Protein 3QYH (pdb70)

Foldseek 3Di:
DADDFQQPHDDDPCVVVVVVVVVVVCVVVVNDDVVVVVVVVCCLVPPWAQLLVLLLLLCVVVPVVLVVVCQVFVQVSSCVVPFHDDLAPGEHEAEDDLAEQEAEAALVAARCRNHGGDDRNRVTNVCSVPCVPPVQVQLVVVVDHDPPRHHYDYHHCHDSYGYWYNADQAPPCPPPHSVRSSQQCDSCCGRRSDHGHHD/DQAPVLCPPDDDPDDDDDDPPDDPDPDPVLVVLVVVVVQCVLVVLDHVLLLVQQLRPDDRVCNVVDDDSVSSVSCVLPVSCVSVNAPNVCSVVVNHPDPDPDDTSDDPVCVVVCVVPDDFQADDDADDAPDDFQFKKAFDADDDPGDAQDRPLRHRFIWTFHAWPHKGFGSRQRNPVNDRRIFIKTWTKHAQCRRPNDPVHDRPDIDIGIHGRVSIDGD/DADDFQQPHDDDPCVVVVVVVVVVVCVVVVNDDVVVVVVVVCCLVPPWAQLLVLLLLLCVVVPVVLVVVCQVFVQVSSVVVPFHDDLAPGEHEAEDDLAEQEAEAALVAARCRNHGGDDRNRVTNVCSVPCVPPVQVQLVVVVDHDDPRHHYHYHHCHDSYGYWYNADQAPPCPVPDSVRSSQQCDSCCGRRSDHGHHD/DQAPVLCPPDDDPDDDDDDPPDDPDPDPVLVVLVVVVVQCVLVPLDHVLLQVQQLRPDDRVCNVVDDDSVSSVSCVLPVSCVSVVQPPVCSVVVHDPPPPPDDTSDDPVCVVVCVVPPDFQADDDADDAPDDFFFKKAFDQDDDPGDAQDRPLRHRFIWTFHAWPHKGFHSRCRNPVNDRRIAIKTWTKHAQCRRPNDPVHDRPDIDIGIHGRVSIDGD/DDDFQQPDDDDPCVVVVVVVVVVVCVVVVNDDVVVVVVVVCCLVPPWAQLLVLLLLLCVVVPVVLVVVCQVFVQVSSCVVPFHDDLAPGEHEAEDDLAEQEAEAALVAARCRNHGGDDRNRVTNVCSVPCVPPVQVQLVVVVDHDPPRHHYDYHHCHDSYGYWYNADQAPPCPVPDSVRSSQQCDSCRGRRSDHGHHD/DQAPVLCPPDDDPDDDDDDPPDDPDPDPVLVVLVVVPVQCVLVVLDHPLLLVQQLRPDDRVCNVPDDDSVSSVSCVQPVSCVSVVQPNVCSVVVHHPPPDDDDTSDDPVCVVVCVVPDDFQFDDDADDAPDDFQFKKAFDQDDDPGDAFDRPLRHRFIWTFHAWPHKGFGSRCRNPVNDRRIFIKTWTKHAQCRRPNDPVHDRPDIDIGIGGRVSIDGD/DDDFQLPDDDDPCVVVVVVVVVVVCVVVVNDDVVVVVVVVCCQVPPWAQLLVLLLLLCVVVPVVLVVVCQVFVQVSSVVVPFHDDLAPGEHEAEDDLQEQEAEAALVAARCRNHGGDDRNRVTNVCSVPCVPPVQVQLVVVVDHDPPRHYYDYYHCHDSYGYWYNADQAPPCPPPDSVRSSVQCDSCRGNRSDHGNHD/DQAPVLCPPDDDPDDDDDDPPDDPDPDPVLVVLVVVPVQCVLVVLDHVLLQVQQLRPDDRVCNVVDDDSVSSVSCVQPVSCVSVVDPNVCSVVVHDPPPDDDDTSDDPVCVVVCVVPPDFQADDDADDAPDDFFFKKAFDQDDDPGDAQDRPLRHRFIWTFHAWPHWGFGSRCRNPVNDRRIFIKTWTKHAQCRRPNDPVHDRPDIDIGIGTRVSIDGD

Nearest PDB structures (foldseek):
  3qyh-assembly2_D  TM=1.005E+00  e=1.202E-44  Pseudomonas putida
  3qyg-assembly4_H  TM=1.001E+00  e=1.207E-43  Pseudomonas putida
  3qxe-assembly3_F  TM=1.001E+00  e=3.388E-43  Pseudomonas putida
  3qz9-assembly4_H  TM=1.001E+00  e=8.949E-43  Pseudomonas putida
  7w8l-assembly1_B-2  TM=8.621E-01  e=9.208E-22  Pseudonocardia thermophila DSM 43832

Radius of gyration: 38.02 Å; Cα contacts (8 Å, |Δi|>4): 3421; chains: 8; bounding box: 86×95×102 Å

Solvent-accessible surface area: 65941 Å² total

B-factor: mean 21.3, std 9.29, range [7.27, 83.77]

Structure (mmCIF, N/CA/C/O backbone):
data_3QYH
#
_entry.id   3QYH
#
_cell.length_a   81.978
_cell.length_b   137.657
_cell.length_c   85.453
_cell.angle_alpha   90.00
_cell.angle_beta   92.45
_cell.angle_gamma   90.00
#
_symmetry.space_group_name_H-M   'P 1 21 1'
#
loop_
_entity.id
_entity.type
_entity.pdbx_description
1 polymer 'Co-type Nitrile Hydratase alpha subunit'
2 polymer 'Co-type Nitrile Hydratase beta subunit'
3 non-polymer 'COBALT (III) ION'
4 water water
#
loop_
_atom_site.group_PDB
_atom_site.id
_atom_site.type_symbol
_atom_site.label_atom_id
_atom_site.label_alt_id
_atom_site.label_comp_id
_atom_site.label_asym_id
_atom_site.label_entity_id
_atom_site.label_seq_id
_atom_site.pdbx_PDB_ins_code
_atom_site.Cartn_x
_atom_site.Cartn_y
_atom_site.Cartn_z
_atom_site.occupancy
_atom_site.B_iso_or_equiv
_atom_site.auth_seq_id
_atom_site.auth_comp_id
_atom_site.auth_asym_id
_atom_site.auth_atom_id
_atom_site.pdbx_PDB_model_num
ATOM 1 N N . HIS A 1 22 ? 5.733 -49.549 -9.996 1.00 42.15 7 HIS A N 1
ATOM 2 C CA . HIS A 1 22 ? 7.150 -49.249 -9.764 1.00 42.62 7 HIS A CA 1
ATOM 3 C C . HIS A 1 22 ? 7.636 -47.996 -10.490 1.00 39.53 7 HIS A C 1
ATOM 4 O O . HIS A 1 22 ? 8.827 -47.793 -10.687 1.00 38.03 7 HIS A O 1
ATOM 11 N N . ASP A 1 23 ? 6.706 -47.148 -10.888 1.00 41.83 8 ASP A N 1
ATOM 12 C CA . ASP A 1 23 ? 7.076 -45.829 -11.357 1.00 40.47 8 ASP A CA 1
ATOM 13 C C . ASP A 1 23 ? 7.515 -45.018 -10.147 1.00 31.39 8 ASP A C 1
ATOM 14 O O . ASP A 1 23 ? 7.206 -45.379 -9.006 1.00 31.93 8 ASP A O 1
ATOM 19 N N . HIS A 1 24 ? 8.215 -43.917 -10.382 1.00 27.43 9 HIS A N 1
ATOM 20 C CA . HIS A 1 24 ? 8.430 -42.950 -9.317 1.00 23.47 9 HIS A CA 1
ATOM 21 C C . HIS A 1 24 ? 7.072 -42.299 -9.006 1.00 26.43 9 HIS A C 1
ATOM 22 O O . HIS A 1 24 ? 6.349 -41.874 -9.916 1.00 21.46 9 HIS A O 1
ATOM 29 N N . HIS A 1 25 ? 6.713 -42.241 -7.731 1.00 17.32 10 HIS A N 1
ATOM 30 C CA . HIS A 1 25 ? 5.477 -41.567 -7.345 1.00 24.70 10 HIS A CA 1
ATOM 31 C C . HIS A 1 25 ? 5.656 -40.398 -6.368 1.00 22.46 10 HIS A C 1
ATOM 32 O O . HIS A 1 25 ? 4.980 -39.354 -6.492 1.00 19.34 10 HIS A O 1
ATOM 39 N N . HIS A 1 26 ? 6.512 -40.585 -5.372 1.00 13.69 11 HIS A N 1
ATOM 40 C CA . HIS A 1 26 ? 6.651 -39.575 -4.327 1.00 17.58 11 HIS A CA 1
ATOM 41 C C . HIS A 1 26 ? 8.094 -39.461 -3.868 1.00 18.11 11 HIS A C 1
ATOM 42 O O . HIS A 1 26 ? 8.347 -39.028 -2.751 1.00 19.49 11 HIS A O 1
ATOM 49 N N . ASP A 1 27 ? 9.042 -39.841 -4.722 1.00 15.72 12 ASP A N 1
ATOM 50 C CA . ASP A 1 27 ? 10.450 -39.781 -4.332 1.00 12.66 12 ASP A CA 1
ATOM 51 C C . ASP A 1 27 ? 11.147 -38.526 -4.859 1.00 12.24 12 ASP A C 1
ATOM 52 O O . ASP A 1 27 ? 12.360 -38.358 -4.689 1.00 14.40 12 ASP A O 1
ATOM 57 N N . GLY A 1 28 ? 10.374 -37.643 -5.483 1.00 12.09 13 GLY A N 1
ATOM 58 C CA . GLY A 1 28 ? 10.909 -36.404 -6.013 1.00 13.23 13 GLY A CA 1
ATOM 59 C C . GLY A 1 28 ? 11.146 -36.431 -7.510 1.00 16.22 13 GLY A C 1
ATOM 60 O O . GLY A 1 28 ? 11.286 -35.388 -8.114 1.00 14.88 13 GLY A O 1
ATOM 61 N N . TYR A 1 29 ? 11.179 -37.622 -8.106 1.00 14.84 14 TYR A N 1
ATOM 62 C CA . TYR A 1 29 ? 11.514 -37.773 -9.520 1.00 15.48 14 TYR A CA 1
ATOM 63 C C . TYR A 1 29 ? 10.305 -38.221 -10.353 1.00 19.48 14 TYR A C 1
ATOM 64 O O . TYR A 1 29 ? 10.435 -38.559 -11.512 1.00 16.77 14 TYR A O 1
ATOM 73 N N . GLN A 1 30 ? 9.120 -38.217 -9.757 1.00 13.99 15 GLN A N 1
ATOM 74 C CA . GLN A 1 30 ? 7.908 -38.540 -10.515 1.00 20.13 15 GLN A CA 1
ATOM 75 C C . GLN A 1 30 ? 7.694 -37.531 -11.644 1.00 25.12 15 GLN A C 1
ATOM 76 O O . GLN A 1 30 ? 8.238 -36.426 -11.617 1.00 19.37 15 GLN A O 1
ATOM 82 N N . ALA A 1 31 ? 6.905 -37.896 -12.644 1.00 22.00 16 ALA A N 1
ATOM 83 C CA . ALA A 1 31 ? 6.700 -36.990 -13.774 1.00 25.51 16 ALA A CA 1
ATOM 84 C C . ALA A 1 31 ? 5.738 -35.877 -13.384 1.00 23.04 16 ALA A C 1
ATOM 85 O O . ALA A 1 31 ? 4.744 -36.112 -12.712 1.00 20.21 16 ALA A O 1
ATOM 87 N N . PRO A 1 32 ? 6.042 -34.652 -13.807 1.00 21.91 17 PRO A N 1
ATOM 88 C CA . PRO A 1 32 ? 5.139 -33.529 -13.573 1.00 19.01 17 PRO A CA 1
ATOM 89 C C . PRO A 1 32 ? 3.927 -33.647 -14.504 1.00 23.72 17 PRO A C 1
ATOM 90 O O . PRO A 1 32 ? 3.992 -34.378 -15.478 1.00 19.81 17 PRO A O 1
ATOM 94 N N . PRO A 1 33 ? 2.838 -32.918 -14.215 1.00 20.58 18 PRO A N 1
ATOM 95 C CA . PRO A 1 33 ? 1.673 -32.853 -15.113 1.00 24.09 18 PRO A CA 1
ATOM 96 C C . PRO A 1 33 ? 2.069 -32.445 -16.529 1.00 28.51 18 PRO A C 1
ATOM 97 O O . PRO A 1 33 ? 3.016 -31.687 -16.693 1.00 21.78 18 PRO A O 1
ATOM 101 N N . GLU A 1 34 ? 1.349 -32.944 -17.532 1.00 23.85 19 GLU A N 1
ATOM 102 C CA . GLU A 1 34 ? 1.702 -32.701 -18.933 1.00 31.16 19 GLU A CA 1
ATOM 103 C C . GLU A 1 34 ? 1.563 -31.228 -19.312 1.00 25.89 19 GLU A C 1
ATOM 104 O O . GLU A 1 34 ? 2.245 -30.736 -20.204 1.00 31.05 19 GLU A O 1
ATOM 106 N N . ASP A 1 35 ? 0.674 -30.521 -18.639 1.00 21.84 20 ASP A N 1
ATOM 107 C CA . ASP A 1 35 ? 0.451 -29.123 -18.995 1.00 31.64 20 ASP A CA 1
ATOM 108 C C . ASP A 1 35 ? 1.229 -28.135 -18.107 1.00 25.69 20 ASP A C 1
ATOM 109 O O . ASP A 1 35 ? 0.952 -26.947 -18.128 1.00 24.78 20 ASP A O 1
ATOM 114 N N . ILE A 1 36 ? 2.195 -28.617 -17.326 1.00 23.71 21 ILE A N 1
ATOM 115 C CA . ILE A 1 36 ? 2.813 -27.759 -16.307 1.00 20.70 21 ILE A CA 1
ATOM 116 C C . ILE A 1 36 ? 3.526 -26.532 -16.905 1.00 16.77 21 ILE A C 1
ATOM 117 O O . ILE A 1 36 ? 3.419 -25.426 -16.369 1.00 18.54 21 ILE A O 1
ATOM 122 N N . ALA A 1 37 ? 4.242 -26.721 -18.007 1.00 18.33 22 ALA A N 1
ATOM 123 C CA . ALA A 1 37 ? 4.978 -25.614 -18.622 1.00 21.32 22 ALA A CA 1
ATOM 124 C C . ALA A 1 37 ? 4.045 -24.483 -19.052 1.00 21.28 22 ALA A C 1
ATOM 125 O O . ALA A 1 37 ? 4.409 -23.320 -18.967 1.00 19.76 22 ALA A O 1
ATOM 127 N N . LEU A 1 38 ? 2.841 -24.836 -19.503 1.00 24.66 23 LEU A N 1
ATOM 128 C CA . LEU A 1 38 ? 1.859 -23.843 -19.917 1.00 24.90 23 LEU A CA 1
ATOM 129 C C . LEU A 1 38 ? 1.324 -23.086 -18.718 1.00 20.23 23 LEU A C 1
ATOM 130 O O . LEU A 1 38 ? 1.168 -21.873 -18.774 1.00 20.51 23 LEU A O 1
ATOM 135 N N . ARG A 1 39 ? 1.031 -23.806 -17.639 1.00 19.41 24 ARG A N 1
ATOM 136 C CA . ARG A 1 39 ? 0.569 -23.169 -16.415 1.00 22.96 24 ARG A CA 1
ATOM 137 C C . ARG A 1 39 ? 1.610 -22.169 -15.947 1.00 18.64 24 ARG A C 1
ATOM 138 O O . ARG A 1 39 ? 1.285 -21.048 -15.554 1.00 20.46 24 ARG A O 1
ATOM 146 N N . VAL A 1 40 ? 2.865 -22.589 -15.965 1.00 15.70 25 VAL A N 1
ATOM 147 C CA . VAL A 1 40 ? 3.947 -21.731 -15.481 1.00 17.92 25 VAL A CA 1
ATOM 148 C C . VAL A 1 40 ? 4.076 -20.484 -16.347 1.00 17.07 25 VAL A C 1
ATOM 149 O O . VAL A 1 40 ? 4.192 -19.375 -15.837 1.00 15.00 25 VAL A O 1
ATOM 153 N N . LYS A 1 41 ? 4.048 -20.672 -17.659 1.00 18.96 26 LYS A N 1
ATOM 154 C CA . LYS A 1 41 ? 4.093 -19.542 -18.590 1.00 20.77 26 LYS A CA 1
ATOM 155 C C . LYS A 1 41 ? 2.935 -18.562 -18.368 1.00 21.03 26 LYS A C 1
ATOM 156 O O . LYS A 1 41 ? 3.132 -17.347 -18.433 1.00 20.93 26 LYS A O 1
ATOM 162 N N . ALA A 1 42 ? 1.737 -19.088 -18.116 1.00 16.39 27 ALA A N 1
ATOM 163 C CA . ALA A 1 42 ? 0.579 -18.227 -17.859 1.00 21.79 27 ALA A CA 1
ATOM 164 C C . ALA A 1 42 ? 0.780 -17.366 -16.607 1.00 22.42 27 ALA A C 1
ATOM 165 O O . ALA A 1 42 ? 0.521 -16.163 -16.626 1.00 18.07 27 ALA A O 1
ATOM 167 N N . LEU A 1 43 ? 1.240 -17.978 -15.513 1.00 21.09 28 LEU A N 1
ATOM 168 C CA . LEU A 1 43 ? 1.462 -17.224 -14.286 1.00 20.22 28 LEU A CA 1
ATOM 169 C C . LEU A 1 43 ? 2.551 -16.184 -14.516 1.00 14.30 28 LEU A C 1
ATOM 170 O O . LEU A 1 43 ? 2.427 -15.031 -14.134 1.00 14.75 28 LEU A O 1
ATOM 175 N N . GLU A 1 44 ? 3.629 -16.598 -15.152 1.00 17.49 29 GLU A N 1
ATOM 176 C CA . GLU A 1 44 ? 4.722 -15.666 -15.418 1.00 19.77 29 GLU A CA 1
ATOM 177 C C . GLU A 1 44 ? 4.268 -14.436 -16.219 1.00 21.13 29 GLU A C 1
ATOM 178 O O . GLU A 1 44 ? 4.597 -13.303 -15.863 1.00 18.54 29 GLU A O 1
ATOM 184 N N . SER A 1 45 ? 3.537 -14.662 -17.311 1.00 20.44 30 SER A N 1
ATOM 185 C CA . SER A 1 45 ? 2.991 -13.557 -18.108 1.00 19.55 30 SER A CA 1
ATOM 186 C C . SER A 1 45 ? 2.116 -12.641 -17.284 1.00 17.82 30 SER A C 1
ATOM 187 O O . SER A 1 45 ? 2.226 -11.420 -17.406 1.00 17.67 30 SER A O 1
ATOM 190 N N . LEU A 1 46 ? 1.233 -13.227 -16.475 1.00 16.38 31 LEU A N 1
ATOM 191 C CA . LEU A 1 46 ? 0.408 -12.446 -15.560 1.00 13.52 31 LEU A CA 1
ATOM 192 C C . LEU A 1 46 ? 1.255 -11.558 -14.648 1.00 19.23 31 LEU A C 1
ATOM 193 O O . LEU A 1 46 ? 1.003 -10.358 -14.513 1.00 15.87 31 LEU A O 1
ATOM 198 N N . LEU A 1 47 ? 2.273 -12.135 -14.009 1.00 15.67 32 LEU A N 1
ATOM 199 C CA . LEU A 1 47 ? 3.011 -11.365 -13.005 1.00 14.56 32 LEU A CA 1
ATOM 200 C C . LEU A 1 47 ? 3.822 -10.260 -13.680 1.00 15.59 32 LEU A C 1
ATOM 201 O O . LEU A 1 47 ? 4.008 -9.186 -13.132 1.00 16.99 32 LEU A O 1
ATOM 206 N N . ILE A 1 48 ? 4.321 -10.541 -14.875 1.00 17.73 33 ILE A N 1
ATOM 207 C CA . ILE A 1 48 ? 5.048 -9.535 -15.645 1.00 16.04 33 ILE A CA 1
ATOM 208 C C . ILE A 1 48 ? 4.096 -8.401 -16.093 1.00 18.46 33 ILE A C 1
ATOM 209 O O . ILE A 1 48 ? 4.416 -7.237 -15.972 1.00 21.26 33 ILE A O 1
ATOM 214 N N . GLU A 1 49 ? 2.924 -8.761 -16.590 1.00 18.64 34 GLU A N 1
ATOM 215 C CA . GLU A 1 49 ? 1.932 -7.767 -17.029 1.00 19.27 34 GLU A CA 1
ATOM 216 C C . GLU A 1 49 ? 1.516 -6.829 -15.900 1.00 22.54 34 GLU A C 1
ATOM 217 O O . GLU A 1 49 ? 1.346 -5.626 -16.122 1.00 23.43 34 GLU A O 1
ATOM 223 N N . LYS A 1 50 ? 1.359 -7.369 -14.694 1.00 19.65 35 LYS A N 1
ATOM 224 C CA . LYS A 1 50 ? 0.942 -6.566 -13.544 1.00 23.12 35 LYS A CA 1
ATOM 225 C C . LYS A 1 50 ? 2.084 -5.697 -13.015 1.00 21.53 35 LYS A C 1
ATOM 226 O O . LYS A 1 50 ? 1.855 -4.801 -12.209 1.00 21.45 35 LYS A O 1
ATOM 232 N N . GLY A 1 51 ? 3.311 -5.977 -13.466 1.00 19.29 36 GLY A N 1
ATOM 233 C CA . GLY A 1 51 ? 4.497 -5.273 -12.984 1.00 20.74 36 GLY A CA 1
ATOM 234 C C . GLY A 1 51 ? 5.063 -5.802 -11.668 1.00 22.00 36 GLY A C 1
ATOM 235 O O . GLY A 1 51 ? 5.745 -5.082 -10.965 1.00 18.67 36 GLY A O 1
ATOM 236 N N . LEU A 1 52 ? 4.750 -7.050 -11.320 1.00 17.54 37 LEU A N 1
ATOM 237 C CA . LEU A 1 52 ? 5.195 -7.627 -10.050 1.00 16.82 37 LEU A CA 1
ATOM 238 C C . LEU A 1 52 ? 6.623 -8.201 -10.162 1.00 16.22 37 LEU A C 1
ATOM 239 O O . LEU A 1 52 ? 7.383 -8.193 -9.189 1.00 17.28 37 LEU A O 1
ATOM 244 N N . VAL A 1 53 ? 6.989 -8.678 -11.348 1.00 15.39 38 VAL A N 1
ATOM 245 C CA . VAL A 1 53 ? 8.318 -9.266 -11.547 1.00 16.38 38 VAL A CA 1
ATOM 246 C C . VAL A 1 53 ? 8.985 -8.767 -12.819 1.00 18.67 38 VAL A C 1
ATOM 247 O O . VAL A 1 53 ? 8.315 -8.430 -13.805 1.00 17.30 38 VAL A O 1
ATOM 251 N N . ASP A 1 54 ? 10.314 -8.746 -12.788 1.00 14.22 39 ASP A N 1
ATOM 252 C CA . ASP A 1 54 ? 11.143 -8.306 -13.900 1.00 16.94 39 ASP A CA 1
ATOM 253 C C . ASP A 1 54 ? 11.872 -9.518 -14.474 1.00 19.65 39 ASP A C 1
ATOM 254 O O . ASP A 1 54 ? 12.724 -10.111 -13.810 1.00 16.16 39 ASP A O 1
ATOM 259 N N . PRO A 1 55 ? 11.534 -9.906 -15.713 1.00 20.78 40 PRO A N 1
ATOM 260 C CA . PRO A 1 55 ? 12.099 -11.121 -16.317 1.00 18.65 40 PRO A CA 1
ATOM 261 C C . PRO A 1 55 ? 13.626 -11.060 -16.419 1.00 20.04 40 PRO A C 1
ATOM 262 O O . PRO A 1 55 ? 14.284 -12.105 -16.313 1.00 16.94 40 PRO A O 1
ATOM 266 N N . ALA A 1 56 ? 14.185 -9.872 -16.642 1.00 16.89 41 ALA A N 1
ATOM 267 C CA . ALA A 1 56 ? 15.639 -9.752 -16.736 1.00 16.08 41 ALA A CA 1
ATOM 268 C C . ALA A 1 56 ? 16.292 -10.075 -15.385 1.00 18.25 41 ALA A C 1
ATOM 269 O O . ALA A 1 56 ? 17.331 -10.726 -15.335 1.00 16.51 41 ALA A O 1
ATOM 271 N N . ALA A 1 57 ? 15.685 -9.622 -14.289 1.00 15.40 42 ALA A N 1
ATOM 272 C CA . ALA A 1 57 ? 16.218 -9.950 -12.964 1.00 15.00 42 ALA A CA 1
ATOM 273 C C . ALA A 1 57 ? 16.072 -11.443 -12.693 1.00 12.56 42 ALA A C 1
ATOM 274 O O . ALA A 1 57 ? 16.976 -12.069 -12.168 1.00 12.74 42 ALA A O 1
ATOM 276 N N . MET A 1 58 ? 14.929 -12.002 -13.062 1.00 12.58 43 MET A N 1
ATOM 277 C CA . MET A 1 58 ? 14.712 -13.439 -12.924 1.00 14.29 43 MET A CA 1
ATOM 278 C C . MET A 1 58 ? 15.772 -14.255 -13.672 1.00 17.49 43 MET A C 1
ATOM 279 O O . MET A 1 58 ? 16.253 -15.260 -13.154 1.00 15.01 43 MET A O 1
ATOM 284 N N . ASP A 1 59 ? 16.145 -13.832 -14.881 1.00 15.37 44 ASP A N 1
ATOM 285 C CA . ASP A 1 59 ? 17.210 -14.544 -15.619 1.00 15.92 44 ASP A CA 1
ATOM 286 C C . ASP A 1 59 ? 18.518 -14.545 -14.817 1.00 15.89 44 ASP A C 1
ATOM 287 O O . ASP A 1 59 ? 19.269 -15.506 -14.855 1.00 15.14 44 ASP A O 1
ATOM 292 N N . LEU A 1 60 ? 18.806 -13.445 -14.132 1.00 15.38 45 LEU A N 1
ATOM 293 C CA . LEU A 1 60 ? 20.035 -13.363 -13.340 1.00 14.94 45 LEU A CA 1
ATOM 294 C C . LEU A 1 60 ? 19.980 -14.289 -12.127 1.00 13.29 45 LEU A C 1
ATOM 295 O O . LEU A 1 60 ? 21.006 -14.855 -11.713 1.00 13.41 45 LEU A O 1
ATOM 300 N N . VAL A 1 61 ? 18.792 -14.450 -11.555 1.00 11.79 46 VAL A N 1
ATOM 301 C CA . VAL A 1 61 ? 18.642 -15.393 -10.452 1.00 13.40 46 VAL A CA 1
ATOM 302 C C . VAL A 1 61 ? 18.927 -16.815 -10.934 1.00 13.32 46 VAL A C 1
ATOM 303 O O . VAL A 1 61 ? 19.711 -17.534 -10.328 1.00 13.36 46 VAL A O 1
ATOM 307 N N . VAL A 1 62 ? 18.316 -17.200 -12.049 1.00 10.73 47 VAL A N 1
ATOM 308 C CA . VAL A 1 62 ? 18.548 -18.522 -12.627 1.00 14.34 47 VAL A CA 1
ATOM 309 C C . VAL A 1 62 ? 20.044 -18.766 -12.944 1.00 19.31 47 VAL A C 1
ATOM 310 O O . VAL A 1 62 ? 20.588 -19.817 -12.609 1.00 13.13 47 VAL A O 1
ATOM 314 N N . GLN A 1 63 ? 20.707 -17.801 -13.586 1.00 10.86 48 GLN A N 1
ATOM 315 C CA . GLN A 1 63 ? 22.146 -17.930 -13.889 1.00 15.01 48 GLN A CA 1
ATOM 316 C C . GLN A 1 63 ? 22.972 -18.121 -12.616 1.00 10.93 48 GLN A C 1
ATOM 317 O O . GLN A 1 63 ? 23.984 -18.851 -12.604 1.00 14.49 48 GLN A O 1
ATOM 323 N N . THR A 1 64 ? 22.567 -17.431 -11.557 1.00 11.15 49 THR A N 1
ATOM 324 C CA . THR A 1 64 ? 23.274 -17.501 -10.302 1.00 11.48 49 THR A CA 1
ATOM 325 C C . THR A 1 64 ? 23.294 -18.929 -9.771 1.00 15.85 49 THR A C 1
ATOM 326 O O . THR A 1 64 ? 24.360 -19.447 -9.427 1.00 12.88 49 THR A O 1
ATOM 330 N N . TYR A 1 65 ? 22.119 -19.565 -9.718 1.00 13.89 50 TYR A N 1
ATOM 331 C CA . TYR A 1 65 ? 22.019 -20.922 -9.181 1.00 13.46 50 TYR A CA 1
ATOM 332 C C . TYR A 1 65 ? 22.368 -22.021 -10.184 1.00 14.37 50 TYR A C 1
ATOM 333 O O . TYR A 1 65 ? 22.730 -23.123 -9.791 1.00 16.25 50 TYR A O 1
ATOM 342 N N . GLU A 1 66 ? 22.278 -21.720 -11.477 1.00 15.03 51 GLU A N 1
ATOM 343 C CA . GLU A 1 66 ? 22.715 -22.689 -12.486 1.00 19.93 51 GLU A CA 1
ATOM 344 C C . GLU A 1 66 ? 24.240 -22.741 -12.637 1.00 25.74 51 GLU A C 1
ATOM 345 O O . GLU A 1 66 ? 24.815 -23.814 -12.805 1.00 28.62 51 GLU A O 1
ATOM 351 N N . HIS A 1 67 ? 24.900 -21.586 -12.587 1.00 21.68 52 HIS A N 1
ATOM 352 C CA . HIS A 1 67 ? 26.309 -21.519 -12.987 1.00 23.30 52 HIS A CA 1
ATOM 353 C C . HIS A 1 67 ? 27.272 -20.999 -11.925 1.00 23.73 52 HIS A C 1
ATOM 354 O O . HIS A 1 67 ? 28.468 -21.241 -12.008 1.00 34.16 52 HIS A O 1
ATOM 361 N N . LYS A 1 68 ? 26.772 -20.259 -10.946 1.00 19.63 53 LYS A N 1
ATOM 362 C CA . LYS A 1 68 ? 27.671 -19.572 -10.034 1.00 19.96 53 LYS A CA 1
ATOM 363 C C . LYS A 1 68 ? 27.734 -20.150 -8.633 1.00 25.92 53 LYS A C 1
ATOM 364 O O . LYS A 1 68 ? 28.782 -20.132 -8.004 1.00 27.76 53 LYS A O 1
ATOM 370 N N . VAL A 1 69 ? 26.614 -20.654 -8.133 1.00 17.60 54 VAL A N 1
ATOM 371 C CA . VAL A 1 69 ? 26.556 -21.123 -6.758 1.00 13.43 54 VAL A CA 1
ATOM 372 C C . VAL A 1 69 ? 26.309 -22.619 -6.758 1.00 18.45 54 VAL A C 1
ATOM 373 O O . VAL A 1 69 ? 25.392 -23.102 -7.415 1.00 16.99 54 VAL A O 1
ATOM 377 N N . GLY A 1 70 ? 27.167 -23.360 -6.064 1.00 17.04 55 GLY A N 1
ATOM 378 C CA . GLY A 1 70 ? 27.043 -24.812 -5.995 1.00 17.73 55 GLY A CA 1
ATOM 379 C C . GLY A 1 70 ? 28.105 -25.396 -5.064 1.00 16.81 55 GLY A C 1
ATOM 380 O O . GLY A 1 70 ? 28.885 -24.640 -4.466 1.00 15.56 55 GLY A O 1
ATOM 381 N N . PRO A 1 71 ? 28.137 -26.730 -4.935 1.00 11.74 56 PRO A N 1
ATOM 382 C CA . PRO A 1 71 ? 28.983 -27.437 -3.951 1.00 11.52 56 PRO A CA 1
ATOM 383 C C . PRO A 1 71 ? 30.494 -27.165 -4.089 1.00 17.35 56 PRO A C 1
ATOM 384 O O . PRO A 1 71 ? 31.231 -27.412 -3.121 1.00 13.87 56 PRO A O 1
ATOM 388 N N . ARG A 1 72 ? 30.952 -26.663 -5.238 1.00 14.27 57 ARG A N 1
ATOM 389 C CA . ARG A 1 72 ? 32.372 -26.306 -5.347 1.00 18.46 57 ARG A CA 1
ATOM 390 C C . ARG A 1 72 ? 32.703 -25.231 -4.332 1.00 13.79 57 ARG A C 1
ATOM 391 O O . ARG A 1 72 ? 33.849 -25.134 -3.890 1.00 13.54 57 ARG A O 1
ATOM 399 N N . ASN A 1 73 ? 31.711 -24.420 -3.955 1.00 11.01 58 ASN A N 1
ATOM 400 C CA . ASN A 1 73 ? 31.929 -23.392 -2.910 1.00 11.61 58 ASN A CA 1
ATOM 401 C C . ASN A 1 73 ? 32.255 -24.038 -1.563 1.00 17.12 58 ASN A C 1
ATOM 402 O O . ASN A 1 73 ? 33.311 -23.777 -0.935 1.00 12.54 58 ASN A O 1
ATOM 407 N N . GLY A 1 74 ? 31.333 -24.872 -1.096 1.00 14.88 59 GLY A N 1
ATOM 408 C CA . GLY A 1 74 ? 31.560 -25.614 0.132 1.00 13.88 59 GLY A CA 1
ATOM 409 C C . GLY A 1 74 ? 32.883 -26.378 0.104 1.00 13.79 59 GLY A C 1
ATOM 410 O O . GLY A 1 74 ? 33.594 -26.414 1.108 1.00 14.89 59 GLY A O 1
ATOM 411 N N . ALA A 1 75 ? 33.220 -26.974 -1.036 1.00 13.20 60 ALA A N 1
ATOM 412 C CA . ALA A 1 75 ? 34.451 -27.768 -1.132 1.00 16.62 60 ALA A CA 1
ATOM 413 C C . ALA A 1 75 ? 35.694 -26.905 -0.848 1.00 17.34 60 ALA A C 1
ATOM 414 O O . ALA A 1 75 ? 36.662 -27.367 -0.226 1.00 16.63 60 ALA A O 1
ATOM 416 N N . LYS A 1 76 ? 35.667 -25.651 -1.283 1.00 12.09 61 LYS A N 1
ATOM 417 C CA . LYS A 1 76 ? 36.774 -24.733 -1.017 1.00 15.21 61 LYS A CA 1
ATOM 418 C C . LYS A 1 76 ? 36.868 -24.430 0.453 1.00 18.40 61 LYS A C 1
ATOM 419 O O . LYS A 1 76 ? 37.965 -24.365 1.012 1.00 13.47 61 LYS A O 1
ATOM 425 N N . VAL A 1 77 ? 35.710 -24.237 1.083 1.00 14.58 62 VAL A N 1
ATOM 426 C CA . VAL A 1 77 ? 35.663 -24.002 2.517 1.00 13.65 62 VAL A CA 1
ATOM 427 C C . VAL A 1 77 ? 36.302 -25.175 3.270 1.00 16.22 62 VAL A C 1
ATOM 428 O O . VAL A 1 77 ? 37.141 -24.970 4.159 1.00 16.19 62 VAL A O 1
ATOM 432 N N . VAL A 1 78 ? 35.889 -26.390 2.922 1.00 12.43 63 VAL A N 1
ATOM 433 C CA . VAL A 1 78 ? 36.396 -27.599 3.573 1.00 12.74 63 VAL A CA 1
ATOM 434 C C . VAL A 1 78 ? 37.923 -27.730 3.360 1.00 18.79 63 VAL A C 1
ATOM 435 O O . VAL A 1 78 ? 38.672 -27.983 4.296 1.00 16.77 63 VAL A O 1
ATOM 439 N N . ALA A 1 79 ? 38.367 -27.570 2.119 1.00 15.97 64 ALA A N 1
ATOM 440 C CA . ALA A 1 79 ? 39.791 -27.717 1.800 1.00 17.27 64 ALA A CA 1
ATOM 441 C C . ALA A 1 79 ? 40.647 -26.724 2.601 1.00 16.79 64 ALA A C 1
ATOM 442 O O . ALA A 1 79 ? 41.699 -27.080 3.139 1.00 19.87 64 ALA A O 1
ATOM 444 N N . LYS A 1 80 ? 40.179 -25.484 2.695 1.00 17.09 65 LYS A N 1
ATOM 445 C CA . LYS A 1 80 ? 40.876 -24.485 3.492 1.00 17.33 65 LYS A CA 1
ATOM 446 C C . LYS A 1 80 ? 40.907 -24.859 4.976 1.00 21.93 65 LYS A C 1
ATOM 447 O O . LYS A 1 80 ? 41.936 -24.705 5.641 1.00 18.55 65 LYS A O 1
ATOM 453 N N . ALA A 1 81 ? 39.792 -25.363 5.506 1.00 16.98 66 ALA A N 1
ATOM 454 C CA . ALA A 1 81 ? 39.775 -25.743 6.925 1.00 14.72 66 ALA A CA 1
ATOM 455 C C . ALA A 1 81 ? 40.757 -26.898 7.155 1.00 17.73 66 ALA A C 1
ATOM 456 O O . ALA A 1 81 ? 41.383 -26.981 8.200 1.00 19.26 66 ALA A O 1
ATOM 458 N N . TRP A 1 82 ? 40.868 -27.797 6.183 1.00 15.33 67 TRP A N 1
ATOM 459 C CA . TRP A 1 82 ? 41.793 -28.930 6.301 1.00 16.98 67 TRP A CA 1
ATOM 460 C C . TRP A 1 82 ? 43.262 -28.485 6.367 1.00 26.16 67 TRP A C 1
ATOM 461 O O . TRP A 1 82 ? 44.063 -29.084 7.089 1.00 22.90 67 TRP A O 1
ATOM 472 N N . VAL A 1 83 ? 43.626 -27.457 5.605 1.00 23.78 68 VAL A N 1
ATOM 473 C CA . VAL A 1 83 ? 45.038 -27.056 5.542 1.00 23.56 68 VAL A CA 1
ATOM 474 C C . VAL A 1 83 ? 45.400 -25.957 6.534 1.00 27.30 68 VAL A C 1
ATOM 475 O O . VAL A 1 83 ? 46.575 -25.750 6.825 1.00 26.52 68 VAL A O 1
ATOM 479 N N . ASP A 1 84 ? 44.399 -25.252 7.057 1.00 22.44 69 ASP A N 1
ATOM 480 C CA . ASP A 1 84 ? 44.653 -24.056 7.862 1.00 22.15 69 ASP A CA 1
ATOM 481 C C . ASP A 1 84 ? 43.879 -24.093 9.189 1.00 25.90 69 ASP A C 1
ATOM 482 O O . ASP A 1 84 ? 42.727 -23.682 9.257 1.00 26.86 69 ASP A O 1
ATOM 487 N N . PRO A 1 85 ? 44.521 -24.593 10.257 1.00 29.99 70 PRO A N 1
ATOM 488 C CA . PRO A 1 85 ? 43.860 -24.772 11.564 1.00 22.51 70 PRO A CA 1
ATOM 489 C C . PRO A 1 85 ? 43.296 -23.476 12.143 1.00 24.98 70 PRO A C 1
ATOM 490 O O . PRO A 1 85 ? 42.301 -23.524 12.853 1.00 21.66 70 PRO A O 1
ATOM 494 N N . ALA A 1 86 ? 43.908 -22.334 11.850 1.00 19.91 71 ALA A N 1
ATOM 495 C CA . ALA A 1 86 ? 43.355 -21.073 12.323 1.00 21.59 71 ALA A CA 1
ATOM 496 C C . ALA A 1 86 ? 42.045 -20.774 11.607 1.00 18.52 71 ALA A C 1
ATOM 497 O O . ALA A 1 86 ? 41.119 -20.282 12.231 1.00 19.71 71 ALA A O 1
ATOM 499 N N . TYR A 1 87 ? 41.979 -21.068 10.308 1.00 18.50 72 TYR A N 1
ATOM 500 C CA . TYR A 1 87 ? 40.741 -20.834 9.566 1.00 20.31 72 TYR A CA 1
ATOM 501 C C . TYR A 1 87 ? 39.645 -21.788 10.070 1.00 16.69 72 TYR A C 1
ATOM 502 O O . TYR A 1 87 ? 38.528 -21.365 10.332 1.00 21.68 72 TYR A O 1
ATOM 511 N N . LYS A 1 88 ? 39.986 -23.066 10.204 1.00 17.74 73 LYS A N 1
ATOM 512 C CA . LYS A 1 88 ? 39.077 -24.058 10.783 1.00 19.78 73 LYS A CA 1
ATOM 513 C C . LYS A 1 88 ? 38.477 -23.571 12.095 1.00 25.97 73 LYS A C 1
ATOM 514 O O . LYS A 1 88 ? 37.258 -23.650 12.306 1.00 21.67 73 LYS A O 1
ATOM 520 N N . ALA A 1 89 ? 39.322 -23.042 12.975 1.00 21.41 74 ALA A N 1
ATOM 521 C CA . ALA A 1 89 ? 38.824 -22.538 14.252 1.00 19.28 74 ALA A CA 1
ATOM 522 C C . ALA A 1 89 ? 37.851 -21.361 14.088 1.00 24.83 74 ALA A C 1
ATOM 523 O O . ALA A 1 89 ? 36.811 -21.300 14.758 1.00 21.05 74 ALA A O 1
ATOM 525 N N . ARG A 1 90 ? 38.181 -20.410 13.219 1.00 15.79 75 ARG A N 1
ATOM 526 C CA . ARG A 1 90 ? 37.257 -19.316 12.965 1.00 17.98 75 ARG A CA 1
ATOM 527 C C . ARG A 1 90 ? 35.928 -19.833 12.393 1.00 20.23 75 ARG A C 1
ATOM 528 O O . ARG A 1 90 ? 34.858 -19.331 12.731 1.00 19.98 75 ARG A O 1
ATOM 536 N N . LEU A 1 91 ? 36.024 -20.819 11.515 1.00 20.06 76 LEU A N 1
ATOM 537 C CA . LEU A 1 91 ? 34.861 -21.345 10.803 1.00 18.65 76 LEU A CA 1
ATOM 538 C C . LEU A 1 91 ? 33.925 -22.047 11.790 1.00 21.47 76 LEU A C 1
ATOM 539 O O . LEU A 1 91 ? 32.712 -21.873 11.746 1.00 19.74 76 LEU A O 1
ATOM 544 N N . LEU A 1 92 ? 34.494 -22.813 12.712 1.00 18.76 77 LEU A N 1
ATOM 545 C CA . LEU A 1 92 ? 33.660 -23.505 13.686 1.00 19.89 77 LEU A CA 1
ATOM 546 C C . LEU A 1 92 ? 33.090 -22.548 14.725 1.00 26.96 77 LEU A C 1
ATOM 547 O O . LEU A 1 92 ? 32.024 -22.812 15.284 1.00 20.75 77 LEU A O 1
ATOM 552 N N . ALA A 1 93 ? 33.770 -21.421 14.961 1.00 21.90 78 ALA A N 1
ATOM 553 C CA . ALA A 1 93 ? 33.269 -20.427 15.909 1.00 20.05 78 ALA A CA 1
ATOM 554 C C . ALA A 1 93 ? 32.161 -19.560 15.319 1.00 25.78 78 ALA A C 1
ATOM 555 O O . ALA A 1 93 ? 31.254 -19.143 16.031 1.00 22.63 78 ALA A O 1
ATOM 557 N N . ASP A 1 94 ? 32.249 -19.257 14.024 1.00 19.33 79 ASP A N 1
ATOM 558 C CA . ASP A 1 94 ? 31.255 -18.401 13.379 1.00 20.68 79 ASP A CA 1
ATOM 559 C C . ASP A 1 94 ? 31.178 -18.812 11.916 1.00 21.17 79 ASP A C 1
ATOM 560 O O . ASP A 1 94 ? 31.986 -18.390 11.102 1.00 16.27 79 ASP A O 1
ATOM 565 N N . GLY A 1 95 ? 30.195 -19.653 11.598 1.00 16.46 80 GLY A N 1
ATOM 566 C CA . GLY A 1 95 ? 30.135 -20.261 10.294 1.00 16.79 80 GLY A CA 1
ATOM 567 C C . GLY A 1 95 ? 29.945 -19.212 9.216 1.00 16.86 80 GLY A C 1
ATOM 568 O O . GLY A 1 95 ? 30.534 -19.290 8.136 1.00 17.85 80 GLY A O 1
ATOM 569 N N . THR A 1 96 ? 29.085 -18.250 9.493 1.00 14.01 81 THR A N 1
ATOM 570 C CA . THR A 1 96 ? 28.725 -17.261 8.491 1.00 15.13 81 THR A CA 1
ATOM 571 C C . THR A 1 96 ? 29.961 -16.428 8.137 1.00 21.33 81 THR A C 1
ATOM 572 O O . THR A 1 96 ? 30.257 -16.210 6.953 1.00 14.70 81 THR A O 1
ATOM 576 N N . ALA A 1 97 ? 30.683 -15.978 9.167 1.00 16.86 82 ALA A N 1
ATOM 577 C CA . ALA A 1 97 ? 31.892 -15.189 8.951 1.00 20.49 82 ALA A CA 1
ATOM 578 C C . ALA A 1 97 ? 32.945 -16.047 8.264 1.00 19.00 82 ALA A C 1
ATOM 579 O O . ALA A 1 97 ? 33.604 -15.599 7.331 1.00 22.83 82 ALA A O 1
ATOM 581 N N . GLY A 1 98 ? 33.088 -17.288 8.720 1.00 13.28 83 GLY A N 1
ATOM 582 C CA . GLY A 1 98 ? 34.011 -18.211 8.106 1.00 15.91 83 GLY A CA 1
ATOM 583 C C . GLY A 1 98 ? 33.789 -18.384 6.613 1.00 19.32 83 GLY A C 1
ATOM 584 O O . GLY A 1 98 ? 34.722 -18.243 5.838 1.00 16.01 83 GLY A O 1
ATOM 585 N N . ILE A 1 99 ? 32.570 -18.709 6.185 1.00 13.99 84 ILE A N 1
ATOM 586 C CA . ILE A 1 99 ? 32.366 -18.923 4.761 1.00 12.22 84 ILE A CA 1
ATOM 587 C C . ILE A 1 99 ? 32.489 -17.605 3.989 1.00 15.25 84 ILE A C 1
ATOM 588 O O . ILE A 1 99 ? 32.889 -17.597 2.825 1.00 15.22 84 ILE A O 1
ATOM 593 N N . ALA A 1 100 ? 32.166 -16.490 4.641 1.00 15.21 85 ALA A N 1
ATOM 594 C CA . ALA A 1 100 ? 32.327 -15.179 3.998 1.00 18.05 85 ALA A CA 1
ATOM 595 C C . ALA A 1 100 ? 33.791 -14.837 3.648 1.00 20.14 85 ALA A C 1
ATOM 596 O O . ALA A 1 100 ? 34.043 -14.028 2.763 1.00 18.48 85 ALA A O 1
ATOM 598 N N . GLU A 1 101 ? 34.748 -15.449 4.341 1.00 17.61 86 GLU A N 1
ATOM 599 C CA . GLU A 1 101 ? 36.167 -15.251 4.028 1.00 19.73 86 GLU A CA 1
ATOM 600 C C . GLU A 1 101 ? 36.514 -15.709 2.621 1.00 20.80 86 GLU A C 1
ATOM 601 O O . GLU A 1 101 ? 37.478 -15.236 2.029 1.00 21.82 86 GLU A O 1
ATOM 607 N N . LEU A 1 102 ? 35.744 -16.647 2.088 1.00 17.00 87 LEU A N 1
ATOM 608 C CA . LEU A 1 102 ? 35.975 -17.113 0.716 1.00 12.09 87 LEU A CA 1
ATOM 609 C C . LEU A 1 102 ? 34.944 -16.512 -0.247 1.00 15.50 87 LEU A C 1
ATOM 610 O O . LEU A 1 102 ? 34.793 -16.978 -1.374 1.00 20.07 87 LEU A O 1
ATOM 615 N N . GLY A 1 103 ? 34.231 -15.487 0.212 1.00 14.58 88 GLY A N 1
ATOM 616 C CA . GLY A 1 103 ? 33.286 -14.768 -0.630 1.00 17.71 88 GLY A CA 1
ATOM 617 C C . GLY A 1 103 ? 31.897 -15.395 -0.732 1.00 19.97 88 GLY A C 1
ATOM 618 O O . GLY A 1 103 ? 31.100 -14.998 -1.567 1.00 20.14 88 GLY A O 1
ATOM 619 N N . PHE A 1 104 ? 31.595 -16.369 0.117 1.00 17.23 89 PHE A N 1
ATOM 620 C CA . PHE A 1 104 ? 30.282 -17.026 0.062 1.00 13.72 89 PHE A CA 1
ATOM 621 C C . PHE A 1 104 ? 29.374 -16.461 1.142 1.00 16.53 89 PHE A C 1
ATOM 622 O O . PHE A 1 104 ? 29.775 -16.315 2.305 1.00 15.25 89 PHE A O 1
ATOM 630 N N . SER A 1 105 ? 28.147 -16.126 0.754 1.00 13.43 90 SER A N 1
ATOM 631 C CA . SER A 1 105 ? 27.200 -15.541 1.680 1.00 11.15 90 SER A CA 1
ATOM 632 C C . SER A 1 105 ? 25.816 -15.390 1.064 1.00 13.73 90 SER A C 1
ATOM 633 O O . SER A 1 105 ? 25.645 -15.491 -0.140 1.00 12.75 90 SER A O 1
ATOM 636 N N . GLY A 1 106 ? 24.839 -15.141 1.922 1.00 14.15 91 GLY A N 1
ATOM 637 C CA . GLY A 1 106 ? 23.532 -14.686 1.490 1.00 17.05 91 GLY A CA 1
ATOM 638 C C . GLY A 1 106 ? 22.366 -15.623 1.682 1.00 13.99 91 GLY A C 1
ATOM 639 O O . GLY A 1 106 ? 22.281 -16.370 2.680 1.00 13.05 91 GLY A O 1
ATOM 640 N N . VAL A 1 107 ? 21.463 -15.568 0.709 1.00 11.38 92 VAL A N 1
ATOM 641 C CA . VAL A 1 107 ? 20.160 -16.231 0.813 1.00 13.66 92 VAL A CA 1
ATOM 642 C C . VAL A 1 107 ? 20.291 -17.697 1.204 1.00 10.91 92 VAL A C 1
ATOM 643 O O . VAL A 1 107 ? 20.981 -18.459 0.534 1.00 11.09 92 VAL A O 1
ATOM 647 N N . GLN A 1 108 ? 19.631 -18.067 2.298 1.00 13.37 93 GLN A N 1
ATOM 648 C CA . GLN A 1 108 ? 19.599 -19.438 2.818 1.00 13.29 93 GLN A CA 1
ATOM 649 C C . GLN A 1 108 ? 20.955 -19.889 3.350 1.00 15.50 93 GLN A C 1
ATOM 650 O O . GLN A 1 108 ? 21.236 -21.084 3.474 1.00 15.72 93 GLN A O 1
ATOM 656 N N . GLY A 1 109 ? 21.787 -18.909 3.685 1.00 14.16 94 GLY A N 1
ATOM 657 C CA . GLY A 1 109 ? 22.995 -19.177 4.441 1.00 15.77 94 GLY A CA 1
ATOM 658 C C . GLY A 1 109 ? 23.353 -18.039 5.383 1.00 13.90 94 GLY A C 1
ATOM 659 O O . GLY A 1 109 ? 24.517 -17.859 5.730 1.00 17.86 94 GLY A O 1
ATOM 660 N N . GLU A 1 110 ? 22.348 -17.287 5.814 1.00 13.37 95 GLU A N 1
ATOM 661 C CA . GLU A 1 110 ? 22.576 -16.121 6.660 1.00 16.63 95 GLU A CA 1
ATOM 662 C C . GLU A 1 110 ? 23.180 -16.494 8.013 1.00 18.61 95 GLU A C 1
ATOM 663 O O . GLU A 1 110 ? 23.999 -15.766 8.563 1.00 19.07 95 GLU A O 1
ATOM 669 N N . ASP A 1 111 ? 22.775 -17.636 8.547 1.00 13.30 96 ASP A N 1
ATOM 670 C CA . ASP A 1 111 ? 23.229 -18.048 9.862 1.00 15.91 96 ASP A CA 1
ATOM 671 C C . ASP A 1 111 ? 23.716 -19.491 9.836 1.00 19.88 96 ASP A C 1
ATOM 672 O O . ASP A 1 111 ? 22.975 -20.414 10.180 1.00 14.81 96 ASP A O 1
ATOM 677 N N . MET A 1 112 ? 24.968 -19.667 9.424 1.00 13.40 97 MET A N 1
ATOM 678 C CA . MET A 1 112 ? 25.535 -20.983 9.155 1.00 13.13 97 MET A CA 1
ATOM 679 C C . MET A 1 112 ? 26.165 -21.602 10.384 1.00 19.50 97 MET A C 1
ATOM 680 O O . MET A 1 112 ? 26.806 -20.916 11.175 1.00 17.43 97 MET A O 1
ATOM 685 N N . VAL A 1 113 ? 26.005 -22.912 10.523 1.00 13.29 98 VAL A N 1
ATOM 686 C CA . VAL A 1 113 ? 26.686 -23.649 11.574 1.00 16.45 98 VAL A CA 1
ATOM 687 C C . VAL A 1 113 ? 27.402 -24.823 10.931 1.00 16.92 98 VAL A C 1
ATOM 688 O O . VAL A 1 113 ? 26.796 -25.604 10.212 1.00 16.47 98 VAL A O 1
ATOM 692 N N . ILE A 1 114 ? 28.701 -24.923 11.164 1.00 16.14 99 ILE A N 1
ATOM 693 C CA . ILE A 1 114 ? 29.508 -25.974 10.552 1.00 10.27 99 ILE A CA 1
ATOM 694 C C . ILE A 1 114 ? 29.696 -27.140 11.521 1.00 14.04 99 ILE A C 1
ATOM 695 O O . ILE A 1 114 ? 30.033 -26.936 12.678 1.00 17.08 99 ILE A O 1
ATOM 700 N N . LEU A 1 115 ? 29.488 -28.354 11.026 1.00 10.72 100 LEU A N 1
ATOM 701 C CA . LEU A 1 115 ? 29.431 -29.565 11.845 1.00 16.47 100 LEU A CA 1
ATOM 702 C C . LEU A 1 115 ? 30.668 -30.387 11.564 1.00 13.35 100 LEU A C 1
ATOM 703 O O . LEU A 1 115 ? 30.808 -30.978 10.494 1.00 15.71 100 LEU A O 1
ATOM 708 N N . GLU A 1 116 ? 31.576 -30.426 12.526 1.00 15.32 101 GLU A N 1
ATOM 709 C CA . GLU A 1 116 ? 32.826 -31.168 12.365 1.00 16.46 101 GLU A CA 1
ATOM 710 C C . GLU A 1 116 ? 32.713 -32.678 12.605 1.00 16.34 101 GLU A C 1
ATOM 711 O O . GLU A 1 116 ? 32.488 -33.120 13.731 1.00 17.18 101 GLU A O 1
ATOM 717 N N . ASN A 1 117 ? 32.905 -33.472 11.560 1.00 11.38 102 ASN A N 1
ATOM 718 C CA . ASN A 1 117 ? 33.019 -34.899 11.733 1.00 14.84 102 ASN A CA 1
ATOM 719 C C . ASN A 1 117 ? 34.366 -35.229 12.380 1.00 25.22 102 ASN A C 1
ATOM 720 O O . ASN A 1 117 ? 35.371 -34.540 12.169 1.00 16.43 102 ASN A O 1
ATOM 725 N N . THR A 1 118 ? 34.366 -36.283 13.179 1.00 19.41 103 THR A N 1
ATOM 726 C CA . THR A 1 118 ? 35.544 -36.695 13.926 1.00 21.08 103 THR A CA 1
ATOM 727 C C . THR A 1 118 ? 35.499 -38.206 13.963 1.00 26.74 103 THR A C 1
ATOM 728 O O . THR A 1 118 ? 34.512 -38.808 13.527 1.00 21.71 103 THR A O 1
ATOM 732 N N . PRO A 1 119 ? 36.578 -38.847 14.452 1.00 22.95 104 PRO A N 1
ATOM 733 C CA . PRO A 1 119 ? 36.520 -40.305 14.572 1.00 19.37 104 PRO A CA 1
ATOM 734 C C . PRO A 1 119 ? 35.380 -40.779 15.482 1.00 17.21 104 PRO A C 1
ATOM 735 O O . PRO A 1 119 ? 34.964 -41.926 15.356 1.00 22.71 104 PRO A O 1
ATOM 739 N N . ALA A 1 120 ? 34.885 -39.918 16.366 1.00 23.77 105 ALA A N 1
ATOM 740 C CA . ALA A 1 120 ? 33.826 -40.322 17.297 1.00 26.77 105 ALA A CA 1
ATOM 741 C C . ALA A 1 120 ? 32.408 -39.952 16.831 1.00 31.08 105 ALA A C 1
ATOM 742 O O . ALA A 1 120 ? 31.440 -40.539 17.313 1.00 25.11 105 ALA A O 1
ATOM 744 N N . VAL A 1 121 ? 32.282 -38.983 15.921 1.00 22.97 106 VAL A N 1
ATOM 745 C CA . VAL A 1 121 ? 30.965 -38.451 15.544 1.00 17.94 106 VAL A CA 1
ATOM 746 C C . VAL A 1 121 ? 30.825 -38.289 14.029 1.00 27.52 106 VAL A C 1
ATOM 747 O O . VAL A 1 121 ? 31.683 -37.664 13.379 1.00 22.69 106 VAL A O 1
ATOM 751 N N . HIS A 1 122 ? 29.758 -38.857 13.461 1.00 15.53 107 HIS A N 1
ATOM 752 C CA . HIS A 1 122 ? 29.398 -38.576 12.073 1.00 17.39 107 HIS A CA 1
ATOM 753 C C . HIS A 1 122 ? 28.123 -37.707 12.032 1.00 18.61 107 HIS A C 1
ATOM 754 O O . HIS A 1 122 ? 27.075 -38.119 12.521 1.00 15.97 107 HIS A O 1
ATOM 761 N N . ASN A 1 123 ? 28.233 -36.506 11.476 1.00 15.52 108 ASN A N 1
ATOM 762 C CA . ASN A 1 123 ? 27.096 -35.584 11.334 1.00 11.49 108 ASN A CA 1
ATOM 763 C C . ASN A 1 123 ? 26.433 -35.705 9.968 1.00 12.97 108 ASN A C 1
ATOM 764 O O . ASN A 1 123 ? 27.078 -35.999 8.981 1.00 12.50 108 ASN A O 1
ATOM 769 N N . VAL A 1 124 ? 25.131 -35.470 9.926 1.00 13.78 109 VAL A N 1
ATOM 770 C CA . VAL A 1 124 ? 24.375 -35.475 8.677 1.00 10.27 109 VAL A CA 1
ATOM 771 C C . VAL A 1 124 ? 23.137 -34.614 8.950 1.00 13.94 109 VAL A C 1
ATOM 772 O O . VAL A 1 124 ? 22.675 -34.551 10.083 1.00 12.37 109 VAL A O 1
ATOM 776 N N . PHE A 1 125 ? 22.650 -33.891 7.945 1.00 10.70 110 PHE A N 1
ATOM 777 C CA . PHE A 1 125 ? 21.521 -33.024 8.178 1.00 11.31 110 PHE A CA 1
ATOM 778 C C . PHE A 1 125 ? 20.395 -33.314 7.200 1.00 11.59 110 PHE A C 1
ATOM 779 O O . PHE A 1 125 ? 20.592 -33.980 6.161 1.00 10.61 110 PHE A O 1
ATOM 787 N N . VAL A 1 126 ? 19.217 -32.809 7.561 1.00 11.50 111 VAL A N 1
ATOM 788 C CA . VAL A 1 126 ? 17.999 -33.052 6.822 1.00 9.92 111 VAL A CA 1
ATOM 789 C C . VAL A 1 126 ? 17.050 -31.901 7.159 1.00 9.15 111 VAL A C 1
ATOM 790 O O . VAL A 1 126 ? 17.297 -31.176 8.106 1.00 11.72 111 VAL A O 1
ATOM 794 N N . CYS A 1 127 ? 15.979 -31.721 6.376 1.00 9.81 112 CYS A N 1
ATOM 795 C CA . CYS A 1 127 ? 14.885 -30.843 6.776 1.00 7.27 112 CYS A CA 1
ATOM 796 C C . CYS A 1 127 ? 13.595 -31.663 6.703 1.00 11.39 112 CYS A C 1
ATOM 797 O O . CYS A 1 127 ? 12.994 -31.832 5.634 1.00 9.65 112 CYS A O 1
ATOM 800 N N . THR A 1 128 ? 13.164 -32.198 7.837 1.00 9.83 113 THR A N 1
ATOM 801 C CA . THR A 1 128 ? 12.004 -33.100 7.787 1.00 9.11 113 THR A CA 1
ATOM 802 C C . THR A 1 128 ? 10.747 -32.337 7.385 1.00 9.91 113 THR A C 1
ATOM 803 O O . THR A 1 128 ? 9.835 -32.895 6.769 1.00 11.59 113 THR A O 1
ATOM 807 N N . LEU A 1 129 ? 10.692 -31.058 7.735 1.00 9.91 114 LEU A N 1
ATOM 808 C CA . LEU A 1 129 ? 9.483 -30.274 7.487 1.00 8.83 114 LEU A CA 1
ATOM 809 C C . LEU A 1 129 ? 9.400 -29.703 6.084 1.00 10.37 114 LEU A C 1
ATOM 810 O O . LEU A 1 129 ? 8.313 -29.304 5.646 1.00 11.89 114 LEU A O 1
ATOM 823 N N . SER A 1 131 ? 12.720 -28.424 3.168 1.00 10.64 116 SER A N 1
ATOM 824 C CA . SER A 1 131 ? 13.820 -28.552 2.198 1.00 11.65 116 SER A CA 1
ATOM 825 C C . SER A 1 131 ? 15.056 -27.715 2.543 1.00 9.68 116 SER A C 1
ATOM 826 O O . SER A 1 131 ? 15.981 -27.583 1.735 1.00 10.11 116 SER A O 1
ATOM 837 N N . TYR A 1 133 ? 18.342 -25.908 3.484 1.00 10.42 118 TYR A N 1
ATOM 838 C CA . TYR A 1 133 ? 19.600 -26.410 2.935 1.00 11.02 118 TYR A CA 1
ATOM 839 C C . TYR A 1 133 ? 20.467 -25.181 2.715 1.00 13.20 118 TYR A C 1
ATOM 840 O O . TYR A 1 133 ? 19.944 -24.132 2.382 1.00 11.58 118 TYR A O 1
ATOM 849 N N . PRO A 1 134 ? 21.790 -25.302 2.917 1.00 10.90 119 PRO A N 1
ATOM 850 C CA . PRO A 1 134 ? 22.689 -24.137 2.811 1.00 11.30 119 PRO A CA 1
ATOM 851 C C . PRO A 1 134 ? 23.030 -23.721 1.366 1.00 12.38 119 PRO A C 1
ATOM 852 O O . PRO A 1 134 ? 24.072 -24.131 0.850 1.00 14.48 119 PRO A O 1
ATOM 856 N N . TRP A 1 135 ? 22.180 -22.907 0.734 1.00 10.52 120 TRP A N 1
ATOM 857 C CA . TRP A 1 135 ? 22.408 -22.525 -0.660 1.00 11.81 120 TRP A CA 1
ATOM 858 C C . TRP A 1 135 ? 23.783 -21.889 -0.970 1.00 10.78 120 TRP A C 1
ATOM 859 O O . TRP A 1 135 ? 24.369 -22.193 -1.986 1.00 11.48 120 TRP A O 1
ATOM 870 N N . PRO A 1 136 ? 24.263 -20.976 -0.122 1.00 10.74 121 PRO A N 1
ATOM 871 C CA . PRO A 1 136 ? 25.493 -20.279 -0.536 1.00 12.53 121 PRO A CA 1
ATOM 872 C C . PRO A 1 136 ? 26.696 -21.209 -0.679 1.00 15.46 121 PRO A C 1
ATOM 873 O O . PRO A 1 136 ? 27.591 -20.911 -1.474 1.00 16.11 121 PRO A O 1
ATOM 877 N N . THR A 1 137 ? 26.734 -22.319 0.050 1.00 11.40 122 THR A N 1
ATOM 878 C CA . THR A 1 137 ? 27.874 -23.223 -0.090 1.00 10.69 122 THR A CA 1
ATOM 879 C C . THR A 1 137 ? 27.584 -24.497 -0.860 1.00 15.33 122 THR A C 1
ATOM 880 O O . THR A 1 137 ? 28.516 -25.135 -1.368 1.00 11.23 122 THR A O 1
ATOM 884 N N . LEU A 1 138 ? 26.309 -24.904 -0.943 1.00 10.40 123 LEU A N 1
ATOM 885 C CA . LEU A 1 138 ? 25.984 -26.141 -1.665 1.00 10.97 123 LEU A CA 1
ATOM 886 C C . LEU A 1 138 ? 25.082 -25.955 -2.901 1.00 12.62 123 LEU A C 1
ATOM 887 O O . LEU A 1 138 ? 24.837 -26.903 -3.644 1.00 14.91 123 LEU A O 1
ATOM 892 N N . GLY A 1 139 ? 24.576 -24.743 -3.108 1.00 13.08 124 GLY A N 1
ATOM 893 C CA . GLY A 1 139 ? 23.659 -24.495 -4.199 1.00 13.28 124 GLY A CA 1
ATOM 894 C C . GLY A 1 139 ? 22.275 -25.009 -3.837 1.00 12.95 124 GLY A C 1
ATOM 895 O O . GLY A 1 139 ? 22.008 -25.315 -2.683 1.00 10.87 124 GLY A O 1
ATOM 896 N N . LEU A 1 140 ? 21.395 -25.121 -4.821 1.00 10.33 125 LEU A N 1
ATOM 897 C CA . LEU A 1 140 ? 20.056 -25.631 -4.551 1.00 13.11 125 LEU A CA 1
ATOM 898 C C . LEU A 1 140 ? 20.125 -27.154 -4.283 1.00 11.05 125 LEU A C 1
ATOM 899 O O . LEU A 1 140 ? 20.905 -27.863 -4.907 1.00 10.89 125 LEU A O 1
ATOM 904 N N . PRO A 1 141 ? 19.313 -27.657 -3.336 1.00 10.78 126 PRO A N 1
ATOM 905 C CA . PRO A 1 141 ? 19.385 -29.100 -3.036 1.00 10.77 126 PRO A CA 1
ATOM 906 C C . PRO A 1 141 ? 18.902 -29.991 -4.191 1.00 11.57 126 PRO A C 1
ATOM 907 O O . PRO A 1 141 ? 18.066 -29.592 -4.993 1.00 13.09 126 PRO A O 1
ATOM 911 N N . PRO A 1 142 ? 19.407 -31.222 -4.260 1.00 12.46 127 PRO A N 1
ATOM 912 C CA . PRO A 1 142 ? 18.895 -32.176 -5.255 1.00 13.93 127 PRO A CA 1
ATOM 913 C C . PRO A 1 142 ? 17.489 -32.658 -4.870 1.00 13.71 127 PRO A C 1
ATOM 914 O O . PRO A 1 142 ? 17.094 -32.535 -3.705 1.00 9.87 127 PRO A O 1
ATOM 918 N N . ALA A 1 143 ? 16.745 -33.222 -5.828 1.00 10.71 128 ALA A N 1
ATOM 919 C CA . ALA A 1 143 ? 15.337 -33.594 -5.575 1.00 9.94 128 ALA A CA 1
ATOM 920 C C . ALA A 1 143 ? 15.169 -34.606 -4.414 1.00 13.08 128 ALA A C 1
ATOM 921 O O . ALA A 1 143 ? 14.215 -34.506 -3.616 1.00 10.50 128 ALA A O 1
ATOM 923 N N . TRP A 1 144 ? 16.088 -35.569 -4.303 1.00 9.33 129 TRP A N 1
ATOM 924 C CA . TRP A 1 144 ? 15.997 -36.549 -3.209 1.00 10.47 129 TRP A CA 1
ATOM 925 C C . TRP A 1 144 ? 16.042 -35.928 -1.812 1.00 12.52 129 TRP A C 1
ATOM 926 O O . TRP A 1 144 ? 15.434 -36.450 -0.887 1.00 10.04 129 TRP A O 1
ATOM 937 N N . TYR A 1 145 ? 16.769 -34.830 -1.647 1.00 10.69 130 TYR A N 1
ATOM 938 C CA . TYR A 1 145 ? 16.922 -34.225 -0.327 1.00 10.46 130 TYR A CA 1
ATOM 939 C C . TYR A 1 145 ? 15.593 -33.638 0.157 1.00 13.40 130 TYR A C 1
ATOM 940 O O . TYR A 1 145 ? 15.297 -33.647 1.352 1.00 9.35 130 TYR A O 1
ATOM 949 N N . LYS A 1 146 ? 14.784 -33.184 -0.791 1.00 8.41 131 LYS A N 1
ATOM 950 C CA . LYS A 1 146 ? 13.553 -32.480 -0.493 1.00 10.22 131 LYS A CA 1
ATOM 951 C C . LYS A 1 146 ? 12.359 -33.428 -0.504 1.00 12.07 131 LYS A C 1
ATOM 952 O O . LYS A 1 146 ? 11.234 -33.000 -0.309 1.00 12.15 131 LYS A O 1
ATOM 958 N N . ALA A 1 147 ? 12.592 -34.708 -0.762 1.00 13.28 132 ALA A N 1
ATOM 959 C CA . ALA A 1 147 ? 11.479 -35.641 -0.914 1.00 12.41 132 ALA A CA 1
ATOM 960 C C . ALA A 1 147 ? 11.255 -36.483 0.344 1.00 18.03 132 ALA A C 1
ATOM 961 O O . ALA A 1 147 ? 12.168 -36.643 1.174 1.00 10.53 132 ALA A O 1
ATOM 963 N N . ALA A 1 148 ? 10.046 -37.040 0.461 1.00 9.86 133 ALA A N 1
ATOM 964 C CA . ALA A 1 148 ? 9.648 -37.798 1.646 1.00 12.84 133 ALA A CA 1
ATOM 965 C C . ALA A 1 148 ? 10.500 -39.023 2.071 1.00 9.45 133 ALA A C 1
ATOM 966 O O . ALA A 1 148 ? 10.633 -39.270 3.257 1.00 13.44 133 ALA A O 1
ATOM 968 N N . PRO A 1 149 ? 11.039 -39.802 1.120 1.00 9.29 134 PRO A N 1
ATOM 969 C CA . PRO A 1 149 ? 11.841 -40.951 1.565 1.00 8.82 134 PRO A CA 1
ATOM 970 C C . PRO A 1 149 ? 13.012 -40.542 2.463 1.00 15.21 134 PRO A C 1
ATOM 971 O O . PRO A 1 149 ? 13.134 -41.060 3.564 1.00 12.80 134 PRO A O 1
ATOM 975 N N . TYR A 1 150 ? 13.841 -39.605 2.010 1.00 9.97 135 TYR A N 1
ATOM 976 C CA . TYR A 1 150 ? 14.982 -39.148 2.789 1.00 9.62 135 TYR A CA 1
ATOM 977 C C . TYR A 1 150 ? 14.527 -38.420 4.062 1.00 13.11 135 TYR A C 1
ATOM 978 O O . TYR A 1 150 ? 15.046 -38.665 5.139 1.00 11.50 135 TYR A O 1
ATOM 987 N N . ARG A 1 151 ? 13.552 -37.527 3.924 1.00 11.20 136 ARG A N 1
ATOM 988 C CA . ARG A 1 151 ? 13.113 -36.693 5.039 1.00 12.29 136 ARG A CA 1
ATOM 989 C C . ARG A 1 151 ? 12.475 -37.521 6.155 1.00 12.80 136 ARG A C 1
ATOM 990 O O . ARG A 1 151 ? 12.747 -37.290 7.326 1.00 14.09 136 ARG A O 1
ATOM 998 N N . SER A 1 152 ? 11.662 -38.507 5.797 1.00 10.44 137 SER A N 1
ATOM 999 C CA . SER A 1 152 ? 10.948 -39.276 6.809 1.00 8.78 137 SER A CA 1
ATOM 1000 C C . SER A 1 152 ? 11.913 -40.184 7.591 1.00 15.13 137 SER A C 1
ATOM 1001 O O . SER A 1 152 ? 11.796 -40.311 8.812 1.00 11.69 137 SER A O 1
ATOM 1004 N N . ARG A 1 153 ? 12.859 -40.799 6.882 1.00 11.77 138 ARG A N 1
ATOM 1005 C CA . ARG A 1 153 ? 13.633 -41.924 7.424 1.00 13.34 138 ARG A CA 1
ATOM 1006 C C . ARG A 1 153 ? 14.960 -41.502 8.046 1.00 15.03 138 ARG A C 1
ATOM 1007 O O . ARG A 1 153 ? 15.494 -42.194 8.887 1.00 14.28 138 ARG A O 1
ATOM 1015 N N . MET A 1 154 ? 15.504 -40.375 7.624 1.00 12.97 139 MET A N 1
ATOM 1016 C CA . MET A 1 154 ? 16.796 -39.958 8.154 1.00 12.87 139 MET A CA 1
ATOM 1017 C C . MET A 1 154 ? 16.794 -39.760 9.679 1.00 17.13 139 MET A C 1
ATOM 1018 O O . MET A 1 154 ? 17.791 -40.063 10.324 1.00 14.89 139 MET A O 1
ATOM 1023 N N . VAL A 1 155 ? 15.700 -39.246 10.261 1.00 12.63 140 VAL A N 1
ATOM 1024 C CA . VAL A 1 155 ? 15.675 -39.033 11.719 1.00 15.65 140 VAL A CA 1
ATOM 1025 C C . VAL A 1 155 ? 15.397 -40.318 12.525 1.00 17.68 140 VAL A C 1
ATOM 1026 O O . VAL A 1 155 ? 15.591 -40.358 13.739 1.00 16.59 140 VAL A O 1
ATOM 1030 N N . SER A 1 156 ? 14.950 -41.373 11.861 1.00 13.05 141 SER A N 1
ATOM 1031 C CA . SER A 1 156 ? 14.590 -42.584 12.592 1.00 15.29 141 SER A CA 1
ATOM 1032 C C . SER A 1 156 ? 15.537 -43.737 12.315 1.00 18.48 141 SER A C 1
ATOM 1033 O O . SER A 1 156 ? 15.835 -44.507 13.202 1.00 19.08 141 SER A O 1
ATOM 1036 N N . ASP A 1 157 ? 15.990 -43.868 11.077 1.00 12.37 142 ASP A N 1
ATOM 1037 C CA . ASP A 1 157 ? 16.899 -44.959 10.734 1.00 18.59 142 ASP A CA 1
ATOM 1038 C C . ASP A 1 157 ? 18.019 -44.472 9.813 1.00 15.14 142 ASP A C 1
ATOM 1039 O O . ASP A 1 157 ? 18.113 -44.879 8.662 1.00 16.45 142 ASP A O 1
ATOM 1044 N N . PRO A 1 158 ? 18.881 -43.594 10.337 1.00 17.71 143 PRO A N 1
ATOM 1045 C CA . PRO A 1 158 ? 19.963 -43.009 9.538 1.00 17.13 143 PRO A CA 1
ATOM 1046 C C . PRO A 1 158 ? 20.891 -44.074 8.953 1.00 19.97 143 PRO A C 1
ATOM 1047 O O . PRO A 1 158 ? 21.358 -43.928 7.814 1.00 17.28 143 PRO A O 1
ATOM 1051 N N . ARG A 1 159 ? 21.152 -45.136 9.711 1.00 15.42 144 ARG A N 1
ATOM 1052 C CA . ARG A 1 159 ? 22.075 -46.164 9.233 1.00 21.12 144 ARG A CA 1
ATOM 1053 C C . ARG A 1 159 ? 21.497 -46.872 8.024 1.00 19.40 144 ARG A C 1
ATOM 1054 O O . ARG A 1 159 ? 22.209 -47.156 7.068 1.00 22.82 144 ARG A O 1
ATOM 1062 N N . GLY A 1 160 ? 20.194 -47.128 8.050 1.00 19.03 145 GLY A N 1
ATOM 1063 C CA . GLY A 1 160 ? 19.536 -47.759 6.924 1.00 17.15 145 GLY A CA 1
ATOM 1064 C C . GLY A 1 160 ? 19.542 -46.868 5.700 1.00 20.40 145 GLY A C 1
ATOM 1065 O O . GLY A 1 160 ? 19.749 -47.336 4.574 1.00 19.09 145 GLY A O 1
ATOM 1066 N N . VAL A 1 161 ? 19.319 -45.574 5.903 1.00 14.63 146 VAL A N 1
ATOM 1067 C CA . VAL A 1 161 ? 19.378 -44.647 4.780 1.00 15.80 146 VAL A CA 1
ATOM 1068 C C . VAL A 1 161 ? 20.797 -44.548 4.216 1.00 16.12 146 VAL A C 1
ATOM 1069 O O . VAL A 1 161 ? 21.000 -44.680 3.004 1.00 19.35 146 VAL A O 1
ATOM 1073 N N . LEU A 1 162 ? 21.781 -44.346 5.088 1.00 14.04 147 LEU A N 1
ATOM 1074 C CA . LEU A 1 162 ? 23.169 -44.195 4.621 1.00 18.00 147 LEU A CA 1
ATOM 1075 C C . LEU A 1 162 ? 23.649 -45.424 3.855 1.00 19.55 147 LEU A C 1
ATOM 1076 O O . LEU A 1 162 ? 24.384 -45.314 2.872 1.00 20.05 147 LEU A O 1
ATOM 1081 N N . ALA A 1 163 ? 23.208 -46.595 4.296 1.00 18.81 148 ALA A N 1
ATOM 1082 C CA . ALA A 1 163 ? 23.543 -47.835 3.608 1.00 19.34 148 ALA A CA 1
ATOM 1083 C C . ALA A 1 163 ? 23.081 -47.820 2.165 1.00 23.68 148 ALA A C 1
ATOM 1084 O O . ALA A 1 163 ? 23.745 -48.404 1.295 1.00 19.06 148 ALA A O 1
ATOM 1086 N N . GLU A 1 164 ? 21.955 -47.155 1.897 1.00 21.55 149 GLU A N 1
ATOM 1087 C CA . GLU A 1 164 ? 21.449 -47.086 0.530 1.00 20.80 149 GLU A CA 1
ATOM 1088 C C . GLU A 1 164 ? 22.378 -46.247 -0.342 1.00 23.83 149 GLU A C 1
ATOM 1089 O O . GLU A 1 164 ? 22.372 -46.376 -1.569 1.00 21.81 149 GLU A O 1
ATOM 1095 N N . PHE A 1 165 ? 23.176 -45.399 0.296 1.00 20.27 150 PHE A N 1
ATOM 1096 C CA . PHE A 1 165 ? 24.144 -44.570 -0.431 1.00 24.73 150 PHE A CA 1
ATOM 1097 C C . PHE A 1 165 ? 25.515 -45.206 -0.485 1.00 28.17 150 PHE A C 1
ATOM 1098 O O . PHE A 1 165 ? 26.469 -44.589 -0.961 1.00 21.54 150 PHE A O 1
ATOM 1106 N N . GLY A 1 166 ? 25.614 -46.428 0.019 1.00 24.50 151 GLY A N 1
ATOM 1107 C CA . GLY A 1 166 ? 26.890 -47.124 0.035 1.00 20.51 151 GLY A CA 1
ATOM 1108 C C . GLY A 1 166 ? 27.758 -46.754 1.217 1.00 26.63 151 GLY A C 1
ATOM 1109 O O . GLY A 1 166 ? 28.940 -47.057 1.239 1.00 28.62 151 GLY A O 1
ATOM 1110 N N . LEU A 1 167 ? 27.180 -46.104 2.212 1.00 21.79 152 LEU A N 1
ATOM 1111 C CA . LEU A 1 167 ? 27.953 -45.662 3.358 1.00 18.95 152 LEU A CA 1
ATOM 1112 C C . LEU A 1 167 ? 27.565 -46.430 4.628 1.00 25.50 152 LEU A C 1
ATOM 1113 O O . LEU A 1 167 ? 26.438 -46.323 5.112 1.00 24.99 152 LEU A O 1
ATOM 1118 N N . VAL A 1 168 ? 28.498 -47.208 5.163 1.00 21.49 153 VAL A N 1
ATOM 1119 C CA . VAL A 1 168 ? 28.253 -47.960 6.386 1.00 22.44 153 VAL A CA 1
ATOM 1120 C C . VAL A 1 168 ? 29.087 -47.372 7.503 1.00 29.20 153 VAL A C 1
ATOM 1121 O O . VAL A 1 168 ? 30.309 -47.415 7.461 1.00 26.46 153 VAL A O 1
ATOM 1125 N N . ILE A 1 169 ? 28.421 -46.794 8.491 1.00 24.43 154 ILE A N 1
ATOM 1126 C CA . ILE A 1 169 ? 29.110 -46.194 9.618 1.00 29.42 154 ILE A CA 1
ATOM 1127 C C . ILE A 1 169 ? 29.416 -47.289 10.633 1.00 28.89 154 ILE A C 1
ATOM 1128 O O . ILE A 1 169 ? 28.547 -48.102 10.934 1.00 31.35 154 ILE A O 1
ATOM 1133 N N . PRO A 1 170 ? 30.634 -47.298 11.182 1.00 29.20 155 PRO A N 1
ATOM 1134 C CA . PRO A 1 170 ? 30.945 -48.272 12.238 1.00 36.33 155 PRO A CA 1
ATOM 1135 C C . PRO A 1 170 ? 29.887 -48.244 13.342 1.00 34.58 155 PRO A C 1
ATOM 1136 O O . PRO A 1 170 ? 29.373 -47.174 13.707 1.00 28.65 155 PRO A O 1
ATOM 1140 N N . ALA A 1 171 ? 29.575 -49.412 13.885 1.00 29.19 156 ALA A N 1
ATOM 1141 C CA . ALA A 1 171 ? 28.568 -49.518 14.933 1.00 26.55 156 ALA A CA 1
ATOM 1142 C C . ALA A 1 171 ? 28.893 -48.678 16.165 1.00 26.27 156 ALA A C 1
ATOM 1143 O O . ALA A 1 171 ? 27.999 -48.149 16.828 1.00 25.14 156 ALA A O 1
ATOM 1145 N N . ASN A 1 172 ? 30.175 -48.536 16.469 1.00 22.72 157 ASN A N 1
ATOM 1146 C CA . ASN A 1 172 ? 30.579 -47.746 17.641 1.00 24.75 157 ASN A CA 1
ATOM 1147 C C . ASN A 1 172 ? 30.710 -46.241 17.389 1.00 26.01 157 ASN A C 1
ATOM 1148 O O . ASN A 1 172 ? 30.924 -45.453 18.313 1.00 24.58 157 ASN A O 1
ATOM 1153 N N . LYS A 1 173 ? 30.554 -45.827 16.146 1.00 23.89 158 LYS A N 1
ATOM 1154 C CA . LYS A 1 173 ? 30.615 -44.398 15.860 1.00 28.53 158 LYS A CA 1
ATOM 1155 C C . LYS A 1 173 ? 29.236 -43.751 16.011 1.00 22.69 158 LYS A C 1
ATOM 1156 O O . LYS A 1 173 ? 28.269 -44.259 15.481 1.00 24.52 158 LYS A O 1
ATOM 1162 N N . GLU A 1 174 ? 29.149 -42.648 16.747 1.00 23.77 159 GLU A N 1
ATOM 1163 C CA . GLU A 1 174 ? 27.877 -41.962 16.914 1.00 24.69 159 GLU A CA 1
ATOM 1164 C C . GLU A 1 174 ? 27.452 -41.261 15.622 1.00 26.36 159 GLU A C 1
ATOM 1165 O O . GLU A 1 174 ? 28.247 -40.554 14.999 1.00 21.38 159 GLU A O 1
ATOM 1171 N N . ILE A 1 175 ? 26.197 -41.454 15.218 1.00 20.59 160 ILE A N 1
ATOM 1172 C CA . ILE A 1 175 ? 25.629 -40.615 14.165 1.00 20.90 160 ILE A CA 1
ATOM 1173 C C . ILE A 1 175 ? 24.783 -39.516 14.787 1.00 19.93 160 ILE A C 1
ATOM 1174 O O . ILE A 1 175 ? 23.903 -39.812 15.594 1.00 20.26 160 ILE A O 1
ATOM 1179 N N . ARG A 1 176 ? 25.064 -38.255 14.442 1.00 17.69 161 ARG A N 1
ATOM 1180 C CA . ARG A 1 176 ? 24.215 -37.147 14.856 1.00 14.13 161 ARG A CA 1
ATOM 1181 C C . ARG A 1 176 ? 23.432 -36.625 13.669 1.00 16.51 161 ARG A C 1
ATOM 1182 O O . ARG A 1 176 ? 24.025 -36.082 12.732 1.00 13.41 161 ARG A O 1
ATOM 1190 N N . VAL A 1 177 ? 22.109 -36.778 13.712 1.00 16.44 162 VAL A N 1
ATOM 1191 C CA . VAL A 1 177 ? 21.256 -36.255 12.641 1.00 12.01 162 VAL A CA 1
ATOM 1192 C C . VAL A 1 177 ? 20.705 -34.901 13.069 1.00 12.90 162 VAL A C 1
ATOM 1193 O O . VAL A 1 177 ? 20.103 -34.780 14.136 1.00 14.03 162 VAL A O 1
ATOM 1197 N N . TRP A 1 178 ? 20.945 -33.874 12.266 1.00 12.40 163 TRP A N 1
ATOM 1198 C CA . TRP A 1 178 ? 20.468 -32.534 12.579 1.00 10.47 163 TRP A CA 1
ATOM 1199 C C . TRP A 1 178 ? 19.264 -32.206 11.692 1.00 15.55 163 TRP A C 1
ATOM 1200 O O . TRP A 1 178 ? 19.369 -32.194 10.458 1.00 12.30 163 TRP A O 1
ATOM 1211 N N . ASP A 1 179 ? 18.122 -31.980 12.330 1.00 14.00 164 ASP A N 1
ATOM 1212 C CA . ASP A 1 179 ? 16.905 -31.569 11.634 1.00 12.05 164 ASP A CA 1
ATOM 1213 C C . ASP A 1 179 ? 16.873 -30.035 11.557 1.00 11.52 164 ASP A C 1
ATOM 1214 O O . ASP A 1 179 ? 16.896 -29.346 12.581 1.00 13.48 164 ASP A O 1
ATOM 1219 N N . THR A 1 180 ? 16.856 -29.509 10.338 1.00 12.20 165 THR A N 1
ATOM 1220 C CA . THR A 1 180 ? 16.962 -28.063 10.096 1.00 10.49 165 THR A CA 1
ATOM 1221 C C . THR A 1 180 ? 15.599 -27.402 10.227 1.00 13.29 165 THR A C 1
ATOM 1222 O O . THR A 1 180 ? 15.003 -26.992 9.235 1.00 13.62 165 THR A O 1
ATOM 1226 N N . THR A 1 181 ? 15.105 -27.294 11.462 1.00 13.74 166 THR A N 1
ATOM 1227 C CA . THR A 1 181 ? 13.734 -26.859 11.724 1.00 11.81 166 THR A CA 1
ATOM 1228 C C . THR A 1 181 ? 13.612 -25.356 11.917 1.00 13.68 166 THR A C 1
ATOM 1229 O O . THR A 1 181 ? 12.496 -24.817 11.946 1.00 13.15 166 THR A O 1
ATOM 1233 N N . ALA A 1 182 ? 14.752 -24.675 12.022 1.00 11.56 167 ALA A N 1
ATOM 1234 C CA . ALA A 1 182 ? 14.754 -23.238 12.258 1.00 12.11 167 ALA A CA 1
ATOM 1235 C C . ALA A 1 182 ? 15.526 -22.501 11.167 1.00 16.25 167 ALA A C 1
ATOM 1236 O O . ALA A 1 182 ? 15.706 -23.021 10.074 1.00 17.12 167 ALA A O 1
ATOM 1238 N N . GLU A 1 183 ? 15.996 -21.294 11.446 1.00 17.51 168 GLU A N 1
ATOM 1239 C CA . GLU A 1 183 ? 16.688 -20.559 10.396 1.00 15.86 168 GLU A CA 1
ATOM 1240 C C . GLU A 1 183 ? 18.227 -20.639 10.507 1.00 18.35 168 GLU A C 1
ATOM 1241 O O . GLU A 1 183 ? 18.940 -19.876 9.868 1.00 22.06 168 GLU A O 1
ATOM 1247 N N . LEU A 1 184 ? 18.738 -21.582 11.295 1.00 12.86 169 LEU A N 1
ATOM 1248 C CA . LEU A 1 184 ? 20.139 -21.959 11.193 1.00 14.93 169 LEU A CA 1
ATOM 1249 C C . LEU A 1 184 ? 20.282 -22.890 9.991 1.00 21.88 169 LEU A C 1
ATOM 1250 O O . LEU A 1 184 ? 19.372 -23.695 9.708 1.00 13.22 169 LEU A O 1
ATOM 1255 N N . ARG A 1 185 ? 21.410 -22.801 9.284 1.00 11.81 170 ARG A N 1
ATOM 1256 C CA . ARG A 1 185 ? 21.656 -23.738 8.189 1.00 9.38 170 ARG A CA 1
ATOM 1257 C C . ARG A 1 185 ? 22.960 -24.472 8.442 1.00 18.04 170 ARG A C 1
ATOM 1258 O O . ARG A 1 185 ? 23.948 -23.874 8.878 1.00 15.53 170 ARG A O 1
ATOM 1266 N N . TYR A 1 186 ? 22.959 -25.769 8.175 1.00 12.23 171 TYR A N 1
ATOM 1267 C CA . TYR A 1 186 ? 24.081 -26.624 8.524 1.00 14.35 171 TYR A CA 1
ATOM 1268 C C . TYR A 1 186 ? 24.874 -27.051 7.310 1.00 14.22 171 TYR A C 1
ATOM 1269 O O . TYR A 1 186 ? 24.324 -27.237 6.224 1.00 14.42 171 TYR A O 1
ATOM 1278 N N . MET A 1 187 ? 26.182 -27.188 7.493 1.00 14.07 172 MET A N 1
ATOM 1279 C CA . MET A 1 187 ? 27.000 -27.887 6.511 1.00 12.07 172 MET A CA 1
ATOM 1280 C C . MET A 1 187 ? 28.029 -28.756 7.247 1.00 12.36 172 MET A C 1
ATOM 1281 O O . MET A 1 187 ? 28.560 -28.362 8.285 1.00 14.58 172 MET A O 1
ATOM 1286 N N . VAL A 1 188 ? 28.296 -29.939 6.715 1.00 11.01 173 VAL A N 1
ATOM 1287 C CA . VAL A 1 188 ? 29.185 -30.871 7.385 1.00 14.21 173 VAL A CA 1
ATOM 1288 C C . VAL A 1 188 ? 30.605 -30.616 6.893 1.00 16.51 173 VAL A C 1
ATOM 1289 O O . VAL A 1 188 ? 30.816 -30.460 5.698 1.00 11.55 173 VAL A O 1
ATOM 1293 N N . LEU A 1 189 ? 31.551 -30.551 7.831 1.00 13.43 174 LEU A N 1
ATOM 1294 C CA . LEU A 1 189 ? 32.976 -30.512 7.523 1.00 13.37 174 LEU A CA 1
ATOM 1295 C C . LEU A 1 189 ? 33.469 -31.942 7.650 1.00 13.85 174 LEU A C 1
ATOM 1296 O O . LEU A 1 189 ? 33.710 -32.431 8.753 1.00 16.82 174 LEU A O 1
ATOM 1301 N N . PRO A 1 190 ? 33.596 -32.637 6.517 1.00 12.83 175 PRO A N 1
ATOM 1302 C CA . PRO A 1 190 ? 33.948 -34.052 6.546 1.00 12.93 175 PRO A CA 1
ATOM 1303 C C . PRO A 1 190 ? 35.397 -34.236 6.968 1.00 21.42 175 PRO A C 1
ATOM 1304 O O . PRO A 1 190 ? 36.172 -33.278 6.971 1.00 13.33 175 PRO A O 1
ATOM 1308 N N . GLU A 1 191 ? 35.751 -35.457 7.337 1.00 19.50 176 GLU A N 1
ATOM 1309 C CA . GLU A 1 191 ? 37.126 -35.748 7.743 1.00 22.82 176 GLU A CA 1
ATOM 1310 C C . GLU A 1 191 ? 38.014 -35.903 6.514 1.00 18.30 176 GLU A C 1
ATOM 1311 O O . GLU A 1 191 ? 37.595 -36.476 5.508 1.00 15.46 176 GLU A O 1
ATOM 1317 N N . ARG A 1 192 ? 39.230 -35.376 6.610 1.00 22.54 177 ARG A N 1
ATOM 1318 C CA . ARG A 1 192 ? 40.221 -35.453 5.538 1.00 20.95 177 ARG A CA 1
ATOM 1319 C C . ARG A 1 192 ? 40.643 -36.898 5.315 1.00 23.33 177 ARG A C 1
ATOM 1320 O O . ARG A 1 192 ? 40.981 -37.594 6.260 1.00 20.11 177 ARG A O 1
ATOM 1328 N N . PRO A 1 193 ? 40.590 -37.366 4.064 1.00 18.68 178 PRO A N 1
ATOM 1329 C CA . PRO A 1 193 ? 40.974 -38.749 3.765 1.00 23.91 178 PRO A CA 1
ATOM 1330 C C . PRO A 1 193 ? 42.454 -39.022 4.085 1.00 28.55 178 PRO A C 1
ATOM 1331 O O . PRO A 1 193 ? 43.281 -38.111 3.971 1.00 24.25 178 PRO A O 1
ATOM 1335 N N . ALA A 1 194 ? 42.770 -40.255 4.473 1.00 27.11 179 ALA A N 1
ATOM 1336 C CA . ALA A 1 194 ? 44.151 -40.641 4.752 1.00 25.77 179 ALA A CA 1
ATOM 1337 C C . ALA A 1 194 ? 44.873 -40.669 3.431 1.00 32.49 179 ALA A C 1
ATOM 1338 O O . ALA A 1 194 ? 44.256 -40.866 2.383 1.00 33.02 179 ALA A O 1
ATOM 1340 N N . GLY A 1 195 ? 46.177 -40.436 3.466 1.00 33.46 180 GLY A N 1
ATOM 1341 C CA . GLY A 1 195 ? 46.977 -40.505 2.269 1.00 29.08 180 GLY A CA 1
ATOM 1342 C C . GLY A 1 195 ? 46.897 -39.271 1.386 1.00 32.35 180 GLY A C 1
ATOM 1343 O O . GLY A 1 195 ? 47.023 -39.360 0.173 1.00 25.81 180 GLY A O 1
ATOM 1344 N N . THR A 1 196 ? 46.681 -38.107 1.985 1.00 28.04 181 THR A N 1
ATOM 1345 C CA . THR A 1 196 ? 46.600 -36.875 1.210 1.00 29.13 181 THR A CA 1
ATOM 1346 C C . THR A 1 196 ? 47.614 -35.859 1.720 1.00 27.81 181 THR A C 1
ATOM 1347 O O . THR A 1 196 ? 47.423 -34.637 1.604 1.00 20.70 181 THR A O 1
ATOM 1351 N N . GLU A 1 197 ? 48.711 -36.383 2.262 1.00 22.90 182 GLU A N 1
ATOM 1352 C CA . GLU A 1 197 ? 49.818 -35.553 2.731 1.00 23.63 182 GLU A CA 1
ATOM 1353 C C . GLU A 1 197 ? 50.242 -34.584 1.652 1.00 18.12 182 GLU A C 1
ATOM 1354 O O . GLU A 1 197 ? 50.352 -34.955 0.474 1.00 20.03 182 GLU A O 1
ATOM 1360 N N . ALA A 1 198 ? 50.427 -33.336 2.081 1.00 28.38 183 ALA A N 1
ATOM 1361 C CA . ALA A 1 198 ? 50.946 -32.248 1.274 1.00 23.64 183 ALA A CA 1
ATOM 1362 C C . ALA A 1 198 ? 50.090 -31.871 0.081 1.00 25.77 183 ALA A C 1
ATOM 1363 O O . ALA A 1 198 ? 50.541 -31.110 -0.761 1.00 24.10 183 ALA A O 1
ATOM 1365 N N . TYR A 1 199 ? 48.859 -32.377 -0.005 1.00 22.61 184 TYR A N 1
ATOM 1366 C CA . TYR A 1 199 ? 47.982 -31.957 -1.097 1.00 15.29 184 TYR A CA 1
ATOM 1367 C C . TYR A 1 199 ? 47.750 -30.459 -0.988 1.00 18.73 184 TYR A C 1
ATOM 1368 O O . TYR A 1 199 ? 47.664 -29.935 0.122 1.00 21.74 184 TYR A O 1
ATOM 1377 N N . SER A 1 200 ? 47.666 -29.765 -2.122 1.00 15.58 185 SER A N 1
ATOM 1378 C CA . SER A 1 200 ? 47.285 -28.349 -2.113 1.00 18.74 185 SER A CA 1
ATOM 1379 C C . SER A 1 200 ? 45.785 -28.245 -1.812 1.00 21.62 185 SER A C 1
ATOM 1380 O O . SER A 1 200 ? 45.067 -29.229 -1.966 1.00 14.69 185 SER A O 1
ATOM 1383 N N . GLU A 1 201 ? 45.317 -27.057 -1.417 1.00 18.08 186 GLU A N 1
ATOM 1384 C CA . GLU A 1 201 ? 43.882 -26.829 -1.220 1.00 23.46 186 GLU A CA 1
ATOM 1385 C C . GLU A 1 201 ? 43.042 -27.264 -2.418 1.00 24.00 186 GLU A C 1
ATOM 1386 O O . GLU A 1 201 ? 41.923 -27.765 -2.264 1.00 24.06 186 GLU A O 1
ATOM 1392 N N . GLU A 1 202 ? 43.575 -27.057 -3.616 1.00 21.12 187 GLU A N 1
ATOM 1393 C CA . GLU A 1 202 ? 42.833 -27.376 -4.832 1.00 21.04 187 GLU A CA 1
ATOM 1394 C C . GLU A 1 202 ? 42.673 -28.879 -5.002 1.00 25.01 187 GLU A C 1
ATOM 1395 O O . GLU A 1 202 ? 41.581 -29.353 -5.329 1.00 16.36 187 GLU A O 1
ATOM 1401 N N . GLN A 1 203 ? 43.741 -29.636 -4.751 1.00 19.26 188 GLN A N 1
ATOM 1402 C CA . GLN A 1 203 ? 43.667 -31.084 -4.899 1.00 25.30 188 GLN A CA 1
ATOM 1403 C C . GLN A 1 203 ? 42.748 -31.670 -3.829 1.00 17.80 188 GLN A C 1
ATOM 1404 O O . GLN A 1 203 ? 42.017 -32.626 -4.088 1.00 21.90 188 GLN A O 1
ATOM 1410 N N . LEU A 1 204 ? 42.773 -31.074 -2.641 1.00 16.36 189 LEU A N 1
ATOM 1411 C CA . LEU A 1 204 ? 41.933 -31.546 -1.549 1.00 19.50 189 LEU A CA 1
ATOM 1412 C C . LEU A 1 204 ? 40.460 -31.264 -1.881 1.00 22.65 189 LEU A C 1
ATOM 1413 O O . LEU A 1 204 ? 39.585 -32.106 -1.696 1.00 20.90 189 LEU A O 1
ATOM 1418 N N . ALA A 1 205 ? 40.196 -30.062 -2.376 1.00 17.77 190 ALA A N 1
ATOM 1419 C CA . ALA A 1 205 ? 38.834 -29.670 -2.753 1.00 18.50 190 ALA A CA 1
ATOM 1420 C C . ALA A 1 205 ? 38.198 -30.622 -3.746 1.00 23.42 190 ALA A C 1
ATOM 1421 O O . ALA A 1 205 ? 36.999 -30.859 -3.684 1.00 18.62 190 ALA A O 1
ATOM 1423 N N . GLU A 1 206 ? 38.996 -31.189 -4.648 1.00 21.57 191 GLU A N 1
ATOM 1424 C CA . GLU A 1 206 ? 38.471 -32.125 -5.635 1.00 19.04 191 GLU A CA 1
ATOM 1425 C C . GLU A 1 206 ? 37.926 -33.390 -4.993 1.00 21.61 191 GLU A C 1
ATOM 1426 O O . GLU A 1 206 ? 37.118 -34.088 -5.594 1.00 22.08 191 GLU A O 1
ATOM 1432 N N . LEU A 1 207 ? 38.369 -33.695 -3.779 1.00 17.66 192 LEU A N 1
ATOM 1433 C CA . LEU A 1 207 ? 37.923 -34.902 -3.102 1.00 17.56 192 LEU A CA 1
ATOM 1434 C C . LEU A 1 207 ? 36.585 -34.682 -2.393 1.00 16.68 192 LEU A C 1
ATOM 1435 O O . LEU A 1 207 ? 35.872 -35.635 -2.090 1.00 18.90 192 LEU A O 1
ATOM 1440 N N . VAL A 1 208 ? 36.252 -33.428 -2.134 1.00 18.72 193 VAL A N 1
ATOM 1441 C CA . VAL A 1 208 ? 35.102 -33.102 -1.302 1.00 19.41 193 VAL A CA 1
ATOM 1442 C C . VAL A 1 208 ? 33.819 -33.122 -2.135 1.00 21.61 193 VAL A C 1
ATOM 1443 O O . VAL A 1 208 ? 33.582 -32.234 -2.938 1.00 19.47 193 VAL A O 1
ATOM 1447 N N . THR A 1 209 ? 33.008 -34.152 -1.952 1.00 18.15 194 THR A N 1
ATOM 1448 C CA . THR A 1 209 ? 31.769 -34.276 -2.706 1.00 18.06 194 THR A CA 1
ATOM 1449 C C . THR A 1 209 ? 30.603 -33.543 -2.022 1.00 17.13 194 THR A C 1
ATOM 1450 O O . THR A 1 209 ? 30.642 -33.230 -0.829 1.00 13.63 194 THR A O 1
ATOM 1454 N N . ARG A 1 210 ? 29.563 -33.261 -2.786 1.00 13.93 195 ARG A N 1
ATOM 1455 C CA . ARG A 1 210 ? 28.353 -32.739 -2.179 1.00 14.65 195 ARG A CA 1
ATOM 1456 C C . ARG A 1 210 ? 27.862 -33.646 -1.043 1.00 12.41 195 ARG A C 1
ATOM 1457 O O . ARG A 1 210 ? 27.591 -33.184 0.056 1.00 14.22 195 ARG A O 1
ATOM 1465 N N . ASP A 1 211 ? 27.774 -34.939 -1.294 1.00 16.05 196 ASP A N 1
ATOM 1466 C CA . ASP A 1 211 ? 27.327 -35.866 -0.252 1.00 13.86 196 ASP A CA 1
ATOM 1467 C C . ASP A 1 211 ? 28.168 -35.795 1.001 1.00 15.99 196 ASP A C 1
ATOM 1468 O O . ASP A 1 211 ? 27.643 -35.949 2.106 1.00 14.17 196 ASP A O 1
ATOM 1473 N N . SER A 1 212 ? 29.475 -35.583 0.843 1.00 12.95 197 SER A N 1
ATOM 1474 C CA . SER A 1 212 ? 30.335 -35.500 2.019 1.00 13.05 197 SER A CA 1
ATOM 1475 C C . SER A 1 212 ? 30.026 -34.284 2.882 1.00 14.76 197 SER A C 1
ATOM 1476 O O . SER A 1 212 ? 30.266 -34.315 4.079 1.00 13.51 197 SER A O 1
ATOM 1479 N N . MET A 1 213 ? 29.467 -33.229 2.281 1.00 14.94 198 MET A N 1
ATOM 1480 C CA . MET A 1 213 ? 29.099 -32.018 3.025 1.00 10.91 198 MET A CA 1
ATOM 1481 C C . MET A 1 213 ? 27.648 -32.022 3.551 1.00 12.88 198 MET A C 1
ATOM 1482 O O . MET A 1 213 ? 27.279 -31.187 4.361 1.00 14.67 198 MET A O 1
ATOM 1487 N N . ILE A 1 214 ? 26.835 -32.938 3.062 1.00 13.37 199 ILE A N 1
ATOM 1488 C CA . ILE A 1 214 ? 25.512 -33.167 3.639 1.00 12.63 199 ILE A CA 1
ATOM 1489 C C . ILE A 1 214 ? 25.627 -34.195 4.768 1.00 15.42 199 ILE A C 1
ATOM 1490 O O . ILE A 1 214 ? 24.884 -34.135 5.770 1.00 12.56 199 ILE A O 1
ATOM 1495 N N . GLY A 1 215 ? 26.594 -35.103 4.630 1.00 12.49 200 GLY A N 1
ATOM 1496 C CA . GLY A 1 215 ? 26.766 -36.201 5.572 1.00 12.75 200 GLY A CA 1
ATOM 1497 C C . GLY A 1 215 ? 26.285 -37.531 5.036 1.00 15.44 200 GLY A C 1
ATOM 1498 O O . GLY A 1 215 ? 26.260 -38.540 5.770 1.00 13.79 200 GLY A O 1
ATOM 1499 N N . THR A 1 216 ? 25.889 -37.555 3.764 1.00 13.47 201 THR A N 1
ATOM 1500 C CA . THR A 1 216 ? 25.349 -38.783 3.171 1.00 13.34 201 THR A CA 1
ATOM 1501 C C . THR A 1 216 ? 26.425 -39.563 2.396 1.00 17.37 201 THR A C 1
ATOM 1502 O O . THR A 1 216 ? 26.138 -40.560 1.749 1.00 14.62 201 THR A O 1
ATOM 1506 N N . GLY A 1 217 ? 27.658 -39.079 2.456 1.00 17.43 202 GLY A N 1
ATOM 1507 C CA . GLY A 1 217 ? 28.790 -39.749 1.836 1.00 14.84 202 GLY A CA 1
ATOM 1508 C C . GLY A 1 217 ? 30.079 -39.306 2.515 1.00 18.44 202 GLY A C 1
ATOM 1509 O O . GLY A 1 217 ? 30.075 -38.469 3.419 1.00 17.39 202 GLY A O 1
ATOM 1510 N N . LEU A 1 218 ? 31.189 -39.870 2.064 1.00 16.01 203 LEU A N 1
ATOM 1511 C CA . LEU A 1 218 ? 32.502 -39.479 2.534 1.00 19.72 203 LEU A CA 1
ATOM 1512 C C . LEU A 1 218 ? 33.284 -38.884 1.364 1.00 14.16 203 LEU A C 1
ATOM 1513 O O . LEU A 1 218 ? 33.018 -39.206 0.208 1.00 18.05 203 LEU A O 1
ATOM 1518 N N . PRO A 1 219 ? 34.276 -38.042 1.655 1.00 15.89 204 PRO A N 1
ATOM 1519 C CA . PRO A 1 219 ? 35.114 -37.544 0.564 1.00 19.37 204 PRO A CA 1
ATOM 1520 C C . PRO A 1 219 ? 35.759 -38.698 -0.196 1.00 21.43 204 PRO A C 1
ATOM 1521 O O . PRO A 1 219 ? 35.993 -39.769 0.364 1.00 19.53 204 PRO A O 1
ATOM 1525 N N . THR A 1 220 ? 36.044 -38.470 -1.468 1.00 20.33 205 THR A N 1
ATOM 1526 C CA . THR A 1 220 ? 36.726 -39.447 -2.298 1.00 21.83 205 THR A CA 1
ATOM 1527 C C . THR A 1 220 ? 38.073 -39.813 -1.690 1.00 24.74 205 THR A C 1
ATOM 1528 O O . THR A 1 220 ? 38.792 -38.960 -1.186 1.00 23.18 205 THR A O 1
ATOM 1532 N N . GLN A 1 221 ? 38.415 -41.089 -1.742 1.00 25.99 206 GLN A N 1
ATOM 1533 C CA . GLN A 1 221 ? 39.672 -41.549 -1.182 1.00 29.76 206 GLN A CA 1
ATOM 1534 C C . GLN A 1 221 ? 40.635 -41.734 -2.355 1.00 31.08 206 GLN A C 1
ATOM 1535 O O . GLN A 1 221 ? 40.314 -42.430 -3.308 1.00 41.33 206 GLN A O 1
ATOM 1541 N N . PRO A 1 222 ? 41.802 -41.072 -2.308 1.00 35.18 207 PRO A N 1
ATOM 1542 C CA . PRO A 1 222 ? 42.767 -41.025 -3.425 1.00 39.44 207 PRO A CA 1
ATOM 1543 C C . PRO A 1 222 ? 43.161 -42.400 -3.985 1.00 40.30 207 PRO A C 1
ATOM 1544 O O . PRO A 1 222 ? 43.410 -43.332 -3.213 1.00 45.99 207 PRO A O 1
ATOM 1548 N N . MET B 2 1 ? 0.759 -27.318 12.421 1.00 18.60 1 MET B N 1
ATOM 1549 C CA . MET B 2 1 ? -0.233 -28.060 11.638 1.00 16.15 1 MET B CA 1
ATOM 1550 C C . MET B 2 1 ? 0.200 -29.502 11.476 1.00 17.49 1 MET B C 1
ATOM 1551 O O . MET B 2 1 ? 1.289 -29.767 10.956 1.00 15.51 1 MET B O 1
ATOM 1556 N N . ASN B 2 2 ? -0.629 -30.442 11.926 1.00 16.70 2 ASN B N 1
ATOM 1557 C CA . ASN B 2 2 ? -0.254 -31.860 11.850 1.00 18.08 2 ASN B CA 1
ATOM 1558 C C . ASN B 2 2 ? -0.517 -32.429 10.472 1.00 15.79 2 ASN B C 1
ATOM 1559 O O . ASN B 2 2 ? -1.372 -33.301 10.302 1.00 14.38 2 ASN B O 1
ATOM 1564 N N . GLY B 2 3 ? 0.211 -31.920 9.486 1.00 14.62 3 GLY B N 1
ATOM 1565 C CA . GLY B 2 3 ? -0.074 -32.237 8.100 1.00 13.19 3 GLY B CA 1
ATOM 1566 C C . GLY B 2 3 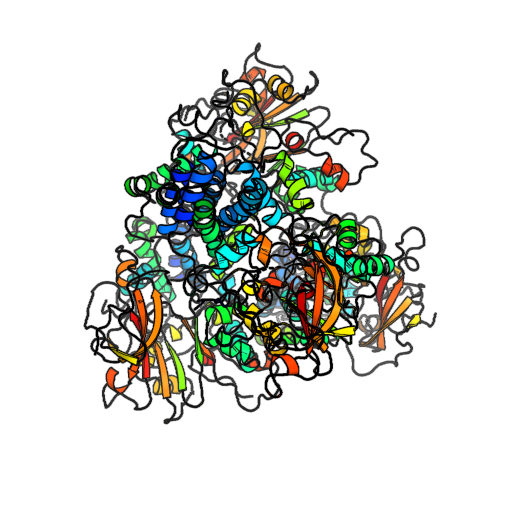? 0.921 -33.220 7.540 1.00 14.19 3 GLY B C 1
ATOM 1567 O O . GLY B 2 3 ? 1.853 -33.623 8.223 1.00 13.05 3 GLY B O 1
ATOM 1568 N N . ILE B 2 4 ? 0.717 -33.593 6.282 1.00 10.70 4 ILE B N 1
ATOM 1569 C CA . ILE B 2 4 ? 1.533 -34.583 5.601 1.00 12.25 4 ILE B CA 1
ATOM 1570 C C . ILE B 2 4 ? 3.010 -34.128 5.413 1.00 12.99 4 ILE B C 1
ATOM 1571 O O . ILE B 2 4 ? 3.878 -34.966 5.224 1.00 13.57 4 ILE B O 1
ATOM 1576 N N . HIS B 2 5 ? 3.270 -32.821 5.474 1.00 9.81 5 HIS B N 1
ATOM 1577 C CA . HIS B 2 5 ? 4.638 -32.266 5.367 1.00 13.15 5 HIS B CA 1
ATOM 1578 C C . HIS B 2 5 ? 5.500 -32.638 6.570 1.00 15.47 5 HIS B C 1
ATOM 1579 O O . HIS B 2 5 ? 6.726 -32.589 6.499 1.00 11.52 5 HIS B O 1
ATOM 1586 N N . ASP B 2 6 ? 4.868 -32.943 7.697 1.00 8.71 6 ASP B N 1
ATOM 1587 C CA . ASP B 2 6 ? 5.615 -33.274 8.911 1.00 12.14 6 ASP B CA 1
ATOM 1588 C C . ASP B 2 6 ? 6.001 -34.763 8.836 1.00 15.97 6 ASP B C 1
ATOM 1589 O O . ASP B 2 6 ? 5.330 -35.621 9.413 1.00 14.82 6 ASP B O 1
ATOM 1594 N N . THR B 2 7 ? 7.083 -35.058 8.106 1.00 13.04 7 THR B N 1
ATOM 1595 C CA . THR B 2 7 ? 7.381 -36.420 7.685 1.00 12.78 7 THR B CA 1
ATOM 1596 C C . THR B 2 7 ? 8.154 -37.267 8.695 1.00 13.22 7 THR B C 1
ATOM 1597 O O . THR B 2 7 ? 8.181 -38.492 8.579 1.00 11.86 7 THR B O 1
ATOM 1601 N N . GLY B 2 8 ? 8.826 -36.627 9.648 1.00 12.37 8 GLY B N 1
ATOM 1602 C CA . GLY B 2 8 ? 9.804 -37.333 10.465 1.00 10.14 8 GLY B CA 1
ATOM 1603 C C . GLY B 2 8 ? 9.206 -38.537 11.177 1.00 16.98 8 GLY B C 1
ATOM 1604 O O . GLY B 2 8 ? 8.198 -38.407 11.892 1.00 16.08 8 GLY B O 1
ATOM 1605 N N . GLY B 2 9 ? 9.798 -39.705 10.959 1.00 13.30 9 GLY B N 1
ATOM 1606 C CA . GLY B 2 9 ? 9.342 -40.924 11.601 1.00 13.37 9 GLY B CA 1
ATOM 1607 C C . GLY B 2 9 ? 8.293 -41.726 10.830 1.00 22.05 9 GLY B C 1
ATOM 1608 O O . GLY B 2 9 ? 7.927 -42.843 11.238 1.00 14.47 9 GLY B O 1
ATOM 1609 N N . ALA B 2 10 ? 7.793 -41.175 9.725 1.00 13.64 10 ALA B N 1
ATOM 1610 C CA . ALA B 2 10 ? 6.804 -41.893 8.906 1.00 15.16 10 ALA B CA 1
ATOM 1611 C C . ALA B 2 10 ? 7.427 -43.108 8.197 1.00 16.58 10 ALA B C 1
ATOM 1612 O O . ALA B 2 10 ? 8.614 -43.107 7.889 1.00 15.51 10 ALA B O 1
ATOM 1614 N N . HIS B 2 11 ? 6.616 -44.140 7.967 1.00 14.16 11 HIS B N 1
ATOM 1615 C CA . HIS B 2 11 ? 7.026 -45.329 7.217 1.00 14.89 11 HIS B CA 1
ATOM 1616 C C . HIS B 2 11 ? 6.319 -45.364 5.887 1.00 15.14 11 HIS B C 1
ATOM 1617 O O . HIS B 2 11 ? 5.295 -44.711 5.702 1.00 14.88 11 HIS B O 1
ATOM 1624 N N . GLY B 2 12 ? 6.842 -46.146 4.956 1.00 16.27 12 GLY B N 1
ATOM 1625 C CA . GLY B 2 12 ? 6.095 -46.385 3.736 1.00 18.26 12 GLY B CA 1
ATOM 1626 C C . GLY B 2 12 ? 6.487 -45.523 2.550 1.00 18.50 12 GLY B C 1
ATOM 1627 O O . GLY B 2 12 ? 5.944 -45.686 1.464 1.00 14.89 12 GLY B O 1
ATOM 1628 N N . TYR B 2 13 ? 7.442 -44.616 2.742 1.00 13.94 13 TYR B N 1
ATOM 1629 C CA . TYR B 2 13 ? 7.888 -43.790 1.631 1.00 15.50 13 TYR B CA 1
ATOM 1630 C C . TYR B 2 13 ? 8.953 -44.450 0.749 1.00 16.28 13 TYR B C 1
ATOM 1631 O O . TYR B 2 13 ? 9.237 -43.984 -0.362 1.00 14.30 13 TYR B O 1
ATOM 1640 N N . GLY B 2 14 ? 9.563 -45.510 1.257 1.00 15.00 14 GLY B N 1
ATOM 1641 C CA . GLY B 2 14 ? 10.420 -46.349 0.428 1.00 18.82 14 GLY B CA 1
ATOM 1642 C C . GLY B 2 14 ? 11.883 -45.920 0.318 1.00 16.44 14 GLY B C 1
ATOM 1643 O O . GLY B 2 14 ? 12.382 -45.108 1.099 1.00 16.85 14 GLY B O 1
ATOM 1644 N N . PRO B 2 15 ? 12.589 -46.496 -0.648 1.00 18.36 15 PRO B N 1
ATOM 1645 C CA . PRO B 2 15 ? 14.022 -46.242 -0.838 1.00 16.22 15 PRO B CA 1
ATOM 1646 C C . PRO B 2 15 ? 14.300 -44.798 -1.205 1.00 14.65 15 PRO B C 1
ATOM 1647 O O . PRO B 2 15 ? 13.435 -44.137 -1.796 1.00 15.84 15 PRO B O 1
ATOM 1651 N N . VAL B 2 16 ? 15.473 -44.302 -0.832 1.00 13.48 16 VAL B N 1
ATOM 1652 C CA . VAL B 2 16 ? 15.890 -42.984 -1.280 1.00 14.67 16 VAL B CA 1
ATOM 1653 C C . VAL B 2 16 ? 16.517 -43.087 -2.682 1.00 18.61 16 VAL B C 1
ATOM 1654 O O . VAL B 2 16 ? 17.718 -43.250 -2.823 1.00 15.34 16 VAL B O 1
ATOM 1658 N N . TYR B 2 17 ? 15.686 -43.019 -3.714 1.00 14.67 17 TYR B N 1
ATOM 1659 C CA . TYR B 2 17 ? 16.185 -42.999 -5.078 1.00 15.72 17 TYR B CA 1
ATOM 1660 C C . TYR B 2 17 ? 16.855 -41.651 -5.379 1.00 18.59 17 TYR B C 1
ATOM 1661 O O . TYR B 2 17 ? 16.362 -40.613 -4.957 1.00 14.06 17 TYR B O 1
ATOM 1670 N N . ARG B 2 18 ? 17.988 -41.687 -6.082 1.00 13.70 18 ARG B N 1
ATOM 1671 C CA . ARG B 2 18 ? 18.732 -40.481 -6.437 1.00 15.10 18 ARG B CA 1
ATOM 1672 C C . ARG B 2 18 ? 19.152 -40.535 -7.904 1.00 17.68 18 ARG B C 1
ATOM 1673 O O . ARG B 2 18 ? 19.673 -41.532 -8.367 1.00 18.74 18 ARG B O 1
ATOM 1681 N N . GLU B 2 19 ? 18.888 -39.470 -8.643 1.00 18.24 19 GLU B N 1
ATOM 1682 C CA . GLU B 2 19 ? 19.237 -39.427 -10.055 1.00 15.76 19 GLU B CA 1
ATOM 1683 C C . GLU B 2 19 ? 20.745 -39.170 -10.211 1.00 20.57 19 GLU B C 1
ATOM 1684 O O . GLU B 2 19 ? 21.293 -38.231 -9.631 1.00 19.01 19 GLU B O 1
ATOM 1690 N N . PRO B 2 20 ? 21.432 -40.030 -10.963 1.00 22.17 20 PRO B N 1
ATOM 1691 C CA . PRO B 2 20 ? 22.860 -39.808 -11.230 1.00 23.09 20 PRO B CA 1
ATOM 1692 C C . PRO B 2 20 ? 23.087 -38.527 -12.052 1.00 13.27 20 PRO B C 1
ATOM 1693 O O . PRO B 2 20 ? 22.342 -38.276 -13.012 1.00 19.69 20 PRO B O 1
ATOM 1697 N N . ASN B 2 21 ? 24.075 -37.723 -11.689 1.00 21.80 21 ASN B N 1
ATOM 1698 C CA . ASN B 2 21 ? 24.383 -36.532 -12.478 1.00 26.65 21 ASN B CA 1
ATOM 1699 C C . ASN B 2 21 ? 23.188 -35.579 -12.617 1.00 26.20 21 ASN B C 1
ATOM 1700 O O . ASN B 2 21 ? 22.947 -35.017 -13.690 1.00 21.65 21 ASN B O 1
ATOM 1705 N N . GLU B 2 22 ? 22.439 -35.407 -11.538 1.00 23.00 22 GLU B N 1
ATOM 1706 C CA . GLU B 2 22 ? 21.236 -34.579 -11.551 1.00 18.05 22 GLU B CA 1
ATOM 1707 C C . GLU B 2 22 ? 21.587 -33.107 -11.829 1.00 14.47 22 GLU B C 1
ATOM 1708 O O . GLU B 2 22 ? 22.466 -32.539 -11.164 1.00 16.61 22 GLU B O 1
ATOM 1714 N N . PRO B 2 23 ? 20.924 -32.488 -12.817 1.00 13.16 23 PRO B N 1
ATOM 1715 C CA . PRO B 2 23 ? 21.156 -31.050 -13.047 1.00 19.47 23 PRO B CA 1
ATOM 1716 C C . PRO B 2 23 ? 20.452 -30.201 -11.986 1.00 22.44 23 PRO B C 1
ATOM 1717 O O . PRO B 2 23 ? 19.560 -30.705 -11.306 1.00 17.81 23 PRO B O 1
ATOM 1721 N N . VAL B 2 24 ? 20.843 -28.938 -11.852 1.00 18.79 24 VAL B N 1
ATOM 1722 C CA . VAL B 2 24 ? 20.201 -28.029 -10.892 1.00 18.04 24 VAL B CA 1
ATOM 1723 C C . VAL B 2 24 ? 18.735 -27.919 -11.222 1.00 16.71 24 VAL B C 1
ATOM 1724 O O . VAL B 2 24 ? 17.879 -28.061 -10.345 1.00 19.02 24 VAL B O 1
ATOM 1728 N N . PHE B 2 25 ? 18.450 -27.681 -12.496 1.00 12.21 25 PHE B N 1
ATOM 1729 C CA . PHE B 2 25 ? 17.061 -27.635 -12.969 1.00 16.64 25 PHE B CA 1
ATOM 1730 C C . PHE B 2 25 ? 16.796 -28.747 -13.978 1.00 24.11 25 PHE B C 1
ATOM 1731 O O . PHE B 2 25 ? 17.439 -28.812 -15.022 1.00 21.14 25 PHE B O 1
ATOM 1739 N N . ARG B 2 26 ? 15.837 -29.615 -13.672 1.00 20.72 26 ARG B N 1
ATOM 1740 C CA . ARG B 2 26 ? 15.559 -30.743 -14.538 1.00 20.97 26 ARG B CA 1
ATOM 1741 C C . ARG B 2 26 ? 14.581 -30.417 -15.661 1.00 24.92 26 ARG B C 1
ATOM 1742 O O . ARG B 2 26 ? 14.523 -31.146 -16.638 1.00 25.25 26 ARG B O 1
ATOM 1750 N N . TYR B 2 27 ? 13.824 -29.328 -15.525 1.00 16.91 27 TYR B N 1
ATOM 1751 C CA . TYR B 2 27 ? 12.952 -28.861 -16.600 1.00 19.68 27 TYR B CA 1
ATOM 1752 C C . TYR B 2 27 ? 13.070 -27.343 -16.701 1.00 24.03 27 TYR B C 1
ATOM 1753 O O . TYR B 2 27 ? 13.365 -26.674 -15.693 1.00 16.26 27 TYR B O 1
ATOM 1762 N N . ASP B 2 28 ? 12.843 -26.800 -17.897 1.00 21.01 28 ASP B N 1
ATOM 1763 C CA . ASP B 2 28 ? 12.870 -25.338 -18.092 1.00 18.14 28 ASP B CA 1
ATOM 1764 C C . ASP B 2 28 ? 11.863 -24.590 -17.224 1.00 20.37 28 ASP B C 1
ATOM 1765 O O . ASP B 2 28 ? 12.192 -23.533 -16.688 1.00 16.06 28 ASP B O 1
ATOM 1770 N N . TRP B 2 29 ? 10.647 -25.129 -17.073 1.00 15.70 29 TRP B N 1
ATOM 1771 C CA . TRP B 2 29 ? 9.633 -24.443 -16.268 1.00 13.92 29 TRP B CA 1
ATOM 1772 C C . TRP B 2 29 ? 10.077 -24.258 -14.804 1.00 12.85 29 TRP B C 1
ATOM 1773 O O . TRP B 2 29 ? 9.688 -23.304 -14.132 1.00 12.55 29 TRP B O 1
ATOM 1784 N N . GLU B 2 30 ? 10.908 -25.164 -14.308 1.00 11.71 30 GLU B N 1
ATOM 1785 C CA . GLU B 2 30 ? 11.432 -25.038 -12.945 1.00 13.65 30 GLU B CA 1
ATOM 1786 C C . GLU B 2 30 ? 12.270 -23.775 -12.737 1.00 14.59 30 GLU B C 1
ATOM 1787 O O . GLU B 2 30 ? 12.296 -23.210 -11.644 1.00 10.16 30 GLU B O 1
ATOM 1793 N N . LYS B 2 31 ? 12.976 -23.347 -13.779 1.00 11.67 31 LYS B N 1
ATOM 1794 C CA . LYS B 2 31 ? 13.791 -22.138 -13.673 1.00 15.01 31 LYS B CA 1
ATOM 1795 C C . LYS B 2 31 ? 12.914 -20.926 -13.399 1.00 12.01 31 LYS B C 1
ATOM 1796 O O . LYS B 2 31 ? 13.240 -20.081 -12.566 1.00 13.85 31 LYS B O 1
ATOM 1802 N N . THR B 2 32 ? 11.819 -20.835 -14.134 1.00 13.69 32 THR B N 1
ATOM 1803 C CA . THR B 2 32 ? 10.842 -19.765 -13.938 1.00 14.29 32 THR B CA 1
ATOM 1804 C C . THR B 2 32 ? 10.270 -19.787 -12.525 1.00 15.23 32 THR B C 1
ATOM 1805 O O . THR B 2 32 ? 10.231 -18.749 -11.830 1.00 14.91 32 THR B O 1
ATOM 1809 N N . VAL B 2 33 ? 9.802 -20.955 -12.088 1.00 12.30 33 VAL B N 1
ATOM 1810 C CA . VAL B 2 33 ? 9.193 -21.049 -10.760 1.00 11.72 33 VAL B CA 1
ATOM 1811 C C . VAL B 2 33 ? 10.208 -20.699 -9.661 1.00 10.77 33 VAL B C 1
ATOM 1812 O O . VAL B 2 33 ? 9.936 -19.925 -8.737 1.00 10.22 33 VAL B O 1
ATOM 1816 N N . MET B 2 34 ? 11.401 -21.263 -9.750 1.00 10.14 34 MET B N 1
ATOM 1817 C CA . MET B 2 34 ? 12.403 -20.990 -8.726 1.00 8.46 34 MET B CA 1
ATOM 1818 C C . MET B 2 34 ? 12.708 -19.488 -8.645 1.00 10.18 34 MET B C 1
ATOM 1819 O O . MET B 2 34 ? 12.755 -18.919 -7.559 1.00 10.70 34 MET B O 1
ATOM 1824 N N . SER B 2 35 ? 12.868 -18.833 -9.794 1.00 9.88 35 SER B N 1
ATOM 1825 C CA . SER B 2 35 ? 13.296 -17.431 -9.790 1.00 12.46 35 SER B CA 1
ATOM 1826 C C . SER B 2 35 ? 12.181 -16.473 -9.346 1.00 15.26 35 SER B C 1
ATOM 1827 O O . SER B 2 35 ? 12.447 -15.344 -8.939 1.00 13.49 35 SER B O 1
ATOM 1830 N N . LEU B 2 36 ? 10.939 -16.932 -9.398 1.00 16.35 36 LEU B N 1
ATOM 1831 C CA . LEU B 2 36 ? 9.817 -16.124 -8.928 1.00 12.86 36 LEU B CA 1
ATOM 1832 C C . LEU B 2 36 ? 9.860 -15.892 -7.424 1.00 17.90 36 LEU B C 1
ATOM 1833 O O . LEU B 2 36 ? 9.395 -14.837 -6.946 1.00 14.22 36 LEU B O 1
ATOM 1838 N N . LEU B 2 37 ? 10.413 -16.842 -6.662 1.00 10.94 37 LEU B N 1
ATOM 1839 C CA . LEU B 2 37 ? 10.372 -16.708 -5.208 1.00 12.69 37 LEU B CA 1
ATOM 1840 C C . LEU B 2 37 ? 11.106 -15.473 -4.684 1.00 14.42 37 LEU B C 1
ATOM 1841 O O . LEU B 2 37 ? 10.535 -14.689 -3.933 1.00 14.64 37 LEU B O 1
ATOM 1846 N N . PRO B 2 38 ? 12.380 -15.299 -5.062 1.00 16.39 38 PRO B N 1
ATOM 1847 C CA . PRO B 2 38 ? 13.088 -14.097 -4.587 1.00 17.58 38 PRO B CA 1
ATOM 1848 C C . PRO B 2 38 ? 12.425 -12.829 -5.112 1.00 18.93 38 PRO B C 1
ATOM 1849 O O . PRO B 2 38 ? 12.416 -11.789 -4.430 1.00 18.06 38 PRO B O 1
ATOM 1853 N N . ALA B 2 39 ? 11.879 -12.889 -6.321 1.00 14.31 39 ALA B N 1
ATOM 1854 C CA . ALA B 2 39 ? 11.234 -11.693 -6.873 1.00 14.90 39 ALA B CA 1
ATOM 1855 C C . ALA B 2 39 ? 10.014 -11.287 -6.023 1.00 18.00 39 ALA B C 1
ATOM 1856 O O . ALA B 2 39 ? 9.824 -10.115 -5.696 1.00 17.81 39 ALA B O 1
ATOM 1858 N N . LEU B 2 40 ? 9.208 -12.262 -5.629 1.00 12.64 40 LEU B N 1
ATOM 1859 C CA . LEU B 2 40 ? 7.995 -11.970 -4.890 1.00 15.52 40 LEU B CA 1
ATOM 1860 C C . LEU B 2 40 ? 8.292 -11.643 -3.433 1.00 14.23 40 LEU B C 1
ATOM 1861 O O . LEU B 2 40 ? 7.627 -10.800 -2.846 1.00 16.09 40 LEU B O 1
ATOM 1866 N N . LEU B 2 41 ? 9.272 -12.316 -2.841 1.00 14.67 41 LEU B N 1
ATOM 1867 C CA . LEU B 2 41 ? 9.700 -11.961 -1.492 1.00 15.57 41 LEU B CA 1
ATOM 1868 C C . LEU B 2 41 ? 10.243 -10.520 -1.484 1.00 14.91 41 LEU B C 1
ATOM 1869 O O . LEU B 2 41 ? 9.983 -9.778 -0.550 1.00 18.59 41 LEU B O 1
ATOM 1874 N N . ALA B 2 42 ? 11.001 -10.144 -2.510 1.00 17.51 42 ALA B N 1
ATOM 1875 C CA . ALA B 2 42 ? 11.593 -8.799 -2.564 1.00 17.03 42 ALA B CA 1
ATOM 1876 C C . ALA B 2 42 ? 10.480 -7.741 -2.570 1.00 18.01 42 ALA B C 1
ATOM 1877 O O . ALA B 2 42 ? 10.611 -6.692 -1.951 1.00 20.85 42 ALA B O 1
ATOM 1879 N N . ASN B 2 43 ? 9.387 -8.020 -3.275 1.00 11.68 43 ASN B N 1
ATOM 1880 C CA . ASN B 2 43 ? 8.231 -7.129 -3.275 1.00 18.92 43 ASN B CA 1
ATOM 1881 C C . ASN B 2 43 ? 7.605 -6.980 -1.890 1.00 19.68 43 ASN B C 1
ATOM 1882 O O . ASN B 2 43 ? 6.877 -6.037 -1.634 1.00 15.76 43 ASN B O 1
ATOM 1887 N N . GLY B 2 44 ? 7.866 -7.933 -1.003 1.00 15.87 44 GLY B N 1
ATOM 1888 C CA . GLY B 2 44 ? 7.126 -7.988 0.250 1.00 18.22 44 GLY B CA 1
ATOM 1889 C C . GLY B 2 44 ? 5.699 -8.511 0.060 1.00 20.50 44 GLY B C 1
ATOM 1890 O O . GLY B 2 44 ? 4.797 -8.208 0.839 1.00 19.46 44 GLY B O 1
ATOM 1891 N N . ASN B 2 45 ? 5.462 -9.297 -0.982 1.00 16.93 45 ASN B N 1
ATOM 1892 C CA . ASN B 2 45 ? 4.115 -9.819 -1.195 1.00 17.15 45 ASN B CA 1
ATOM 1893 C C . ASN B 2 45 ? 3.683 -10.827 -0.118 1.00 24.43 45 ASN B C 1
ATOM 1894 O O . ASN B 2 45 ? 2.490 -11.005 0.131 1.00 18.82 45 ASN B O 1
ATOM 1899 N N . PHE B 2 46 ? 4.650 -11.516 0.482 1.00 17.93 46 PHE B N 1
ATOM 1900 C CA . PHE B 2 46 ? 4.398 -12.414 1.601 1.00 15.65 46 PHE B CA 1
ATOM 1901 C C . PHE B 2 46 ? 5.751 -12.647 2.237 1.00 20.89 46 PHE B C 1
ATOM 1902 O O . PHE B 2 46 ? 6.765 -12.285 1.646 1.00 18.40 46 PHE B O 1
ATOM 1910 N N . ASN B 2 47 ? 5.778 -13.189 3.453 1.00 17.85 47 ASN B N 1
ATOM 1911 C CA . ASN B 2 47 ? 7.054 -13.551 4.068 1.00 15.95 47 ASN B CA 1
ATOM 1912 C C . ASN B 2 47 ? 7.288 -15.054 3.964 1.00 16.35 47 ASN B C 1
ATOM 1913 O O . ASN B 2 47 ? 6.417 -15.784 3.505 1.00 12.72 47 ASN B O 1
ATOM 1918 N N . LEU B 2 48 ? 8.461 -15.518 4.374 1.00 14.23 48 LEU B N 1
ATOM 1919 C CA . LEU B 2 48 ? 8.845 -16.892 4.138 1.00 15.82 48 LEU B CA 1
ATOM 1920 C C . LEU B 2 48 ? 8.029 -17.843 5.020 1.00 16.18 48 LEU B C 1
ATOM 1921 O O . LEU B 2 48 ? 7.759 -18.969 4.634 1.00 12.85 48 LEU B O 1
ATOM 1926 N N . ASP B 2 49 ? 7.644 -17.387 6.204 1.00 12.75 49 ASP B N 1
ATOM 1927 C CA . ASP B 2 49 ? 6.837 -18.226 7.088 1.00 13.59 49 ASP B CA 1
ATOM 1928 C C . ASP B 2 49 ? 5.462 -18.468 6.475 1.00 12.53 49 ASP B C 1
ATOM 1929 O O . ASP B 2 49 ? 4.941 -19.588 6.524 1.00 10.83 49 ASP B O 1
ATOM 1934 N N . GLU B 2 50 ? 4.877 -17.424 5.890 1.00 13.74 50 GLU B N 1
ATOM 1935 C CA . GLU B 2 50 ? 3.602 -17.575 5.214 1.00 13.64 50 GLU B CA 1
ATOM 1936 C C . GLU B 2 50 ? 3.770 -18.529 4.036 1.00 13.09 50 GLU B C 1
ATOM 1937 O O . GLU B 2 50 ? 2.874 -19.318 3.722 1.00 13.33 50 GLU B O 1
ATOM 1943 N N . PHE B 2 51 ? 4.906 -18.410 3.364 1.00 11.15 51 PHE B N 1
ATOM 1944 C CA . PHE B 2 51 ? 5.191 -19.238 2.188 1.00 13.34 51 PHE B CA 1
ATOM 1945 C C . PHE B 2 51 ? 5.201 -20.697 2.615 1.00 11.30 51 PHE B C 1
ATOM 1946 O O . PHE B 2 51 ? 4.508 -21.541 2.017 1.00 11.14 51 PHE B O 1
ATOM 1954 N N . ARG B 2 52 ? 5.951 -21.007 3.668 1.00 13.40 52 ARG B N 1
ATOM 1955 C CA . ARG B 2 52 ? 6.000 -22.400 4.144 1.00 11.73 52 ARG B CA 1
ATOM 1956 C C . ARG B 2 52 ? 4.616 -22.915 4.506 1.00 14.10 52 ARG B C 1
ATOM 1957 O O . ARG B 2 52 ? 4.262 -24.043 4.172 1.00 13.07 52 ARG B O 1
ATOM 1965 N N . HIS B 2 53 ? 3.828 -22.097 5.206 1.00 14.28 53 HIS B N 1
ATOM 1966 C CA . HIS B 2 53 ? 2.539 -22.573 5.691 1.00 13.32 53 HIS B CA 1
ATOM 1967 C C . HIS B 2 53 ? 1.519 -22.734 4.561 1.00 13.75 53 HIS B C 1
ATOM 1968 O O . HIS B 2 53 ? 0.575 -23.512 4.669 1.00 13.99 53 HIS B O 1
ATOM 1975 N N . SER B 2 54 ? 1.699 -21.975 3.490 1.00 12.12 54 SER B N 1
ATOM 1976 C CA . SER B 2 54 ? 0.880 -22.135 2.301 1.00 11.79 54 SER B CA 1
ATOM 1977 C C . SER B 2 54 ? 1.075 -23.519 1.697 1.00 13.40 54 SER B C 1
ATOM 1978 O O . SER B 2 54 ? 0.112 -24.173 1.315 1.00 14.87 54 SER B O 1
ATOM 1981 N N . ILE B 2 55 ? 2.325 -23.974 1.636 1.00 12.37 55 ILE B N 1
ATOM 1982 C CA . ILE B 2 55 ? 2.629 -25.324 1.150 1.00 13.38 55 ILE B CA 1
ATOM 1983 C C . ILE B 2 55 ? 2.014 -26.362 2.084 1.00 16.11 55 ILE B C 1
ATOM 1984 O O . ILE B 2 55 ? 1.424 -27.349 1.623 1.00 11.43 55 ILE B O 1
ATOM 1989 N N . GLU B 2 56 ? 2.131 -26.121 3.393 1.00 10.46 56 GLU B N 1
ATOM 1990 C CA . GLU B 2 56 ? 1.586 -27.030 4.413 1.00 12.92 56 GLU B CA 1
ATOM 1991 C C . GLU B 2 56 ? 0.072 -27.241 4.250 1.00 16.77 56 GLU B C 1
ATOM 1992 O O . GLU B 2 56 ? -0.475 -28.301 4.600 1.00 12.69 56 GLU B O 1
ATOM 1998 N N . ARG B 2 57 ? -0.593 -26.229 3.708 1.00 12.07 57 ARG B N 1
ATOM 1999 C CA . ARG B 2 57 ? -2.044 -26.231 3.587 1.00 15.95 57 ARG B CA 1
ATOM 2000 C C . ARG B 2 57 ? -2.563 -26.793 2.269 1.00 19.64 57 ARG B C 1
ATOM 2001 O O . ARG B 2 57 ? -3.768 -26.805 2.034 1.00 20.40 57 ARG B O 1
ATOM 2009 N N . MET B 2 58 ? -1.680 -27.246 1.391 1.00 15.24 58 MET B N 1
ATOM 2010 C CA . MET B 2 58 ? -2.178 -27.809 0.147 1.00 22.04 58 MET B CA 1
ATOM 2011 C C . MET B 2 58 ? -2.755 -29.214 0.384 1.00 20.72 58 MET B C 1
ATOM 2012 O O . MET B 2 58 ? -2.512 -29.823 1.420 1.00 19.63 58 MET B O 1
ATOM 2017 N N . GLY B 2 59 ? -3.585 -29.703 -0.525 1.00 24.33 59 GLY B N 1
ATOM 2018 C CA . GLY B 2 59 ? -4.173 -31.021 -0.321 1.00 19.83 59 GLY B CA 1
ATOM 2019 C C . GLY B 2 59 ? -3.069 -32.054 -0.154 1.00 16.29 59 GLY B C 1
ATOM 2020 O O . GLY B 2 59 ? -2.071 -31.985 -0.862 1.00 16.62 59 GLY B O 1
ATOM 2021 N N . PRO B 2 60 ? -3.240 -33.010 0.781 1.00 16.25 60 PRO B N 1
ATOM 2022 C CA . PRO B 2 60 ? -2.183 -33.997 1.064 1.00 15.36 60 PRO B CA 1
ATOM 2023 C C . PRO B 2 60 ? -1.783 -34.803 -0.170 1.00 17.08 60 PRO B C 1
ATOM 2024 O O . PRO B 2 60 ? -0.589 -35.027 -0.365 1.00 14.17 60 PRO B O 1
ATOM 2028 N N . ALA B 2 61 ? -2.742 -35.261 -0.976 1.00 12.21 61 ALA B N 1
ATOM 2029 C CA . ALA B 2 61 ? -2.363 -36.013 -2.165 1.00 18.79 61 ALA B CA 1
ATOM 2030 C C . ALA B 2 61 ? -1.593 -35.109 -3.141 1.00 18.22 61 ALA B C 1
ATOM 2031 O O . ALA B 2 61 ? -0.641 -35.536 -3.784 1.00 17.37 61 ALA B O 1
ATOM 2033 N N A HIS B 2 62 ? -2.031 -33.859 -3.251 0.50 16.61 62 HIS B N 1
ATOM 2034 N N B HIS B 2 62 ? -2.010 -33.851 -3.246 0.50 16.61 62 HIS B N 1
ATOM 2035 C CA A HIS B 2 62 ? -1.359 -32.900 -4.123 0.50 18.93 62 HIS B CA 1
ATOM 2036 C CA B HIS B 2 62 ? -1.339 -32.909 -4.145 0.50 18.93 62 HIS B CA 1
ATOM 2037 C C A HIS B 2 62 ? 0.107 -32.732 -3.693 0.50 16.77 62 HIS B C 1
ATOM 2038 C C B HIS B 2 62 ? 0.114 -32.677 -3.700 0.50 16.75 62 HIS B C 1
ATOM 2039 O O A HIS B 2 62 ? 1.018 -32.752 -4.520 0.50 15.26 62 HIS B O 1
ATOM 2040 O O B HIS B 2 62 ? 1.026 -32.611 -4.523 0.50 15.19 62 HIS B O 1
ATOM 2053 N N . TYR B 2 63 ? 0.312 -32.553 -2.391 1.00 12.19 63 TYR B N 1
ATOM 2054 C CA . TYR B 2 63 ? 1.649 -32.416 -1.814 1.00 14.17 63 TYR B CA 1
ATOM 2055 C C . TYR B 2 63 ? 2.513 -33.619 -2.151 1.00 14.36 63 TYR B C 1
ATOM 2056 O O . TYR B 2 63 ? 3.676 -33.467 -2.549 1.00 16.19 63 TYR B O 1
ATOM 2065 N N . LEU B 2 64 ? 1.954 -34.817 -2.018 1.00 15.23 64 LEU B N 1
ATOM 2066 C CA . LEU B 2 64 ? 2.719 -36.031 -2.303 1.00 16.95 64 LEU B CA 1
ATOM 2067 C C . LEU B 2 64 ? 3.042 -36.170 -3.788 1.00 15.81 64 LEU B C 1
ATOM 2068 O O . LEU B 2 64 ? 4.171 -36.462 -4.144 1.00 18.13 64 LEU B O 1
ATOM 2073 N N . GLU B 2 65 ? 2.047 -35.976 -4.650 1.00 15.11 65 GLU B N 1
ATOM 2074 C CA . GLU B 2 65 ? 2.223 -36.234 -6.078 1.00 16.31 65 GLU B CA 1
ATOM 2075 C C . GLU B 2 65 ? 3.043 -35.129 -6.735 1.00 15.69 65 GLU B C 1
ATOM 2076 O O . GLU B 2 65 ? 3.715 -35.369 -7.708 1.00 13.17 65 GLU B O 1
ATOM 2082 N N . GLY B 2 66 ? 2.949 -33.910 -6.227 1.00 13.70 66 GLY B N 1
ATOM 2083 C CA . GLY B 2 66 ? 3.616 -32.787 -6.876 1.00 16.34 66 GLY B CA 1
ATOM 2084 C C . GLY B 2 66 ? 5.142 -32.883 -6.786 1.00 19.09 66 GLY B C 1
ATOM 2085 O O . GLY B 2 66 ? 5.682 -33.200 -5.729 1.00 16.43 66 GLY B O 1
ATOM 2086 N N . THR B 2 67 ? 5.847 -32.609 -7.882 1.00 15.58 67 THR B N 1
ATOM 2087 C CA . THR B 2 67 ? 7.291 -32.440 -7.787 1.00 14.69 67 THR B CA 1
ATOM 2088 C C . THR B 2 67 ? 7.573 -31.152 -7.006 1.00 16.78 67 THR B C 1
ATOM 2089 O O . THR B 2 67 ? 6.675 -30.339 -6.790 1.00 12.33 67 THR B O 1
ATOM 2093 N N . TYR B 2 68 ? 8.812 -30.961 -6.570 1.00 13.02 68 TYR B N 1
ATOM 2094 C CA . TYR B 2 68 ? 9.107 -29.862 -5.652 1.00 13.27 68 TYR B CA 1
ATOM 2095 C C . TYR B 2 68 ? 8.603 -28.485 -6.112 1.00 12.98 68 TYR B C 1
ATOM 2096 O O . TYR B 2 68 ? 7.920 -27.789 -5.360 1.00 12.25 68 TYR B O 1
ATOM 2105 N N . TYR B 2 69 ? 8.951 -28.079 -7.329 1.00 9.89 69 TYR B N 1
ATOM 2106 C CA . TYR B 2 69 ? 8.584 -26.751 -7.778 1.00 9.88 69 TYR B CA 1
ATOM 2107 C C . TYR B 2 69 ? 7.082 -26.610 -8.091 1.00 14.02 69 TYR B C 1
ATOM 2108 O O . TYR B 2 69 ? 6.575 -25.498 -8.217 1.00 11.79 69 TYR B O 1
ATOM 2117 N N . GLU B 2 70 ? 6.360 -27.727 -8.165 1.00 11.28 70 GLU B N 1
ATOM 2118 C CA . GLU B 2 70 ? 4.906 -27.642 -8.205 1.00 14.64 70 GLU B CA 1
ATOM 2119 C C . GLU B 2 70 ? 4.363 -27.118 -6.886 1.00 15.26 70 GLU B C 1
ATOM 2120 O O . GLU B 2 70 ? 3.340 -26.437 -6.867 1.00 18.07 70 GLU B O 1
ATOM 2126 N N . LEU B 2 71 ? 5.033 -27.437 -5.777 1.00 13.87 71 LEU B N 1
ATOM 2127 C CA . LEU B 2 71 ? 4.608 -26.899 -4.480 1.00 16.70 71 LEU B CA 1
ATOM 2128 C C . LEU B 2 71 ? 4.749 -25.370 -4.468 1.00 17.53 71 LEU B C 1
ATOM 2129 O O . LEU B 2 71 ? 3.874 -24.656 -3.984 1.00 18.82 71 LEU B O 1
ATOM 2134 N N . TRP B 2 72 ? 5.851 -24.868 -5.002 1.00 15.59 72 TRP B N 1
ATOM 2135 C CA . TRP B 2 72 ? 6.051 -23.426 -5.064 1.00 12.00 72 TRP B CA 1
ATOM 2136 C C . TRP B 2 72 ? 5.014 -22.775 -5.973 1.00 12.11 72 TRP B C 1
ATOM 2137 O O . TRP B 2 72 ? 4.460 -21.718 -5.640 1.00 14.36 72 TRP B O 1
ATOM 2148 N N . LEU B 2 73 ? 4.776 -23.386 -7.127 1.00 11.69 73 LEU B N 1
ATOM 2149 C CA . LEU B 2 73 ? 3.790 -22.864 -8.075 1.00 14.86 73 LEU B CA 1
ATOM 2150 C C . LEU B 2 73 ? 2.430 -22.729 -7.387 1.00 17.56 73 LEU B C 1
ATOM 2151 O O . LEU B 2 73 ? 1.718 -21.741 -7.577 1.00 17.14 73 LEU B O 1
ATOM 2156 N N . HIS B 2 74 ? 2.088 -23.723 -6.572 1.00 17.47 74 HIS B N 1
ATOM 2157 C CA . HIS B 2 74 ? 0.834 -23.699 -5.812 1.00 16.67 74 HIS B CA 1
ATOM 2158 C C . HIS B 2 74 ? 0.781 -22.488 -4.908 1.00 16.56 74 HIS B C 1
ATOM 2159 O O . HIS B 2 74 ? -0.247 -21.803 -4.855 1.00 20.37 74 HIS B O 1
ATOM 2166 N N . VAL B 2 75 ? 1.878 -22.207 -4.206 1.00 12.74 75 VAL B N 1
ATOM 2167 C CA . VAL B 2 75 ? 1.899 -21.060 -3.306 1.00 12.73 75 VAL B CA 1
ATOM 2168 C C . VAL B 2 75 ? 1.649 -19.777 -4.092 1.00 16.63 75 VAL B C 1
ATOM 2169 O O . VAL B 2 75 ? 0.845 -18.942 -3.683 1.00 16.33 75 VAL B O 1
ATOM 2173 N N . PHE B 2 76 ? 2.334 -19.613 -5.222 1.00 13.54 76 PHE B N 1
ATOM 2174 C CA . PHE B 2 76 ? 2.197 -18.373 -5.980 1.00 13.94 76 PHE B CA 1
ATOM 2175 C C . PHE B 2 76 ? 0.739 -18.185 -6.443 1.00 15.50 76 PHE B C 1
ATOM 2176 O O . PHE B 2 76 ? 0.202 -17.083 -6.399 1.00 19.25 76 PHE B O 1
ATOM 2184 N N . GLU B 2 77 ? 0.103 -19.274 -6.858 1.00 16.44 77 GLU B N 1
ATOM 2185 C CA . GLU B 2 77 ? -1.264 -19.206 -7.380 1.00 18.04 77 GLU B CA 1
ATOM 2186 C C . GLU B 2 77 ? -2.323 -18.976 -6.309 1.00 21.24 77 GLU B C 1
ATOM 2187 O O . GLU B 2 77 ? -3.420 -18.527 -6.617 1.00 24.40 77 GLU B O 1
ATOM 2193 N N . ASN B 2 78 ? -1.994 -19.290 -5.063 1.00 15.84 78 ASN B N 1
ATOM 2194 C CA . ASN B 2 78 ? -2.974 -19.274 -3.994 1.00 15.60 78 ASN B CA 1
ATOM 2195 C C . ASN B 2 78 ? -2.691 -18.238 -2.926 1.00 18.48 78 ASN B C 1
ATOM 2196 O O . ASN B 2 78 ? -3.576 -17.450 -2.585 1.00 18.44 78 ASN B O 1
ATOM 2201 N N . LEU B 2 79 ? -1.465 -18.211 -2.412 1.00 12.60 79 LEU B N 1
ATOM 2202 C CA . LEU B 2 79 ? -1.109 -17.233 -1.382 1.00 13.46 79 LEU B CA 1
ATOM 2203 C C . LEU B 2 79 ? -1.218 -15.789 -1.935 1.00 20.67 79 LEU B C 1
ATOM 2204 O O . LEU B 2 79 ? -1.611 -14.855 -1.218 1.00 16.56 79 LEU B O 1
ATOM 2209 N N . LEU B 2 80 ? -0.908 -15.603 -3.212 1.00 14.45 80 LEU B N 1
ATOM 2210 C CA . LEU B 2 80 ? -1.000 -14.250 -3.766 1.00 19.59 80 LEU B CA 1
ATOM 2211 C C . LEU B 2 80 ? -2.460 -13.804 -3.815 1.00 19.86 80 LEU B C 1
ATOM 2212 O O . LEU B 2 80 ? -2.762 -12.617 -3.755 1.00 17.86 80 LEU B O 1
ATOM 2217 N N . VAL B 2 81 ? -3.367 -14.762 -3.956 1.00 19.81 81 VAL B N 1
ATOM 2218 C CA . VAL B 2 81 ? -4.777 -14.429 -3.938 1.00 18.52 81 VAL B CA 1
ATOM 2219 C C . VAL B 2 81 ? -5.219 -14.136 -2.509 1.00 22.48 81 VAL B C 1
ATOM 2220 O O . VAL B 2 81 ? -5.903 -13.142 -2.261 1.00 18.45 81 VAL B O 1
ATOM 2224 N N . GLU B 2 82 ? -4.785 -14.962 -1.565 1.00 22.13 82 GLU B N 1
ATOM 2225 C CA . GLU B 2 82 ? -5.113 -14.744 -0.154 1.00 21.73 82 GLU B CA 1
ATOM 2226 C C . GLU B 2 82 ? -4.608 -13.397 0.345 1.00 23.34 82 GLU B C 1
ATOM 2227 O O . GLU B 2 82 ? -5.249 -12.762 1.192 1.00 22.21 82 GLU B O 1
ATOM 2233 N N . LYS B 2 83 ? -3.466 -12.960 -0.169 1.00 20.75 83 LYS B N 1
ATOM 2234 C CA . LYS B 2 83 ? -2.860 -11.711 0.299 1.00 21.24 83 LYS B CA 1
ATOM 2235 C C . LYS B 2 83 ? -3.467 -10.509 -0.432 1.00 22.64 83 LYS B C 1
ATOM 2236 O O . LYS B 2 83 ? -3.137 -9.380 -0.141 1.00 25.58 83 LYS B O 1
ATOM 2242 N N . GLY B 2 84 ? -4.326 -10.757 -1.407 1.00 19.77 84 GLY B N 1
ATOM 2243 C CA . GLY B 2 84 ? -4.952 -9.668 -2.135 1.00 23.74 84 GLY B CA 1
ATOM 2244 C C . GLY B 2 84 ? -4.087 -9.064 -3.228 1.00 27.65 84 GLY B C 1
ATOM 2245 O O . GLY B 2 84 ? -4.410 -8.018 -3.780 1.00 25.34 84 GLY B O 1
ATOM 2246 N N . VAL B 2 85 ? -2.987 -9.727 -3.556 1.00 21.55 85 VAL B N 1
ATOM 2247 C CA . VAL B 2 85 ? -2.091 -9.233 -4.594 1.00 24.72 85 VAL B CA 1
ATOM 2248 C C . VAL B 2 85 ? -2.636 -9.544 -5.992 1.00 23.01 85 VAL B C 1
ATOM 2249 O O . VAL B 2 85 ? -2.500 -8.748 -6.911 1.00 24.48 85 VAL B O 1
ATOM 2253 N N . LEU B 2 86 ? -3.251 -10.709 -6.159 1.00 18.37 86 LEU B N 1
ATOM 2254 C CA . LEU B 2 86 ? -3.887 -11.092 -7.419 1.00 23.02 86 LEU B CA 1
ATOM 2255 C C . LEU B 2 86 ? -5.324 -11.504 -7.100 1.00 22.78 86 LEU B C 1
ATOM 2256 O O . LEU B 2 86 ? -5.615 -11.824 -5.963 1.00 21.30 86 LEU B O 1
ATOM 2261 N N . THR B 2 87 ? -6.208 -11.527 -8.098 1.00 25.93 87 THR B N 1
ATOM 2262 C CA . THR B 2 87 ? -7.559 -12.058 -7.883 1.00 25.75 87 THR B CA 1
ATOM 2263 C C . THR B 2 87 ? -7.621 -13.456 -8.429 1.00 23.51 87 THR B C 1
ATOM 2264 O O . THR B 2 87 ? -6.791 -13.839 -9.245 1.00 18.53 87 THR B O 1
ATOM 2268 N N . ALA B 2 88 ? -8.635 -14.206 -8.009 1.00 23.44 88 ALA B N 1
ATOM 2269 C CA . ALA B 2 88 ? -8.831 -15.575 -8.479 1.00 23.32 88 ALA B CA 1
ATOM 2270 C C . ALA B 2 88 ? -8.963 -15.640 -9.998 1.00 25.45 88 ALA B C 1
ATOM 2271 O O . ALA B 2 88 ? -8.413 -16.543 -10.647 1.00 25.45 88 ALA B O 1
ATOM 2273 N N . THR B 2 89 ? -9.686 -14.676 -10.559 1.00 20.83 89 THR B N 1
ATOM 2274 C CA . THR B 2 89 ? -9.886 -14.618 -12.000 1.00 26.38 89 THR B CA 1
ATOM 2275 C C . THR B 2 89 ? -8.570 -14.390 -12.759 1.00 19.72 89 THR B C 1
ATOM 2276 O O . THR B 2 89 ? -8.267 -15.107 -13.723 1.00 26.14 89 THR B O 1
ATOM 2280 N N . GLU B 2 90 ? -7.789 -13.413 -12.316 1.00 17.28 90 GLU B N 1
ATOM 2281 C CA . GLU B 2 90 ? -6.470 -13.182 -12.928 1.00 22.74 90 GLU B CA 1
ATOM 2282 C C . GLU B 2 90 ? -5.672 -14.468 -12.993 1.00 23.17 90 GLU B C 1
ATOM 2283 O O . GLU B 2 90 ? -5.142 -14.825 -14.057 1.00 19.98 90 GLU B O 1
ATOM 2289 N N . VAL B 2 91 ? -5.610 -15.169 -11.854 1.00 20.04 91 VAL B N 1
ATOM 2290 C CA . VAL B 2 91 ? -4.883 -16.436 -11.767 1.00 20.51 91 VAL B CA 1
ATOM 2291 C C . VAL B 2 91 ? -5.465 -17.497 -12.708 1.00 29.02 91 VAL B C 1
ATOM 2292 O O . VAL B 2 91 ? -4.727 -18.181 -13.413 1.00 21.17 91 VAL B O 1
ATOM 2296 N N . ALA B 2 92 ? -6.788 -17.630 -12.729 1.00 21.16 92 ALA B N 1
ATOM 2297 C CA . ALA B 2 92 ? -7.413 -18.577 -13.649 1.00 27.77 92 ALA B CA 1
ATOM 2298 C C . ALA B 2 92 ? -7.152 -18.244 -15.136 1.00 21.43 92 ALA B C 1
ATOM 2299 O O . ALA B 2 92 ? -6.818 -19.126 -15.929 1.00 28.94 92 ALA B O 1
ATOM 2301 N N . THR B 2 93 ? -7.292 -16.974 -15.510 1.00 26.93 93 THR B N 1
ATOM 2302 C CA . THR B 2 93 ? -7.148 -16.580 -16.918 1.00 29.54 93 THR B CA 1
ATOM 2303 C C . THR B 2 93 ? -5.713 -16.328 -17.357 1.00 31.18 93 THR B C 1
ATOM 2304 O O . THR B 2 93 ? -5.380 -16.485 -18.533 1.00 26.35 93 THR B O 1
ATOM 2308 N N . GLY B 2 94 ? -4.875 -15.905 -16.416 1.00 23.85 94 GLY B N 1
ATOM 2309 C CA . GLY B 2 94 ? -3.502 -15.558 -16.723 1.00 24.30 94 GLY B CA 1
ATOM 2310 C C . GLY B 2 94 ? -3.481 -14.179 -17.354 1.00 28.01 94 GLY B C 1
ATOM 2311 O O . GLY B 2 94 ? -2.521 -13.782 -18.006 1.00 26.22 94 GLY B O 1
ATOM 2312 N N . LYS B 2 95 ? -4.564 -13.439 -17.164 1.00 28.71 95 LYS B N 1
ATOM 2313 C CA . LYS B 2 95 ? -4.693 -12.137 -17.798 1.00 26.17 95 LYS B CA 1
ATOM 2314 C C . LYS B 2 95 ? -4.898 -11.068 -16.727 1.00 26.54 95 LYS B C 1
ATOM 2315 O O . LYS B 2 95 ? -5.808 -11.157 -15.916 1.00 22.92 95 LYS B O 1
ATOM 2321 N N . ALA B 2 96 ? -4.036 -10.063 -16.700 1.00 24.33 96 ALA B N 1
ATOM 2322 C CA . ALA B 2 96 ? -4.168 -9.035 -15.682 1.00 25.94 96 ALA B CA 1
ATOM 2323 C C . ALA B 2 96 ? -5.515 -8.336 -15.838 1.00 39.92 96 ALA B C 1
ATOM 2324 O O . ALA B 2 96 ? -6.070 -8.264 -16.939 1.00 33.02 96 ALA B O 1
ATOM 2326 N N . ALA B 2 97 ? -6.049 -7.828 -14.737 1.00 32.64 97 ALA B N 1
ATOM 2327 C CA . ALA B 2 97 ? -7.328 -7.137 -14.799 1.00 37.38 97 ALA B CA 1
ATOM 2328 C C . ALA B 2 97 ? -7.180 -5.693 -15.283 1.00 42.19 97 ALA B C 1
ATOM 2329 O O . ALA B 2 97 ? -8.149 -5.096 -15.741 1.00 47.49 97 ALA B O 1
ATOM 2331 N N . SER B 2 98 ? -5.976 -5.134 -15.216 1.00 37.75 98 SER B N 1
ATOM 2332 C CA . SER B 2 98 ? -5.852 -3.706 -15.470 1.00 41.86 98 SER B CA 1
ATOM 2333 C C . SER B 2 98 ? -4.445 -3.129 -15.649 1.00 36.29 98 SER B C 1
ATOM 2334 O O . SER B 2 98 ? -4.149 -2.055 -15.115 1.00 45.16 98 SER B O 1
ATOM 2337 N N . GLY B 2 99 ? -3.586 -3.804 -16.405 1.00 35.63 99 GLY B N 1
ATOM 2338 C CA . GLY B 2 99 ? -2.284 -3.235 -16.755 1.00 34.60 99 GLY B CA 1
ATOM 2339 C C . GLY B 2 99 ? -1.199 -3.216 -15.680 1.00 34.85 99 GLY B C 1
ATOM 2340 O O . GLY B 2 99 ? -1.380 -3.756 -14.583 1.00 32.51 99 GLY B O 1
ATOM 2341 N N . LYS B 2 100 ? -0.065 -2.588 -15.999 1.00 23.63 100 LYS B N 1
ATOM 2342 C CA . LYS B 2 100 ? 1.082 -2.565 -15.095 1.00 24.11 100 LYS B CA 1
ATOM 2343 C C . LYS B 2 100 ? 0.938 -1.595 -13.915 1.00 35.97 100 LYS B C 1
ATOM 2344 O O . LYS B 2 100 ? 1.465 -0.472 -13.937 1.00 29.81 100 LYS B O 1
ATOM 2350 N N . THR B 2 101 ? 0.252 -2.052 -12.873 1.00 26.60 101 THR B N 1
ATOM 2351 C CA . THR B 2 101 ? 0.020 -1.240 -11.688 1.00 26.09 101 THR B CA 1
ATOM 2352 C C . THR B 2 101 ? 1.144 -1.295 -10.656 1.00 36.62 101 THR B C 1
ATOM 2353 O O . THR B 2 101 ? 1.211 -0.455 -9.760 1.00 39.14 101 THR B O 1
ATOM 2357 N N . ALA B 2 102 ? 2.041 -2.264 -10.782 1.00 28.35 102 ALA B N 1
ATOM 2358 C CA . ALA B 2 102 ? 3.129 -2.362 -9.824 1.00 21.57 102 ALA B CA 1
ATOM 2359 C C . ALA B 2 102 ? 4.454 -2.147 -10.506 1.00 22.84 102 ALA B C 1
ATOM 2360 O O . ALA B 2 102 ? 4.544 -2.117 -11.735 1.00 19.59 102 ALA B O 1
ATOM 2362 N N . THR B 2 103 ? 5.481 -2.024 -9.683 1.00 21.63 103 THR B N 1
ATOM 2363 C CA . THR B 2 103 ? 6.838 -1.961 -10.169 1.00 25.89 103 THR B CA 1
ATOM 2364 C C . THR B 2 103 ? 7.647 -3.048 -9.464 1.00 19.42 103 THR B C 1
ATOM 2365 O O . THR B 2 103 ? 7.602 -3.147 -8.239 1.00 21.63 103 THR B O 1
ATOM 2369 N N . PRO B 2 104 ? 8.413 -3.846 -10.227 1.00 19.69 104 PRO B N 1
ATOM 2370 C CA . PRO B 2 104 ? 9.149 -4.942 -9.577 1.00 18.27 104 PRO B CA 1
ATOM 2371 C C . PRO B 2 104 ? 10.211 -4.401 -8.656 1.00 22.95 104 PRO B C 1
ATOM 2372 O O . PRO B 2 104 ? 10.953 -3.496 -9.031 1.00 17.79 104 PRO B O 1
ATOM 2376 N N . VAL B 2 105 ? 10.292 -4.948 -7.453 1.00 19.92 105 VAL B N 1
ATOM 2377 C CA . VAL B 2 105 ? 11.346 -4.530 -6.546 1.00 17.08 105 VAL B CA 1
ATOM 2378 C C . VAL B 2 105 ? 12.661 -5.202 -6.909 1.00 17.60 105 VAL B C 1
ATOM 2379 O O . VAL B 2 105 ? 13.715 -4.593 -6.813 1.00 16.24 105 VAL B O 1
ATOM 2383 N N . LEU B 2 106 ? 12.605 -6.463 -7.334 1.00 15.86 106 LEU B N 1
ATOM 2384 C CA . LEU B 2 106 ? 13.842 -7.147 -7.715 1.00 17.00 106 LEU B CA 1
ATOM 2385 C C . LEU B 2 106 ? 14.225 -6.772 -9.145 1.00 16.76 106 LEU B C 1
ATOM 2386 O O . LEU B 2 106 ? 13.660 -7.299 -10.097 1.00 16.81 106 LEU B O 1
ATOM 2391 N N . THR B 2 107 ? 15.187 -5.860 -9.283 1.00 16.95 107 THR B N 1
ATOM 2392 C CA . THR B 2 107 ? 15.643 -5.415 -10.594 1.00 16.84 107 THR B CA 1
ATOM 2393 C C . THR B 2 107 ? 17.049 -5.941 -10.871 1.00 14.60 107 THR B C 1
ATOM 2394 O O . THR B 2 107 ? 17.779 -6.291 -9.936 1.00 20.18 107 THR B O 1
ATOM 2398 N N . PRO B 2 108 ? 17.455 -5.964 -12.146 1.00 16.22 108 PRO B N 1
ATOM 2399 C CA . PRO B 2 108 ? 18.768 -6.522 -12.486 1.00 16.62 108 PRO B CA 1
ATOM 2400 C C . PRO B 2 108 ? 19.933 -5.908 -11.691 1.00 20.82 108 PRO B C 1
ATOM 2401 O O . PRO B 2 108 ? 20.824 -6.643 -11.295 1.00 22.20 108 PRO B O 1
ATOM 2405 N N . ALA B 2 109 ? 19.903 -4.600 -11.449 1.00 15.63 109 ALA B N 1
ATOM 2406 C CA . ALA B 2 109 ? 20.955 -3.922 -10.706 1.00 21.23 109 ALA B CA 1
ATOM 2407 C C . ALA B 2 109 ? 21.173 -4.426 -9.278 1.00 25.34 109 ALA B C 1
ATOM 2408 O O . ALA B 2 109 ? 22.292 -4.361 -8.767 1.00 23.52 109 ALA B O 1
ATOM 2410 N N . ILE B 2 110 ? 20.125 -4.907 -8.622 1.00 18.56 110 ILE B N 1
ATOM 2411 C CA . ILE B 2 110 ? 20.279 -5.337 -7.239 1.00 19.44 110 ILE B CA 1
ATOM 2412 C C . ILE B 2 110 ? 20.304 -6.860 -6.999 1.00 18.08 110 ILE B C 1
ATOM 2413 O O . ILE B 2 110 ? 20.478 -7.296 -5.855 1.00 20.26 110 ILE B O 1
ATOM 2418 N N . VAL B 2 111 ? 20.119 -7.657 -8.048 1.00 16.05 111 VAL B N 1
ATOM 2419 C CA . VAL B 2 111 ? 20.054 -9.117 -7.879 1.00 15.44 111 VAL B CA 1
ATOM 2420 C C . VAL B 2 111 ? 21.280 -9.642 -7.101 1.00 19.36 111 VAL B C 1
ATOM 2421 O O . VAL B 2 111 ? 21.147 -10.291 -6.070 1.00 13.63 111 VAL B O 1
ATOM 2425 N N . ASP B 2 112 ? 22.473 -9.346 -7.584 1.00 18.13 112 ASP B N 1
ATOM 2426 C CA . ASP B 2 112 ? 23.662 -9.890 -6.937 1.00 17.28 112 ASP B CA 1
ATOM 2427 C C . ASP B 2 112 ? 23.785 -9.501 -5.468 1.00 17.25 112 ASP B C 1
ATOM 2428 O O . ASP B 2 112 ? 24.054 -10.354 -4.624 1.00 17.24 112 ASP B O 1
ATOM 2433 N N . GLY B 2 113 ? 23.598 -8.221 -5.169 1.00 17.88 113 GLY B N 1
ATOM 2434 C CA . GLY B 2 113 ? 23.730 -7.728 -3.804 1.00 16.38 113 GLY B CA 1
ATOM 2435 C C . GLY B 2 113 ? 22.659 -8.304 -2.881 1.00 22.02 113 GLY B C 1
ATOM 2436 O O . GLY B 2 113 ? 22.930 -8.599 -1.709 1.00 15.61 113 GLY B O 1
ATOM 2437 N N . LEU B 2 114 ? 21.450 -8.471 -3.412 1.00 17.07 114 LEU B N 1
ATOM 2438 C CA . LEU B 2 114 ? 20.341 -9.036 -2.644 1.00 17.84 114 LEU B CA 1
ATOM 2439 C C . LEU B 2 114 ? 20.561 -10.519 -2.351 1.00 18.30 114 LEU B C 1
ATOM 2440 O O . LEU B 2 114 ? 20.351 -10.968 -1.202 1.00 16.82 114 LEU B O 1
ATOM 2445 N N . LEU B 2 115 ? 20.982 -11.282 -3.366 1.00 11.21 115 LEU B N 1
ATOM 2446 C CA . LEU B 2 115 ? 21.233 -12.711 -3.154 1.00 11.23 115 LEU B CA 1
ATOM 2447 C C . LEU B 2 115 ? 22.436 -12.947 -2.232 1.00 18.30 115 LEU B C 1
ATOM 2448 O O . LEU B 2 115 ? 22.436 -13.904 -1.445 1.00 14.79 115 LEU B O 1
ATOM 2453 N N . SER B 2 116 ? 23.455 -12.080 -2.325 1.00 14.33 116 SER B N 1
ATOM 2454 C CA . SER B 2 116 ? 24.641 -12.195 -1.480 1.00 12.11 116 SER B CA 1
ATOM 2455 C C . SER B 2 116 ? 24.369 -11.752 -0.058 1.00 16.10 116 SER B C 1
ATOM 2456 O O . SER B 2 116 ? 25.144 -12.038 0.856 1.00 13.74 116 SER B O 1
ATOM 2459 N N . THR B 2 117 ? 23.290 -11.016 0.145 1.00 15.72 117 THR B N 1
ATOM 2460 C CA . THR B 2 117 ? 23.012 -10.507 1.483 1.00 17.27 117 THR B CA 1
ATOM 2461 C C . THR B 2 117 ? 21.945 -11.325 2.234 1.00 17.89 117 THR B C 1
ATOM 2462 O O . THR B 2 117 ? 22.106 -11.643 3.412 1.00 16.76 117 THR B O 1
ATOM 2466 N N . GLY B 2 118 ? 20.871 -11.674 1.543 1.00 14.67 118 GLY B N 1
ATOM 2467 C CA . GLY B 2 118 ? 19.772 -12.399 2.157 1.00 16.31 118 GLY B CA 1
ATOM 2468 C C . GLY B 2 118 ? 19.086 -11.585 3.240 1.00 22.27 118 GLY B C 1
ATOM 2469 O O . GLY B 2 118 ? 19.154 -10.356 3.255 1.00 18.88 118 GLY B O 1
ATOM 2470 N N . ALA B 2 119 ? 18.426 -12.275 4.156 1.00 18.03 119 ALA B N 1
ATOM 2471 C CA . ALA B 2 119 ? 17.671 -11.604 5.214 1.00 21.25 119 ALA B CA 1
ATOM 2472 C C . ALA B 2 119 ? 17.652 -12.513 6.433 1.00 19.41 119 ALA B C 1
ATOM 2473 O O . ALA B 2 119 ? 16.864 -13.454 6.503 1.00 20.55 119 ALA B O 1
ATOM 2475 N N . SER B 2 120 ? 18.541 -12.249 7.375 1.00 14.69 120 SER B N 1
ATOM 2476 C CA . SER B 2 120 ? 18.653 -13.075 8.560 1.00 21.84 120 SER B CA 1
ATOM 2477 C C . SER B 2 120 ? 17.403 -12.942 9.415 1.00 20.80 120 SER B C 1
ATOM 2478 O O . SER B 2 120 ? 16.844 -11.854 9.527 1.00 16.62 120 SER B O 1
ATOM 2481 N N . ALA B 2 121 ? 16.979 -14.049 10.024 1.00 19.43 121 ALA B N 1
ATOM 2482 C CA . ALA B 2 121 ? 15.856 -14.030 10.969 1.00 17.50 121 ALA B CA 1
ATOM 2483 C C . ALA B 2 121 ? 16.340 -13.685 12.387 1.00 17.42 121 ALA B C 1
ATOM 2484 O O . ALA B 2 121 ? 15.538 -13.587 13.312 1.00 17.07 121 ALA B O 1
ATOM 2486 N N . ALA B 2 122 ? 17.653 -13.543 12.565 1.00 14.03 122 ALA B N 1
ATOM 2487 C CA . ALA B 2 122 ? 18.189 -13.156 13.879 1.00 17.48 122 ALA B CA 1
ATOM 2488 C C . ALA B 2 122 ? 17.722 -11.749 14.250 1.00 19.80 122 ALA B C 1
ATOM 2489 O O . ALA B 2 122 ? 17.607 -10.882 13.380 1.00 21.81 122 ALA B O 1
ATOM 2491 N N . ARG B 2 123 ? 17.411 -11.534 15.525 1.00 15.36 123 ARG B N 1
ATOM 2492 C CA . ARG B 2 123 ? 17.004 -10.221 16.000 1.00 20.52 123 ARG B CA 1
ATOM 2493 C C . ARG B 2 123 ? 17.788 -9.816 17.241 1.00 28.74 123 ARG B C 1
ATOM 2494 O O . ARG B 2 123 ? 18.214 -10.663 18.033 1.00 22.94 123 ARG B O 1
ATOM 2502 N N . GLU B 2 124 ? 17.961 -8.514 17.411 1.00 28.54 124 GLU B N 1
ATOM 2503 C CA . GLU B 2 124 ? 18.786 -7.974 18.480 1.00 39.43 124 GLU B CA 1
ATOM 2504 C C . GLU B 2 124 ? 18.206 -8.257 19.863 1.00 36.79 124 GLU B C 1
ATOM 2505 O O . GLU B 2 124 ? 18.918 -8.692 20.771 1.00 39.70 124 GLU B O 1
ATOM 2511 N N . GLU B 2 125 ? 16.915 -8.004 20.029 1.00 32.48 125 GLU B N 1
ATOM 2512 C CA . GLU B 2 125 ? 16.296 -8.205 21.331 1.00 36.49 125 GLU B CA 1
ATOM 2513 C C . GLU B 2 125 ? 15.033 -9.042 21.253 1.00 28.75 125 GLU B C 1
ATOM 2514 O O . GLU B 2 125 ? 14.311 -9.006 20.258 1.00 27.89 125 GLU B O 1
ATOM 2520 N N . GLY B 2 126 ? 14.791 -9.817 22.302 1.00 26.00 126 GLY B N 1
ATOM 2521 C CA . GLY B 2 126 ? 13.609 -10.661 22.380 1.00 26.81 126 GLY B CA 1
ATOM 2522 C C . GLY B 2 126 ? 13.511 -11.232 23.779 1.00 31.43 126 GLY B C 1
ATOM 2523 O O . GLY B 2 126 ? 14.276 -10.828 24.652 1.00 28.40 126 GLY B O 1
ATOM 2524 N N . ALA B 2 127 ? 12.587 -12.171 23.989 1.00 24.23 127 ALA B N 1
ATOM 2525 C CA . ALA B 2 127 ? 12.416 -12.795 25.294 1.00 24.54 127 ALA B CA 1
ATOM 2526 C C . ALA B 2 127 ? 13.743 -13.343 25.817 1.00 28.36 127 ALA B C 1
ATOM 2527 O O . ALA B 2 127 ? 14.580 -13.824 25.052 1.00 23.88 127 ALA B O 1
ATOM 2529 N N . ARG B 2 128 ? 13.940 -13.255 27.124 1.00 25.31 128 ARG B N 1
ATOM 2530 C CA . ARG B 2 128 ? 15.150 -13.772 27.752 1.00 26.05 128 ARG B CA 1
ATOM 2531 C C . ARG B 2 128 ? 15.220 -15.295 27.627 1.00 21.74 128 ARG B C 1
ATOM 2532 O O . ARG B 2 128 ? 14.203 -15.979 27.614 1.00 23.90 128 ARG B O 1
ATOM 2540 N N . ALA B 2 129 ? 16.430 -15.830 27.552 1.00 17.46 129 ALA B N 1
ATOM 2541 C CA . ALA B 2 129 ? 16.613 -17.269 27.486 1.00 22.06 129 ALA B CA 1
ATOM 2542 C C . ALA B 2 129 ? 16.284 -17.885 28.844 1.00 32.13 129 ALA B C 1
ATOM 2543 O O . ALA B 2 129 ? 16.813 -17.449 29.865 1.00 27.56 129 ALA B O 1
ATOM 2545 N N . ARG B 2 130 ? 15.398 -18.881 28.858 1.00 28.49 130 ARG B N 1
ATOM 2546 C CA . ARG B 2 130 ? 15.091 -19.606 30.090 1.00 24.22 130 ARG B CA 1
ATOM 2547 C C . ARG B 2 130 ? 16.030 -20.781 30.296 1.00 20.35 130 ARG B C 1
ATOM 2548 O O . ARG B 2 130 ? 16.120 -21.307 31.395 1.00 25.58 130 ARG B O 1
ATOM 2556 N N . PHE B 2 131 ? 16.717 -21.214 29.241 1.00 19.06 131 PHE B N 1
ATOM 2557 C CA . PHE B 2 131 ? 17.533 -22.416 29.327 1.00 19.81 131 PHE B CA 1
ATOM 2558 C C . PHE B 2 131 ? 19.021 -22.183 29.012 1.00 24.85 131 PHE B C 1
ATOM 2559 O O . PHE B 2 131 ? 19.390 -21.287 28.260 1.00 18.81 131 PHE B O 1
ATOM 2567 N N . ALA B 2 132 ? 19.867 -23.024 29.581 1.00 26.50 132 ALA B N 1
ATOM 2568 C CA . ALA B 2 132 ? 21.293 -22.944 29.341 1.00 25.63 132 ALA B CA 1
ATOM 2569 C C . ALA B 2 132 ? 21.717 -24.258 28.733 1.00 24.36 132 ALA B C 1
ATOM 2570 O O . ALA B 2 132 ? 21.043 -25.274 28.929 1.00 21.37 132 ALA B O 1
ATOM 2572 N N . VAL B 2 133 ? 22.835 -24.278 28.008 1.00 18.27 133 VAL B N 1
ATOM 2573 C CA . VAL B 2 133 ? 23.256 -25.565 27.491 1.00 22.33 133 VAL B CA 1
ATOM 2574 C C . VAL B 2 133 ? 23.533 -26.522 28.649 1.00 26.53 133 VAL B C 1
ATOM 2575 O O . VAL B 2 133 ? 24.019 -26.106 29.701 1.00 22.53 133 VAL B O 1
ATOM 2579 N N . GLY B 2 134 ? 23.181 -27.792 28.459 1.00 22.32 134 GLY B N 1
ATOM 2580 C CA . GLY B 2 134 ? 23.206 -28.772 29.533 1.00 22.70 134 GLY B CA 1
ATOM 2581 C C . GLY B 2 134 ? 21.844 -28.999 30.195 1.00 22.43 134 GLY B C 1
ATOM 2582 O O . GLY B 2 134 ? 21.608 -30.047 30.804 1.00 22.89 134 GLY B O 1
ATOM 2583 N N . ASP B 2 135 ? 20.938 -28.037 30.089 1.00 17.25 135 ASP B N 1
ATOM 2584 C CA . ASP B 2 135 ? 19.617 -28.199 30.703 1.00 20.95 135 ASP B CA 1
ATOM 2585 C C . ASP B 2 135 ? 18.833 -29.333 30.035 1.00 22.46 135 ASP B C 1
ATOM 2586 O O . ASP B 2 135 ? 18.886 -29.500 28.811 1.00 24.42 135 ASP B O 1
ATOM 2591 N N . LYS B 2 136 ? 18.119 -30.118 30.830 1.00 23.28 136 LYS B N 1
ATOM 2592 C CA . LYS B 2 136 ? 17.202 -31.114 30.277 1.00 20.78 136 LYS B CA 1
ATOM 2593 C C . LYS B 2 136 ? 15.880 -30.411 30.063 1.00 19.79 136 LYS B C 1
ATOM 2594 O O . LYS B 2 136 ? 15.398 -29.715 30.944 1.00 19.19 136 LYS B O 1
ATOM 2600 N N . VAL B 2 137 ? 15.305 -30.572 28.878 1.00 20.01 137 VAL B N 1
ATOM 2601 C CA . VAL B 2 137 ? 14.040 -29.930 28.567 1.00 16.42 137 VAL B CA 1
ATOM 2602 C C . VAL B 2 137 ? 13.066 -30.932 27.965 1.00 17.90 137 VAL B C 1
ATOM 2603 O O . VAL B 2 137 ? 13.474 -31.935 27.392 1.00 18.05 137 VAL B O 1
ATOM 2607 N N A ARG B 2 138 ? 11.772 -30.665 28.120 0.50 20.01 138 ARG B N 1
ATOM 2608 N N B ARG B 2 138 ? 11.774 -30.634 28.109 0.50 20.01 138 ARG B N 1
ATOM 2609 C CA A ARG B 2 138 ? 10.759 -31.460 27.443 0.50 18.25 138 ARG B CA 1
ATOM 2610 C CA B ARG B 2 138 ? 10.706 -31.413 27.494 0.50 18.27 138 ARG B CA 1
ATOM 2611 C C A ARG B 2 138 ? 10.012 -30.576 26.453 0.50 15.29 138 ARG B C 1
ATOM 2612 C C B ARG B 2 138 ? 9.998 -30.554 26.450 0.50 15.30 138 ARG B C 1
ATOM 2613 O O A ARG B 2 138 ? 9.683 -29.431 26.751 0.50 17.64 138 ARG B O 1
ATOM 2614 O O B ARG B 2 138 ? 9.677 -29.397 26.710 0.50 18.31 138 ARG B O 1
ATOM 2629 N N . VAL B 2 139 ? 9.760 -31.108 25.267 1.00 14.35 139 VAL B N 1
ATOM 2630 C CA . VAL B 2 139 ? 9.012 -30.383 24.248 1.00 12.72 139 VAL B CA 1
ATOM 2631 C C . VAL B 2 139 ? 7.536 -30.432 24.609 1.00 17.02 139 VAL B C 1
ATOM 2632 O O . VAL B 2 139 ? 6.995 -31.510 24.872 1.00 19.86 139 VAL B O 1
ATOM 2636 N N . LEU B 2 140 ? 6.889 -29.277 24.633 1.00 16.19 140 LEU B N 1
ATOM 2637 C CA . LEU B 2 140 ? 5.483 -29.209 24.995 1.00 16.80 140 LEU B CA 1
ATOM 2638 C C . LEU B 2 140 ? 4.614 -29.957 23.985 1.00 19.06 140 LEU B C 1
ATOM 2639 O O . LEU B 2 140 ? 4.870 -29.942 22.781 1.00 15.03 140 LEU B O 1
ATOM 2644 N N . ASN B 2 141 ? 3.584 -30.628 24.486 1.00 20.59 141 ASN B N 1
ATOM 2645 C CA . ASN B 2 141 ? 2.624 -31.252 23.599 1.00 17.39 141 ASN B CA 1
ATOM 2646 C C . ASN B 2 141 ? 1.638 -30.204 23.127 1.00 18.72 141 ASN B C 1
ATOM 2647 O O . ASN B 2 141 ? 0.684 -29.876 23.832 1.00 23.08 141 ASN B O 1
ATOM 2652 N N . LYS B 2 142 ? 1.879 -29.656 21.939 1.00 16.85 142 LYS B N 1
ATOM 2653 C CA . LYS B 2 142 ? 0.954 -28.681 21.376 1.00 17.61 142 LYS B CA 1
ATOM 2654 C C . LYS B 2 142 ? 0.537 -29.154 20.010 1.00 17.34 142 LYS B C 1
ATOM 2655 O O . LYS B 2 142 ? 1.269 -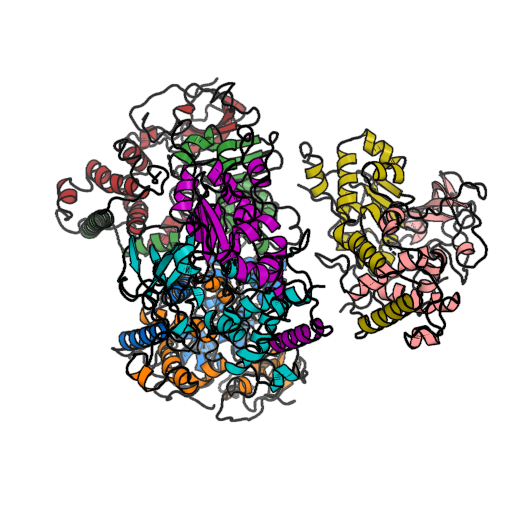29.870 19.341 1.00 20.34 142 LYS B O 1
ATOM 2661 N N . ASN B 2 143 ? -0.661 -28.786 19.594 1.00 13.88 143 ASN B N 1
ATOM 2662 C CA . ASN B 2 143 ? -1.133 -29.281 18.320 1.00 15.64 143 ASN B CA 1
ATOM 2663 C C . ASN B 2 143 ? -1.874 -28.201 17.571 1.00 17.48 143 ASN B C 1
ATOM 2664 O O . ASN B 2 143 ? -3.042 -28.361 17.249 1.00 16.53 143 ASN B O 1
ATOM 2669 N N . PRO B 2 144 ? -1.174 -27.094 17.270 1.00 16.34 144 PRO B N 1
ATOM 2670 C CA . PRO B 2 144 ? -1.808 -25.952 16.617 1.00 15.44 144 PRO B CA 1
ATOM 2671 C C . PRO B 2 144 ? -2.259 -26.329 15.223 1.00 18.61 144 PRO B C 1
ATOM 2672 O O . PRO B 2 144 ? -1.590 -27.144 14.591 1.00 13.66 144 PRO B O 1
ATOM 2676 N N . VAL B 2 145 ? -3.353 -25.736 14.742 1.00 15.40 145 VAL B N 1
ATOM 2677 C CA . VAL B 2 145 ? -3.762 -25.943 13.364 1.00 21.29 145 VAL B CA 1
ATOM 2678 C C . VAL B 2 145 ? -2.952 -25.038 12.444 1.00 17.68 145 VAL B C 1
ATOM 2679 O O . VAL B 2 145 ? -2.830 -25.314 11.254 1.00 17.69 145 VAL B O 1
ATOM 2683 N N . GLY B 2 146 ? -2.395 -23.972 13.005 1.00 15.92 146 GLY B N 1
ATOM 2684 C CA . GLY B 2 146 ? -1.570 -23.050 12.244 1.00 16.68 146 GLY B CA 1
ATOM 2685 C C . GLY B 2 146 ? -0.113 -23.483 12.162 1.00 16.27 146 GLY B C 1
ATOM 2686 O O . GLY B 2 146 ? 0.249 -24.611 12.504 1.00 13.76 146 GLY B O 1
ATOM 2687 N N . HIS B 2 147 ? 0.734 -22.567 11.706 1.00 14.37 147 HIS B N 1
ATOM 2688 C CA . HIS B 2 147 ? 2.123 -22.893 11.380 1.00 12.42 147 HIS B CA 1
ATOM 2689 C C . HIS B 2 147 ? 2.949 -23.079 12.660 1.00 13.26 147 HIS B C 1
ATOM 2690 O O . HIS B 2 147 ? 2.849 -22.264 13.575 1.00 13.92 147 HIS B O 1
ATOM 2697 N N . THR B 2 148 ? 3.769 -24.130 12.716 1.00 8.89 148 THR B N 1
ATOM 2698 C CA . THR B 2 148 ? 4.694 -24.316 13.824 1.00 10.23 148 THR B CA 1
ATOM 2699 C C . THR B 2 148 ? 5.911 -25.102 13.363 1.00 13.48 148 THR B C 1
ATOM 2700 O O . THR B 2 148 ? 5.857 -25.787 12.335 1.00 12.98 148 THR B O 1
ATOM 2704 N N . ARG B 2 149 ? 7.013 -25.013 14.115 1.00 13.36 149 ARG B N 1
ATOM 2705 C CA . ARG B 2 149 ? 8.241 -25.704 13.703 1.00 13.83 149 ARG B CA 1
ATOM 2706 C C . ARG B 2 149 ? 8.687 -26.794 14.673 1.00 16.98 149 ARG B C 1
ATOM 2707 O O . ARG B 2 149 ? 9.834 -27.243 14.595 1.00 15.76 149 ARG B O 1
ATOM 2715 N N . MET B 2 150 ? 7.801 -27.218 15.575 1.00 11.81 150 MET B N 1
ATOM 2716 C CA . MET B 2 150 ? 8.085 -28.363 16.432 1.00 16.73 150 MET B CA 1
ATOM 2717 C C . MET B 2 150 ? 7.534 -29.609 15.791 1.00 14.01 150 MET B C 1
ATOM 2718 O O . MET B 2 150 ? 6.309 -29.798 15.754 1.00 15.45 150 MET B O 1
ATOM 2723 N N . PRO B 2 151 ? 8.420 -30.458 15.253 1.00 13.40 151 PRO B N 1
ATOM 2724 C CA . PRO B 2 151 ? 7.891 -31.629 14.547 1.00 13.49 151 PRO B CA 1
ATOM 2725 C C . PRO B 2 151 ? 7.099 -32.521 15.496 1.00 16.02 151 PRO B C 1
ATOM 2726 O O . PRO B 2 151 ? 7.402 -32.586 16.694 1.00 11.56 151 PRO B O 1
ATOM 2730 N N . ARG B 2 152 ? 6.095 -33.203 14.957 1.00 12.13 152 ARG B N 1
ATOM 2731 C CA . ARG B 2 152 ? 5.272 -34.091 15.763 1.00 13.88 152 ARG B CA 1
ATOM 2732 C C . ARG B 2 152 ? 6.132 -35.103 16.506 1.00 12.61 152 ARG B C 1
ATOM 2733 O O . ARG B 2 152 ? 5.862 -35.403 17.666 1.00 12.27 152 ARG B O 1
ATOM 2741 N N . TYR B 2 153 ? 7.178 -35.615 15.850 1.00 11.61 153 TYR B N 1
ATOM 2742 C CA . TYR B 2 153 ? 7.997 -36.670 16.457 1.00 10.52 153 TYR B CA 1
ATOM 2743 C C . TYR B 2 153 ? 8.757 -36.240 17.724 1.00 14.07 153 TYR B C 1
ATOM 2744 O O . TYR B 2 153 ? 9.267 -37.089 18.455 1.00 15.83 153 TYR B O 1
ATOM 2753 N N . THR B 2 154 ? 8.833 -34.934 17.979 1.00 15.51 154 THR B N 1
ATOM 2754 C CA . THR B 2 154 ? 9.535 -34.431 19.162 1.00 12.50 154 THR B CA 1
ATOM 2755 C C . THR B 2 154 ? 8.605 -34.136 20.349 1.00 17.12 154 THR B C 1
ATOM 2756 O O . THR B 2 154 ? 9.069 -33.963 21.479 1.00 16.05 154 THR B O 1
ATOM 2760 N N . ARG B 2 155 ? 7.302 -34.068 20.097 1.00 11.97 155 ARG B N 1
ATOM 2761 C CA . ARG B 2 155 ? 6.391 -33.554 21.117 1.00 14.89 155 ARG B CA 1
ATOM 2762 C C . ARG B 2 155 ? 6.273 -34.482 22.344 1.00 14.83 155 ARG B C 1
ATOM 2763 O O . ARG B 2 155 ? 6.112 -35.686 22.214 1.00 13.26 155 ARG B O 1
ATOM 2771 N N . GLY B 2 156 ? 6.388 -33.902 23.527 1.00 18.48 156 GLY B N 1
ATOM 2772 C CA . GLY B 2 156 ? 6.384 -34.686 24.747 1.00 15.84 156 GLY B CA 1
ATOM 2773 C C . GLY B 2 156 ? 7.707 -35.354 25.067 1.00 20.03 156 GLY B C 1
ATOM 2774 O O . GLY B 2 156 ? 7.828 -36.022 26.100 1.00 19.97 156 GLY B O 1
ATOM 2775 N N . LYS B 2 157 ? 8.706 -35.198 24.201 1.00 13.13 157 LYS B N 1
ATOM 2776 C CA . LYS B 2 157 ? 9.962 -35.919 24.409 1.00 15.07 157 LYS B CA 1
ATOM 2777 C C . LYS B 2 157 ? 10.976 -35.060 25.178 1.00 18.29 157 LYS B C 1
ATOM 2778 O O . LYS B 2 157 ? 10.894 -33.829 25.173 1.00 18.22 157 LYS B O 1
ATOM 2784 N N . VAL B 2 158 ? 11.931 -35.721 25.823 1.00 17.20 158 VAL B N 1
ATOM 2785 C CA . VAL B 2 158 ? 12.906 -35.030 26.673 1.00 18.17 158 VAL B CA 1
ATOM 2786 C C . VAL B 2 158 ? 14.261 -35.027 25.994 1.00 11.58 158 VAL B C 1
ATOM 2787 O O . VAL B 2 158 ? 14.751 -36.067 25.552 1.00 17.65 158 VAL B O 1
ATOM 2791 N N . GLY B 2 159 ? 14.880 -33.855 25.924 1.00 15.96 159 GLY B N 1
ATOM 2792 C CA . GLY B 2 159 ? 16.207 -33.767 25.331 1.00 13.35 159 GLY B CA 1
ATOM 2793 C C . GLY B 2 159 ? 17.116 -32.823 26.105 1.00 19.42 159 GLY B C 1
ATOM 2794 O O . GLY B 2 159 ? 16.713 -32.239 27.115 1.00 18.93 159 GLY B O 1
ATOM 2795 N N . THR B 2 160 ? 18.341 -32.656 25.610 1.00 16.85 160 THR B N 1
ATOM 2796 C CA . THR B 2 160 ? 19.340 -31.807 26.268 1.00 18.24 160 THR B CA 1
ATOM 2797 C C . THR B 2 160 ? 19.674 -30.590 25.391 1.00 16.23 160 THR B C 1
ATOM 2798 O O . THR B 2 160 ? 20.016 -30.740 24.217 1.00 18.42 160 THR B O 1
ATOM 2802 N N . VAL B 2 161 ? 19.547 -29.392 25.946 1.00 16.42 161 VAL B N 1
ATOM 2803 C CA . VAL B 2 161 ? 19.966 -28.191 25.230 1.00 18.59 161 VAL B CA 1
ATOM 2804 C C . VAL B 2 161 ? 21.472 -28.294 24.984 1.00 20.61 161 VAL B C 1
ATOM 2805 O O . VAL B 2 161 ? 22.250 -28.469 25.921 1.00 23.88 161 VAL B O 1
ATOM 2809 N N . VAL B 2 162 ? 21.889 -28.231 23.724 1.00 15.99 162 VAL B N 1
ATOM 2810 C CA . VAL B 2 162 ? 23.320 -28.320 23.413 1.00 16.90 162 VAL B CA 1
ATOM 2811 C C . VAL B 2 162 ? 23.881 -27.031 22.779 1.00 25.30 162 VAL B C 1
ATOM 2812 O O . VAL B 2 162 ? 25.094 -26.810 22.799 1.00 19.41 162 VAL B O 1
ATOM 2816 N N . ILE B 2 163 ? 23.007 -26.190 22.232 1.00 17.33 163 ILE B N 1
ATOM 2817 C CA . ILE B 2 163 ? 23.417 -24.880 21.722 1.00 18.58 163 ILE B CA 1
ATOM 2818 C C . ILE B 2 163 ? 22.321 -23.861 21.953 1.00 21.16 163 ILE B C 1
ATOM 2819 O O . ILE B 2 163 ? 21.145 -24.137 21.687 1.00 16.30 163 ILE B O 1
ATOM 2824 N N . ASP B 2 164 ? 22.695 -22.673 22.416 1.00 15.53 164 ASP B N 1
ATOM 2825 C CA . ASP B 2 164 ? 21.768 -21.544 22.402 1.00 15.53 164 ASP B CA 1
ATOM 2826 C C . ASP B 2 164 ? 22.205 -20.649 21.241 1.00 23.04 164 ASP B C 1
ATOM 2827 O O . ASP B 2 164 ? 23.285 -20.077 21.282 1.00 20.88 164 ASP B O 1
ATOM 2832 N N . HIS B 2 165 ? 21.380 -20.533 20.205 1.00 18.57 165 HIS B N 1
ATOM 2833 C CA . HIS B 2 165 ? 21.758 -19.765 19.012 1.00 18.00 165 HIS B CA 1
ATOM 2834 C C . HIS B 2 165 ? 21.491 -18.273 19.118 1.00 19.27 165 HIS B C 1
ATOM 2835 O O . HIS B 2 165 ? 21.843 -17.510 18.213 1.00 20.77 165 HIS B O 1
ATOM 2842 N N . GLY B 2 166 ? 20.859 -17.839 20.204 1.00 17.94 166 GLY B N 1
ATOM 2843 C CA . GLY B 2 166 ? 20.465 -16.447 20.329 1.00 13.12 166 GLY B CA 1
ATOM 2844 C C . GLY B 2 166 ? 19.040 -16.223 19.866 1.00 19.86 166 GLY B C 1
ATOM 2845 O O . GLY B 2 166 ? 18.262 -17.173 19.730 1.00 19.15 166 GLY B O 1
ATOM 2846 N N . VAL B 2 167 ? 18.704 -14.975 19.595 1.00 14.76 167 VAL B N 1
ATOM 2847 C CA . VAL B 2 167 ? 17.332 -14.559 19.391 1.00 16.38 167 VAL B CA 1
ATOM 2848 C C . VAL B 2 167 ? 16.911 -14.554 17.923 1.00 19.24 167 VAL B C 1
ATOM 2849 O O . VAL B 2 167 ? 17.621 -14.025 17.075 1.00 16.87 167 VAL B O 1
ATOM 2853 N N . PHE B 2 168 ? 15.731 -15.110 17.641 1.00 17.47 168 PHE B N 1
ATOM 2854 C CA . PHE B 2 168 ? 15.198 -15.187 16.277 1.00 13.90 168 PHE B CA 1
ATOM 2855 C C . PHE B 2 168 ? 13.711 -14.886 16.241 1.00 17.76 168 PHE B C 1
ATOM 2856 O O . PHE B 2 168 ? 13.005 -15.039 17.246 1.00 16.47 168 PHE B O 1
ATOM 2864 N N . VAL B 2 169 ? 13.233 -14.469 15.076 1.00 13.55 169 VAL B N 1
ATOM 2865 C CA . VAL B 2 169 ? 11.810 -14.338 14.828 1.00 12.58 169 VAL B CA 1
ATOM 2866 C C . VAL B 2 169 ? 11.104 -15.662 15.169 1.00 13.56 169 VAL B C 1
ATOM 2867 O O . VAL B 2 169 ? 11.682 -16.735 15.000 1.00 14.92 169 VAL B O 1
ATOM 2871 N N . THR B 2 170 ? 9.870 -15.581 15.653 1.00 15.90 170 THR B N 1
ATOM 2872 C CA . THR B 2 170 ? 9.038 -16.761 15.880 1.00 15.83 170 THR B CA 1
ATOM 2873 C C . THR B 2 170 ? 8.095 -16.999 14.696 1.00 13.78 170 THR B C 1
ATOM 2874 O O . THR B 2 170 ? 7.212 -16.171 14.412 1.00 15.25 170 THR B O 1
ATOM 2878 N N . PRO B 2 171 ? 8.250 -18.145 14.014 1.00 14.85 171 PRO B N 1
ATOM 2879 C CA . PRO B 2 171 ? 7.447 -18.437 12.821 1.00 12.96 171 PRO B CA 1
ATOM 2880 C C . PRO B 2 171 ? 5.974 -18.615 13.157 1.00 17.03 171 PRO B C 1
ATOM 2881 O O . PRO B 2 171 ? 5.144 -18.212 12.349 1.00 14.97 171 PRO B O 1
ATOM 2885 N N . ASP B 2 172 ? 5.650 -19.166 14.329 1.00 16.04 172 ASP B N 1
ATOM 2886 C CA . ASP B 2 172 ? 4.248 -19.397 14.688 1.00 15.53 172 ASP B CA 1
ATOM 2887 C C . ASP B 2 172 ? 3.423 -18.115 14.645 1.00 22.58 172 ASP B C 1
ATOM 2888 O O . ASP B 2 172 ? 2.246 -18.137 14.296 1.00 15.90 172 ASP B O 1
ATOM 2893 N N . THR B 2 173 ? 4.030 -16.998 15.023 1.00 17.21 173 THR B N 1
ATOM 2894 C CA . THR B 2 173 ? 3.317 -15.731 14.986 1.00 15.88 173 THR B CA 1
ATOM 2895 C C . THR B 2 173 ? 3.526 -14.996 13.655 1.00 16.96 173 THR B C 1
ATOM 2896 O O . THR B 2 173 ? 2.605 -14.365 13.127 1.00 16.96 173 THR B O 1
ATOM 2900 N N . ALA B 2 174 ? 4.733 -15.083 13.107 1.00 15.89 174 ALA B N 1
ATOM 2901 C CA . ALA B 2 174 ? 5.043 -14.344 11.886 1.00 15.60 174 ALA B CA 1
ATOM 2902 C C . ALA B 2 174 ? 4.266 -14.867 10.688 1.00 15.86 174 ALA B C 1
ATOM 2903 O O . ALA B 2 174 ? 4.030 -14.136 9.747 1.00 17.96 174 ALA B O 1
ATOM 2905 N N . ALA B 2 175 ? 3.897 -16.142 10.702 1.00 14.05 175 ALA B N 1
ATOM 2906 C CA . ALA B 2 175 ? 3.128 -16.691 9.594 1.00 13.97 175 ALA B CA 1
ATOM 2907 C C . ALA B 2 175 ? 1.663 -16.249 9.622 1.00 17.42 175 ALA B C 1
ATOM 2908 O O . ALA B 2 175 ? 0.932 -16.471 8.663 1.00 17.29 175 ALA B O 1
ATOM 2910 N N . HIS B 2 176 ? 1.228 -15.662 10.729 1.00 15.55 176 HIS B N 1
ATOM 2911 C CA . HIS B 2 176 ? -0.211 -15.402 10.933 1.00 18.19 176 HIS B CA 1
ATOM 2912 C C . HIS B 2 176 ? -0.521 -13.945 11.309 1.00 26.24 176 HIS B C 1
ATOM 2913 O O . HIS B 2 176 ? -1.490 -13.671 12.018 1.00 22.86 176 HIS B O 1
ATOM 2920 N N . GLY B 2 177 ? 0.327 -13.022 10.860 1.00 19.71 177 GLY B N 1
ATOM 2921 C CA . GLY B 2 177 ? 0.130 -11.607 11.117 1.00 21.03 177 GLY B CA 1
ATOM 2922 C C . GLY B 2 177 ? 0.110 -11.188 12.579 1.00 25.66 177 GLY B C 1
ATOM 2923 O O . GLY B 2 177 ? -0.499 -10.179 12.917 1.00 28.29 177 GLY B O 1
ATOM 2924 N N . LYS B 2 178 ? 0.788 -11.935 13.444 1.00 20.95 178 LYS B N 1
ATOM 2925 C CA . LYS B 2 178 ? 0.795 -11.642 14.878 1.00 21.81 178 LYS B CA 1
ATOM 2926 C C . LYS B 2 178 ? 2.134 -11.099 15.346 1.00 27.41 178 LYS B C 1
ATOM 2927 O O . LYS B 2 178 ? 2.405 -11.053 16.539 1.00 28.75 178 LYS B O 1
ATOM 2933 N N . GLY B 2 179 ? 2.987 -10.712 14.410 1.00 23.30 179 GLY B N 1
ATOM 2934 C CA . GLY B 2 179 ? 4.256 -10.130 14.783 1.00 25.74 179 GLY B CA 1
ATOM 2935 C C . GLY B 2 179 ? 5.373 -11.148 14.890 1.00 23.56 179 GLY B C 1
ATOM 2936 O O . GLY B 2 179 ? 5.155 -12.359 14.750 1.00 21.61 179 GLY B O 1
ATOM 2937 N N . GLU B 2 180 ? 6.575 -10.652 15.161 1.00 16.15 180 GLU B N 1
ATOM 2938 C CA . GLU B 2 180 ? 7.760 -11.500 15.207 1.00 18.74 180 GLU B CA 1
ATOM 2939 C C . GLU B 2 180 ? 8.015 -12.186 16.544 1.00 20.07 180 GLU B C 1
ATOM 2940 O O . GLU B 2 180 ? 8.637 -13.245 16.567 1.00 17.67 180 GLU B O 1
ATOM 2946 N N . HIS B 2 181 ? 7.565 -11.583 17.647 1.00 18.44 181 HIS B N 1
ATOM 2947 C CA . HIS B 2 181 ? 7.780 -12.155 18.990 1.00 19.58 181 HIS B CA 1
ATOM 2948 C C . HIS B 2 181 ? 9.101 -12.873 19.155 1.00 18.19 181 HIS B C 1
ATOM 2949 O O . HIS B 2 181 ? 9.140 -14.061 19.441 1.00 18.06 181 HIS B O 1
ATOM 2956 N N . PRO B 2 182 ? 10.207 -12.152 18.976 1.00 16.11 182 PRO B N 1
ATOM 2957 C CA . PRO B 2 182 ? 11.512 -12.815 18.940 1.00 18.00 182 PRO B CA 1
ATOM 2958 C C . PRO B 2 182 ? 11.881 -13.468 20.277 1.00 17.48 182 PRO B C 1
ATOM 2959 O O . PRO B 2 182 ? 11.558 -12.949 21.345 1.00 20.38 182 PRO B O 1
ATOM 2963 N N . GLN B 2 183 ? 12.535 -14.617 20.202 1.00 14.80 183 GLN B N 1
ATOM 2964 C CA . GLN B 2 183 ? 12.906 -15.363 21.395 1.00 15.68 183 GLN B CA 1
ATOM 2965 C C . GLN B 2 183 ? 14.067 -16.261 21.015 1.00 17.49 183 GLN B C 1
ATOM 2966 O O . GLN B 2 183 ? 14.429 -16.361 19.834 1.00 15.55 183 GLN B O 1
ATOM 2972 N N . HIS B 2 184 ? 14.668 -16.902 22.011 1.00 15.33 184 HIS B N 1
ATOM 2973 C CA . HIS B 2 184 ? 15.789 -17.778 21.767 1.00 12.76 184 HIS B CA 1
ATOM 2974 C C . HIS B 2 184 ? 15.420 -19.062 21.028 1.00 19.24 184 HIS B C 1
ATOM 2975 O O . HIS B 2 184 ? 14.311 -19.610 21.188 1.00 16.04 184 HIS B O 1
ATOM 2982 N N . VAL B 2 185 ? 16.369 -19.529 20.223 1.00 14.05 185 VAL B N 1
ATOM 2983 C CA . VAL B 2 185 ? 16.274 -20.819 19.550 1.00 14.64 185 VAL B CA 1
ATOM 2984 C C . VAL B 2 185 ? 17.436 -21.665 20.032 1.00 15.66 185 VAL B C 1
ATOM 2985 O O . VAL B 2 185 ? 18.581 -21.186 20.100 1.00 19.33 185 VAL B O 1
ATOM 2989 N N . TYR B 2 186 ? 17.159 -22.910 20.393 1.00 14.26 186 TYR B N 1
ATOM 2990 C CA . TYR B 2 186 ? 18.197 -23.802 20.895 1.00 13.43 186 TYR B CA 1
ATOM 2991 C C . TYR B 2 186 ? 18.272 -25.018 19.992 1.00 18.26 186 TYR B C 1
ATOM 2992 O O . TYR B 2 186 ? 17.248 -25.469 19.471 1.00 16.91 186 TYR B O 1
ATOM 3001 N N . THR B 2 187 ? 19.462 -25.574 19.812 1.00 12.54 187 THR B N 1
ATOM 3002 C CA . THR B 2 187 ? 19.534 -26.961 19.349 1.00 14.95 187 THR B CA 1
ATOM 3003 C C . THR B 2 187 ? 19.367 -27.898 20.543 1.00 19.33 187 THR B C 1
ATOM 3004 O O . THR B 2 187 ? 20.070 -27.763 21.555 1.00 15.73 187 THR B O 1
ATOM 3008 N N . VAL B 2 188 ? 18.428 -28.834 20.427 1.00 16.69 188 VAL B N 1
ATOM 3009 C CA . VAL B 2 188 ? 18.153 -29.772 21.503 1.00 14.15 188 VAL B CA 1
ATOM 3010 C C . VAL B 2 188 ? 18.480 -31.168 21.024 1.00 14.15 188 VAL B C 1
ATOM 3011 O O . VAL B 2 188 ? 18.071 -31.545 19.933 1.00 15.16 188 VAL B O 1
ATOM 3015 N N . SER B 2 189 ? 19.211 -31.938 21.835 1.00 13.06 189 SER B N 1
ATOM 3016 C CA . SER B 2 189 ? 19.651 -33.272 21.436 1.00 11.63 189 SER B CA 1
ATOM 3017 C C . SER B 2 189 ? 18.770 -34.348 22.104 1.00 17.16 189 SER B C 1
ATOM 3018 O O . SER B 2 189 ? 18.551 -34.325 23.309 1.00 19.03 189 SER B O 1
ATOM 3021 N N . PHE B 2 190 ? 18.275 -35.281 21.298 1.00 16.31 190 PHE B N 1
ATOM 3022 C CA . PHE B 2 190 ? 17.415 -36.370 21.765 1.00 17.12 190 PHE B CA 1
ATOM 3023 C C . PHE B 2 190 ? 18.105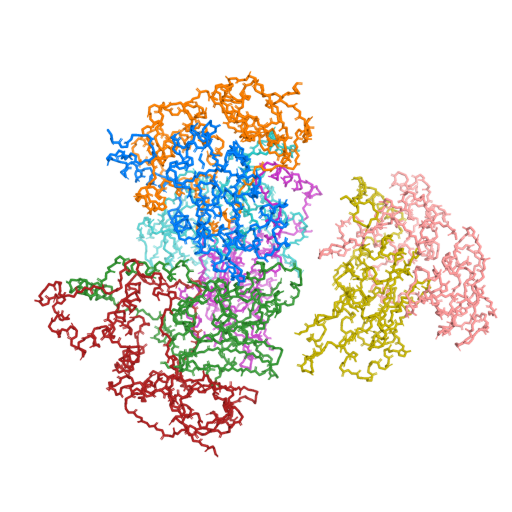 -37.677 21.450 1.00 15.57 190 PHE B C 1
ATOM 3024 O O . PHE B 2 190 ? 18.664 -37.830 20.376 1.00 16.72 190 PHE B O 1
ATOM 3032 N N . THR B 2 191 ? 18.047 -38.644 22.358 1.00 15.52 191 THR B N 1
ATOM 3033 C CA . THR B 2 191 ? 18.588 -39.958 22.043 1.00 14.22 191 THR B CA 1
ATOM 3034 C C . THR B 2 191 ? 17.627 -40.694 21.138 1.00 14.83 191 THR B C 1
ATOM 3035 O O . THR B 2 191 ? 16.423 -40.460 21.168 1.00 16.12 191 THR B O 1
ATOM 3039 N N . SER B 2 192 ? 18.167 -41.611 20.354 1.00 16.18 192 SER B N 1
ATOM 3040 C CA . SER B 2 192 ? 17.354 -42.449 19.486 1.00 19.49 192 SER B CA 1
ATOM 3041 C C . SER B 2 192 ? 16.275 -43.204 20.290 1.00 22.87 192 SER B C 1
ATOM 3042 O O . SER B 2 192 ? 15.132 -43.351 19.846 1.00 18.47 192 SER B O 1
ATOM 3045 N N . VAL B 2 193 ? 16.634 -43.683 21.477 1.00 18.67 193 VAL B N 1
ATOM 3046 C CA . VAL B 2 193 ? 15.683 -44.440 22.291 1.00 19.32 193 VAL B CA 1
ATOM 3047 C C . VAL B 2 193 ? 14.551 -43.558 22.774 1.00 19.31 193 VAL B C 1
ATOM 3048 O O . VAL B 2 193 ? 13.397 -43.964 22.782 1.00 19.87 193 VAL B O 1
ATOM 3052 N N . GLU B 2 194 ? 14.866 -42.341 23.177 1.00 16.59 194 GLU B N 1
ATOM 3053 C CA . GLU B 2 194 ? 13.821 -41.421 23.613 1.00 16.83 194 GLU B CA 1
ATOM 3054 C C . GLU B 2 194 ? 12.813 -41.159 22.493 1.00 21.12 194 GLU B C 1
ATOM 3055 O O . GLU B 2 194 ? 11.601 -41.128 22.726 1.00 16.99 194 GLU B O 1
ATOM 3061 N N . LEU B 2 195 ? 13.294 -40.946 21.273 1.00 16.72 195 LEU B N 1
ATOM 3062 C CA . LEU B 2 195 ? 12.356 -40.645 20.184 1.00 15.89 195 LEU B CA 1
ATOM 3063 C C . LEU B 2 195 ? 11.554 -41.860 19.708 1.00 16.49 195 LEU B C 1
ATOM 3064 O O . LEU B 2 195 ? 10.372 -41.753 19.484 1.00 13.75 195 LEU B O 1
ATOM 3069 N N . TRP B 2 196 ? 12.204 -43.007 19.562 1.00 13.63 196 TRP B N 1
ATOM 3070 C CA . TRP B 2 196 ? 11.637 -44.126 18.824 1.00 14.13 196 TRP B CA 1
ATOM 3071 C C . TRP B 2 196 ? 11.405 -45.395 19.637 1.00 20.07 196 TRP B C 1
ATOM 3072 O O . TRP B 2 196 ? 10.835 -46.344 19.124 1.00 15.64 196 TRP B O 1
ATOM 3083 N N . GLY B 2 197 ? 11.838 -45.404 20.894 1.00 18.30 197 GLY B N 1
ATOM 3084 C CA . GLY B 2 197 ? 11.648 -46.555 21.764 1.00 19.93 197 GLY B CA 1
ATOM 3085 C C . GLY B 2 197 ? 12.783 -47.570 21.705 1.00 24.08 197 GLY B C 1
ATOM 3086 O O . GLY B 2 197 ? 13.671 -47.483 20.862 1.00 22.53 197 GLY B O 1
ATOM 3087 N N . GLN B 2 198 ? 12.736 -48.556 22.592 1.00 31.48 198 GLN B N 1
ATOM 3088 C CA . GLN B 2 198 ? 13.819 -49.532 22.736 1.00 40.68 198 GLN B CA 1
ATOM 3089 C C . GLN B 2 198 ? 14.118 -50.310 21.457 1.00 39.78 198 GLN B C 1
ATOM 3090 O O . GLN B 2 198 ? 15.279 -50.501 21.081 1.00 45.68 198 GLN B O 1
ATOM 3092 N N . ASP B 2 199 ? 13.069 -50.754 20.783 1.00 33.48 199 ASP B N 1
ATOM 3093 C CA . ASP B 2 199 ? 13.243 -51.631 19.635 1.00 39.28 199 ASP B CA 1
ATOM 3094 C C . ASP B 2 199 ? 13.750 -50.893 18.400 1.00 47.99 199 ASP B C 1
ATOM 3095 O O . ASP B 2 199 ? 14.713 -51.323 17.757 1.00 54.12 199 ASP B O 1
ATOM 3097 N N . ALA B 2 200 ? 13.098 -49.779 18.072 1.00 44.83 200 ALA B N 1
ATOM 3098 C CA . ALA B 2 200 ? 13.355 -49.095 16.807 1.00 49.67 200 ALA B CA 1
ATOM 3099 C C . ALA B 2 200 ? 14.600 -48.214 16.830 1.00 44.69 200 ALA B C 1
ATOM 3100 O O . ALA B 2 200 ? 14.803 -47.401 15.929 1.00 54.85 200 ALA B O 1
ATOM 3102 N N . SER B 2 201 ? 15.441 -48.387 17.842 1.00 43.47 201 SER B N 1
ATOM 3103 C CA . SER B 2 201 ? 16.558 -47.474 18.035 1.00 46.93 201 SER B CA 1
ATOM 3104 C C . SER B 2 201 ? 17.942 -48.143 18.008 1.00 61.90 201 SER B C 1
ATOM 3105 O O . SER B 2 201 ? 18.060 -49.373 18.054 1.00 56.67 201 SER B O 1
ATOM 3108 N N . SER B 2 202 ? 18.976 -47.305 17.911 1.00 60.91 202 SER B N 1
ATOM 3109 C CA . SER B 2 202 ? 20.371 -47.713 18.051 1.00 52.46 202 SER B CA 1
ATOM 3110 C C . SER B 2 202 ? 21.013 -46.904 19.178 1.00 49.32 202 SER B C 1
ATOM 3111 O O . SER B 2 202 ? 20.826 -45.694 19.261 1.00 46.77 202 SER B O 1
ATOM 3114 N N . PRO B 2 203 ? 21.788 -47.572 20.042 1.00 61.17 203 PRO B N 1
ATOM 3115 C CA . PRO B 2 203 ? 22.282 -46.984 21.297 1.00 58.19 203 PRO B CA 1
ATOM 3116 C C . PRO B 2 203 ? 23.114 -45.720 21.098 1.00 56.49 203 PRO B C 1
ATOM 3117 O O . PRO B 2 203 ? 23.120 -44.849 21.970 1.00 55.28 203 PRO B O 1
ATOM 3121 N N . LYS B 2 204 ? 23.818 -45.627 19.972 1.00 46.30 204 LYS B N 1
ATOM 3122 C CA . LYS B 2 204 ? 24.764 -44.534 19.766 1.00 49.75 204 LYS B CA 1
ATOM 3123 C C . LYS B 2 204 ? 24.118 -43.261 19.213 1.00 47.20 204 LYS B C 1
ATOM 3124 O O . LYS B 2 204 ? 24.545 -42.149 19.540 1.00 46.84 204 LYS B O 1
ATOM 3130 N N . ASP B 2 205 ? 23.075 -43.431 18.402 1.00 26.98 205 ASP B N 1
ATOM 3131 C CA . ASP B 2 205 ? 22.539 -42.334 17.585 1.00 23.40 205 ASP B CA 1
ATOM 3132 C C . ASP B 2 205 ? 21.711 -41.257 18.285 1.00 23.25 205 ASP B C 1
ATOM 3133 O O . ASP B 2 205 ? 20.928 -41.536 19.199 1.00 19.77 205 ASP B O 1
ATOM 3138 N N . THR B 2 206 ? 21.925 -40.008 17.871 1.00 19.23 206 THR B N 1
ATOM 3139 C CA . THR B 2 206 ? 21.201 -38.884 18.437 1.00 15.31 206 THR B CA 1
ATOM 3140 C C . THR B 2 206 ? 20.616 -38.009 17.326 1.00 15.44 206 THR B C 1
ATOM 3141 O O . THR B 2 206 ? 21.122 -37.985 16.193 1.00 12.92 206 THR B O 1
ATOM 3145 N N . ILE B 2 207 ? 19.539 -37.311 17.668 1.00 15.32 207 ILE B N 1
ATOM 3146 C CA . ILE B 2 207 ? 18.826 -36.456 16.731 1.00 11.96 207 ILE B CA 1
ATOM 3147 C C . ILE B 2 207 ? 18.790 -35.085 17.343 1.00 15.65 207 ILE B C 1
ATOM 3148 O O . ILE B 2 207 ? 18.349 -34.924 18.486 1.00 17.09 207 ILE B O 1
ATOM 3153 N N . ARG B 2 208 ? 19.298 -34.102 16.612 1.00 12.12 208 ARG B N 1
ATOM 3154 C CA . ARG B 2 208 ? 19.291 -32.736 17.080 1.00 12.77 208 ARG B CA 1
ATOM 3155 C C . ARG B 2 208 ? 18.204 -31.979 16.330 1.00 13.53 208 ARG B C 1
ATOM 3156 O O . ARG B 2 208 ? 18.031 -32.156 15.124 1.00 13.77 208 ARG B O 1
ATOM 3164 N N . VAL B 2 209 ? 17.465 -31.154 17.061 1.00 12.96 209 VAL B N 1
ATOM 3165 C CA . VAL B 2 209 ? 16.368 -30.383 16.481 1.00 10.81 209 VAL B CA 1
ATOM 3166 C C . VAL B 2 209 ? 16.427 -28.950 16.991 1.00 15.16 209 VAL B C 1
ATOM 3167 O O . VAL B 2 209 ? 16.689 -28.720 18.175 1.00 14.51 209 VAL B O 1
ATOM 3171 N N . ASP B 2 210 ? 16.146 -27.977 16.125 1.00 11.92 210 ASP B N 1
ATOM 3172 C CA . ASP B 2 210 ? 16.158 -26.593 16.569 1.00 13.36 210 ASP B CA 1
ATOM 3173 C C . ASP B 2 210 ? 14.779 -26.101 17.000 1.00 15.19 210 ASP B C 1
ATOM 3174 O O . ASP B 2 210 ? 13.823 -26.110 16.217 1.00 14.00 210 ASP B O 1
ATOM 3179 N N . LEU B 2 211 ? 14.687 -25.660 18.249 1.00 13.35 211 LEU B N 1
ATOM 3180 C CA . LEU B 2 211 ? 13.391 -25.435 18.867 1.00 13.91 211 LEU B CA 1
ATOM 3181 C C . LEU B 2 211 ? 13.372 -24.093 19.579 1.00 16.18 211 LEU B C 1
ATOM 3182 O O . LEU B 2 211 ? 14.369 -23.696 20.187 1.00 16.28 211 LEU B O 1
ATOM 3187 N N . TRP B 2 212 ? 12.243 -23.398 19.490 1.00 10.22 212 TRP B N 1
ATOM 3188 C CA . TRP B 2 212 ? 12.096 -22.093 20.101 1.00 12.46 212 TRP B CA 1
ATOM 3189 C C . TRP B 2 212 ? 11.839 -22.214 21.601 1.00 17.49 212 TRP B C 1
ATOM 3190 O O . TRP B 2 212 ? 11.289 -23.209 22.069 1.00 18.27 212 TRP B O 1
ATOM 3201 N N . ASP B 2 213 ? 12.252 -21.198 22.347 1.00 17.83 213 ASP B N 1
ATOM 3202 C CA . ASP B 2 213 ? 12.211 -21.210 23.811 1.00 17.13 213 ASP B CA 1
ATOM 3203 C C . ASP B 2 213 ? 10.838 -21.620 24.348 1.00 17.48 213 ASP B C 1
ATOM 3204 O O . ASP B 2 213 ? 10.742 -22.525 25.181 1.00 16.53 213 ASP B O 1
ATOM 3209 N N . ASP B 2 214 ? 9.773 -20.977 23.877 1.00 15.79 214 ASP B N 1
ATOM 3210 C CA . ASP B 2 214 ? 8.459 -21.323 24.414 1.00 18.79 214 ASP B CA 1
ATOM 3211 C C . ASP B 2 214 ? 7.846 -22.612 23.851 1.00 20.67 214 ASP B C 1
ATOM 3212 O O . ASP B 2 214 ? 6.689 -22.898 24.119 1.00 18.70 214 ASP B O 1
ATOM 3217 N N . TYR B 2 215 ? 8.624 -23.384 23.088 1.00 15.58 215 TYR B N 1
ATOM 3218 C CA . TYR B 2 215 ? 8.221 -24.738 22.697 1.00 19.64 215 TYR B CA 1
ATOM 3219 C C . TYR B 2 215 ? 8.563 -25.691 23.837 1.00 17.79 215 TYR B C 1
ATOM 3220 O O . TYR B 2 215 ? 8.182 -26.865 23.814 1.00 19.40 215 TYR B O 1
ATOM 3229 N N . LEU B 2 216 ? 9.303 -25.194 24.825 1.00 16.21 216 LEU B N 1
ATOM 3230 C CA . LEU B 2 216 ? 9.938 -26.067 25.818 1.00 15.62 216 LEU B CA 1
ATOM 3231 C C . LEU B 2 216 ? 9.503 -25.787 27.253 1.00 17.75 216 LEU B C 1
ATOM 3232 O O . LEU B 2 216 ? 8.987 -24.708 27.554 1.00 20.46 216 LEU B O 1
ATOM 3237 N N . GLU B 2 217 ? 9.733 -26.770 28.130 1.00 18.69 217 GLU B N 1
ATOM 3238 C CA . GLU B 2 217 ? 9.612 -26.585 29.578 1.00 19.73 217 GLU B CA 1
ATOM 3239 C C . GLU B 2 217 ? 10.735 -27.382 30.210 1.00 18.83 217 GLU B C 1
ATOM 3240 O O . GLU B 2 217 ? 11.247 -28.305 29.584 1.00 19.24 217 GLU B O 1
ATOM 3246 N N . PRO B 2 218 ? 11.118 -27.030 31.458 1.00 19.56 218 PRO B N 1
ATOM 3247 C CA . PRO B 2 218 ? 12.141 -27.791 32.183 1.00 20.77 218 PRO B CA 1
ATOM 3248 C C . PRO B 2 218 ? 11.707 -29.235 32.301 1.00 22.66 218 PRO B C 1
ATOM 3249 O O . PRO B 2 218 ? 10.518 -29.492 32.520 1.00 28.13 218 PRO B O 1
ATOM 3253 N N . ALA B 2 219 ? 12.628 -30.173 32.125 1.00 25.20 219 ALA B N 1
ATOM 3254 C CA . ALA B 2 219 ? 12.254 -31.577 32.176 1.00 25.61 219 ALA B CA 1
ATOM 3255 C C . ALA B 2 219 ? 11.908 -31.998 33.609 1.00 46.44 219 ALA B C 1
ATOM 3256 O O . ALA B 2 219 ? 12.445 -31.444 34.573 1.00 43.45 219 ALA B O 1
ATOM 3259 N N . HIS C 1 22 ? 32.404 10.459 -37.672 1.00 45.66 7 HIS C N 1
ATOM 3260 C CA . HIS C 1 22 ? 32.645 10.148 -36.261 1.00 42.64 7 HIS C CA 1
ATOM 3261 C C . HIS C 1 22 ? 32.065 8.799 -35.804 1.00 44.22 7 HIS C C 1
ATOM 3262 O O . HIS C 1 22 ? 32.042 8.510 -34.602 1.00 46.29 7 HIS C O 1
ATOM 3269 N N . ASP C 1 23 ? 31.584 7.983 -36.741 1.00 43.63 8 ASP C N 1
ATOM 3270 C CA . ASP C 1 23 ? 31.135 6.637 -36.390 1.00 41.12 8 ASP C CA 1
ATOM 3271 C C . ASP C 1 23 ? 32.347 5.850 -35.901 1.00 35.03 8 ASP C C 1
ATOM 3272 O O . ASP C 1 23 ? 33.484 6.228 -36.180 1.00 33.42 8 ASP C O 1
ATOM 3277 N N . HIS C 1 24 ? 32.115 4.760 -35.178 1.00 30.80 9 HIS C N 1
ATOM 3278 C CA . HIS C 1 24 ? 33.193 3.811 -34.932 1.00 26.35 9 HIS C CA 1
ATOM 3279 C C . HIS C 1 24 ? 33.509 3.121 -36.247 1.00 25.13 9 HIS C C 1
ATOM 3280 O O . HIS C 1 24 ? 32.595 2.637 -36.921 1.00 23.82 9 HIS C O 1
ATOM 3287 N N . HIS C 1 25 ? 34.785 3.085 -36.627 1.00 19.86 10 HIS C N 1
ATOM 3288 C CA . HIS C 1 25 ? 35.184 2.369 -37.847 1.00 26.12 10 HIS C CA 1
ATOM 3289 C C . HIS C 1 25 ? 36.163 1.214 -37.630 1.00 25.22 10 HIS C C 1
ATOM 3290 O O . HIS C 1 25 ? 36.030 0.148 -38.259 1.00 20.07 10 HIS C O 1
ATOM 3297 N N . HIS C 1 26 ? 37.147 1.433 -36.762 1.00 16.65 11 HIS C N 1
ATOM 3298 C CA . HIS C 1 26 ? 38.208 0.444 -36.590 1.00 17.81 11 HIS C CA 1
ATOM 3299 C C . HIS C 1 26 ? 38.657 0.387 -35.138 1.00 17.97 11 HIS C C 1
ATOM 3300 O O . HIS C 1 26 ? 39.777 0.002 -34.832 1.00 23.14 11 HIS C O 1
ATOM 3307 N N . ASP C 1 27 ? 37.783 0.779 -34.221 1.00 17.89 12 ASP C N 1
ATOM 3308 C CA . ASP C 1 27 ? 38.179 0.767 -32.818 1.00 14.73 12 ASP C CA 1
ATOM 3309 C C . ASP C 1 27 ? 37.679 -0.460 -32.067 1.00 11.95 12 ASP C C 1
ATOM 3310 O O . ASP C 1 27 ? 37.805 -0.518 -30.846 1.00 14.56 12 ASP C O 1
ATOM 3315 N N . GLY C 1 28 ? 37.129 -1.431 -32.799 1.00 14.65 13 GLY C N 1
ATOM 3316 C CA . GLY C 1 28 ? 36.549 -2.623 -32.197 1.00 13.48 13 GLY C CA 1
ATOM 3317 C C . GLY C 1 28 ? 35.035 -2.601 -32.018 1.00 19.36 13 GLY C C 1
ATOM 3318 O O . GLY C 1 28 ? 34.408 -3.645 -31.806 1.00 16.40 13 GLY C O 1
ATOM 3319 N N . TYR C 1 29 ? 34.437 -1.416 -32.086 1.00 17.91 14 TYR C N 1
ATOM 3320 C CA . TYR C 1 29 ? 33.025 -1.265 -31.731 1.00 17.77 14 TYR C CA 1
ATOM 3321 C C . TYR C 1 29 ? 32.163 -0.870 -32.938 1.00 20.09 14 TYR C C 1
ATOM 3322 O O . TYR C 1 29 ? 30.985 -0.574 -32.799 1.00 18.19 14 TYR C O 1
ATOM 3331 N N . GLN C 1 30 ? 32.758 -0.873 -34.123 1.00 18.18 15 GLN C N 1
ATOM 3332 C CA . GLN C 1 30 ? 32.014 -0.600 -35.344 1.00 20.71 15 GLN C CA 1
ATOM 3333 C C . GLN C 1 30 ? 30.907 -1.646 -35.518 1.00 25.66 15 GLN C C 1
ATOM 3334 O O . GLN C 1 30 ? 30.968 -2.737 -34.939 1.00 20.85 15 GLN C O 1
ATOM 3340 N N . ALA C 1 31 ? 29.890 -1.317 -36.307 1.00 20.85 16 ALA C N 1
ATOM 3341 C CA . ALA C 1 31 ? 28.774 -2.244 -36.505 1.00 25.85 16 ALA C CA 1
ATOM 3342 C C . ALA C 1 31 ? 29.177 -3.382 -37.440 1.00 20.16 16 ALA C C 1
ATOM 3343 O O . ALA C 1 31 ? 29.853 -3.157 -38.424 1.00 20.96 16 ALA C O 1
ATOM 3345 N N . PRO C 1 32 ? 28.769 -4.612 -37.109 1.00 21.79 17 PRO C N 1
ATOM 3346 C CA . PRO C 1 32 ? 29.021 -5.780 -37.959 1.00 23.31 17 PRO C CA 1
ATOM 3347 C C . PRO C 1 32 ? 28.099 -5.721 -39.172 1.00 22.68 17 PRO C C 1
ATOM 3348 O O . PRO C 1 32 ? 27.114 -4.989 -39.136 1.00 23.07 17 PRO C O 1
ATOM 3352 N N . PRO C 1 33 ? 28.404 -6.485 -40.231 1.00 22.83 18 PRO C N 1
ATOM 3353 C CA . PRO C 1 33 ? 27.536 -6.551 -41.409 1.00 25.44 18 PRO C CA 1
ATOM 3354 C C . PRO C 1 33 ? 26.125 -6.969 -41.007 1.00 28.59 18 PRO C C 1
ATOM 3355 O O . PRO C 1 33 ? 25.960 -7.708 -40.032 1.00 22.69 18 PRO C O 1
ATOM 3359 N N . GLU C 1 34 ? 25.126 -6.502 -41.751 1.00 27.48 19 GLU C N 1
ATOM 3360 C CA . GLU C 1 34 ? 23.726 -6.755 -41.421 1.00 29.96 19 GLU C CA 1
ATOM 3361 C C . GLU C 1 34 ? 23.369 -8.242 -41.490 1.00 29.52 19 GLU C C 1
ATOM 3362 O O . GLU C 1 34 ? 22.513 -8.720 -40.749 1.00 30.68 19 GLU C O 1
ATOM 3364 N N . ASP C 1 35 ? 24.014 -8.973 -42.387 1.00 21.36 20 ASP C N 1
ATOM 3365 C CA . ASP C 1 35 ? 23.693 -10.380 -42.555 1.00 33.00 20 ASP C CA 1
ATOM 3366 C C . ASP C 1 35 ? 24.570 -11.338 -41.721 1.00 28.25 20 ASP C C 1
ATOM 3367 O O . ASP C 1 35 ? 24.555 -12.542 -41.966 1.00 27.06 20 ASP C O 1
ATOM 3372 N N . ILE C 1 36 ? 25.313 -10.828 -40.739 1.00 24.88 21 ILE C N 1
ATOM 3373 C CA . ILE C 1 36 ? 26.374 -11.650 -40.118 1.00 21.09 21 ILE C CA 1
ATOM 3374 C C . ILE C 1 36 ? 25.794 -12.864 -39.377 1.00 16.54 21 ILE C C 1
ATOM 3375 O O . ILE C 1 36 ? 26.317 -13.970 -39.494 1.00 19.79 21 ILE C O 1
ATOM 3380 N N . ALA C 1 37 ? 24.701 -12.662 -38.645 1.00 20.18 22 ALA C N 1
ATOM 3381 C CA . ALA C 1 37 ? 24.074 -13.758 -37.901 1.00 23.06 22 ALA C CA 1
ATOM 3382 C C . ALA C 1 37 ? 23.661 -14.920 -38.807 1.00 24.38 22 ALA C C 1
ATOM 3383 O O . ALA C 1 37 ? 23.733 -16.093 -38.398 1.00 21.70 22 ALA C O 1
ATOM 3385 N N . LEU C 1 38 ? 23.234 -14.604 -40.030 1.00 22.85 23 LEU C N 1
ATOM 3386 C CA . LEU C 1 38 ? 22.842 -15.641 -40.991 1.00 26.41 23 LEU C CA 1
ATOM 3387 C C . LEU C 1 38 ? 24.051 -16.401 -41.511 1.00 21.70 23 LEU C C 1
ATOM 3388 O O . LEU C 1 38 ? 23.996 -17.621 -41.666 1.00 19.70 23 LEU C O 1
ATOM 3393 N N . ARG C 1 39 ? 25.125 -15.675 -41.793 1.00 17.61 24 ARG C N 1
ATOM 3394 C CA . ARG C 1 39 ? 26.362 -16.306 -42.228 1.00 25.03 24 ARG C CA 1
ATOM 3395 C C . ARG C 1 39 ? 26.855 -17.263 -41.152 1.00 20.09 24 ARG C C 1
ATOM 3396 O O . ARG C 1 39 ? 27.284 -18.379 -41.449 1.00 20.59 24 ARG C O 1
ATOM 3404 N N . VAL C 1 40 ? 26.818 -16.804 -39.903 1.00 15.62 25 VAL C N 1
ATOM 3405 C CA . VAL C 1 40 ? 27.302 -17.616 -38.796 1.00 16.70 25 VAL C CA 1
ATOM 3406 C C . VAL C 1 40 ? 26.443 -18.872 -38.654 1.00 20.59 25 VAL C C 1
ATOM 3407 O O . VAL C 1 40 ? 26.977 -19.974 -38.495 1.00 19.59 25 VAL C O 1
ATOM 3411 N N . LYS C 1 41 ? 25.120 -18.712 -38.740 1.00 15.97 26 LYS C N 1
ATOM 3412 C CA . LYS C 1 41 ? 24.222 -19.860 -38.616 1.00 20.85 26 LYS C CA 1
ATOM 3413 C C . LYS C 1 41 ? 24.474 -20.882 -39.744 1.00 21.87 26 LYS C C 1
ATOM 3414 O O . LYS C 1 41 ? 24.408 -22.101 -39.533 1.00 21.35 26 LYS C O 1
ATOM 3416 N N . ALA C 1 42 ? 24.753 -20.382 -40.946 1.00 16.18 27 ALA C N 1
ATOM 3417 C CA . ALA C 1 42 ? 24.988 -21.260 -42.082 1.00 22.42 27 ALA C CA 1
ATOM 3418 C C . ALA C 1 42 ? 26.248 -22.114 -41.870 1.00 19.65 27 ALA C C 1
ATOM 3419 O O . ALA C 1 42 ? 26.239 -23.321 -42.105 1.00 18.26 27 ALA C O 1
ATOM 3421 N N . LEU C 1 43 ? 27.330 -21.478 -41.440 1.00 19.11 28 LEU C N 1
ATOM 3422 C CA . LEU C 1 43 ? 28.568 -22.201 -41.161 1.00 18.76 28 LEU C CA 1
ATOM 3423 C C . LEU C 1 43 ? 28.348 -23.203 -40.035 1.00 16.23 28 LEU C C 1
ATOM 3424 O O . LEU C 1 43 ? 28.687 -24.373 -40.166 1.00 18.93 28 LEU C O 1
ATOM 3429 N N . GLU C 1 44 ? 27.746 -22.750 -38.942 1.00 16.67 29 GLU C N 1
ATOM 3430 C CA . GLU C 1 44 ? 27.437 -23.640 -37.832 1.00 20.04 29 GLU C CA 1
ATOM 3431 C C . GLU C 1 44 ? 26.662 -24.887 -38.258 1.00 20.92 29 GLU C C 1
ATOM 3432 O O . GLU C 1 44 ? 27.020 -25.982 -37.856 1.00 17.62 29 GLU C O 1
ATOM 3438 N N . SER C 1 45 ? 25.606 -24.713 -39.056 1.00 18.65 30 SER C N 1
ATOM 3439 C CA . SER C 1 45 ? 24.802 -25.841 -39.525 1.00 16.97 30 SER C CA 1
ATOM 3440 C C . SER C 1 45 ? 25.618 -26.802 -40.363 1.00 15.65 30 SER C C 1
ATOM 3441 O O . SER C 1 45 ? 25.502 -28.020 -40.223 1.00 16.46 30 SER C O 1
ATOM 3444 N N . LEU C 1 46 ? 26.435 -26.249 -41.244 1.00 16.90 31 LEU C N 1
ATOM 3445 C CA . LEU C 1 46 ? 27.356 -27.061 -42.040 1.00 13.20 31 LEU C CA 1
ATOM 3446 C C . LEU C 1 46 ? 28.305 -27.892 -41.150 1.00 19.86 31 LEU C C 1
ATOM 3447 O O . LEU C 1 46 ? 28.449 -29.106 -41.343 1.00 18.24 31 LEU C O 1
ATOM 3452 N N . LEU C 1 47 ? 28.957 -27.255 -40.178 1.00 14.92 32 LEU C N 1
ATOM 3453 C CA . LEU C 1 47 ? 29.941 -27.975 -39.357 1.00 13.68 32 LEU C CA 1
ATOM 3454 C C . LEU C 1 47 ? 29.283 -29.052 -38.508 1.00 16.46 32 LEU C C 1
ATOM 3455 O O . LEU C 1 47 ? 29.868 -30.107 -38.276 1.00 16.43 32 LEU C O 1
ATOM 3460 N N . ILE C 1 48 ? 28.070 -28.776 -38.046 1.00 16.96 33 ILE C N 1
ATOM 3461 C CA . ILE C 1 48 ? 27.280 -29.759 -37.311 1.00 16.20 33 ILE C CA 1
ATOM 3462 C C . ILE C 1 48 ? 26.866 -30.929 -38.203 1.00 17.09 33 ILE C C 1
ATOM 3463 O O . ILE C 1 48 ? 27.044 -32.082 -37.809 1.00 21.69 33 ILE C O 1
ATOM 3468 N N . GLU C 1 49 ? 26.337 -30.634 -39.391 1.00 15.85 34 GLU C N 1
ATOM 3469 C CA . GLU C 1 49 ? 25.914 -31.673 -40.343 1.00 21.00 34 GLU C CA 1
ATOM 3470 C C . GLU C 1 49 ? 27.071 -32.615 -40.693 1.00 22.36 34 GLU C C 1
ATOM 3471 O O . GLU C 1 49 ? 26.875 -33.825 -40.810 1.00 17.67 34 GLU C O 1
ATOM 3477 N N . LYS C 1 50 ? 28.261 -32.051 -40.871 1.00 16.90 35 LYS C N 1
ATOM 3478 C CA . LYS C 1 50 ? 29.447 -32.830 -41.247 1.00 20.23 35 LYS C CA 1
ATOM 3479 C C . LYS C 1 50 ? 30.016 -33.635 -40.077 1.00 17.41 35 LYS C C 1
ATOM 3480 O O . LYS C 1 50 ? 30.855 -34.515 -40.258 1.00 19.42 35 LYS C O 1
ATOM 3486 N N . GLY C 1 51 ? 29.557 -33.330 -38.872 1.00 17.23 36 GLY C N 1
ATOM 3487 C CA . GLY C 1 51 ? 30.027 -34.024 -37.685 1.00 17.89 36 GLY C CA 1
ATOM 3488 C C . GLY C 1 51 ? 31.341 -33.464 -37.138 1.00 22.59 36 GLY C C 1
ATOM 3489 O O . GLY C 1 51 ? 32.058 -34.126 -36.373 1.00 19.23 36 GLY C O 1
ATOM 3490 N N . LEU C 1 52 ? 31.677 -32.244 -37.538 1.00 16.29 37 LEU C N 1
ATOM 3491 C CA . LEU C 1 52 ? 32.904 -31.604 -37.075 1.00 17.62 37 LEU C CA 1
ATOM 3492 C C . LEU C 1 52 ? 32.771 -30.983 -35.676 1.00 16.42 37 LEU C C 1
ATOM 3493 O O . LEU C 1 52 ? 33.755 -30.939 -34.932 1.00 17.86 37 LEU C O 1
ATOM 3498 N N . VAL C 1 53 ? 31.579 -30.490 -35.332 1.00 15.39 38 VAL C N 1
ATOM 3499 C CA . VAL C 1 53 ? 31.356 -29.896 -34.011 1.00 16.08 38 VAL C CA 1
ATOM 3500 C C . VAL C 1 53 ? 30.090 -30.400 -33.329 1.00 17.68 38 VAL C C 1
ATOM 3501 O O . VAL C 1 53 ? 29.104 -30.757 -33.980 1.00 18.70 38 VAL C O 1
ATOM 3505 N N . ASP C 1 54 ? 30.127 -30.399 -32.002 1.00 15.94 39 ASP C N 1
ATOM 3506 C CA . ASP C 1 54 ? 28.988 -30.812 -31.180 1.00 18.09 39 ASP C CA 1
ATOM 3507 C C . ASP C 1 54 ? 28.388 -29.572 -30.503 1.00 18.38 39 ASP C C 1
ATOM 3508 O O . ASP C 1 54 ? 29.040 -28.949 -29.681 1.00 16.92 39 ASP C O 1
ATOM 3513 N N . PRO C 1 55 ? 27.144 -29.217 -30.848 1.00 18.53 40 PRO C N 1
ATOM 3514 C CA . PRO C 1 55 ? 26.528 -27.998 -30.303 1.00 17.99 40 PRO C CA 1
ATOM 3515 C C . PRO C 1 55 ? 26.436 -28.021 -28.784 1.00 18.43 40 PRO C C 1
ATOM 3516 O O . PRO C 1 55 ? 26.564 -26.969 -28.173 1.00 18.03 40 PRO C O 1
ATOM 3520 N N . ALA C 1 56 ? 26.204 -29.187 -28.182 1.00 17.80 41 ALA C N 1
ATOM 3521 C CA . ALA C 1 56 ? 26.113 -29.259 -26.725 1.00 18.40 41 ALA C CA 1
ATOM 3522 C C . ALA C 1 56 ? 27.450 -28.880 -26.085 1.00 18.86 41 ALA C C 1
ATOM 3523 O O . ALA C 1 56 ? 27.485 -28.188 -25.071 1.00 20.80 41 ALA C O 1
ATOM 3525 N N . ALA C 1 57 ? 28.555 -29.343 -26.672 1.00 19.03 42 ALA C N 1
ATOM 3526 C CA . ALA C 1 57 ? 29.866 -28.969 -26.162 1.00 14.84 42 ALA C CA 1
ATOM 3527 C C . ALA C 1 57 ? 30.108 -27.478 -26.379 1.00 15.54 42 ALA C C 1
ATOM 3528 O O . ALA C 1 57 ? 30.637 -26.791 -25.499 1.00 15.12 42 ALA C O 1
ATOM 3530 N N . MET C 1 58 ? 29.729 -26.970 -27.545 1.00 12.84 43 MET C N 1
ATOM 3531 C CA . MET C 1 58 ? 29.888 -25.540 -27.785 1.00 15.78 43 MET C CA 1
ATOM 3532 C C . MET C 1 58 ? 29.124 -24.706 -26.739 1.00 16.92 43 MET C C 1
ATOM 3533 O O . MET C 1 58 ? 29.631 -23.681 -26.292 1.00 14.74 43 MET C O 1
ATOM 3538 N N . ASP C 1 59 ? 27.916 -25.129 -26.357 1.00 17.98 44 ASP C N 1
ATOM 3539 C CA . ASP C 1 59 ? 27.152 -24.399 -25.314 1.00 15.33 44 ASP C CA 1
ATOM 3540 C C . ASP C 1 59 ? 27.957 -24.344 -24.006 1.00 17.09 44 ASP C C 1
ATOM 3541 O O . ASP C 1 59 ? 27.934 -23.352 -23.278 1.00 12.83 44 ASP C O 1
ATOM 3546 N N . LEU C 1 60 ? 28.663 -25.429 -23.695 1.00 16.04 45 LEU C N 1
ATOM 3547 C CA . LEU C 1 60 ? 29.440 -25.454 -22.455 1.00 17.34 45 LEU C CA 1
ATOM 3548 C C . LEU C 1 60 ? 30.627 -24.497 -22.540 1.00 13.66 45 LEU C C 1
ATOM 3549 O O . LEU C 1 60 ? 31.010 -23.861 -21.547 1.00 14.69 45 LEU C O 1
ATOM 3554 N N . VAL C 1 61 ? 31.215 -24.389 -23.718 1.00 12.99 46 VAL C N 1
ATOM 3555 C CA . VAL C 1 61 ? 32.302 -23.437 -23.884 1.00 12.91 46 VAL C CA 1
ATOM 3556 C C . VAL C 1 61 ? 31.791 -22.014 -23.638 1.00 14.11 46 VAL C C 1
ATOM 3557 O O . VAL C 1 61 ? 32.431 -21.236 -22.913 1.00 14.40 46 VAL C O 1
ATOM 3561 N N . VAL C 1 62 ? 30.653 -21.671 -24.242 1.00 12.44 47 VAL C N 1
ATOM 3562 C CA . VAL C 1 62 ? 30.079 -20.337 -24.092 1.00 14.95 47 VAL C CA 1
ATOM 3563 C C . VAL C 1 62 ? 29.767 -20.056 -22.617 1.00 17.03 47 VAL C C 1
ATOM 3564 O O . VAL C 1 62 ? 30.079 -18.980 -22.101 1.00 13.70 47 VAL C O 1
ATOM 3568 N N . GLN C 1 63 ? 29.150 -21.032 -21.936 1.00 15.61 48 GLN C N 1
ATOM 3569 C CA . GLN C 1 63 ? 28.801 -20.871 -20.523 1.00 15.69 48 GLN C CA 1
ATOM 3570 C C . GLN C 1 63 ? 30.058 -20.634 -19.675 1.00 17.29 48 GLN C C 1
ATOM 3571 O O . GLN C 1 63 ? 30.039 -19.887 -18.684 1.00 17.08 48 GLN C O 1
ATOM 3577 N N . THR C 1 64 ? 31.148 -21.288 -20.057 1.00 11.53 49 THR C N 1
ATOM 3578 C CA . THR C 1 64 ? 32.385 -21.163 -19.314 1.00 14.46 49 THR C CA 1
ATOM 3579 C C . THR C 1 64 ? 32.902 -19.717 -19.361 1.00 18.43 49 THR C C 1
ATOM 3580 O O . THR C 1 64 ? 33.227 -19.131 -18.323 1.00 15.14 49 THR C O 1
ATOM 3584 N N . TYR C 1 65 ? 32.956 -19.137 -20.559 1.00 15.00 50 TYR C N 1
ATOM 3585 C CA . TYR C 1 65 ? 33.490 -17.769 -20.706 1.00 14.83 50 TYR C CA 1
ATOM 3586 C C . TYR C 1 65 ? 32.481 -16.657 -20.379 1.00 16.41 50 TYR C C 1
ATOM 3587 O O . TYR C 1 65 ? 32.869 -15.545 -20.041 1.00 17.45 50 TYR C O 1
ATOM 3596 N N . GLU C 1 66 ? 31.192 -16.968 -20.467 1.00 16.51 51 GLU C N 1
ATOM 3597 C CA . GLU C 1 66 ? 30.155 -16.018 -20.069 1.00 19.37 51 GLU C CA 1
ATOM 3598 C C . GLU C 1 66 ? 29.971 -15.932 -18.550 1.00 23.69 51 GLU C C 1
ATOM 3599 O O . GLU C 1 66 ? 29.755 -14.844 -18.007 1.00 24.85 51 GLU C O 1
ATOM 3605 N N . HIS C 1 67 ? 30.057 -17.064 -17.856 1.00 18.95 52 HIS C N 1
ATOM 3606 C CA . HIS C 1 67 ? 29.645 -17.094 -16.448 1.00 20.91 52 HIS C CA 1
ATOM 3607 C C . HIS C 1 67 ? 30.708 -17.553 -15.461 1.00 25.09 52 HIS C C 1
ATOM 3608 O O . HIS C 1 67 ? 30.611 -17.266 -14.274 1.00 37.35 52 HIS C O 1
ATOM 3615 N N . LYS C 1 68 ? 31.712 -18.277 -15.924 1.00 19.67 53 LYS C N 1
ATOM 3616 C CA . LYS C 1 68 ? 32.595 -18.933 -14.978 1.00 18.71 53 LYS C CA 1
ATOM 3617 C C . LYS C 1 68 ? 34.004 -18.359 -14.923 1.00 27.65 53 LYS C C 1
ATOM 3618 O O . LYS C 1 68 ? 34.626 -18.353 -13.870 1.00 30.84 53 LYS C O 1
ATOM 3624 N N . VAL C 1 69 ? 34.515 -17.896 -16.058 1.00 18.88 54 VAL C N 1
ATOM 3625 C CA . VAL C 1 69 ? 35.882 -17.412 -16.133 1.00 16.50 54 VAL C CA 1
ATOM 3626 C C . VAL C 1 69 ? 35.848 -15.908 -16.431 1.00 20.90 54 VAL C C 1
ATOM 3627 O O . VAL C 1 69 ? 35.207 -15.479 -17.389 1.00 18.41 54 VAL C O 1
ATOM 3631 N N . GLY C 1 70 ? 36.508 -15.121 -15.585 1.00 19.48 55 GLY C N 1
ATOM 3632 C CA . GLY C 1 70 ? 36.577 -13.677 -15.754 1.00 16.61 55 GLY C CA 1
ATOM 3633 C C . GLY C 1 70 ? 37.485 -13.047 -14.698 1.00 19.32 55 GLY C C 1
ATOM 3634 O O . GLY C 1 70 ? 38.048 -13.758 -13.860 1.00 21.98 55 GLY C O 1
ATOM 3635 N N . PRO C 1 71 ? 37.624 -11.710 -14.719 1.00 14.40 56 PRO C N 1
ATOM 3636 C CA . PRO C 1 71 ? 38.589 -10.980 -13.885 1.00 14.81 56 PRO C CA 1
ATOM 3637 C C . PRO C 1 71 ? 38.421 -11.183 -12.372 1.00 18.54 56 PRO C C 1
ATOM 3638 O O . PRO C 1 71 ? 39.374 -10.908 -11.642 1.00 15.51 56 PRO C O 1
ATOM 3642 N N . ARG C 1 72 ? 37.267 -11.666 -11.904 1.00 14.27 57 ARG C N 1
ATOM 3643 C CA . ARG C 1 72 ? 37.160 -12.006 -10.478 1.00 16.97 57 ARG C CA 1
ATOM 3644 C C . ARG C 1 72 ? 38.182 -13.075 -10.098 1.00 16.55 57 ARG C C 1
ATOM 3645 O O . ARG C 1 72 ? 38.580 -13.159 -8.939 1.00 16.64 57 ARG C O 1
ATOM 3653 N N . ASN C 1 73 ? 38.599 -13.904 -11.066 1.00 14.12 58 ASN C N 1
ATOM 3654 C CA . ASN C 1 73 ? 39.633 -14.901 -10.812 1.00 13.19 58 ASN C CA 1
ATOM 3655 C C . ASN C 1 73 ? 40.956 -14.224 -10.492 1.00 16.84 58 ASN C C 1
ATOM 3656 O O . ASN C 1 73 ? 41.558 -14.450 -9.431 1.00 16.58 58 ASN C O 1
ATOM 3661 N N . GLY C 1 74 ? 41.419 -13.403 -11.430 1.00 16.82 59 GLY C N 1
ATOM 3662 C CA . GLY C 1 74 ? 42.646 -12.644 -11.236 1.00 12.37 59 GLY C CA 1
ATOM 3663 C C . GLY C 1 74 ? 42.604 -11.846 -9.946 1.00 14.09 59 GLY C C 1
ATOM 3664 O O . GLY C 1 74 ? 43.612 -11.751 -9.235 1.00 16.20 59 GLY C O 1
ATOM 3665 N N . ALA C 1 75 ? 41.441 -11.277 -9.631 1.00 14.24 60 ALA C N 1
ATOM 3666 C CA . ALA C 1 75 ? 41.316 -10.439 -8.426 1.00 17.86 60 ALA C CA 1
ATOM 3667 C C . ALA C 1 75 ? 41.588 -11.247 -7.159 1.00 18.25 60 ALA C C 1
ATOM 3668 O O . ALA C 1 75 ? 42.169 -10.727 -6.202 1.00 15.55 60 ALA C O 1
ATOM 3670 N N . LYS C 1 76 ? 41.178 -12.521 -7.159 1.00 15.15 61 LYS C N 1
ATOM 3671 C CA . LYS C 1 76 ? 41.454 -13.404 -6.018 1.00 18.99 61 LYS C CA 1
ATOM 3672 C C . LYS C 1 76 ? 42.943 -13.708 -5.898 1.00 16.24 61 LYS C C 1
ATOM 3673 O O . LYS C 1 76 ? 43.477 -13.825 -4.795 1.00 14.42 61 LYS C O 1
ATOM 3679 N N . VAL C 1 77 ? 43.602 -13.856 -7.043 1.00 16.37 62 VAL C N 1
ATOM 3680 C CA . VAL C 1 77 ? 45.042 -14.085 -7.072 1.00 13.42 62 VAL C CA 1
ATOM 3681 C C . VAL C 1 77 ? 45.775 -12.877 -6.466 1.00 15.11 62 VAL C C 1
ATOM 3682 O O . VAL C 1 77 ? 46.641 -13.021 -5.602 1.00 19.28 62 VAL C O 1
ATOM 3686 N N . VAL C 1 78 ? 45.398 -11.683 -6.904 1.00 14.71 63 VAL C N 1
ATOM 3687 C CA . VAL C 1 78 ? 46.032 -10.442 -6.454 1.00 13.03 63 VAL C CA 1
ATOM 3688 C C . VAL C 1 78 ? 45.825 -10.269 -4.944 1.00 19.35 63 VAL C C 1
ATOM 3689 O O . VAL C 1 78 ? 46.773 -10.003 -4.206 1.00 18.38 63 VAL C O 1
ATOM 3693 N N . ALA C 1 79 ? 44.588 -10.454 -4.484 1.00 16.39 64 ALA C N 1
ATOM 3694 C CA . ALA C 1 79 ? 44.268 -10.253 -3.073 1.00 17.98 64 ALA C CA 1
ATOM 3695 C C . ALA C 1 79 ? 45.043 -11.207 -2.176 1.00 18.26 64 ALA C C 1
ATOM 3696 O O . ALA C 1 79 ? 45.560 -10.804 -1.138 1.00 20.63 64 ALA C O 1
ATOM 3698 N N . LYS C 1 80 ? 45.141 -12.466 -2.593 1.00 17.49 65 LYS C N 1
ATOM 3699 C CA . LYS C 1 80 ? 45.936 -13.439 -1.855 1.00 19.09 65 LYS C CA 1
ATOM 3700 C C . LYS C 1 80 ? 47.424 -13.041 -1.824 1.00 20.70 65 LYS C C 1
ATOM 3701 O O . LYS C 1 80 ? 48.087 -13.151 -0.789 1.00 19.86 65 LYS C O 1
ATOM 3707 N N . ALA C 1 81 ? 47.954 -12.575 -2.950 1.00 16.16 66 ALA C N 1
ATOM 3708 C CA . ALA C 1 81 ? 49.366 -12.164 -2.981 1.00 17.30 66 ALA C CA 1
ATOM 3709 C C . ALA C 1 81 ? 49.581 -10.991 -2.021 1.00 19.64 66 ALA C C 1
ATOM 3710 O O . ALA C 1 81 ? 50.610 -10.894 -1.367 1.00 19.97 66 ALA C O 1
ATOM 3712 N N . TRP C 1 82 ? 48.594 -10.101 -1.946 1.00 16.28 67 TRP C N 1
ATOM 3713 C CA . TRP C 1 82 ? 48.698 -8.940 -1.067 1.00 22.71 67 TRP C CA 1
ATOM 3714 C C . TRP C 1 82 ? 48.771 -9.336 0.412 1.00 28.95 67 TRP C C 1
ATOM 3715 O O . TRP C 1 82 ? 49.510 -8.721 1.185 1.00 26.85 67 TRP C O 1
ATOM 3726 N N . VAL C 1 83 ? 47.991 -10.339 0.811 1.00 22.18 68 VAL C N 1
ATOM 3727 C CA . VAL C 1 83 ? 47.948 -10.727 2.228 1.00 30.16 68 VAL C CA 1
ATOM 3728 C C . VAL C 1 83 ? 48.953 -11.817 2.618 1.00 25.13 68 VAL C C 1
ATOM 3729 O O . VAL C 1 83 ? 49.237 -12.016 3.794 1.00 30.16 68 VAL C O 1
ATOM 3733 N N . ASP C 1 84 ? 49.493 -12.519 1.639 1.00 22.24 69 ASP C N 1
ATOM 3734 C CA . ASP C 1 84 ? 50.294 -13.696 1.945 1.00 23.57 69 ASP C CA 1
ATOM 3735 C C . ASP C 1 84 ? 51.622 -13.678 1.178 1.00 27.22 69 ASP C C 1
ATOM 3736 O O . ASP C 1 84 ? 51.692 -14.115 0.022 1.00 26.44 69 ASP C O 1
ATOM 3741 N N . PRO C 1 85 ? 52.687 -13.162 1.824 1.00 30.46 70 PRO C N 1
ATOM 3742 C CA . PRO C 1 85 ? 53.993 -13.006 1.176 1.00 23.18 70 PRO C CA 1
ATOM 3743 C C . PRO C 1 85 ? 54.561 -14.301 0.639 1.00 24.08 70 PRO C C 1
ATOM 3744 O O . PRO C 1 85 ? 55.254 -14.269 -0.362 1.00 21.48 70 PRO C O 1
ATOM 3748 N N . ALA C 1 86 ? 54.307 -15.424 1.299 1.00 20.46 71 ALA C N 1
ATOM 3749 C CA . ALA C 1 86 ? 54.803 -16.680 0.773 1.00 22.00 71 ALA C CA 1
ATOM 3750 C C . ALA C 1 86 ? 54.092 -17.021 -0.550 1.00 19.16 71 ALA C C 1
ATOM 3751 O O . ALA C 1 86 ? 54.709 -17.521 -1.489 1.00 23.08 71 ALA C O 1
ATOM 3753 N N . TYR C 1 87 ? 52.790 -16.768 -0.616 1.00 21.06 72 TYR C N 1
ATOM 3754 C CA . TYR C 1 87 ? 52.065 -17.055 -1.843 1.00 21.04 72 TYR C CA 1
ATOM 3755 C C . TYR C 1 87 ? 52.558 -16.121 -2.949 1.00 18.97 72 TYR C C 1
ATOM 3756 O O . TYR C 1 87 ? 52.847 -16.561 -4.058 1.00 21.48 72 TYR C O 1
ATOM 3765 N N . LYS C 1 88 ? 52.705 -14.839 -2.626 1.00 18.94 73 LYS C N 1
ATOM 3766 C CA . LYS C 1 88 ? 53.269 -13.868 -3.577 1.00 17.85 73 LYS C CA 1
ATOM 3767 C C . LYS C 1 88 ? 54.586 -14.350 -4.172 1.00 23.81 73 LYS C C 1
ATOM 3768 O O . LYS C 1 88 ? 54.770 -14.327 -5.388 1.00 20.39 73 LYS C O 1
ATOM 3774 N N . ALA C 1 89 ? 55.490 -14.816 -3.315 1.00 24.26 74 ALA C N 1
ATOM 3775 C CA . ALA C 1 89 ? 56.778 -15.334 -3.769 1.00 19.96 74 ALA C CA 1
ATOM 3776 C C . ALA C 1 89 ? 56.629 -16.534 -4.713 1.00 22.72 74 ALA C C 1
ATOM 3777 O O . ALA C 1 89 ? 57.290 -16.598 -5.747 1.00 18.75 74 ALA C O 1
ATOM 3779 N N . ARG C 1 90 ? 55.759 -17.481 -4.365 1.00 19.17 75 ARG C N 1
ATOM 3780 C CA . ARG C 1 90 ? 55.528 -18.620 -5.250 1.00 19.08 75 ARG C CA 1
ATOM 3781 C C . ARG C 1 90 ? 54.958 -18.159 -6.599 1.00 20.43 75 ARG C C 1
ATOM 3782 O O . ARG C 1 90 ? 55.340 -18.656 -7.657 1.00 20.49 75 ARG C O 1
ATOM 3790 N N . LEU C 1 91 ? 54.029 -17.222 -6.539 1.00 17.56 76 LEU C N 1
ATOM 3791 C CA . LEU C 1 91 ? 53.329 -16.735 -7.720 1.00 17.63 76 LEU C CA 1
ATOM 3792 C C . LEU C 1 91 ? 54.305 -16.035 -8.686 1.00 21.88 76 LEU C C 1
ATOM 3793 O O . LEU C 1 91 ? 54.273 -16.254 -9.901 1.00 18.89 76 LEU C O 1
ATOM 3798 N N . LEU C 1 92 ? 55.191 -15.214 -8.139 1.00 20.95 77 LEU C N 1
ATOM 3799 C CA . LEU C 1 92 ? 56.189 -14.534 -8.967 1.00 20.40 77 LEU C CA 1
ATOM 3800 C C . LEU C 1 92 ? 57.257 -15.492 -9.505 1.00 24.03 77 LEU C C 1
ATOM 3801 O O . LEU C 1 92 ? 57.826 -15.240 -10.567 1.00 21.42 77 LEU C O 1
ATOM 3806 N N . ALA C 1 93 ? 57.505 -16.595 -8.792 1.00 23.89 78 ALA C N 1
ATOM 3807 C CA . ALA C 1 93 ? 58.479 -17.586 -9.238 1.00 20.79 78 ALA C CA 1
ATOM 3808 C C . ALA C 1 93 ? 57.916 -18.483 -10.331 1.00 24.28 78 ALA C C 1
ATOM 3809 O O . ALA C 1 93 ? 58.644 -18.902 -11.222 1.00 24.23 78 ALA C O 1
ATOM 3811 N N . ASP C 1 94 ? 56.636 -18.821 -10.233 1.00 18.40 79 ASP C N 1
ATOM 3812 C CA . ASP C 1 94 ? 56.005 -19.731 -11.197 1.00 18.74 79 ASP C CA 1
ATOM 3813 C C . ASP C 1 94 ? 54.537 -19.356 -11.318 1.00 19.49 79 ASP C C 1
ATOM 3814 O O . ASP C 1 94 ? 53.706 -19.787 -10.510 1.00 21.23 79 ASP C O 1
ATOM 3819 N N . GLY C 1 95 ? 54.231 -18.530 -12.314 1.00 16.59 80 GLY C N 1
ATOM 3820 C CA . GLY C 1 95 ? 52.910 -17.935 -12.451 1.00 17.80 80 GLY C CA 1
ATOM 3821 C C . GLY C 1 95 ? 51.825 -18.974 -12.646 1.00 15.65 80 GLY C C 1
ATOM 3822 O O . GLY C 1 95 ? 50.743 -18.884 -12.056 1.00 19.92 80 GLY C O 1
ATOM 3823 N N . THR C 1 96 ? 52.122 -19.967 -13.467 1.00 13.67 81 THR C N 1
ATOM 3824 C CA . THR C 1 96 ? 51.155 -21.034 -13.757 1.00 19.10 81 THR C CA 1
ATOM 3825 C C . THR C 1 96 ? 50.787 -21.825 -12.503 1.00 20.27 81 THR C C 1
ATOM 3826 O O . THR C 1 96 ? 49.602 -22.067 -12.232 1.00 14.75 81 THR C O 1
ATOM 3830 N N . ALA C 1 97 ? 51.809 -22.252 -11.762 1.00 18.83 82 ALA C N 1
ATOM 3831 C CA . ALA C 1 97 ? 51.593 -22.992 -10.519 1.00 19.04 82 ALA C CA 1
ATOM 3832 C C . ALA C 1 97 ? 50.887 -22.105 -9.511 1.00 18.32 82 ALA C C 1
ATOM 3833 O O . ALA C 1 97 ? 49.956 -22.543 -8.840 1.00 20.35 82 ALA C O 1
ATOM 3835 N N . GLY C 1 98 ? 51.309 -20.847 -9.420 1.00 16.23 83 GLY C N 1
ATOM 3836 C CA . GLY C 1 98 ? 50.683 -19.925 -8.490 1.00 16.67 83 GLY C CA 1
ATOM 3837 C C . GLY C 1 98 ? 49.196 -19.731 -8.725 1.00 18.05 83 GLY C C 1
ATOM 3838 O O . GLY C 1 98 ? 48.413 -19.795 -7.788 1.00 17.07 83 GLY C O 1
ATOM 3839 N N . ILE C 1 99 ? 48.780 -19.470 -9.961 1.00 15.74 84 ILE C N 1
ATOM 3840 C CA . ILE C 1 99 ? 47.343 -19.271 -10.195 1.00 15.89 84 ILE C CA 1
ATOM 3841 C C . ILE C 1 99 ? 46.572 -20.578 -10.045 1.00 16.01 84 ILE C C 1
ATOM 3842 O O . ILE C 1 99 ? 45.390 -20.570 -9.686 1.00 17.28 84 ILE C O 1
ATOM 3847 N N . ALA C 1 100 ? 47.243 -21.698 -10.303 1.00 13.77 85 ALA C N 1
ATOM 3848 C CA . ALA C 1 100 ? 46.639 -23.019 -10.106 1.00 18.98 85 ALA C CA 1
ATOM 3849 C C . ALA C 1 100 ? 46.247 -23.289 -8.639 1.00 20.19 85 ALA C C 1
ATOM 3850 O O . ALA C 1 100 ? 45.326 -24.050 -8.376 1.00 20.78 85 ALA C O 1
ATOM 3852 N N . GLU C 1 101 ? 46.932 -22.655 -7.695 1.00 18.79 86 GLU C N 1
ATOM 3853 C CA . GLU C 1 101 ? 46.621 -22.825 -6.275 1.00 20.41 86 GLU C CA 1
ATOM 3854 C C . GLU C 1 101 ? 45.215 -22.373 -5.981 1.00 19.12 86 GLU C C 1
ATOM 3855 O O . GLU C 1 101 ? 44.602 -22.823 -5.027 1.00 21.55 86 GLU C O 1
ATOM 3861 N N . LEU C 1 102 ? 44.689 -21.469 -6.797 1.00 17.90 87 LEU C N 1
ATOM 3862 C CA . LEU C 1 102 ? 43.326 -21.000 -6.583 1.00 12.04 87 LEU C CA 1
ATOM 3863 C C . LEU C 1 102 ? 42.358 -21.620 -7.578 1.00 16.58 87 LEU C C 1
ATOM 3864 O O . LEU C 1 102 ? 41.241 -21.132 -7.744 1.00 20.77 87 LEU C O 1
ATOM 3869 N N . GLY C 1 103 ? 42.798 -22.675 -8.248 1.00 16.51 88 GLY C N 1
ATOM 3870 C CA . GLY C 1 103 ? 41.952 -23.416 -9.170 1.00 17.31 88 GLY C CA 1
ATOM 3871 C C . GLY C 1 103 ? 41.877 -22.845 -10.580 1.00 19.91 88 GLY C C 1
ATOM 3872 O O . GLY C 1 103 ? 41.056 -23.276 -11.386 1.00 20.41 88 GLY C O 1
ATOM 3873 N N . PHE C 1 104 ? 42.727 -21.872 -10.898 1.00 18.42 89 PHE C N 1
ATOM 3874 C CA . PHE C 1 104 ? 42.699 -21.283 -12.238 1.00 13.04 89 PHE C CA 1
ATOM 3875 C C . PHE C 1 104 ? 43.785 -21.854 -13.139 1.00 18.03 89 PHE C C 1
ATOM 3876 O O . PHE C 1 104 ? 44.964 -21.939 -12.747 1.00 16.26 89 PHE C O 1
ATOM 3884 N N . SER C 1 105 ? 43.397 -22.244 -14.353 1.00 14.00 90 SER C N 1
ATOM 3885 C CA . SER C 1 105 ? 44.357 -22.845 -15.273 1.00 14.22 90 SER C CA 1
ATOM 3886 C C . SER C 1 105 ? 43.772 -23.047 -16.664 1.00 15.84 90 SER C C 1
ATOM 3887 O O . SER C 1 105 ? 42.555 -22.973 -16.866 1.00 16.97 90 SER C O 1
ATOM 3890 N N . GLY C 1 106 ? 44.654 -23.325 -17.615 1.00 16.03 91 GLY C N 1
ATOM 3891 C CA . GLY C 1 106 ? 44.251 -23.851 -18.906 1.00 18.35 91 GLY C CA 1
ATOM 3892 C C . GLY C 1 106 ? 44.421 -22.939 -20.115 1.00 14.18 91 GLY C C 1
ATOM 3893 O O . GLY C 1 106 ? 45.399 -22.193 -20.224 1.00 13.89 91 GLY C O 1
ATOM 3894 N N . VAL C 1 107 ? 43.442 -23.005 -21.010 1.00 10.96 92 VAL C N 1
ATOM 3895 C CA . VAL C 1 107 ? 43.537 -22.410 -22.337 1.00 11.62 92 VAL C CA 1
ATOM 3896 C C . VAL C 1 107 ? 43.894 -20.935 -22.274 1.00 11.98 92 VAL C C 1
ATOM 3897 O O . VAL C 1 107 ? 43.209 -20.157 -21.617 1.00 15.08 92 VAL C O 1
ATOM 3901 N N . GLN C 1 108 ? 44.986 -20.573 -22.946 1.00 13.29 93 GLN C N 1
ATOM 3902 C CA . GLN C 1 108 ? 45.499 -19.194 -22.987 1.00 12.84 93 GLN C CA 1
ATOM 3903 C C . GLN C 1 108 ? 46.030 -18.698 -21.653 1.00 14.27 93 GLN C C 1
ATOM 3904 O O . GLN C 1 108 ? 46.127 -17.482 -21.403 1.00 18.14 93 GLN C O 1
ATOM 3910 N N . GLY C 1 109 ? 46.374 -19.649 -20.794 1.00 14.25 94 GLY C N 1
ATOM 3911 C CA . GLY C 1 109 ? 47.117 -19.343 -19.583 1.00 14.87 94 GLY C CA 1
ATOM 3912 C C . GLY C 1 109 ? 48.061 -20.459 -19.182 1.00 15.51 94 GLY C C 1
ATOM 3913 O O . GLY C 1 109 ? 48.373 -20.602 -18.004 1.00 18.61 94 GLY C O 1
ATOM 3914 N N . GLU C 1 110 ? 48.515 -21.247 -20.155 1.00 12.43 95 GLU C N 1
ATOM 3915 C CA . GLU C 1 110 ? 49.343 -22.409 -19.872 1.00 16.02 95 GLU C CA 1
ATOM 3916 C C . GLU C 1 110 ? 50.686 -22.012 -19.287 1.00 23.17 95 GLU C C 1
ATOM 3917 O O . GLU C 1 110 ? 51.226 -22.722 -18.441 1.00 17.91 95 GLU C O 1
ATOM 3923 N N . ASP C 1 111 ? 51.225 -20.881 -19.743 1.00 15.75 96 ASP C N 1
ATOM 3924 C CA . ASP C 1 111 ? 52.527 -20.418 -19.284 1.00 14.68 96 ASP C CA 1
ATOM 3925 C C . ASP C 1 111 ? 52.473 -18.953 -18.856 1.00 19.62 96 ASP C C 1
ATOM 3926 O O . ASP C 1 111 ? 52.803 -18.062 -19.642 1.00 14.74 96 ASP C O 1
ATOM 3931 N N . MET C 1 112 ? 52.028 -18.732 -17.617 1.00 14.54 97 MET C N 1
ATOM 3932 C CA . MET C 1 112 ? 51.766 -17.407 -17.067 1.00 14.14 97 MET C CA 1
ATOM 3933 C C . MET C 1 112 ? 53.013 -16.791 -16.469 1.00 19.56 97 MET C C 1
ATOM 3934 O O . MET C 1 112 ? 53.822 -17.491 -15.858 1.00 18.82 97 MET C O 1
ATOM 3939 N N . VAL C 1 113 ? 53.136 -15.477 -16.619 1.00 14.08 98 VAL C N 1
ATOM 3940 C CA . VAL C 1 113 ? 54.173 -14.703 -15.947 1.00 15.25 98 VAL C CA 1
ATOM 3941 C C . VAL C 1 113 ? 53.505 -13.518 -15.297 1.00 16.10 98 VAL C C 1
ATOM 3942 O O . VAL C 1 113 ? 52.769 -12.783 -15.961 1.00 16.03 98 VAL C O 1
ATOM 3946 N N . ILE C 1 114 ? 53.735 -13.351 -13.997 1.00 16.49 99 ILE C N 1
ATOM 3947 C CA . ILE C 1 114 ? 53.078 -12.292 -13.228 1.00 13.38 99 ILE C CA 1
ATOM 3948 C C . ILE C 1 114 ? 54.020 -11.110 -13.093 1.00 17.21 99 ILE C C 1
ATOM 3949 O O . ILE C 1 114 ? 55.183 -11.281 -12.741 1.00 16.75 99 ILE C O 1
ATOM 3954 N N . LEU C 1 115 ? 53.512 -9.917 -13.391 1.00 14.66 100 LEU C N 1
ATOM 3955 C CA . LEU C 1 115 ? 54.335 -8.712 -13.428 1.00 14.74 100 LEU C CA 1
ATOM 3956 C C . LEU C 1 115 ? 54.060 -7.847 -12.198 1.00 17.36 100 LEU C C 1
ATOM 3957 O O . LEU C 1 115 ? 52.990 -7.255 -12.068 1.00 19.49 100 LEU C O 1
ATOM 3962 N N . GLU C 1 116 ? 55.027 -7.759 -11.299 1.00 18.11 101 GLU C N 1
ATOM 3963 C CA . GLU C 1 116 ? 54.842 -6.992 -10.076 1.00 20.43 101 GLU C CA 1
ATOM 3964 C C . GLU C 1 116 ? 55.052 -5.482 -10.278 1.00 17.62 101 GLU C C 1
ATOM 3965 O O . GLU C 1 116 ? 56.157 -5.042 -10.586 1.00 18.79 101 GLU C O 1
ATOM 3971 N N . ASN C 1 117 ? 53.995 -4.698 -10.114 1.00 17.32 102 ASN C N 1
ATOM 3972 C CA . ASN C 1 117 ? 54.155 -3.254 -10.004 1.00 19.37 102 ASN C CA 1
ATOM 3973 C C . ASN C 1 117 ? 54.805 -2.856 -8.676 1.00 22.74 102 ASN C C 1
ATOM 3974 O O . ASN C 1 117 ? 54.584 -3.482 -7.643 1.00 19.63 102 ASN C O 1
ATOM 3979 N N . THR C 1 118 ? 55.612 -1.806 -8.725 1.00 20.69 103 THR C N 1
ATOM 3980 C CA . THR C 1 118 ? 56.336 -1.336 -7.556 1.00 22.73 103 THR C CA 1
ATOM 3981 C C . THR C 1 118 ? 56.381 0.178 -7.642 1.00 25.03 103 THR C C 1
ATOM 3982 O O . THR C 1 118 ? 55.996 0.750 -8.656 1.00 23.30 103 THR C O 1
ATOM 3986 N N . PRO C 1 119 ? 56.862 0.840 -6.581 1.00 29.36 104 PRO C N 1
ATOM 3987 C CA . PRO C 1 119 ? 56.994 2.297 -6.683 1.00 26.50 104 PRO C CA 1
ATOM 3988 C C . PRO C 1 119 ? 57.907 2.710 -7.836 1.00 22.53 104 PRO C C 1
ATOM 3989 O O . PRO C 1 119 ? 57.802 3.822 -8.353 1.00 26.68 104 PRO C O 1
ATOM 3993 N N . ALA C 1 120 ? 58.783 1.812 -8.268 1.00 23.03 105 ALA C N 1
ATOM 3994 C CA . ALA C 1 120 ? 59.699 2.159 -9.352 1.00 24.92 105 ALA C CA 1
ATOM 3995 C C . ALA C 1 120 ? 59.242 1.754 -10.756 1.00 27.87 105 ALA C C 1
ATOM 3996 O O . ALA C 1 120 ? 59.748 2.271 -11.749 1.00 21.82 105 ALA C O 1
ATOM 3998 N N . VAL C 1 121 ? 58.303 0.820 -10.851 1.00 23.17 106 VAL C N 1
ATOM 3999 C CA . VAL C 1 121 ? 57.954 0.254 -12.145 1.00 15.17 106 VAL C CA 1
ATOM 4000 C C . VAL C 1 121 ? 56.451 0.061 -12.295 1.00 20.46 106 VAL C C 1
ATOM 4001 O O . VAL C 1 121 ? 55.835 -0.565 -11.446 1.00 19.22 106 VAL C O 1
ATOM 4005 N N . HIS C 1 122 ? 55.870 0.607 -13.364 1.00 16.04 107 HIS C N 1
ATOM 4006 C CA . HIS C 1 122 ? 54.490 0.305 -13.736 1.00 17.53 107 HIS C CA 1
ATOM 4007 C C . HIS C 1 122 ? 54.476 -0.600 -14.977 1.00 20.16 107 HIS C C 1
ATOM 4008 O O . HIS C 1 122 ? 54.986 -0.218 -16.036 1.00 19.52 107 HIS C O 1
ATOM 4015 N N . ASN C 1 123 ? 53.923 -1.805 -14.840 1.00 15.83 108 ASN C N 1
ATOM 4016 C CA . ASN C 1 123 ? 53.831 -2.752 -15.954 1.00 13.02 108 ASN C CA 1
ATOM 4017 C C . ASN C 1 123 ? 52.472 -2.662 -16.634 1.00 15.46 108 ASN C C 1
ATOM 4018 O O . ASN C 1 123 ? 51.473 -2.378 -15.990 1.00 14.75 108 ASN C O 1
ATOM 4023 N N . VAL C 1 124 ? 52.437 -2.923 -17.933 1.00 14.65 109 VAL C N 1
ATOM 4024 C CA . VAL C 1 124 ? 51.161 -2.982 -18.650 1.00 12.41 109 VAL C CA 1
ATOM 4025 C C . VAL C 1 124 ? 51.426 -3.871 -19.864 1.00 14.51 109 VAL C C 1
ATOM 4026 O O . VAL C 1 124 ? 52.552 -3.901 -20.353 1.00 15.50 109 VAL C O 1
ATOM 4030 N N . PHE C 1 125 ? 50.430 -4.633 -20.325 1.00 12.05 110 PHE C N 1
ATOM 4031 C CA . PHE C 1 125 ? 50.685 -5.531 -21.451 1.00 11.66 110 PHE C CA 1
ATOM 4032 C C . PHE C 1 125 ? 49.706 -5.307 -22.586 1.00 11.70 110 PHE C C 1
ATOM 4033 O O . PHE C 1 125 ? 48.677 -4.653 -22.408 1.00 12.68 110 PHE C O 1
ATOM 4041 N N . VAL C 1 126 ? 50.062 -5.841 -23.748 1.00 13.34 111 VAL C N 1
ATOM 4042 C CA . VAL C 1 126 ? 49.337 -5.613 -24.993 1.00 11.32 111 VAL C CA 1
ATOM 4043 C C . VAL C 1 126 ? 49.715 -6.765 -25.919 1.00 12.86 111 VAL C C 1
ATOM 4044 O O . VAL C 1 126 ? 50.703 -7.455 -25.666 1.00 12.21 111 VAL C O 1
ATOM 4048 N N . CYS C 1 127 ? 48.920 -7.013 -26.965 1.00 8.25 112 CYS C N 1
ATOM 4049 C CA . CYS C 1 127 ? 49.344 -7.924 -28.033 1.00 11.96 112 CYS C CA 1
ATOM 4050 C C . CYS C 1 127 ? 49.296 -7.159 -29.352 1.00 11.71 112 CYS C C 1
ATOM 4051 O O . CYS C 1 127 ? 48.219 -7.030 -29.964 1.00 11.88 112 CYS C O 1
ATOM 4054 N N . THR C 1 128 ? 50.435 -6.614 -29.792 1.00 10.27 113 THR C N 1
ATOM 4055 C CA . THR C 1 128 ? 50.374 -5.720 -30.949 1.00 10.41 113 THR C CA 1
ATOM 4056 C C . THR C 1 128 ? 49.971 -6.506 -32.195 1.00 13.42 113 THR C C 1
ATOM 4057 O O . THR C 1 128 ? 49.388 -5.945 -33.131 1.00 12.48 113 THR C O 1
ATOM 4061 N N . LEU C 1 129 ? 50.280 -7.793 -32.202 1.00 9.89 114 LEU C N 1
ATOM 4062 C CA . LEU C 1 129 ? 50.087 -8.613 -33.392 1.00 8.28 114 LEU C CA 1
ATOM 4063 C C . LEU C 1 129 ? 48.695 -9.214 -33.473 1.00 11.23 114 LEU C C 1
ATOM 4064 O O . LEU C 1 129 ? 48.250 -9.591 -34.561 1.00 11.73 114 LEU C O 1
ATOM 4077 N N . SER C 1 131 ? 45.763 -10.411 -30.130 1.00 12.75 116 SER C N 1
ATOM 4078 C CA . SER C 1 131 ? 44.786 -10.276 -29.045 1.00 14.93 116 SER C CA 1
ATOM 4079 C C . SER C 1 131 ? 45.112 -11.114 -27.812 1.00 18.82 116 SER C C 1
ATOM 4080 O O . SER C 1 131 ? 44.329 -11.146 -26.845 1.00 15.18 116 SER C O 1
ATOM 4091 N N . TYR C 1 133 ? 46.067 -12.765 -24.446 1.00 8.68 118 TYR C N 1
ATOM 4092 C CA . TYR C 1 133 ? 45.536 -12.233 -23.201 1.00 12.85 118 TYR C CA 1
ATOM 4093 C C . TYR C 1 133 ? 45.339 -13.444 -22.306 1.00 11.41 118 TYR C C 1
ATOM 4094 O O . TYR C 1 133 ? 45.036 -14.527 -22.815 1.00 13.30 118 TYR C O 1
ATOM 4103 N N . PRO C 1 134 ? 45.493 -13.273 -20.982 1.00 14.64 119 PRO C N 1
ATOM 4104 C CA . PRO C 1 134 ? 45.435 -14.419 -20.059 1.00 15.01 119 PRO C CA 1
ATOM 4105 C C . PRO C 1 134 ? 44.002 -14.852 -19.683 1.00 12.59 119 PRO C C 1
ATOM 4106 O O . PRO C 1 134 ? 43.484 -14.455 -18.639 1.00 15.46 119 PRO C O 1
ATOM 4110 N N . TRP C 1 135 ? 43.380 -15.688 -20.508 1.00 13.55 120 TRP C N 1
ATOM 4111 C CA . TRP C 1 135 ? 41.975 -16.071 -20.291 1.00 12.95 120 TRP C CA 1
ATOM 4112 C C . TRP C 1 135 ? 41.652 -16.664 -18.904 1.00 11.46 120 TRP C C 1
ATOM 4113 O O . TRP C 1 135 ? 40.628 -16.323 -18.326 1.00 15.00 120 TRP C O 1
ATOM 4124 N N . PRO C 1 136 ? 42.496 -17.557 -18.378 1.00 11.23 121 PRO C N 1
ATOM 4125 C CA . PRO C 1 136 ? 42.073 -18.223 -17.134 1.00 11.31 121 PRO C CA 1
ATOM 4126 C C . PRO C 1 136 ? 41.921 -17.269 -15.961 1.00 15.63 121 PRO C C 1
ATOM 4127 O O . PRO C 1 136 ? 41.116 -17.528 -15.076 1.00 16.08 121 PRO C O 1
ATOM 4131 N N . THR C 1 137 ? 42.642 -16.158 -15.961 1.00 13.01 122 THR C N 1
ATOM 4132 C CA . THR C 1 137 ? 42.490 -15.223 -14.855 1.00 11.57 122 THR C CA 1
ATOM 4133 C C . THR C 1 137 ? 41.705 -13.965 -15.184 1.00 15.21 122 THR C C 1
ATOM 4134 O O . THR C 1 137 ? 41.186 -13.326 -14.278 1.00 14.60 122 THR C O 1
ATOM 4138 N N . LEU C 1 138 ? 41.614 -13.592 -16.459 1.00 12.32 123 LEU C N 1
ATOM 4139 C CA . LEU C 1 138 ? 40.887 -12.366 -16.809 1.00 12.79 123 LEU C CA 1
ATOM 4140 C C . LEU C 1 138 ? 39.670 -12.599 -17.709 1.00 13.76 123 LEU C C 1
ATOM 4141 O O . LEU C 1 138 ? 38.929 -11.680 -17.981 1.00 13.81 123 LEU C O 1
ATOM 4146 N N . GLY C 1 139 ? 39.485 -13.823 -18.197 1.00 14.74 124 GLY C N 1
ATOM 4147 C CA . GLY C 1 139 ? 38.420 -14.085 -19.137 1.00 14.10 124 GLY C CA 1
ATOM 4148 C C . GLY C 1 139 ? 38.775 -13.606 -20.533 1.00 12.05 124 GLY C C 1
ATOM 4149 O O . GLY C 1 139 ? 39.915 -13.275 -20.815 1.00 11.35 124 GLY C O 1
ATOM 4150 N N . LEU C 1 140 ? 37.791 -13.550 -21.415 1.00 10.61 125 LEU C N 1
ATOM 4151 C CA . LEU C 1 140 ? 38.042 -13.087 -22.768 1.00 13.38 125 LEU C CA 1
ATOM 4152 C C . LEU C 1 140 ? 38.297 -11.571 -22.742 1.00 13.14 125 LEU C C 1
ATOM 4153 O O . LEU C 1 140 ? 37.689 -10.858 -21.951 1.00 14.35 125 LEU C O 1
ATOM 4158 N N . PRO C 1 141 ? 39.237 -11.079 -23.573 1.00 13.66 126 PRO C N 1
ATOM 4159 C CA . PRO C 1 141 ? 39.533 -9.638 -23.536 1.00 11.18 126 PRO C CA 1
ATOM 4160 C C . PRO C 1 141 ? 38.376 -8.776 -24.063 1.00 13.34 126 PRO C C 1
ATOM 4161 O O . PRO C 1 141 ? 37.589 -9.198 -24.910 1.00 12.34 126 PRO C O 1
ATOM 4165 N N . PRO C 1 142 ? 38.290 -7.537 -23.577 1.00 14.44 127 PRO C N 1
ATOM 4166 C CA . PRO C 1 142 ? 37.301 -6.593 -24.121 1.00 14.63 127 PRO C CA 1
ATOM 4167 C C . PRO C 1 142 ? 37.691 -6.149 -25.541 1.00 15.18 127 PRO C C 1
ATOM 4168 O O . PRO C 1 142 ? 38.853 -6.271 -25.934 1.00 12.25 127 PRO C O 1
ATOM 4172 N N . ALA C 1 143 ? 36.732 -5.650 -26.314 1.00 14.68 128 ALA C N 1
ATOM 4173 C CA . ALA C 1 143 ? 37.000 -5.304 -27.711 1.00 13.84 128 ALA C CA 1
ATOM 4174 C C . ALA C 1 143 ? 38.133 -4.284 -27.909 1.00 15.87 128 ALA C C 1
ATOM 4175 O O . ALA C 1 143 ? 38.893 -4.385 -28.885 1.00 14.46 128 ALA C O 1
ATOM 4177 N N . TRP C 1 144 ? 38.248 -3.301 -27.015 1.00 12.15 129 TRP C N 1
ATOM 4178 C CA . TRP C 1 144 ? 39.300 -2.289 -27.167 1.00 11.31 129 TRP C CA 1
ATOM 4179 C C . TRP C 1 144 ? 40.706 -2.890 -27.117 1.00 13.09 129 TRP C C 1
ATOM 4180 O O . TRP C 1 144 ? 41.623 -2.381 -27.771 1.00 13.27 129 TRP C O 1
ATOM 4191 N N . TYR C 1 145 ? 40.890 -3.955 -26.344 1.00 11.89 130 TYR C N 1
ATOM 4192 C CA . TYR C 1 145 ? 42.239 -4.542 -26.162 1.00 11.75 130 TYR C CA 1
ATOM 4193 C C . TYR C 1 145 ? 42.737 -5.165 -27.463 1.00 12.31 130 TYR C C 1
ATOM 4194 O O . TYR C 1 145 ? 43.942 -5.194 -27.768 1.00 12.52 130 TYR C O 1
ATOM 4203 N N . LYS C 1 146 ? 41.793 -5.681 -28.233 1.00 12.82 131 LYS C N 1
ATOM 4204 C CA . LYS C 1 146 ? 42.088 -6.396 -29.468 1.00 12.20 131 LYS C CA 1
ATOM 4205 C C . LYS C 1 146 ? 42.065 -5.473 -30.695 1.00 14.16 131 LYS C C 1
ATOM 4206 O O . LYS C 1 146 ? 42.274 -5.925 -31.816 1.00 12.22 131 LYS C O 1
ATOM 4212 N N . ALA C 1 147 ? 41.772 -4.188 -30.500 1.00 14.22 132 ALA C N 1
ATOM 4213 C CA . ALA C 1 147 ? 41.601 -3.284 -31.645 1.00 12.32 132 ALA C CA 1
ATOM 4214 C C . ALA C 1 147 ? 42.858 -2.437 -31.884 1.00 18.63 132 ALA C C 1
ATOM 4215 O O . ALA C 1 147 ? 43.667 -2.266 -30.982 1.00 11.15 132 ALA C O 1
ATOM 4217 N N . ALA C 1 148 ? 42.992 -1.898 -33.098 1.00 13.54 133 ALA C N 1
ATOM 4218 C CA . ALA C 1 148 ? 44.190 -1.163 -33.511 1.00 14.22 133 ALA C CA 1
ATOM 4219 C C . ALA C 1 148 ? 44.588 0.061 -32.665 1.00 11.90 133 ALA C C 1
ATOM 4220 O O . ALA C 1 148 ? 45.786 0.323 -32.466 1.00 15.22 133 ALA C O 1
ATOM 4222 N N . PRO C 1 149 ? 43.607 0.841 -32.177 1.00 13.06 134 PRO C N 1
ATOM 4223 C CA . PRO C 1 149 ? 44.041 2.031 -31.416 1.00 10.00 134 PRO C CA 1
ATOM 4224 C C . PRO C 1 149 ? 44.931 1.678 -30.224 1.00 14.73 134 PRO C C 1
ATOM 4225 O O . PRO C 1 149 ? 46.005 2.243 -30.084 1.00 13.53 134 PRO C O 1
ATOM 4229 N N . TYR C 1 150 ? 44.493 0.750 -29.380 1.00 10.66 135 TYR C N 1
ATOM 4230 C CA . TYR C 1 150 ? 45.275 0.338 -28.221 1.00 12.42 135 TYR C CA 1
ATOM 4231 C C . TYR C 1 150 ? 46.556 -0.373 -28.630 1.00 12.66 135 TYR C C 1
ATOM 4232 O O . TYR C 1 150 ? 47.633 -0.105 -28.075 1.00 13.28 135 TYR C O 1
ATOM 4241 N N . ARG C 1 151 ? 46.436 -1.303 -29.572 1.00 13.42 136 ARG C N 1
ATOM 4242 C CA . ARG C 1 151 ? 47.576 -2.144 -29.963 1.00 12.59 136 ARG C CA 1
ATOM 4243 C C . ARG C 1 151 ? 48.676 -1.326 -30.619 1.00 15.16 136 ARG C C 1
ATOM 4244 O O . ARG C 1 151 ? 49.851 -1.550 -30.361 1.00 15.49 136 ARG C O 1
ATOM 4252 N N . SER C 1 152 ? 48.301 -0.358 -31.452 1.00 11.37 137 SER C N 1
ATOM 4253 C CA . SER C 1 152 ? 49.313 0.411 -32.188 1.00 11.46 137 SER C CA 1
ATOM 4254 C C . SER C 1 152 ? 50.059 1.364 -31.278 1.00 14.70 137 SER C C 1
ATOM 4255 O O . SER C 1 152 ? 51.266 1.528 -31.397 1.00 15.47 137 SER C O 1
ATOM 4258 N N . ARG C 1 153 ? 49.333 1.985 -30.352 1.00 13.98 138 ARG C N 1
ATOM 4259 C CA . ARG C 1 153 ? 49.863 3.126 -29.605 1.00 14.31 138 ARG C CA 1
ATOM 4260 C C . ARG C 1 153 ? 50.510 2.745 -28.273 1.00 16.32 138 ARG C C 1
ATOM 4261 O O . ARG C 1 153 ? 51.347 3.475 -27.754 1.00 13.38 138 ARG C O 1
ATOM 4269 N N . MET C 1 154 ? 50.129 1.602 -27.717 1.00 12.44 139 MET C N 1
ATOM 4270 C CA . MET C 1 154 ? 50.632 1.241 -26.396 1.00 13.82 139 MET C CA 1
ATOM 4271 C C . MET C 1 154 ? 52.158 1.069 -26.353 1.00 18.78 139 MET C C 1
ATOM 4272 O O . MET C 1 154 ? 52.782 1.430 -25.355 1.00 16.55 139 MET C O 1
ATOM 4277 N N . VAL C 1 155 ? 52.766 0.559 -27.427 1.00 11.38 140 VAL C N 1
ATOM 4278 C CA . VAL C 1 155 ? 54.211 0.359 -27.431 1.00 17.85 140 VAL C CA 1
ATOM 4279 C C . VAL C 1 155 ? 54.997 1.644 -27.745 1.00 20.39 140 VAL C C 1
ATOM 4280 O O . VAL C 1 155 ? 56.208 1.699 -27.527 1.00 18.97 140 VAL C O 1
ATOM 4284 N N . SER C 1 156 ? 54.321 2.676 -28.243 1.00 15.47 141 SER C N 1
ATOM 4285 C CA . SER C 1 156 ? 55.044 3.876 -28.664 1.00 16.20 141 SER C CA 1
ATOM 4286 C C . SER C 1 156 ? 54.755 5.056 -27.767 1.00 21.65 141 SER C C 1
ATOM 4287 O O . SER C 1 156 ? 55.655 5.853 -27.489 1.00 22.35 141 SER C O 1
ATOM 4290 N N . ASP C 1 157 ? 53.507 5.187 -27.321 1.00 15.31 142 ASP C N 1
ATOM 4291 C CA . ASP C 1 157 ? 53.160 6.300 -26.428 1.00 18.30 142 ASP C CA 1
ATOM 4292 C C . ASP C 1 157 ? 52.242 5.828 -25.295 1.00 17.73 142 ASP C C 1
ATOM 4293 O O . ASP C 1 157 ? 51.064 6.193 -25.234 1.00 17.07 142 ASP C O 1
ATOM 4298 N N . PRO C 1 158 ? 52.776 4.983 -24.402 1.00 18.28 143 PRO C N 1
ATOM 4299 C CA . PRO C 1 158 ? 51.962 4.433 -23.311 1.00 17.33 143 PRO C CA 1
ATOM 4300 C C . PRO C 1 158 ? 51.374 5.543 -22.440 1.00 19.87 143 PRO C C 1
ATOM 4301 O O . PRO C 1 158 ? 50.231 5.434 -21.969 1.00 20.87 143 PRO C O 1
ATOM 4305 N N . ARG C 1 159 ? 52.133 6.614 -22.225 1.00 19.44 144 ARG C N 1
ATOM 4306 C CA . ARG C 1 159 ? 51.644 7.672 -21.339 1.00 20.14 144 ARG C CA 1
ATOM 4307 C C . ARG C 1 159 ? 50.424 8.346 -21.939 1.00 16.75 144 ARG C C 1
ATOM 4308 O O . ARG C 1 159 ? 49.466 8.650 -21.233 1.00 25.16 144 ARG C O 1
ATOM 4316 N N . GLY C 1 160 ? 50.456 8.557 -23.248 1.00 21.33 145 GLY C N 1
ATOM 4317 C CA . GLY C 1 160 ? 49.328 9.140 -23.954 1.00 19.55 145 GLY C CA 1
ATOM 4318 C C . GLY C 1 160 ? 48.104 8.244 -23.881 1.00 21.35 145 GLY C C 1
ATOM 4319 O O . GLY C 1 160 ? 46.986 8.719 -23.687 1.00 19.37 145 GLY C O 1
ATOM 4320 N N . VAL C 1 161 ? 48.313 6.943 -24.041 1.00 15.14 146 VAL C N 1
ATOM 4321 C CA . VAL C 1 161 ? 47.216 5.997 -23.993 1.00 16.06 146 VAL C CA 1
ATOM 4322 C C . VAL C 1 161 ? 46.662 5.915 -22.579 1.00 17.06 146 VAL C C 1
ATOM 4323 O O . VAL C 1 161 ? 45.455 5.983 -22.383 1.00 17.34 146 VAL C O 1
ATOM 4327 N N . LEU C 1 162 ? 47.544 5.793 -21.587 1.00 14.95 147 LEU C N 1
ATOM 4328 C CA . LEU C 1 162 ? 47.062 5.676 -20.208 1.00 18.50 147 LEU C CA 1
ATOM 4329 C C . LEU C 1 162 ? 46.265 6.898 -19.752 1.00 23.00 147 LEU C C 1
ATOM 4330 O O . LEU C 1 162 ? 45.305 6.774 -18.999 1.00 19.82 147 LEU C O 1
ATOM 4335 N N . ALA C 1 163 ? 46.682 8.074 -20.214 1.00 21.67 148 ALA C N 1
ATOM 4336 C CA . ALA C 1 163 ? 45.965 9.301 -19.915 1.00 22.30 148 ALA C CA 1
ATOM 4337 C C . ALA C 1 163 ? 44.524 9.247 -20.404 1.00 23.93 148 ALA C C 1
ATOM 4338 O O . ALA C 1 163 ? 43.636 9.823 -19.772 1.00 24.74 148 ALA C O 1
ATOM 4340 N N . GLU C 1 164 ? 44.278 8.557 -21.513 1.00 22.98 149 GLU C N 1
ATOM 4341 C CA . GLU C 1 164 ? 42.908 8.423 -22.006 1.00 23.62 149 GLU C CA 1
ATOM 4342 C C . GLU C 1 164 ? 42.060 7.592 -21.034 1.00 28.10 149 GLU C C 1
ATOM 4343 O O . GLU C 1 164 ? 40.824 7.642 -21.064 1.00 24.41 149 GLU C O 1
ATOM 4349 N N . PHE C 1 165 ? 42.720 6.833 -20.162 1.00 23.17 150 PHE C N 1
ATOM 4350 C CA . PHE C 1 165 ? 41.985 5.998 -19.212 1.00 26.54 150 PHE C CA 1
ATOM 4351 C C . PHE C 1 165 ? 41.937 6.672 -17.870 1.00 21.93 150 PHE C C 1
ATOM 4352 O O . PHE C 1 165 ? 41.503 6.079 -16.883 1.00 28.87 150 PHE C O 1
ATOM 4360 N N . GLY C 1 166 ? 42.411 7.908 -17.833 1.00 25.60 151 GLY C N 1
ATOM 4361 C CA . GLY C 1 166 ? 42.408 8.665 -16.602 1.00 21.51 151 GLY C CA 1
ATOM 4362 C C . GLY C 1 166 ? 43.592 8.333 -15.715 1.00 29.34 151 GLY C C 1
ATOM 4363 O O . GLY C 1 166 ? 43.603 8.645 -14.532 1.00 33.21 151 GLY C O 1
ATOM 4364 N N . LEU C 1 167 ? 44.604 7.695 -16.282 1.00 23.36 152 LEU C N 1
ATOM 4365 C CA . LEU C 1 167 ? 45.759 7.289 -15.493 1.00 23.90 152 LEU C CA 1
ATOM 4366 C C . LEU C 1 167 ? 47.013 8.065 -15.886 1.00 28.47 152 LEU C C 1
ATOM 4367 O O . LEU C 1 167 ? 47.525 7.938 -17.002 1.00 24.88 152 LEU C O 1
ATOM 4372 N N . VAL C 1 168 ? 47.505 8.872 -14.959 1.00 21.81 153 VAL C N 1
ATOM 4373 C CA . VAL C 1 168 ? 48.725 9.623 -15.192 1.00 26.28 153 VAL C CA 1
ATOM 4374 C C . VAL C 1 168 ? 49.841 9.065 -14.334 1.00 25.82 153 VAL C C 1
ATOM 4375 O O . VAL C 1 168 ? 49.795 9.126 -13.111 1.00 27.71 153 VAL C O 1
ATOM 4379 N N . ILE C 1 169 ? 50.830 8.477 -14.984 1.00 23.82 154 ILE C N 1
ATOM 4380 C CA . ILE C 1 169 ? 51.967 7.903 -14.270 1.00 28.97 154 ILE C CA 1
ATOM 4381 C C . ILE C 1 169 ? 52.970 9.012 -14.005 1.00 31.62 154 ILE C C 1
ATOM 4382 O O . ILE C 1 169 ? 53.257 9.796 -14.905 1.00 29.50 154 ILE C O 1
ATOM 4387 N N . PRO C 1 170 ? 53.517 9.080 -12.780 1.00 30.83 155 PRO C N 1
ATOM 4388 C CA . PRO C 1 170 ? 54.577 10.055 -12.493 1.00 33.95 155 PRO C CA 1
ATOM 4389 C C . PRO C 1 170 ? 55.674 10.012 -13.545 1.00 33.82 155 PRO C C 1
ATOM 4390 O O . PRO C 1 170 ? 56.027 8.944 -14.031 1.00 32.26 155 PRO C O 1
ATOM 4394 N N . ALA C 1 171 ? 56.211 11.172 -13.900 1.00 31.02 156 ALA C N 1
ATOM 4395 C CA . ALA C 1 171 ? 57.254 11.265 -14.910 1.00 27.01 156 ALA C CA 1
ATOM 4396 C C . ALA C 1 171 ? 58.523 10.478 -14.571 1.00 28.38 156 ALA C C 1
ATOM 4397 O O . ALA C 1 171 ? 59.206 9.975 -15.468 1.00 30.26 156 ALA C O 1
ATOM 4399 N N . ASN C 1 172 ? 58.863 10.368 -13.290 1.00 31.89 157 ASN C N 1
ATOM 4400 C CA . ASN C 1 172 ? 60.052 9.592 -12.917 1.00 33.28 157 ASN C CA 1
ATOM 4401 C C . ASN C 1 172 ? 59.768 8.115 -12.576 1.00 33.44 157 ASN C C 1
ATOM 4402 O O . ASN C 1 172 ? 60.631 7.412 -12.061 1.00 30.88 157 ASN C O 1
ATOM 4407 N N . LYS C 1 173 ? 58.555 7.648 -12.854 1.00 30.89 158 LYS C N 1
ATOM 4408 C CA . LYS C 1 173 ? 58.263 6.220 -12.717 1.00 30.06 158 LYS C CA 1
ATOM 4409 C C . LYS C 1 173 ? 58.431 5.519 -14.076 1.00 24.95 158 LYS C C 1
ATOM 4410 O O . LYS C 1 173 ? 57.914 5.971 -15.090 1.00 25.38 158 LYS C O 1
ATOM 4416 N N . GLU C 1 174 ? 59.186 4.433 -14.109 1.00 23.17 159 GLU C N 1
ATOM 4417 C CA . GLU C 1 174 ? 59.350 3.689 -15.354 1.00 26.75 159 GLU C CA 1
ATOM 4418 C C . GLU C 1 174 ? 58.069 2.947 -15.767 1.00 23.54 159 GLU C C 1
ATOM 4419 O O . GLU C 1 174 ? 57.445 2.271 -14.945 1.00 23.73 159 GLU C O 1
ATOM 4425 N N . ILE C 1 175 ? 57.672 3.079 -17.028 1.00 20.61 160 ILE C N 1
ATOM 4426 C CA . ILE C 1 175 ? 56.589 2.252 -17.554 1.00 20.64 160 ILE C CA 1
ATOM 4427 C C . ILE C 1 175 ? 57.213 1.136 -18.381 1.00 21.85 160 ILE C C 1
ATOM 4428 O O . ILE C 1 175 ? 58.024 1.399 -19.285 1.00 19.77 160 ILE C O 1
ATOM 4433 N N . ARG C 1 176 ? 56.871 -0.108 -18.060 1.00 18.93 161 ARG C N 1
ATOM 4434 C CA . ARG C 1 176 ? 57.330 -1.235 -18.869 1.00 14.20 161 ARG C CA 1
ATOM 4435 C C . ARG C 1 176 ? 56.159 -1.825 -19.631 1.00 15.91 161 ARG C C 1
ATOM 4436 O O . ARG C 1 176 ? 55.247 -2.355 -19.016 1.00 14.35 161 ARG C O 1
ATOM 4444 N N . VAL C 1 177 ? 56.185 -1.725 -20.955 1.00 14.18 162 VAL C N 1
ATOM 4445 C CA . VAL C 1 177 ? 55.121 -2.277 -21.786 1.00 12.15 162 VAL C CA 1
ATOM 4446 C C . VAL C 1 177 ? 55.570 -3.625 -22.310 1.00 14.66 162 VAL C C 1
ATOM 4447 O O . VAL C 1 177 ? 56.633 -3.738 -22.904 1.00 14.39 162 VAL C O 1
ATOM 4451 N N . TRP C 1 178 ? 54.781 -4.658 -22.048 1.00 14.36 163 TRP C N 1
ATOM 4452 C CA . TRP C 1 178 ? 55.137 -6.014 -22.472 1.00 12.66 163 TRP C CA 1
ATOM 4453 C C . TRP C 1 178 ? 54.282 -6.389 -23.658 1.00 14.27 163 TRP C C 1
ATOM 4454 O O . TRP C 1 178 ? 53.071 -6.424 -23.536 1.00 14.09 163 TRP C O 1
ATOM 4465 N N . ASP C 1 179 ? 54.917 -6.667 -24.800 1.00 13.12 164 ASP C N 1
ATOM 4466 C CA . ASP C 1 179 ? 54.203 -7.089 -26.005 1.00 10.94 164 ASP C CA 1
ATOM 4467 C C . ASP C 1 179 ? 54.121 -8.615 -25.981 1.00 14.03 164 ASP C C 1
ATOM 4468 O O . ASP C 1 179 ? 55.151 -9.312 -25.889 1.00 13.10 164 ASP C O 1
ATOM 4473 N N . THR C 1 180 ? 52.897 -9.135 -26.028 1.00 12.22 165 THR C N 1
ATOM 4474 C CA . THR C 1 180 ? 52.671 -10.579 -25.868 1.00 13.50 165 THR C CA 1
ATOM 4475 C C . THR C 1 180 ? 52.832 -11.313 -27.196 1.00 13.73 165 THR C C 1
ATOM 4476 O O . THR C 1 180 ? 51.864 -11.798 -27.761 1.00 16.19 165 THR C O 1
ATOM 4480 N N . THR C 1 181 ? 54.060 -11.401 -27.689 1.00 10.62 166 THR C N 1
ATOM 4481 C CA . THR C 1 181 ? 54.324 -11.894 -29.039 1.00 9.24 166 THR C CA 1
ATOM 4482 C C . THR C 1 181 ? 54.536 -13.389 -29.128 1.00 10.79 166 THR C C 1
ATOM 4483 O O . THR C 1 181 ? 54.591 -13.959 -30.234 1.00 11.98 166 THR C O 1
ATOM 4487 N N . ALA C 1 182 ? 54.667 -14.035 -27.977 1.00 9.72 167 ALA C N 1
ATOM 4488 C CA . ALA C 1 182 ? 54.942 -15.460 -27.947 1.00 12.74 167 ALA C CA 1
ATOM 4489 C C . ALA C 1 182 ? 53.871 -16.173 -27.136 1.00 18.05 167 ALA C C 1
ATOM 4490 O O . ALA C 1 182 ? 52.779 -15.643 -26.966 1.00 16.80 167 ALA C O 1
ATOM 4492 N N . GLU C 1 183 ? 54.161 -17.364 -26.618 1.00 17.36 168 GLU C N 1
ATOM 4493 C CA . GLU C 1 183 ? 53.110 -18.088 -25.914 1.00 18.03 168 GLU C CA 1
ATOM 4494 C C . GLU C 1 183 ? 53.190 -17.954 -24.390 1.00 17.55 168 GLU C C 1
ATOM 4495 O O . GLU C 1 183 ? 52.560 -18.722 -23.676 1.00 20.48 168 GLU C O 1
ATOM 4501 N N . LEU C 1 184 ? 53.953 -16.974 -23.902 1.00 11.88 169 LEU C N 1
ATOM 4502 C CA . LEU C 1 184 ? 53.833 -16.580 -22.511 1.00 13.19 169 LEU C CA 1
ATOM 4503 C C . LEU C 1 184 ? 52.616 -15.647 -22.398 1.00 19.43 169 LEU C C 1
ATOM 4504 O O . LEU C 1 184 ? 52.340 -14.861 -23.317 1.00 12.38 169 LEU C O 1
ATOM 4509 N N . ARG C 1 185 ? 51.895 -15.713 -21.284 1.00 15.05 170 ARG C N 1
ATOM 4510 C CA . ARG C 1 185 ? 50.793 -14.786 -21.056 1.00 11.72 170 ARG C CA 1
ATOM 4511 C C . ARG C 1 185 ? 51.048 -14.036 -19.753 1.00 18.74 170 ARG C C 1
ATOM 4512 O O . ARG C 1 185 ? 51.452 -14.636 -18.754 1.00 16.06 170 ARG C O 1
ATOM 4520 N N . TYR C 1 186 ? 50.774 -12.739 -19.770 1.00 13.90 171 TYR C N 1
ATOM 4521 C CA . TYR C 1 186 ? 51.114 -11.849 -18.673 1.00 14.09 171 TYR C CA 1
ATOM 4522 C C . TYR C 1 186 ? 49.878 -11.413 -17.926 1.00 13.19 171 TYR C C 1
ATOM 4523 O O . TYR C 1 186 ? 48.804 -11.289 -18.516 1.00 15.71 171 TYR C O 1
ATOM 4532 N N . MET C 1 187 ? 50.028 -11.217 -16.620 1.00 10.75 172 MET C N 1
ATOM 4533 C CA . MET C 1 187 ? 49.038 -10.487 -15.839 1.00 12.88 172 MET C CA 1
ATOM 4534 C C . MET C 1 187 ? 49.765 -9.590 -14.849 1.00 13.80 172 MET C C 1
ATOM 4535 O O . MET C 1 187 ? 50.789 -9.984 -14.299 1.00 16.46 172 MET C O 1
ATOM 4540 N N . VAL C 1 188 ? 49.224 -8.401 -14.616 1.00 13.23 173 VAL C N 1
ATOM 4541 C CA . VAL C 1 188 ? 49.867 -7.435 -13.735 1.00 14.26 173 VAL C CA 1
ATOM 4542 C C . VAL C 1 188 ? 49.355 -7.663 -12.314 1.00 16.06 173 VAL C C 1
ATOM 4543 O O . VAL C 1 188 ? 48.151 -7.838 -12.112 1.00 15.23 173 VAL C O 1
ATOM 4547 N N . LEU C 1 189 ? 50.284 -7.709 -11.362 1.00 12.73 174 LEU C N 1
ATOM 4548 C CA . LEU C 1 189 ? 49.982 -7.690 -9.940 1.00 13.54 174 LEU C CA 1
ATOM 4549 C C . LEU C 1 189 ? 50.095 -6.228 -9.511 1.00 15.79 174 LEU C C 1
ATOM 4550 O O . LEU C 1 189 ? 51.197 -5.700 -9.328 1.00 18.68 174 LEU C O 1
ATOM 4555 N N . PRO C 1 190 ? 48.953 -5.547 -9.393 1.00 15.23 175 PRO C N 1
ATOM 4556 C CA . PRO C 1 190 ? 48.979 -4.104 -9.098 1.00 17.07 175 PRO C CA 1
ATOM 4557 C C . PRO C 1 190 ? 49.388 -3.854 -7.653 1.00 20.25 175 PRO C C 1
ATOM 4558 O O . PRO C 1 190 ? 49.414 -4.784 -6.850 1.00 17.86 175 PRO C O 1
ATOM 4562 N N . GLU C 1 191 ? 49.712 -2.610 -7.326 1.00 23.25 176 GLU C N 1
ATOM 4563 C CA . GLU C 1 191 ? 50.117 -2.276 -5.962 1.00 22.81 176 GLU C CA 1
ATOM 4564 C C . GLU C 1 191 ? 48.884 -2.125 -5.090 1.00 18.30 176 GLU C C 1
ATOM 4565 O O . GLU C 1 191 ? 47.860 -1.592 -5.537 1.00 22.05 176 GLU C O 1
ATOM 4571 N N . ARG C 1 192 ? 48.986 -2.595 -3.852 1.00 21.85 177 ARG C N 1
ATOM 4572 C CA . ARG C 1 192 ? 47.913 -2.489 -2.863 1.00 20.23 177 ARG C CA 1
ATOM 4573 C C . ARG C 1 192 ? 47.667 -1.033 -2.494 1.00 22.95 177 ARG C C 1
ATOM 4574 O O . ARG C 1 192 ? 48.590 -0.316 -2.175 1.00 24.32 177 ARG C O 1
ATOM 4582 N N . PRO C 1 193 ? 46.412 -0.577 -2.569 1.00 21.76 178 PRO C N 1
ATOM 4583 C CA . PRO C 1 193 ? 46.111 0.817 -2.226 1.00 26.51 178 PRO C CA 1
ATOM 4584 C C . PRO C 1 193 ? 46.434 1.144 -0.767 1.00 32.26 178 PRO C C 1
ATOM 4585 O O . PRO C 1 193 ? 46.340 0.282 0.106 1.00 26.85 178 PRO C O 1
ATOM 4589 N N . ALA C 1 194 ? 46.830 2.389 -0.511 1.00 35.76 179 ALA C N 1
ATOM 4590 C CA . ALA C 1 194 ? 47.079 2.835 0.855 1.00 31.12 179 ALA C CA 1
ATOM 4591 C C . ALA C 1 194 ? 45.766 2.895 1.617 1.00 28.01 179 ALA C C 1
ATOM 4592 O O . ALA C 1 194 ? 44.704 3.129 1.026 1.00 35.23 179 ALA C O 1
ATOM 4594 N N . GLY C 1 195 ? 45.842 2.676 2.925 1.00 35.68 180 GLY C N 1
ATOM 4595 C CA . GLY C 1 195 ? 44.678 2.759 3.788 1.00 38.89 180 GLY C CA 1
ATOM 4596 C C . GLY C 1 195 ? 43.772 1.545 3.737 1.00 33.61 180 GLY C C 1
ATOM 4597 O O . GLY C 1 195 ? 42.564 1.682 3.900 1.00 36.16 180 GLY C O 1
ATOM 4598 N N . THR C 1 196 ? 44.359 0.370 3.510 1.00 32.50 181 THR C N 1
ATOM 4599 C CA . THR C 1 196 ? 43.602 -0.888 3.443 1.00 34.96 181 THR C CA 1
ATOM 4600 C C . THR C 1 196 ? 44.205 -1.898 4.403 1.00 34.63 181 THR C C 1
ATOM 4601 O O . THR C 1 196 ? 43.928 -3.103 4.323 1.00 33.26 181 THR C O 1
ATOM 4605 N N . GLU C 1 197 ? 45.086 -1.407 5.269 1.00 34.12 182 GLU C N 1
ATOM 4606 C CA . GLU C 1 197 ? 45.755 -2.259 6.243 1.00 40.57 182 GLU C CA 1
ATOM 4607 C C . GLU C 1 197 ? 44.764 -3.144 7.014 1.00 37.48 182 GLU C C 1
ATOM 4608 O O . GLU C 1 197 ? 45.111 -4.245 7.441 1.00 42.80 182 GLU C O 1
ATOM 4610 N N . ALA C 1 198 ? 43.532 -2.662 7.179 1.00 32.96 183 ALA C N 1
ATOM 4611 C CA . ALA C 1 198 ? 42.517 -3.380 7.952 1.00 45.64 183 ALA C CA 1
ATOM 4612 C C . ALA C 1 198 ? 41.574 -4.234 7.094 1.00 43.98 183 ALA C C 1
ATOM 4613 O O . ALA C 1 198 ? 40.686 -4.903 7.625 1.00 40.35 183 ALA C O 1
ATOM 4615 N N . TYR C 1 199 ? 41.750 -4.183 5.773 1.00 42.56 184 TYR C N 1
ATOM 4616 C CA . TYR C 1 199 ? 40.882 -4.904 4.837 1.00 27.03 184 TYR C CA 1
ATOM 4617 C C . TYR C 1 199 ? 41.122 -6.407 4.875 1.00 29.00 184 TYR C C 1
ATOM 4618 O O . TYR C 1 199 ? 42.268 -6.871 4.969 1.00 29.28 184 TYR C O 1
ATOM 4627 N N . SER C 1 200 ? 40.040 -7.176 4.802 1.00 25.65 185 SER C N 1
ATOM 4628 C CA . SER C 1 200 ? 40.185 -8.616 4.644 1.00 28.69 185 SER C CA 1
ATOM 4629 C C . SER C 1 200 ? 40.576 -8.893 3.192 1.00 22.28 185 SER C C 1
ATOM 4630 O O . SER C 1 200 ? 40.427 -8.033 2.322 1.00 27.20 185 SER C O 1
ATOM 4633 N N . GLU C 1 201 ? 41.052 -10.101 2.943 1.00 26.97 186 GLU C N 1
ATOM 4634 C CA . GLU C 1 201 ? 41.365 -10.561 1.595 1.00 32.43 186 GLU C CA 1
ATOM 4635 C C . GLU C 1 201 ? 40.205 -10.339 0.633 1.00 28.86 186 GLU C C 1
ATOM 4636 O O . GLU C 1 201 ? 40.397 -9.875 -0.496 1.00 28.30 186 GLU C O 1
ATOM 4642 N N . GLU C 1 202 ? 38.996 -10.645 1.089 1.00 24.75 187 GLU C N 1
ATOM 4643 C CA . GLU C 1 202 ? 37.830 -10.568 0.235 1.00 25.47 187 GLU C CA 1
ATOM 4644 C C . GLU C 1 202 ? 37.556 -9.115 -0.108 1.00 25.74 187 GLU C C 1
ATOM 4645 O O . GLU C 1 202 ? 37.209 -8.770 -1.242 1.00 27.54 187 GLU C O 1
ATOM 4651 N N . GLN C 1 203 ? 37.702 -8.253 0.887 1.00 26.78 188 GLN C N 1
ATOM 4652 C CA . GLN C 1 203 ? 37.493 -6.830 0.669 1.00 27.14 188 GLN C CA 1
ATOM 4653 C C . GLN C 1 203 ? 38.548 -6.257 -0.262 1.00 21.72 188 GLN C C 1
ATOM 4654 O O . GLN C 1 203 ? 38.258 -5.342 -1.029 1.00 25.48 188 GLN C O 1
ATOM 4660 N N . LEU C 1 204 ? 39.772 -6.775 -0.176 1.00 24.56 189 LEU C N 1
ATOM 4661 C CA . LEU C 1 204 ? 40.857 -6.326 -1.045 1.00 23.37 189 LEU C CA 1
ATOM 4662 C C . LEU C 1 204 ? 40.548 -6.697 -2.491 1.00 23.12 189 LEU C C 1
ATOM 4663 O O . LEU C 1 204 ? 40.741 -5.888 -3.393 1.00 24.07 189 LEU C O 1
ATOM 4668 N N . ALA C 1 205 ? 40.044 -7.909 -2.704 1.00 19.25 190 ALA C N 1
ATOM 4669 C CA . ALA C 1 205 ? 39.738 -8.377 -4.051 1.00 19.99 190 ALA C CA 1
ATOM 4670 C C . ALA C 1 205 ? 38.741 -7.455 -4.742 1.00 23.41 190 ALA C C 1
ATOM 4671 O O . ALA C 1 205 ? 38.816 -7.263 -5.959 1.00 19.41 190 ALA C O 1
ATOM 4673 N N . GLU C 1 206 ? 37.813 -6.877 -3.969 1.00 20.24 191 GLU C N 1
ATOM 4674 C CA . GLU C 1 206 ? 36.803 -5.995 -4.543 1.00 20.52 191 GLU C CA 1
ATOM 4675 C C . GLU C 1 206 ? 37.425 -4.739 -5.135 1.00 21.30 191 GLU C C 1
ATOM 4676 O O . GLU C 1 206 ? 36.816 -4.069 -5.969 1.00 27.57 191 GLU C O 1
ATOM 4682 N N . LEU C 1 207 ? 38.640 -4.416 -4.709 1.00 20.58 192 LEU C N 1
ATOM 4683 C CA . LEU C 1 207 ? 39.302 -3.208 -5.193 1.00 21.64 192 LEU C CA 1
ATOM 4684 C C . LEU C 1 207 ? 40.012 -3.468 -6.521 1.00 22.07 192 LEU C C 1
ATOM 4685 O O . LEU C 1 207 ? 40.331 -2.537 -7.266 1.00 18.21 192 LEU C O 1
ATOM 4690 N N . VAL C 1 208 ? 40.265 -4.738 -6.814 1.00 20.69 193 VAL C N 1
ATOM 4691 C CA . VAL C 1 208 ? 41.128 -5.094 -7.943 1.00 20.08 193 VAL C CA 1
ATOM 4692 C C . VAL C 1 208 ? 40.308 -5.117 -9.235 1.00 24.36 193 VAL C C 1
ATOM 4693 O O . VAL C 1 208 ? 39.490 -6.014 -9.445 1.00 22.52 193 VAL C O 1
ATOM 4697 N N . THR C 1 209 ? 40.496 -4.112 -10.083 1.00 17.20 194 THR C N 1
ATOM 4698 C CA . THR C 1 209 ? 39.731 -4.031 -11.316 1.00 17.61 194 THR C CA 1
ATOM 4699 C C . THR C 1 209 ? 40.433 -4.771 -12.441 1.00 18.13 194 THR C C 1
ATOM 4700 O O . THR C 1 209 ? 41.625 -5.055 -12.367 1.00 14.06 194 THR C O 1
ATOM 4704 N N . ARG C 1 210 ? 39.689 -5.090 -13.490 1.00 18.56 195 ARG C N 1
ATOM 4705 C CA . ARG C 1 210 ? 40.306 -5.693 -14.652 1.00 16.37 195 ARG C CA 1
ATOM 4706 C C . ARG C 1 210 ? 41.441 -4.811 -15.183 1.00 19.32 195 ARG C C 1
ATOM 4707 O O . ARG C 1 210 ? 42.539 -5.305 -15.453 1.00 17.15 195 ARG C O 1
ATOM 4715 N N . ASP C 1 211 ? 41.182 -3.516 -15.339 1.00 16.88 196 ASP C N 1
ATOM 4716 C CA . ASP C 1 211 ? 42.218 -2.599 -15.827 1.00 17.99 196 ASP C CA 1
ATOM 4717 C C . ASP C 1 211 ? 43.456 -2.632 -14.961 1.00 16.62 196 ASP C C 1
ATOM 4718 O O . ASP C 1 211 ? 44.564 -2.480 -15.475 1.00 17.00 196 ASP C O 1
ATOM 4723 N N . SER C 1 212 ? 43.287 -2.807 -13.651 1.00 16.06 197 SER C N 1
ATOM 4724 C CA . SER C 1 212 ? 44.462 -2.827 -12.770 1.00 15.52 197 SER C CA 1
ATOM 4725 C C . SER C 1 212 ? 45.339 -4.038 -13.023 1.00 17.48 197 SER C C 1
ATOM 4726 O O . SER C 1 212 ? 46.557 -4.006 -12.760 1.00 17.14 197 SER C O 1
ATOM 4729 N N . MET C 1 213 ? 44.743 -5.093 -13.575 1.00 13.51 198 MET C N 1
ATOM 4730 C CA . MET C 1 213 ? 45.490 -6.312 -13.864 1.00 13.34 198 MET C CA 1
ATOM 4731 C C . MET C 1 213 ? 46.015 -6.374 -15.309 1.00 14.36 198 MET C C 1
ATOM 4732 O O . MET C 1 213 ? 46.842 -7.232 -15.632 1.00 14.39 198 MET C O 1
ATOM 4737 N N . ILE C 1 214 ? 45.534 -5.473 -16.165 1.00 14.83 199 ILE C N 1
ATOM 4738 C CA . ILE C 1 214 ? 46.125 -5.277 -17.490 1.00 12.11 199 ILE C CA 1
ATOM 4739 C C . ILE C 1 214 ? 47.252 -4.230 -17.394 1.00 15.49 199 ILE C C 1
ATOM 4740 O O . ILE C 1 214 ? 48.234 -4.275 -18.137 1.00 15.18 199 ILE C O 1
ATOM 4745 N N . GLY C 1 215 ? 47.109 -3.312 -16.447 1.00 14.39 200 GLY C N 1
ATOM 4746 C CA . GLY C 1 215 ? 48.027 -2.185 -16.295 1.00 15.88 200 GLY C CA 1
ATOM 4747 C C . GLY C 1 215 ? 47.481 -0.880 -16.858 1.00 15.46 200 GLY C C 1
ATOM 4748 O O . GLY C 1 215 ? 48.175 0.131 -16.892 1.00 14.69 200 GLY C O 1
ATOM 4749 N N . THR C 1 216 ? 46.235 -0.892 -17.313 1.00 14.46 201 THR C N 1
ATOM 4750 C CA . THR C 1 216 ? 45.627 0.321 -17.872 1.00 12.95 201 THR C CA 1
ATOM 4751 C C . THR C 1 216 ? 44.848 1.107 -16.818 1.00 18.28 201 THR C C 1
ATOM 4752 O O . THR C 1 216 ? 44.232 2.125 -17.135 1.00 21.54 201 THR C O 1
ATOM 4756 N N . GLY C 1 217 ? 44.896 0.646 -15.570 1.00 14.95 202 GLY C N 1
ATOM 4757 C CA . GLY C 1 217 ? 44.275 1.367 -14.461 1.00 18.16 202 GLY C CA 1
ATOM 4758 C C . GLY C 1 217 ? 44.954 0.993 -13.151 1.00 19.41 202 GLY C C 1
ATOM 4759 O O . GLY C 1 217 ? 45.882 0.188 -13.122 1.00 19.60 202 GLY C O 1
ATOM 4760 N N . LEU C 1 218 ? 44.481 1.575 -12.060 1.00 21.07 203 LEU C N 1
ATOM 4761 C CA . LEU C 1 218 ? 44.941 1.224 -10.730 1.00 21.04 203 LEU C CA 1
ATOM 4762 C C . LEU C 1 218 ? 43.755 0.661 -9.940 1.00 17.69 203 LEU C C 1
ATOM 4763 O O . LEU C 1 218 ? 42.594 0.944 -10.258 1.00 20.21 203 LEU C O 1
ATOM 4768 N N . PRO C 1 219 ? 44.039 -0.130 -8.898 1.00 19.56 204 PRO C N 1
ATOM 4769 C CA . PRO C 1 219 ? 42.952 -0.629 -8.049 1.00 17.50 204 PRO C CA 1
ATOM 4770 C C . PRO C 1 219 ? 42.158 0.542 -7.481 1.00 25.88 204 PRO C C 1
ATOM 4771 O O . PRO C 1 219 ? 42.681 1.649 -7.317 1.00 20.44 204 PRO C O 1
ATOM 4775 N N . THR C 1 220 ? 40.883 0.299 -7.206 1.00 23.48 205 THR C N 1
ATOM 4776 C CA . THR C 1 220 ? 40.052 1.288 -6.557 1.00 25.77 205 THR C CA 1
ATOM 4777 C C . THR C 1 220 ? 40.710 1.744 -5.265 1.00 29.69 205 THR C C 1
ATOM 4778 O O . THR C 1 220 ? 41.175 0.919 -4.484 1.00 26.46 205 THR C O 1
ATOM 4782 N N . GLN C 1 221 ? 40.787 3.061 -5.071 1.00 31.87 206 GLN C N 1
ATOM 4783 C CA . GLN C 1 221 ? 41.359 3.604 -3.847 1.00 38.91 206 GLN C CA 1
ATOM 4784 C C . GLN C 1 221 ? 40.246 3.802 -2.826 1.00 43.06 206 GLN C C 1
ATOM 4785 O O . GLN C 1 221 ? 39.184 4.337 -3.148 1.00 48.63 206 GLN C O 1
ATOM 4791 N N . PRO C 1 222 ? 40.480 3.343 -1.593 1.00 46.50 207 PRO C N 1
ATOM 4792 C CA . PRO C 1 222 ? 39.534 3.517 -0.486 1.00 47.74 207 PRO C CA 1
ATOM 4793 C C . PRO C 1 222 ? 38.997 4.949 -0.429 1.00 57.53 207 PRO C C 1
ATOM 4794 O O . PRO C 1 222 ? 37.952 5.187 0.182 1.00 66.15 207 PRO C O 1
ATOM 4798 N N . MET D 2 1 ? 55.041 -11.690 -42.030 1.00 18.72 1 MET D N 1
ATOM 4799 C CA . MET D 2 1 ? 54.291 -10.987 -43.066 1.00 14.79 1 MET D CA 1
ATOM 4800 C C . MET D 2 1 ? 54.104 -9.534 -42.676 1.00 17.37 1 MET D C 1
ATOM 4801 O O . MET D 2 1 ? 53.598 -9.233 -41.602 1.00 16.61 1 MET D O 1
ATOM 4806 N N . ASN D 2 2 ? 54.512 -8.616 -43.545 1.00 16.91 2 ASN D N 1
ATOM 4807 C CA . ASN D 2 2 ? 54.448 -7.199 -43.195 1.00 17.45 2 ASN D CA 1
ATOM 4808 C C . ASN D 2 2 ? 53.065 -6.652 -43.482 1.00 19.63 2 ASN D C 1
ATOM 4809 O O . ASN D 2 2 ? 52.884 -5.780 -44.357 1.00 16.44 2 ASN D O 1
ATOM 4814 N N . GLY D 2 3 ? 52.086 -7.170 -42.758 1.00 16.15 3 GLY D N 1
ATOM 4815 C CA . GLY D 2 3 ? 50.703 -6.830 -43.039 1.00 15.89 3 GLY D CA 1
ATOM 4816 C C . GLY D 2 3 ? 50.153 -5.810 -42.063 1.00 14.84 3 GLY D C 1
ATOM 4817 O O . GLY D 2 3 ? 50.836 -5.379 -41.131 1.00 14.46 3 GLY D O 1
ATOM 4818 N N . ILE D 2 4 ? 48.895 -5.451 -42.276 1.00 13.22 4 ILE D N 1
ATOM 4819 C CA . ILE D 2 4 ? 48.177 -4.502 -41.453 1.00 12.66 4 ILE D CA 1
ATOM 4820 C C . ILE D 2 4 ? 48.014 -4.935 -39.983 1.00 15.25 4 ILE D C 1
ATOM 4821 O O . ILE D 2 4 ? 47.865 -4.080 -39.099 1.00 13.57 4 ILE D O 1
ATOM 4826 N N . HIS D 2 5 ? 48.071 -6.245 -39.717 1.00 14.27 5 HIS D N 1
ATOM 4827 C CA . HIS D 2 5 ? 47.942 -6.765 -38.348 1.00 13.15 5 HIS D CA 1
ATOM 4828 C C . HIS D 2 5 ? 49.119 -6.351 -37.467 1.00 14.79 5 HIS D C 1
ATOM 4829 O O . HIS D 2 5 ? 49.010 -6.367 -36.238 1.00 13.20 5 HIS D O 1
ATOM 4836 N N . ASP D 2 6 ? 50.251 -6.036 -38.087 1.00 10.37 6 ASP D N 1
ATOM 4837 C CA . ASP D 2 6 ? 51.467 -5.694 -37.335 1.00 9.99 6 ASP D CA 1
ATOM 4838 C C . ASP D 2 6 ? 51.389 -4.203 -37.005 1.00 18.73 6 ASP D C 1
ATOM 4839 O O . ASP D 2 6 ? 51.942 -3.363 -37.721 1.00 16.51 6 ASP D O 1
ATOM 4844 N N . THR D 2 7 ? 50.685 -3.883 -35.922 1.00 14.67 7 THR D N 1
ATOM 4845 C CA . THR D 2 7 ? 50.234 -2.524 -35.657 1.00 14.36 7 THR D CA 1
ATOM 4846 C C . THR D 2 7 ? 51.213 -1.636 -34.895 1.00 14.69 7 THR D C 1
ATOM 4847 O O . THR D 2 7 ? 51.083 -0.421 -34.925 1.00 13.62 7 THR D O 1
ATOM 4851 N N . GLY D 2 8 ? 52.164 -2.242 -34.191 1.00 11.91 8 GLY D N 1
ATOM 4852 C CA . GLY D 2 8 ? 52.996 -1.513 -33.261 1.00 12.20 8 GLY D CA 1
ATOM 4853 C C . GLY D 2 8 ? 53.684 -0.288 -33.874 1.00 17.01 8 GLY D C 1
ATOM 4854 O O . GLY D 2 8 ? 54.420 -0.397 -34.843 1.00 17.22 8 GLY D O 1
ATOM 4855 N N . GLY D 2 9 ? 53.426 0.884 -33.306 1.00 12.40 9 GLY D N 1
ATOM 4856 C CA . GLY D 2 9 ? 54.052 2.103 -33.780 1.00 13.53 9 GLY D CA 1
ATOM 4857 C C . GLY D 2 9 ? 53.291 2.852 -34.858 1.00 20.87 9 GLY D C 1
ATOM 4858 O O . GLY D 2 9 ? 53.694 3.955 -35.251 1.00 15.19 9 GLY D O 1
ATOM 4859 N N . ALA D 2 10 ? 52.193 2.272 -35.342 1.00 13.10 10 ALA D N 1
ATOM 4860 C CA . ALA D 2 10 ? 51.369 2.953 -36.341 1.00 16.52 10 ALA D CA 1
ATOM 4861 C C . ALA D 2 10 ? 50.671 4.203 -35.779 1.00 17.76 10 ALA D C 1
ATOM 4862 O O . ALA D 2 10 ? 50.385 4.287 -34.582 1.00 13.90 10 ALA D O 1
ATOM 4864 N N . HIS D 2 11 ? 50.435 5.199 -36.642 1.00 13.27 11 HIS D N 1
ATOM 4865 C CA . HIS D 2 11 ? 49.653 6.364 -36.256 1.00 15.26 11 HIS D CA 1
ATOM 4866 C C . HIS D 2 11 ? 48.316 6.355 -36.979 1.00 15.52 11 HIS D C 1
ATOM 4867 O O . HIS D 2 11 ? 48.171 5.720 -37.999 1.00 15.39 11 HIS D O 1
ATOM 4874 N N . GLY D 2 12 ? 47.345 7.097 -36.469 1.00 19.21 12 GLY D N 1
ATOM 4875 C CA . GLY D 2 12 ? 46.148 7.345 -37.246 1.00 15.68 12 GLY D CA 1
ATOM 4876 C C . GLY D 2 12 ? 44.964 6.501 -36.821 1.00 21.15 12 GLY D C 1
ATOM 4877 O O . GLY D 2 12 ? 43.894 6.631 -37.376 1.00 17.96 12 GLY D O 1
ATOM 4878 N N . TYR D 2 13 ? 45.157 5.633 -35.835 1.00 17.64 13 TYR D N 1
ATOM 4879 C CA . TYR D 2 13 ? 44.066 4.794 -35.377 1.00 13.37 13 TYR D CA 1
ATOM 4880 C C . TYR D 2 13 ? 43.185 5.471 -34.334 1.00 15.76 13 TYR D C 1
ATOM 4881 O O . TYR D 2 13 ? 42.079 5.008 -34.059 1.00 17.03 13 TYR D O 1
ATOM 4890 N N . GLY D 2 14 ? 43.675 6.559 -33.755 1.00 15.11 14 GLY D N 1
ATOM 4891 C CA . GLY D 2 14 ? 42.841 7.399 -32.901 1.00 21.63 14 GLY D CA 1
ATOM 4892 C C . GLY D 2 14 ? 42.751 7.011 -31.435 1.00 18.31 14 GLY D C 1
ATOM 4893 O O . GLY D 2 14 ? 43.526 6.184 -30.936 1.00 18.66 14 GLY D O 1
ATOM 4894 N N . PRO D 2 15 ? 41.788 7.605 -30.722 1.00 18.69 15 PRO D N 1
ATOM 4895 C CA . PRO D 2 15 ? 41.582 7.366 -29.292 1.00 18.08 15 PRO D CA 1
ATOM 4896 C C . PRO D 2 15 ? 41.206 5.924 -28.976 1.00 15.56 15 PRO D C 1
ATOM 4897 O O . PRO D 2 15 ? 40.574 5.265 -29.795 1.00 19.14 15 PRO D O 1
ATOM 4901 N N . VAL D 2 16 ? 41.597 5.451 -27.802 1.00 13.88 16 VAL D N 1
ATOM 4902 C CA . VAL D 2 16 ? 41.149 4.141 -27.340 1.00 14.73 16 VAL D CA 1
ATOM 4903 C C . VAL D 2 16 ? 39.753 4.269 -26.719 1.00 16.58 16 VAL D C 1
ATOM 4904 O O . VAL D 2 16 ? 39.607 4.477 -25.513 1.00 17.91 16 VAL D O 1
ATOM 4908 N N . TYR D 2 17 ? 38.728 4.167 -27.553 1.00 14.49 17 TYR D N 1
ATOM 4909 C CA . TYR D 2 17 ? 37.363 4.133 -27.064 1.00 17.36 17 TYR D CA 1
ATOM 4910 C C . TYR D 2 17 ? 37.081 2.807 -26.353 1.00 18.97 17 TYR D C 1
ATOM 4911 O O . TYR D 2 17 ? 37.525 1.751 -26.797 1.00 16.05 17 TYR D O 1
ATOM 4920 N N . ARG D 2 18 ? 36.330 2.870 -25.258 1.00 18.50 18 ARG D N 1
ATOM 4921 C CA . ARG D 2 18 ? 35.997 1.675 -24.487 1.00 18.88 18 ARG D CA 1
ATOM 4922 C C . ARG D 2 18 ? 34.548 1.716 -24.051 1.00 22.40 18 ARG D C 1
ATOM 4923 O O . ARG D 2 18 ? 34.070 2.722 -23.557 1.00 18.88 18 ARG D O 1
ATOM 4931 N N . GLU D 2 19 ? 33.835 0.620 -24.259 1.00 20.61 19 GLU D N 1
ATOM 4932 C CA . GLU D 2 19 ? 32.443 0.563 -23.872 1.00 25.29 19 GLU D CA 1
ATOM 4933 C C . GLU D 2 19 ? 32.333 0.339 -22.360 1.00 23.17 19 GLU D C 1
ATOM 4934 O O . GLU D 2 19 ? 32.939 -0.586 -21.812 1.00 24.92 19 GLU D O 1
ATOM 4940 N N . PRO D 2 20 ? 31.561 1.199 -21.674 1.00 28.94 20 PRO D N 1
ATOM 4941 C CA . PRO D 2 20 ? 31.202 0.991 -20.262 1.00 30.20 20 PRO D CA 1
ATOM 4942 C C . PRO D 2 20 ? 30.405 -0.314 -20.088 1.00 18.87 20 PRO D C 1
ATOM 4943 O O . PRO D 2 20 ? 29.532 -0.609 -20.904 1.00 22.32 20 PRO D O 1
ATOM 4947 N N . ASN D 2 21 ? 30.696 -1.082 -19.043 1.00 22.43 21 ASN D N 1
ATOM 4948 C CA . ASN D 2 21 ? 29.887 -2.264 -18.742 1.00 18.94 21 ASN D CA 1
ATOM 4949 C C . ASN D 2 21 ? 29.813 -3.224 -19.923 1.00 22.87 21 ASN D C 1
ATOM 4950 O O . ASN D 2 21 ? 28.747 -3.765 -20.223 1.00 26.90 21 ASN D O 1
ATOM 4955 N N . GLU D 2 22 ? 30.933 -3.411 -20.612 1.00 20.96 22 GLU D N 1
ATOM 4956 C CA . GLU D 2 22 ? 30.967 -4.244 -21.800 1.00 18.65 22 GLU D CA 1
ATOM 4957 C C . GLU D 2 22 ? 30.735 -5.705 -21.434 1.00 15.12 22 GLU D C 1
ATOM 4958 O O . GLU D 2 22 ? 31.408 -6.229 -20.553 1.00 17.22 22 GLU D O 1
ATOM 4964 N N . PRO D 2 23 ? 29.776 -6.367 -22.098 1.00 18.61 23 PRO D N 1
ATOM 4965 C CA . PRO D 2 23 ? 29.543 -7.789 -21.818 1.00 18.94 23 PRO D CA 1
ATOM 4966 C C . PRO D 2 23 ? 30.605 -8.640 -22.497 1.00 19.16 23 PRO D C 1
ATOM 4967 O O . PRO D 2 23 ? 31.257 -8.148 -23.419 1.00 18.07 23 PRO D O 1
ATOM 4971 N N . VAL D 2 24 ? 30.771 -9.886 -22.058 1.00 19.21 24 VAL D N 1
ATOM 4972 C CA . VAL D 2 24 ? 31.713 -10.810 -22.686 1.00 15.86 24 VAL D CA 1
ATOM 4973 C C . VAL D 2 24 ? 31.383 -10.940 -24.162 1.00 19.52 24 VAL D C 1
ATOM 4974 O O . VAL D 2 24 ? 32.263 -10.834 -25.008 1.00 20.27 24 VAL D O 1
ATOM 4978 N N . PHE D 2 25 ? 30.105 -11.166 -24.465 1.00 13.44 25 PHE D N 1
ATOM 4979 C CA . PHE D 2 25 ? 29.651 -11.304 -25.840 1.00 17.71 25 PHE D CA 1
ATOM 4980 C C . PHE D 2 25 ? 28.637 -10.218 -26.118 1.00 25.43 25 PHE D C 1
ATOM 4981 O O . PHE D 2 25 ? 27.607 -10.142 -25.452 1.00 22.63 25 PHE D O 1
ATOM 4989 N N . ARG D 2 26 ? 28.940 -9.369 -27.098 1.00 21.16 26 ARG D N 1
ATOM 4990 C CA . ARG D 2 26 ? 28.060 -8.247 -27.403 1.00 24.69 26 ARG D CA 1
ATOM 4991 C C . ARG D 2 26 ? 26.943 -8.606 -28.386 1.00 25.44 26 ARG D C 1
ATOM 4992 O O . ARG D 2 26 ? 25.954 -7.906 -28.450 1.00 27.66 26 ARG D O 1
ATOM 5000 N N . TYR D 2 27 ? 27.095 -9.703 -29.129 1.00 20.34 27 TYR D N 1
ATOM 5001 C CA . TYR D 2 27 ? 26.014 -10.229 -29.982 1.00 22.81 27 TYR D CA 1
ATOM 5002 C C . TYR D 2 27 ? 25.927 -11.755 -29.839 1.00 23.67 27 TYR D C 1
ATOM 5003 O O . TYR D 2 27 ? 26.944 -12.409 -29.585 1.00 20.68 27 TYR D O 1
ATOM 5012 N N . ASP D 2 28 ? 24.740 -12.324 -30.040 1.00 19.29 28 ASP D N 1
ATOM 5013 C CA . ASP D 2 28 ? 24.585 -13.768 -29.963 1.00 18.60 28 ASP D CA 1
ATOM 5014 C C . ASP D 2 28 ? 25.467 -14.533 -30.961 1.00 23.16 28 ASP D C 1
ATOM 5015 O O . ASP D 2 28 ? 26.024 -15.571 -30.612 1.00 15.07 28 ASP D O 1
ATOM 5020 N N . TRP D 2 29 ? 25.602 -14.033 -32.188 1.00 14.09 29 TRP D N 1
ATOM 5021 C CA . TRP D 2 29 ? 26.418 -14.741 -33.188 1.00 18.26 29 TRP D CA 1
ATOM 5022 C C . TRP D 2 29 ? 27.886 -14.906 -32.739 1.00 12.95 29 TRP D C 1
ATOM 5023 O O . TRP D 2 29 ? 28.563 -15.865 -33.135 1.00 13.89 29 TRP D O 1
ATOM 5034 N N . GLU D 2 30 ? 28.364 -13.985 -31.900 1.00 14.18 30 GLU D N 1
ATOM 5035 C CA . GLU D 2 30 ? 29.741 -14.068 -31.382 1.00 11.64 30 GLU D CA 1
ATOM 5036 C C . GLU D 2 30 ? 29.961 -15.286 -30.507 1.00 15.86 30 GLU D C 1
ATOM 5037 O O . GLU D 2 30 ? 31.069 -15.814 -30.464 1.00 13.48 30 GLU D O 1
ATOM 5043 N N . LYS D 2 31 ? 28.913 -15.736 -29.812 1.00 14.50 31 LYS D N 1
ATOM 5044 C CA . LYS D 2 31 ? 29.035 -16.905 -28.953 1.00 12.86 31 LYS D CA 1
ATOM 5045 C C . LYS D 2 31 ? 29.320 -18.118 -29.810 1.00 14.08 31 LYS D C 1
ATOM 5046 O O . LYS D 2 31 ? 30.187 -18.924 -29.493 1.00 15.84 31 LYS D O 1
ATOM 5052 N N . THR D 2 32 ? 28.590 -18.240 -30.911 1.00 17.75 32 THR D N 1
ATOM 5053 C CA . THR D 2 32 ? 28.802 -19.345 -31.843 1.00 13.86 32 THR D CA 1
ATOM 5054 C C . THR D 2 32 ? 30.217 -19.332 -32.418 1.00 14.06 32 THR D C 1
ATOM 5055 O O . THR D 2 32 ? 30.938 -20.345 -32.378 1.00 14.93 32 THR D O 1
ATOM 5059 N N . VAL D 2 33 ? 30.639 -18.181 -32.934 1.00 14.36 33 VAL D N 1
ATOM 5060 C CA . VAL D 2 33 ? 31.971 -18.078 -33.532 1.00 13.60 33 VAL D CA 1
ATOM 5061 C C . VAL D 2 33 ? 33.068 -18.390 -32.509 1.00 11.46 33 VAL D C 1
ATOM 5062 O O . VAL D 2 33 ? 33.989 -19.166 -32.784 1.00 12.48 33 VAL D O 1
ATOM 5066 N N . MET D 2 34 ? 32.970 -17.801 -31.329 1.00 8.54 34 MET D N 1
ATOM 5067 C CA . MET D 2 34 ? 33.987 -18.018 -30.299 1.00 10.06 34 MET D CA 1
ATOM 5068 C C . MET D 2 34 ? 34.110 -19.512 -29.946 1.00 11.48 34 MET D C 1
ATOM 5069 O O . MET D 2 34 ? 35.218 -20.050 -29.841 1.00 12.44 34 MET D O 1
ATOM 5074 N N . SER D 2 35 ? 32.975 -20.191 -29.807 1.00 10.59 35 SER D N 1
ATOM 5075 C CA . SER D 2 35 ? 33.002 -21.574 -29.330 1.00 12.43 35 SER D CA 1
ATOM 5076 C C . SER D 2 35 ? 33.489 -22.539 -30.417 1.00 15.47 35 SER D C 1
ATOM 5077 O O . SER D 2 35 ? 33.946 -23.654 -30.121 1.00 15.37 35 SER D O 1
ATOM 5080 N N . LEU D 2 36 ? 33.432 -22.111 -31.673 1.00 13.47 36 LEU D N 1
ATOM 5081 C CA . LEU D 2 36 ? 33.900 -22.960 -32.757 1.00 15.94 36 LEU D CA 1
ATOM 5082 C C . LEU D 2 36 ? 35.411 -23.160 -32.668 1.00 17.53 36 LEU D C 1
ATOM 5083 O O . LEU D 2 36 ? 35.927 -24.179 -33.074 1.00 14.56 36 LEU D O 1
ATOM 5088 N N . LEU D 2 37 ? 36.136 -22.191 -32.127 1.00 14.58 37 LEU D N 1
ATOM 5089 C CA . LEU D 2 37 ? 37.589 -22.286 -32.180 1.00 13.27 37 LEU D CA 1
ATOM 5090 C C . LEU D 2 37 ? 38.158 -23.473 -31.387 1.00 13.35 37 LEU D C 1
ATOM 5091 O O . LEU D 2 37 ? 38.947 -24.253 -31.921 1.00 15.29 37 LEU D O 1
ATOM 5096 N N . PRO D 2 38 ? 37.767 -23.615 -30.116 1.00 15.43 38 PRO D N 1
ATOM 5097 C CA . PRO D 2 38 ? 38.232 -24.798 -29.368 1.00 18.37 38 PRO D CA 1
ATOM 5098 C C . PRO D 2 38 ? 37.739 -26.094 -29.988 1.00 18.41 38 PRO D C 1
ATOM 5099 O O . PRO D 2 38 ? 38.482 -27.083 -29.966 1.00 17.53 38 PRO D O 1
ATOM 5103 N N . ALA D 2 39 ? 36.522 -26.105 -30.528 1.00 16.18 39 ALA D N 1
ATOM 5104 C CA . ALA D 2 39 ? 36.027 -27.315 -31.177 1.00 12.83 39 ALA D CA 1
ATOM 5105 C C . ALA D 2 39 ? 36.903 -27.727 -32.373 1.00 15.56 39 ALA D C 1
ATOM 5106 O O . ALA D 2 39 ? 37.275 -28.901 -32.519 1.00 16.96 39 ALA D O 1
ATOM 5108 N N . LEU D 2 40 ? 37.253 -26.772 -33.228 1.00 13.14 40 LEU D N 1
ATOM 5109 C CA . LEU D 2 40 ? 38.004 -27.093 -34.435 1.00 13.15 40 LEU D CA 1
ATOM 5110 C C . LEU D 2 40 ? 39.471 -27.389 -34.115 1.00 15.48 40 LEU D C 1
ATOM 5111 O O . LEU D 2 40 ? 40.101 -28.255 -34.728 1.00 15.65 40 LEU D O 1
ATOM 5116 N N . LEU D 2 41 ? 40.024 -26.685 -33.133 1.00 11.28 41 LEU D N 1
ATOM 5117 C CA . LEU D 2 41 ? 41.361 -27.011 -32.675 1.00 14.44 41 LEU D CA 1
ATOM 5118 C C . LEU D 2 41 ? 41.413 -28.424 -32.086 1.00 17.62 41 LEU D C 1
ATOM 5119 O O . LEU D 2 41 ? 42.380 -29.158 -32.320 1.00 17.62 41 LEU D O 1
ATOM 5124 N N . ALA D 2 42 ? 40.390 -28.796 -31.325 1.00 17.45 42 ALA D N 1
ATOM 5125 C CA . ALA D 2 42 ? 40.360 -30.114 -30.713 1.00 17.13 42 ALA D CA 1
ATOM 5126 C C . ALA D 2 42 ? 40.381 -31.212 -31.784 1.00 17.28 42 ALA D C 1
ATOM 5127 O O . ALA D 2 42 ? 41.031 -32.235 -31.579 1.00 17.13 42 ALA D O 1
ATOM 5129 N N . ASN D 2 43 ? 39.707 -30.989 -32.919 1.00 14.16 43 ASN D N 1
ATOM 5130 C CA . ASN D 2 43 ? 39.694 -31.947 -34.040 1.00 15.49 43 ASN D CA 1
ATOM 5131 C C . ASN D 2 43 ? 41.088 -32.093 -34.665 1.00 20.82 43 ASN D C 1
ATOM 5132 O O . ASN D 2 43 ? 41.369 -33.043 -35.377 1.00 17.20 43 ASN D O 1
ATOM 5137 N N . GLY D 2 44 ? 41.952 -31.111 -34.426 1.00 16.10 44 GLY D N 1
ATOM 5138 C CA . GLY D 2 44 ? 43.202 -31.009 -35.152 1.00 19.73 44 GLY D CA 1
ATOM 5139 C C . GLY D 2 44 ? 42.999 -30.537 -36.587 1.00 20.20 44 GLY D C 1
ATOM 5140 O O . GLY D 2 44 ? 43.777 -30.902 -37.463 1.00 17.89 44 GLY D O 1
ATOM 5141 N N . ASN D 2 45 ? 41.966 -29.731 -36.849 1.00 13.42 45 ASN D N 1
ATOM 5142 C CA . ASN D 2 45 ? 41.709 -29.304 -38.221 1.00 15.30 45 ASN D CA 1
ATOM 5143 C C . ASN D 2 45 ? 42.765 -28.320 -38.685 1.00 22.20 45 ASN D C 1
ATOM 5144 O O . ASN D 2 45 ? 43.045 -28.223 -39.875 1.00 17.47 45 ASN D O 1
ATOM 5149 N N . PHE D 2 46 ? 43.322 -27.573 -37.733 1.00 17.29 46 PHE D N 1
ATOM 5150 C CA . PHE D 2 46 ? 44.456 -26.684 -37.979 1.00 16.58 46 PHE D CA 1
ATOM 5151 C C . PHE D 2 46 ? 45.095 -26.400 -36.629 1.00 19.46 46 PHE D C 1
ATOM 5152 O O . PHE D 2 46 ? 44.519 -26.704 -35.578 1.00 16.75 46 PHE D O 1
ATOM 5160 N N . ASN D 2 47 ? 46.291 -25.840 -36.640 1.00 16.52 47 ASN D N 1
ATOM 5161 C CA . ASN D 2 47 ? 46.903 -25.421 -35.390 1.00 18.65 47 ASN D CA 1
ATOM 5162 C C . ASN D 2 47 ? 46.803 -23.900 -35.216 1.00 15.97 47 ASN D C 1
ATOM 5163 O O . ASN D 2 47 ? 46.392 -23.169 -36.128 1.00 15.59 47 ASN D O 1
ATOM 5168 N N . LEU D 2 48 ? 47.167 -23.417 -34.037 1.00 16.06 48 LEU D N 1
ATOM 5169 C CA . LEU D 2 48 ? 46.946 -22.015 -33.699 1.00 14.12 48 LEU D CA 1
ATOM 5170 C C . LEU D 2 48 ? 47.815 -21.076 -34.548 1.00 17.74 48 LEU D C 1
ATOM 5171 O O . LEU D 2 48 ? 47.417 -19.959 -34.883 1.00 15.29 48 LEU D O 1
ATOM 5176 N N . ASP D 2 49 ? 49.021 -21.506 -34.880 1.00 12.37 49 ASP D N 1
ATOM 5177 C CA . ASP D 2 49 ? 49.874 -20.686 -35.733 1.00 13.90 49 ASP D CA 1
ATOM 5178 C C . ASP D 2 49 ? 49.246 -20.494 -37.122 1.00 14.94 49 ASP D C 1
ATOM 5179 O O . ASP D 2 49 ? 49.264 -19.380 -37.672 1.00 10.77 49 ASP D O 1
ATOM 5184 N N . GLU D 2 50 ? 48.703 -21.569 -37.688 1.00 12.87 50 GLU D N 1
ATOM 5185 C CA . GLU D 2 50 ? 47.992 -21.475 -38.963 1.00 13.97 50 GLU D CA 1
ATOM 5186 C C . GLU D 2 50 ? 46.802 -20.543 -38.826 1.00 14.72 50 GLU D C 1
ATOM 5187 O O . GLU D 2 50 ? 46.450 -19.781 -39.756 1.00 12.09 50 GLU D O 1
ATOM 5193 N N . PHE D 2 51 ? 46.152 -20.636 -37.677 1.00 12.23 51 PHE D N 1
ATOM 5194 C CA . PHE D 2 51 ? 44.971 -19.836 -37.416 1.00 12.59 51 PHE D CA 1
ATOM 5195 C C . PHE D 2 51 ? 45.375 -18.359 -37.461 1.00 13.65 51 PHE D C 1
ATOM 5196 O O . PHE D 2 51 ? 44.747 -17.554 -38.148 1.00 13.00 51 PHE D O 1
ATOM 5204 N N . ARG D 2 52 ? 46.440 -18.006 -36.750 1.00 10.60 52 ARG D N 1
ATOM 5205 C CA . ARG D 2 52 ? 46.873 -16.606 -36.721 1.00 12.19 52 ARG D CA 1
ATOM 5206 C C . ARG D 2 52 ? 47.229 -16.100 -38.115 1.00 14.59 52 ARG D C 1
ATOM 5207 O O . ARG D 2 52 ? 46.858 -14.995 -38.513 1.00 11.83 52 ARG D O 1
ATOM 5215 N N . HIS D 2 53 ? 47.941 -16.920 -38.874 1.00 14.86 53 HIS D N 1
ATOM 5216 C CA . HIS D 2 53 ? 48.415 -16.493 -40.170 1.00 11.41 53 HIS D CA 1
ATOM 5217 C C . HIS D 2 53 ? 47.269 -16.364 -41.186 1.00 16.79 53 HIS D C 1
ATOM 5218 O O . HIS D 2 53 ? 47.362 -15.606 -42.142 1.00 15.33 53 HIS D O 1
ATOM 5225 N N . SER D 2 54 ? 46.208 -17.134 -40.989 1.00 12.07 54 SER D N 1
ATOM 5226 C CA . SER D 2 54 ? 45.021 -17.020 -41.820 1.00 13.95 54 SER D CA 1
ATOM 5227 C C . SER D 2 54 ? 44.387 -15.641 -41.655 1.00 16.25 54 SER D C 1
ATOM 5228 O O . SER D 2 54 ? 43.988 -14.996 -42.637 1.00 14.90 54 SER D O 1
ATOM 5231 N N . ILE D 2 55 ? 44.311 -15.176 -40.412 1.00 12.85 55 ILE D N 1
ATOM 5232 C CA . ILE D 2 55 ? 43.832 -13.822 -40.136 1.00 13.27 55 ILE D CA 1
ATOM 5233 C C . ILE D 2 55 ? 44.747 -12.783 -40.788 1.00 18.96 55 ILE D C 1
ATOM 5234 O O . ILE D 2 55 ? 44.260 -11.819 -41.417 1.00 10.86 55 ILE D O 1
ATOM 5239 N N . GLU D 2 56 ? 46.064 -13.004 -40.667 1.00 13.88 56 GLU D N 1
ATOM 5240 C CA . GLU D 2 56 ? 47.065 -12.093 -41.247 1.00 15.92 56 GLU D CA 1
ATOM 5241 C C . GLU D 2 56 ? 46.917 -11.940 -42.760 1.00 16.11 56 GLU D C 1
ATOM 5242 O O . GLU D 2 56 ? 47.217 -10.885 -43.335 1.00 13.09 56 GLU D O 1
ATOM 5248 N N . ARG D 2 57 ? 46.411 -12.984 -43.393 1.00 17.06 57 ARG D N 1
ATOM 5249 C CA . ARG D 2 57 ? 46.272 -13.013 -44.839 1.00 14.90 57 ARG D CA 1
ATOM 5250 C C . ARG D 2 57 ? 44.942 -12.469 -45.363 1.00 20.86 57 ARG D C 1
ATOM 5251 O O . ARG D 2 57 ? 44.687 -12.506 -46.562 1.00 20.22 57 ARG D O 1
ATOM 5259 N N . MET D 2 58 ? 44.085 -11.960 -44.491 1.00 18.45 58 MET D N 1
ATOM 5260 C CA . MET D 2 58 ? 42.831 -11.437 -45.015 1.00 21.73 58 MET D CA 1
ATOM 5261 C C . MET D 2 58 ? 43.067 -10.045 -45.636 1.00 24.74 58 MET D C 1
ATOM 5262 O O . MET D 2 58 ? 44.112 -9.420 -45.415 1.00 21.19 58 MET D O 1
ATOM 5267 N N . GLY D 2 59 ? 42.145 -9.581 -46.465 1.00 24.57 59 GLY D N 1
ATOM 5268 C CA . GLY D 2 59 ? 42.329 -8.279 -47.084 1.00 18.88 59 GLY D CA 1
ATOM 5269 C C . GLY D 2 59 ? 42.468 -7.200 -46.024 1.00 17.10 59 GLY D C 1
ATOM 5270 O O . GLY D 2 59 ? 41.777 -7.217 -45.011 1.00 17.99 59 GLY D O 1
ATOM 5271 N N . PRO D 2 60 ? 43.379 -6.233 -46.246 1.00 19.80 60 PRO D N 1
ATOM 5272 C CA . PRO D 2 60 ? 43.664 -5.229 -45.208 1.00 15.94 60 PRO D CA 1
ATOM 5273 C C . PRO D 2 60 ? 42.427 -4.430 -44.811 1.00 16.88 60 PRO D C 1
ATOM 5274 O O . PRO D 2 60 ? 42.225 -4.163 -43.626 1.00 15.60 60 PRO D O 1
ATOM 5278 N N . ALA D 2 61 ? 41.626 -4.012 -45.788 1.00 15.58 61 ALA D N 1
ATOM 5279 C CA . ALA D 2 61 ? 40.413 -3.278 -45.456 1.00 20.97 61 ALA D CA 1
ATOM 5280 C C . ALA D 2 61 ? 39.448 -4.165 -44.657 1.00 15.50 61 ALA D C 1
ATOM 5281 O O . ALA D 2 61 ? 38.802 -3.695 -43.711 1.00 20.38 61 ALA D O 1
ATOM 5283 N N A HIS D 2 62 ? 39.356 -5.432 -45.047 0.50 16.90 62 HIS D N 1
ATOM 5284 N N B HIS D 2 62 ? 39.358 -5.440 -45.025 0.50 16.95 62 HIS D N 1
ATOM 5285 C CA A HIS D 2 62 ? 38.503 -6.388 -44.347 0.50 19.55 62 HIS D CA 1
ATOM 5286 C CA B HIS D 2 62 ? 38.477 -6.385 -44.326 0.50 19.55 62 HIS D CA 1
ATOM 5287 C C A HIS D 2 62 ? 38.944 -6.497 -42.889 0.50 17.90 62 HIS D C 1
ATOM 5288 C C B HIS D 2 62 ? 38.936 -6.561 -42.880 0.50 17.92 62 HIS D C 1
ATOM 5289 O O A HIS D 2 62 ? 38.125 -6.446 -41.973 0.50 18.12 62 HIS D O 1
ATOM 5290 O O B HIS D 2 62 ? 38.121 -6.611 -41.959 0.50 18.11 62 HIS D O 1
ATOM 5303 N N . TYR D 2 63 ? 40.252 -6.658 -42.688 1.00 14.86 63 TYR D N 1
ATOM 5304 C CA . TYR D 2 63 ? 40.820 -6.760 -41.344 1.00 16.35 63 TYR D CA 1
ATOM 5305 C C . TYR D 2 63 ? 40.478 -5.533 -40.501 1.00 16.51 63 TYR D C 1
ATOM 5306 O O . TYR D 2 63 ? 40.075 -5.650 -39.341 1.00 13.01 63 TYR D O 1
ATOM 5315 N N . LEU D 2 64 ? 40.627 -4.350 -41.088 1.00 15.44 64 LEU D N 1
ATOM 5316 C CA . LEU D 2 64 ? 40.278 -3.120 -40.374 1.00 15.22 64 LEU D CA 1
ATOM 5317 C C . LEU D 2 64 ? 38.785 -2.981 -40.061 1.00 15.36 64 LEU D C 1
ATOM 5318 O O . LEU D 2 64 ? 38.413 -2.641 -38.929 1.00 20.48 64 LEU D O 1
ATOM 5323 N N . GLU D 2 65 ? 37.933 -3.225 -41.053 1.00 16.71 65 GLU D N 1
ATOM 5324 C CA . GLU D 2 65 ? 36.492 -2.990 -40.876 1.00 19.25 65 GLU D CA 1
ATOM 5325 C C . GLU D 2 65 ? 35.842 -4.089 -40.031 1.00 19.12 65 GLU D C 1
ATOM 5326 O O . GLU D 2 65 ? 34.862 -3.840 -39.345 1.00 15.78 65 GLU D O 1
ATOM 5332 N N . GLY D 2 66 ? 36.363 -5.310 -40.104 1.00 15.73 66 GLY D N 1
ATOM 5333 C CA . GLY D 2 66 ? 35.709 -6.412 -39.390 1.00 18.26 66 GLY D CA 1
ATOM 5334 C C . GLY D 2 66 ? 35.794 -6.267 -37.883 1.00 17.51 66 GLY D C 1
ATOM 5335 O O . GLY D 2 66 ? 36.856 -5.932 -37.369 1.00 16.12 66 GLY D O 1
ATOM 5336 N N . THR D 2 67 ? 34.698 -6.519 -37.163 1.00 15.60 67 THR D N 1
ATOM 5337 C CA . THR D 2 67 ? 34.806 -6.664 -35.709 1.00 15.34 67 THR D CA 1
ATOM 5338 C C . THR D 2 67 ? 35.605 -7.951 -35.407 1.00 17.98 67 THR D C 1
ATOM 5339 O O . THR D 2 67 ? 35.804 -8.791 -36.300 1.00 12.93 67 THR D O 1
ATOM 5343 N N . TYR D 2 68 ? 36.077 -8.095 -34.175 1.00 14.36 68 TYR D N 1
ATOM 5344 C CA . TYR D 2 68 ? 36.996 -9.188 -33.837 1.00 15.64 68 TYR D CA 1
ATOM 5345 C C . TYR D 2 68 ? 36.531 -10.577 -34.314 1.00 15.46 68 TYR D C 1
ATOM 5346 O O . TYR D 2 68 ? 37.276 -11.298 -34.992 1.00 15.77 68 TYR D O 1
ATOM 5355 N N . TYR D 2 69 ? 35.312 -10.972 -33.969 1.00 12.43 69 TYR D N 1
ATOM 5356 C CA . TYR D 2 69 ? 34.895 -12.339 -34.276 1.00 11.98 69 TYR D CA 1
ATOM 5357 C C . TYR D 2 69 ? 34.574 -12.517 -35.763 1.00 14.91 69 TYR D C 1
ATOM 5358 O O . TYR D 2 69 ? 34.471 -13.637 -36.253 1.00 12.92 69 TYR D O 1
ATOM 5367 N N . GLU D 2 70 ? 34.459 -11.423 -36.506 1.00 13.96 70 GLU D N 1
ATOM 5368 C CA . GLU D 2 70 ? 34.419 -11.568 -37.974 1.00 15.13 70 GLU D CA 1
ATOM 5369 C C . GLU D 2 70 ? 35.743 -12.077 -38.512 1.00 16.49 70 GLU D C 1
ATOM 5370 O O . GLU D 2 70 ? 35.774 -12.776 -39.523 1.00 18.56 70 GLU D O 1
ATOM 5376 N N . LEU D 2 71 ? 36.840 -11.723 -37.853 1.00 16.46 71 LEU D N 1
ATOM 5377 C CA . LEU D 2 71 ? 38.146 -12.250 -38.246 1.00 17.41 71 LEU D CA 1
ATOM 5378 C C . LEU D 2 71 ? 38.174 -13.771 -38.074 1.00 18.90 71 LEU D C 1
ATOM 5379 O O . LEU D 2 71 ? 38.693 -14.493 -38.922 1.00 18.32 71 LEU D O 1
ATOM 5384 N N . TRP D 2 72 ? 37.649 -14.247 -36.953 1.00 15.76 72 TRP D N 1
ATOM 5385 C CA . TRP D 2 72 ? 37.597 -15.688 -36.703 1.00 12.51 72 TRP D CA 1
ATOM 5386 C C . TRP D 2 72 ? 36.702 -16.371 -37.739 1.00 14.47 72 TRP D C 1
ATOM 5387 O O . TRP D 2 72 ? 37.053 -17.397 -38.307 1.00 14.55 72 TRP D O 1
ATOM 5398 N N . LEU D 2 73 ? 35.543 -15.784 -37.997 1.00 14.01 73 LEU D N 1
ATOM 5399 C CA . LEU D 2 73 ? 34.616 -16.368 -38.963 1.00 14.20 73 LEU D CA 1
ATOM 5400 C C . LEU D 2 73 ? 35.303 -16.533 -40.323 1.00 19.55 73 LEU D C 1
ATOM 5401 O O . LEU D 2 73 ? 35.159 -17.565 -41.009 1.00 17.07 73 LEU D O 1
ATOM 5406 N N . HIS D 2 74 ? 36.088 -15.531 -40.694 1.00 18.45 74 HIS D N 1
ATOM 5407 C CA . HIS D 2 74 ? 36.879 -15.592 -41.927 1.00 18.49 74 HIS D CA 1
ATOM 5408 C C . HIS D 2 74 ? 37.793 -16.788 -41.947 1.00 16.64 74 HIS D C 1
ATOM 5409 O O . HIS D 2 74 ? 37.808 -17.516 -42.939 1.00 19.40 74 HIS D O 1
ATOM 5416 N N . VAL D 2 75 ? 38.552 -16.994 -40.869 1.00 12.65 75 VAL D N 1
ATOM 5417 C CA . VAL D 2 75 ? 39.430 -18.158 -40.786 1.00 15.88 75 VAL D CA 1
ATOM 5418 C C . VAL D 2 75 ? 38.666 -19.461 -40.989 1.00 19.07 75 VAL D C 1
ATOM 5419 O O . VAL D 2 75 ? 39.109 -20.342 -41.746 1.00 16.45 75 VAL D O 1
ATOM 5423 N N . PHE D 2 76 ? 37.527 -19.607 -40.314 1.00 13.55 76 PHE D N 1
ATOM 5424 C CA . PHE D 2 76 ? 36.795 -20.866 -40.415 1.00 15.50 76 PHE D CA 1
ATOM 5425 C C . PHE D 2 76 ? 36.334 -21.124 -41.855 1.00 20.19 76 PHE D C 1
ATOM 5426 O O . PHE D 2 76 ? 36.389 -22.258 -42.342 1.00 19.63 76 PHE D O 1
ATOM 5434 N N . GLU D 2 77 ? 35.929 -20.066 -42.547 1.00 15.19 77 GLU D N 1
ATOM 5435 C CA . GLU D 2 77 ? 35.380 -20.217 -43.882 1.00 20.96 77 GLU D CA 1
ATOM 5436 C C . GLU D 2 77 ? 36.468 -20.477 -44.919 1.00 22.62 77 GLU D C 1
ATOM 5437 O O . GLU D 2 77 ? 36.176 -20.999 -45.986 1.00 24.86 77 GLU D O 1
ATOM 5443 N N . ASN D 2 78 ? 37.706 -20.094 -44.607 1.00 15.60 78 ASN D N 1
ATOM 5444 C CA . ASN D 2 78 ? 38.787 -20.119 -45.591 1.00 15.37 78 ASN D CA 1
ATOM 5445 C C . ASN D 2 78 ? 39.853 -21.144 -45.267 1.00 17.85 78 ASN D C 1
ATOM 5446 O O . ASN D 2 78 ? 40.235 -21.957 -46.119 1.00 18.08 78 ASN D O 1
ATOM 5451 N N . LEU D 2 79 ? 40.340 -21.118 -44.037 1.00 15.53 79 LEU D N 1
ATOM 5452 C CA . LEU D 2 79 ? 41.398 -22.059 -43.644 1.00 15.15 79 LEU D CA 1
ATOM 5453 C C . LEU D 2 79 ? 40.890 -23.513 -43.725 1.00 17.42 79 LEU D C 1
ATOM 5454 O O . LEU D 2 79 ? 41.624 -24.421 -44.104 1.00 14.79 79 LEU D O 1
ATOM 5459 N N . LEU D 2 80 ? 39.630 -23.733 -43.389 1.00 15.83 80 LEU D N 1
ATOM 5460 C CA . LEU D 2 80 ? 39.074 -25.082 -43.462 1.00 17.98 80 LEU D CA 1
ATOM 5461 C C . LEU D 2 80 ? 39.039 -25.585 -44.899 1.00 16.85 80 LEU D C 1
ATOM 5462 O O . LEU D 2 80 ? 39.184 -26.784 -45.137 1.00 19.34 80 LEU D O 1
ATOM 5467 N N . VAL D 2 81 ? 38.846 -24.678 -45.850 1.00 19.24 81 VAL D N 1
ATOM 5468 C CA . VAL D 2 81 ? 38.912 -25.052 -47.255 1.00 19.50 81 VAL D CA 1
ATOM 5469 C C . VAL D 2 81 ? 40.375 -25.321 -47.657 1.00 25.41 81 VAL D C 1
ATOM 5470 O O . VAL D 2 81 ? 40.678 -26.339 -48.284 1.00 19.91 81 VAL D O 1
ATOM 5474 N N . GLU D 2 82 ? 41.285 -24.436 -47.266 1.00 21.52 82 GLU D N 1
ATOM 5475 C CA . GLU D 2 82 ? 42.709 -24.626 -47.576 1.00 21.03 82 GLU D CA 1
ATOM 5476 C C . GLU D 2 82 ? 43.250 -25.952 -47.047 1.00 23.88 82 GLU D C 1
ATOM 5477 O O . GLU D 2 82 ? 44.082 -26.595 -47.696 1.00 23.06 82 GLU D O 1
ATOM 5483 N N . LYS D 2 83 ? 42.784 -26.358 -45.871 1.00 18.55 83 LYS D N 1
ATOM 5484 C CA . LYS D 2 83 ? 43.220 -27.596 -45.247 1.00 22.16 83 LYS D CA 1
ATOM 5485 C C . LYS D 2 83 ? 42.501 -28.821 -45.800 1.00 22.19 83 LYS D C 1
ATOM 5486 O O . LYS D 2 83 ? 42.807 -29.927 -45.392 1.00 19.29 83 LYS D O 1
ATOM 5492 N N . GLY D 2 84 ? 41.537 -28.634 -46.696 1.00 23.10 84 GLY D N 1
ATOM 5493 C CA . GLY D 2 84 ? 40.823 -29.769 -47.260 1.00 20.99 84 GLY D CA 1
ATOM 5494 C C . GLY D 2 84 ? 39.783 -30.395 -46.348 1.00 26.49 84 GLY D C 1
ATOM 5495 O O . GLY D 2 84 ? 39.270 -31.472 -46.629 1.00 23.99 84 GLY D O 1
ATOM 5496 N N . VAL D 2 85 ? 39.473 -29.732 -45.244 1.00 20.11 85 VAL D N 1
ATOM 5497 C CA . VAL D 2 85 ? 38.413 -30.190 -44.349 1.00 24.42 85 VAL D CA 1
ATOM 5498 C C . VAL D 2 85 ? 37.004 -29.916 -44.890 1.00 20.55 85 VAL D C 1
ATOM 5499 O O . VAL D 2 85 ? 36.094 -30.717 -44.742 1.00 21.55 85 VAL D O 1
ATOM 5503 N N . LEU D 2 86 ? 36.821 -28.759 -45.467 1.00 18.87 86 LEU D N 1
ATOM 5504 C CA . LEU D 2 86 ? 35.607 -28.537 -46.213 1.00 17.44 86 LEU D CA 1
ATOM 5505 C C . LEU D 2 86 ? 36.042 -28.375 -47.659 1.00 24.83 86 LEU D C 1
ATOM 5506 O O . LEU D 2 86 ? 37.169 -27.960 -47.935 1.00 22.02 86 LEU D O 1
ATOM 5511 N N . THR D 2 87 ? 35.161 -28.707 -48.587 1.00 26.84 87 THR D N 1
ATOM 5512 C CA . THR D 2 87 ? 35.424 -28.382 -49.976 1.00 25.74 87 THR D CA 1
ATOM 5513 C C . THR D 2 87 ? 34.833 -26.997 -50.201 1.00 25.62 87 THR D C 1
ATOM 5514 O O . THR D 2 87 ? 34.007 -26.531 -49.394 1.00 17.21 87 THR D O 1
ATOM 5518 N N . ALA D 2 88 ? 35.252 -26.326 -51.271 1.00 19.13 88 ALA D N 1
ATOM 5519 C CA . ALA D 2 88 ? 34.678 -25.021 -51.595 1.00 19.75 88 ALA D CA 1
ATOM 5520 C C . ALA D 2 88 ? 33.188 -25.156 -51.863 1.00 20.90 88 ALA D C 1
ATOM 5521 O O . ALA D 2 88 ? 32.404 -24.261 -51.562 1.00 21.96 88 ALA D O 1
ATOM 5523 N N . THR D 2 89 ? 32.806 -26.296 -52.423 1.00 19.13 89 THR D N 1
ATOM 5524 C CA . THR D 2 89 ? 31.410 -26.578 -52.720 1.00 23.93 89 THR D CA 1
ATOM 5525 C C . THR D 2 89 ? 30.586 -26.669 -51.436 1.00 22.87 89 THR D C 1
ATOM 5526 O O . THR D 2 89 ? 29.479 -26.147 -51.376 1.00 20.40 89 THR D O 1
ATOM 5530 N N . GLU D 2 90 ? 31.121 -27.341 -50.416 1.00 17.76 90 GLU D N 1
ATOM 5531 C CA . GLU D 2 90 ? 30.407 -27.473 -49.145 1.00 20.05 90 GLU D CA 1
ATOM 5532 C C . GLU D 2 90 ? 30.178 -26.102 -48.534 1.00 16.12 90 GLU D C 1
ATOM 5533 O O . GLU D 2 90 ? 29.112 -25.810 -48.013 1.00 18.42 90 GLU D O 1
ATOM 5539 N N . VAL D 2 91 ? 31.189 -25.250 -48.590 1.00 20.11 91 VAL D N 1
ATOM 5540 C CA . VAL D 2 91 ? 31.042 -23.919 -48.023 1.00 19.47 91 VAL D CA 1
ATOM 5541 C C . VAL D 2 91 ? 30.017 -23.094 -48.822 1.00 22.05 91 VAL D C 1
ATOM 5542 O O . VAL D 2 91 ? 29.194 -22.376 -48.248 1.00 25.89 91 VAL D O 1
ATOM 5546 N N . ALA D 2 92 ? 30.047 -23.230 -50.143 1.00 19.18 92 ALA D N 1
ATOM 5547 C CA . ALA D 2 92 ? 29.106 -22.515 -51.011 1.00 30.82 92 ALA D CA 1
ATOM 5548 C C . ALA D 2 92 ? 27.659 -22.988 -50.831 1.00 24.59 92 ALA D C 1
ATOM 5549 O O . ALA D 2 92 ? 26.742 -22.175 -50.720 1.00 30.79 92 ALA D O 1
ATOM 5551 N N . THR D 2 93 ? 27.441 -24.297 -50.796 1.00 22.78 93 THR D N 1
ATOM 5552 C CA . THR D 2 93 ? 26.081 -24.802 -50.588 1.00 24.66 93 THR D CA 1
ATOM 5553 C C . THR D 2 93 ? 25.637 -24.717 -49.123 1.00 22.14 93 THR D C 1
ATOM 5554 O O . THR D 2 93 ? 24.459 -24.646 -48.844 1.00 23.67 93 THR D O 1
ATOM 5558 N N . GLY D 2 94 ? 26.570 -24.765 -48.184 1.00 21.80 94 GLY D N 1
ATOM 5559 C CA . GLY D 2 94 ? 26.193 -24.854 -46.783 1.00 17.60 94 GLY D CA 1
ATOM 5560 C C . GLY D 2 94 ? 25.800 -26.280 -46.404 1.00 21.72 94 GLY D C 1
ATOM 5561 O O . GLY D 2 94 ? 25.346 -26.529 -45.296 1.00 20.29 94 GLY D O 1
ATOM 5562 N N . LYS D 2 95 ? 26.002 -27.235 -47.311 1.00 15.40 95 LYS D N 1
ATOM 5563 C CA . LYS D 2 95 ? 25.562 -28.609 -47.039 1.00 18.95 95 LYS D CA 1
ATOM 5564 C C . LYS D 2 95 ? 26.726 -29.570 -47.065 1.00 18.90 95 LYS D C 1
ATOM 5565 O O . LYS D 2 95 ? 27.610 -29.462 -47.914 1.00 14.58 95 LYS D O 1
ATOM 5571 N N . ALA D 2 96 ? 26.727 -30.520 -46.145 1.00 16.74 96 ALA D N 1
ATOM 5572 C CA . ALA D 2 96 ? 27.761 -31.558 -46.139 1.00 22.49 96 ALA D CA 1
ATOM 5573 C C . ALA D 2 96 ? 27.747 -32.392 -47.438 1.00 26.56 96 ALA D C 1
ATOM 5574 O O . ALA D 2 96 ? 26.682 -32.736 -47.948 1.00 23.51 96 ALA D O 1
ATOM 5576 N N . ALA D 2 97 ? 28.920 -32.726 -47.968 1.00 24.76 97 ALA D N 1
ATOM 5577 C CA . ALA D 2 97 ? 28.995 -33.506 -49.201 1.00 21.31 97 ALA D CA 1
ATOM 5578 C C . ALA D 2 97 ? 28.335 -34.868 -49.031 1.00 31.41 97 ALA D C 1
ATOM 5579 O O . ALA D 2 97 ? 27.652 -35.360 -49.933 1.00 25.86 97 ALA D O 1
ATOM 5581 N N . SER D 2 98 ? 28.538 -35.473 -47.867 1.00 22.08 98 SER D N 1
ATOM 5582 C CA . SER D 2 98 ? 28.100 -36.844 -47.651 1.00 24.23 98 SER D CA 1
ATOM 5583 C C . SER D 2 98 ? 27.634 -37.092 -46.220 1.00 28.65 98 SER D C 1
ATOM 5584 O O . SER D 2 98 ? 27.987 -38.104 -45.624 1.00 26.16 98 SER D O 1
ATOM 5587 N N . GLY D 2 99 ? 26.840 -36.177 -45.669 1.00 25.30 99 GLY D N 1
ATOM 5588 C CA . GLY D 2 99 ? 26.301 -36.348 -44.328 1.00 24.72 99 GLY D CA 1
ATOM 5589 C C . GLY D 2 99 ? 27.398 -36.302 -43.272 1.00 23.54 99 GLY D C 1
ATOM 5590 O O . GLY D 2 99 ? 28.461 -35.711 -43.492 1.00 19.33 99 GLY D O 1
ATOM 5591 N N . LYS D 2 100 ? 27.143 -36.941 -42.136 1.00 21.06 100 LYS D N 1
ATOM 5592 C CA . LYS D 2 100 ? 28.040 -36.865 -40.985 1.00 15.67 100 LYS D CA 1
ATOM 5593 C C . LYS D 2 100 ? 29.152 -37.910 -41.089 1.00 20.21 100 LYS D C 1
ATOM 5594 O O . LYS D 2 100 ? 28.974 -39.065 -40.706 1.00 23.15 100 LYS D O 1
ATOM 5600 N N . THR D 2 101 ? 30.297 -37.492 -41.620 1.00 17.32 101 THR D N 1
ATOM 5601 C CA . THR D 2 101 ? 31.407 -38.387 -41.875 1.00 20.44 101 THR D CA 1
ATOM 5602 C C . THR D 2 101 ? 32.471 -38.213 -40.808 1.00 21.43 101 THR D C 1
ATOM 5603 O O . THR D 2 101 ? 33.369 -39.041 -40.663 1.00 20.86 101 THR D O 1
ATOM 5607 N N . ALA D 2 102 ? 32.371 -37.131 -40.056 1.00 18.40 102 ALA D N 1
ATOM 5608 C CA . ALA D 2 102 ? 33.324 -36.886 -38.994 1.00 22.04 102 ALA D CA 1
ATOM 5609 C C . ALA D 2 102 ? 32.634 -37.054 -37.664 1.00 20.39 102 ALA D C 1
ATOM 5610 O O . ALA D 2 102 ? 31.410 -37.087 -37.550 1.00 18.05 102 ALA D O 1
ATOM 5612 N N . THR D 2 103 ? 33.435 -37.146 -36.633 1.00 20.61 103 THR D N 1
ATOM 5613 C CA . THR D 2 103 ? 32.884 -37.204 -35.296 1.00 26.19 103 THR D CA 1
ATOM 5614 C C . THR D 2 103 ? 33.544 -36.079 -34.494 1.00 20.60 103 THR D C 1
ATOM 5615 O O . THR D 2 103 ? 34.758 -35.929 -34.531 1.00 21.22 103 THR D O 1
ATOM 5619 N N . PRO D 2 104 ? 32.750 -35.280 -33.773 1.00 19.87 104 PRO D N 1
ATOM 5620 C CA . PRO D 2 104 ? 33.372 -34.157 -33.065 1.00 20.31 104 PRO D CA 1
ATOM 5621 C C . PRO D 2 104 ? 34.302 -34.640 -31.973 1.00 21.82 104 PRO D C 1
ATOM 5622 O O . PRO D 2 104 ? 33.957 -35.509 -31.182 1.00 17.80 104 PRO D O 1
ATOM 5626 N N . VAL D 2 105 ? 35.498 -34.077 -31.923 1.00 18.33 105 VAL D N 1
ATOM 5627 C CA . VAL D 2 105 ? 36.435 -34.446 -30.867 1.00 16.16 105 VAL D CA 1
ATOM 5628 C C . VAL D 2 105 ? 36.082 -33.752 -29.565 1.00 17.83 105 VAL D C 1
ATOM 5629 O O . VAL D 2 105 ? 36.170 -34.349 -28.501 1.00 17.16 105 VAL D O 1
ATOM 5633 N N . LEU D 2 106 ? 35.653 -32.498 -29.639 1.00 17.40 106 LEU D N 1
ATOM 5634 C CA . LEU D 2 106 ? 35.227 -31.784 -28.435 1.00 16.74 106 LEU D CA 1
ATOM 5635 C C . LEU D 2 106 ? 33.797 -32.141 -28.028 1.00 16.20 106 LEU D C 1
ATOM 5636 O O . LEU D 2 106 ? 32.839 -31.635 -28.606 1.00 17.70 106 LEU D O 1
ATOM 5641 N N . THR D 2 107 ? 33.662 -33.032 -27.044 1.00 18.94 107 THR D N 1
ATOM 5642 C CA . THR D 2 107 ? 32.352 -33.518 -26.604 1.00 15.89 107 THR D CA 1
ATOM 5643 C C . THR D 2 107 ? 32.052 -32.993 -25.215 1.00 14.90 107 THR D C 1
ATOM 5644 O O . THR D 2 107 ? 32.981 -32.625 -24.495 1.00 18.85 107 THR D O 1
ATOM 5648 N N . PRO D 2 108 ? 30.760 -32.948 -24.826 1.00 17.18 108 PRO D N 1
ATOM 5649 C CA . PRO D 2 108 ? 30.408 -32.382 -23.521 1.00 16.69 108 PRO D CA 1
ATOM 5650 C C . PRO D 2 108 ? 31.211 -32.953 -22.362 1.00 21.82 108 PRO D C 1
ATOM 5651 O O . PRO D 2 108 ? 31.590 -32.193 -21.466 1.00 24.77 108 PRO D O 1
ATOM 5655 N N . ALA D 2 109 ? 31.473 -34.259 -22.377 1.00 16.52 109 ALA D N 1
ATOM 5656 C CA . ALA D 2 109 ? 32.199 -34.898 -21.280 1.00 24.03 109 ALA D CA 1
ATOM 5657 C C . ALA D 2 109 ? 33.616 -34.369 -21.078 1.00 22.79 109 ALA D C 1
ATOM 5658 O O . ALA D 2 109 ? 34.145 -34.435 -19.973 1.00 23.57 109 ALA D O 1
ATOM 5660 N N . ILE D 2 110 ? 34.252 -33.878 -22.133 1.00 20.21 110 ILE D N 1
ATOM 5661 C CA . ILE D 2 110 ? 35.648 -33.440 -21.992 1.00 21.09 110 ILE D CA 1
ATOM 5662 C C . ILE D 2 110 ? 35.876 -31.920 -21.999 1.00 19.48 110 ILE D C 1
ATOM 5663 O O . ILE D 2 110 ? 37.021 -31.455 -21.837 1.00 19.97 110 ILE D O 1
ATOM 5668 N N . VAL D 2 111 ? 34.811 -31.149 -22.192 1.00 15.82 111 VAL D N 1
ATOM 5669 C CA . VAL D 2 111 ? 34.970 -29.694 -22.298 1.00 18.58 111 VAL D CA 1
ATOM 5670 C C . VAL D 2 111 ? 35.746 -29.132 -21.104 1.00 18.09 111 VAL D C 1
ATOM 5671 O O . VAL D 2 111 ? 36.767 -28.475 -21.259 1.00 14.74 111 VAL D O 1
ATOM 5675 N N . ASP D 2 112 ? 35.281 -29.409 -19.897 1.00 17.36 112 ASP D N 1
ATOM 5676 C CA . ASP D 2 112 ? 35.916 -28.802 -18.733 1.00 19.77 112 ASP D CA 1
ATOM 5677 C C . ASP D 2 112 ? 37.393 -29.177 -18.579 1.00 18.82 112 ASP D C 1
ATOM 5678 O O . ASP D 2 112 ? 38.246 -28.319 -18.321 1.00 19.02 112 ASP D O 1
ATOM 5683 N N . GLY D 2 113 ? 37.686 -30.458 -18.724 1.00 15.67 113 GLY D N 1
ATOM 5684 C CA . GLY D 2 113 ? 39.054 -30.942 -18.630 1.00 17.96 113 GLY D CA 1
ATOM 5685 C C . GLY D 2 113 ? 39.967 -30.356 -19.700 1.00 22.34 113 GLY D C 1
ATOM 5686 O O . GLY D 2 113 ? 41.105 -29.963 -19.405 1.00 17.75 113 GLY D O 1
ATOM 5687 N N . LEU D 2 114 ? 39.481 -30.312 -20.940 1.00 19.71 114 LEU D N 1
ATOM 5688 C CA . LEU D 2 114 ? 40.252 -29.732 -22.039 1.00 18.04 114 LEU D CA 1
ATOM 5689 C C . LEU D 2 114 ? 40.505 -28.227 -21.824 1.00 18.33 114 LEU D C 1
ATOM 5690 O O . LEU D 2 114 ? 41.641 -27.756 -21.968 1.00 17.67 114 LEU D O 1
ATOM 5695 N N . LEU D 2 115 ? 39.465 -27.472 -21.481 1.00 13.10 115 LEU D N 1
ATOM 5696 C CA . LEU D 2 115 ? 39.651 -26.025 -21.229 1.00 14.64 115 LEU D CA 1
ATOM 5697 C C . LEU D 2 115 ? 40.561 -25.737 -20.019 1.00 21.15 115 LEU D C 1
ATOM 5698 O O . LEU D 2 115 ? 41.338 -24.768 -20.034 1.00 16.54 115 LEU D O 1
ATOM 5703 N N . SER D 2 116 ? 40.461 -26.572 -18.977 1.00 13.26 116 SER D N 1
ATOM 5704 C CA . SER D 2 116 ? 41.299 -26.409 -17.784 1.00 12.52 116 SER D CA 1
ATOM 5705 C C . SER D 2 116 ? 42.733 -26.844 -18.026 1.00 16.34 116 SER D C 1
ATOM 5706 O O . SER D 2 116 ? 43.624 -26.523 -17.224 1.00 15.69 116 SER D O 1
ATOM 5709 N N . THR D 2 117 ? 42.961 -27.609 -19.092 1.00 15.59 117 THR D N 1
ATOM 5710 C CA . THR D 2 117 ? 44.306 -28.101 -19.369 1.00 18.65 117 THR D CA 1
ATOM 5711 C C . THR D 2 117 ? 45.033 -27.323 -20.471 1.00 16.94 117 THR D C 1
ATOM 5712 O O . THR D 2 117 ? 46.221 -27.001 -20.325 1.00 14.15 117 THR D O 1
ATOM 5716 N N . GLY D 2 118 ? 44.331 -27.024 -21.562 1.00 14.46 118 GLY D N 1
ATOM 5717 C CA . GLY D 2 118 ? 44.934 -26.313 -22.678 1.00 16.22 118 GLY D CA 1
ATOM 5718 C C . GLY D 2 118 ? 46.050 -27.122 -23.313 1.00 23.22 118 GLY D C 1
ATOM 5719 O O . GLY D 2 118 ? 46.102 -28.336 -23.164 1.00 17.66 118 GLY D O 1
ATOM 5720 N N . ALA D 2 119 ? 46.951 -26.444 -24.007 1.00 19.12 119 ALA D N 1
ATOM 5721 C CA . ALA D 2 119 ? 48.026 -27.111 -24.727 1.00 21.43 119 ALA D CA 1
ATOM 5722 C C . ALA D 2 119 ? 49.226 -26.175 -24.768 1.00 18.43 119 ALA D C 1
ATOM 5723 O O . ALA D 2 119 ? 49.279 -25.253 -25.591 1.00 21.29 119 ALA D O 1
ATOM 5725 N N . SER D 2 120 ? 50.165 -26.386 -23.859 1.00 15.16 120 SER D N 1
ATOM 5726 C CA . SER D 2 120 ? 51.356 -25.549 -23.800 1.00 22.14 120 SER D CA 1
ATOM 5727 C C . SER D 2 120 ? 52.186 -25.701 -25.069 1.00 20.56 120 SER D C 1
ATOM 5728 O O . SER D 2 120 ? 52.285 -26.795 -25.622 1.00 16.36 120 SER D O 1
ATOM 5731 N N . ALA D 2 121 ? 52.788 -24.604 -25.516 1.00 16.69 121 ALA D N 1
ATOM 5732 C CA . ALA D 2 121 ? 53.746 -24.643 -26.623 1.00 18.40 121 ALA D CA 1
ATOM 5733 C C . ALA D 2 121 ? 55.168 -24.959 -26.142 1.00 16.89 121 ALA D C 1
ATOM 5734 O O . ALA D 2 121 ? 56.104 -25.031 -26.954 1.00 15.67 121 ALA D O 1
ATOM 5736 N N . ALA D 2 122 ? 55.341 -25.109 -24.830 1.00 15.37 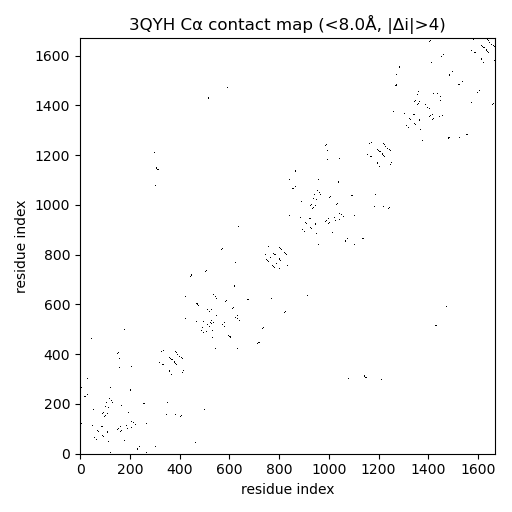122 ALA D N 1
ATOM 5737 C CA . ALA D 2 122 ? 56.665 -25.430 -24.279 1.00 17.86 122 ALA D CA 1
ATOM 5738 C C . ALA D 2 122 ? 57.037 -26.845 -24.698 1.00 21.37 122 ALA D C 1
ATOM 5739 O O . ALA D 2 122 ? 56.159 -27.706 -24.806 1.00 17.81 122 ALA D O 1
ATOM 5741 N N . ARG D 2 123 ? 58.326 -27.076 -24.939 1.00 15.53 123 ARG D N 1
ATOM 5742 C CA . ARG D 2 123 ? 58.800 -28.384 -25.362 1.00 20.93 123 ARG D CA 1
ATOM 5743 C C . ARG D 2 123 ? 60.067 -28.760 -24.588 1.00 28.22 123 ARG D C 1
ATOM 5744 O O . ARG D 2 123 ? 60.866 -27.900 -24.217 1.00 23.31 123 ARG D O 1
ATOM 5752 N N . GLU D 2 124 ? 60.238 -30.055 -24.356 1.00 28.90 124 GLU D N 1
ATOM 5753 C CA . GLU D 2 124 ? 61.328 -30.554 -23.522 1.00 36.56 124 GLU D CA 1
ATOM 5754 C C . GLU D 2 124 ? 62.698 -30.251 -24.107 1.00 32.87 124 GLU D C 1
ATOM 5755 O O . GLU D 2 124 ? 63.588 -29.776 -23.407 1.00 39.75 124 GLU D O 1
ATOM 5761 N N . GLU D 2 125 ? 62.876 -30.536 -25.390 1.00 31.10 125 GLU D N 1
ATOM 5762 C CA . GLU D 2 125 ? 64.175 -30.335 -26.008 1.00 35.86 125 GLU D CA 1
ATOM 5763 C C . GLU D 2 125 ? 64.088 -29.531 -27.294 1.00 29.46 125 GLU D C 1
ATOM 5764 O O . GLU D 2 125 ? 63.091 -29.584 -28.006 1.00 29.82 125 GLU D O 1
ATOM 5770 N N . GLY D 2 126 ? 65.136 -28.767 -27.566 1.00 23.36 126 GLY D N 1
ATOM 5771 C CA . GLY D 2 126 ? 65.212 -27.952 -28.765 1.00 25.38 126 GLY D CA 1
ATOM 5772 C C . GLY D 2 126 ? 66.603 -27.378 -28.889 1.00 28.53 126 GLY D C 1
ATOM 5773 O O . GLY D 2 126 ? 67.507 -27.787 -28.156 1.00 27.07 126 GLY D O 1
ATOM 5774 N N . ALA D 2 127 ? 66.777 -26.435 -29.808 1.00 18.37 127 ALA D N 1
ATOM 5775 C CA . ALA D 2 127 ? 68.082 -25.819 -30.013 1.00 24.94 127 ALA D CA 1
ATOM 5776 C C . ALA D 2 127 ? 68.612 -25.227 -28.707 1.00 26.94 127 ALA D C 1
ATOM 5777 O O . ALA D 2 127 ? 67.844 -24.735 -27.875 1.00 21.97 127 ALA D O 1
ATOM 5779 N N . ARG D 2 128 ? 69.928 -25.276 -28.522 1.00 23.43 128 ARG D N 1
ATOM 5780 C CA . ARG D 2 128 ? 70.521 -24.726 -27.311 1.00 23.87 128 ARG D CA 1
ATOM 5781 C C . ARG D 2 128 ? 70.405 -23.198 -27.287 1.00 18.30 128 ARG D C 1
ATOM 5782 O O . ARG D 2 128 ? 70.403 -22.544 -28.335 1.00 18.58 128 ARG D O 1
ATOM 5790 N N . ALA D 2 129 ? 70.293 -22.635 -26.092 1.00 17.43 129 ALA D N 1
ATOM 5791 C CA . ALA D 2 129 ? 70.228 -21.187 -25.937 1.00 19.33 129 ALA D CA 1
ATOM 5792 C C . ALA D 2 129 ? 71.576 -20.566 -26.303 1.00 29.15 129 ALA D C 1
ATOM 5793 O O . ALA D 2 129 ? 72.614 -20.963 -25.774 1.00 26.67 129 ALA D O 1
ATOM 5795 N N . ARG D 2 130 ? 71.572 -19.598 -27.215 1.00 21.79 130 ARG D N 1
ATOM 5796 C CA . ARG D 2 130 ? 72.802 -18.875 -27.513 1.00 23.36 130 ARG D CA 1
ATOM 5797 C C . ARG D 2 130 ? 73.006 -17.689 -26.586 1.00 20.77 130 ARG D C 1
ATOM 5798 O O . ARG D 2 130 ? 74.109 -17.176 -26.481 1.00 23.95 130 ARG D O 1
ATOM 5806 N N . PHE D 2 131 ? 71.947 -17.245 -25.915 1.00 18.01 131 PHE D N 1
ATOM 5807 C CA . PHE D 2 131 ? 72.031 -15.999 -25.152 1.00 20.48 131 PHE D CA 1
ATOM 5808 C C . PHE D 2 131 ? 71.671 -16.199 -23.691 1.00 21.11 131 PHE D C 1
ATOM 5809 O O . PHE D 2 131 ? 70.937 -17.114 -23.356 1.00 19.18 131 PHE D O 1
ATOM 5817 N N . ALA D 2 132 ? 72.214 -15.337 -22.843 1.00 26.51 132 ALA D N 1
ATOM 5818 C CA . ALA D 2 132 ? 71.971 -15.383 -21.413 1.00 25.89 132 ALA D CA 1
ATOM 5819 C C . ALA D 2 132 ? 71.360 -14.052 -21.042 1.00 20.21 132 ALA D C 1
ATOM 5820 O O . ALA D 2 132 ? 71.558 -13.065 -21.740 1.00 21.10 132 ALA D O 1
ATOM 5822 N N . VAL D 2 133 ? 70.600 -14.023 -19.959 1.00 15.22 133 VAL D N 1
ATOM 5823 C CA . VAL D 2 133 ? 70.089 -12.770 -19.438 1.00 19.72 133 VAL D CA 1
ATOM 5824 C C . VAL D 2 133 ? 71.251 -11.804 -19.214 1.00 22.24 133 VAL D C 1
ATOM 5825 O O . VAL D 2 133 ? 72.285 -12.215 -18.675 1.00 22.91 133 VAL D O 1
ATOM 5829 N N . GLY D 2 134 ? 71.074 -10.545 -19.627 1.00 18.39 134 GLY D N 1
ATOM 5830 C CA . GLY D 2 134 ? 72.127 -9.550 -19.604 1.00 24.30 134 GLY D CA 1
ATOM 5831 C C . GLY D 2 134 ? 72.795 -9.331 -20.951 1.00 19.65 134 GLY D C 1
ATOM 5832 O O . GLY D 2 134 ? 73.391 -8.282 -21.171 1.00 19.24 134 GLY D O 1
ATOM 5833 N N . ASP D 2 135 ? 72.713 -10.310 -21.847 1.00 16.30 135 ASP D N 1
ATOM 5834 C CA . ASP D 2 135 ? 73.330 -10.149 -23.174 1.00 21.28 135 ASP D CA 1
ATOM 5835 C C . ASP D 2 135 ? 72.621 -9.085 -23.988 1.00 22.82 135 ASP D C 1
ATOM 5836 O O . ASP D 2 135 ? 71.381 -9.003 -23.950 1.00 22.61 135 ASP D O 1
ATOM 5841 N N . LYS D 2 136 ? 73.396 -8.279 -24.719 1.00 19.54 136 LYS D N 1
ATOM 5842 C CA . LYS D 2 136 ? 72.844 -7.318 -25.668 1.00 18.86 136 LYS D CA 1
ATOM 5843 C C . LYS D 2 136 ? 72.670 -8.048 -26.987 1.00 21.38 136 LYS D C 1
ATOM 5844 O O . LYS D 2 136 ? 73.611 -8.695 -27.488 1.00 19.23 136 LYS D O 1
ATOM 5850 N N . VAL D 2 137 ? 71.465 -7.963 -27.542 1.00 16.08 137 VAL D N 1
ATOM 5851 C CA . VAL D 2 137 ? 71.159 -8.610 -28.807 1.00 17.33 137 VAL D CA 1
ATOM 5852 C C . VAL D 2 137 ? 70.548 -7.617 -29.811 1.00 18.48 137 VAL D C 1
ATOM 5853 O O . VAL D 2 137 ? 69.969 -6.596 -29.432 1.00 18.56 137 VAL D O 1
ATOM 5857 N N A ARG D 2 138 ? 70.710 -7.911 -31.093 0.50 17.64 138 ARG D N 1
ATOM 5858 N N B ARG D 2 138 ? 70.697 -7.942 -31.090 0.50 17.64 138 ARG D N 1
ATOM 5859 C CA A ARG D 2 138 ? 70.034 -7.150 -32.126 0.50 18.09 138 ARG D CA 1
ATOM 5860 C CA B ARG D 2 138 ? 70.085 -7.195 -32.178 0.50 18.11 138 ARG D CA 1
ATOM 5861 C C A ARG D 2 138 ? 69.058 -8.072 -32.855 0.50 15.75 138 ARG D C 1
ATOM 5862 C C B ARG D 2 138 ? 69.056 -8.093 -32.868 0.50 15.78 138 ARG D C 1
ATOM 5863 O O A ARG D 2 138 ? 69.384 -9.218 -33.174 0.50 17.76 138 ARG D O 1
ATOM 5864 O O B ARG D 2 138 ? 69.346 -9.251 -33.180 0.50 17.80 138 ARG D O 1
ATOM 5879 N N . VAL D 2 139 ? 67.858 -7.571 -33.102 1.00 13.30 139 VAL D N 1
ATOM 5880 C CA . VAL D 2 139 ? 66.845 -8.336 -33.837 1.00 12.58 139 VAL D CA 1
ATOM 5881 C C . VAL D 2 139 ? 67.196 -8.326 -35.315 1.00 14.91 139 VAL D C 1
ATOM 5882 O O . VAL D 2 139 ? 67.432 -7.263 -35.880 1.00 18.83 139 VAL D O 1
ATOM 5886 N N . LEU D 2 140 ? 67.214 -9.492 -35.951 1.00 14.91 140 LEU D N 1
ATOM 5887 C CA . LEU D 2 140 ? 67.611 -9.563 -37.348 1.00 13.74 140 LEU D CA 1
ATOM 5888 C C . LEU D 2 140 ? 66.616 -8.834 -38.249 1.00 21.24 140 LEU D C 1
ATOM 5889 O O . LEU D 2 140 ? 65.415 -8.855 -38.012 1.00 17.43 140 LEU D O 1
ATOM 5894 N N . ASN D 2 141 ? 67.116 -8.189 -39.294 1.00 16.67 141 ASN D N 1
ATOM 5895 C CA . ASN D 2 141 ? 66.224 -7.591 -40.267 1.00 17.66 141 ASN D CA 1
ATOM 5896 C C . ASN D 2 141 ? 65.760 -8.661 -41.249 1.00 19.99 141 ASN D C 1
ATOM 5897 O O . ASN D 2 141 ? 66.457 -8.984 -42.209 1.00 23.10 141 ASN D O 1
ATOM 5902 N N . LYS D 2 142 ? 64.596 -9.237 -40.973 1.00 16.98 142 LYS D N 1
ATOM 5903 C CA . LYS D 2 142 ? 64.044 -10.274 -41.821 1.00 19.56 142 LYS D CA 1
ATOM 5904 C C . LYS D 2 142 ? 62.696 -9.758 -42.291 1.00 19.33 142 LYS D C 1
ATOM 5905 O O . LYS D 2 142 ? 62.016 -9.047 -41.566 1.00 17.66 142 LYS D O 1
ATOM 5911 N N . ASN D 2 143 ? 62.290 -10.131 -43.494 1.00 15.50 143 ASN D N 1
ATOM 5912 C CA . ASN D 2 143 ? 60.986 -9.697 -43.966 1.00 16.59 143 ASN D CA 1
ATOM 5913 C C . ASN D 2 143 ? 60.226 -10.799 -44.670 1.00 15.19 143 ASN D C 1
ATOM 5914 O O . ASN D 2 143 ? 59.894 -10.657 -45.830 1.00 17.61 143 ASN D O 1
ATOM 5919 N N . PRO D 2 144 ? 59.950 -11.901 -43.956 1.00 18.20 144 PRO D N 1
ATOM 5920 C CA . PRO D 2 144 ? 59.310 -13.068 -44.580 1.00 16.73 144 PRO D CA 1
ATOM 5921 C C . PRO D 2 144 ? 57.912 -12.718 -45.069 1.00 19.30 144 PRO D C 1
ATOM 5922 O O . PRO D 2 144 ? 57.255 -11.905 -44.424 1.00 14.58 144 PRO D O 1
ATOM 5926 N N . VAL D 2 145 ? 57.448 -13.339 -46.150 1.00 17.31 145 VAL D N 1
ATOM 5927 C CA . VAL D 2 145 ? 56.047 -13.184 -46.550 1.00 21.04 145 VAL D CA 1
ATOM 5928 C C . VAL D 2 145 ? 55.130 -14.075 -45.710 1.00 20.26 145 VAL D C 1
ATOM 5929 O O . VAL D 2 145 ? 53.933 -13.806 -45.582 1.00 17.49 145 VAL D O 1
ATOM 5933 N N . GLY D 2 146 ? 55.700 -15.130 -45.130 1.00 15.84 146 GLY D N 1
ATOM 5934 C CA . GLY D 2 146 ? 54.948 -16.028 -44.272 1.00 18.44 146 GLY D CA 1
ATOM 5935 C C . GLY D 2 146 ? 54.843 -15.562 -42.829 1.00 18.36 146 GLY D C 1
ATOM 5936 O O . GLY D 2 146 ? 55.197 -14.427 -42.501 1.00 16.56 146 GLY D O 1
ATOM 5937 N N . HIS D 2 147 ? 54.372 -16.459 -41.961 1.00 13.87 147 HIS D N 1
ATOM 5938 C CA . HIS D 2 147 ? 54.073 -16.119 -40.573 1.00 13.65 147 HIS D CA 1
ATOM 5939 C C . HIS D 2 147 ? 55.350 -15.886 -39.765 1.00 13.14 147 HIS D C 1
ATOM 5940 O O . HIS D 2 147 ? 56.264 -16.685 -39.842 1.00 14.58 147 HIS D O 1
ATOM 5947 N N . THR D 2 148 ? 55.393 -14.810 -38.983 1.00 12.02 148 THR D N 1
ATOM 5948 C CA . THR D 2 148 ? 56.502 -14.594 -38.059 1.00 11.57 148 THR D CA 1
ATOM 5949 C C . THR D 2 148 ? 56.015 -13.793 -36.866 1.00 13.89 148 THR D C 1
ATOM 5950 O O . THR D 2 148 ? 54.964 -13.134 -36.953 1.00 14.81 148 THR D O 1
ATOM 5954 N N . ARG D 2 149 ? 56.760 -13.841 -35.757 1.00 14.36 149 ARG D N 1
ATOM 5955 C CA . ARG D 2 149 ? 56.373 -13.132 -34.532 1.00 12.83 149 ARG D CA 1
ATOM 5956 C C . ARG D 2 149 ? 57.334 -12.005 -34.121 1.00 14.84 149 ARG D C 1
ATOM 5957 O O . ARG D 2 149 ? 57.261 -11.504 -33.001 1.00 15.13 149 ARG D O 1
ATOM 5965 N N . MET D 2 150 ? 58.244 -11.617 -35.001 1.00 13.47 150 MET D N 1
ATOM 5966 C CA . MET D 2 150 ? 59.077 -10.448 -34.739 1.00 15.13 150 MET D CA 1
ATOM 5967 C C . MET D 2 150 ? 58.395 -9.218 -35.330 1.00 14.16 150 MET D C 1
ATOM 5968 O O . MET D 2 150 ? 58.332 -9.067 -36.544 1.00 13.36 150 MET D O 1
ATOM 5973 N N . PRO D 2 151 ? 57.861 -8.343 -34.468 1.00 11.31 151 PRO D N 1
ATOM 5974 C CA . PRO D 2 151 ? 57.131 -7.192 -35.000 1.00 12.82 151 PRO D CA 1
ATOM 5975 C C . PRO D 2 151 ? 58.064 -6.289 -35.794 1.00 16.73 151 PRO D C 1
ATOM 5976 O O . PRO D 2 151 ? 59.247 -6.196 -35.484 1.00 13.15 151 PRO D O 1
ATOM 5980 N N . ARG D 2 152 ? 57.528 -5.643 -36.815 1.00 13.55 152 ARG D N 1
ATOM 5981 C CA . ARG D 2 152 ? 58.333 -4.788 -37.673 1.00 15.60 152 ARG D CA 1
ATOM 5982 C C . ARG D 2 152 ? 59.059 -3.755 -36.844 1.00 14.37 152 ARG D C 1
ATOM 5983 O O . ARG D 2 152 ? 60.213 -3.431 -37.112 1.00 17.61 152 ARG D O 1
ATOM 5991 N N . TYR D 2 153 ? 58.402 -3.247 -35.807 1.00 13.49 153 TYR D N 1
ATOM 5992 C CA . TYR D 2 153 ? 58.990 -2.151 -35.035 1.00 11.66 153 TYR D CA 1
ATOM 5993 C C . TYR D 2 153 ? 60.260 -2.545 -34.280 1.00 17.26 153 TYR D C 1
ATOM 5994 O O . TYR D 2 153 ? 60.995 -1.659 -33.824 1.00 15.42 153 TYR D O 1
ATOM 6003 N N . THR D 2 154 ? 60.532 -3.849 -34.166 1.00 13.22 154 THR D N 1
ATOM 6004 C CA . THR D 2 154 ? 61.728 -4.312 -33.454 1.00 11.46 154 THR D CA 1
ATOM 6005 C C . THR D 2 154 ? 62.922 -4.619 -34.371 1.00 15.61 154 THR D C 1
ATOM 6006 O O . THR D 2 154 ? 64.056 -4.772 -33.905 1.00 15.29 154 THR D O 1
ATOM 6010 N N . ARG D 2 155 ? 62.674 -4.737 -35.668 1.00 12.99 155 ARG D N 1
ATOM 6011 C CA . ARG D 2 155 ? 63.709 -5.251 -36.572 1.00 13.54 155 ARG D CA 1
ATOM 6012 C C . ARG D 2 155 ? 64.915 -4.307 -36.685 1.00 16.22 155 ARG D C 1
ATOM 6013 O O . ARG D 2 155 ? 64.776 -3.097 -36.853 1.00 14.02 155 ARG D O 1
ATOM 6021 N N . GLY D 2 156 ? 66.094 -4.871 -36.496 1.00 17.18 156 GLY D N 1
ATOM 6022 C CA . GLY D 2 156 ? 67.318 -4.103 -36.566 1.00 17.38 156 GLY D CA 1
ATOM 6023 C C . GLY D 2 156 ? 67.622 -3.380 -35.272 1.00 19.34 156 GLY D C 1
ATOM 6024 O O . GLY D 2 156 ? 68.622 -2.682 -35.188 1.00 19.60 156 GLY D O 1
ATOM 6025 N N . LYS D 2 157 ? 66.759 -3.522 -34.270 1.00 13.40 157 LYS D N 1
ATOM 6026 C CA . LYS D 2 157 ? 66.937 -2.763 -33.030 1.00 15.35 157 LYS D CA 1
ATOM 6027 C C . LYS D 2 157 ? 67.718 -3.594 -31.999 1.00 18.12 157 LYS D C 1
ATOM 6028 O O . LYS D 2 157 ? 67.696 -4.826 -32.034 1.00 15.22 157 LYS D O 1
ATOM 6034 N N . VAL D 2 158 ? 68.399 -2.904 -31.095 1.00 14.33 158 VAL D N 1
ATOM 6035 C CA . VAL D 2 158 ? 69.215 -3.539 -30.071 1.00 17.35 158 VAL D CA 1
ATOM 6036 C C . VAL D 2 158 ? 68.502 -3.509 -28.726 1.00 14.50 158 VAL D C 1
ATOM 6037 O O . VAL D 2 158 ? 67.996 -2.467 -28.303 1.00 17.24 158 VAL D O 1
ATOM 6041 N N . GLY D 2 159 ? 68.458 -4.651 -28.055 1.00 14.99 159 GLY D N 1
ATOM 6042 C CA . GLY D 2 159 ? 67.865 -4.722 -26.730 1.00 13.50 159 GLY D CA 1
ATOM 6043 C C . GLY D 2 159 ? 68.670 -5.618 -25.788 1.00 20.07 159 GLY D C 1
ATOM 6044 O O . GLY D 2 159 ? 69.720 -6.145 -26.163 1.00 19.80 159 GLY D O 1
ATOM 6045 N N . THR D 2 160 ? 68.167 -5.796 -24.566 1.00 14.52 160 THR D N 1
ATOM 6046 C CA . THR D 2 160 ? 68.836 -6.616 -23.566 1.00 17.34 160 THR D CA 1
ATOM 6047 C C . THR D 2 160 ? 67.967 -7.834 -23.201 1.00 19.34 160 THR D C 1
ATOM 6048 O O . THR D 2 160 ? 66.764 -7.696 -22.881 1.00 17.03 160 THR D O 1
ATOM 6052 N N . VAL D 2 161 ? 68.553 -9.024 -23.269 1.00 17.97 161 VAL D N 1
ATOM 6053 C CA . VAL D 2 161 ? 67.842 -10.220 -22.830 1.00 16.83 161 VAL D CA 1
ATOM 6054 C C . VAL D 2 161 ? 67.586 -10.117 -21.327 1.00 19.58 161 VAL D C 1
ATOM 6055 O O . VAL D 2 161 ? 68.528 -9.940 -20.530 1.00 21.75 161 VAL D O 1
ATOM 6059 N N . VAL D 2 162 ? 66.324 -10.215 -20.923 1.00 11.27 162 VAL D N 1
ATOM 6060 C CA . VAL D 2 162 ? 65.998 -10.068 -19.512 1.00 14.07 162 VAL D CA 1
ATOM 6061 C C . VAL D 2 162 ? 65.383 -11.334 -18.936 1.00 20.41 162 VAL D C 1
ATOM 6062 O O . VAL D 2 162 ? 65.390 -11.529 -17.736 1.00 19.29 162 VAL D O 1
ATOM 6066 N N . ILE D 2 163 ? 64.836 -12.188 -19.790 1.00 14.88 163 ILE D N 1
ATOM 6067 C CA . ILE D 2 163 ? 64.358 -13.491 -19.331 1.00 15.96 163 ILE D CA 1
ATOM 6068 C C . ILE D 2 163 ? 64.610 -14.535 -20.409 1.00 21.99 163 ILE D C 1
ATOM 6069 O O . ILE D 2 163 ? 64.389 -14.273 -21.587 1.00 16.01 163 ILE D O 1
ATOM 6074 N N . ASP D 2 164 ? 65.067 -15.720 -20.008 1.00 19.19 164 ASP D N 1
ATOM 6075 C CA . ASP D 2 164 ? 65.073 -16.882 -20.897 1.00 16.11 164 ASP D CA 1
ATOM 6076 C C . ASP D 2 164 ? 63.935 -17.786 -20.438 1.00 23.63 164 ASP D C 1
ATOM 6077 O O . ASP D 2 164 ? 64.004 -18.362 -19.356 1.00 18.48 164 ASP D O 1
ATOM 6082 N N . HIS D 2 165 ? 62.890 -17.910 -21.257 1.00 18.03 165 HIS D N 1
ATOM 6083 C CA . HIS D 2 165 ? 61.699 -18.671 -20.867 1.00 18.74 165 HIS D CA 1
ATOM 6084 C C . HIS D 2 165 ? 61.826 -20.173 -21.095 1.00 17.20 165 HIS D C 1
ATOM 6085 O O . HIS D 2 165 ? 60.972 -20.941 -20.673 1.00 18.20 165 HIS D O 1
ATOM 6092 N N . GLY D 2 166 ? 62.877 -20.604 -21.770 1.00 18.41 166 GLY D N 1
ATOM 6093 C CA . GLY D 2 166 ? 63.016 -22.014 -22.072 1.00 14.59 166 GLY D CA 1
ATOM 6094 C C . GLY D 2 166 ? 62.589 -22.291 -23.502 1.00 19.81 166 GLY D C 1
ATOM 6095 O O . GLY D 2 166 ? 62.468 -21.383 -24.325 1.00 18.75 166 GLY D O 1
ATOM 6096 N N . VAL D 2 167 ? 62.330 -23.559 -23.791 1.00 17.19 167 VAL D N 1
ATOM 6097 C CA . VAL D 2 167 ? 62.161 -24.002 -25.166 1.00 17.97 167 VAL D CA 1
ATOM 6098 C C . VAL D 2 167 ? 60.688 -24.031 -25.573 1.00 19.68 167 VAL D C 1
ATOM 6099 O O . VAL D 2 167 ? 59.840 -24.503 -24.818 1.00 13.22 167 VAL D O 1
ATOM 6103 N N . PHE D 2 168 ? 60.400 -23.520 -26.767 1.00 14.41 168 PHE D N 1
ATOM 6104 C CA . PHE D 2 168 ? 59.036 -23.483 -27.287 1.00 16.04 168 PHE D CA 1
ATOM 6105 C C . PHE D 2 168 ? 59.007 -23.802 -28.782 1.00 17.48 168 PHE D C 1
ATOM 6106 O O . PHE D 2 168 ? 60.011 -23.651 -29.499 1.00 16.62 168 PHE D O 1
ATOM 6114 N N . VAL D 2 169 ? 57.837 -24.224 -29.244 1.00 13.06 169 VAL D N 1
ATOM 6115 C CA . VAL D 2 169 ? 57.577 -24.385 -30.671 1.00 13.84 169 VAL D CA 1
ATOM 6116 C C . VAL D 2 169 ? 57.877 -23.083 -31.429 1.00 13.95 169 VAL D C 1
ATOM 6117 O O . VAL D 2 169 ? 57.663 -21.994 -30.889 1.00 12.25 169 VAL D O 1
ATOM 6121 N N . THR D 2 170 ? 58.396 -23.199 -32.654 1.00 15.93 170 THR D N 1
ATOM 6122 C CA . THR D 2 170 ? 58.641 -22.046 -33.525 1.00 15.81 170 THR D CA 1
ATOM 6123 C C . THR D 2 170 ? 57.448 -21.803 -34.476 1.00 12.83 170 THR D C 1
ATOM 6124 O O . THR D 2 170 ? 57.132 -22.625 -35.340 1.00 14.03 170 THR D O 1
ATOM 6128 N N . PRO D 2 171 ? 56.776 -20.661 -34.321 1.00 14.04 171 PRO D N 1
ATOM 6129 C CA . PRO D 2 171 ? 55.584 -20.387 -35.131 1.00 11.81 171 PRO D CA 1
ATOM 6130 C C . PRO D 2 171 ? 55.895 -20.262 -36.613 1.00 14.88 171 PRO D C 1
ATOM 6131 O O . PRO D 2 171 ? 55.078 -20.700 -37.419 1.00 14.09 171 PRO D O 1
ATOM 6135 N N . ASP D 2 172 ? 57.060 -19.717 -36.963 1.00 15.08 172 ASP D N 1
ATOM 6136 C CA . ASP D 2 172 ? 57.424 -19.520 -38.366 1.00 14.47 172 ASP D CA 1
ATOM 6137 C C . ASP D 2 172 ? 57.403 -20.831 -39.146 1.00 18.88 172 ASP D C 1
ATOM 6138 O O . ASP D 2 172 ? 57.070 -20.842 -40.318 1.00 18.67 172 ASP D O 1
ATOM 6143 N N . THR D 2 173 ? 57.776 -21.929 -38.503 1.00 15.53 173 THR D N 1
ATOM 6144 C CA . THR D 2 173 ? 57.782 -23.222 -39.184 1.00 16.90 173 THR D CA 1
ATOM 6145 C C . THR D 2 173 ? 56.452 -23.945 -38.957 1.00 15.52 173 THR D C 1
ATOM 6146 O O . THR D 2 173 ? 55.918 -24.584 -39.860 1.00 19.42 173 THR D O 1
ATOM 6150 N N . ALA D 2 174 ? 55.906 -23.829 -37.755 1.00 16.94 174 ALA D N 1
ATOM 6151 C CA . ALA D 2 174 ? 54.696 -24.582 -37.427 1.00 16.31 174 ALA D CA 1
ATOM 6152 C C . ALA D 2 174 ? 53.498 -24.094 -38.238 1.00 17.40 174 ALA D C 1
ATOM 6153 O O . ALA D 2 174 ? 52.557 -24.845 -38.476 1.00 14.99 174 ALA D O 1
ATOM 6155 N N . ALA D 2 175 ? 53.517 -22.831 -38.656 1.00 15.06 175 ALA D N 1
ATOM 6156 C CA . ALA D 2 175 ? 52.398 -22.304 -39.434 1.00 15.04 175 ALA D CA 1
ATOM 6157 C C . ALA D 2 175 ? 52.431 -22.753 -40.890 1.00 17.70 175 ALA D C 1
ATOM 6158 O O . ALA D 2 175 ? 51.466 -22.553 -41.626 1.00 17.73 175 ALA D O 1
ATOM 6160 N N . HIS D 2 176 ? 53.544 -23.339 -41.317 1.00 17.92 176 HIS D N 1
ATOM 6161 C CA . HIS D 2 176 ? 53.730 -23.658 -42.739 1.00 18.94 176 HIS D CA 1
ATOM 6162 C C . HIS D 2 176 ? 54.114 -25.114 -42.996 1.00 23.32 176 HIS D C 1
ATOM 6163 O O . HIS D 2 176 ? 54.827 -25.413 -43.965 1.00 24.58 176 HIS D O 1
ATOM 6170 N N . GLY D 2 177 ? 53.675 -26.004 -42.114 1.00 20.39 177 GLY D N 1
ATOM 6171 C CA . GLY D 2 177 ? 53.944 -27.429 -42.256 1.00 23.65 177 GLY D CA 1
ATOM 6172 C C . GLY D 2 177 ? 55.411 -27.846 -42.285 1.00 25.68 177 GLY D C 1
ATOM 6173 O O . GLY D 2 177 ? 55.736 -28.883 -42.851 1.00 22.90 177 GLY D O 1
ATOM 6174 N N . LYS D 2 178 ? 56.281 -27.056 -41.668 1.00 20.00 178 LYS D N 1
ATOM 6175 C CA . LYS D 2 178 ? 57.709 -27.360 -41.627 1.00 21.30 178 LYS D CA 1
ATOM 6176 C C . LYS D 2 178 ? 58.176 -27.900 -40.276 1.00 23.66 178 LYS D C 1
ATOM 6177 O O . LYS D 2 178 ? 59.364 -27.967 -40.015 1.00 27.96 178 LYS D O 1
ATOM 6183 N N . GLY D 2 179 ? 57.240 -28.262 -39.409 1.00 21.91 179 GLY D N 1
ATOM 6184 C CA . GLY D 2 179 ? 57.606 -28.792 -38.110 1.00 27.10 179 GLY D CA 1
ATOM 6185 C C . GLY D 2 179 ? 57.710 -27.740 -37.017 1.00 23.63 179 GLY D C 1
ATOM 6186 O O . GLY D 2 179 ? 57.601 -26.541 -37.270 1.00 22.75 179 GLY D O 1
ATOM 6187 N N . GLU D 2 180 ? 57.946 -28.201 -35.799 1.00 17.43 180 GLU D N 1
ATOM 6188 C CA . GLU D 2 180 ? 58.016 -27.331 -34.636 1.00 20.87 180 GLU D CA 1
ATOM 6189 C C . GLU D 2 180 ? 59.351 -26.612 -34.412 1.00 20.59 180 GLU D C 1
ATOM 6190 O O . GLU D 2 180 ? 59.356 -25.521 -33.830 1.00 17.39 180 GLU D O 1
ATOM 6196 N N . HIS D 2 181 ? 60.459 -27.224 -34.842 1.00 17.89 181 HIS D N 1
ATOM 6197 C CA . HIS D 2 181 ? 61.800 -26.645 -34.646 1.00 22.98 181 HIS D CA 1
ATOM 6198 C C . HIS D 2 181 ? 61.935 -25.880 -33.344 1.00 16.89 181 HIS D C 1
ATOM 6199 O O . HIS D 2 181 ? 62.188 -24.688 -33.355 1.00 18.69 181 HIS D O 1
ATOM 6206 N N . PRO D 2 182 ? 61.760 -26.565 -32.221 1.00 16.79 182 PRO D N 1
ATOM 6207 C CA . PRO D 2 182 ? 61.711 -25.881 -30.920 1.00 17.15 182 PRO D CA 1
ATOM 6208 C C . PRO D 2 182 ? 63.029 -25.191 -30.592 1.00 17.48 182 PRO D C 1
ATOM 6209 O O . PRO D 2 182 ? 64.102 -25.690 -30.924 1.00 18.61 182 PRO D O 1
ATOM 6213 N N . GLN D 2 183 ? 62.944 -24.029 -29.960 1.00 13.25 183 GLN D N 1
ATOM 6214 C CA . GLN D 2 183 ? 64.143 -23.282 -29.604 1.00 14.78 183 GLN D CA 1
ATOM 6215 C C . GLN D 2 183 ? 63.760 -22.354 -28.464 1.00 15.24 183 GLN D C 1
ATOM 6216 O O . GLN D 2 183 ? 62.580 -22.270 -28.095 1.00 15.51 183 GLN D O 1
ATOM 6222 N N . HIS D 2 184 ? 64.743 -21.667 -27.900 1.00 16.37 184 HIS D N 1
ATOM 6223 C CA . HIS D 2 184 ? 64.487 -20.768 -26.782 1.00 13.90 184 HIS D CA 1
ATOM 6224 C C . HIS D 2 184 ? 63.734 -19.511 -27.187 1.00 17.02 184 HIS D C 1
ATOM 6225 O O . HIS D 2 184 ? 63.896 -18.985 -28.299 1.00 15.26 184 HIS D O 1
ATOM 6232 N N . VAL D 2 185 ? 62.904 -19.042 -26.268 1.00 16.27 185 VAL D N 1
ATOM 6233 C CA . VAL D 2 185 ? 62.247 -17.755 -26.400 1.00 13.33 185 VAL D CA 1
ATOM 6234 C C . VAL D 2 185 ? 62.702 -16.876 -25.245 1.00 16.21 185 VAL D C 1
ATOM 6235 O O . VAL D 2 185 ? 62.711 -17.307 -24.098 1.00 16.97 185 VAL D O 1
ATOM 6239 N N . TYR D 2 186 ? 63.082 -15.643 -25.548 1.00 14.43 186 TYR D N 1
ATOM 6240 C CA . TYR D 2 186 ? 63.533 -14.719 -24.520 1.00 12.64 186 TYR D CA 1
ATOM 6241 C C . TYR D 2 186 ? 62.632 -13.499 -24.486 1.00 16.62 186 TYR D C 1
ATOM 6242 O O . TYR D 2 186 ? 62.129 -13.079 -25.523 1.00 18.02 186 TYR D O 1
ATOM 6251 N N . THR D 2 187 ? 62.459 -12.896 -23.314 1.00 15.35 187 THR D N 1
ATOM 6252 C CA . THR D 2 187 ? 61.963 -11.517 -23.269 1.00 16.97 187 THR D CA 1
ATOM 6253 C C . THR D 2 187 ? 63.163 -10.599 -23.446 1.00 18.12 187 THR D C 1
ATOM 6254 O O . THR D 2 187 ? 64.181 -10.734 -22.740 1.00 14.96 187 THR D O 1
ATOM 6258 N N . VAL D 2 188 ? 63.050 -9.688 -24.405 1.00 15.30 188 VAL D N 1
ATOM 6259 C CA . VAL D 2 188 ? 64.115 -8.739 -24.697 1.00 15.21 188 VAL D CA 1
ATOM 6260 C C . VAL D 2 188 ? 63.593 -7.347 -24.392 1.00 14.48 188 VAL D C 1
ATOM 6261 O O . VAL D 2 188 ? 62.477 -6.989 -24.797 1.00 14.30 188 VAL D O 1
ATOM 6265 N N . SER D 2 189 ? 64.390 -6.557 -23.689 1.00 12.88 189 SER D N 1
ATOM 6266 C CA . SER D 2 189 ? 63.971 -5.224 -23.286 1.00 14.78 189 SER D CA 1
ATOM 6267 C C . SER D 2 189 ? 64.631 -4.164 -24.189 1.00 18.91 189 SER D C 1
ATOM 6268 O O . SER D 2 189 ? 65.853 -4.179 -24.393 1.00 18.71 189 SER D O 1
ATOM 6271 N N . PHE D 2 190 ? 63.810 -3.262 -24.728 1.00 16.00 190 PHE D N 1
ATOM 6272 C CA . PHE D 2 190 ? 64.279 -2.179 -25.589 1.00 16.78 190 PHE D CA 1
ATOM 6273 C C . PHE D 2 190 ? 63.957 -0.853 -24.919 1.00 17.29 190 PHE D C 1
ATOM 6274 O O . PHE D 2 190 ? 62.872 -0.706 -24.366 1.00 15.66 190 PHE D O 1
ATOM 6282 N N . THR D 2 191 ? 64.867 0.122 -24.980 1.00 16.04 191 THR D N 1
ATOM 6283 C CA . THR D 2 191 ? 64.524 1.459 -24.488 1.00 15.01 191 THR D CA 1
ATOM 6284 C C . THR D 2 191 ? 63.578 2.142 -25.466 1.00 12.02 191 THR D C 1
ATOM 6285 O O . THR D 2 191 ? 63.591 1.865 -26.651 1.00 14.10 191 THR D O 1
ATOM 6289 N N . SER D 2 192 ? 62.759 3.049 -24.959 1.00 16.37 192 SER D N 1
ATOM 6290 C CA . SER D 2 192 ? 61.888 3.860 -25.800 1.00 19.15 192 SER D CA 1
ATOM 6291 C C . SER D 2 192 ? 62.694 4.604 -26.879 1.00 20.33 192 SER D C 1
ATOM 6292 O O . SER D 2 192 ? 62.283 4.700 -28.039 1.00 18.87 192 SER D O 1
ATOM 6295 N N A VAL D 2 193 ? 63.844 5.136 -26.484 0.50 18.50 193 VAL D N 1
ATOM 6296 N N B VAL D 2 193 ? 63.849 5.127 -26.491 0.50 18.44 193 VAL D N 1
ATOM 6297 C CA A VAL D 2 193 ? 64.707 5.860 -27.416 0.50 16.97 193 VAL D CA 1
ATOM 6298 C CA B VAL D 2 193 ? 64.680 5.871 -27.432 0.50 16.97 193 VAL D CA 1
ATOM 6299 C C A VAL D 2 193 ? 65.189 4.963 -28.556 0.50 15.01 193 VAL D C 1
ATOM 6300 C C B VAL D 2 193 ? 65.217 4.974 -28.557 0.50 15.01 193 VAL D C 1
ATOM 6301 O O A VAL D 2 193 ? 65.164 5.360 -29.717 0.50 15.35 193 VAL D O 1
ATOM 6302 O O B VAL D 2 193 ? 65.246 5.380 -29.713 0.50 15.36 193 VAL D O 1
ATOM 6309 N N . GLU D 2 194 ? 65.618 3.748 -28.234 1.00 15.57 194 GLU D N 1
ATOM 6310 C CA . GLU D 2 194 ? 66.070 2.821 -29.266 1.00 14.87 194 GLU D CA 1
ATOM 6311 C C . GLU D 2 194 ? 64.965 2.519 -30.277 1.00 17.48 194 GLU D C 1
ATOM 6312 O O . GLU D 2 194 ? 65.209 2.459 -31.463 1.00 15.29 194 GLU D O 1
ATOM 6318 N N . LEU D 2 195 ? 63.745 2.304 -29.799 1.00 15.63 195 LEU D N 1
ATOM 6319 C CA . LEU D 2 195 ? 62.660 1.968 -30.721 1.00 16.66 195 LEU D CA 1
ATOM 6320 C C . LEU D 2 195 ? 62.164 3.150 -31.552 1.00 15.88 195 LEU D C 1
ATOM 6321 O O . LEU D 2 195 ? 61.966 3.011 -32.755 1.00 17.37 195 LEU D O 1
ATOM 6326 N N . TRP D 2 196 ? 61.994 4.306 -30.915 1.00 13.98 196 TRP D N 1
ATOM 6327 C CA . TRP D 2 196 ? 61.243 5.405 -31.539 1.00 14.99 196 TRP D CA 1
ATOM 6328 C C . TRP D 2 196 ? 62.034 6.688 -31.792 1.00 21.08 196 TRP D C 1
ATOM 6329 O O . TRP D 2 196 ? 61.490 7.635 -32.368 1.00 20.13 196 TRP D O 1
ATOM 6340 N N . GLY D 2 197 ? 63.296 6.725 -31.363 1.00 15.01 197 GLY D N 1
ATOM 6341 C CA . GLY D 2 197 ? 64.154 7.882 -31.602 1.00 20.95 197 GLY D CA 1
ATOM 6342 C C . GLY D 2 197 ? 64.094 8.926 -30.490 1.00 25.59 197 GLY D C 1
ATOM 6343 O O . GLY D 2 197 ? 63.268 8.841 -29.577 1.00 22.56 197 GLY D O 1
ATOM 6344 N N . GLN D 2 198 ? 64.976 9.916 -30.561 1.00 33.92 198 GLN D N 1
ATOM 6345 C CA . GLN D 2 198 ? 65.104 10.924 -29.505 1.00 39.54 198 GLN D CA 1
ATOM 6346 C C . GLN D 2 198 ? 63.815 11.684 -29.231 1.00 42.00 198 GLN D C 1
ATOM 6347 O O . GLN D 2 198 ? 63.436 11.883 -28.077 1.00 46.53 198 GLN D O 1
ATOM 6353 N N . ASP D 2 199 ? 63.143 12.112 -30.291 1.00 38.74 199 ASP D N 1
ATOM 6354 C CA . ASP D 2 199 ? 61.975 12.974 -30.142 1.00 40.32 199 ASP D CA 1
ATOM 6355 C C . ASP D 2 199 ? 60.754 12.224 -29.617 1.00 48.83 199 ASP D C 1
ATOM 6356 O O . ASP D 2 199 ? 60.104 12.673 -28.667 1.00 50.05 199 ASP D O 1
ATOM 6361 N N . ALA D 2 200 ? 60.446 11.088 -30.240 1.00 43.12 200 ALA D N 1
ATOM 6362 C CA . ALA D 2 200 ? 59.188 10.393 -29.987 1.00 49.28 200 ALA D CA 1
ATOM 6363 C C . ALA D 2 200 ? 59.225 9.544 -28.718 1.00 46.66 200 ALA D C 1
ATOM 6364 O O . ALA D 2 200 ? 58.333 8.724 -28.484 1.00 53.43 200 ALA D O 1
ATOM 6366 N N . SER D 2 201 ? 60.244 9.751 -27.891 1.00 42.55 201 SER D N 1
ATOM 6367 C CA . SER D 2 201 ? 60.438 8.878 -26.744 1.00 46.87 201 SER D CA 1
ATOM 6368 C C . SER D 2 201 ? 60.400 9.589 -25.386 1.00 61.45 201 SER D C 1
ATOM 6369 O O . SER D 2 201 ? 60.446 10.820 -25.304 1.00 56.33 201 SER D O 1
ATOM 6372 N N . SER D 2 202 ? 60.306 8.776 -24.333 1.00 62.35 202 SER D N 1
ATOM 6373 C CA . SER D 2 202 ? 60.433 9.215 -22.949 1.00 50.46 202 SER D CA 1
ATOM 6374 C C . SER D 2 202 ? 61.573 8.437 -22.291 1.00 46.55 202 SER D C 1
ATOM 6375 O O . SER D 2 202 ? 61.684 7.231 -22.462 1.00 47.25 202 SER D O 1
ATOM 6378 N N . PRO D 2 203 ? 62.418 9.129 -21.519 1.00 59.93 203 PRO D N 1
ATOM 6379 C CA . PRO D 2 203 ? 63.678 8.568 -21.010 1.00 58.23 203 PRO D CA 1
ATOM 6380 C C . PRO D 2 203 ? 63.497 7.318 -20.147 1.00 55.24 203 PRO D C 1
ATOM 6381 O O . PRO D 2 203 ? 64.376 6.454 -20.103 1.00 51.72 203 PRO D O 1
ATOM 6385 N N . LYS D 2 204 ? 62.373 7.233 -19.451 1.00 42.17 204 LYS D N 1
ATOM 6386 C CA . LYS D 2 204 ? 62.178 6.168 -18.473 1.00 49.07 204 LYS D CA 1
ATOM 6387 C C . LYS D 2 204 ? 61.657 4.860 -19.086 1.00 45.14 204 LYS D C 1
ATOM 6388 O O . LYS D 2 204 ? 61.998 3.767 -18.628 1.00 43.68 204 LYS D O 1
ATOM 6394 N N . ASP D 2 205 ? 60.863 4.976 -20.141 1.00 30.18 205 ASP D N 1
ATOM 6395 C CA . ASP D 2 205 ? 60.038 3.866 -20.600 1.00 22.99 205 ASP D CA 1
ATOM 6396 C C . ASP D 2 205 ? 60.759 2.781 -21.402 1.00 23.98 205 ASP D C 1
ATOM 6397 O O . ASP D 2 205 ? 61.670 3.051 -22.195 1.00 18.90 205 ASP D O 1
ATOM 6402 N N . THR D 2 206 ? 60.360 1.538 -21.162 1.00 18.18 206 THR D N 1
ATOM 6403 C CA . THR D 2 206 ? 60.939 0.408 -21.885 1.00 15.96 206 THR D CA 1
ATOM 6404 C C . THR D 2 206 ? 59.838 -0.480 -22.449 1.00 13.24 206 THR D C 1
ATOM 6405 O O . THR D 2 206 ? 58.710 -0.494 -21.941 1.00 15.22 206 THR D O 1
ATOM 6409 N N . ILE D 2 207 ? 60.180 -1.217 -23.500 1.00 14.09 207 ILE D N 1
ATOM 6410 C CA . ILE D 2 207 ? 59.242 -2.093 -24.182 1.00 11.17 207 ILE D CA 1
ATOM 6411 C C . ILE D 2 207 ? 59.858 -3.481 -24.190 1.00 18.53 207 ILE D C 1
ATOM 6412 O O . ILE D 2 207 ? 60.990 -3.662 -24.648 1.00 13.89 207 ILE D O 1
ATOM 6417 N N . ARG D 2 208 ? 59.128 -4.450 -23.648 1.00 12.36 208 ARG D N 1
ATOM 6418 C CA . ARG D 2 208 ? 59.612 -5.809 -23.614 1.00 14.56 208 ARG D CA 1
ATOM 6419 C C . ARG D 2 208 ? 58.879 -6.616 -24.675 1.00 14.76 208 ARG D C 1
ATOM 6420 O O . ARG D 2 208 ? 57.671 -6.433 -24.874 1.00 17.99 208 ARG D O 1
ATOM 6428 N N . VAL D 2 209 ? 59.627 -7.435 -25.404 1.00 9.40 209 VAL D N 1
ATOM 6429 C CA . VAL D 2 209 ? 59.070 -8.218 -26.505 1.00 10.41 209 VAL D CA 1
ATOM 6430 C C . VAL D 2 209 ? 59.567 -9.656 -26.413 1.00 16.30 209 VAL D C 1
ATOM 6431 O O . VAL D 2 209 ? 60.731 -9.890 -26.111 1.00 12.77 209 VAL D O 1
ATOM 6435 N N . ASP D 2 210 ? 58.707 -10.633 -26.688 1.00 12.43 210 ASP D N 1
ATOM 6436 C CA . ASP D 2 210 ? 59.188 -12.024 -26.632 1.00 14.13 210 ASP D CA 1
ATOM 6437 C C . ASP D 2 210 ? 59.636 -12.537 -27.990 1.00 15.42 210 ASP D C 1
ATOM 6438 O O . ASP D 2 210 ? 58.872 -12.525 -28.959 1.00 15.77 210 ASP D O 1
ATOM 6443 N N . LEU D 2 211 ? 60.896 -12.951 -28.072 1.00 13.38 211 LEU D N 1
ATOM 6444 C CA . LEU D 2 211 ? 61.506 -13.215 -29.363 1.00 11.84 211 LEU D CA 1
ATOM 6445 C C . LEU D 2 211 ? 62.220 -14.565 -29.342 1.00 14.84 211 LEU D C 1
ATOM 6446 O O . LEU D 2 211 ? 62.821 -14.955 -28.336 1.00 15.97 211 LEU D O 1
ATOM 6451 N N . TRP D 2 212 ? 62.135 -15.283 -30.458 1.00 16.02 212 TRP D N 1
ATOM 6452 C CA . TRP D 2 212 ? 62.768 -16.600 -30.562 1.00 15.05 212 TRP D CA 1
ATOM 6453 C C . TRP D 2 212 ? 64.277 -16.446 -30.798 1.00 15.30 212 TRP D C 1
ATOM 6454 O O . TRP D 2 212 ? 64.723 -15.465 -31.402 1.00 15.23 212 TRP D O 1
ATOM 6465 N N . ASP D 2 213 ? 65.046 -17.411 -30.313 1.00 16.73 213 ASP D N 1
ATOM 6466 C CA . ASP D 2 213 ? 66.503 -17.393 -30.417 1.00 15.90 213 ASP D CA 1
ATOM 6467 C C . ASP D 2 213 ? 67.024 -17.002 -31.812 1.00 15.61 213 ASP D C 1
ATOM 6468 O O . ASP D 2 213 ? 67.847 -16.088 -31.930 1.00 15.29 213 ASP D O 1
ATOM 6473 N N . ASP D 2 214 ? 66.576 -17.685 -32.862 1.00 13.38 214 ASP D N 1
ATOM 6474 C CA . ASP D 2 214 ? 67.110 -17.375 -34.198 1.00 16.22 214 ASP D CA 1
ATOM 6475 C C . ASP D 2 214 ? 66.521 -16.109 -34.862 1.00 18.66 214 ASP D C 1
ATOM 6476 O O . ASP D 2 214 ? 66.806 -15.825 -36.017 1.00 17.35 214 ASP D O 1
ATOM 6481 N N . TYR D 2 215 ? 65.736 -15.336 -34.107 1.00 13.45 215 TYR D N 1
ATOM 6482 C CA . TYR D 2 215 ? 65.361 -13.988 -34.515 1.00 16.88 215 TYR D CA 1
ATOM 6483 C C . TYR D 2 215 ? 66.495 -13.008 -34.191 1.00 19.70 215 TYR D C 1
ATOM 6484 O O . TYR D 2 215 ? 66.460 -11.836 -34.602 1.00 17.46 215 TYR D O 1
ATOM 6493 N N . LEU D 2 216 ? 67.480 -13.475 -33.430 1.00 14.94 216 LEU D N 1
ATOM 6494 C CA . LEU D 2 216 ? 68.468 -12.573 -32.830 1.00 16.56 216 LEU D CA 1
ATOM 6495 C C . LEU D 2 216 ? 69.898 -12.876 -33.249 1.00 15.99 216 LEU D C 1
ATOM 6496 O O . LEU D 2 216 ? 70.196 -13.986 -33.712 1.00 17.01 216 LEU D O 1
ATOM 6501 N N . GLU D 2 217 ? 70.772 -11.879 -33.062 1.00 17.78 217 GLU D N 1
ATOM 6502 C CA . GLU D 2 217 ? 72.231 -12.049 -33.154 1.00 18.81 217 GLU D CA 1
ATOM 6503 C C . GLU D 2 217 ? 72.852 -11.217 -32.045 1.00 17.91 217 GLU D C 1
ATOM 6504 O O . GLU D 2 217 ? 72.230 -10.281 -31.568 1.00 17.82 217 GLU D O 1
ATOM 6510 N N . PRO D 2 218 ? 74.082 -11.558 -31.631 1.00 19.36 218 PRO D N 1
ATOM 6511 C CA . PRO D 2 218 ? 74.807 -10.746 -30.645 1.00 19.55 218 PRO D CA 1
ATOM 6512 C C . PRO D 2 218 ? 74.908 -9.301 -31.128 1.00 19.10 218 PRO D C 1
ATOM 6513 O O . PRO D 2 218 ? 75.143 -9.081 -32.313 1.00 21.18 218 PRO D O 1
ATOM 6517 N N . ALA D 2 219 ? 74.718 -8.335 -30.236 1.00 21.51 219 ALA D N 1
ATOM 6518 C CA . ALA D 2 219 ? 74.749 -6.938 -30.648 1.00 26.49 219 ALA D CA 1
ATOM 6519 C C . ALA D 2 219 ? 76.180 -6.509 -30.981 1.00 44.31 219 ALA D C 1
ATOM 6520 O O . ALA D 2 219 ? 77.137 -7.069 -30.430 1.00 41.13 219 ALA D O 1
ATOM 6523 N N . ASP E 1 23 ? 13.858 39.478 5.426 1.00 59.60 8 ASP E N 1
ATOM 6524 C CA . ASP E 1 23 ? 14.561 38.195 5.480 1.00 52.66 8 ASP E CA 1
ATOM 6525 C C . ASP E 1 23 ? 14.191 37.273 4.311 1.00 48.63 8 ASP E C 1
ATOM 6526 O O . ASP E 1 23 ? 13.871 37.729 3.211 1.00 42.75 8 ASP E O 1
ATOM 6528 N N . HIS E 1 24 ? 14.238 35.969 4.559 1.00 33.25 9 HIS E N 1
ATOM 6529 C CA . HIS E 1 24 ? 13.911 34.981 3.544 1.00 28.61 9 HIS E CA 1
ATOM 6530 C C . HIS E 1 24 ? 12.599 34.316 3.912 1.00 23.79 9 HIS E C 1
ATOM 6531 O O . HIS E 1 24 ? 12.442 33.864 5.048 1.00 24.61 9 HIS E O 1
ATOM 6538 N N . HIS E 1 25 ? 11.665 34.231 2.962 1.00 22.18 10 HIS E N 1
ATOM 6539 C CA . HIS E 1 25 ? 10.392 33.550 3.239 1.00 24.63 10 HIS E CA 1
ATOM 6540 C C . HIS E 1 25 ? 10.103 32.387 2.312 1.00 21.53 10 HIS E C 1
ATOM 6541 O O . HIS E 1 25 ? 9.637 31.334 2.754 1.00 21.15 10 HIS E O 1
ATOM 6548 N N . HIS E 1 26 ? 10.349 32.578 1.021 1.00 16.87 11 HIS E N 1
ATOM 6549 C CA . HIS E 1 26 ? 10.007 31.530 0.062 1.00 20.50 11 HIS E CA 1
ATOM 6550 C C . HIS E 1 26 ? 11.064 31.377 -1.020 1.00 19.66 11 HIS E C 1
ATOM 6551 O O . HIS E 1 26 ? 10.755 30.929 -2.126 1.00 22.56 11 HIS E O 1
ATOM 6558 N N . ASP E 1 27 ? 12.310 31.745 -0.719 1.00 18.55 12 ASP E N 1
ATOM 6559 C CA . ASP E 1 27 ? 13.358 31.676 -1.716 1.00 13.84 12 ASP E CA 1
ATOM 6560 C C . ASP E 1 27 ? 14.241 30.435 -1.549 1.00 13.85 12 ASP E C 1
ATOM 6561 O O . ASP E 1 27 ? 15.258 30.280 -2.241 1.00 15.96 12 ASP E O 1
ATOM 6566 N N . GLY E 1 28 ? 13.855 29.555 -0.635 1.00 14.46 13 GLY E N 1
ATOM 6567 C CA . GLY E 1 28 ? 14.587 28.318 -0.420 1.00 12.98 13 GLY E CA 1
ATOM 6568 C C . GLY E 1 28 ? 15.525 28.385 0.780 1.00 18.80 13 GLY E C 1
ATOM 6569 O O . GLY E 1 28 ? 15.976 27.362 1.265 1.00 14.97 13 GLY E O 1
ATOM 6570 N N . TYR E 1 29 ? 15.802 29.589 1.276 1.00 15.68 14 TYR E N 1
ATOM 6571 C CA . TYR E 1 29 ? 16.760 29.757 2.358 1.00 17.72 14 TYR E CA 1
ATOM 6572 C C . TYR E 1 29 ? 16.115 30.242 3.655 1.00 22.20 14 TYR E C 1
ATOM 6573 O O . TYR E 1 29 ? 16.831 30.619 4.579 1.00 18.39 14 TYR E O 1
ATOM 6582 N N . GLN E 1 30 ? 14.782 30.253 3.711 1.00 16.61 15 GLN E N 1
ATOM 6583 C CA . GLN E 1 30 ? 14.058 30.602 4.936 1.00 19.22 15 GLN E CA 1
ATOM 6584 C C . GLN E 1 30 ? 14.409 29.597 6.029 1.00 22.25 15 GLN E C 1
ATOM 6585 O O . GLN E 1 30 ? 14.897 28.494 5.743 1.00 19.77 15 GLN E O 1
ATOM 6591 N N . ALA E 1 31 ? 14.165 29.960 7.283 1.00 18.60 16 ALA E N 1
ATOM 6592 C CA . ALA E 1 31 ? 14.524 29.066 8.387 1.00 26.21 16 ALA E CA 1
ATOM 6593 C C . ALA E 1 31 ? 13.499 27.946 8.532 1.00 22.71 16 ALA E C 1
ATOM 6594 O O . ALA E 1 31 ? 12.303 28.169 8.398 1.00 27.32 16 ALA E O 1
ATOM 6596 N N . PRO E 1 32 ? 13.971 26.731 8.790 1.00 22.16 17 PRO E N 1
ATOM 6597 C CA . PRO E 1 32 ? 13.081 25.595 9.027 1.00 23.01 17 PRO E CA 1
ATOM 6598 C C . PRO E 1 32 ? 12.472 25.714 10.419 1.00 23.03 17 PRO E C 1
ATOM 6599 O O . PRO E 1 32 ? 13.007 26.461 11.236 1.00 23.42 17 PRO E O 1
ATOM 6603 N N . PRO E 1 33 ? 11.377 24.998 10.683 1.00 23.27 18 PRO E N 1
ATOM 6604 C CA . PRO E 1 33 ? 10.748 24.987 12.009 1.00 26.25 18 PRO E CA 1
ATOM 6605 C C . PRO E 1 33 ? 11.762 24.594 13.079 1.00 33.12 18 PRO E C 1
ATOM 6606 O O . PRO E 1 33 ? 12.685 23.818 12.791 1.00 21.22 18 PRO E O 1
ATOM 6610 N N . GLU E 1 34 ? 11.592 25.121 14.293 1.00 27.04 19 GLU E N 1
ATOM 6611 C CA . GLU E 1 34 ? 12.547 24.883 15.383 1.00 33.19 19 GLU E CA 1
ATOM 6612 C C . GLU E 1 34 ? 12.621 23.404 15.797 1.00 30.53 19 GLU E C 1
ATOM 6613 O O . GLU E 1 34 ? 13.657 22.915 16.249 1.00 29.97 19 GLU E O 1
ATOM 6615 N N . ASP E 1 35 ? 11.517 22.688 15.648 1.00 25.87 20 ASP E N 1
ATOM 6616 C CA . ASP E 1 35 ? 11.493 21.298 16.091 1.00 36.16 20 ASP E CA 1
ATOM 6617 C C . ASP E 1 35 ? 11.785 20.287 14.966 1.00 32.34 20 ASP E C 1
ATOM 6618 O O . ASP E 1 35 ? 11.563 19.091 15.146 1.00 25.09 20 ASP E O 1
ATOM 6623 N N . ILE E 1 36 ? 12.278 20.753 13.819 1.00 24.54 21 ILE E N 1
ATOM 6624 C CA . ILE E 1 36 ? 12.326 19.889 12.638 1.00 21.88 21 ILE E CA 1
ATOM 6625 C C . ILE E 1 36 ? 13.222 18.665 12.850 1.00 19.75 21 ILE E C 1
ATOM 6626 O O . ILE E 1 36 ? 12.851 17.562 12.487 1.00 22.36 21 ILE E O 1
ATOM 6631 N N . ALA E 1 37 ? 14.382 18.861 13.460 1.00 21.06 22 ALA E N 1
ATOM 6632 C CA . ALA E 1 37 ? 15.331 17.771 13.662 1.00 23.43 22 ALA E CA 1
ATOM 6633 C C . ALA E 1 37 ? 14.699 16.644 14.482 1.00 25.59 22 ALA E C 1
ATOM 6634 O O . ALA E 1 37 ? 14.943 15.467 14.227 1.00 23.27 22 ALA E O 1
ATOM 6636 N N . LEU E 1 38 ? 13.865 17.013 15.451 1.00 26.31 23 LEU E N 1
ATOM 6637 C CA . LEU E 1 38 ? 13.185 16.041 16.302 1.00 26.49 23 LEU E CA 1
ATOM 6638 C C . LEU E 1 38 ? 12.127 15.259 15.521 1.00 26.25 23 LEU E C 1
ATOM 6639 O O . LEU E 1 38 ? 11.998 14.037 15.679 1.00 24.25 23 LEU E O 1
ATOM 6644 N N . ARG E 1 39 ? 11.350 15.969 14.704 1.00 22.66 24 ARG E N 1
ATOM 6645 C CA . ARG E 1 39 ? 10.376 15.322 13.836 1.00 23.15 24 ARG E CA 1
ATOM 6646 C C . ARG E 1 39 ? 11.076 14.297 12.959 1.00 21.54 24 ARG E C 1
ATOM 6647 O O . ARG E 1 39 ? 10.597 13.174 12.813 1.00 21.37 24 ARG E O 1
ATOM 6655 N N . VAL E 1 40 ? 12.209 14.701 12.380 1.00 15.75 25 VAL E N 1
ATOM 6656 C CA . VAL E 1 40 ? 12.942 13.838 11.455 1.00 20.76 25 VAL E CA 1
ATOM 6657 C C . VAL E 1 40 ? 13.479 12.589 12.168 1.00 18.79 25 VAL E C 1
ATOM 6658 O O . VAL E 1 40 ? 13.330 11.464 11.686 1.00 18.19 25 VAL E O 1
ATOM 6662 N N . LYS E 1 41 ? 14.075 12.799 13.330 1.00 17.90 26 LYS E N 1
ATOM 6663 C CA . LYS E 1 41 ? 14.568 11.697 14.148 1.00 21.63 26 LYS E CA 1
ATOM 6664 C C . LYS E 1 41 ? 13.458 10.711 14.518 1.00 21.78 26 LYS E C 1
ATOM 6665 O O . LYS E 1 41 ? 13.683 9.495 14.534 1.00 21.39 26 LYS E O 1
ATOM 6671 N N . ALA E 1 42 ? 12.265 11.232 14.802 1.00 19.81 27 ALA E N 1
ATOM 6672 C CA . ALA E 1 42 ? 11.136 10.389 15.177 1.00 22.25 27 ALA E CA 1
ATOM 6673 C C . ALA E 1 42 ? 10.695 9.516 14.020 1.00 21.23 27 ALA E C 1
ATOM 6674 O O . ALA E 1 42 ? 10.473 8.312 14.198 1.00 20.77 27 ALA E O 1
ATOM 6676 N N . LEU E 1 43 ? 10.540 10.113 12.842 1.00 19.64 28 LEU E N 1
ATOM 6677 C CA . LEU E 1 43 ? 10.203 9.337 11.647 1.00 18.41 28 LEU E CA 1
ATOM 6678 C C . LEU E 1 43 ? 11.268 8.274 11.362 1.00 16.45 28 LEU E C 1
ATOM 6679 O O . LEU E 1 43 ? 10.955 7.101 11.130 1.00 16.27 28 LEU E O 1
ATOM 6684 N N . GLU E 1 44 ? 12.523 8.688 11.377 1.00 17.07 29 GLU E N 1
ATOM 6685 C CA . GLU E 1 44 ? 13.618 7.766 11.125 1.00 19.35 29 GLU E CA 1
ATOM 6686 C C . GLU E 1 44 ? 13.563 6.555 12.064 1.00 23.11 29 GLU E C 1
ATOM 6687 O O . GLU E 1 44 ? 13.675 5.413 11.623 1.00 18.91 29 GLU E O 1
ATOM 6693 N N . SER E 1 45 ? 13.388 6.802 13.359 1.00 19.63 30 SER E N 1
ATOM 6694 C CA . SER E 1 45 ? 13.338 5.705 14.327 1.00 20.73 30 SER E CA 1
ATOM 6695 C C . SER E 1 45 ? 12.179 4.777 14.042 1.00 19.94 30 SER E C 1
ATOM 6696 O O . SER E 1 45 ? 12.319 3.564 14.120 1.00 18.57 30 SER E O 1
ATOM 6699 N N . LEU E 1 46 ? 11.032 5.360 13.711 1.00 17.25 31 LEU E N 1
ATOM 6700 C CA . LEU E 1 46 ? 9.859 4.577 13.338 1.00 15.18 31 LEU E CA 1
ATOM 6701 C C . LEU E 1 46 ? 10.158 3.677 12.150 1.00 19.15 31 LEU E C 1
ATOM 6702 O O . LEU E 1 46 ? 9.841 2.494 12.182 1.00 18.65 31 LEU E O 1
ATOM 6707 N N . LEU E 1 47 ? 10.760 4.234 11.101 1.00 16.78 32 LEU E N 1
ATOM 6708 C CA . LEU E 1 47 ? 10.979 3.465 9.879 1.00 17.28 32 LEU E CA 1
ATOM 6709 C C . LEU E 1 47 ? 11.983 2.359 10.119 1.00 17.04 32 LEU E C 1
ATOM 6710 O O . LEU E 1 47 ? 11.875 1.283 9.543 1.00 19.98 32 LEU E O 1
ATOM 6715 N N . ILE E 1 48 ? 12.964 2.639 10.969 1.00 18.33 33 ILE E N 1
ATOM 6716 C CA . ILE E 1 48 ? 13.990 1.657 11.306 1.00 15.41 33 ILE E CA 1
ATOM 6717 C C . ILE E 1 48 ? 13.356 0.523 12.117 1.00 21.96 33 ILE E C 1
ATOM 6718 O O . ILE E 1 48 ? 13.550 -0.650 11.827 1.00 21.59 33 ILE E O 1
ATOM 6723 N N . GLU E 1 49 ? 12.550 0.888 13.106 1.00 18.53 34 GLU E N 1
ATOM 6724 C CA . GLU E 1 49 ? 11.897 -0.092 13.965 1.00 21.52 34 GLU E CA 1
ATOM 6725 C C . GLU E 1 49 ? 10.987 -1.017 13.170 1.00 25.10 34 GLU E C 1
ATOM 6726 O O . GLU E 1 49 ? 10.896 -2.218 13.444 1.00 22.04 34 GLU E O 1
ATOM 6732 N N . LYS E 1 50 ? 10.299 -0.461 12.182 1.00 19.91 35 LYS E N 1
ATOM 6733 C CA . LYS E 1 50 ? 9.419 -1.267 11.352 1.00 19.85 35 LYS E CA 1
ATOM 6734 C C . LYS E 1 50 ? 10.149 -2.150 10.355 1.00 20.62 35 LYS E C 1
ATOM 6735 O O . LYS E 1 50 ? 9.535 -3.028 9.752 1.00 23.65 35 LYS E O 1
ATOM 6741 N N . GLY E 1 51 ? 11.446 -1.921 10.183 1.00 20.37 36 GLY E N 1
ATOM 6742 C CA . GLY E 1 51 ? 12.234 -2.665 9.217 1.00 20.19 36 GLY E CA 1
ATOM 6743 C C . GLY E 1 51 ? 12.137 -2.171 7.788 1.00 22.58 36 GLY E C 1
ATOM 6744 O O . GLY E 1 51 ? 12.416 -2.929 6.867 1.00 21.64 36 GLY E O 1
ATOM 6745 N N . LEU E 1 52 ? 11.726 -0.913 7.606 1.00 20.53 37 LEU E N 1
ATOM 6746 C CA . LEU E 1 52 ? 11.557 -0.327 6.279 1.00 16.95 37 LEU E CA 1
ATOM 6747 C C . LEU E 1 52 ? 12.872 0.256 5.738 1.00 14.62 37 LEU E C 1
ATOM 6748 O O . LEU E 1 52 ? 13.109 0.244 4.547 1.00 19.92 37 LEU E O 1
ATOM 6753 N N . VAL E 1 53 ? 13.732 0.743 6.618 1.00 14.57 38 VAL E N 1
ATOM 6754 C CA . VAL E 1 53 ? 14.995 1.305 6.155 1.00 16.10 38 VAL E CA 1
ATOM 6755 C C . VAL E 1 53 ? 16.204 0.808 6.943 1.00 19.64 38 VAL E C 1
ATOM 6756 O O . VAL E 1 53 ? 16.098 0.453 8.109 1.00 15.20 38 VAL E O 1
ATOM 6760 N N . ASP E 1 54 ? 17.359 0.808 6.286 1.00 18.36 39 ASP E N 1
ATOM 6761 C CA . ASP E 1 54 ? 18.618 0.375 6.878 1.00 16.52 39 ASP E CA 1
ATOM 6762 C C . ASP E 1 54 ? 19.542 1.591 7.013 1.00 20.38 39 ASP E C 1
ATOM 6763 O O . ASP E 1 54 ? 20.009 2.144 6.016 1.00 17.59 39 ASP E O 1
ATOM 6768 N N . PRO E 1 55 ? 19.810 2.014 8.253 1.00 19.83 40 PRO E N 1
ATOM 6769 C CA . PRO E 1 55 ? 20.611 3.216 8.506 1.00 21.24 40 PRO E CA 1
ATOM 6770 C C . PRO E 1 55 ? 22.010 3.146 7.889 1.00 19.80 40 PRO E C 1
ATOM 6771 O O . PRO E 1 55 ? 22.528 4.179 7.474 1.00 18.86 40 PRO E O 1
ATOM 6775 N N . ALA E 1 56 ? 22.616 1.957 7.827 1.00 18.27 41 ALA E N 1
ATOM 6776 C CA . ALA E 1 56 ? 23.937 1.837 7.223 1.00 18.29 41 ALA E CA 1
ATOM 6777 C C . ALA E 1 56 ? 23.879 2.163 5.738 1.00 18.72 41 ALA E C 1
ATOM 6778 O O . ALA E 1 56 ? 24.789 2.806 5.209 1.00 20.60 41 ALA E O 1
ATOM 6780 N N . ALA E 1 57 ? 22.824 1.714 5.069 1.00 17.47 42 ALA E N 1
ATOM 6781 C CA . ALA E 1 57 ? 22.656 1.998 3.645 1.00 15.92 42 ALA E CA 1
ATOM 6782 C C . ALA E 1 57 ? 22.393 3.493 3.474 1.00 15.23 42 ALA E C 1
ATOM 6783 O O . ALA E 1 57 ? 22.931 4.125 2.572 1.00 15.53 42 ALA E O 1
ATOM 6785 N N . MET E 1 58 ? 21.551 4.058 4.338 1.00 13.68 43 MET E N 1
ATOM 6786 C CA . MET E 1 58 ? 21.288 5.489 4.255 1.00 15.98 43 MET E CA 1
ATOM 6787 C C . MET E 1 58 ? 22.567 6.307 4.382 1.00 17.76 43 MET E C 1
ATOM 6788 O O . MET E 1 58 ? 22.744 7.295 3.653 1.00 16.42 43 MET E O 1
ATOM 6793 N N . ASP E 1 59 ? 23.463 5.917 5.291 1.00 14.72 44 ASP E N 1
ATOM 6794 C CA . ASP E 1 59 ? 24.757 6.627 5.414 1.00 15.89 44 ASP E CA 1
ATOM 6795 C C . ASP E 1 59 ? 25.526 6.624 4.098 1.00 16.37 44 ASP E C 1
ATOM 6796 O O . ASP E 1 59 ? 26.187 7.603 3.751 1.00 15.78 44 ASP E O 1
ATOM 6801 N N . LEU E 1 60 ? 25.475 5.507 3.379 1.00 15.10 45 LEU E N 1
ATOM 6802 C CA . LEU E 1 60 ? 26.185 5.413 2.110 1.00 15.67 45 LEU E CA 1
ATOM 6803 C C . LEU E 1 60 ? 25.542 6.321 1.058 1.00 14.77 45 LEU E C 1
ATOM 6804 O O . LEU E 1 60 ? 26.240 6.913 0.225 1.00 15.50 45 LEU E O 1
ATOM 6809 N N . VAL E 1 61 ? 24.214 6.437 1.094 1.00 12.49 46 VAL E N 1
ATOM 6810 C CA . VAL E 1 61 ? 23.556 7.377 0.187 1.00 13.17 46 VAL E CA 1
ATOM 6811 C C . VAL E 1 61 ? 24.037 8.809 0.469 1.00 13.88 46 VAL E C 1
ATOM 6812 O O . VAL E 1 61 ? 24.436 9.556 -0.455 1.00 14.30 46 VAL E O 1
ATOM 6816 N N . VAL E 1 62 ? 24.012 9.195 1.740 1.00 11.84 47 VAL E N 1
ATOM 6817 C CA . VAL E 1 62 ? 24.450 10.534 2.115 1.00 14.26 47 VAL E CA 1
ATOM 6818 C C . VAL E 1 62 ? 25.890 10.774 1.658 1.00 17.38 47 VAL E C 1
ATOM 6819 O O . VAL E 1 62 ? 26.215 11.822 1.078 1.00 15.38 47 VAL E O 1
ATOM 6823 N N . GLN E 1 63 ? 26.754 9.796 1.917 1.00 11.26 48 GLN E N 1
ATOM 6824 C CA . GLN E 1 63 ? 28.166 9.932 1.543 1.00 16.60 48 GLN E CA 1
ATOM 6825 C C . GLN E 1 63 ? 28.350 10.116 0.027 1.00 18.45 48 GLN E C 1
ATOM 6826 O O . GLN E 1 63 ? 29.227 10.854 -0.431 1.00 16.55 48 GLN E O 1
ATOM 6832 N N . THR E 1 64 ? 27.508 9.437 -0.742 1.00 14.99 49 THR E N 1
ATOM 6833 C CA . THR E 1 64 ? 27.551 9.497 -2.194 1.00 14.06 49 THR E CA 1
ATOM 6834 C C . THR E 1 64 ? 27.299 10.907 -2.708 1.00 18.96 49 THR E C 1
ATOM 6835 O O . THR E 1 64 ? 28.049 11.409 -3.549 1.00 14.76 49 THR E O 1
ATOM 6839 N N . TYR E 1 65 ? 26.251 11.554 -2.193 1.00 14.89 50 TYR E N 1
ATOM 6840 C CA . TYR E 1 65 ? 25.902 12.910 -2.636 1.00 12.72 50 TYR E CA 1
ATOM 6841 C C . TYR E 1 65 ? 26.663 14.022 -1.922 1.00 16.65 50 TYR E C 1
ATOM 6842 O O . TYR E 1 65 ? 26.806 15.116 -2.459 1.00 15.37 50 TYR E O 1
ATOM 6851 N N . GLU E 1 66 ? 27.161 13.749 -0.723 1.00 18.24 51 GLU E N 1
ATOM 6852 C CA . GLU E 1 66 ? 28.035 14.722 -0.052 1.00 22.14 51 GLU E CA 1
ATOM 6853 C C . GLU E 1 66 ? 29.448 14.786 -0.629 1.00 25.64 51 GLU E C 1
ATOM 6854 O O . GLU E 1 66 ? 30.008 15.881 -0.744 1.00 30.23 51 GLU E O 1
ATOM 6860 N N . HIS E 1 67 ? 30.029 13.635 -0.976 1.00 20.20 52 HIS E N 1
ATOM 6861 C CA . HIS E 1 67 ? 31.459 13.566 -1.292 1.00 23.41 52 HIS E CA 1
ATOM 6862 C C . HIS E 1 67 ? 31.800 13.000 -2.658 1.00 26.15 52 HIS E C 1
ATOM 6863 O O . HIS E 1 67 ? 32.882 13.255 -3.176 1.00 34.91 52 HIS E O 1
ATOM 6870 N N . LYS E 1 68 ? 30.917 12.204 -3.236 1.00 19.57 53 LYS E N 1
ATOM 6871 C CA . LYS E 1 68 ? 31.298 11.510 -4.459 1.00 19.76 53 LYS E CA 1
ATOM 6872 C C . LYS E 1 68 ? 30.707 12.091 -5.738 1.00 25.62 53 LYS E C 1
ATOM 6873 O O . LYS E 1 68 ? 31.328 12.025 -6.790 1.00 27.04 53 LYS E O 1
ATOM 6875 N N . VAL E 1 69 ? 29.502 12.643 -5.651 1.00 18.44 54 VAL E N 1
ATOM 6876 C CA . VAL E 1 69 ? 28.792 13.057 -6.847 1.00 16.71 54 VAL E CA 1
ATOM 6877 C C . VAL E 1 69 ? 28.551 14.559 -6.791 1.00 21.56 54 VAL E C 1
ATOM 6878 O O . VAL E 1 69 ? 27.970 15.056 -5.831 1.00 19.57 54 VAL E O 1
ATOM 6882 N N . GLY E 1 70 ? 29.016 15.281 -7.808 1.00 17.02 55 GLY E N 1
ATOM 6883 C CA . GLY E 1 70 ? 28.907 16.736 -7.832 1.00 17.33 55 GLY E CA 1
ATOM 6884 C C . GLY E 1 70 ? 29.348 17.285 -9.177 1.00 15.55 55 GLY E C 1
ATOM 6885 O O . GLY E 1 70 ? 29.731 16.517 -10.050 1.00 17.24 55 GLY E O 1
ATOM 6886 N N . PRO E 1 71 ? 29.279 18.612 -9.354 1.00 13.87 56 PRO E N 1
ATOM 6887 C CA . PRO E 1 71 ? 29.564 19.299 -10.626 1.00 14.60 56 PRO E CA 1
ATOM 6888 C C . PRO E 1 71 ? 30.973 19.044 -11.202 1.00 16.14 56 PRO E C 1
ATOM 6889 O O . PRO E 1 71 ? 31.170 19.277 -12.392 1.00 16.53 56 PRO E O 1
ATOM 6893 N N . ARG E 1 72 ? 31.921 18.551 -10.406 1.00 19.19 57 ARG E N 1
ATOM 6894 C CA . ARG E 1 72 ? 33.210 18.150 -10.982 1.00 18.98 57 ARG E CA 1
ATOM 6895 C C . ARG E 1 72 ? 33.022 17.063 -12.029 1.00 18.58 57 ARG E C 1
ATOM 6896 O O . ARG E 1 72 ? 33.810 16.956 -12.961 1.00 15.85 57 ARG E O 1
ATOM 6904 N N . ASN E 1 73 ? 31.980 16.247 -11.880 1.00 13.45 58 ASN E N 1
ATOM 6905 C CA . ASN E 1 73 ? 31.698 15.225 -12.878 1.00 14.73 58 ASN E CA 1
ATOM 6906 C C . ASN E 1 73 ? 31.351 15.867 -14.222 1.00 19.89 58 ASN E C 1
ATOM 6907 O O . ASN E 1 73 ? 31.965 15.573 -15.253 1.00 14.72 58 ASN E O 1
ATOM 6912 N N . GLY E 1 74 ? 30.334 16.726 -14.214 1.00 17.68 59 GLY E N 1
ATOM 6913 C CA . GLY E 1 74 ? 29.939 17.428 -15.425 1.00 13.29 59 GLY E CA 1
ATOM 6914 C C . GLY E 1 74 ? 31.108 18.190 -16.028 1.00 13.83 59 GLY E C 1
ATOM 6915 O O . GLY E 1 74 ? 31.266 18.232 -17.243 1.00 13.72 59 GLY E O 1
ATOM 6916 N N . ALA E 1 75 ? 31.925 18.801 -15.181 1.00 14.22 60 ALA E N 1
ATOM 6917 C CA . ALA E 1 75 ? 33.049 19.598 -15.675 1.00 19.76 60 ALA E CA 1
ATOM 6918 C C . ALA E 1 75 ? 34.031 18.725 -16.477 1.00 19.88 60 ALA E C 1
ATOM 6919 O O . ALA E 1 75 ? 34.593 19.172 -17.470 1.00 16.30 60 ALA E O 1
ATOM 6921 N N . LYS E 1 76 ? 34.221 17.479 -16.059 1.00 18.10 61 LYS E N 1
ATOM 6922 C CA . LYS E 1 76 ? 35.101 16.577 -16.807 1.00 19.75 61 LYS E CA 1
ATOM 6923 C C . LYS E 1 76 ? 34.477 16.244 -18.157 1.00 26.56 61 LYS E C 1
ATOM 6924 O O . LYS E 1 76 ? 35.178 16.092 -19.162 1.00 18.91 61 LYS E O 1
ATOM 6930 N N . VAL E 1 77 ? 33.158 16.065 -18.166 1.00 15.44 62 VAL E N 1
ATOM 6931 C CA . VAL E 1 77 ? 32.444 15.774 -19.399 1.00 12.35 62 VAL E CA 1
ATOM 6932 C C . VAL E 1 77 ? 32.653 16.925 -20.390 1.00 16.00 62 VAL E C 1
ATOM 6933 O O . VAL E 1 77 ? 32.977 16.703 -21.563 1.00 15.74 62 VAL E O 1
ATOM 6937 N N . VAL E 1 78 ? 32.483 18.151 -19.904 1.00 13.07 63 VAL E N 1
ATOM 6938 C CA . VAL E 1 78 ? 32.588 19.353 -20.734 1.00 13.06 63 VAL E CA 1
ATOM 6939 C C . VAL E 1 78 ? 34.031 19.509 -21.275 1.00 18.74 63 VAL E C 1
ATOM 6940 O O . VAL E 1 78 ? 34.251 19.743 -22.456 1.00 17.59 63 VAL E O 1
ATOM 6944 N N . ALA E 1 79 ? 35.008 19.376 -20.391 1.00 18.92 64 ALA E N 1
ATOM 6945 C CA . ALA E 1 79 ? 36.423 19.478 -20.788 1.00 17.81 64 ALA E CA 1
ATOM 6946 C C . ALA E 1 79 ? 36.788 18.476 -21.865 1.00 18.81 64 ALA E C 1
ATOM 6947 O O . ALA E 1 79 ? 37.451 18.831 -22.838 1.00 20.01 64 ALA E O 1
ATOM 6949 N N . LYS E 1 80 ? 36.325 17.240 -21.722 1.00 18.55 65 LYS E N 1
ATOM 6950 C CA . LYS E 1 80 ? 36.586 16.222 -22.729 1.00 20.78 65 LYS E CA 1
ATOM 6951 C C . LYS E 1 80 ? 35.906 16.553 -24.062 1.00 25.40 65 LYS E C 1
ATOM 6952 O O . LYS E 1 80 ? 36.493 16.363 -25.142 1.00 19.22 65 LYS E O 1
ATOM 6958 N N . ALA E 1 81 ? 34.675 17.052 -24.006 1.00 17.01 66 ALA E N 1
ATOM 6959 C CA . ALA E 1 81 ? 33.988 17.419 -25.239 1.00 14.87 66 ALA E CA 1
ATOM 6960 C C . ALA E 1 81 ? 34.748 18.555 -25.943 1.00 18.47 66 ALA E C 1
ATOM 6961 O O . ALA E 1 81 ? 34.827 18.606 -27.172 1.00 18.38 66 ALA E O 1
ATOM 6963 N N . TRP E 1 82 ? 35.292 19.472 -25.154 1.00 16.30 67 TRP E N 1
ATOM 6964 C CA . TRP E 1 82 ? 36.044 20.592 -25.705 1.00 19.49 67 TRP E CA 1
ATOM 6965 C C . TRP E 1 82 ? 37.306 20.130 -26.463 1.00 28.15 67 TRP E C 1
ATOM 6966 O O . TRP E 1 82 ? 37.637 20.698 -27.498 1.00 21.76 67 TRP E O 1
ATOM 6977 N N . VAL E 1 83 ? 38.008 19.118 -25.946 1.00 24.81 68 VAL E N 1
ATOM 6978 C CA . VAL E 1 83 ? 39.279 18.701 -26.548 1.00 25.46 68 VAL E CA 1
ATOM 6979 C C . VAL E 1 83 ? 39.130 17.575 -27.566 1.00 26.32 68 VAL E C 1
ATOM 6980 O O . VAL E 1 83 ? 40.017 17.367 -28.385 1.00 25.41 68 VAL E O 1
ATOM 6984 N N . ASP E 1 84 ? 38.008 16.863 -27.539 1.00 18.81 69 ASP E N 1
ATOM 6985 C CA . ASP E 1 84 ? 37.853 15.673 -28.362 1.00 22.68 69 ASP E CA 1
ATOM 6986 C C . ASP E 1 84 ? 36.543 15.700 -29.168 1.00 28.66 69 ASP E C 1
ATOM 6987 O O . ASP E 1 84 ? 35.484 15.307 -28.666 1.00 27.08 69 ASP E O 1
ATOM 6992 N N . PRO E 1 85 ? 36.615 16.156 -30.431 1.00 27.13 70 PRO E N 1
ATOM 6993 C CA . PRO E 1 85 ? 35.421 16.304 -31.273 1.00 25.09 70 PRO E CA 1
ATOM 6994 C C . PRO E 1 85 ? 34.641 15.006 -31.477 1.00 26.62 70 PRO E C 1
ATOM 6995 O O . PRO E 1 85 ? 33.423 15.047 -31.665 1.00 19.55 70 PRO E O 1
ATOM 6999 N N . ALA E 1 86 ? 35.322 13.865 -31.478 1.00 20.81 71 ALA E N 1
ATOM 7000 C CA . ALA E 1 86 ? 34.606 12.607 -31.615 1.00 23.03 71 ALA E CA 1
ATOM 7001 C C . ALA E 1 86 ? 33.777 12.339 -30.348 1.00 16.73 71 ALA E C 1
ATOM 7002 O O . ALA E 1 86 ? 32.640 11.907 -30.432 1.00 19.58 71 ALA E O 1
ATOM 7004 N N . TYR E 1 87 ? 34.344 12.617 -29.183 1.00 19.70 72 TYR E N 1
ATOM 7005 C CA . TYR E 1 87 ? 33.607 12.429 -27.950 1.00 19.32 72 TYR E CA 1
ATOM 7006 C C . TYR E 1 87 ? 32.401 13.396 -27.905 1.00 18.72 72 TYR E C 1
ATOM 7007 O O . TYR E 1 87 ? 31.296 12.993 -27.586 1.00 18.37 72 TYR E O 1
ATOM 7016 N N . LYS E 1 88 ? 32.627 14.659 -28.255 1.00 18.52 73 LYS E N 1
ATOM 7017 C CA . LYS E 1 88 ? 31.550 15.647 -28.319 1.00 19.62 73 LYS E CA 1
ATOM 7018 C C . LYS E 1 88 ? 30.397 15.142 -29.182 1.00 25.68 73 LYS E C 1
ATOM 7019 O O . LYS E 1 88 ? 29.228 15.217 -28.793 1.00 20.03 73 LYS E O 1
ATOM 7025 N N . ALA E 1 89 ? 30.728 14.595 -30.346 1.00 19.01 74 ALA E N 1
ATOM 7026 C CA . ALA E 1 89 ? 29.705 14.080 -31.237 1.00 19.14 74 ALA E CA 1
ATOM 7027 C C . ALA E 1 89 ? 28.900 12.935 -30.598 1.00 25.41 74 ALA E C 1
ATOM 7028 O O . ALA E 1 89 ? 27.668 12.925 -30.648 1.00 20.54 74 ALA E O 1
ATOM 7030 N N . ARG E 1 90 ? 29.588 11.969 -29.999 1.00 16.76 75 ARG E N 1
ATOM 7031 C CA . ARG E 1 90 ? 28.899 10.890 -29.309 1.00 15.87 75 ARG E CA 1
ATOM 7032 C C . ARG E 1 90 ? 28.026 11.430 -28.181 1.00 18.34 75 ARG E C 1
ATOM 7033 O O . ARG E 1 90 ? 26.900 10.976 -27.982 1.00 18.44 75 ARG E O 1
ATOM 7041 N N . LEU E 1 91 ? 28.568 12.378 -27.426 1.00 17.74 76 LEU E N 1
ATOM 7042 C CA . LEU E 1 91 ? 27.855 12.954 -26.285 1.00 17.18 76 LEU E CA 1
ATOM 7043 C C . LEU E 1 91 ? 26.551 13.616 -26.725 1.00 22.27 76 LEU E C 1
ATOM 7044 O O . LEU E 1 91 ? 25.519 13.456 -26.081 1.00 20.20 76 LEU E O 1
ATOM 7049 N N . LEU E 1 92 ? 26.595 14.362 -27.821 1.00 17.75 77 LEU E N 1
ATOM 7050 C CA . LEU E 1 92 ? 25.401 15.053 -28.286 1.00 15.21 77 LEU E CA 1
ATOM 7051 C C . LEU E 1 92 ? 24.418 14.085 -28.923 1.00 20.97 77 LEU E C 1
ATOM 7052 O O . LEU E 1 92 ? 23.215 14.348 -28.939 1.00 20.47 77 LEU E O 1
ATOM 7057 N N . ALA E 1 93 ? 24.912 12.962 -29.453 1.00 22.22 78 ALA E N 1
ATOM 7058 C CA . ALA E 1 93 ? 24.024 11.955 -30.051 1.00 20.40 78 ALA E CA 1
ATOM 7059 C C . ALA E 1 93 ? 23.309 11.111 -29.001 1.00 22.87 78 ALA E C 1
ATOM 7060 O O . ALA E 1 93 ? 22.184 10.689 -29.219 1.00 22.31 78 ALA E O 1
ATOM 7062 N N . ASP E 1 94 ? 23.983 10.823 -27.890 1.00 16.52 79 ASP E N 1
ATOM 7063 C CA . ASP E 1 94 ? 23.419 9.976 -26.832 1.00 17.59 79 ASP E CA 1
ATOM 7064 C C . ASP E 1 94 ? 24.057 10.394 -25.514 1.00 18.86 79 ASP E C 1
ATOM 7065 O O . ASP E 1 94 ? 25.159 9.947 -25.167 1.00 20.38 79 ASP E O 1
ATOM 7070 N N . GLY E 1 95 ? 23.366 11.268 -24.790 1.00 14.30 80 GLY E N 1
ATOM 7071 C CA . GLY E 1 95 ? 23.926 11.895 -23.610 1.00 14.24 80 GLY E CA 1
ATOM 7072 C C . GLY E 1 95 ? 24.242 10.893 -22.527 1.00 15.07 80 GLY E C 1
ATOM 7073 O O . GLY E 1 95 ? 25.273 10.992 -21.859 1.00 19.22 80 GLY E O 1
ATOM 7074 N N . THR E 1 96 ? 23.350 9.930 -22.339 1.00 11.11 81 THR E N 1
ATOM 7075 C CA . THR E 1 96 ? 23.523 8.935 -21.288 1.00 17.19 81 THR E CA 1
ATOM 7076 C C . THR E 1 96 ? 24.770 8.079 -21.544 1.00 17.78 81 THR E C 1
ATOM 7077 O O . THR E 1 96 ? 25.576 7.846 -20.632 1.00 12.76 81 THR E O 1
ATOM 7081 N N . ALA E 1 97 ? 24.920 7.617 -22.783 1.00 18.24 82 ALA E N 1
ATOM 7082 C CA . ALA E 1 97 ? 26.096 6.817 -23.159 1.00 21.61 82 ALA E CA 1
ATOM 7083 C C . ALA E 1 97 ? 27.332 7.687 -23.065 1.00 17.83 82 ALA E C 1
ATOM 7084 O O . ALA E 1 97 ? 28.360 7.260 -22.567 1.00 20.43 82 ALA E O 1
ATOM 7086 N N . GLY E 1 98 ? 27.225 8.932 -23.524 1.00 17.38 83 GLY E N 1
ATOM 7087 C CA . GLY E 1 98 ? 28.353 9.841 -23.461 1.00 16.81 83 GLY E CA 1
ATOM 7088 C C . GLY E 1 98 ? 28.887 10.044 -22.059 1.00 18.77 83 GLY E C 1
ATOM 7089 O O . GLY E 1 98 ? 30.086 9.909 -21.833 1.00 15.96 83 GLY E O 1
ATOM 7090 N N . ILE E 1 99 ? 28.019 10.371 -21.102 1.00 16.43 84 ILE E N 1
ATOM 7091 C CA . ILE E 1 99 ? 28.524 10.631 -19.756 1.00 15.52 84 ILE E CA 1
ATOM 7092 C C . ILE E 1 99 ? 28.982 9.324 -19.102 1.00 14.61 84 ILE E C 1
ATOM 7093 O O . ILE E 1 99 ? 29.861 9.329 -18.225 1.00 17.19 84 ILE E O 1
ATOM 7098 N N . ALA E 1 100 ? 28.392 8.210 -19.530 1.00 16.47 85 ALA E N 1
ATOM 7099 C CA . ALA E 1 100 ? 28.816 6.894 -19.039 1.00 18.46 85 ALA E CA 1
ATOM 7100 C C . ALA E 1 100 ? 30.296 6.571 -19.397 1.00 19.96 85 ALA E C 1
ATOM 7101 O O . ALA E 1 100 ? 30.977 5.855 -18.662 1.00 18.95 85 ALA E O 1
ATOM 7103 N N . GLU E 1 101 ? 30.800 7.131 -20.493 1.00 16.47 86 GLU E N 1
ATOM 7104 C CA . GLU E 1 101 ? 32.212 6.931 -20.857 1.00 18.09 86 GLU E CA 1
ATOM 7105 C C . GLU E 1 101 ? 33.165 7.420 -19.783 1.00 22.05 86 GLU E C 1
ATOM 7106 O O . GLU E 1 101 ? 34.312 6.975 -19.722 1.00 21.71 86 GLU E O 1
ATOM 7112 N N . LEU E 1 102 ? 32.718 8.362 -18.959 1.00 16.82 87 LEU E N 1
ATOM 7113 C CA . LEU E 1 102 ? 33.571 8.868 -17.879 1.00 14.90 87 LEU E CA 1
ATOM 7114 C C . LEU E 1 102 ? 33.156 8.282 -16.542 1.00 15.01 87 LEU E C 1
ATOM 7115 O O . LEU E 1 102 ? 33.578 8.759 -15.491 1.00 17.75 87 LEU E O 1
ATOM 7120 N N . GLY E 1 103 ? 32.331 7.237 -16.597 1.00 17.43 88 GLY E N 1
ATOM 7121 C CA . GLY E 1 103 ? 31.881 6.557 -15.388 1.00 18.35 88 GLY E CA 1
ATOM 7122 C C . GLY E 1 103 ? 30.726 7.215 -14.633 1.00 18.95 88 GLY E C 1
ATOM 7123 O O . GLY E 1 103 ? 30.452 6.843 -13.498 1.00 19.52 88 GLY E O 1
ATOM 7124 N N . PHE E 1 104 ? 30.050 8.177 -15.251 1.00 15.65 89 PHE E N 1
ATOM 7125 C CA . PHE E 1 104 ? 28.891 8.823 -14.605 1.00 15.58 89 PHE E CA 1
ATOM 7126 C C . PHE E 1 104 ? 27.567 8.255 -15.108 1.00 17.58 89 PHE E C 1
ATOM 7127 O O . PHE E 1 104 ? 27.378 8.068 -16.307 1.00 17.15 89 PHE E O 1
ATOM 7135 N N . SER E 1 105 ? 26.653 7.970 -14.181 1.00 15.77 90 SER E N 1
ATOM 7136 C CA . SER E 1 105 ? 25.391 7.348 -14.546 1.00 12.81 90 SER E CA 1
ATOM 7137 C C . SER E 1 105 ? 24.464 7.207 -13.350 1.00 15.18 90 SER E C 1
ATOM 7138 O O . SER E 1 105 ? 24.898 7.284 -12.182 1.00 13.80 90 SER E O 1
ATOM 7141 N N . GLY E 1 106 ? 23.189 6.984 -13.654 1.00 13.42 91 GLY E N 1
ATOM 7142 C CA . GLY E 1 106 ? 22.248 6.500 -12.663 1.00 16.90 91 GLY E CA 1
ATOM 7143 C C . GLY E 1 106 ? 21.136 7.469 -12.287 1.00 14.41 91 GLY E C 1
ATOM 7144 O O . GLY E 1 106 ? 20.584 8.200 -13.132 1.00 16.65 91 GLY E O 1
ATOM 7145 N N . VAL E 1 107 ? 20.787 7.437 -11.013 1.00 15.66 92 VAL E N 1
ATOM 7146 C CA . VAL E 1 107 ? 19.560 8.060 -10.507 1.00 12.53 92 VAL E CA 1
ATOM 7147 C C . VAL E 1 107 ? 19.487 9.529 -10.923 1.00 13.50 92 VAL E C 1
ATOM 7148 O O . VAL E 1 107 ? 20.425 10.300 -10.694 1.00 13.66 92 VAL E O 1
ATOM 7152 N N . GLN E 1 108 ? 18.379 9.886 -11.565 1.00 13.40 93 GLN E N 1
ATOM 7153 C CA . GLN E 1 108 ? 18.136 11.243 -12.043 1.00 15.83 93 GLN E CA 1
ATOM 7154 C C . GLN E 1 108 ? 19.071 11.673 -13.172 1.00 17.66 93 GLN E C 1
ATOM 7155 O O . GLN E 1 108 ? 19.243 12.871 -13.435 1.00 17.58 93 GLN E O 1
ATOM 7161 N N . GLY E 1 109 ? 19.660 10.681 -13.844 1.00 16.41 94 GLY E N 1
ATOM 7162 C CA . GLY E 1 109 ? 20.382 10.911 -15.079 1.00 14.86 94 GLY E CA 1
ATOM 7163 C C . GLY E 1 109 ? 20.220 9.769 -16.066 1.00 15.18 94 GLY E C 1
ATOM 7164 O O . GLY E 1 109 ? 21.063 9.592 -16.932 1.00 16.22 94 GLY E O 1
ATOM 7165 N N . GLU E 1 110 ? 19.132 9.007 -15.952 1.00 13.67 95 GLU E N 1
ATOM 7166 C CA . GLU E 1 110 ? 18.968 7.804 -16.777 1.00 16.82 95 GLU E CA 1
ATOM 7167 C C . GLU E 1 110 ? 18.832 8.151 -18.260 1.00 20.28 95 GLU E C 1
ATOM 7168 O O . GLU E 1 110 ? 19.263 7.395 -19.126 1.00 19.59 95 GLU E O 1
ATOM 7174 N N . ASP E 1 111 ? 18.227 9.298 -18.551 1.00 11.66 96 ASP E N 1
ATOM 7175 C CA . ASP E 1 111 ? 18.006 9.710 -19.934 1.00 15.11 96 ASP E CA 1
ATOM 7176 C C . ASP E 1 111 ? 18.462 11.159 -20.176 1.00 20.41 96 ASP E C 1
ATOM 7177 O O . ASP E 1 111 ? 17.652 12.102 -20.180 1.00 16.85 96 ASP E O 1
ATOM 7182 N N . MET E 1 112 ? 19.768 11.318 -20.370 1.00 14.21 97 MET E N 1
ATOM 7183 C CA . MET E 1 112 ? 20.414 12.619 -20.459 1.00 11.15 97 MET E CA 1
ATOM 7184 C C . MET E 1 112 ? 20.354 13.209 -21.851 1.00 18.56 97 MET E C 1
ATOM 7185 O O . MET E 1 112 ? 20.511 12.501 -22.850 1.00 18.96 97 MET E O 1
ATOM 7190 N N . VAL E 1 113 ? 20.149 14.521 -21.912 1.00 13.64 98 VAL E N 1
ATOM 7191 C CA . VAL E 1 113 ? 20.253 15.257 -23.162 1.00 14.83 98 VAL E CA 1
ATOM 7192 C C . VAL E 1 113 ? 21.164 16.452 -22.944 1.00 16.40 98 VAL E C 1
ATOM 7193 O O . VAL E 1 113 ? 20.934 17.259 -22.051 1.00 16.64 98 VAL E O 1
ATOM 7197 N N . ILE E 1 114 ? 22.199 16.558 -23.761 1.00 15.42 99 ILE E N 1
ATOM 7198 C CA . ILE E 1 114 ? 23.213 17.600 -23.591 1.00 12.06 99 ILE E CA 1
ATOM 7199 C C . ILE E 1 114 ? 22.907 18.729 -24.547 1.00 13.86 99 ILE E C 1
ATOM 7200 O O . ILE E 1 114 ? 22.698 18.497 -25.738 1.00 16.82 99 ILE E O 1
ATOM 7205 N N . LEU E 1 115 ? 22.892 19.952 -24.020 1.00 16.01 100 LEU E N 1
ATOM 7206 C CA . LEU E 1 115 ? 22.481 21.144 -24.772 1.00 15.19 100 LEU E CA 1
ATOM 7207 C C . LEU E 1 115 ? 23.708 21.965 -25.134 1.00 13.71 100 LEU E C 1
ATOM 7208 O O . LEU E 1 115 ? 24.328 22.560 -24.263 1.00 14.80 100 LEU E O 1
ATOM 7213 N N . GLU E 1 116 ? 24.033 22.021 -26.417 1.00 15.93 101 GLU E N 1
ATOM 7214 C CA . GLU E 1 116 ? 25.246 22.704 -26.861 1.00 16.76 101 GLU E CA 1
ATOM 7215 C C . GLU E 1 116 ? 25.044 24.222 -27.026 1.00 14.48 101 GLU E C 1
ATOM 7216 O O . GLU E 1 116 ? 24.332 24.655 -27.911 1.00 14.87 101 GLU E O 1
ATOM 7222 N N . ASN E 1 117 ? 25.671 25.023 -26.181 1.00 12.12 102 ASN E N 1
ATOM 7223 C CA . ASN E 1 117 ? 25.714 26.447 -26.440 1.00 16.82 102 ASN E CA 1
ATOM 7224 C C . ASN E 1 117 ? 26.566 26.765 -27.669 1.00 22.69 102 ASN E C 1
ATOM 7225 O O . ASN E 1 117 ? 27.556 26.074 -27.956 1.00 20.06 102 ASN E O 1
ATOM 7230 N N . THR E 1 118 ? 26.167 27.804 -28.393 1.00 17.81 103 THR E N 1
ATOM 7231 C CA . THR E 1 118 ? 26.852 28.214 -29.613 1.00 22.62 103 THR E CA 1
ATOM 7232 C C . THR E 1 118 ? 26.825 29.733 -29.644 1.00 23.63 103 THR E C 1
ATOM 7233 O O . THR E 1 118 ? 26.181 30.350 -28.806 1.00 24.73 103 THR E O 1
ATOM 7237 N N . PRO E 1 119 ? 27.529 30.347 -30.608 1.00 28.70 104 PRO E N 1
ATOM 7238 C CA . PRO E 1 119 ? 27.428 31.805 -30.719 1.00 22.88 104 PRO E CA 1
ATOM 7239 C C . PRO E 1 119 ? 25.991 32.268 -30.962 1.00 20.74 104 PRO E C 1
ATOM 7240 O O . PRO E 1 119 ? 25.668 33.412 -30.659 1.00 24.45 104 PRO E O 1
ATOM 7244 N N . ALA E 1 120 ? 25.149 31.399 -31.506 1.00 21.25 105 ALA E N 1
ATOM 7245 C CA . ALA E 1 120 ? 23.774 31.790 -31.825 1.00 26.03 105 ALA E CA 1
ATOM 7246 C C . ALA E 1 120 ? 22.747 31.430 -30.741 1.00 25.43 105 ALA E C 1
ATOM 7247 O O . ALA E 1 120 ? 21.649 31.973 -30.727 1.00 22.15 105 ALA E O 1
ATOM 7249 N N . VAL E 1 121 ? 23.090 30.508 -29.845 1.00 22.90 106 VAL E N 1
ATOM 7250 C CA . VAL E 1 121 ? 22.106 29.985 -28.895 1.00 14.11 106 VAL E CA 1
ATOM 7251 C C . VAL E 1 121 ? 22.702 29.821 -27.508 1.00 22.37 106 VAL E C 1
ATOM 7252 O O . VAL E 1 121 ? 23.731 29.168 -27.355 1.00 18.89 106 VAL E O 1
ATOM 7256 N N . HIS E 1 122 ? 22.055 30.414 -26.506 1.00 18.03 107 HIS E N 1
ATOM 7257 C CA . HIS E 1 122 ? 22.370 30.159 -25.101 1.00 19.77 107 HIS E CA 1
ATOM 7258 C C . HIS E 1 122 ? 21.267 29.304 -24.439 1.00 18.81 107 HIS E C 1
ATOM 7259 O O . HIS E 1 122 ? 20.102 29.706 -24.402 1.00 19.10 107 HIS E O 1
ATOM 7266 N N . ASN E 1 123 ? 21.635 28.120 -23.958 1.00 13.70 108 ASN E N 1
ATOM 7267 C CA . ASN E 1 123 ? 20.688 27.209 -23.319 1.00 11.30 108 ASN E CA 1
ATOM 7268 C C . ASN E 1 123 ? 20.732 27.349 -21.817 1.00 14.32 108 ASN E C 1
ATOM 7269 O O . ASN E 1 123 ? 21.799 27.597 -21.240 1.00 14.70 108 ASN E O 1
ATOM 7274 N N . VAL E 1 124 ? 19.580 27.178 -21.177 1.00 12.30 109 VAL E N 1
ATOM 7275 C CA . VAL E 1 124 ? 19.510 27.163 -19.712 1.00 10.19 109 VAL E CA 1
ATOM 7276 C C . VAL E 1 124 ? 18.310 26.281 -19.345 1.00 13.81 109 VAL E C 1
ATOM 7277 O O . VAL E 1 124 ? 17.332 26.212 -20.103 1.00 15.49 109 VAL E O 1
ATOM 7281 N N . PHE E 1 125 ? 18.384 25.566 -18.234 1.00 10.50 110 PHE E N 1
ATOM 7282 C CA . PHE E 1 125 ? 17.258 24.702 -17.882 1.00 12.89 110 PHE E CA 1
ATOM 7283 C C . PHE E 1 125 ? 16.728 24.997 -16.484 1.00 12.32 110 PHE E C 1
ATOM 7284 O O . PHE E 1 125 ? 17.393 25.658 -15.676 1.00 11.09 110 PHE E O 1
ATOM 7292 N N . VAL E 1 126 ? 15.542 24.467 -16.213 1.00 10.77 111 VAL E N 1
ATOM 7293 C CA . VAL E 1 126 ? 14.801 24.754 -14.993 1.00 10.49 111 VAL E CA 1
ATOM 7294 C C . VAL E 1 126 ? 13.781 23.610 -14.834 1.00 10.72 111 VAL E C 1
ATOM 7295 O O . VAL E 1 126 ? 13.528 22.863 -15.783 1.00 13.75 111 VAL E O 1
ATOM 7299 N N . CYS E 1 127 ? 13.236 23.433 -13.642 1.00 8.45 112 CYS E N 1
ATOM 7300 C CA . CYS E 1 127 ? 12.075 22.555 -13.466 1.00 10.84 112 CYS E CA 1
ATOM 7301 C C . CYS E 1 127 ? 10.943 23.364 -12.823 1.00 10.73 112 CYS E C 1
ATOM 7302 O O . CYS E 1 127 ? 10.895 23.512 -11.595 1.00 13.47 112 CYS E O 1
ATOM 7305 N N . THR E 1 128 ? 10.054 23.916 -13.631 1.00 9.17 113 THR E N 1
ATOM 7306 C CA . THR E 1 128 ? 9.041 24.818 -13.059 1.00 10.88 113 THR E CA 1
ATOM 7307 C C . THR E 1 128 ? 8.128 24.069 -12.097 1.00 11.80 113 THR E C 1
ATOM 7308 O O . THR E 1 128 ? 7.575 24.665 -11.166 1.00 13.10 113 THR E O 1
ATOM 7312 N N . LEU E 1 129 ? 7.939 22.775 -12.342 1.00 10.81 114 LEU E N 1
ATOM 7313 C CA . LEU E 1 129 ? 7.003 21.981 -11.547 1.00 9.72 114 LEU E CA 1
ATOM 7314 C C . LEU E 1 129 ? 7.580 21.438 -10.253 1.00 11.90 114 LEU E C 1
ATOM 7315 O O . LEU E 1 129 ? 6.825 21.021 -9.367 1.00 10.74 114 LEU E O 1
ATOM 7328 N N . SER E 1 131 ? 11.893 20.163 -9.231 1.00 12.17 116 SER E N 1
ATOM 7329 C CA . SER E 1 131 ? 13.324 20.271 -8.924 1.00 10.33 116 SER E CA 1
ATOM 7330 C C . SER E 1 131 ? 14.244 19.401 -9.797 1.00 11.88 116 SER E C 1
ATOM 7331 O O . SER E 1 131 ? 15.469 19.373 -9.607 1.00 11.67 116 SER E O 1
ATOM 7342 N N . TYR E 1 133 ? 16.701 17.656 -12.101 1.00 9.83 118 TYR E N 1
ATOM 7343 C CA . TYR E 1 133 ? 18.056 18.179 -12.252 1.00 11.68 118 TYR E CA 1
ATOM 7344 C C . TYR E 1 133 ? 18.929 16.946 -12.473 1.00 11.80 118 TYR E C 1
ATOM 7345 O O . TYR E 1 133 ? 18.612 15.884 -11.945 1.00 13.94 118 TYR E O 1
ATOM 7354 N N . PRO E 1 134 ? 20.022 17.080 -13.250 1.00 14.34 119 PRO E N 1
ATOM 7355 C CA . PRO E 1 134 ? 20.852 15.904 -13.574 1.00 12.44 119 PRO E CA 1
ATOM 7356 C C . PRO E 1 134 ? 21.845 15.485 -12.467 1.00 12.55 119 PRO E C 1
ATOM 7357 O O . PRO E 1 134 ? 23.037 15.827 -12.546 1.00 13.46 119 PRO E O 1
ATOM 7361 N N . TRP E 1 135 ? 21.385 14.709 -11.487 1.00 14.05 120 TRP E N 1
ATOM 7362 C CA . TRP E 1 135 ? 22.246 14.359 -10.342 1.00 13.03 120 TRP E CA 1
ATOM 7363 C C . TRP E 1 135 ? 23.600 13.717 -10.700 1.00 9.78 120 TRP E C 1
ATOM 7364 O O . TRP E 1 135 ? 24.582 14.030 -10.071 1.00 12.39 120 TRP E O 1
ATOM 7375 N N . PRO E 1 136 ? 23.637 12.787 -11.670 1.00 11.41 121 PRO E N 1
ATOM 7376 C CA . PRO E 1 136 ? 24.924 12.087 -11.860 1.00 14.84 121 PRO E CA 1
ATOM 7377 C C . PRO E 1 136 ? 26.060 12.995 -12.319 1.00 15.10 121 PRO E C 1
ATOM 7378 O O . PRO E 1 136 ? 27.234 12.686 -12.069 1.00 13.77 121 PRO E O 1
ATOM 7382 N N . THR E 1 137 ? 25.738 14.107 -12.967 1.00 11.45 122 THR E N 1
ATOM 7383 C CA . THR E 1 137 ? 26.797 14.997 -13.428 1.00 11.14 122 THR E CA 1
ATOM 7384 C C . THR E 1 137 ? 26.915 16.286 -12.634 1.00 18.00 122 THR E C 1
ATOM 7385 O O . THR E 1 137 ? 27.976 16.910 -12.645 1.00 13.79 122 THR E O 1
ATOM 7389 N N . LEU E 1 138 ? 25.849 16.688 -11.942 1.00 10.92 123 LEU E N 1
ATOM 7390 C CA . LEU E 1 138 ? 25.893 17.945 -11.197 1.00 12.49 123 LEU E CA 1
ATOM 7391 C C . LEU E 1 138 ? 25.657 17.798 -9.706 1.00 13.16 123 LEU E C 1
ATOM 7392 O O . LEU E 1 138 ? 25.788 18.772 -8.968 1.00 17.12 123 LEU E O 1
ATOM 7397 N N . GLY E 1 139 ? 25.296 16.597 -9.262 1.00 12.20 124 GLY E N 1
ATOM 7398 C CA . GLY E 1 139 ? 25.002 16.363 -7.861 1.00 12.54 124 GLY E CA 1
ATOM 7399 C C . GLY E 1 139 ? 23.608 16.881 -7.527 1.00 15.47 124 GLY E C 1
ATOM 7400 O O . GLY E 1 139 ? 22.825 17.155 -8.433 1.00 12.07 124 GLY E O 1
ATOM 7401 N N . LEU E 1 140 ? 23.304 17.043 -6.244 1.00 12.94 125 LEU E N 1
ATOM 7402 C CA . LEU E 1 140 ? 21.982 17.527 -5.853 1.00 11.65 125 LEU E CA 1
ATOM 7403 C C . LEU E 1 140 ? 21.918 19.021 -6.145 1.00 13.97 125 LEU E C 1
ATOM 7404 O O . LEU E 1 140 ? 22.918 19.738 -5.983 1.00 12.99 125 LEU E O 1
ATOM 7409 N N . PRO E 1 141 ? 20.751 19.511 -6.596 1.00 11.35 126 PRO E N 1
ATOM 7410 C CA . PRO E 1 141 ? 20.667 20.939 -6.947 1.00 10.42 126 PRO E CA 1
ATOM 7411 C C . PRO E 1 141 ? 20.759 21.847 -5.717 1.00 13.49 126 PRO E C 1
ATOM 7412 O O . PRO E 1 141 ? 20.377 21.455 -4.616 1.00 11.64 126 PRO E O 1
ATOM 7416 N N . PRO E 1 142 ? 21.240 23.077 -5.913 1.00 13.78 127 PRO E N 1
ATOM 7417 C CA . PRO E 1 142 ? 21.268 24.056 -4.820 1.00 14.09 127 PRO E CA 1
ATOM 7418 C C . PRO E 1 142 ? 19.854 24.522 -4.496 1.00 14.76 127 PRO E C 1
ATOM 7419 O O . PRO E 1 142 ? 18.998 24.400 -5.369 1.00 10.96 127 PRO E O 1
ATOM 7423 N N . ALA E 1 143 ? 19.641 25.090 -3.307 1.00 12.33 128 ALA E N 1
ATOM 7424 C CA . ALA E 1 143 ? 18.297 25.486 -2.868 1.00 15.58 128 ALA E CA 1
ATOM 7425 C C . ALA E 1 143 ? 17.602 26.468 -3.824 1.00 14.91 128 ALA E C 1
ATOM 7426 O O . ALA E 1 143 ? 16.392 26.348 -4.050 1.00 13.21 128 ALA E O 1
ATOM 7428 N N . TRP E 1 144 ? 18.344 27.405 -4.407 1.00 11.52 129 TRP E N 1
ATOM 7429 C CA . TRP E 1 144 ? 17.723 28.403 -5.297 1.00 12.32 129 TRP E CA 1
ATOM 7430 C C . TRP E 1 144 ? 17.092 27.779 -6.535 1.00 11.40 129 TRP E C 1
ATOM 7431 O O . TRP E 1 144 ? 16.099 28.285 -7.061 1.00 10.55 129 TRP E O 1
ATOM 7442 N N . TYR E 1 145 ? 17.672 26.682 -7.017 1.00 11.85 130 TYR E N 1
ATOM 7443 C CA . TYR E 1 145 ? 17.191 26.055 -8.248 1.00 9.78 130 TYR E CA 1
ATOM 7444 C C . TYR E 1 145 ? 15.799 25.450 -8.037 1.00 11.81 130 TYR E C 1
ATOM 7445 O O . TYR E 1 145 ? 14.973 25.439 -8.939 1.00 10.31 130 TYR E O 1
ATOM 7454 N N . LYS E 1 146 ? 15.570 24.956 -6.828 1.00 9.98 131 LYS E N 1
ATOM 7455 C CA . LYS E 1 146 ? 14.336 24.289 -6.453 1.00 11.44 131 LYS E CA 1
ATOM 7456 C C . LYS E 1 146 ? 13.278 25.248 -5.898 1.00 11.77 131 LYS E C 1
ATOM 7457 O O . LYS E 1 146 ? 12.194 24.810 -5.523 1.00 14.61 131 LYS E O 1
ATOM 7463 N N . ALA E 1 147 ? 13.592 26.540 -5.825 1.00 13.78 132 ALA E N 1
ATOM 7464 C CA . ALA E 1 147 ? 12.688 27.482 -5.154 1.00 13.23 132 ALA E CA 1
ATOM 7465 C C . ALA E 1 147 ? 11.875 28.284 -6.163 1.00 15.84 132 ALA E C 1
ATOM 7466 O O . ALA E 1 147 ? 12.253 28.381 -7.343 1.00 10.00 132 ALA E O 1
ATOM 7468 N N . ALA E 1 148 ? 10.781 28.878 -5.694 1.00 10.76 133 ALA E N 1
ATOM 7469 C CA . ALA E 1 148 ? 9.858 29.597 -6.568 1.00 13.28 133 ALA E CA 1
ATOM 7470 C C . ALA E 1 148 ? 10.415 30.778 -7.372 1.00 10.00 133 ALA E C 1
ATOM 7471 O O . ALA E 1 148 ? 9.994 30.998 -8.503 1.00 14.69 133 ALA E O 1
ATOM 7473 N N . PRO E 1 149 ? 11.343 31.560 -6.797 1.00 10.19 134 PRO E N 1
ATOM 7474 C CA . PRO E 1 149 ? 11.793 32.722 -7.572 1.00 8.47 134 PRO E CA 1
ATOM 7475 C C . PRO E 1 149 ? 12.401 32.312 -8.913 1.00 13.79 134 PRO E C 1
ATOM 7476 O O . PRO E 1 149 ? 11.988 32.821 -9.946 1.00 13.46 134 PRO E O 1
ATOM 7480 N N . TYR E 1 150 ? 13.358 31.387 -8.896 1.00 9.28 135 TYR E N 1
ATOM 7481 C CA . TYR E 1 150 ? 13.990 30.935 -10.139 1.00 11.09 135 TYR E CA 1
ATOM 7482 C C . TYR E 1 150 ? 12.975 30.193 -11.032 1.00 14.94 135 TYR E C 1
ATOM 7483 O O . TYR E 1 150 ? 12.903 30.403 -12.239 1.00 11.96 135 TYR E O 1
ATOM 7492 N N . ARG E 1 151 ? 12.211 29.305 -10.422 1.00 10.18 136 ARG E N 1
ATOM 7493 C CA . ARG E 1 151 ? 11.305 28.447 -11.181 1.00 11.71 136 ARG E CA 1
ATOM 7494 C C . ARG E 1 151 ? 10.213 29.245 -11.883 1.00 13.78 136 ARG E C 1
ATOM 7495 O O . ARG E 1 151 ? 9.880 28.950 -13.023 1.00 15.10 136 ARG E O 1
ATOM 7503 N N . SER E 1 152 ? 9.680 30.265 -11.215 1.00 10.89 137 SER E N 1
ATOM 7504 C CA . SER E 1 152 ? 8.560 31.026 -11.779 1.00 10.52 137 SER E CA 1
ATOM 7505 C C . SER E 1 152 ? 9.004 31.929 -12.902 1.00 16.14 137 SER E C 1
ATOM 7506 O O . SER E 1 152 ? 8.315 32.038 -13.912 1.00 13.49 137 SER E O 1
ATOM 7509 N N . ARG E 1 153 ? 10.169 32.564 -12.725 1.00 14.32 138 ARG E N 1
ATOM 7510 C CA . ARG E 1 153 ? 10.611 33.640 -13.614 1.00 12.57 138 ARG E CA 1
ATOM 7511 C C . ARG E 1 153 ? 11.474 33.195 -14.793 1.00 13.88 138 ARG E C 1
ATOM 7512 O O . ARG E 1 153 ? 11.531 33.875 -15.803 1.00 14.37 138 ARG E O 1
ATOM 7520 N N . MET E 1 154 ? 12.152 32.059 -14.675 1.00 14.86 139 MET E N 1
ATOM 7521 C CA . MET E 1 154 ? 13.072 31.647 -15.736 1.00 15.58 139 MET E CA 1
ATOM 7522 C C . MET E 1 154 ? 12.366 31.445 -17.086 1.00 18.08 139 MET E C 1
ATOM 7523 O O . MET E 1 154 ? 12.910 31.793 -18.120 1.00 15.88 139 MET E O 1
ATOM 7528 N N . VAL E 1 155 ? 11.144 30.916 -17.077 1.00 15.01 140 VAL E N 1
ATOM 7529 C CA . VAL E 1 155 ? 10.419 30.697 -18.333 1.00 16.68 140 VAL E CA 1
ATOM 7530 C C . VAL E 1 155 ? 9.777 31.967 -18.914 1.00 18.00 140 VAL E C 1
ATOM 7531 O O . VAL E 1 155 ? 9.403 31.988 -20.079 1.00 19.76 140 VAL E O 1
ATOM 7535 N N . SER E 1 156 ? 9.653 33.027 -18.119 1.00 15.23 141 SER E N 1
ATOM 7536 C CA . SER E 1 156 ? 9.004 34.237 -18.618 1.00 18.75 141 SER E CA 1
ATOM 7537 C C . SER E 1 156 ? 9.968 35.403 -18.836 1.00 17.65 141 SER E C 1
ATOM 7538 O O . SER E 1 156 ? 9.812 36.169 -19.768 1.00 22.00 141 SER E O 1
ATOM 7541 N N . ASP E 1 157 ? 10.952 35.553 -17.963 1.00 16.30 142 ASP E N 1
ATOM 7542 C CA . ASP E 1 157 ? 11.913 36.642 -18.128 1.00 16.11 142 ASP E CA 1
ATOM 7543 C C . ASP E 1 157 ? 13.327 36.164 -17.833 1.00 17.30 142 ASP E C 1
ATOM 7544 O O . ASP E 1 157 ? 13.931 36.585 -16.846 1.00 16.56 142 ASP E O 1
ATOM 7549 N N . PRO E 1 158 ? 13.857 35.276 -18.691 1.00 19.58 143 PRO E N 1
ATOM 7550 C CA . PRO E 1 158 ? 15.186 34.693 -18.468 1.00 17.96 143 PRO E CA 1
ATOM 7551 C C . PRO E 1 158 ? 16.268 35.790 -18.389 1.00 20.14 143 PRO E C 1
ATOM 7552 O O . PRO E 1 158 ? 17.202 35.698 -17.590 1.00 19.02 143 PRO E O 1
ATOM 7556 N N . ARG E 1 159 ? 16.138 36.828 -19.204 1.00 18.97 144 ARG E N 1
ATOM 7557 C CA . ARG E 1 159 ? 17.181 37.862 -19.239 1.00 21.68 144 ARG E CA 1
ATOM 7558 C C . ARG E 1 159 ? 17.220 38.585 -17.898 1.00 21.25 144 ARG E C 1
ATOM 7559 O O . ARG E 1 159 ? 18.289 38.925 -17.377 1.00 21.77 144 ARG E O 1
ATOM 7567 N N . GLY E 1 160 ? 16.047 38.794 -17.318 1.00 19.74 145 GLY E N 1
ATOM 7568 C CA . GLY E 1 160 ? 15.967 39.463 -16.030 1.00 20.73 145 GLY E CA 1
ATOM 7569 C C . GLY E 1 160 ? 16.577 38.597 -14.933 1.00 24.05 145 GLY E C 1
ATOM 7570 O O . GLY E 1 160 ? 17.280 39.081 -14.025 1.00 17.59 145 GLY E O 1
ATOM 7571 N N . VAL E 1 161 ? 16.317 37.300 -15.009 1.00 16.87 146 VAL E N 1
ATOM 7572 C CA . VAL E 1 161 ? 16.887 36.375 -14.032 1.00 15.68 146 VAL E CA 1
ATOM 7573 C C . VAL E 1 161 ? 18.393 36.290 -14.181 1.00 15.51 146 VAL E C 1
ATOM 7574 O O . VAL E 1 161 ? 19.104 36.396 -13.198 1.00 20.27 146 VAL E O 1
ATOM 7578 N N . LEU E 1 162 ? 18.872 36.108 -15.409 1.00 17.50 147 LEU E N 1
ATOM 7579 C CA . LEU E 1 162 ? 20.309 35.933 -15.659 1.00 17.20 147 LEU E CA 1
ATOM 7580 C C . LEU E 1 162 ? 21.091 37.178 -15.223 1.00 21.84 147 LEU E C 1
ATOM 7581 O O . LEU E 1 162 ? 22.216 37.083 -14.714 1.00 21.49 147 LEU E O 1
ATOM 7586 N N . ALA E 1 163 ? 20.482 38.347 -15.407 1.00 20.59 148 ALA E N 1
ATOM 7587 C CA . ALA E 1 163 ? 21.103 39.597 -14.974 1.00 19.83 148 ALA E CA 1
ATOM 7588 C C . ALA E 1 163 ? 21.377 39.576 -13.474 1.00 26.98 148 ALA E C 1
ATOM 7589 O O . ALA E 1 163 ? 22.348 40.162 -12.996 1.00 20.98 148 ALA E O 1
ATOM 7591 N N . GLU E 1 164 ? 20.531 38.885 -12.714 1.00 22.96 149 GLU E N 1
ATOM 7592 C CA . GLU E 1 164 ? 20.745 38.815 -11.273 1.00 21.00 149 GLU E CA 1
ATOM 7593 C C . GLU E 1 164 ? 21.952 37.926 -10.950 1.00 26.00 149 GLU E C 1
ATOM 7594 O O . GLU E 1 164 ? 22.523 38.010 -9.865 1.00 26.30 149 GLU E O 1
ATOM 7600 N N . PHE E 1 165 ? 22.336 37.065 -11.889 1.00 19.63 150 PHE E N 1
ATOM 7601 C CA . PHE E 1 165 ? 23.540 36.259 -11.723 1.00 28.03 150 PHE E CA 1
ATOM 7602 C C . PHE E 1 165 ? 24.781 37.004 -12.239 1.00 27.96 150 PHE E C 1
ATOM 7603 O O . PHE E 1 165 ? 25.885 36.475 -12.173 1.00 26.01 150 PHE E O 1
ATOM 7611 N N . GLY E 1 166 ? 24.604 38.199 -12.795 1.00 24.53 151 GLY E N 1
ATOM 7612 C CA . GLY E 1 166 ? 25.723 38.906 -13.407 1.00 22.38 151 GLY E CA 1
ATOM 7613 C C . GLY E 1 166 ? 25.943 38.546 -14.866 1.00 28.39 151 GLY E C 1
ATOM 7614 O O . GLY E 1 166 ? 26.991 38.848 -15.439 1.00 31.15 151 GLY E O 1
ATOM 7615 N N . LEU E 1 167 ? 24.957 37.901 -15.480 1.00 23.00 152 LEU E N 1
ATOM 7616 C CA . LEU E 1 167 ? 25.109 37.427 -16.851 1.00 22.42 152 LEU E CA 1
ATOM 7617 C C . LEU E 1 167 ? 24.179 38.187 -17.777 1.00 25.99 152 LEU E C 1
ATOM 7618 O O . LEU E 1 167 ? 22.957 38.139 -17.628 1.00 24.24 152 LEU E O 1
ATOM 7623 N N . VAL E 1 168 ? 24.767 38.936 -18.705 1.00 23.63 153 VAL E N 1
ATOM 7624 C CA . VAL E 1 168 ? 23.980 39.650 -19.698 1.00 25.95 153 VAL E CA 1
ATOM 7625 C C . VAL E 1 168 ? 24.210 39.036 -21.066 1.00 24.11 153 VAL E C 1
ATOM 7626 O O . VAL E 1 168 ? 25.316 39.049 -21.582 1.00 30.05 153 VAL E O 1
ATOM 7630 N N . ILE E 1 169 ? 23.167 38.458 -21.629 1.00 25.70 154 ILE E N 1
ATOM 7631 C CA . ILE E 1 169 ? 23.255 37.833 -22.939 1.00 29.33 154 ILE E CA 1
ATOM 7632 C C . ILE E 1 169 ? 23.031 38.916 -23.987 1.00 26.11 154 ILE E C 1
ATOM 7633 O O . ILE E 1 169 ? 22.138 39.735 -23.834 1.00 29.03 154 ILE E O 1
ATOM 7638 N N . PRO E 1 170 ? 23.832 38.908 -25.061 1.00 31.29 155 PRO E N 1
ATOM 7639 C CA . PRO E 1 170 ? 23.606 39.848 -26.164 1.00 33.17 155 PRO E CA 1
ATOM 7640 C C . PRO E 1 170 ? 22.164 39.797 -26.635 1.00 34.49 155 PRO E C 1
ATOM 7641 O O . PRO E 1 170 ? 21.574 38.712 -26.683 1.00 28.30 155 PRO E O 1
ATOM 7645 N N . ALA E 1 171 ? 21.614 40.956 -26.982 1.00 26.34 156 ALA E N 1
ATOM 7646 C CA . ALA E 1 171 ? 20.223 41.066 -27.408 1.00 29.11 156 ALA E CA 1
ATOM 7647 C C . ALA E 1 171 ? 19.909 40.214 -28.626 1.00 27.53 156 ALA E C 1
ATOM 7648 O O . ALA E 1 171 ? 18.793 39.716 -28.776 1.00 31.38 156 ALA E O 1
ATOM 7650 N N . ASN E 1 172 ? 20.905 40.049 -29.486 1.00 32.61 157 ASN E N 1
ATOM 7651 C CA . ASN E 1 172 ? 20.756 39.304 -30.732 1.00 36.34 157 ASN E CA 1
ATOM 7652 C C . ASN E 1 172 ? 21.030 37.807 -30.580 1.00 37.02 157 ASN E C 1
ATOM 7653 O O . ASN E 1 172 ? 20.990 37.068 -31.563 1.00 30.24 157 ASN E O 1
ATOM 7658 N N . LYS E 1 173 ? 21.333 37.361 -29.364 1.00 27.85 158 LYS E N 1
ATOM 7659 C CA . LYS E 1 173 ? 21.560 35.937 -29.133 1.00 29.22 158 LYS E CA 1
ATOM 7660 C C . LYS E 1 173 ? 20.286 35.286 -28.604 1.00 24.78 158 LYS E C 1
ATOM 7661 O O . LYS E 1 173 ? 19.664 35.795 -27.678 1.00 25.03 158 LYS E O 1
ATOM 7667 N N . GLU E 1 174 ? 19.880 34.175 -29.198 1.00 20.79 159 GLU E N 1
ATOM 7668 C CA . GLU E 1 174 ? 18.694 33.479 -28.716 1.00 21.86 159 GLU E CA 1
ATOM 7669 C C . GLU E 1 174 ? 18.937 32.806 -27.358 1.00 23.09 159 GLU E C 1
ATOM 7670 O O . GLU E 1 174 ? 19.926 32.101 -27.175 1.00 24.68 159 GLU E O 1
ATOM 7676 N N . ILE E 1 175 ? 18.045 33.015 -26.401 1.00 18.38 160 ILE E N 1
ATOM 7677 C CA . ILE E 1 175 ? 18.050 32.193 -25.191 1.00 19.34 160 ILE E CA 1
ATOM 7678 C C . ILE E 1 175 ? 16.994 31.099 -25.297 1.00 19.26 160 ILE E C 1
ATOM 7679 O O . ILE E 1 175 ? 15.828 31.383 -25.555 1.00 18.65 160 ILE E O 1
ATOM 7684 N N . ARG E 1 176 ? 17.403 29.845 -25.129 1.00 19.27 161 ARG E N 1
ATOM 7685 C CA . ARG E 1 176 ? 16.450 28.746 -25.069 1.00 13.18 161 ARG E CA 1
ATOM 7686 C C . ARG E 1 176 ? 16.357 28.229 -23.656 1.00 16.43 161 ARG E C 1
ATOM 7687 O O . ARG E 1 176 ? 17.332 27.697 -23.116 1.00 13.98 161 ARG E O 1
ATOM 7695 N N . VAL E 1 177 ? 15.180 28.357 -23.061 1.00 13.76 162 VAL E N 1
ATOM 7696 C CA . VAL E 1 177 ? 14.947 27.853 -21.725 1.00 10.95 162 VAL E CA 1
ATOM 7697 C C . VAL E 1 177 ? 14.235 26.505 -21.829 1.00 13.88 162 VAL E C 1
ATOM 7698 O O . VAL E 1 177 ? 13.191 26.403 -22.472 1.00 14.12 162 VAL E O 1
ATOM 7702 N N . TRP E 1 178 ? 14.817 25.474 -21.221 1.00 11.86 163 TRP E N 1
ATOM 7703 C CA . TRP E 1 178 ? 14.242 24.141 -21.255 1.00 11.69 163 TRP E CA 1
ATOM 7704 C C . TRP E 1 178 ? 13.607 23.809 -19.905 1.00 16.31 163 TRP E C 1
ATOM 7705 O O . TRP E 1 178 ? 14.293 23.746 -18.877 1.00 13.87 163 TRP E O 1
ATOM 7716 N N . ASP E 1 179 ? 12.294 23.604 -19.905 1.00 11.94 164 ASP E N 1
ATOM 7717 C CA . ASP E 1 179 ? 11.585 23.215 -18.706 1.00 12.48 164 ASP E CA 1
ATOM 7718 C C . ASP E 1 179 ? 11.610 21.687 -18.621 1.00 11.68 164 ASP E C 1
ATOM 7719 O O . ASP E 1 179 ? 11.195 20.989 -19.559 1.00 13.17 164 ASP E O 1
ATOM 7724 N N . THR E 1 180 ? 12.093 21.176 -17.499 1.00 12.09 165 THR E N 1
ATOM 7725 C CA . THR E 1 180 ? 12.326 19.747 -17.327 1.00 12.32 165 THR E CA 1
ATOM 7726 C C . THR E 1 180 ? 11.061 19.057 -16.815 1.00 15.94 165 THR E C 1
ATOM 7727 O O . THR E 1 180 ? 10.983 18.649 -15.656 1.00 13.60 165 THR E O 1
ATOM 7731 N N . THR E 1 181 ? 10.065 18.935 -17.688 1.00 10.36 166 THR E N 1
ATOM 7732 C CA . THR E 1 181 ? 8.739 18.515 -17.262 1.00 10.39 166 THR E CA 1
ATOM 7733 C C . THR E 1 181 ? 8.549 17.009 -17.355 1.00 14.60 166 THR E C 1
ATOM 7734 O O . THR E 1 181 ? 7.565 16.465 -16.859 1.00 12.50 166 THR E O 1
ATOM 7738 N N . ALA E 1 182 ? 9.497 16.335 -18.008 1.00 12.68 167 ALA E N 1
ATOM 7739 C CA . ALA E 1 182 ? 9.396 14.898 -18.180 1.00 13.61 167 ALA E CA 1
ATOM 7740 C C . ALA E 1 182 ? 10.606 14.171 -17.565 1.00 19.58 167 ALA E C 1
ATOM 7741 O O . ALA E 1 182 ? 11.236 14.665 -16.621 1.00 18.15 167 ALA E O 1
ATOM 7743 N N . GLU E 1 183 ? 10.918 12.981 -18.054 1.00 15.92 168 GLU E N 1
ATOM 7744 C CA . GLU E 1 183 ? 11.978 12.239 -17.391 1.00 18.54 168 GLU E CA 1
ATOM 7745 C C . GLU E 1 183 ? 13.290 12.311 -18.197 1.00 16.56 168 GLU E C 1
ATOM 7746 O O . GLU E 1 183 ? 14.201 11.530 -17.973 1.00 21.53 168 GLU E O 1
ATOM 7752 N N . LEU E 1 184 ? 13.375 13.266 -19.121 1.00 13.77 169 LEU E N 1
ATOM 7753 C CA . LEU E 1 184 ? 14.649 13.634 -19.723 1.00 15.81 169 LEU E CA 1
ATOM 7754 C C . LEU E 1 184 ? 15.350 14.584 -18.764 1.00 19.17 169 LEU E C 1
ATOM 7755 O O . LEU E 1 184 ? 14.705 15.422 -18.136 1.00 13.81 169 LEU E O 1
ATOM 7760 N N . ARG E 1 185 ? 16.663 14.462 -18.637 1.00 13.56 170 ARG E N 1
ATOM 7761 C CA . ARG E 1 185 ? 17.419 15.407 -17.809 1.00 11.78 170 ARG E CA 1
ATOM 7762 C C . ARG E 1 185 ? 18.420 16.136 -18.675 1.00 15.01 170 ARG E C 1
ATOM 7763 O O . ARG E 1 185 ? 19.029 15.539 -19.563 1.00 15.13 170 ARG E O 1
ATOM 7771 N N . TYR E 1 186 ? 18.579 17.427 -18.426 1.00 11.92 171 TYR E N 1
ATOM 7772 C CA . TYR E 1 186 ? 19.377 18.284 -19.296 1.00 13.83 171 TYR E CA 1
ATOM 7773 C C . TYR E 1 186 ? 20.626 18.756 -18.589 1.00 13.61 171 TYR E C 1
ATOM 7774 O O . TYR E 1 186 ? 20.631 18.962 -17.373 1.00 15.16 171 TYR E O 1
ATOM 7783 N N . MET E 1 187 ? 21.687 18.923 -19.365 1.00 13.25 172 MET E N 1
ATOM 7784 C CA . MET E 1 187 ? 22.878 19.609 -18.896 1.00 11.83 172 MET E CA 1
ATOM 7785 C C . MET E 1 187 ? 23.444 20.443 -20.036 1.00 10.38 172 MET E C 1
ATOM 7786 O O . MET E 1 187 ? 23.446 20.019 -21.185 1.00 12.55 172 MET E O 1
ATOM 7791 N N . VAL E 1 188 ? 23.901 21.645 -19.715 1.00 11.00 173 VAL E N 1
ATOM 7792 C CA . VAL E 1 188 ? 24.398 22.555 -20.737 1.00 12.03 173 VAL E CA 1
ATOM 7793 C C . VAL E 1 188 ? 25.892 22.288 -20.968 1.00 16.89 173 VAL E C 1
ATOM 7794 O O . VAL E 1 188 ? 26.647 22.163 -20.006 1.00 15.08 173 VAL E O 1
ATOM 7798 N N . LEU E 1 189 ? 26.281 22.149 -22.234 1.00 13.33 174 LEU E N 1
ATOM 7799 C CA . LEU E 1 189 ? 27.684 22.151 -22.649 1.00 13.57 174 LEU E CA 1
ATOM 7800 C C . LEU E 1 189 ? 28.046 23.584 -23.022 1.00 13.91 174 LEU E C 1
ATOM 7801 O O . LEU E 1 189 ? 27.713 24.062 -24.124 1.00 13.84 174 LEU E O 1
ATOM 7806 N N . PRO E 1 190 ? 28.700 24.294 -22.097 1.00 15.14 175 PRO E N 1
ATOM 7807 C CA . PRO E 1 190 ? 28.975 25.719 -22.314 1.00 15.07 175 PRO E CA 1
ATOM 7808 C C . PRO E 1 190 ? 30.054 25.899 -23.370 1.00 19.29 175 PRO E C 1
ATOM 7809 O O . PRO E 1 190 ? 30.732 24.933 -23.719 1.00 14.14 175 PRO E O 1
ATOM 7813 N N . GLU E 1 191 ? 30.194 27.115 -23.887 1.00 20.16 176 GLU E N 1
ATOM 7814 C CA . GLU E 1 191 ? 31.221 27.387 -24.882 1.00 22.35 176 GLU E CA 1
ATOM 7815 C C . GLU E 1 191 ? 32.594 27.543 -24.231 1.00 19.65 176 GLU E C 1
ATOM 7816 O O . GLU E 1 191 ? 32.719 28.115 -23.152 1.00 19.11 176 GLU E O 1
ATOM 7822 N N . ARG E 1 192 ? 33.617 27.033 -24.908 1.00 20.69 177 ARG E N 1
ATOM 7823 C CA . ARG E 1 192 ? 34.995 27.138 -24.431 1.00 22.99 177 ARG E CA 1
ATOM 7824 C C . ARG E 1 192 ? 35.482 28.590 -24.455 1.00 25.78 177 ARG E C 1
ATOM 7825 O O . ARG E 1 192 ? 35.357 29.277 -25.471 1.00 19.43 177 ARG E O 1
ATOM 7833 N N . PRO E 1 193 ? 36.010 29.078 -23.317 1.00 20.27 178 PRO E N 1
ATOM 7834 C CA . PRO E 1 193 ? 36.478 30.468 -23.243 1.00 26.88 178 PRO E CA 1
ATOM 7835 C C . PRO E 1 193 ? 37.623 30.744 -24.221 1.00 24.12 178 PRO E C 1
ATOM 7836 O O . PRO E 1 193 ? 38.421 29.858 -24.512 1.00 26.47 178 PRO E O 1
ATOM 7840 N N . ALA E 1 194 ? 37.672 31.959 -24.749 1.00 31.01 179 ALA E N 1
ATOM 7841 C CA . ALA E 1 194 ? 38.752 32.340 -25.646 1.00 29.95 179 ALA E CA 1
ATOM 7842 C C . ALA E 1 194 ? 40.046 32.375 -24.850 1.00 31.46 179 ALA E C 1
ATOM 7843 O O . ALA E 1 194 ? 40.031 32.642 -23.648 1.00 28.98 179 ALA E O 1
ATOM 7845 N N . GLY E 1 195 ? 41.156 32.084 -25.522 1.00 38.64 180 GLY E N 1
ATOM 7846 C CA . GLY E 1 195 ? 42.468 32.207 -24.914 1.00 38.79 180 GLY E CA 1
ATOM 7847 C C . GLY E 1 195 ? 42.830 31.026 -24.040 1.00 40.25 180 GLY E C 1
ATOM 7848 O O . GLY E 1 195 ? 43.529 31.192 -23.036 1.00 39.70 180 GLY E O 1
ATOM 7849 N N . THR E 1 196 ? 42.354 29.841 -24.420 1.00 34.58 181 THR E N 1
ATOM 7850 C CA . THR E 1 196 ? 42.636 28.619 -23.675 1.00 31.07 181 THR E CA 1
ATOM 7851 C C . THR E 1 196 ? 43.221 27.554 -24.583 1.00 31.31 181 THR E C 1
ATOM 7852 O O . THR E 1 196 ? 43.166 26.357 -24.279 1.00 30.45 181 THR E O 1
ATOM 7856 N N . GLU E 1 197 ? 43.768 27.977 -25.718 1.00 38.45 182 GLU E N 1
ATOM 7857 C CA . GLU E 1 197 ? 44.451 27.040 -26.604 1.00 36.90 182 GLU E CA 1
ATOM 7858 C C . GLU E 1 197 ? 45.609 26.369 -25.854 1.00 32.06 182 GLU E C 1
ATOM 7859 O O . GLU E 1 197 ? 45.897 25.195 -26.069 1.00 38.06 182 GLU E O 1
ATOM 7865 N N . ALA E 1 198 ? 46.254 27.110 -24.954 1.00 37.06 183 ALA E N 1
ATOM 7866 C CA . ALA E 1 198 ? 47.348 26.528 -24.175 1.00 56.14 183 ALA E CA 1
ATOM 7867 C C . ALA E 1 198 ? 46.837 25.378 -23.300 1.00 51.33 183 ALA E C 1
ATOM 7868 O O . ALA E 1 198 ? 47.430 24.294 -23.273 1.00 44.20 183 ALA E O 1
ATOM 7870 N N . TYR E 1 199 ? 45.702 25.624 -22.637 1.00 46.01 184 TYR E N 1
ATOM 7871 C CA . TYR E 1 199 ? 45.173 24.784 -21.555 1.00 31.12 184 TYR E CA 1
ATOM 7872 C C . TYR E 1 199 ? 45.069 23.310 -21.847 1.00 27.49 184 TYR E C 1
ATOM 7873 O O . TYR E 1 199 ? 44.607 22.904 -22.906 1.00 41.92 184 TYR E O 1
ATOM 7882 N N . SER E 1 200 ? 45.507 22.500 -20.887 1.00 31.79 185 SER E N 1
ATOM 7883 C CA . SER E 1 200 ? 45.300 21.059 -20.943 1.00 19.78 185 SER E CA 1
ATOM 7884 C C . SER E 1 200 ? 43.833 20.720 -20.639 1.00 29.75 185 SER E C 1
ATOM 7885 O O . SER E 1 200 ? 43.057 21.582 -20.234 1.00 26.89 185 SER E O 1
ATOM 7888 N N . GLU E 1 201 ? 43.463 19.460 -20.783 1.00 27.12 186 GLU E N 1
ATOM 7889 C CA . GLU E 1 201 ? 42.088 19.078 -20.487 1.00 30.58 186 GLU E CA 1
ATOM 7890 C C . GLU E 1 201 ? 41.707 19.353 -19.026 1.00 35.62 186 GLU E C 1
ATOM 7891 O O . GLU E 1 201 ? 40.612 19.846 -18.738 1.00 31.85 186 GLU E O 1
ATOM 7897 N N . GLU E 1 202 ? 42.618 19.049 -18.105 1.00 31.82 187 GLU E N 1
ATOM 7898 C CA . GLU E 1 202 ? 42.343 19.189 -16.675 1.00 27.99 187 GLU E CA 1
ATOM 7899 C C . GLU E 1 202 ? 42.250 20.647 -16.287 1.00 26.84 187 GLU E C 1
ATOM 7900 O O . GLU E 1 202 ? 41.528 21.003 -15.371 1.00 32.13 187 GLU E O 1
ATOM 7906 N N . GLN E 1 203 ? 43.012 21.494 -16.973 1.00 24.12 188 GLN E N 1
ATOM 7907 C CA . GLN E 1 203 ? 42.959 22.924 -16.739 1.00 25.44 188 GLN E CA 1
ATOM 7908 C C . GLN E 1 203 ? 41.651 23.510 -17.285 1.00 23.60 188 GLN E C 1
ATOM 7909 O O . GLN E 1 203 ? 41.126 24.484 -16.751 1.00 23.54 188 GLN E O 1
ATOM 7915 N N . LEU E 1 204 ? 41.139 22.926 -18.357 1.00 22.75 189 LEU E N 1
ATOM 7916 C CA . LEU E 1 204 ? 39.879 23.399 -18.918 1.00 23.46 189 LEU E CA 1
ATOM 7917 C C . LEU E 1 204 ? 38.758 23.095 -17.933 1.00 23.80 189 LEU E C 1
ATOM 7918 O O . LEU E 1 204 ? 37.896 23.954 -17.674 1.00 22.61 189 LEU E O 1
ATOM 7923 N N . ALA E 1 205 ? 38.791 21.892 -17.361 1.00 20.48 190 ALA E N 1
ATOM 7924 C CA . ALA E 1 205 ? 37.742 21.478 -16.415 1.00 23.63 190 ALA E CA 1
ATOM 7925 C C . ALA E 1 205 ? 37.609 22.435 -15.233 1.00 23.98 190 ALA E C 1
ATOM 7926 O O . ALA E 1 205 ? 36.506 22.650 -14.737 1.00 23.91 190 ALA E O 1
ATOM 7928 N N . GLU E 1 206 ? 38.728 23.016 -14.795 1.00 23.41 191 GLU E N 1
ATOM 7929 C CA . GLU E 1 206 ? 38.711 23.968 -13.687 1.00 24.03 191 GLU E CA 1
ATOM 7930 C C . GLU E 1 206 ? 37.923 25.235 -14.021 1.00 24.18 191 GLU E C 1
ATOM 7931 O O . GLU E 1 206 ? 37.511 25.970 -13.125 1.00 27.39 191 GLU E O 1
ATOM 7937 N N . LEU E 1 207 ? 37.758 25.524 -15.306 1.00 20.11 192 LEU E N 1
ATOM 7938 C CA . LEU E 1 207 ? 37.030 26.723 -15.702 1.00 21.35 192 LEU E CA 1
ATOM 7939 C C . LEU E 1 207 ? 35.522 26.502 -15.702 1.00 20.00 192 LEU E C 1
ATOM 7940 O O . LEU E 1 207 ? 34.757 27.465 -15.710 1.00 20.34 192 LEU E O 1
ATOM 7945 N N . VAL E 1 208 ? 35.108 25.244 -15.749 1.00 22.24 193 VAL E N 1
ATOM 7946 C CA . VAL E 1 208 ? 33.694 24.893 -15.934 1.00 20.36 193 VAL E CA 1
ATOM 7947 C C . VAL E 1 208 ? 32.965 24.919 -14.601 1.00 22.02 193 VAL E C 1
ATOM 7948 O O . VAL E 1 208 ? 33.155 24.033 -13.780 1.00 22.10 193 VAL E O 1
ATOM 7952 N N . THR E 1 209 ? 32.156 25.951 -14.383 1.00 16.48 194 THR E N 1
ATOM 7953 C CA . THR E 1 209 ? 31.428 26.104 -13.131 1.00 17.87 194 THR E CA 1
ATOM 7954 C C . THR E 1 209 ? 30.090 25.377 -13.186 1.00 16.60 194 THR E C 1
ATOM 7955 O O . THR E 1 209 ? 29.600 25.054 -14.264 1.00 14.50 194 THR E O 1
ATOM 7959 N N . ARG E 1 210 ? 29.516 25.107 -12.023 1.00 14.15 195 ARG E N 1
ATOM 7960 C CA . ARG E 1 210 ? 28.178 24.546 -11.979 1.00 16.11 195 ARG E CA 1
ATOM 7961 C C . ARG E 1 210 ? 27.226 25.433 -12.776 1.00 15.54 195 ARG E C 1
ATOM 7962 O O . ARG E 1 210 ? 26.493 24.930 -13.612 1.00 17.13 195 ARG E O 1
ATOM 7970 N N . ASP E 1 211 ? 27.251 26.743 -12.534 1.00 14.59 196 ASP E N 1
ATOM 7971 C CA . ASP E 1 211 ? 26.331 27.644 -13.221 1.00 13.96 196 ASP E CA 1
ATOM 7972 C C . ASP E 1 211 ? 26.467 27.569 -14.726 1.00 17.89 196 ASP E C 1
ATOM 7973 O O . ASP E 1 211 ? 25.478 27.709 -15.447 1.00 13.82 196 ASP E O 1
ATOM 7978 N N . SER E 1 212 ? 27.686 27.333 -15.206 1.00 14.61 197 SER E N 1
ATOM 7979 C CA . SER E 1 212 ? 27.899 27.242 -16.640 1.00 15.62 197 SER E CA 1
ATOM 7980 C C . SER E 1 212 ? 27.246 26.005 -17.217 1.00 15.43 197 SER E C 1
ATOM 7981 O O . SER E 1 212 ? 26.903 25.983 -18.390 1.00 15.45 197 SER E O 1
ATOM 7984 N N . MET E 1 213 ? 27.056 24.973 -16.397 1.00 13.83 198 MET E N 1
ATOM 7985 C CA . MET E 1 213 ? 26.385 23.775 -16.870 1.00 11.18 198 MET E CA 1
ATOM 7986 C C . MET E 1 213 ? 24.848 23.782 -16.654 1.00 14.95 198 MET E C 1
ATOM 7987 O O . MET E 1 213 ? 24.142 22.917 -17.182 1.00 13.79 198 MET E O 1
ATOM 7992 N N . ILE E 1 214 ? 24.357 24.732 -15.871 1.00 12.05 199 ILE E N 1
ATOM 7993 C CA . ILE E 1 214 ? 22.898 24.941 -15.745 1.00 13.53 199 ILE E CA 1
ATOM 7994 C C . ILE E 1 214 ? 22.453 25.959 -16.793 1.00 15.18 199 ILE E C 1
ATOM 7995 O O . ILE E 1 214 ? 21.341 25.898 -17.310 1.00 13.03 199 ILE E O 1
ATOM 8000 N N . GLY E 1 215 ? 23.355 26.887 -17.125 1.00 14.95 200 GLY E N 1
ATOM 8001 C CA . GLY E 1 215 ? 23.059 27.938 -18.083 1.00 15.90 200 GLY E CA 1
ATOM 8002 C C . GLY E 1 215 ? 22.878 29.289 -17.415 1.00 15.89 200 GLY E C 1
ATOM 8003 O O . GLY E 1 215 ? 22.536 30.281 -18.074 1.00 16.15 200 GLY E O 1
ATOM 8004 N N . THR E 1 216 ? 23.083 29.334 -16.100 1.00 14.66 201 THR E N 1
ATOM 8005 C CA . THR E 1 216 ? 22.933 30.570 -15.342 1.00 12.13 201 THR E CA 1
ATOM 8006 C C . THR E 1 216 ? 24.249 31.354 -15.220 1.00 18.91 201 THR E C 1
ATOM 8007 O O . THR E 1 216 ? 24.282 32.413 -14.601 1.00 16.82 201 THR E O 1
ATOM 8011 N N . GLY E 1 217 ? 25.314 30.829 -15.807 1.00 15.57 202 GLY E N 1
ATOM 8012 C CA . GLY E 1 217 ? 26.598 31.522 -15.827 1.00 18.53 202 GLY E CA 1
ATOM 8013 C C . GLY E 1 217 ? 27.416 31.069 -17.025 1.00 19.98 202 GLY E C 1
ATOM 8014 O O . GLY E 1 217 ? 26.959 30.244 -17.833 1.00 18.33 202 GLY E O 1
ATOM 8015 N N . LEU E 1 218 ? 28.623 31.614 -17.139 1.00 18.98 203 LEU E N 1
ATOM 8016 C CA . LEU E 1 218 ? 29.569 31.217 -18.175 1.00 21.16 203 LEU E CA 1
ATOM 8017 C C . LEU E 1 218 ? 30.800 30.635 -17.503 1.00 15.27 203 LEU E C 1
ATOM 8018 O O . LEU E 1 218 ? 31.074 30.958 -16.344 1.00 16.51 203 LEU E O 1
ATOM 8023 N N . PRO E 1 219 ? 31.547 29.784 -18.220 1.00 17.54 204 PRO E N 1
ATOM 8024 C CA . PRO E 1 219 ? 32.810 29.304 -17.659 1.00 21.18 204 PRO E CA 1
ATOM 8025 C C . PRO E 1 219 ? 33.699 30.491 -17.275 1.00 23.97 204 PRO E C 1
ATOM 8026 O O . PRO E 1 219 ? 33.566 31.602 -17.828 1.00 18.50 204 PRO E O 1
ATOM 8030 N N . THR E 1 220 ? 34.568 30.269 -16.302 1.00 23.53 205 THR E N 1
ATOM 8031 C CA . THR E 1 220 ? 35.553 31.266 -15.914 1.00 23.94 205 THR E CA 1
ATOM 8032 C C . THR E 1 220 ? 36.370 31.666 -17.138 1.00 24.41 205 THR E C 1
ATOM 8033 O O . THR E 1 220 ? 36.837 30.807 -17.886 1.00 23.13 205 THR E O 1
ATOM 8037 N N . GLN E 1 221 ? 36.510 32.971 -17.356 1.00 22.12 206 GLN E N 1
ATOM 8038 C CA . GLN E 1 221 ? 37.205 33.482 -18.542 1.00 30.49 206 GLN E CA 1
ATOM 8039 C C . GLN E 1 221 ? 38.635 33.938 -18.193 1.00 27.56 206 GLN E C 1
ATOM 8040 O O . GLN E 1 221 ? 38.805 34.956 -17.531 1.00 22.39 206 GLN E O 1
ATOM 8046 N N . PRO E 1 222 ? 39.653 33.178 -18.635 1.00 30.91 207 PRO E N 1
ATOM 8047 C CA . PRO E 1 222 ? 41.061 33.405 -18.269 1.00 23.60 207 PRO E CA 1
ATOM 8048 C C . PRO E 1 222 ? 41.687 34.521 -19.081 1.00 29.85 207 PRO E C 1
ATOM 8049 O O . PRO E 1 222 ? 42.201 35.451 -18.456 1.00 51.55 207 PRO E O 1
ATOM 8053 N N . MET F 2 1 ? -2.977 19.028 -11.721 1.00 17.96 1 MET F N 1
ATOM 8054 C CA . MET F 2 1 ? -3.522 19.780 -10.587 1.00 19.36 1 MET F CA 1
ATOM 8055 C C . MET F 2 1 ? -3.061 21.225 -10.674 1.00 17.64 1 MET F C 1
ATOM 8056 O O . MET F 2 1 ? -1.856 21.479 -10.735 1.00 16.99 1 MET F O 1
ATOM 8061 N N . ASN F 2 2 ? -4.003 22.166 -10.686 1.00 13.85 2 ASN F N 1
ATOM 8062 C CA . ASN F 2 2 ? -3.668 23.588 -10.809 1.00 18.71 2 ASN F CA 1
ATOM 8063 C C . ASN F 2 2 ? -3.253 24.158 -9.447 1.00 16.29 2 ASN F C 1
ATOM 8064 O O . ASN F 2 2 ? -3.918 25.025 -8.877 1.00 14.88 2 ASN F O 1
ATOM 8069 N N . GLY F 2 3 ? -2.148 23.648 -8.926 1.00 15.22 3 GLY F N 1
ATOM 8070 C CA . GLY F 2 3 ? -1.707 23.993 -7.593 1.00 13.36 3 GLY F CA 1
ATOM 8071 C C . GLY F 2 3 ? -0.586 25.009 -7.583 1.00 13.31 3 GLY F C 1
ATOM 8072 O O . GLY F 2 3 ? -0.062 25.408 -8.633 1.00 12.69 3 GLY F O 1
ATOM 8073 N N . ILE F 2 4 ? -0.211 25.416 -6.377 1.00 10.35 4 ILE F N 1
ATOM 8074 C CA . ILE F 2 4 ? 0.871 26.366 -6.176 1.00 12.70 4 ILE F CA 1
ATOM 8075 C C . ILE F 2 4 ? 2.247 25.876 -6.708 1.00 11.12 4 ILE F C 1
ATOM 8076 O O . ILE F 2 4 ? 3.117 26.683 -6.969 1.00 13.61 4 ILE F O 1
ATOM 8081 N N . HIS F 2 5 ? 2.430 24.562 -6.872 1.00 11.60 5 HIS F N 1
ATOM 8082 C CA . HIS F 2 5 ? 3.697 24.021 -7.389 1.00 12.13 5 HIS F CA 1
ATOM 8083 C C . HIS F 2 5 ? 3.894 24.390 -8.858 1.00 15.60 5 HIS F C 1
ATOM 8084 O O . HIS F 2 5 ? 5.007 24.352 -9.349 1.00 10.98 5 HIS F O 1
ATOM 8091 N N . ASP F 2 6 ? 2.811 24.685 -9.578 1.00 11.25 6 ASP F N 1
ATOM 8092 C CA . ASP F 2 6 ? 2.901 24.990 -11.007 1.00 10.17 6 ASP F CA 1
ATOM 8093 C C . ASP F 2 6 ? 3.287 26.463 -11.157 1.00 17.42 6 ASP F C 1
ATOM 8094 O O . ASP F 2 6 ? 2.435 27.312 -11.363 1.00 13.75 6 ASP F O 1
ATOM 8099 N N . THR F 2 7 ? 4.582 26.763 -11.030 1.00 14.42 7 THR F N 1
ATOM 8100 C CA . THR F 2 7 ? 5.022 28.145 -10.817 1.00 13.85 7 THR F CA 1
ATOM 8101 C C . THR F 2 7 ? 5.231 28.975 -12.066 1.00 14.23 7 THR F C 1
ATOM 8102 O O . THR F 2 7 ? 5.342 30.199 -11.975 1.00 14.30 7 THR F O 1
ATOM 8106 N N . GLY F 2 8 ? 5.379 28.327 -13.218 1.00 11.56 8 GLY F N 1
ATOM 8107 C CA . GLY F 2 8 ? 5.851 29.041 -14.391 1.00 8.85 8 GLY F CA 1
ATOM 8108 C C . GLY F 2 8 ? 5.001 30.258 -14.739 1.00 18.02 8 GLY F C 1
ATOM 8109 O O . GLY F 2 8 ? 3.786 30.141 -14.899 1.00 15.12 8 GLY F O 1
ATOM 8110 N N . GLY F 2 9 ? 5.639 31.423 -14.858 1.00 12.62 9 GLY F N 1
ATOM 8111 C CA . GLY F 2 9 ? 4.929 32.635 -15.221 1.00 15.55 9 GLY F CA 1
ATOM 8112 C C . GLY F 2 9 ? 4.340 33.431 -14.053 1.00 21.32 9 GLY F C 1
ATOM 8113 O O . GLY F 2 9 ? 3.809 34.537 -14.243 1.00 14.81 9 GLY F O 1
ATOM 8114 N N . ALA F 2 10 ? 4.427 32.889 -12.842 1.00 12.67 10 ALA F N 1
ATOM 8115 C CA . ALA F 2 10 ? 3.938 33.614 -11.666 1.00 18.36 10 ALA F CA 1
ATOM 8116 C C . ALA F 2 10 ? 4.798 34.838 -11.354 1.00 18.05 10 ALA F C 1
ATOM 8117 O O . ALA F 2 10 ? 5.984 34.843 -11.655 1.00 14.25 10 ALA F O 1
ATOM 8119 N N . HIS F 2 11 ? 4.184 35.861 -10.752 1.00 12.93 11 HIS F N 1
ATOM 8120 C CA . HIS F 2 11 ? 4.894 37.058 -10.300 1.00 15.54 11 HIS F CA 1
ATOM 8121 C C . HIS F 2 11 ? 4.877 37.095 -8.780 1.00 16.49 11 HIS F C 1
ATOM 8122 O O . HIS F 2 11 ? 4.044 36.451 -8.139 1.00 16.04 11 HIS F O 1
ATOM 8129 N N . GLY F 2 12 ? 5.771 37.873 -8.195 1.00 17.37 12 GLY F N 1
ATOM 8130 C CA . GLY F 2 12 ? 5.661 38.154 -6.780 1.00 15.33 12 GLY F CA 1
ATOM 8131 C C . GLY F 2 12 ? 6.588 37.323 -5.914 1.00 18.08 12 GLY F C 1
ATOM 8132 O O . GLY F 2 12 ? 6.615 37.490 -4.697 1.00 15.88 12 GLY F O 1
ATOM 8133 N N . TYR F 2 13 ? 7.351 36.426 -6.526 1.00 16.90 13 TYR F N 1
ATOM 8134 C CA . TYR F 2 13 ? 8.276 35.602 -5.750 1.00 16.43 13 TYR F CA 1
ATOM 8135 C C . TYR F 2 13 ? 9.636 36.251 -5.484 1.00 14.46 13 TYR F C 1
ATOM 8136 O O . TYR F 2 13 ? 10.395 35.768 -4.643 1.00 14.19 13 TYR F O 1
ATOM 8145 N N . GLY F 2 14 ? 9.951 37.316 -6.213 1.00 16.53 14 GLY F N 1
ATOM 8146 C CA . GLY F 2 14 ? 11.112 38.132 -5.896 1.00 17.54 14 GLY F CA 1
ATOM 8147 C C . GLY F 2 14 ? 12.435 37.683 -6.501 1.00 21.97 14 GLY F C 1
ATOM 8148 O O . GLY F 2 14 ? 12.476 36.859 -7.421 1.00 16.98 14 GLY F O 1
ATOM 8149 N N . PRO F 2 15 ? 13.537 38.246 -5.987 1.00 18.48 15 PRO F N 1
ATOM 8150 C CA . PRO F 2 15 ? 14.876 38.021 -6.529 1.00 17.06 15 PRO F CA 1
ATOM 8151 C C . PRO F 2 15 ? 15.320 36.584 -6.334 1.00 16.19 15 PRO F C 1
ATOM 8152 O O . PRO F 2 15 ? 14.896 35.909 -5.382 1.00 14.87 15 PRO F O 1
ATOM 8156 N N . VAL F 2 16 ? 16.168 36.102 -7.235 1.00 16.24 16 VAL F N 1
ATOM 8157 C CA . VAL F 2 16 ? 16.745 34.784 -7.026 1.00 14.99 16 VAL F CA 1
ATOM 8158 C C . VAL F 2 16 ? 17.947 34.897 -6.081 1.00 17.43 16 VAL F C 1
ATOM 8159 O O . VAL F 2 16 ? 19.080 35.073 -6.518 1.00 16.94 16 VAL F O 1
ATOM 8163 N N . TYR F 2 17 ? 17.700 34.806 -4.780 1.00 16.77 17 TYR F N 1
ATOM 8164 C CA . TYR F 2 17 ? 18.812 34.808 -3.821 1.00 16.32 17 TYR F CA 1
ATOM 8165 C C . TYR F 2 17 ? 19.561 33.459 -3.893 1.00 19.95 17 TYR F C 1
ATOM 8166 O O . TYR F 2 17 ? 18.926 32.399 -3.991 1.00 13.08 17 TYR F O 1
ATOM 8175 N N . ARG F 2 18 ? 20.900 33.494 -3.877 1.00 13.53 18 ARG F N 1
ATOM 8176 C CA . ARG F 2 18 ? 21.740 32.290 -3.889 1.00 14.99 18 ARG F CA 1
ATOM 8177 C C . ARG F 2 18 ? 22.749 32.374 -2.764 1.00 23.85 18 ARG F C 1
ATOM 8178 O O . ARG F 2 18 ? 23.472 33.353 -2.660 1.00 20.86 18 ARG F O 1
ATOM 8186 N N . GLU F 2 19 ? 22.807 31.354 -1.920 1.00 19.92 19 GLU F N 1
ATOM 8187 C CA . GLU F 2 19 ? 23.739 31.382 -0.799 1.00 17.73 19 GLU F CA 1
ATOM 8188 C C . GLU F 2 19 ? 25.185 31.138 -1.260 1.00 16.48 19 GLU F C 1
ATOM 8189 O O . GLU F 2 19 ? 25.445 30.246 -2.054 1.00 16.50 19 GLU F O 1
ATOM 8195 N N . PRO F 2 20 ? 26.133 31.937 -0.748 1.00 22.75 20 PRO F N 1
ATOM 8196 C CA . PRO F 2 20 ? 27.544 31.764 -1.130 1.00 22.85 20 PRO F CA 1
ATOM 8197 C C . PRO F 2 20 ? 28.106 30.425 -0.612 1.00 16.55 20 PRO F C 1
ATOM 8198 O O . PRO F 2 20 ? 27.807 30.035 0.526 1.00 14.88 20 PRO F O 1
ATOM 8202 N N . ASN F 2 21 ? 28.897 29.733 -1.433 1.00 17.00 21 ASN F N 1
ATOM 8203 C CA . ASN F 2 21 ? 29.541 28.481 -0.990 1.00 21.48 21 ASN F CA 1
ATOM 8204 C C . ASN F 2 21 ? 28.542 27.491 -0.332 1.00 20.64 21 ASN F C 1
ATOM 8205 O O . ASN F 2 21 ? 28.793 26.917 0.736 1.00 13.62 21 ASN F O 1
ATOM 8210 N N . GLU F 2 22 ? 27.396 27.307 -0.971 1.00 18.06 22 GLU F N 1
ATOM 8211 C CA . GLU F 2 22 ? 26.329 26.507 -0.386 1.00 20.47 22 GLU F CA 1
ATOM 8212 C C . GLU F 2 22 ? 26.749 25.039 -0.278 1.00 16.94 22 GLU F C 1
ATOM 8213 O O . GLU F 2 22 ? 27.181 24.449 -1.268 1.00 15.66 22 GLU F O 1
ATOM 8219 N N . PRO F 2 23 ? 26.629 24.442 0.919 1.00 16.34 23 PRO F N 1
ATOM 8220 C CA . PRO F 2 23 ? 26.965 23.011 1.047 1.00 17.92 23 PRO F CA 1
ATOM 8221 C C . PRO F 2 23 ? 25.835 22.140 0.466 1.00 23.66 23 PRO F C 1
ATOM 8222 O O . PRO F 2 23 ? 24.700 22.623 0.312 1.00 15.56 23 PRO F O 1
ATOM 8226 N N . VAL F 2 24 ? 26.129 20.880 0.165 1.00 17.92 24 VAL F N 1
ATOM 8227 C CA . VAL F 2 24 ? 25.090 19.966 -0.331 1.00 17.07 24 VAL F CA 1
ATOM 8228 C C . VAL F 2 24 ? 23.934 19.861 0.669 1.00 19.21 24 VAL F C 1
ATOM 8229 O O . VAL F 2 24 ? 22.765 20.010 0.329 1.00 18.62 24 VAL F O 1
ATOM 8233 N N . PHE F 2 25 ? 24.274 19.607 1.920 1.00 14.52 25 PHE F N 1
ATOM 8234 C CA . PHE F 2 25 ? 23.294 19.587 2.981 1.00 16.15 25 PHE F CA 1
ATOM 8235 C C . PHE F 2 25 ? 23.549 20.709 3.987 1.00 23.67 25 PHE F C 1
ATOM 8236 O O . PHE F 2 25 ? 24.596 20.765 4.608 1.00 20.75 25 PHE F O 1
ATOM 8244 N N . ARG F 2 26 ? 22.570 21.584 4.159 1.00 19.62 26 ARG F N 1
ATOM 8245 C CA . ARG F 2 26 ? 22.736 22.726 5.035 1.00 23.66 26 ARG F CA 1
ATOM 8246 C C . ARG F 2 26 ? 22.420 22.417 6.497 1.00 28.86 26 ARG F C 1
ATOM 8247 O O . ARG F 2 26 ? 22.840 23.149 7.382 1.00 30.96 26 ARG F O 1
ATOM 8255 N N . TYR F 2 27 ? 21.698 21.327 6.755 1.00 22.61 27 TYR F N 1
ATOM 8256 C CA . TYR F 2 27 ? 21.435 20.886 8.128 1.00 20.70 27 TYR F CA 1
ATOM 8257 C C . TYR F 2 27 ? 21.562 19.366 8.189 1.00 23.40 27 TYR F C 1
ATOM 8258 O O . TYR F 2 27 ? 21.297 18.684 7.198 1.00 21.10 27 TYR F O 1
ATOM 8267 N N . ASP F 2 28 ? 21.930 18.828 9.350 1.00 18.27 28 ASP F N 1
ATOM 8268 C CA . ASP F 2 28 ? 22.045 17.375 9.497 1.00 18.87 28 ASP F CA 1
ATOM 8269 C C . ASP F 2 28 ? 20.746 16.625 9.233 1.00 23.37 28 ASP F C 1
ATOM 8270 O O . ASP F 2 28 ? 20.778 15.528 8.682 1.00 18.13 28 ASP F O 1
ATOM 8275 N N . TRP F 2 29 ? 19.603 17.204 9.607 1.00 13.39 29 TRP F N 1
ATOM 8276 C CA . TRP F 2 29 ? 18.333 16.496 9.417 1.00 16.33 29 TRP F CA 1
ATOM 8277 C C . TRP F 2 29 ? 18.026 16.298 7.934 1.00 14.66 29 TRP F C 1
ATOM 8278 O O . TRP F 2 29 ? 17.344 15.349 7.565 1.00 14.82 29 TRP F O 1
ATOM 8289 N N . GLU F 2 30 ? 18.535 17.192 7.083 1.00 12.82 30 GLU F N 1
ATOM 8290 C CA . GLU F 2 30 ? 18.344 17.056 5.639 1.00 12.82 30 GLU F CA 1
ATOM 8291 C C . GLU F 2 30 ? 19.002 15.796 5.073 1.00 15.92 30 GLU F C 1
ATOM 8292 O O . GLU F 2 30 ? 18.506 15.219 4.119 1.00 12.44 30 GLU F O 1
ATOM 8298 N N . LYS F 2 31 ? 20.128 15.386 5.649 1.00 15.42 31 LYS F N 1
ATOM 8299 C CA . LYS F 2 31 ? 20.795 14.163 5.217 1.00 12.20 31 LYS F CA 1
ATOM 8300 C C . LYS F 2 31 ? 19.885 12.952 5.418 1.00 12.32 31 LYS F C 1
ATOM 8301 O O . LYS F 2 31 ? 19.787 12.075 4.562 1.00 14.56 31 LYS F O 1
ATOM 8307 N N . THR F 2 32 ? 19.239 12.894 6.577 1.00 14.67 32 THR F N 1
ATOM 8308 C CA . THR F 2 32 ? 18.321 11.809 6.880 1.00 13.50 32 THR F CA 1
ATOM 8309 C C . THR F 2 32 ? 17.154 11.789 5.899 1.00 15.32 32 THR F C 1
ATOM 8310 O O . THR F 2 32 ? 16.835 10.748 5.327 1.00 11.35 32 THR F O 1
ATOM 8314 N N . VAL F 2 33 ? 16.517 12.941 5.707 1.00 15.87 33 VAL F N 1
ATOM 8315 C CA . VAL F 2 33 ? 15.365 13.018 4.824 1.00 13.59 33 VAL F CA 1
ATOM 8316 C C . VAL F 2 33 ? 15.739 12.649 3.395 1.00 12.60 33 VAL F C 1
ATOM 8317 O O . VAL F 2 33 ? 15.047 11.871 2.750 1.00 13.45 33 VAL F O 1
ATOM 8321 N N . MET F 2 34 ? 16.819 13.228 2.895 1.00 9.23 34 MET F N 1
ATOM 8322 C CA . MET F 2 34 ? 17.238 12.953 1.534 1.00 9.89 34 MET F CA 1
ATOM 8323 C C . MET F 2 34 ? 17.458 11.458 1.335 1.00 11.24 34 MET F C 1
ATOM 8324 O O . MET F 2 34 ? 16.995 10.886 0.358 1.00 9.13 34 MET F O 1
ATOM 8329 N N . SER F 2 35 ? 18.165 10.824 2.272 1.00 10.47 35 SER F N 1
ATOM 8330 C CA . SER F 2 35 ? 18.542 9.418 2.091 1.00 15.41 35 SER F CA 1
ATOM 8331 C C . SER F 2 35 ? 17.350 8.459 2.222 1.00 16.73 35 SER F C 1
ATOM 8332 O O . SER F 2 35 ? 17.391 7.335 1.729 1.00 15.26 35 SER F O 1
ATOM 8335 N N . LEU F 2 36 ? 16.287 8.906 2.883 1.00 13.18 36 LEU F N 1
ATOM 8336 C CA . LEU F 2 36 ? 15.065 8.096 2.963 1.00 17.13 36 LEU F CA 1
ATOM 8337 C C . LEU F 2 36 ? 14.410 7.846 1.610 1.00 18.24 36 LEU F C 1
ATOM 8338 O O . LEU F 2 36 ? 13.772 6.808 1.410 1.00 15.47 36 LEU F O 1
ATOM 8343 N N . LEU F 2 37 ? 14.550 8.784 0.676 1.00 12.33 37 LEU F N 1
ATOM 8344 C CA . LEU F 2 37 ? 13.819 8.640 -0.569 1.00 12.10 37 LEU F CA 1
ATOM 8345 C C . LEU F 2 37 ? 14.237 7.390 -1.378 1.00 14.49 37 LEU F C 1
ATOM 8346 O O . LEU F 2 37 ? 13.390 6.573 -1.727 1.00 15.03 37 LEU F O 1
ATOM 8351 N N . PRO F 2 38 ? 15.545 7.221 -1.649 1.00 14.76 38 PRO F N 1
ATOM 8352 C CA . PRO F 2 38 ? 15.971 6.005 -2.366 1.00 17.54 38 PRO F CA 1
ATOM 8353 C C . PRO F 2 38 ? 15.659 4.744 -1.572 1.00 17.68 38 PRO F C 1
ATOM 8354 O O . PRO F 2 38 ? 15.383 3.696 -2.165 1.00 19.39 38 PRO F O 1
ATOM 8358 N N . ALA F 2 39 ? 15.698 4.833 -0.245 1.00 14.84 39 ALA F N 1
ATOM 8359 C CA . ALA F 2 39 ? 15.387 3.657 0.559 1.00 17.26 39 ALA F CA 1
ATOM 8360 C C . ALA F 2 39 ? 13.924 3.245 0.392 1.00 14.59 39 ALA F C 1
ATOM 8361 O O . ALA F 2 39 ? 13.604 2.062 0.212 1.00 16.50 39 ALA F O 1
ATOM 8363 N N . LEU F 2 40 ? 13.025 4.220 0.426 1.00 13.76 40 LEU F N 1
ATOM 8364 C CA . LEU F 2 40 ? 11.597 3.903 0.331 1.00 14.94 40 LEU F CA 1
ATOM 8365 C C . LEU F 2 40 ? 11.205 3.512 -1.084 1.00 14.81 40 LEU F C 1
ATOM 8366 O O . LEU F 2 40 ? 10.405 2.593 -1.269 1.00 15.58 40 LEU F O 1
ATOM 8371 N N . LEU F 2 41 ? 11.764 4.196 -2.081 1.00 14.27 41 LEU F N 1
ATOM 8372 C CA . LEU F 2 41 ? 11.525 3.813 -3.473 1.00 15.75 41 LEU F CA 1
ATOM 8373 C C . LEU F 2 41 ? 12.008 2.373 -3.719 1.00 16.98 41 LEU F C 1
ATOM 8374 O O . LEU F 2 41 ? 11.369 1.604 -4.443 1.00 15.16 41 LEU F O 1
ATOM 8379 N N . ALA F 2 42 ? 13.156 2.022 -3.146 1.00 15.09 42 ALA F N 1
ATOM 8380 C CA . ALA F 2 42 ? 13.720 0.690 -3.377 1.00 17.89 42 ALA F CA 1
ATOM 8381 C C . ALA F 2 42 ? 12.793 -0.399 -2.843 1.00 17.23 42 ALA F C 1
ATOM 8382 O O . ALA F 2 42 ? 12.713 -1.473 -3.431 1.00 19.55 42 ALA F O 1
ATOM 8384 N N . ASN F 2 43 ? 12.144 -0.130 -1.706 1.00 13.31 43 ASN F N 1
ATOM 8385 C CA . ASN F 2 43 ? 11.110 -1.026 -1.155 1.00 15.80 43 ASN F CA 1
ATOM 8386 C C . ASN F 2 43 ? 9.898 -1.189 -2.064 1.00 18.17 43 ASN F C 1
ATOM 8387 O O . ASN F 2 43 ? 9.117 -2.126 -1.867 1.00 13.75 43 ASN F O 1
ATOM 8392 N N . GLY F 2 44 ? 9.705 -0.248 -2.994 1.00 15.67 44 GLY F N 1
ATOM 8393 C CA . GLY F 2 44 ? 8.463 -0.157 -3.758 1.00 16.30 44 GLY F CA 1
ATOM 8394 C C . GLY F 2 44 ? 7.283 0.351 -2.928 1.00 21.13 44 GLY F C 1
ATOM 8395 O O . GLY F 2 44 ? 6.124 0.037 -3.221 1.00 18.38 44 GLY F O 1
ATOM 8396 N N . ASN F 2 45 ? 7.559 1.133 -1.885 1.00 15.57 45 ASN F N 1
ATOM 8397 C CA . ASN F 2 45 ? 6.464 1.691 -1.072 1.00 18.42 45 ASN F CA 1
ATOM 8398 C C . ASN F 2 45 ? 5.573 2.695 -1.834 1.00 18.74 45 ASN F C 1
ATOM 8399 O O . ASN F 2 45 ? 4.403 2.875 -1.501 1.00 18.27 45 ASN F O 1
ATOM 8404 N N . PHE F 2 46 ? 6.149 3.363 -2.825 1.00 15.38 46 PHE F N 1
ATOM 8405 C CA . PHE F 2 46 ? 5.392 4.227 -3.726 1.00 17.61 46 PHE F CA 1
ATOM 8406 C C . PHE F 2 46 ? 6.271 4.436 -4.936 1.00 16.32 46 PHE F C 1
ATOM 8407 O O . PHE F 2 46 ? 7.443 4.075 -4.899 1.00 17.24 46 PHE F O 1
ATOM 8415 N N . ASN F 2 47 ? 5.719 4.976 -6.015 1.00 16.12 47 ASN F N 1
ATOM 8416 C CA . ASN F 2 47 ? 6.541 5.334 -7.164 1.00 17.21 47 ASN F CA 1
ATOM 8417 C C . ASN F 2 47 ? 6.778 6.848 -7.209 1.00 19.01 47 ASN F C 1
ATOM 8418 O O . ASN F 2 47 ? 6.209 7.613 -6.413 1.00 14.18 47 ASN F O 1
ATOM 8423 N N . LEU F 2 48 ? 7.658 7.277 -8.101 1.00 14.89 48 LEU F N 1
ATOM 8424 C CA . LEU F 2 48 ? 8.071 8.675 -8.137 1.00 15.34 48 LEU F CA 1
ATOM 8425 C C . LEU F 2 48 ? 6.949 9.632 -8.538 1.00 16.08 48 LEU F C 1
ATOM 8426 O O . LEU F 2 48 ? 6.937 10.776 -8.106 1.00 14.07 48 LEU F O 1
ATOM 8431 N N . ASP F 2 49 ? 6.034 9.168 -9.384 1.00 15.03 49 ASP F N 1
ATOM 8432 C CA . ASP F 2 49 ? 4.899 9.987 -9.788 1.00 13.59 49 ASP F CA 1
ATOM 8433 C C . ASP F 2 49 ? 3.977 10.228 -8.598 1.00 14.43 49 ASP F C 1
ATOM 8434 O O . ASP F 2 49 ? 3.495 11.345 -8.389 1.00 13.90 49 ASP F O 1
ATOM 8439 N N . GLU F 2 50 ? 3.728 9.184 -7.814 1.00 12.44 50 GLU F N 1
ATOM 8440 C CA . GLU F 2 50 ? 2.946 9.342 -6.597 1.00 13.23 50 GLU F CA 1
ATOM 8441 C C . GLU F 2 50 ? 3.647 10.295 -5.634 1.00 15.61 50 GLU F C 1
ATOM 8442 O O . GLU F 2 50 ? 3.010 11.091 -4.931 1.00 9.95 50 GLU F O 1
ATOM 8448 N N . PHE F 2 51 ? 4.970 10.175 -5.573 1.00 11.61 51 PHE F N 1
ATOM 8449 C CA . PHE F 2 51 ? 5.755 11.041 -4.694 1.00 13.68 51 PHE F CA 1
ATOM 8450 C C . PHE F 2 51 ? 5.560 12.517 -5.089 1.00 12.90 51 PHE F C 1
ATOM 8451 O O . PHE F 2 51 ? 5.280 13.361 -4.240 1.00 13.32 51 PHE F O 1
ATOM 8459 N N . ARG F 2 52 ? 5.690 12.823 -6.375 1.00 12.85 52 ARG F N 1
ATOM 8460 C CA . ARG F 2 52 ? 5.528 14.195 -6.842 1.00 11.54 52 ARG F CA 1
ATOM 8461 C C . ARG F 2 52 ? 4.131 14.751 -6.542 1.00 13.50 52 ARG F C 1
ATOM 8462 O O . ARG F 2 52 ? 3.981 15.915 -6.145 1.00 11.11 52 ARG F O 1
ATOM 8470 N N . HIS F 2 53 ? 3.108 13.925 -6.746 1.00 13.25 53 HIS F N 1
ATOM 8471 C CA . HIS F 2 53 ? 1.731 14.368 -6.563 1.00 11.84 53 HIS F CA 1
ATOM 8472 C C . HIS F 2 53 ? 1.385 14.508 -5.077 1.00 17.02 53 HIS F C 1
ATOM 8473 O O . HIS F 2 53 ? 0.494 15.266 -4.711 1.00 15.67 53 HIS F O 1
ATOM 8480 N N . SER F 2 54 ? 2.094 13.778 -4.220 1.00 11.86 54 SER F N 1
ATOM 8481 C CA . SER F 2 54 ? 1.912 13.950 -2.786 1.00 12.88 54 SER F CA 1
ATOM 8482 C C . SER F 2 54 ? 2.360 15.354 -2.370 1.00 16.93 54 SER F C 1
ATOM 8483 O O . SER F 2 54 ? 1.685 16.040 -1.599 1.00 13.59 54 SER F O 1
ATOM 8486 N N . ILE F 2 55 ? 3.496 15.791 -2.907 1.00 10.37 55 ILE F N 1
ATOM 8487 C CA . ILE F 2 55 ? 3.962 17.156 -2.660 1.00 11.36 55 ILE F CA 1
ATOM 8488 C C . ILE F 2 55 ? 2.978 18.179 -3.212 1.00 16.77 55 ILE F C 1
ATOM 8489 O O . ILE F 2 55 ? 2.710 19.200 -2.578 1.00 12.57 55 ILE F O 1
ATOM 8494 N N . GLU F 2 56 ? 2.437 17.900 -4.396 1.00 11.53 56 GLU F N 1
ATOM 8495 C CA . GLU F 2 56 ? 1.506 18.822 -5.050 1.00 14.26 56 GLU F CA 1
ATOM 8496 C C . GLU F 2 56 ? 0.241 19.037 -4.211 1.00 17.78 56 GLU F C 1
ATOM 8497 O O . GLU F 2 56 ? -0.393 20.102 -4.259 1.00 15.72 56 GLU F O 1
ATOM 8503 N N . ARG F 2 57 ? -0.103 18.025 -3.433 1.00 14.46 57 ARG F N 1
ATOM 8504 C CA . ARG F 2 57 ? -1.317 18.057 -2.618 1.00 16.88 57 ARG F CA 1
ATOM 8505 C C . ARG F 2 57 ? -1.126 18.639 -1.219 1.00 19.78 57 ARG F C 1
ATOM 8506 O O . ARG F 2 57 ? -2.062 18.650 -0.422 1.00 20.24 57 ARG F O 1
ATOM 8514 N N . MET F 2 58 ? 0.068 19.139 -0.898 1.00 17.51 58 MET F N 1
ATOM 8515 C CA . MET F 2 58 ? 0.210 19.708 0.439 1.00 21.06 58 MET F CA 1
ATOM 8516 C C . MET F 2 58 ? -0.453 21.092 0.509 1.00 21.04 58 MET F C 1
ATOM 8517 O O . MET F 2 58 ? -0.785 21.685 -0.525 1.00 21.24 58 MET F O 1
ATOM 8522 N N . GLY F 2 59 ? -0.720 21.592 1.709 1.00 23.35 59 GLY F N 1
ATOM 8523 C CA . GLY F 2 59 ? -1.330 22.915 1.815 1.00 21.12 59 GLY F CA 1
ATOM 8524 C C . GLY F 2 59 ? -0.452 23.948 1.118 1.00 18.10 59 GLY F C 1
ATOM 8525 O O . GLY F 2 59 ? 0.766 23.900 1.271 1.00 20.50 59 GLY F O 1
ATOM 8526 N N . PRO F 2 60 ? -1.054 24.875 0.352 1.00 17.99 60 PRO F N 1
ATOM 8527 C CA . PRO F 2 60 ? -0.280 25.870 -0.396 1.00 15.28 60 PRO F CA 1
ATOM 8528 C C . PRO F 2 60 ? 0.668 26.679 0.486 1.00 18.37 60 PRO F C 1
ATOM 8529 O O . PRO F 2 60 ? 1.803 26.877 0.091 1.00 16.96 60 PRO F O 1
ATOM 8533 N N . ALA F 2 61 ? 0.220 27.147 1.645 1.00 15.79 61 ALA F N 1
ATOM 8534 C CA . ALA F 2 61 ? 1.112 27.935 2.482 1.00 19.49 61 ALA F CA 1
ATOM 8535 C C . ALA F 2 61 ? 2.248 27.045 3.015 1.00 20.06 61 ALA F C 1
ATOM 8536 O O . ALA F 2 61 ? 3.391 27.499 3.159 1.00 19.12 61 ALA F O 1
ATOM 8538 N N A HIS F 2 62 ? 1.917 25.796 3.328 0.50 17.32 62 HIS F N 1
ATOM 8539 N N B HIS F 2 62 ? 1.932 25.790 3.313 0.50 17.31 62 HIS F N 1
ATOM 8540 C CA A HIS F 2 62 ? 2.918 24.834 3.792 0.50 19.33 62 HIS F CA 1
ATOM 8541 C CA B HIS F 2 62 ? 2.943 24.844 3.802 0.50 19.33 62 HIS F CA 1
ATOM 8542 C C A HIS F 2 62 ? 4.002 24.660 2.724 0.50 16.99 62 HIS F C 1
ATOM 8543 C C B HIS F 2 62 ? 4.010 24.604 2.729 0.50 17.02 62 HIS F C 1
ATOM 8544 O O A HIS F 2 62 ? 5.195 24.715 3.017 0.50 16.14 62 HIS F O 1
ATOM 8545 O O B HIS F 2 62 ? 5.202 24.572 3.024 0.50 16.12 62 HIS F O 1
ATOM 8558 N N . TYR F 2 63 ? 3.567 24.448 1.485 1.00 14.75 63 TYR F N 1
ATOM 8559 C CA . TYR F 2 63 ? 4.467 24.291 0.346 1.00 16.65 63 TYR F CA 1
ATOM 8560 C C . TYR F 2 63 ? 5.371 25.506 0.223 1.00 16.13 63 TYR F C 1
ATOM 8561 O O . TYR F 2 63 ? 6.557 25.363 0.003 1.00 12.86 63 TYR F O 1
ATOM 8570 N N . LEU F 2 64 ? 4.814 26.703 0.367 1.00 15.56 64 LEU F N 1
ATOM 8571 C CA . LEU F 2 64 ? 5.639 27.905 0.213 1.00 15.35 64 LEU F CA 1
ATOM 8572 C C . LEU F 2 64 ? 6.629 28.077 1.371 1.00 15.95 64 LEU F C 1
ATOM 8573 O O . LEU F 2 64 ? 7.804 28.357 1.149 1.00 19.50 64 LEU F O 1
ATOM 8578 N N . GLU F 2 65 ? 6.156 27.900 2.602 1.00 15.39 65 GLU F N 1
ATOM 8579 C CA . GLU F 2 65 ? 6.976 28.169 3.778 1.00 18.23 65 GLU F CA 1
ATOM 8580 C C . GLU F 2 65 ? 8.008 27.072 3.982 1.00 18.49 65 GLU F C 1
ATOM 8581 O O . GLU F 2 65 ? 9.068 27.313 4.527 1.00 16.70 65 GLU F O 1
ATOM 8587 N N . GLY F 2 66 ? 7.685 25.852 3.581 1.00 15.87 66 GLY F N 1
ATOM 8588 C CA . GLY F 2 66 ? 8.593 24.744 3.846 1.00 14.52 66 GLY F CA 1
ATOM 8589 C C . GLY F 2 66 ? 9.885 24.861 3.056 1.00 17.65 66 GLY F C 1
ATOM 8590 O O . GLY F 2 66 ? 9.853 25.185 1.869 1.00 15.99 66 GLY F O 1
ATOM 8591 N N . THR F 2 67 ? 11.024 24.613 3.694 1.00 14.35 67 THR F N 1
ATOM 8592 C CA . THR F 2 67 ? 12.254 24.409 2.916 1.00 16.02 67 THR F CA 1
ATOM 8593 C C . THR F 2 67 ? 12.159 23.099 2.123 1.00 15.34 67 THR F C 1
ATOM 8594 O O . THR F 2 67 ? 11.274 22.271 2.366 1.00 12.39 67 THR F O 1
ATOM 8598 N N . TYR F 2 68 ? 13.048 22.917 1.155 1.00 13.14 68 TYR F N 1
ATOM 8599 C CA . TYR F 2 68 ? 12.900 21.797 0.224 1.00 14.76 68 TYR F CA 1
ATOM 8600 C C . TYR F 2 68 ? 12.683 20.423 0.871 1.00 11.75 68 TYR F C 1
ATOM 8601 O O . TYR F 2 68 ? 11.746 19.724 0.526 1.00 14.63 68 TYR F O 1
ATOM 8610 N N . TYR F 2 69 ? 13.522 20.048 1.827 1.00 10.67 69 TYR F N 1
ATOM 8611 C CA . TYR F 2 69 ? 13.406 18.716 2.386 1.00 12.25 69 TYR F CA 1
ATOM 8612 C C . TYR F 2 69 ? 12.232 18.572 3.353 1.00 15.97 69 TYR F C 1
ATOM 8613 O O . TYR F 2 69 ? 11.851 17.462 3.722 1.00 12.88 69 TYR F O 1
ATOM 8622 N N . GLU F 2 70 ? 11.628 19.687 3.731 1.00 14.22 70 GLU F N 1
ATOM 8623 C CA . GLU F 2 70 ? 10.374 19.612 4.462 1.00 15.65 70 GLU F CA 1
ATOM 8624 C C . GLU F 2 70 ? 9.259 19.075 3.576 1.00 16.89 70 GLU F C 1
ATOM 8625 O O . GLU F 2 70 ? 8.313 18.452 4.067 1.00 16.89 70 GLU F O 1
ATOM 8631 N N . LEU F 2 71 ? 9.357 19.322 2.276 1.00 14.09 71 LEU F N 1
ATOM 8632 C CA . LEU F 2 71 ? 8.364 18.797 1.347 1.00 16.72 71 LEU F CA 1
ATOM 8633 C C . LEU F 2 71 ? 8.488 17.273 1.302 1.00 16.28 71 LEU F C 1
ATOM 8634 O O . LEU F 2 71 ? 7.499 16.551 1.304 1.00 18.69 71 LEU F O 1
ATOM 8639 N N . TRP F 2 72 ? 9.717 16.777 1.268 1.00 16.29 72 TRP F N 1
ATOM 8640 C CA . TRP F 2 72 ? 9.928 15.331 1.238 1.00 11.89 72 TRP F CA 1
ATOM 8641 C C . TRP F 2 72 ? 9.450 14.694 2.540 1.00 14.10 72 TRP F C 1
ATOM 8642 O O . TRP F 2 72 ? 8.818 13.633 2.526 1.00 16.49 72 TRP F O 1
ATOM 8653 N N . LEU F 2 73 ? 9.772 15.331 3.666 1.00 15.64 73 LEU F N 1
ATOM 8654 C CA . LEU F 2 73 ? 9.350 14.822 4.964 1.00 15.21 73 LEU F CA 1
ATOM 8655 C C . LEU F 2 73 ? 7.824 14.703 4.988 1.00 18.33 73 LEU F C 1
ATOM 8656 O O . LEU F 2 73 ? 7.269 13.716 5.487 1.00 15.65 73 LEU F O 1
ATOM 8661 N N . HIS F 2 74 ? 7.146 15.705 4.431 1.00 15.89 74 HIS F N 1
ATOM 8662 C CA . HIS F 2 74 ? 5.679 15.646 4.333 1.00 17.35 74 HIS F CA 1
ATOM 8663 C C . HIS F 2 74 ? 5.221 14.397 3.599 1.00 16.73 74 HIS F C 1
ATOM 8664 O O . HIS F 2 74 ? 4.331 13.686 4.078 1.00 20.64 74 HIS F O 1
ATOM 8671 N N . VAL F 2 75 ? 5.821 14.121 2.442 1.00 13.34 75 VAL F N 1
ATOM 8672 C CA . VAL F 2 75 ? 5.432 12.950 1.657 1.00 14.49 75 VAL F CA 1
ATOM 8673 C C . VAL F 2 75 ? 5.589 11.683 2.485 1.00 18.09 75 VAL F C 1
ATOM 8674 O O . VAL F 2 75 ? 4.683 10.849 2.544 1.00 15.67 75 VAL F O 1
ATOM 8678 N N . PHE F 2 76 ? 6.733 11.531 3.143 1.00 16.19 76 PHE F N 1
ATOM 8679 C CA . PHE F 2 76 ? 6.962 10.328 3.936 1.00 14.95 76 PHE F CA 1
ATOM 8680 C C . PHE F 2 76 ? 5.906 10.155 5.041 1.00 17.29 76 PHE F C 1
ATOM 8681 O O . PHE F 2 76 ? 5.451 9.051 5.318 1.00 16.50 76 PHE F O 1
ATOM 8689 N N . GLU F 2 77 ? 5.505 11.255 5.667 1.00 16.21 77 GLU F N 1
ATOM 8690 C CA . GLU F 2 77 ? 4.577 11.161 6.786 1.00 16.94 77 GLU F CA 1
ATOM 8691 C C . GLU F 2 77 ? 3.140 10.971 6.339 1.00 21.68 77 GLU F C 1
ATOM 8692 O O . GLU F 2 77 ? 2.302 10.558 7.130 1.00 26.24 77 GLU F O 1
ATOM 8698 N N . ASN F 2 78 ? 2.854 11.272 5.076 1.00 17.19 78 ASN F N 1
ATOM 8699 C CA . ASN F 2 78 ? 1.479 11.232 4.576 1.00 15.80 78 ASN F CA 1
ATOM 8700 C C . ASN F 2 78 ? 1.236 10.177 3.515 1.00 17.75 78 ASN F C 1
ATOM 8701 O O . ASN F 2 78 ? 0.288 9.403 3.615 1.00 19.18 78 ASN F O 1
ATOM 8706 N N . LEU F 2 79 ? 2.078 10.155 2.482 1.00 13.90 79 LEU F N 1
ATOM 8707 C CA . LEU F 2 79 ? 1.937 9.143 1.443 1.00 15.77 79 LEU F CA 1
ATOM 8708 C C . LEU F 2 79 ? 2.086 7.718 2.006 1.00 20.78 79 LEU F C 1
ATOM 8709 O O . LEU F 2 79 ? 1.411 6.794 1.562 1.00 18.64 79 LEU F O 1
ATOM 8714 N N . LEU F 2 80 ? 2.961 7.533 2.987 1.00 14.40 80 LEU F N 1
ATOM 8715 C CA . LEU F 2 80 ? 3.128 6.191 3.538 1.00 17.10 80 LEU F CA 1
ATOM 8716 C C . LEU F 2 80 ? 1.864 5.743 4.277 1.00 19.78 80 LEU F C 1
ATOM 8717 O O . LEU F 2 80 ? 1.540 4.558 4.318 1.00 17.29 80 LEU F O 1
ATOM 8722 N N . VAL F 2 81 ? 1.149 6.696 4.865 1.00 20.38 81 VAL F N 1
ATOM 8723 C CA . VAL F 2 81 ? -0.146 6.385 5.464 1.00 19.38 81 VAL F CA 1
ATOM 8724 C C . VAL F 2 81 ? -1.214 6.100 4.407 1.00 21.83 81 VAL F C 1
ATOM 8725 O O . VAL F 2 81 ? -1.968 5.129 4.518 1.00 20.91 81 VAL F O 1
ATOM 8729 N N . GLU F 2 82 ? -1.263 6.922 3.364 1.00 21.80 82 GLU F N 1
ATOM 8730 C CA . GLU F 2 82 ? -2.202 6.678 2.263 1.00 22.36 82 GLU F CA 1
ATOM 8731 C C . GLU F 2 82 ? -1.985 5.328 1.602 1.00 21.83 82 GLU F C 1
ATOM 8732 O O . GLU F 2 82 ? -2.944 4.690 1.182 1.00 25.59 82 GLU F O 1
ATOM 8738 N N . LYS F 2 83 ? -0.731 4.891 1.498 1.00 20.85 83 LYS F N 1
ATOM 8739 C CA . LYS F 2 83 ? -0.438 3.608 0.838 1.00 23.89 83 LYS F CA 1
ATOM 8740 C C . LYS F 2 83 ? -0.640 2.416 1.776 1.00 23.42 83 LYS F C 1
ATOM 8741 O O . LYS F 2 83 ? -0.486 1.272 1.364 1.00 24.78 83 LYS F O 1
ATOM 8747 N N . GLY F 2 84 ? -0.973 2.681 3.033 1.00 21.77 84 GLY F N 1
ATOM 8748 C CA . GLY F 2 84 ? -1.159 1.598 3.983 1.00 27.51 84 GLY F CA 1
ATOM 8749 C C . GLY F 2 84 ? 0.119 1.007 4.552 1.00 27.63 84 GLY F C 1
ATOM 8750 O O . GLY F 2 84 ? 0.088 -0.035 5.192 1.00 27.21 84 GLY F O 1
ATOM 8751 N N . VAL F 2 85 ? 1.242 1.679 4.336 1.00 21.02 85 VAL F N 1
ATOM 8752 C CA . VAL F 2 85 ? 2.516 1.194 4.834 1.00 25.46 85 VAL F CA 1
ATOM 8753 C C . VAL F 2 85 ? 2.663 1.564 6.320 1.00 24.41 85 VAL F C 1
ATOM 8754 O O . VAL F 2 85 ? 3.264 0.829 7.088 1.00 25.83 85 VAL F O 1
ATOM 8758 N N . LEU F 2 86 ? 2.126 2.726 6.709 1.00 21.92 86 LEU F N 1
ATOM 8759 C CA . LEU F 2 86 ? 2.123 3.183 8.112 1.00 20.80 86 LEU F CA 1
ATOM 8760 C C . LEU F 2 86 ? 0.696 3.591 8.495 1.00 23.94 86 LEU F C 1
ATOM 8761 O O . LEU F 2 86 ? -0.147 3.727 7.627 1.00 19.37 86 LEU F O 1
ATOM 8766 N N . THR F 2 87 ? 0.442 3.810 9.783 1.00 22.94 87 THR F N 1
ATOM 8767 C CA . THR F 2 87 ? -0.830 4.385 10.222 1.00 28.90 87 THR F CA 1
ATOM 8768 C C . THR F 2 87 ? -0.609 5.798 10.728 1.00 33.75 87 THR F C 1
ATOM 8769 O O . THR F 2 87 ? 0.487 6.154 11.164 1.00 24.33 87 THR F O 1
ATOM 8773 N N . ALA F 2 88 ? -1.671 6.593 10.715 1.00 30.15 88 ALA F N 1
ATOM 8774 C CA . ALA F 2 88 ? -1.599 7.938 11.263 1.00 29.04 88 ALA F CA 1
ATOM 8775 C C . ALA F 2 88 ? -1.029 7.944 12.682 1.00 30.14 88 ALA F C 1
ATOM 8776 O O . ALA F 2 88 ? -0.217 8.805 13.031 1.00 24.01 88 ALA F O 1
ATOM 8778 N N . THR F 2 89 ? -1.443 6.973 13.493 1.00 24.08 89 THR F N 1
ATOM 8779 C CA . THR F 2 89 ? -1.040 6.922 14.899 1.00 29.55 89 THR F CA 1
ATOM 8780 C C . THR F 2 89 ? 0.449 6.655 15.033 1.00 29.16 89 THR F C 1
ATOM 8781 O O . THR F 2 89 ? 1.132 7.291 15.842 1.00 31.32 89 THR F O 1
ATOM 8785 N N . GLU F 2 90 ? 0.941 5.712 14.230 1.00 31.39 90 GLU F N 1
ATOM 8786 C CA . GLU F 2 90 ? 2.369 5.388 14.198 1.00 31.06 90 GLU F CA 1
ATOM 8787 C C . GLU F 2 90 ? 3.193 6.644 13.924 1.00 26.50 90 GLU F C 1
ATOM 8788 O O . GLU F 2 90 ? 4.153 6.927 14.638 1.00 27.65 90 GLU F O 1
ATOM 8794 N N . VAL F 2 91 ? 2.792 7.401 12.904 1.00 28.03 91 VAL F N 1
ATOM 8795 C CA . VAL F 2 91 ? 3.501 8.620 12.522 1.00 24.69 91 VAL F CA 1
ATOM 8796 C C . VAL F 2 91 ? 3.404 9.675 13.614 1.00 27.26 91 VAL F C 1
ATOM 8797 O O . VAL F 2 91 ? 4.393 10.321 13.957 1.00 27.08 91 VAL F O 1
ATOM 8801 N N . ALA F 2 92 ? 2.212 9.856 14.168 1.00 29.36 92 ALA F N 1
ATOM 8802 C CA . ALA F 2 92 ? 2.049 10.808 15.261 1.00 26.41 92 ALA F CA 1
ATOM 8803 C C . ALA F 2 92 ? 2.966 10.481 16.429 1.00 33.98 92 ALA F C 1
ATOM 8804 O O . ALA F 2 92 ? 3.640 11.363 16.958 1.00 35.89 92 ALA F O 1
ATOM 8806 N N . THR F 2 93 ? 2.998 9.210 16.824 1.00 31.18 93 THR F N 1
ATOM 8807 C CA . THR F 2 93 ? 3.727 8.804 18.022 1.00 27.98 93 THR F CA 1
ATOM 8808 C C . THR F 2 93 ? 5.206 8.526 17.754 1.00 37.95 93 THR F C 1
ATOM 8809 O O . THR F 2 93 ? 6.050 8.643 18.645 1.00 34.14 93 THR F O 1
ATOM 8813 N N . GLY F 2 94 ? 5.527 8.154 16.521 1.00 38.17 94 GLY F N 1
ATOM 8814 C CA . GLY F 2 94 ? 6.879 7.750 16.214 1.00 30.00 94 GLY F CA 1
ATOM 8815 C C . GLY F 2 94 ? 7.114 6.326 16.684 1.00 28.62 94 GLY F C 1
ATOM 8816 O O . GLY F 2 94 ? 8.249 5.884 16.800 1.00 31.15 94 GLY F O 1
ATOM 8817 N N . LYS F 2 95 ? 6.045 5.594 16.965 1.00 34.68 95 LYS F N 1
ATOM 8818 C CA . LYS F 2 95 ? 6.228 4.231 17.459 1.00 32.01 95 LYS F CA 1
ATOM 8819 C C . LYS F 2 95 ? 5.491 3.177 16.639 1.00 29.93 95 LYS F C 1
ATOM 8820 O O . LYS F 2 95 ? 4.318 3.335 16.295 1.00 33.16 95 LYS F O 1
ATOM 8826 N N . ALA F 2 96 ? 6.189 2.093 16.324 1.00 36.02 96 ALA F N 1
ATOM 8827 C CA . ALA F 2 96 ? 5.594 1.010 15.549 1.00 30.82 96 ALA F CA 1
ATOM 8828 C C . ALA F 2 96 ? 4.376 0.416 16.249 1.00 31.72 96 ALA F C 1
ATOM 8829 O O . ALA F 2 96 ? 4.341 0.305 17.474 1.00 34.84 96 ALA F O 1
ATOM 8831 N N . ALA F 2 97 ? 3.379 0.028 15.466 1.00 32.92 97 ALA F N 1
ATOM 8832 C CA . ALA F 2 97 ? 2.196 -0.613 16.016 1.00 34.12 97 ALA F CA 1
ATOM 8833 C C . ALA F 2 97 ? 2.522 -1.993 16.585 1.00 41.03 97 ALA F C 1
ATOM 8834 O O . ALA F 2 97 ? 2.027 -2.366 17.646 1.00 37.74 97 ALA F O 1
ATOM 8836 N N . SER F 2 98 ? 3.362 -2.746 15.880 1.00 41.40 98 SER F N 1
ATOM 8837 C CA . SER F 2 98 ? 3.534 -4.162 16.190 1.00 33.64 98 SER F CA 1
ATOM 8838 C C . SER F 2 98 ? 4.948 -4.658 15.925 1.00 27.41 98 SER F C 1
ATOM 8839 O O . SER F 2 98 ? 5.138 -5.748 15.379 1.00 25.58 98 SER F O 1
ATOM 8842 N N . GLY F 2 99 ? 5.936 -3.862 16.311 1.00 30.94 99 GLY F N 1
ATOM 8843 C CA . GLY F 2 99 ? 7.329 -4.207 16.087 1.00 24.55 99 GLY F CA 1
ATOM 8844 C C . GLY F 2 99 ? 7.696 -4.213 14.605 1.00 27.05 99 GLY F C 1
ATOM 8845 O O . GLY F 2 99 ? 7.070 -3.545 13.782 1.00 28.91 99 GLY F O 1
ATOM 8846 N N . LYS F 2 100 ? 8.721 -4.978 14.265 1.00 24.56 100 LYS F N 1
ATOM 8847 C CA . LYS F 2 100 ? 9.230 -5.025 12.905 1.00 25.02 100 LYS F CA 1
ATOM 8848 C C . LYS F 2 100 ? 8.304 -5.806 11.959 1.00 28.51 100 LYS F C 1
ATOM 8849 O O . LYS F 2 100 ? 7.896 -6.906 12.271 1.00 25.62 100 LYS F O 1
ATOM 8855 N N . THR F 2 101 ? 7.972 -5.230 10.810 1.00 28.23 101 THR F N 1
ATOM 8856 C CA . THR F 2 101 ? 7.055 -5.877 9.874 1.00 22.66 101 THR F CA 1
ATOM 8857 C C . THR F 2 101 ? 7.590 -5.980 8.445 1.00 30.70 101 THR F C 1
ATOM 8858 O O . THR F 2 101 ? 6.876 -6.444 7.553 1.00 35.04 101 THR F O 1
ATOM 8862 N N . ALA F 2 102 ? 8.833 -5.549 8.225 1.00 28.91 102 ALA F N 1
ATOM 8863 C CA . ALA F 2 102 ? 9.425 -5.537 6.885 1.00 25.70 102 ALA F CA 1
ATOM 8864 C C . ALA F 2 102 ? 10.927 -5.754 6.944 1.00 19.51 102 ALA F C 1
ATOM 8865 O O . ALA F 2 102 ? 11.504 -5.727 8.030 1.00 22.83 102 ALA F O 1
ATOM 8867 N N . THR F 2 103 ? 11.543 -5.963 5.776 1.00 22.81 103 THR F N 1
ATOM 8868 C CA . THR F 2 103 ? 13.007 -6.030 5.622 1.00 25.11 103 THR F CA 1
ATOM 8869 C C . THR F 2 103 ? 13.392 -4.961 4.617 1.00 17.96 103 THR F C 1
ATOM 8870 O O . THR F 2 103 ? 12.753 -4.860 3.567 1.00 18.10 103 THR F O 1
ATOM 8874 N N . PRO F 2 104 ? 14.419 -4.149 4.925 1.00 17.92 104 PRO F N 1
ATOM 8875 C CA . PRO F 2 104 ? 14.783 -3.067 3.999 1.00 18.66 104 PRO F CA 1
ATOM 8876 C C . PRO F 2 104 ? 15.303 -3.636 2.703 1.00 23.08 104 PRO F C 1
ATOM 8877 O O . PRO F 2 104 ? 16.140 -4.534 2.756 1.00 19.45 104 PRO F O 1
ATOM 8881 N N . VAL F 2 105 ? 14.843 -3.117 1.572 1.00 17.34 105 VAL F N 1
ATOM 8882 C CA . VAL F 2 105 ? 15.381 -3.556 0.293 1.00 15.14 105 VAL F CA 1
ATOM 8883 C C . VAL F 2 105 ? 16.746 -2.894 0.043 1.00 20.83 105 VAL F C 1
ATOM 8884 O O . VAL F 2 105 ? 17.675 -3.519 -0.463 1.00 18.55 105 VAL F O 1
ATOM 8888 N N . LEU F 2 106 ? 16.882 -1.630 0.413 1.00 15.64 106 LEU F N 1
ATOM 8889 C CA . LEU F 2 106 ? 18.130 -0.931 0.161 1.00 17.00 106 LEU F CA 1
ATOM 8890 C C . LEU F 2 106 ? 19.137 -1.264 1.259 1.00 21.13 106 LEU F C 1
ATOM 8891 O O . LEU F 2 106 ? 19.076 -0.735 2.377 1.00 16.86 106 LEU F O 1
ATOM 8896 N N . THR F 2 107 ? 20.050 -2.170 0.944 1.00 17.76 107 THR F N 1
ATOM 8897 C CA . THR F 2 107 ? 21.061 -2.606 1.889 1.00 18.43 107 THR F CA 1
ATOM 8898 C C . THR F 2 107 ? 22.421 -2.117 1.402 1.00 14.33 107 THR F C 1
ATOM 8899 O O . THR F 2 107 ? 22.585 -1.804 0.230 1.00 17.34 107 THR F O 1
ATOM 8903 N N . PRO F 2 108 ? 23.405 -2.075 2.301 1.00 14.21 108 PRO F N 1
ATOM 8904 C CA . PRO F 2 108 ? 24.704 -1.498 1.944 1.00 18.41 108 PRO F CA 1
ATOM 8905 C C . PRO F 2 108 ? 25.328 -2.133 0.706 1.00 20.25 108 PRO F C 1
ATOM 8906 O O . PRO F 2 108 ? 25.927 -1.399 -0.092 1.00 18.32 108 PRO F O 1
ATOM 8910 N N . ALA F 2 109 ? 25.185 -3.446 0.535 1.00 15.90 109 ALA F N 1
ATOM 8911 C CA . ALA F 2 109 ? 25.756 -4.134 -0.627 1.00 23.45 109 ALA F CA 1
ATOM 8912 C C . ALA F 2 109 ? 25.231 -3.645 -1.974 1.00 24.24 109 ALA F C 1
ATOM 8913 O O . ALA F 2 109 ? 25.919 -3.778 -2.985 1.00 22.23 109 ALA F O 1
ATOM 8915 N N . ILE F 2 110 ? 24.015 -3.106 -2.018 1.00 16.80 110 ILE F N 1
ATOM 8916 C CA . ILE F 2 110 ? 23.487 -2.712 -3.311 1.00 19.56 110 ILE F CA 1
ATOM 8917 C C . ILE F 2 110 ? 23.374 -1.198 -3.560 1.00 19.09 110 ILE F C 1
ATOM 8918 O O . ILE F 2 110 ? 22.932 -0.772 -4.637 1.00 19.74 110 ILE F O 1
ATOM 8923 N N . VAL F 2 111 ? 23.743 -0.389 -2.574 1.00 14.16 111 VAL F N 1
ATOM 8924 C CA . VAL F 2 111 ? 23.629 1.063 -2.718 1.00 15.82 111 VAL F CA 1
ATOM 8925 C C . VAL F 2 111 ? 24.333 1.565 -3.997 1.00 22.15 111 VAL F C 1
ATOM 8926 O O . VAL F 2 111 ? 23.717 2.239 -4.836 1.00 14.23 111 VAL F O 1
ATOM 8930 N N . ASP F 2 112 ? 25.608 1.212 -4.171 1.00 17.74 112 ASP F N 1
ATOM 8931 C CA . ASP F 2 112 ? 26.341 1.760 -5.301 1.00 16.97 112 ASP F CA 1
ATOM 8932 C C . ASP F 2 112 ? 25.736 1.349 -6.644 1.00 18.82 112 ASP F C 1
ATOM 8933 O O . ASP F 2 112 ? 25.549 2.191 -7.538 1.00 19.17 112 ASP F O 1
ATOM 8938 N N . GLY F 2 113 ? 25.409 0.063 -6.776 1.00 18.76 113 GLY F N 1
ATOM 8939 C CA . GLY F 2 113 ? 24.821 -0.480 -7.991 1.00 15.53 113 GLY F CA 1
ATOM 8940 C C . GLY F 2 113 ? 23.462 0.147 -8.300 1.00 20.96 113 GLY F C 1
ATOM 8941 O O . GLY F 2 113 ? 23.139 0.490 -9.440 1.00 21.15 113 GLY F O 1
ATOM 8942 N N . LEU F 2 114 ? 22.659 0.324 -7.268 1.00 15.21 114 LEU F N 1
ATOM 8943 C CA . LEU F 2 114 ? 21.342 0.924 -7.434 1.00 17.76 114 LEU F CA 1
ATOM 8944 C C . LEU F 2 114 ? 21.418 2.399 -7.841 1.00 14.84 114 LEU F C 1
ATOM 8945 O O . LEU F 2 114 ? 20.769 2.816 -8.794 1.00 16.48 114 LEU F O 1
ATOM 8950 N N . LEU F 2 115 ? 22.213 3.192 -7.124 1.00 12.52 115 LEU F N 1
ATOM 8951 C CA . LEU F 2 115 ? 22.388 4.601 -7.488 1.00 14.52 115 LEU F CA 1
ATOM 8952 C C . LEU F 2 115 ? 23.049 4.813 -8.854 1.00 19.34 115 LEU F C 1
ATOM 8953 O O . LEU F 2 115 ? 22.743 5.789 -9.535 1.00 14.07 115 LEU F O 1
ATOM 8958 N N . SER F 2 116 ? 23.961 3.919 -9.245 1.00 14.59 116 SER F N 1
ATOM 8959 C CA . SER F 2 116 ? 24.638 4.014 -10.538 1.00 13.80 116 SER F CA 1
ATOM 8960 C C . SER F 2 116 ? 23.744 3.581 -11.677 1.00 15.70 116 SER F C 1
ATOM 8961 O O . SER F 2 116 ? 24.041 3.843 -12.839 1.00 14.68 116 SER F O 1
ATOM 8964 N N . THR F 2 117 ? 22.657 2.897 -11.355 1.00 15.77 117 THR F N 1
ATOM 8965 C CA . THR F 2 117 ? 21.789 2.367 -12.401 1.00 16.40 117 THR F CA 1
ATOM 8966 C C . THR F 2 117 ? 20.488 3.155 -12.544 1.00 17.93 117 THR F C 1
ATOM 8967 O O . THR F 2 117 ? 20.067 3.503 -13.649 1.00 16.98 117 THR F O 1
ATOM 8971 N N . GLY F 2 118 ? 19.847 3.428 -11.418 1.00 18.93 118 GLY F N 1
ATOM 8972 C CA . GLY F 2 118 ? 18.585 4.155 -11.424 1.00 15.14 118 GLY F CA 1
ATOM 8973 C C . GLY F 2 118 ? 17.475 3.358 -12.070 1.00 22.24 118 GLY F C 1
ATOM 8974 O O . GLY F 2 118 ? 17.506 2.134 -12.100 1.00 22.26 118 GLY F O 1
ATOM 8975 N N . ALA F 2 119 ? 16.496 4.055 -12.624 1.00 15.54 119 ALA F N 1
ATOM 8976 C CA . ALA F 2 119 ? 15.340 3.392 -13.198 1.00 17.91 119 ALA F CA 1
ATOM 8977 C C . ALA F 2 119 ? 14.768 4.287 -14.261 1.00 18.38 119 ALA F C 1
ATOM 8978 O O . ALA F 2 119 ? 14.113 5.269 -13.961 1.00 22.09 119 ALA F O 1
ATOM 8980 N N . SER F 2 120 ? 15.028 3.966 -15.513 1.00 17.79 120 SER F N 1
ATOM 8981 C CA . SER F 2 120 ? 14.554 4.786 -16.606 1.00 18.06 120 SER F CA 1
ATOM 8982 C C . SER F 2 120 ? 13.046 4.639 -16.754 1.00 22.45 120 SER F C 1
ATOM 8983 O O . SER F 2 120 ? 12.509 3.538 -16.607 1.00 17.68 120 SER F O 1
ATOM 8986 N N . ALA F 2 121 ? 12.369 5.745 -17.065 1.00 16.66 121 ALA F N 1
ATOM 8987 C CA . ALA F 2 121 ? 10.952 5.709 -17.414 1.00 17.70 121 ALA F CA 1
ATOM 8988 C C . ALA F 2 121 ? 10.717 5.327 -18.886 1.00 18.83 121 ALA F C 1
ATOM 8989 O O . ALA F 2 121 ? 9.572 5.214 -19.322 1.00 15.35 121 ALA F O 1
ATOM 8991 N N . ALA F 2 122 ? 11.786 5.178 -19.666 1.00 15.84 122 ALA F N 1
ATOM 8992 C CA . ALA F 2 122 ? 11.639 4.781 -21.060 1.00 18.70 122 ALA F CA 1
ATOM 8993 C C . ALA F 2 122 ? 11.072 3.360 -21.167 1.00 22.65 122 ALA F C 1
ATOM 8994 O O . ALA F 2 122 ? 11.337 2.503 -20.330 1.00 21.38 122 ALA F O 1
ATOM 8996 N N . ARG F 2 123 ? 10.245 3.129 -22.174 1.00 16.30 123 ARG F N 1
ATOM 8997 C CA . ARG F 2 123 ? 9.633 1.821 -22.349 1.00 21.68 123 ARG F CA 1
ATOM 8998 C C . ARG F 2 123 ? 9.722 1.398 -23.803 1.00 27.15 123 ARG F C 1
ATOM 8999 O O . ARG F 2 123 ? 9.717 2.233 -24.703 1.00 25.46 123 ARG F O 1
ATOM 9007 N N . GLU F 2 124 ? 9.814 0.093 -24.021 1.00 29.35 124 GLU F N 1
ATOM 9008 C CA . GLU F 2 124 ? 10.045 -0.463 -25.342 1.00 36.58 124 GLU F CA 1
ATOM 9009 C C . GLU F 2 124 ? 8.878 -0.198 -26.285 1.00 33.94 124 GLU F C 1
ATOM 9010 O O . GLU F 2 124 ? 9.067 0.239 -27.418 1.00 39.22 124 GLU F O 1
ATOM 9016 N N . GLU F 2 125 ? 7.666 -0.457 -25.818 1.00 31.49 125 GLU F N 1
ATOM 9017 C CA . GLU F 2 125 ? 6.505 -0.248 -26.672 1.00 37.17 125 GLU F CA 1
ATOM 9018 C C . GLU F 2 125 ? 5.410 0.607 -26.027 1.00 28.39 125 GLU F C 1
ATOM 9019 O O . GLU F 2 125 ? 5.230 0.599 -24.812 1.00 29.40 125 GLU F O 1
ATOM 9025 N N . GLY F 2 126 ? 4.692 1.349 -26.860 1.00 24.37 126 GLY F N 1
ATOM 9026 C CA . GLY F 2 126 ? 3.622 2.211 -26.401 1.00 25.22 126 GLY F CA 1
ATOM 9027 C C . GLY F 2 126 ? 2.881 2.768 -27.593 1.00 31.16 126 GLY F C 1
ATOM 9028 O O . GLY F 2 126 ? 3.126 2.343 -28.728 1.00 30.44 126 GLY F O 1
ATOM 9029 N N . ALA F 2 127 ? 1.973 3.712 -27.346 1.00 24.34 127 ALA F N 1
ATOM 9030 C CA . ALA F 2 127 ? 1.194 4.310 -28.418 1.00 27.49 127 ALA F CA 1
ATOM 9031 C C . ALA F 2 127 ? 2.101 4.870 -29.499 1.00 29.74 127 ALA F C 1
ATOM 9032 O O . ALA F 2 127 ? 3.189 5.380 -29.217 1.00 25.69 127 ALA F O 1
ATOM 9034 N N . ARG F 2 128 ? 1.642 4.794 -30.739 1.00 21.53 128 ARG F N 1
ATOM 9035 C CA . ARG F 2 128 ? 2.444 5.268 -31.852 1.00 21.83 128 ARG F CA 1
ATOM 9036 C C . ARG F 2 128 ? 2.534 6.788 -31.842 1.00 22.95 128 ARG F C 1
ATOM 9037 O O . ARG F 2 128 ? 1.606 7.477 -31.391 1.00 19.72 128 ARG F O 1
ATOM 9045 N N . ALA F 2 129 ? 3.648 7.316 -32.343 1.00 20.04 129 ALA F N 1
ATOM 9046 C CA . ALA F 2 129 ? 3.838 8.757 -32.409 1.00 21.55 129 ALA F CA 1
ATOM 9047 C C . ALA F 2 129 ? 2.895 9.377 -33.428 1.00 29.67 129 ALA F C 1
ATOM 9048 O O . ALA F 2 129 ? 2.848 8.967 -34.581 1.00 28.12 129 ALA F O 1
ATOM 9050 N N . ARG F 2 130 ? 2.134 10.375 -33.011 1.00 24.98 130 ARG F N 1
ATOM 9051 C CA . ARG F 2 130 ? 1.286 11.082 -33.957 1.00 23.56 130 ARG F CA 1
ATOM 9052 C C . ARG F 2 130 ? 2.031 12.230 -34.631 1.00 24.75 130 ARG F C 1
ATOM 9053 O O . ARG F 2 130 ? 1.602 12.728 -35.678 1.00 28.66 130 ARG F O 1
ATOM 9061 N N . PHE F 2 131 ? 3.138 12.676 -34.039 1.00 18.18 131 PHE F N 1
ATOM 9062 C CA . PHE F 2 131 ? 3.781 13.894 -34.508 1.00 17.77 131 PHE F CA 1
ATOM 9063 C C . PHE F 2 131 ? 5.233 13.670 -34.925 1.00 23.77 131 PHE F C 1
ATOM 9064 O O . PHE F 2 131 ? 5.915 12.768 -34.429 1.00 21.81 131 PHE F O 1
ATOM 9072 N N . ALA F 2 132 ? 5.705 14.503 -35.838 1.00 25.66 132 ALA F N 1
ATOM 9073 C CA . ALA F 2 132 ? 7.074 14.419 -36.308 1.00 25.35 132 ALA F CA 1
ATOM 9074 C C . ALA F 2 132 ? 7.730 15.744 -36.012 1.00 23.05 132 ALA F C 1
ATOM 9075 O O . ALA F 2 132 ? 7.033 16.754 -35.892 1.00 22.42 132 ALA F O 1
ATOM 9077 N N . VAL F 2 133 ? 9.057 15.774 -35.912 1.00 17.22 133 VAL F N 1
ATOM 9078 C CA . VAL F 2 133 ? 9.681 17.057 -35.648 1.00 23.30 133 VAL F CA 1
ATOM 9079 C C . VAL F 2 133 ? 9.406 18.036 -36.799 1.00 26.98 133 VAL F C 1
ATOM 9080 O O . VAL F 2 133 ? 9.389 17.678 -37.985 1.00 22.82 133 VAL F O 1
ATOM 9084 N N . GLY F 2 134 ? 9.142 19.282 -36.432 1.00 23.97 134 GLY F N 1
ATOM 9085 C CA . GLY F 2 134 ? 8.688 20.271 -37.392 1.00 21.54 134 GLY F CA 1
ATOM 9086 C C . GLY F 2 134 ? 7.175 20.472 -37.375 1.00 23.29 134 GLY F C 1
ATOM 9087 O O . GLY F 2 134 ? 6.703 21.495 -37.837 1.00 21.85 134 GLY F O 1
ATOM 9088 N N . ASP F 2 135 ? 6.415 19.518 -36.848 1.00 19.40 135 ASP F N 1
ATOM 9089 C CA . ASP F 2 135 ? 4.956 19.687 -36.770 1.00 21.07 135 ASP F CA 1
ATOM 9090 C C . ASP F 2 135 ? 4.596 20.829 -35.820 1.00 24.97 135 ASP F C 1
ATOM 9091 O O . ASP F 2 135 ? 5.206 20.968 -34.763 1.00 22.18 135 ASP F O 1
ATOM 9096 N N . LYS F 2 136 ? 3.615 21.650 -36.203 1.00 21.28 136 LYS F N 1
ATOM 9097 C CA . LYS F 2 136 ? 3.015 22.608 -35.281 1.00 20.48 136 LYS F CA 1
ATOM 9098 C C . LYS F 2 136 ? 1.939 21.912 -34.462 1.00 20.58 136 LYS F C 1
ATOM 9099 O O . LYS F 2 136 ? 1.073 21.221 -35.010 1.00 18.37 136 LYS F O 1
ATOM 9105 N N . VAL F 2 137 ? 1.979 22.103 -33.144 1.00 16.55 137 VAL F N 1
ATOM 9106 C CA . VAL F 2 137 ? 1.039 21.412 -32.265 1.00 15.91 137 VAL F CA 1
ATOM 9107 C C . VAL F 2 137 ? 0.455 22.415 -31.291 1.00 20.20 137 VAL F C 1
ATOM 9108 O O . VAL F 2 137 ? 1.081 23.436 -30.996 1.00 17.42 137 VAL F O 1
ATOM 9112 N N A ARG F 2 138 ? -0.751 22.142 -30.806 0.50 18.50 138 ARG F N 1
ATOM 9113 N N B ARG F 2 138 ? -0.743 22.111 -30.795 0.50 18.50 138 ARG F N 1
ATOM 9114 C CA A ARG F 2 138 ? -1.323 22.958 -29.746 0.50 19.21 138 ARG F CA 1
ATOM 9115 C CA B ARG F 2 138 ? -1.392 22.911 -29.765 0.50 19.23 138 ARG F CA 1
ATOM 9116 C C A ARG F 2 138 ? -1.501 22.088 -28.508 0.50 15.55 138 ARG F C 1
ATOM 9117 C C B ARG F 2 138 ? -1.512 22.066 -28.499 0.50 15.56 138 ARG F C 1
ATOM 9118 O O A ARG F 2 138 ? -1.923 20.944 -28.601 0.50 19.50 138 ARG F O 1
ATOM 9119 O O B ARG F 2 138 ? -1.907 20.910 -28.561 0.50 19.40 138 ARG F O 1
ATOM 9134 N N . VAL F 2 139 ? -1.152 22.630 -27.350 1.00 15.42 139 VAL F N 1
ATOM 9135 C CA . VAL F 2 139 ? -1.323 21.920 -26.090 1.00 12.25 139 VAL F CA 1
ATOM 9136 C C . VAL F 2 139 ? -2.804 21.973 -25.721 1.00 15.36 139 VAL F C 1
ATOM 9137 O O . VAL F 2 139 ? -3.389 23.057 -25.679 1.00 17.46 139 VAL F O 1
ATOM 9141 N N . LEU F 2 140 ? -3.395 20.814 -25.450 1.00 16.04 140 LEU F N 1
ATOM 9142 C CA . LEU F 2 140 ? -4.815 20.752 -25.092 1.00 18.14 140 LEU F CA 1
ATOM 9143 C C . LEU F 2 140 ? -5.103 21.513 -23.812 1.00 20.82 140 LEU F C 1
ATOM 9144 O O . LEU F 2 140 ? -4.296 21.499 -22.874 1.00 16.36 140 LEU F O 1
ATOM 9149 N N . ASN F 2 141 ? -6.249 22.190 -23.769 1.00 17.85 141 ASN F N 1
ATOM 9150 C CA . ASN F 2 141 ? -6.665 22.830 -22.545 1.00 17.98 141 ASN F CA 1
ATOM 9151 C C . ASN F 2 141 ? -7.301 21.806 -21.616 1.00 18.77 141 ASN F C 1
ATOM 9152 O O . ASN F 2 141 ? -8.498 21.533 -21.700 1.00 26.24 141 ASN F O 1
ATOM 9157 N N . LYS F 2 142 ? -6.490 21.222 -20.742 1.00 18.35 142 LYS F N 1
ATOM 9158 C CA . LYS F 2 142 ? -6.973 20.238 -19.785 1.00 15.70 142 LYS F CA 1
ATOM 9159 C C . LYS F 2 142 ? -6.759 20.784 -18.387 1.00 16.77 142 LYS F C 1
ATOM 9160 O O . LYS F 2 142 ? -5.762 21.467 -18.145 1.00 16.44 142 LYS F O 1
ATOM 9166 N N . ASN F 2 143 ? -7.655 20.456 -17.454 1.00 13.24 143 ASN F N 1
ATOM 9167 C CA . ASN F 2 143 ? -7.496 20.926 -16.086 1.00 15.70 143 ASN F CA 1
ATOM 9168 C C . ASN F 2 143 ? -7.783 19.855 -15.067 1.00 16.01 143 ASN F C 1
ATOM 9169 O O . ASN F 2 143 ? -8.650 20.014 -14.231 1.00 14.32 143 ASN F O 1
ATOM 9174 N N . PRO F 2 144 ? -7.013 18.755 -15.116 1.00 17.99 144 PRO F N 1
ATOM 9175 C CA . PRO F 2 144 ? -7.252 17.626 -14.216 1.00 15.64 144 PRO F CA 1
ATOM 9176 C C . PRO F 2 144 ? -7.000 18.002 -12.762 1.00 16.78 144 PRO F C 1
ATOM 9177 O O . PRO F 2 144 ? -6.128 18.818 -12.509 1.00 12.53 144 PRO F O 1
ATOM 9181 N N . VAL F 2 145 ? -7.726 17.407 -11.822 1.00 13.48 145 VAL F N 1
ATOM 9182 C CA . VAL F 2 145 ? -7.448 17.661 -10.411 1.00 19.18 145 VAL F CA 1
ATOM 9183 C C . VAL F 2 145 ? -6.285 16.769 -9.962 1.00 19.05 145 VAL F C 1
ATOM 9184 O O . VAL F 2 145 ? -5.619 17.048 -8.972 1.00 15.68 145 VAL F O 1
ATOM 9188 N N . GLY F 2 146 ? -6.059 15.692 -10.708 1.00 16.80 146 GLY F N 1
ATOM 9189 C CA . GLY F 2 146 ? -4.973 14.776 -10.428 1.00 16.76 146 GLY F CA 1
ATOM 9190 C C . GLY F 2 146 ? -3.631 15.203 -11.035 1.00 17.52 146 GLY F C 1
ATOM 9191 O O . GLY F 2 146 ? -3.470 16.314 -11.542 1.00 15.65 146 GLY F O 1
ATOM 9192 N N . HIS F 2 147 ? -2.663 14.298 -10.992 1.00 12.10 147 HIS F N 1
ATOM 9193 C CA . HIS F 2 147 ? -1.290 14.601 -11.419 1.00 12.29 147 HIS F CA 1
ATOM 9194 C C . HIS F 2 147 ? -1.183 14.750 -12.934 1.00 13.00 147 HIS F C 1
ATOM 9195 O O . HIS F 2 147 ? -1.716 13.937 -13.693 1.00 15.50 147 HIS F O 1
ATOM 9202 N N . THR F 2 148 ? -0.511 15.801 -13.380 1.00 10.29 148 THR F N 1
ATOM 9203 C CA . THR F 2 148 ? -0.215 15.970 -14.789 1.00 11.23 148 THR F CA 1
ATOM 9204 C C . THR F 2 148 ? 1.080 16.751 -14.948 1.00 14.26 148 THR F C 1
ATOM 9205 O O . THR F 2 148 ? 1.503 17.432 -14.014 1.00 15.30 148 THR F O 1
ATOM 9209 N N . ARG F 2 149 ? 1.706 16.653 -16.121 1.00 13.29 149 ARG F N 1
ATOM 9210 C CA . ARG F 2 149 ? 2.965 17.365 -16.387 1.00 14.67 149 ARG F CA 1
ATOM 9211 C C . ARG F 2 149 ? 2.886 18.439 -17.471 1.00 15.17 149 ARG F C 1
ATOM 9212 O O . ARG F 2 149 ? 3.922 18.906 -17.956 1.00 13.79 149 ARG F O 1
ATOM 9220 N N . MET F 2 150 ? 1.675 18.834 -17.874 1.00 12.93 150 MET F N 1
ATOM 9221 C CA . MET F 2 150 ? 1.533 19.987 -18.773 1.00 14.16 150 MET F CA 1
ATOM 9222 C C . MET F 2 150 ? 1.354 21.256 -17.951 1.00 16.75 150 MET F C 1
ATOM 9223 O O . MET F 2 150 ? 0.287 21.456 -17.338 1.00 16.95 150 MET F O 1
ATOM 9228 N N . PRO F 2 151 ? 2.389 22.130 -17.920 1.00 12.20 151 PRO F N 1
ATOM 9229 C CA . PRO F 2 151 ? 2.252 23.289 -17.025 1.00 13.47 151 PRO F CA 1
ATOM 9230 C C . PRO F 2 151 ? 1.119 24.190 -17.482 1.00 14.85 151 PRO F C 1
ATOM 9231 O O . PRO F 2 151 ? 0.844 24.271 -18.675 1.00 12.00 151 PRO F O 1
ATOM 9235 N N . ARG F 2 152 ? 0.486 24.881 -16.542 1.00 12.84 152 ARG F N 1
ATOM 9236 C CA . ARG F 2 152 ? -0.644 25.740 -16.888 1.00 13.98 152 ARG F CA 1
ATOM 9237 C C . ARG F 2 152 ? -0.264 26.741 -17.983 1.00 14.17 152 ARG F C 1
ATOM 9238 O O . ARG F 2 152 ? -1.075 27.043 -18.880 1.00 12.72 152 ARG F O 1
ATOM 9246 N N . TYR F 2 153 ? 0.962 27.255 -17.914 1.00 10.59 153 TYR F N 1
ATOM 9247 C CA . TYR F 2 153 ? 1.400 28.298 -18.841 1.00 10.86 153 TYR F CA 1
ATOM 9248 C C . TYR F 2 153 ? 1.502 27.852 -20.294 1.00 12.86 153 TYR F C 1
ATOM 9249 O O . TYR F 2 153 ? 1.609 28.692 -21.170 1.00 13.61 153 TYR F O 1
ATOM 9258 N N . THR F 2 154 ? 1.475 26.542 -20.551 1.00 14.27 154 THR F N 1
ATOM 9259 C CA . THR F 2 154 ? 1.508 26.042 -21.922 1.00 11.78 154 THR F CA 1
ATOM 9260 C C . THR F 2 154 ? 0.097 25.760 -22.510 1.00 15.22 154 THR F C 1
ATOM 9261 O O . THR F 2 154 ? -0.069 25.597 -23.723 1.00 15.00 154 THR F O 1
ATOM 9265 N N . ARG F 2 155 ? -0.913 25.687 -21.662 1.00 12.08 155 ARG F N 1
ATOM 9266 C CA . ARG F 2 155 ? -2.198 25.147 -22.135 1.00 12.60 155 ARG F CA 1
ATOM 9267 C C . ARG F 2 155 ? -2.849 26.056 -23.170 1.00 15.27 155 ARG F C 1
ATOM 9268 O O . ARG F 2 155 ? -2.902 27.279 -23.000 1.00 13.56 155 ARG F O 1
ATOM 9276 N N . GLY F 2 156 ? -3.289 25.461 -24.270 1.00 18.30 156 GLY F N 1
ATOM 9277 C CA . GLY F 2 156 ? -3.891 26.217 -25.351 1.00 17.46 156 GLY F CA 1
ATOM 9278 C C . GLY F 2 156 ? -2.884 26.920 -26.246 1.00 21.05 156 GLY F C 1
ATOM 9279 O O . GLY F 2 156 ? -3.269 27.592 -27.197 1.00 19.76 156 GLY F O 1
ATOM 9280 N N . LYS F 2 157 ? -1.593 26.780 -25.948 1.00 15.33 157 LYS F N 1
ATOM 9281 C CA . LYS F 2 157 ? -0.576 27.475 -26.734 1.00 14.04 157 LYS F CA 1
ATOM 9282 C C . LYS F 2 157 ? -0.034 26.593 -27.892 1.00 17.30 157 LYS F C 1
ATOM 9283 O O . LYS F 2 157 ? -0.088 25.362 -27.840 1.00 16.12 157 LYS F O 1
ATOM 9289 N N . VAL F 2 158 ? 0.467 27.248 -28.932 1.00 15.16 158 VAL F N 1
ATOM 9290 C CA . VAL F 2 158 ? 0.942 26.558 -30.119 1.00 17.31 158 VAL F CA 1
ATOM 9291 C C . VAL F 2 158 ? 2.467 26.584 -30.154 1.00 14.46 158 VAL F C 1
ATOM 9292 O O . VAL F 2 158 ? 3.083 27.635 -30.004 1.00 16.43 158 VAL F O 1
ATOM 9296 N N . GLY F 2 159 ? 3.059 25.421 -30.377 1.00 17.04 159 GLY F N 1
ATOM 9297 C CA . GLY F 2 159 ? 4.495 25.307 -30.473 1.00 13.90 159 GLY F CA 1
ATOM 9298 C C . GLY F 2 159 ? 4.906 24.360 -31.596 1.00 20.85 159 GLY F C 1
ATOM 9299 O O . GLY F 2 159 ? 4.060 23.811 -32.304 1.00 19.06 159 GLY F O 1
ATOM 9300 N N . THR F 2 160 ? 6.215 24.182 -31.761 1.00 18.68 160 THR F N 1
ATOM 9301 C CA . THR F 2 160 ? 6.774 23.308 -32.787 1.00 14.57 160 THR F CA 1
ATOM 9302 C C . THR F 2 160 ? 7.482 22.108 -32.137 1.00 18.52 160 THR F C 1
ATOM 9303 O O . THR F 2 160 ? 8.322 22.280 -31.247 1.00 18.11 160 THR F O 1
ATOM 9307 N N . VAL F 2 161 ? 7.156 20.900 -32.584 1.00 17.33 161 VAL F N 1
ATOM 9308 C CA . VAL F 2 161 ? 7.860 19.710 -32.111 1.00 19.22 161 VAL F CA 1
ATOM 9309 C C . VAL F 2 161 ? 9.309 19.799 -32.591 1.00 18.58 161 VAL F C 1
ATOM 9310 O O . VAL F 2 161 ? 9.561 19.924 -33.794 1.00 19.83 161 VAL F O 1
ATOM 9314 N N . VAL F 2 162 ? 10.260 19.772 -31.661 1.00 13.70 162 VAL F N 1
ATOM 9315 C CA . VAL F 2 162 ? 11.663 19.838 -32.050 1.00 15.27 162 VAL F CA 1
ATOM 9316 C C . VAL F 2 162 ? 12.442 18.555 -31.767 1.00 21.97 162 VAL F C 1
ATOM 9317 O O . VAL F 2 162 ? 13.453 18.326 -32.402 1.00 21.33 162 VAL F O 1
ATOM 9321 N N . ILE F 2 163 ? 11.970 17.729 -30.834 1.00 18.35 163 ILE F N 1
ATOM 9322 C CA . ILE F 2 163 ? 12.569 16.419 -30.579 1.00 17.00 163 ILE F CA 1
ATOM 9323 C C . ILE F 2 163 ? 11.480 15.401 -30.267 1.00 21.89 163 ILE F C 1
ATOM 9324 O O . ILE F 2 163 ? 10.556 15.710 -29.512 1.00 17.79 163 ILE F O 1
ATOM 9329 N N . ASP F 2 164 ? 11.584 14.200 -30.841 1.00 17.15 164 ASP F N 1
ATOM 9330 C CA . ASP F 2 164 ? 10.795 13.046 -30.391 1.00 16.65 164 ASP F CA 1
ATOM 9331 C C . ASP F 2 164 ? 11.717 12.155 -29.566 1.00 23.96 164 ASP F C 1
ATOM 9332 O O . ASP F 2 164 ? 12.645 11.556 -30.118 1.00 22.10 164 ASP F O 1
ATOM 9337 N N . HIS F 2 165 ? 11.480 12.074 -28.256 1.00 15.01 165 HIS F N 1
ATOM 9338 C CA . HIS F 2 165 ? 12.380 11.334 -27.366 1.00 20.46 165 HIS F CA 1
ATOM 9339 C C . HIS F 2 165 ? 12.092 9.839 -27.326 1.00 19.51 165 HIS F C 1
ATOM 9340 O O . HIS F 2 165 ? 12.859 9.086 -26.762 1.00 19.25 165 HIS F O 1
ATOM 9347 N N . GLY F 2 166 ? 10.981 9.410 -27.922 1.00 19.69 166 GLY F N 1
ATOM 9348 C CA . GLY F 2 166 ? 10.623 8.008 -27.883 1.00 13.73 166 GLY F CA 1
ATOM 9349 C C . GLY F 2 166 ? 9.578 7.796 -26.816 1.00 18.65 166 GLY F C 1
ATOM 9350 O O . GLY F 2 166 ? 8.964 8.764 -26.334 1.00 18.31 166 GLY F O 1
ATOM 9351 N N . VAL F 2 167 ? 9.395 6.543 -26.432 1.00 16.14 167 VAL F N 1
ATOM 9352 C CA . VAL F 2 167 ? 8.292 6.133 -25.570 1.00 18.01 167 VAL F CA 1
ATOM 9353 C C . VAL F 2 167 ? 8.641 6.140 -24.095 1.00 21.26 167 VAL F C 1
ATOM 9354 O O . VAL F 2 167 ? 9.691 5.629 -23.714 1.00 16.42 167 VAL F O 1
ATOM 9358 N N . PHE F 2 168 ? 7.733 6.685 -23.282 1.00 17.47 168 PHE F N 1
ATOM 9359 C CA . PHE F 2 168 ? 7.895 6.787 -21.832 1.00 14.80 168 PHE F CA 1
ATOM 9360 C C . PHE F 2 168 ? 6.588 6.508 -21.096 1.00 16.42 168 PHE F C 1
ATOM 9361 O O . PHE F 2 168 ? 5.497 6.643 -21.664 1.00 16.10 168 PHE F O 1
ATOM 9369 N N . VAL F 2 169 ? 6.714 6.106 -19.838 1.00 13.17 169 VAL F N 1
ATOM 9370 C CA . VAL F 2 169 ? 5.588 5.993 -18.928 1.00 14.84 169 VAL F CA 1
ATOM 9371 C C . VAL F 2 169 ? 4.813 7.313 -18.904 1.00 15.16 169 VAL F C 1
ATOM 9372 O O . VAL F 2 169 ? 5.410 8.380 -19.009 1.00 15.23 169 VAL F O 1
ATOM 9376 N N . THR F 2 170 ? 3.488 7.228 -18.780 1.00 16.05 170 THR F N 1
ATOM 9377 C CA . THR F 2 170 ? 2.645 8.417 -18.591 1.00 17.89 170 THR F CA 1
ATOM 9378 C C . THR F 2 170 ? 2.374 8.689 -17.100 1.00 14.84 170 THR F C 1
ATOM 9379 O O . THR F 2 170 ? 1.737 7.895 -16.418 1.00 15.36 170 THR F O 1
ATOM 9383 N N . PRO F 2 171 ? 2.867 9.825 -16.586 1.00 14.87 171 PRO F N 1
ATOM 9384 C CA . PRO F 2 171 ? 2.718 10.118 -15.153 1.00 14.64 171 PRO F CA 1
ATOM 9385 C C . PRO F 2 171 ? 1.268 10.287 -14.735 1.00 15.31 171 PRO F C 1
ATOM 9386 O O . PRO F 2 171 ? 0.933 9.904 -13.616 1.00 14.31 171 PRO F O 1
ATOM 9390 N N . ASP F 2 172 ? 0.432 10.840 -15.614 1.00 14.10 172 ASP F N 1
ATOM 9391 C CA . ASP F 2 172 ? -0.978 11.078 -15.276 1.00 15.87 172 ASP F CA 1
ATOM 9392 C C . ASP F 2 172 ? -1.684 9.808 -14.827 1.00 19.45 172 ASP F C 1
ATOM 9393 O O . ASP F 2 172 ? -2.546 9.850 -13.954 1.00 17.60 172 ASP F O 1
ATOM 9398 N N . THR F 2 173 ? -1.343 8.683 -15.440 1.00 16.69 173 THR F N 1
ATOM 9399 C CA . THR F 2 173 ? -1.958 7.409 -15.047 1.00 17.32 173 THR F CA 1
ATOM 9400 C C . THR F 2 173 ? -1.132 6.694 -13.981 1.00 15.19 173 THR F C 1
ATOM 9401 O O . THR F 2 173 ? -1.677 6.067 -13.079 1.00 19.21 173 THR F O 1
ATOM 9405 N N . ALA F 2 174 ? 0.191 6.799 -14.069 1.00 16.16 174 ALA F N 1
ATOM 9406 C CA . ALA F 2 174 ? 1.050 6.065 -13.153 1.00 15.65 174 ALA F CA 1
ATOM 9407 C C . ALA F 2 174 ? 0.972 6.585 -11.724 1.00 18.36 174 ALA F C 1
ATOM 9408 O O . ALA F 2 174 ? 1.258 5.845 -10.780 1.00 17.65 174 ALA F O 1
ATOM 9410 N N . ALA F 2 175 ? 0.577 7.847 -11.561 1.00 15.88 175 ALA F N 1
ATOM 9411 C CA . ALA F 2 175 ? 0.428 8.421 -10.230 1.00 15.62 175 ALA F CA 1
ATOM 9412 C C . ALA F 2 175 ? -0.872 8.005 -9.554 1.00 20.49 175 ALA F C 1
ATOM 9413 O O . ALA F 2 175 ? -1.040 8.248 -8.362 1.00 17.58 175 ALA F O 1
ATOM 9415 N N . HIS F 2 176 ? -1.783 7.381 -10.309 1.00 18.80 176 HIS F N 1
ATOM 9416 C CA . HIS F 2 176 ? -3.142 7.128 -9.812 1.00 18.55 176 HIS F CA 1
ATOM 9417 C C . HIS F 2 176 ? -3.594 5.665 -9.987 1.00 26.46 176 HIS F C 1
ATOM 9418 O O . HIS F 2 176 ? -4.791 5.371 -10.106 1.00 24.68 176 HIS F O 1
ATOM 9425 N N . GLY F 2 177 ? -2.634 4.751 -9.998 1.00 21.05 177 GLY F N 1
ATOM 9426 C CA . GLY F 2 177 ? -2.938 3.332 -10.098 1.00 22.12 177 GLY F CA 1
ATOM 9427 C C . GLY F 2 177 ? -3.652 2.906 -11.370 1.00 25.52 177 GLY F C 1
ATOM 9428 O O . GLY F 2 177 ? -4.342 1.892 -11.383 1.00 28.08 177 GLY F O 1
ATOM 9429 N N . LYS F 2 178 ? -3.469 3.653 -12.452 1.00 20.57 178 LYS F N 1
ATOM 9430 C CA . LYS F 2 178 ? -4.125 3.339 -13.717 1.00 21.96 178 LYS F CA 1
ATOM 9431 C C . LYS F 2 178 ? -3.162 2.797 -14.763 1.00 23.75 178 LYS F C 1
ATOM 9432 O O . LYS F 2 178 ? -3.479 2.779 -15.938 1.00 28.00 178 LYS F O 1
ATOM 9438 N N . GLY F 2 179 ? -1.986 2.355 -14.348 1.00 25.17 179 GLY F N 1
ATOM 9439 C CA . GLY F 2 179 ? -1.035 1.804 -15.297 1.00 22.03 179 GLY F CA 1
ATOM 9440 C C . GLY F 2 179 ? -0.140 2.839 -15.955 1.00 24.30 179 GLY F C 1
ATOM 9441 O O . GLY F 2 179 ? -0.273 4.041 -15.731 1.00 18.88 179 GLY F O 1
ATOM 9442 N N . GLU F 2 180 ? 0.765 2.357 -16.798 1.00 18.73 180 GLU F N 1
ATOM 9443 C CA . GLU F 2 180 ? 1.830 3.184 -17.357 1.00 20.70 180 GLU F CA 1
ATOM 9444 C C . GLU F 2 180 ? 1.440 3.836 -18.674 1.00 20.12 180 GLU F C 1
ATOM 9445 O O . GLU F 2 180 ? 1.985 4.864 -19.056 1.00 20.47 180 GLU F O 1
ATOM 9451 N N . HIS F 2 181 ? 0.503 3.230 -19.392 1.00 22.46 181 HIS F N 1
ATOM 9452 C CA . HIS F 2 181 ? 0.062 3.786 -20.680 1.00 21.68 181 HIS F CA 1
ATOM 9453 C C . HIS F 2 181 ? 1.158 4.486 -21.487 1.00 22.46 181 HIS F C 1
ATOM 9454 O O . HIS F 2 181 ? 1.037 5.668 -21.837 1.00 21.02 181 HIS F O 1
ATOM 9461 N N . PRO F 2 182 ? 2.223 3.749 -21.820 1.00 17.86 182 PRO F N 1
ATOM 9462 C CA . PRO F 2 182 ? 3.391 4.405 -22.421 1.00 19.15 182 PRO F CA 1
ATOM 9463 C C . PRO F 2 182 ? 3.054 5.072 -23.747 1.00 19.97 182 PRO F C 1
ATOM 9464 O O . PRO F 2 182 ? 2.229 4.575 -24.502 1.00 20.55 182 PRO F O 1
ATOM 9468 N N . GLN F 2 183 ? 3.696 6.196 -24.026 1.00 15.94 183 GLN F N 1
ATOM 9469 C CA . GLN F 2 183 ? 3.473 6.903 -25.276 1.00 16.44 183 GLN F CA 1
ATOM 9470 C C . GLN F 2 183 ? 4.675 7.792 -25.491 1.00 16.50 183 GLN F C 1
ATOM 9471 O O . GLN F 2 183 ? 5.540 7.862 -24.631 1.00 16.81 183 GLN F O 1
ATOM 9477 N N . HIS F 2 184 ? 4.717 8.486 -26.630 1.00 16.10 184 HIS F N 1
ATOM 9478 C CA . HIS F 2 184 ? 5.830 9.346 -26.961 1.00 14.55 184 HIS F CA 1
ATOM 9479 C C . HIS F 2 184 ? 5.846 10.641 -26.168 1.00 19.52 184 HIS F C 1
ATOM 9480 O O . HIS F 2 184 ? 4.789 11.179 -25.795 1.00 14.06 184 HIS F O 1
ATOM 9487 N N . VAL F 2 185 ? 7.062 11.113 -25.910 1.00 16.80 185 VAL F N 1
ATOM 9488 C CA . VAL F 2 185 ? 7.289 12.394 -25.265 1.00 15.29 185 VAL F CA 1
ATOM 9489 C C . VAL F 2 185 ? 8.076 13.242 -26.246 1.00 17.05 185 VAL F C 1
ATOM 9490 O O . VAL F 2 185 ? 9.058 12.773 -26.819 1.00 18.66 185 VAL F O 1
ATOM 9494 N N . TYR F 2 186 ? 7.632 14.474 -26.471 1.00 13.08 186 TYR F N 1
ATOM 9495 C CA . TYR F 2 186 ? 8.311 15.371 -27.390 1.00 12.34 186 TYR F CA 1
ATOM 9496 C C . TYR F 2 186 ? 8.804 16.627 -26.665 1.00 19.54 186 TYR F C 1
ATOM 9497 O O . TYR F 2 186 ? 8.173 17.081 -25.702 1.00 19.31 186 TYR F O 1
ATOM 9506 N N . THR F 2 187 ? 9.912 17.201 -27.121 1.00 15.43 187 THR F N 1
ATOM 9507 C CA . THR F 2 187 ? 10.224 18.567 -26.730 1.00 15.34 187 THR F CA 1
ATOM 9508 C C . THR F 2 187 ? 9.523 19.475 -27.721 1.00 18.32 187 THR F C 1
ATOM 9509 O O . THR F 2 187 ? 9.636 19.286 -28.938 1.00 14.01 187 THR F O 1
ATOM 9513 N N . VAL F 2 188 ? 8.764 20.432 -27.197 1.00 18.22 188 VAL F N 1
ATOM 9514 C CA . VAL F 2 188 ? 7.991 21.358 -28.016 1.00 14.88 188 VAL F CA 1
ATOM 9515 C C . VAL F 2 188 ? 8.521 22.761 -27.755 1.00 12.98 188 VAL F C 1
ATOM 9516 O O . VAL F 2 188 ? 8.693 23.162 -26.611 1.00 14.79 188 VAL F O 1
ATOM 9520 N N . SER F 2 189 ? 8.806 23.500 -28.818 1.00 11.11 189 SER F N 1
ATOM 9521 C CA . SER F 2 189 ? 9.371 24.830 -28.690 1.00 12.78 189 SER F CA 1
ATOM 9522 C C . SER F 2 189 ? 8.291 25.894 -28.860 1.00 17.98 189 SER F C 1
ATOM 9523 O O . SER F 2 189 ? 7.532 25.858 -29.818 1.00 19.08 189 SER F O 1
ATOM 9526 N N . PHE F 2 190 ? 8.218 26.826 -27.913 1.00 14.43 190 PHE F N 1
ATOM 9527 C CA . PHE F 2 190 ? 7.238 27.906 -27.948 1.00 15.47 190 PHE F CA 1
ATOM 9528 C C . PHE F 2 190 ? 7.987 29.236 -27.995 1.00 16.39 190 PHE F C 1
ATOM 9529 O O . PHE F 2 190 ? 8.966 29.424 -27.264 1.00 16.06 190 PHE F O 1
ATOM 9537 N N . THR F 2 191 ? 7.531 30.172 -28.822 1.00 13.98 191 THR F N 1
ATOM 9538 C CA . THR F 2 191 ? 8.135 31.505 -28.805 1.00 13.07 191 THR F CA 1
ATOM 9539 C C . THR F 2 191 ? 7.709 32.249 -27.541 1.00 15.59 191 THR F C 1
ATOM 9540 O O . THR F 2 191 ? 6.637 32.008 -26.999 1.00 15.64 191 THR F O 1
ATOM 9544 N N . SER F 2 192 ? 8.555 33.160 -27.086 1.00 14.60 192 SER F N 1
ATOM 9545 C CA . SER F 2 192 ? 8.233 34.011 -25.959 1.00 17.15 192 SER F CA 1
ATOM 9546 C C . SER F 2 192 ? 6.898 34.771 -26.184 1.00 22.37 192 SER F C 1
ATOM 9547 O O . SER F 2 192 ? 6.079 34.920 -25.265 1.00 16.09 192 SER F O 1
ATOM 9550 N N . VAL F 2 193 ? 6.690 35.281 -27.396 1.00 18.58 193 VAL F N 1
ATOM 9551 C CA . VAL F 2 193 ? 5.450 36.011 -27.697 1.00 19.10 193 VAL F CA 1
ATOM 9552 C C . VAL F 2 193 ? 4.220 35.116 -27.565 1.00 19.26 193 VAL F C 1
ATOM 9553 O O . VAL F 2 193 ? 3.216 35.526 -27.004 1.00 19.56 193 VAL F O 1
ATOM 9557 N N . GLU F 2 194 ? 4.307 33.885 -28.058 1.00 15.56 194 GLU F N 1
ATOM 9558 C CA . GLU F 2 194 ? 3.190 32.954 -27.932 1.00 17.45 194 GLU F CA 1
ATOM 9559 C C . GLU F 2 194 ? 2.813 32.738 -26.470 1.00 20.69 194 GLU F C 1
ATOM 9560 O O . GLU F 2 194 ? 1.634 32.703 -26.136 1.00 15.88 194 GLU F O 1
ATOM 9566 N N . LEU F 2 195 ? 3.806 32.580 -25.598 1.00 12.54 195 LEU F N 1
ATOM 9567 C CA . LEU F 2 195 ? 3.515 32.259 -24.216 1.00 14.24 195 LEU F CA 1
ATOM 9568 C C . LEU F 2 195 ? 3.042 33.460 -23.414 1.00 16.76 195 LEU F C 1
ATOM 9569 O O . LEU F 2 195 ? 2.082 33.350 -22.644 1.00 16.37 195 LEU F O 1
ATOM 9574 N N . TRP F 2 196 ? 3.703 34.597 -23.604 1.00 12.16 196 TRP F N 1
ATOM 9575 C CA . TRP F 2 196 ? 3.532 35.729 -22.704 1.00 16.48 196 TRP F CA 1
ATOM 9576 C C . TRP F 2 196 ? 2.906 36.978 -23.318 1.00 19.19 196 TRP F C 1
ATOM 9577 O O . TRP F 2 196 ? 2.592 37.921 -22.593 1.00 19.84 196 TRP F O 1
ATOM 9588 N N . GLY F 2 197 ? 2.719 36.983 -24.639 1.00 17.02 197 GLY F N 1
ATOM 9589 C CA . GLY F 2 197 ? 2.113 38.108 -25.340 1.00 21.56 197 GLY F CA 1
ATOM 9590 C C . GLY F 2 197 ? 3.131 39.129 -25.825 1.00 25.51 197 GLY F C 1
ATOM 9591 O O . GLY F 2 197 ? 4.306 39.052 -25.474 1.00 20.92 197 GLY F O 1
ATOM 9592 N N . GLN F 2 198 ? 2.667 40.097 -26.612 1.00 31.68 198 GLN F N 1
ATOM 9593 C CA . GLN F 2 198 ? 3.545 41.082 -27.256 1.00 41.82 198 GLN F CA 1
ATOM 9594 C C . GLN F 2 198 ? 4.420 41.877 -26.277 1.00 43.27 198 GLN F C 1
ATOM 9595 O O . GLN F 2 198 ? 5.620 42.071 -26.504 1.00 50.20 198 GLN F O 1
ATOM 9601 N N . ASP F 2 199 ? 3.821 42.331 -25.187 1.00 33.28 199 ASP F N 1
ATOM 9602 C CA . ASP F 2 199 ? 4.514 43.229 -24.271 1.00 40.40 199 ASP F CA 1
ATOM 9603 C C . ASP F 2 199 ? 5.550 42.504 -23.421 1.00 46.89 199 ASP F C 1
ATOM 9604 O O . ASP F 2 199 ? 6.700 42.933 -23.322 1.00 52.87 199 ASP F O 1
ATOM 9609 N N . ALA F 2 200 ? 5.135 41.402 -22.805 1.00 46.64 200 ALA F N 1
ATOM 9610 C CA . ALA F 2 200 ? 5.958 40.726 -21.802 1.00 47.90 200 ALA F CA 1
ATOM 9611 C C . ALA F 2 200 ? 7.055 39.848 -22.403 1.00 45.21 200 ALA F C 1
ATOM 9612 O O . ALA F 2 200 ? 7.671 39.048 -21.696 1.00 54.76 200 ALA F O 1
ATOM 9614 N N . SER F 2 201 ? 7.307 40.000 -23.698 1.00 44.91 201 SER F N 1
ATOM 9615 C CA . SER F 2 201 ? 8.194 39.076 -24.390 1.00 44.66 201 SER F CA 1
ATOM 9616 C C . SER F 2 201 ? 9.413 39.738 -25.035 1.00 61.55 201 SER F C 1
ATOM 9617 O O . SER F 2 201 ? 9.473 40.965 -25.166 1.00 53.92 201 SER F O 1
ATOM 9620 N N . SER F 2 202 ? 10.379 38.895 -25.417 1.00 59.03 202 SER F N 1
ATOM 9621 C CA . SER F 2 202 ? 11.543 39.290 -26.208 1.00 52.80 202 SER F CA 1
ATOM 9622 C C . SER F 2 202 ? 11.564 38.471 -27.498 1.00 47.71 202 SER F C 1
ATOM 9623 O O . SER F 2 202 ? 11.335 37.265 -27.475 1.00 42.92 202 SER F O 1
ATOM 9626 N N . PRO F 2 203 ? 11.856 39.125 -28.630 1.00 58.93 203 PRO F N 1
ATOM 9627 C CA . PRO F 2 203 ? 11.709 38.517 -29.961 1.00 59.07 203 PRO F CA 1
ATOM 9628 C C . PRO F 2 203 ? 12.547 37.252 -30.160 1.00 55.51 203 PRO F C 1
ATOM 9629 O O . PRO F 2 203 ? 12.168 36.370 -30.931 1.00 51.84 203 PRO F O 1
ATOM 9633 N N . LYS F 2 204 ? 13.680 37.168 -29.478 1.00 42.36 204 LYS F N 1
ATOM 9634 C CA . LYS F 2 204 ? 14.617 36.089 -29.749 1.00 48.38 204 LYS F CA 1
ATOM 9635 C C . LYS F 2 204 ? 14.312 34.819 -28.954 1.00 45.42 204 LYS F C 1
ATOM 9636 O O . LYS F 2 204 ? 14.537 33.705 -29.437 1.00 46.44 204 LYS F O 1
ATOM 9642 N N . ASP F 2 205 ? 13.784 34.990 -27.749 1.00 29.28 205 ASP F N 1
ATOM 9643 C CA . ASP F 2 205 ? 13.740 33.906 -26.767 1.00 23.63 205 ASP F CA 1
ATOM 9644 C C . ASP F 2 205 ? 12.662 32.843 -26.966 1.00 23.42 205 ASP F C 1
ATOM 9645 O O . ASP F 2 205 ? 11.537 33.139 -27.370 1.00 19.26 205 ASP F O 1
ATOM 9650 N N . THR F 2 206 ? 13.042 31.594 -26.706 1.00 18.23 206 THR F N 1
ATOM 9651 C CA . THR F 2 206 ? 12.128 30.472 -26.822 1.00 14.83 206 THR F CA 1
ATOM 9652 C C . THR F 2 206 ? 12.126 29.629 -25.549 1.00 14.79 206 THR F C 1
ATOM 9653 O O . THR F 2 206 ? 13.090 29.625 -24.769 1.00 14.65 206 THR F O 1
ATOM 9657 N N . ILE F 2 207 ? 11.035 28.915 -25.343 1.00 12.50 207 ILE F N 1
ATOM 9658 C CA . ILE F 2 207 ? 10.873 28.076 -24.175 1.00 12.14 207 ILE F CA 1
ATOM 9659 C C . ILE F 2 207 ? 10.557 26.688 -24.695 1.00 18.40 207 ILE F C 1
ATOM 9660 O O . ILE F 2 207 ? 9.629 26.514 -25.502 1.00 16.19 207 ILE F O 1
ATOM 9665 N N . ARG F 2 208 ? 11.344 25.707 -24.266 1.00 12.48 208 ARG F N 1
ATOM 9666 C CA . ARG F 2 208 ? 11.108 24.336 -24.654 1.00 11.90 208 ARG F CA 1
ATOM 9667 C C . ARG F 2 208 ? 10.504 23.576 -23.481 1.00 14.37 208 ARG F C 1
ATOM 9668 O O . ARG F 2 208 ? 10.895 23.772 -22.330 1.00 15.18 208 ARG F O 1
ATOM 9676 N N . VAL F 2 209 ? 9.506 22.748 -23.772 1.00 11.30 209 VAL F N 1
ATOM 9677 C CA . VAL F 2 209 ? 8.807 22.007 -22.732 1.00 10.17 209 VAL F CA 1
ATOM 9678 C C . VAL F 2 209 ? 8.609 20.553 -23.195 1.00 15.14 209 VAL F C 1
ATOM 9679 O O . VAL F 2 209 ? 8.329 20.298 -24.368 1.00 14.38 209 VAL F O 1
ATOM 9683 N N . ASP F 2 210 ? 8.749 19.596 -22.287 1.00 12.17 210 ASP F N 1
ATOM 9684 C CA . ASP F 2 210 ? 8.590 18.198 -22.666 1.00 14.86 210 ASP F CA 1
ATOM 9685 C C . ASP F 2 210 ? 7.180 17.721 -22.373 1.00 15.89 210 ASP F C 1
ATOM 9686 O O . ASP F 2 210 ? 6.734 17.745 -21.227 1.00 14.13 210 ASP F O 1
ATOM 9691 N N . LEU F 2 211 ? 6.496 17.292 -23.427 1.00 11.49 211 LEU F N 1
ATOM 9692 C CA . LEU F 2 211 ? 5.064 17.042 -23.363 1.00 13.51 211 LEU F CA 1
ATOM 9693 C C . LEU F 2 211 ? 4.730 15.689 -23.963 1.00 15.16 211 LEU F C 1
ATOM 9694 O O . LEU F 2 211 ? 5.315 15.289 -24.962 1.00 16.31 211 LEU F O 1
ATOM 9699 N N . TRP F 2 212 ? 3.788 14.996 -23.341 1.00 14.07 212 TRP F N 1
ATOM 9700 C CA . TRP F 2 212 ? 3.381 13.670 -23.783 1.00 14.32 212 TRP F CA 1
ATOM 9701 C C . TRP F 2 212 ? 2.450 13.770 -24.983 1.00 19.95 212 TRP F C 1
ATOM 9702 O O . TRP F 2 212 ? 1.753 14.779 -25.156 1.00 17.20 212 TRP F O 1
ATOM 9713 N N . ASP F 2 213 ? 2.466 12.738 -25.827 1.00 15.39 213 ASP F N 1
ATOM 9714 C CA . ASP F 2 213 ? 1.712 12.758 -27.089 1.00 16.97 213 ASP F CA 1
ATOM 9715 C C . ASP F 2 213 ? 0.225 13.178 -26.910 1.00 15.10 213 ASP F C 1
ATOM 9716 O O . ASP F 2 213 ? -0.273 14.060 -27.594 1.00 15.98 213 ASP F O 1
ATOM 9721 N N . ASP F 2 214 ? -0.485 12.559 -25.984 1.00 15.01 214 ASP F N 1
ATOM 9722 C CA . ASP F 2 214 ? -1.904 12.880 -25.879 1.00 18.13 214 ASP F CA 1
ATOM 9723 C C . ASP F 2 214 ? -2.184 14.182 -25.110 1.00 19.70 214 ASP F C 1
ATOM 9724 O O . ASP F 2 214 ? -3.328 14.485 -24.814 1.00 17.42 214 ASP F O 1
ATOM 9729 N N . TYR F 2 215 ? -1.135 14.961 -24.831 1.00 13.02 215 TYR F N 1
ATOM 9730 C CA . TYR F 2 215 ? -1.301 16.315 -24.303 1.00 19.04 215 TYR F CA 1
ATOM 9731 C C . TYR F 2 215 ? -1.530 17.269 -25.480 1.00 19.26 215 TYR F C 1
ATOM 9732 O O . TYR F 2 215 ? -1.850 18.439 -25.291 1.00 17.88 215 TYR F O 1
ATOM 9741 N N . LEU F 2 216 ? -1.327 16.768 -26.697 1.00 13.84 216 LEU F N 1
ATOM 9742 C CA . LEU F 2 216 ? -1.238 17.610 -27.881 1.00 15.22 216 LEU F CA 1
ATOM 9743 C C . LEU F 2 216 ? -2.308 17.303 -28.956 1.00 15.19 216 LEU F C 1
ATOM 9744 O O . LEU F 2 216 ? -2.895 16.230 -28.976 1.00 21.64 216 LEU F O 1
ATOM 9749 N N . GLU F 2 217 ? -2.542 18.269 -29.832 1.00 17.33 217 GLU F N 1
ATOM 9750 C CA . GLU F 2 217 ? -3.303 18.056 -31.053 1.00 20.32 217 GLU F CA 1
ATOM 9751 C C . GLU F 2 217 ? -2.595 18.829 -32.145 1.00 19.51 217 GLU F C 1
ATOM 9752 O O . GLU F 2 217 ? -1.865 19.771 -31.852 1.00 21.20 217 GLU F O 1
ATOM 9758 N N . PRO F 2 218 ? -2.808 18.444 -33.412 1.00 19.20 218 PRO F N 1
ATOM 9759 C CA . PRO F 2 218 ? -2.283 19.215 -34.540 1.00 19.06 218 PRO F CA 1
ATOM 9760 C C . PRO F 2 218 ? -2.754 20.669 -34.461 1.00 23.34 218 PRO F C 1
ATOM 9761 O O . PRO F 2 218 ? -3.914 20.914 -34.132 1.00 27.19 218 PRO F O 1
ATOM 9765 N N . ALA F 2 219 ? -1.874 21.621 -34.748 1.00 23.13 219 ALA F N 1
ATOM 9766 C CA . ALA F 2 219 ? -2.245 23.022 -34.634 1.00 26.81 219 ALA F CA 1
ATOM 9767 C C . ALA F 2 219 ? -3.242 23.431 -35.725 1.00 43.50 219 ALA F C 1
ATOM 9768 O O . ALA F 2 219 ? -3.219 22.889 -36.835 1.00 42.34 219 ALA F O 1
ATOM 9770 N N . ASP G 1 23 ? 33.619 -8.749 26.528 1.00 47.31 8 ASP G N 1
ATOM 9771 C CA . ASP G 1 23 ? 33.593 -8.524 27.971 1.00 49.52 8 ASP G CA 1
ATOM 9772 C C . ASP G 1 23 ? 34.667 -7.518 28.376 1.00 49.65 8 ASP G C 1
ATOM 9773 O O . ASP G 1 23 ? 35.650 -7.874 29.038 1.00 53.81 8 ASP G O 1
ATOM 9775 N N . HIS G 1 24 ? 34.485 -6.262 27.974 1.00 34.90 9 HIS G N 1
ATOM 9776 C CA . HIS G 1 24 ? 35.453 -5.227 28.311 1.00 30.57 9 HIS G CA 1
ATOM 9777 C C . HIS G 1 24 ? 35.058 -4.573 29.624 1.00 28.09 9 HIS G C 1
ATOM 9778 O O . HIS G 1 24 ? 33.918 -4.141 29.773 1.00 30.01 9 HIS G O 1
ATOM 9785 N N . HIS G 1 25 ? 35.995 -4.493 30.572 1.00 24.13 10 HIS G N 1
ATOM 9786 C CA . HIS G 1 25 ? 35.723 -3.802 31.837 1.00 27.54 10 HIS G CA 1
ATOM 9787 C C . HIS G 1 25 ? 36.642 -2.612 32.117 1.00 23.08 10 HIS G C 1
ATOM 9788 O O . HIS G 1 25 ? 36.204 -1.574 32.612 1.00 24.01 10 HIS G O 1
ATOM 9795 N N . HIS G 1 26 ? 37.923 -2.769 31.835 1.00 21.54 11 HIS G N 1
ATOM 9796 C CA . HIS G 1 26 ? 38.881 -1.740 32.227 1.00 20.66 11 HIS G CA 1
ATOM 9797 C C . HIS G 1 26 ? 39.973 -1.603 31.168 1.00 20.97 11 HIS G C 1
ATOM 9798 O O . HIS G 1 26 ? 41.069 -1.149 31.466 1.00 23.28 11 HIS G O 1
ATOM 9805 N N . ASP G 1 27 ? 39.673 -1.994 29.931 1.00 19.80 12 ASP G N 1
ATOM 9806 C CA . ASP G 1 27 ? 40.677 -1.930 28.875 1.00 16.35 12 ASP G CA 1
ATOM 9807 C C . ASP G 1 27 ? 40.509 -0.689 27.988 1.00 15.06 12 ASP G C 1
ATOM 9808 O O . ASP G 1 27 ? 41.184 -0.555 26.970 1.00 19.57 12 ASP G O 1
ATOM 9813 N N . GLY G 1 28 ? 39.621 0.213 28.394 1.00 15.10 13 GLY G N 1
ATOM 9814 C CA . GLY G 1 28 ? 39.374 1.433 27.649 1.00 14.56 13 GLY G CA 1
ATOM 9815 C C . GLY G 1 28 ? 38.176 1.349 26.718 1.00 20.60 13 GLY G C 1
ATOM 9816 O O . GLY G 1 28 ? 37.661 2.378 26.252 1.00 17.92 13 GLY G O 1
ATOM 9817 N N . TYR G 1 29 ? 37.715 0.131 26.445 1.00 16.69 14 TYR G N 1
ATOM 9818 C CA . TYR G 1 29 ? 36.648 -0.058 25.465 1.00 20.67 14 TYR G CA 1
ATOM 9819 C C . TYR G 1 29 ? 35.338 -0.538 26.092 1.00 22.09 14 TYR G C 1
ATOM 9820 O O . TYR G 1 29 ? 34.411 -0.915 25.375 1.00 22.57 14 TYR G O 1
ATOM 9829 N N . GLN G 1 30 ? 35.259 -0.516 27.423 1.00 20.54 15 GLN G N 1
ATOM 9830 C CA . GLN G 1 30 ? 34.028 -0.886 28.126 1.00 20.98 15 GLN G CA 1
ATOM 9831 C C . GLN G 1 30 ? 32.951 0.121 27.749 1.00 29.27 15 GLN G C 1
ATOM 9832 O O . GLN G 1 30 ? 33.263 1.221 27.263 1.00 22.20 15 GLN G O 1
ATOM 9838 N N . ALA G 1 31 ? 31.690 -0.246 27.947 1.00 22.73 16 ALA G N 1
ATOM 9839 C CA . ALA G 1 31 ? 30.584 0.656 27.633 1.00 24.85 16 ALA G CA 1
ATOM 9840 C C . ALA G 1 31 ? 30.440 1.764 28.669 1.00 25.30 16 ALA G C 1
ATOM 9841 O O . ALA G 1 31 ? 30.535 1.526 29.875 1.00 26.91 16 ALA G O 1
ATOM 9843 N N . PRO G 1 32 ? 30.190 2.989 28.197 1.00 20.89 17 PRO G N 1
ATOM 9844 C CA . PRO G 1 32 ? 29.925 4.126 29.086 1.00 23.57 17 PRO G CA 1
ATOM 9845 C C . PRO G 1 32 ? 28.529 3.994 29.682 1.00 24.33 17 PRO G C 1
ATOM 9846 O O . PRO G 1 32 ? 27.729 3.238 29.138 1.00 24.27 17 PRO G O 1
ATOM 9850 N N . PRO G 1 33 ? 28.243 4.723 30.770 1.00 25.83 18 PRO G N 1
ATOM 9851 C CA . PRO G 1 33 ? 26.917 4.702 31.398 1.00 27.06 18 PRO G CA 1
ATOM 9852 C C . PRO G 1 33 ? 25.857 5.092 30.373 1.00 32.19 18 PRO G C 1
ATOM 9853 O O . PRO G 1 33 ? 26.156 5.880 29.463 1.00 26.68 18 PRO G O 1
ATOM 9857 N N . GLU G 1 34 ? 24.643 4.571 30.528 1.00 26.31 19 GLU G N 1
ATOM 9858 C CA . GLU G 1 34 ? 23.555 4.800 29.568 1.00 32.89 19 GLU G CA 1
ATOM 9859 C C . GLU G 1 34 ? 23.134 6.271 29.503 1.00 30.85 19 GLU G C 1
ATOM 9860 O O . GLU G 1 34 ? 22.701 6.773 28.463 1.00 31.70 19 GLU G O 1
ATOM 9862 N N . ASP G 1 35 ? 23.256 6.971 30.619 1.00 26.46 20 ASP G N 1
ATOM 9863 C CA . ASP G 1 35 ? 22.818 8.362 30.646 1.00 33.98 20 ASP G CA 1
ATOM 9864 C C . ASP G 1 35 ? 23.938 9.386 30.388 1.00 28.78 20 ASP G C 1
ATOM 9865 O O . ASP G 1 35 ? 23.742 10.569 30.633 1.00 29.11 20 ASP G O 1
ATOM 9870 N N . ILE G 1 36 ? 25.091 8.950 29.880 1.00 26.94 21 ILE G N 1
ATOM 9871 C CA . ILE G 1 36 ? 26.259 9.828 29.834 1.00 23.36 21 ILE G CA 1
ATOM 9872 C C . ILE G 1 36 ? 26.043 11.055 28.937 1.00 21.81 21 ILE G C 1
ATOM 9873 O O . ILE G 1 36 ? 26.412 12.173 29.308 1.00 23.95 21 ILE G O 1
ATOM 9878 N N . ALA G 1 37 ? 25.455 10.847 27.764 1.00 23.73 22 ALA G N 1
ATOM 9879 C CA . ALA G 1 37 ? 25.241 11.928 26.811 1.00 23.07 22 ALA G CA 1
ATOM 9880 C C . ALA G 1 37 ? 24.394 13.046 27.427 1.00 26.24 22 ALA G C 1
ATOM 9881 O O . ALA G 1 37 ? 24.620 14.229 27.168 1.00 25.70 22 ALA G O 1
ATOM 9883 N N . LEU G 1 38 ? 23.432 12.669 28.264 1.00 25.50 23 LEU G N 1
ATOM 9884 C CA . LEU G 1 38 ? 22.568 13.626 28.943 1.00 27.42 23 LEU G CA 1
ATOM 9885 C C . LEU G 1 38 ? 23.329 14.423 30.004 1.00 25.50 23 LEU G C 1
ATOM 9886 O O . LEU G 1 38 ? 23.171 15.651 30.108 1.00 24.23 23 LEU G O 1
ATOM 9891 N N . ARG G 1 39 ? 24.131 13.727 30.805 1.00 22.97 24 ARG G N 1
ATOM 9892 C CA . ARG G 1 39 ? 25.015 14.387 31.765 1.00 24.02 24 ARG G CA 1
ATOM 9893 C C . ARG G 1 39 ? 25.906 15.415 31.072 1.00 19.06 24 ARG G C 1
ATOM 9894 O O . ARG G 1 39 ? 26.063 16.534 31.548 1.00 23.92 24 ARG G O 1
ATOM 9902 N N . VAL G 1 40 ? 26.494 15.026 29.950 1.00 19.48 25 VAL G N 1
ATOM 9903 C CA . VAL G 1 40 ? 27.421 15.891 29.238 1.00 17.49 25 VAL G CA 1
ATOM 9904 C C . VAL G 1 40 ? 26.689 17.129 28.696 1.00 22.71 25 VAL G C 1
ATOM 9905 O O . VAL G 1 40 ? 27.154 18.254 28.852 1.00 23.54 25 VAL G O 1
ATOM 9909 N N . LYS G 1 41 ? 25.533 16.925 28.079 1.00 19.00 26 LYS G N 1
ATOM 9910 C CA . LYS G 1 41 ? 24.721 18.025 27.583 1.00 22.13 26 LYS G CA 1
ATOM 9911 C C . LYS G 1 41 ? 24.351 19.002 28.705 1.00 21.95 26 LYS G C 1
ATOM 9912 O O . LYS G 1 41 ? 24.356 20.219 28.502 1.00 21.90 26 LYS G O 1
ATOM 9918 N N . ALA G 1 42 ? 24.044 18.470 29.888 1.00 20.36 27 ALA G N 1
ATOM 9919 C CA . ALA G 1 42 ? 23.658 19.308 31.025 1.00 23.73 27 ALA G CA 1
ATOM 9920 C C . ALA G 1 42 ? 24.811 20.184 31.492 1.00 22.07 27 ALA G C 1
ATOM 9921 O O . ALA G 1 42 ? 24.636 21.376 31.724 1.00 23.93 27 ALA G O 1
ATOM 9923 N N . LEU G 1 43 ? 25.992 19.606 31.639 1.00 21.87 28 LEU G N 1
ATOM 9924 C CA . LEU G 1 43 ? 27.175 20.402 31.982 1.00 21.09 28 LEU G CA 1
ATOM 9925 C C . LEU G 1 43 ? 27.476 21.443 30.894 1.00 15.47 28 LEU G C 1
ATOM 9926 O O . LEU G 1 43 ? 27.731 22.607 31.178 1.00 15.19 28 LEU G O 1
ATOM 9931 N N . GLU G 1 44 ? 27.455 21.020 29.642 1.00 17.23 29 GLU G N 1
ATOM 9932 C CA . GLU G 1 44 ? 27.722 21.948 28.553 1.00 19.22 29 GLU G CA 1
ATOM 9933 C C . GLU G 1 44 ? 26.769 23.153 28.593 1.00 24.90 29 GLU G C 1
ATOM 9934 O O . GLU G 1 44 ? 27.189 24.305 28.452 1.00 19.94 29 GLU G O 1
ATOM 9940 N N . SER G 1 45 ? 25.483 22.897 28.794 1.00 21.57 30 SER G N 1
ATOM 9941 C CA . SER G 1 45 ? 24.502 23.989 28.805 1.00 20.58 30 SER G CA 1
ATOM 9942 C C . SER G 1 45 ? 24.763 24.918 29.968 1.00 20.45 30 SER G C 1
ATOM 9943 O O . SER G 1 45 ? 24.706 26.145 29.829 1.00 19.67 30 SER G O 1
ATOM 9946 N N . LEU G 1 46 ? 25.078 24.338 31.120 1.00 19.03 31 LEU G N 1
ATOM 9947 C CA . LEU G 1 46 ? 25.473 25.133 32.284 1.00 17.82 31 LEU G CA 1
ATOM 9948 C C . LEU G 1 46 ? 26.662 26.042 32.004 1.00 19.82 31 LEU G C 1
ATOM 9949 O O . LEU G 1 46 ? 26.643 27.230 32.334 1.00 19.89 31 LEU G O 1
ATOM 9954 N N . LEU G 1 47 ? 27.715 25.497 31.408 1.00 19.61 32 LEU G N 1
ATOM 9955 C CA . LEU G 1 47 ? 28.933 26.287 31.214 1.00 15.46 32 LEU G CA 1
ATOM 9956 C C . LEU G 1 47 ? 28.691 27.373 30.176 1.00 18.56 32 LEU G C 1
ATOM 9957 O O . LEU G 1 47 ? 29.265 28.461 30.253 1.00 21.87 32 LEU G O 1
ATOM 9962 N N . ILE G 1 48 ? 27.854 27.077 29.186 1.00 20.05 33 ILE G N 1
ATOM 9963 C CA . ILE G 1 48 ? 27.525 28.067 28.164 1.00 16.57 33 ILE G CA 1
ATOM 9964 C C . ILE G 1 48 ? 26.692 29.195 28.806 1.00 24.12 33 ILE G C 1
ATOM 9965 O O . ILE G 1 48 ? 26.968 30.388 28.617 1.00 23.95 33 ILE G O 1
ATOM 9970 N N . GLU G 1 49 ? 25.695 28.818 29.598 1.00 19.77 34 GLU G N 1
ATOM 9971 C CA . GLU G 1 49 ? 24.811 29.793 30.241 1.00 23.96 34 GLU G CA 1
ATOM 9972 C C . GLU G 1 49 ? 25.596 30.730 31.157 1.00 27.90 34 GLU G C 1
ATOM 9973 O O . GLU G 1 49 ? 25.320 31.934 31.236 1.00 24.70 34 GLU G O 1
ATOM 9979 N N . LYS G 1 50 ? 26.585 30.179 31.851 1.00 22.52 35 LYS G N 1
ATOM 9980 C CA . LYS G 1 50 ? 27.423 30.994 32.733 1.00 22.79 35 LYS G CA 1
ATOM 9981 C C . LYS G 1 50 ? 28.414 31.881 31.997 1.00 18.73 35 LYS G C 1
ATOM 9982 O O . LYS G 1 50 ? 29.015 32.767 32.598 1.00 21.67 35 LYS G O 1
ATOM 9988 N N . GLY G 1 51 ? 28.588 31.645 30.702 1.00 23.17 36 GLY G N 1
ATOM 9989 C CA . GLY G 1 51 ? 29.554 32.393 29.910 1.00 18.09 36 GLY G CA 1
ATOM 9990 C C . GLY G 1 51 ? 30.987 31.888 30.028 1.00 22.14 36 GLY G C 1
ATOM 9991 O O . GLY G 1 51 ? 31.931 32.639 29.773 1.00 21.18 36 GLY G O 1
ATOM 9992 N N . LEU G 1 52 ? 31.156 30.626 30.422 1.00 18.05 37 LEU G N 1
ATOM 9993 C CA . LEU G 1 52 ? 32.492 30.054 30.616 1.00 18.83 37 LEU G CA 1
ATOM 9994 C C . LEU G 1 52 ? 33.066 29.506 29.310 1.00 17.34 37 LEU G C 1
ATOM 9995 O O . LEU G 1 52 ? 34.277 29.521 29.100 1.00 20.26 37 LEU G O 1
ATOM 10000 N N . VAL G 1 53 ? 32.201 29.028 28.422 1.00 16.80 38 VAL G N 1
ATOM 10001 C CA . VAL G 1 53 ? 32.676 28.442 27.175 1.00 16.02 38 VAL G CA 1
ATOM 10002 C C . VAL G 1 53 ? 31.884 28.932 25.967 1.00 19.32 38 VAL G C 1
ATOM 10003 O O . VAL G 1 53 ? 30.725 29.286 26.066 1.00 17.38 38 VAL G O 1
ATOM 10007 N N . ASP G 1 54 ? 32.534 28.934 24.820 1.00 18.51 39 ASP G N 1
ATOM 10008 C CA . ASP G 1 54 ? 31.937 29.371 23.574 1.00 16.41 39 ASP G CA 1
ATOM 10009 C C . ASP G 1 54 ? 31.808 28.144 22.666 1.00 19.92 39 ASP G C 1
ATOM 10010 O O . ASP G 1 54 ? 32.803 27.584 22.223 1.00 18.56 39 ASP G O 1
ATOM 10015 N N . PRO G 1 55 ? 30.573 27.728 22.373 1.00 22.60 40 PRO G N 1
ATOM 10016 C CA . PRO G 1 55 ? 30.351 26.512 21.573 1.00 20.59 40 PRO G CA 1
ATOM 10017 C C . PRO G 1 55 ? 30.997 26.573 20.182 1.00 18.80 40 PRO G C 1
ATOM 10018 O O . PRO G 1 55 ? 31.440 25.536 19.677 1.00 20.47 40 PRO G O 1
ATOM 10022 N N . ALA G 1 56 ? 31.053 27.750 19.562 1.00 18.36 41 ALA G N 1
ATOM 10023 C CA . ALA G 1 56 ? 31.662 27.866 18.242 1.00 16.27 41 ALA G CA 1
ATOM 10024 C C . ALA G 1 56 ? 33.167 27.575 18.296 1.00 20.24 41 ALA G C 1
ATOM 10025 O O . ALA G 1 56 ? 33.724 26.935 17.392 1.00 19.76 41 ALA G O 1
ATOM 10027 N N . ALA G 1 57 ? 33.822 28.036 19.356 1.00 19.21 42 ALA G N 1
ATOM 10028 C CA . ALA G 1 57 ? 35.238 27.749 19.553 1.00 16.04 42 ALA G CA 1
ATOM 10029 C C . ALA G 1 57 ? 35.425 26.253 19.822 1.00 15.59 42 ALA G C 1
ATOM 10030 O O . ALA G 1 57 ? 36.328 25.616 19.271 1.00 19.35 42 ALA G O 1
ATOM 10032 N N . MET G 1 58 ? 34.571 25.685 20.671 1.00 18.23 43 MET G N 1
ATOM 10033 C CA . MET G 1 58 ? 34.654 24.247 20.932 1.00 15.63 43 MET G CA 1
ATOM 10034 C C . MET G 1 58 ? 34.514 23.423 19.645 1.00 20.08 43 MET G C 1
ATOM 10035 O O . MET G 1 58 ? 35.255 22.459 19.457 1.00 17.54 43 MET G O 1
ATOM 10040 N N . ASP G 1 59 ? 33.579 23.789 18.760 1.00 17.02 44 ASP G N 1
ATOM 10041 C CA . ASP G 1 59 ? 33.474 23.109 17.453 1.00 16.26 44 ASP G CA 1
ATOM 10042 C C . ASP G 1 59 ? 34.784 23.135 16.678 1.00 18.77 44 ASP G C 1
ATOM 10043 O O . ASP G 1 59 ? 35.131 22.168 15.986 1.00 17.29 44 ASP G O 1
ATOM 10048 N N . LEU G 1 60 ? 35.504 24.250 16.756 1.00 14.98 45 LEU G N 1
ATOM 10049 C CA . LEU G 1 60 ? 36.783 24.345 16.055 1.00 16.46 45 LEU G CA 1
ATOM 10050 C C . LEU G 1 60 ? 37.842 23.444 16.686 1.00 13.50 45 LEU G C 1
ATOM 10051 O O . LEU G 1 60 ? 38.709 22.921 15.989 1.00 14.54 45 LEU G O 1
ATOM 10056 N N . VAL G 1 61 ? 37.773 23.271 18.001 1.00 14.62 46 VAL G N 1
ATOM 10057 C CA . VAL G 1 61 ? 38.704 22.368 18.675 1.00 13.38 46 VAL G CA 1
ATOM 10058 C C . VAL G 1 61 ? 38.451 20.931 18.218 1.00 14.69 46 VAL G C 1
ATOM 10059 O O . VAL G 1 61 ? 39.376 20.198 17.865 1.00 15.16 46 VAL G O 1
ATOM 10063 N N . VAL G 1 62 ? 37.186 20.534 18.214 1.00 13.23 47 VAL G N 1
ATOM 10064 C CA . VAL G 1 62 ? 36.827 19.196 17.771 1.00 15.17 47 VAL G CA 1
ATOM 10065 C C . VAL G 1 62 ? 37.294 18.950 16.349 1.00 18.99 47 VAL G C 1
ATOM 10066 O O . VAL G 1 62 ? 37.851 17.902 16.041 1.00 16.14 47 VAL G O 1
ATOM 10070 N N . GLN G 1 63 ? 37.085 19.930 15.480 1.00 19.03 48 GLN G N 1
ATOM 10071 C CA . GLN G 1 63 ? 37.460 19.758 14.092 1.00 14.51 48 GLN G CA 1
ATOM 10072 C C . GLN G 1 63 ? 38.968 19.577 13.949 1.00 17.37 48 GLN G C 1
ATOM 10073 O O . GLN G 1 63 ? 39.454 18.783 13.138 1.00 18.12 48 GLN G O 1
ATOM 10079 N N . THR G 1 64 ? 39.709 20.356 14.722 1.00 13.11 49 THR G N 1
ATOM 10080 C CA . THR G 1 64 ? 41.149 20.285 14.695 1.00 17.30 49 THR G CA 1
ATOM 10081 C C . THR G 1 64 ? 41.642 18.854 14.948 1.00 17.91 49 THR G C 1
ATOM 10082 O O . THR G 1 64 ? 42.471 18.328 14.203 1.00 17.57 49 THR G O 1
ATOM 10086 N N . TYR G 1 65 ? 41.098 18.206 15.978 1.00 18.07 50 TYR G N 1
ATOM 10087 C CA . TYR G 1 65 ? 41.566 16.864 16.350 1.00 13.34 50 TYR G CA 1
ATOM 10088 C C . TYR G 1 65 ? 40.854 15.743 15.588 1.00 18.94 50 TYR G C 1
ATOM 10089 O O . TYR G 1 65 ? 41.383 14.644 15.450 1.00 18.91 50 TYR G O 1
ATOM 10098 N N . GLU G 1 66 ? 39.664 16.021 15.070 1.00 20.13 51 GLU G N 1
ATOM 10099 C CA . GLU G 1 66 ? 39.006 15.046 14.199 1.00 23.06 51 GLU G CA 1
ATOM 10100 C C . GLU G 1 66 ? 39.586 14.976 12.791 1.00 28.60 51 GLU G C 1
ATOM 10101 O O . GLU G 1 66 ? 39.689 13.887 12.226 1.00 31.77 51 GLU G O 1
ATOM 10107 N N . HIS G 1 67 ? 39.958 16.123 12.221 1.00 23.49 52 HIS G N 1
ATOM 10108 C CA . HIS G 1 67 ? 40.281 16.190 10.799 1.00 24.95 52 HIS G CA 1
ATOM 10109 C C . HIS G 1 67 ? 41.640 16.746 10.459 1.00 22.66 52 HIS G C 1
ATOM 10110 O O . HIS G 1 67 ? 42.164 16.449 9.400 1.00 35.21 52 HIS G O 1
ATOM 10117 N N . LYS G 1 68 ? 42.213 17.573 11.324 1.00 22.18 53 LYS G N 1
ATOM 10118 C CA . LYS G 1 68 ? 43.432 18.264 10.932 1.00 21.62 53 LYS G CA 1
ATOM 10119 C C . LYS G 1 68 ? 44.698 17.669 11.545 1.00 27.63 53 LYS G C 1
ATOM 10120 O O . LYS G 1 68 ? 45.753 17.703 10.918 1.00 31.16 53 LYS G O 1
ATOM 10122 N N . VAL G 1 69 ? 44.601 17.149 12.769 1.00 16.15 54 VAL G N 1
ATOM 10123 C CA . VAL G 1 69 ? 45.805 16.733 13.497 1.00 18.25 54 VAL G CA 1
ATOM 10124 C C . VAL G 1 69 ? 45.747 15.224 13.710 1.00 20.54 54 VAL G C 1
ATOM 10125 O O . VAL G 1 69 ? 44.778 14.709 14.251 1.00 18.25 54 VAL G O 1
ATOM 10129 N N . GLY G 1 70 ? 46.764 14.515 13.238 1.00 17.84 55 GLY G N 1
ATOM 10130 C CA . GLY G 1 70 ? 46.814 13.072 13.380 1.00 17.20 55 GLY G CA 1
ATOM 10131 C C . GLY G 1 70 ? 48.160 12.529 12.953 1.00 18.25 55 GLY G C 1
ATOM 10132 O O . GLY G 1 70 ? 49.036 13.296 12.561 1.00 16.01 55 GLY G O 1
ATOM 10133 N N . PRO G 1 71 ? 48.334 11.193 13.034 1.00 17.13 56 PRO G N 1
ATOM 10134 C CA . PRO G 1 71 ? 49.620 10.518 12.758 1.00 14.32 56 PRO G CA 1
ATOM 10135 C C . PRO G 1 71 ? 50.211 10.775 11.364 1.00 17.41 56 PRO G C 1
ATOM 10136 O O . PRO G 1 71 ? 51.408 10.518 11.155 1.00 16.01 56 PRO G O 1
ATOM 10140 N N . ARG G 1 72 ? 49.417 11.276 10.418 1.00 16.59 57 ARG G N 1
ATOM 10141 C CA . ARG G 1 72 ? 50.006 11.606 9.120 1.00 17.54 57 ARG G CA 1
ATOM 10142 C C . ARG G 1 72 ? 51.053 12.722 9.282 1.00 15.42 57 ARG G C 1
ATOM 10143 O O . ARG G 1 72 ? 51.993 12.814 8.490 1.00 14.51 57 ARG G O 1
ATOM 10151 N N . ASN G 1 73 ? 50.892 13.560 10.315 1.00 15.04 58 ASN G N 1
ATOM 10152 C CA . ASN G 1 73 ? 51.892 14.593 10.628 1.00 14.87 58 ASN G CA 1
ATOM 10153 C C . ASN G 1 73 ? 53.243 13.961 10.996 1.00 18.42 58 ASN G C 1
ATOM 10154 O O . ASN G 1 73 ? 54.294 14.261 10.410 1.00 16.25 58 ASN G O 1
ATOM 10159 N N . GLY G 1 74 ? 53.220 13.092 11.996 1.00 15.97 59 GLY G N 1
ATOM 10160 C CA . GLY G 1 74 ? 54.423 12.396 12.403 1.00 12.23 59 GLY G CA 1
ATOM 10161 C C . GLY G 1 74 ? 55.041 11.643 11.230 1.00 15.79 59 GLY G C 1
ATOM 10162 O O . GLY G 1 74 ? 56.258 11.621 11.071 1.00 15.98 59 GLY G O 1
ATOM 10163 N N . ALA G 1 75 ? 54.207 11.025 10.396 1.00 13.73 60 ALA G N 1
ATOM 10164 C CA . ALA G 1 75 ? 54.723 10.260 9.267 1.00 16.44 60 ALA G CA 1
ATOM 10165 C C . ALA G 1 75 ? 55.528 11.150 8.299 1.00 15.46 60 ALA G C 1
ATOM 10166 O O . ALA G 1 75 ? 56.549 10.739 7.763 1.00 14.33 60 ALA G O 1
ATOM 10168 N N . LYS G 1 76 ? 55.055 12.365 8.063 1.00 17.75 61 LYS G N 1
ATOM 10169 C CA . LYS G 1 76 ? 55.818 13.306 7.248 1.00 20.54 61 LYS G CA 1
ATOM 10170 C C . LYS G 1 76 ? 57.153 13.640 7.918 1.00 15.44 61 LYS G C 1
ATOM 10171 O O . LYS G 1 76 ? 58.176 13.790 7.244 1.00 12.93 61 LYS G O 1
ATOM 10177 N N . VAL G 1 77 ? 57.146 13.791 9.237 1.00 15.69 62 VAL G N 1
ATOM 10178 C CA . VAL G 1 77 ? 58.391 14.109 9.940 1.00 12.31 62 VAL G CA 1
ATOM 10179 C C . VAL G 1 77 ? 59.390 12.960 9.737 1.00 15.83 62 VAL G C 1
ATOM 10180 O O . VAL G 1 77 ? 60.571 13.171 9.454 1.00 14.35 62 VAL G O 1
ATOM 10184 N N . VAL G 1 78 ? 58.897 11.734 9.886 1.00 14.31 63 VAL G N 1
ATOM 10185 C CA . VAL G 1 78 ? 59.764 10.555 9.800 1.00 12.43 63 VAL G CA 1
ATOM 10186 C C . VAL G 1 78 ? 60.341 10.438 8.377 1.00 14.98 63 VAL G C 1
ATOM 10187 O O . VAL G 1 78 ? 61.530 10.238 8.188 1.00 17.02 63 VAL G O 1
ATOM 10191 N N . ALA G 1 79 ? 59.482 10.563 7.378 1.00 17.17 64 ALA G N 1
ATOM 10192 C CA . ALA G 1 79 ? 59.900 10.392 5.994 1.00 16.04 64 ALA G CA 1
ATOM 10193 C C . ALA G 1 79 ? 60.971 11.437 5.631 1.00 20.76 64 ALA G C 1
ATOM 10194 O O . ALA G 1 79 ? 61.990 11.122 4.996 1.00 20.07 64 ALA G O 1
ATOM 10196 N N . LYS G 1 80 ? 60.772 12.671 6.068 1.00 16.78 65 LYS G N 1
ATOM 10197 C CA . LYS G 1 80 ? 61.768 13.705 5.804 1.00 17.46 65 LYS G CA 1
ATOM 10198 C C . LYS G 1 80 ? 63.084 13.390 6.498 1.00 19.95 65 LYS G C 1
ATOM 10199 O O . LYS G 1 80 ? 64.147 13.582 5.915 1.00 19.00 65 LYS G O 1
ATOM 10205 N N . ALA G 1 81 ? 63.025 12.897 7.736 1.00 17.12 66 ALA G N 1
ATOM 10206 C CA . ALA G 1 81 ? 64.267 12.522 8.421 1.00 16.49 66 ALA G CA 1
ATOM 10207 C C . ALA G 1 81 ? 64.988 11.406 7.669 1.00 18.52 66 ALA G C 1
ATOM 10208 O O . ALA G 1 81 ? 66.235 11.388 7.626 1.00 18.99 66 ALA G O 1
ATOM 10210 N N . TRP G 1 82 ? 64.212 10.472 7.112 1.00 15.01 67 TRP G N 1
ATOM 10211 C CA . TRP G 1 82 ? 64.792 9.346 6.375 1.00 19.17 67 TRP G CA 1
ATOM 10212 C C . TRP G 1 82 ? 65.534 9.808 5.119 1.00 23.90 67 TRP G C 1
ATOM 10213 O O . TRP G 1 82 ? 66.586 9.275 4.790 1.00 23.75 67 TRP G O 1
ATOM 10224 N N . VAL G 1 83 ? 64.998 10.802 4.414 1.00 23.65 68 VAL G N 1
ATOM 10225 C CA . VAL G 1 83 ? 65.624 11.230 3.154 1.00 24.73 68 VAL G CA 1
ATOM 10226 C C . VAL G 1 83 ? 66.645 12.358 3.318 1.00 25.82 68 VAL G C 1
ATOM 10227 O O . VAL G 1 83 ? 67.476 12.575 2.442 1.00 25.33 68 VAL G O 1
ATOM 10231 N N . ASP G 1 84 ? 66.600 13.066 4.442 1.00 21.89 69 ASP G N 1
ATOM 10232 C CA . ASP G 1 84 ? 67.412 14.272 4.604 1.00 21.67 69 ASP G CA 1
ATOM 10233 C C . ASP G 1 84 ? 68.216 14.265 5.909 1.00 24.95 69 ASP G C 1
ATOM 10234 O O . ASP G 1 84 ? 67.703 14.645 6.970 1.00 23.62 69 ASP G O 1
ATOM 10239 N N . PRO G 1 85 ? 69.481 13.825 5.837 1.00 25.39 70 PRO G N 1
ATOM 10240 C CA . PRO G 1 85 ? 70.322 13.665 7.030 1.00 22.73 70 PRO G CA 1
ATOM 10241 C C . PRO G 1 85 ? 70.504 14.952 7.831 1.00 26.61 70 PRO G C 1
ATOM 10242 O O . PRO G 1 85 ? 70.626 14.899 9.057 1.00 21.30 70 PRO G O 1
ATOM 10246 N N . ALA G 1 86 ? 70.552 16.096 7.157 1.00 21.15 71 ALA G N 1
ATOM 10247 C CA . ALA G 1 86 ? 70.623 17.358 7.874 1.00 21.41 71 ALA G CA 1
ATOM 10248 C C . ALA G 1 86 ? 69.328 17.609 8.686 1.00 19.69 71 ALA G C 1
ATOM 10249 O O . ALA G 1 86 ? 69.373 18.047 9.833 1.00 17.21 71 ALA G O 1
ATOM 10251 N N . TYR G 1 87 ? 68.174 17.340 8.090 1.00 17.28 72 TYR G N 1
ATOM 10252 C CA . TYR G 1 87 ? 66.929 17.491 8.829 1.00 21.54 72 TYR G CA 1
ATOM 10253 C C . TYR G 1 87 ? 66.869 16.524 10.032 1.00 17.39 72 TYR G C 1
ATOM 10254 O O . TYR G 1 87 ? 66.536 16.921 11.144 1.00 18.42 72 TYR G O 1
ATOM 10263 N N . LYS G 1 88 ? 67.223 15.262 9.807 1.00 19.63 73 LYS G N 1
ATOM 10264 C CA . LYS G 1 88 ? 67.300 14.283 10.895 1.00 17.50 73 LYS G CA 1
ATOM 10265 C C . LYS G 1 88 ? 68.170 14.800 12.054 1.00 20.88 73 LYS G C 1
ATOM 10266 O O . LYS G 1 88 ? 67.791 14.713 13.222 1.00 16.81 73 LYS G O 1
ATOM 10272 N N . ALA G 1 89 ? 69.334 15.349 11.729 1.00 18.34 74 ALA G N 1
ATOM 10273 C CA . ALA G 1 89 ? 70.221 15.879 12.764 1.00 19.90 74 ALA G CA 1
ATOM 10274 C C . ALA G 1 89 ? 69.557 17.019 13.556 1.00 24.01 74 ALA G C 1
ATOM 10275 O O . ALA G 1 89 ? 69.591 17.043 14.787 1.00 17.20 74 ALA G O 1
ATOM 10277 N N . ARG G 1 90 ? 68.946 17.959 12.850 1.00 14.88 75 ARG G N 1
ATOM 10278 C CA . ARG G 1 90 ? 68.243 19.046 13.525 1.00 15.59 75 ARG G CA 1
ATOM 10279 C C . ARG G 1 90 ? 67.127 18.508 14.418 1.00 17.19 75 ARG G C 1
ATOM 10280 O O . ARG G 1 90 ? 66.912 18.970 15.540 1.00 14.93 75 ARG G O 1
ATOM 10288 N N . LEU G 1 91 ? 66.402 17.533 13.896 1.00 19.12 76 LEU G N 1
ATOM 10289 C CA . LEU G 1 91 ? 65.251 16.978 14.578 1.00 16.11 76 LEU G CA 1
ATOM 10290 C C . LEU G 1 91 ? 65.677 16.287 15.871 1.00 19.43 76 LEU G C 1
ATOM 10291 O O . LEU G 1 91 ? 65.011 16.409 16.888 1.00 20.74 76 LEU G O 1
ATOM 10296 N N . LEU G 1 92 ? 66.786 15.565 15.834 1.00 17.82 77 LEU G N 1
ATOM 10297 C CA . LEU G 1 92 ? 67.246 14.867 17.031 1.00 19.44 77 LEU G CA 1
ATOM 10298 C C . LEU G 1 92 ? 67.857 15.834 18.036 1.00 23.12 77 LEU G C 1
ATOM 10299 O O . LEU G 1 92 ? 67.846 15.566 19.231 1.00 20.60 77 LEU G O 1
ATOM 10304 N N . ALA G 1 93 ? 68.392 16.953 17.554 1.00 19.45 78 ALA G N 1
ATOM 10305 C CA . ALA G 1 93 ? 68.964 17.968 18.441 1.00 21.35 78 ALA G CA 1
ATOM 10306 C C . ALA G 1 93 ? 67.894 18.826 19.141 1.00 23.42 78 ALA G C 1
ATOM 10307 O O . ALA G 1 93 ? 68.076 19.247 20.285 1.00 20.46 78 ALA G O 1
ATOM 10309 N N . ASP G 1 94 ? 66.798 19.113 18.442 1.00 17.36 79 ASP G N 1
ATOM 10310 C CA . ASP G 1 94 ? 65.723 19.952 18.993 1.00 18.61 79 ASP G CA 1
ATOM 10311 C C . ASP G 1 94 ? 64.397 19.525 18.360 1.00 17.73 79 ASP G C 1
ATOM 10312 O O . ASP G 1 94 ? 64.020 19.980 17.268 1.00 16.51 79 ASP G O 1
ATOM 10317 N N . GLY G 1 95 ? 63.699 18.644 19.062 1.00 15.95 80 GLY G N 1
ATOM 10318 C CA . GLY G 1 95 ? 62.526 17.986 18.517 1.00 15.49 80 GLY G CA 1
ATOM 10319 C C . GLY G 1 95 ? 61.455 18.989 18.162 1.00 15.51 80 GLY G C 1
ATOM 10320 O O . GLY G 1 95 ? 60.826 18.902 17.112 1.00 14.77 80 GLY G O 1
ATOM 10321 N N . THR G 1 96 ? 61.246 19.947 19.052 1.00 12.40 81 THR G N 1
ATOM 10322 C CA . THR G 1 96 ? 60.201 20.951 18.858 1.00 15.60 81 THR G CA 1
ATOM 10323 C C . THR G 1 96 ? 60.466 21.792 17.613 1.00 15.89 81 THR G C 1
ATOM 10324 O O . THR G 1 96 ? 59.561 21.995 16.791 1.00 14.84 81 THR G O 1
ATOM 10328 N N . ALA G 1 97 ? 61.694 22.299 17.485 1.00 15.16 82 ALA G N 1
ATOM 10329 C CA . ALA G 1 97 ? 62.066 23.086 16.312 1.00 17.18 82 ALA G CA 1
ATOM 10330 C C . ALA G 1 97 ? 61.965 22.218 15.054 1.00 18.59 82 ALA G C 1
ATOM 10331 O O . ALA G 1 97 ? 61.427 22.659 14.039 1.00 16.66 82 ALA G O 1
ATOM 10333 N N . GLY G 1 98 ? 62.445 20.975 15.144 1.00 14.96 83 GLY G N 1
ATOM 10334 C CA . GLY G 1 98 ? 62.383 20.056 14.025 1.00 17.22 83 GLY G CA 1
ATOM 10335 C C . GLY G 1 98 ? 60.970 19.837 13.498 1.00 17.28 83 GLY G C 1
ATOM 10336 O O . GLY G 1 98 ? 60.739 19.962 12.302 1.00 13.47 83 GLY G O 1
ATOM 10337 N N . ILE G 1 99 ? 60.014 19.513 14.369 1.00 14.06 84 ILE G N 1
ATOM 10338 C CA . ILE G 1 99 ? 58.672 19.237 13.874 1.00 12.95 84 ILE G CA 1
ATOM 10339 C C . ILE G 1 99 ? 58.017 20.527 13.395 1.00 17.45 84 ILE G C 1
ATOM 10340 O O . ILE G 1 99 ? 57.147 20.496 12.517 1.00 15.80 84 ILE G O 1
ATOM 10345 N N . ALA G 1 100 ? 58.446 21.661 13.960 1.00 16.41 85 ALA G N 1
ATOM 10346 C CA . ALA G 1 100 ? 57.936 22.969 13.529 1.00 16.36 85 ALA G CA 1
ATOM 10347 C C . ALA G 1 100 ? 58.313 23.300 12.074 1.00 19.75 85 ALA G C 1
ATOM 10348 O O . ALA G 1 100 ? 57.596 24.049 11.398 1.00 18.50 85 ALA G O 1
ATOM 10350 N N . GLU G 1 101 ? 59.430 22.757 11.587 1.00 15.76 86 GLU G N 1
ATOM 10351 C CA . GLU G 1 101 ? 59.807 22.972 10.188 1.00 18.47 86 GLU G CA 1
ATOM 10352 C C . GLU G 1 101 ? 58.740 22.491 9.219 1.00 20.38 86 GLU G C 1
ATOM 10353 O O . GLU G 1 101 ? 58.685 22.960 8.088 1.00 17.72 86 GLU G O 1
ATOM 10359 N N . LEU G 1 102 ? 57.912 21.541 9.648 1.00 14.47 87 LEU G N 1
ATOM 10360 C CA . LEU G 1 102 ? 56.860 21.013 8.783 1.00 14.23 87 LEU G CA 1
ATOM 10361 C C . LEU G 1 102 ? 55.509 21.558 9.204 1.00 16.41 87 LEU G C 1
ATOM 10362 O O . LEU G 1 102 ? 54.471 21.050 8.788 1.00 18.45 87 LEU G O 1
ATOM 10367 N N . GLY G 1 103 ? 55.520 22.589 10.039 1.00 16.75 88 GLY G N 1
ATOM 10368 C CA . GLY G 1 103 ? 54.273 23.235 10.422 1.00 16.63 88 GLY G CA 1
ATOM 10369 C C . GLY G 1 103 ? 53.553 22.613 11.613 1.00 17.83 88 GLY G C 1
ATOM 10370 O O . GLY G 1 103 ? 52.412 22.969 11.899 1.00 17.98 88 GLY G O 1
ATOM 10371 N N . PHE G 1 104 ? 54.204 21.694 12.319 1.00 15.41 89 PHE G N 1
ATOM 10372 C CA . PHE G 1 104 ? 53.559 21.039 13.460 1.00 16.43 89 PHE G CA 1
ATOM 10373 C C . PHE G 1 104 ? 54.051 21.597 14.781 1.00 14.86 89 PHE G C 1
ATOM 10374 O O . PHE G 1 104 ? 55.248 21.768 14.975 1.00 17.49 89 PHE G O 1
ATOM 10382 N N . SER G 1 105 ? 53.119 21.872 15.692 1.00 16.06 90 SER G N 1
ATOM 10383 C CA . SER G 1 105 ? 53.458 22.511 16.955 1.00 13.56 90 SER G CA 1
ATOM 10384 C C . SER G 1 105 ? 52.252 22.650 17.873 1.00 14.80 90 SER G C 1
ATOM 10385 O O . SER G 1 105 ? 51.098 22.539 17.444 1.00 17.41 90 SER G O 1
ATOM 10388 N N . GLY G 1 106 ? 52.533 22.905 19.144 1.00 14.72 91 GLY G N 1
ATOM 10389 C CA . GLY G 1 106 ? 51.509 23.348 20.050 1.00 16.19 91 GLY G CA 1
ATOM 10390 C C . GLY G 1 106 ? 51.157 22.405 21.183 1.00 16.27 91 GLY G C 1
ATOM 10391 O O . GLY G 1 106 ? 52.008 21.704 21.768 1.00 11.12 91 GLY G O 1
ATOM 10392 N N . VAL G 1 107 ? 49.869 22.413 21.501 1.00 15.07 92 VAL G N 1
ATOM 10393 C CA . VAL G 1 107 ? 49.365 21.775 22.714 1.00 13.52 92 VAL G CA 1
ATOM 10394 C C . VAL G 1 107 ? 49.787 20.311 22.805 1.00 14.39 92 VAL G C 1
ATOM 10395 O O . VAL G 1 107 ? 49.495 19.532 21.897 1.00 13.99 92 VAL G O 1
ATOM 10399 N N . GLN G 1 108 ? 50.462 19.964 23.903 1.00 14.07 93 GLN G N 1
ATOM 10400 C CA . GLN G 1 108 ? 50.920 18.606 24.186 1.00 14.76 93 GLN G CA 1
ATOM 10401 C C . GLN G 1 108 ? 52.049 18.172 23.260 1.00 16.92 93 GLN G C 1
ATOM 10402 O O . GLN G 1 108 ? 52.315 16.963 23.083 1.00 16.20 93 GLN G O 1
ATOM 10408 N N . GLY G 1 109 ? 52.713 19.165 22.668 1.00 15.91 94 GLY G N 1
ATOM 10409 C CA . GLY G 1 109 ? 53.954 18.939 21.948 1.00 13.53 94 GLY G CA 1
ATOM 10410 C C . GLY G 1 109 ? 54.936 20.099 22.095 1.00 13.87 94 GLY G C 1
ATOM 10411 O O . GLY G 1 109 ? 55.782 20.298 21.238 1.00 19.24 94 GLY G O 1
ATOM 10412 N N . GLU G 1 110 ? 54.835 20.848 23.188 1.00 13.05 95 GLU G N 1
ATOM 10413 C CA . GLU G 1 110 ? 55.652 22.045 23.375 1.00 16.85 95 GLU G CA 1
ATOM 10414 C C . GLU G 1 110 ? 57.134 21.703 23.525 1.00 19.26 95 GLU G C 1
ATOM 10415 O O . GLU G 1 110 ? 57.991 22.461 23.087 1.00 17.24 95 GLU G O 1
ATOM 10421 N N . ASP G 1 111 ? 57.430 20.555 24.131 1.00 12.13 96 ASP G N 1
ATOM 10422 C CA . ASP G 1 111 ? 58.820 20.162 24.367 1.00 14.23 96 ASP G CA 1
ATOM 10423 C C . ASP G 1 111 ? 59.063 18.722 23.902 1.00 19.38 96 ASP G C 1
ATOM 10424 O O . ASP G 1 111 ? 59.055 17.787 24.696 1.00 14.28 96 ASP G O 1
ATOM 10429 N N . MET G 1 112 ? 59.264 18.569 22.596 1.00 13.93 97 MET G N 1
ATOM 10430 C CA . MET G 1 112 ? 59.361 17.258 21.959 1.00 16.49 97 MET G CA 1
ATOM 10431 C C . MET G 1 112 ? 60.756 16.672 22.025 1.00 16.94 97 MET G C 1
ATOM 10432 O O . MET G 1 112 ? 61.735 17.385 21.861 1.00 16.01 97 MET G O 1
ATOM 10437 N N . VAL G 1 113 ? 60.828 15.361 22.243 1.00 12.69 98 VAL G N 1
ATOM 10438 C CA . VAL G 1 113 ? 62.071 14.625 22.155 1.00 16.17 98 VAL G CA 1
ATOM 10439 C C . VAL G 1 113 ? 61.888 13.441 21.212 1.00 19.82 98 VAL G C 1
ATOM 10440 O O . VAL G 1 113 ? 60.978 12.624 21.384 1.00 15.37 98 VAL G O 1
ATOM 10444 N N . ILE G 1 114 ? 62.715 13.376 20.181 1.00 15.30 99 ILE G N 1
ATOM 10445 C CA . ILE G 1 114 ? 62.578 12.318 19.191 1.00 13.73 99 ILE G CA 1
ATOM 10446 C C . ILE G 1 114 ? 63.516 11.168 19.525 1.00 14.04 99 ILE G C 1
ATOM 10447 O O . ILE G 1 114 ? 64.702 11.381 19.743 1.00 18.14 99 ILE G O 1
ATOM 10452 N N . LEU G 1 115 ? 62.976 9.950 19.543 1.00 15.90 100 LEU G N 1
ATOM 10453 C CA . LEU G 1 115 ? 63.727 8.751 19.919 1.00 14.03 100 LEU G CA 1
ATOM 10454 C C . LEU G 1 115 ? 64.125 7.925 18.694 1.00 16.68 100 LEU G C 1
ATOM 10455 O O . LEU G 1 115 ? 63.274 7.286 18.060 1.00 17.72 100 LEU G O 1
ATOM 10460 N N . GLU G 1 116 ? 65.413 7.894 18.383 1.00 16.96 101 GLU G N 1
ATOM 10461 C CA . GLU G 1 116 ? 65.879 7.206 17.188 1.00 18.74 101 GLU G CA 1
ATOM 10462 C C . GLU G 1 116 ? 66.036 5.695 17.401 1.00 15.71 101 GLU G C 1
ATOM 10463 O O . GLU G 1 116 ? 66.879 5.257 18.178 1.00 16.07 101 GLU G O 1
ATOM 10469 N N . ASN G 1 117 ? 65.230 4.900 16.712 1.00 16.06 102 ASN G N 1
ATOM 10470 C CA . ASN G 1 117 ? 65.477 3.466 16.705 1.00 18.72 102 ASN G CA 1
ATOM 10471 C C . ASN G 1 117 ? 66.699 3.152 15.862 1.00 21.98 102 ASN G C 1
ATOM 10472 O O . ASN G 1 117 ? 66.977 3.841 14.876 1.00 20.97 102 ASN G O 1
ATOM 10477 N N . THR G 1 118 ? 67.437 2.128 16.277 1.00 18.80 103 THR G N 1
ATOM 10478 C CA . THR G 1 118 ? 68.648 1.714 15.592 1.00 20.41 103 THR G CA 1
ATOM 10479 C C . THR G 1 118 ? 68.702 0.201 15.635 1.00 22.62 103 THR G C 1
ATOM 10480 O O . THR G 1 118 ? 67.897 -0.416 16.315 1.00 21.98 103 THR G O 1
ATOM 10484 N N . PRO G 1 119 ? 69.664 -0.406 14.925 1.00 25.69 104 PRO G N 1
ATOM 10485 C CA . PRO G 1 119 ? 69.798 -1.862 15.046 1.00 26.80 104 PRO G CA 1
ATOM 10486 C C . PRO G 1 119 ? 70.028 -2.317 16.485 1.00 21.28 104 PRO G C 1
ATOM 10487 O O . PRO G 1 119 ? 69.708 -3.458 16.817 1.00 25.88 104 PRO G O 1
ATOM 10491 N N . ALA G 1 120 ? 70.572 -1.448 17.326 1.00 20.18 105 ALA G N 1
ATOM 10492 C CA . ALA G 1 120 ? 70.889 -1.829 18.700 1.00 23.26 105 ALA G CA 1
ATOM 10493 C C . ALA G 1 120 ? 69.796 -1.478 19.724 1.00 27.93 105 ALA G C 1
ATOM 10494 O O . ALA G 1 120 ? 69.799 -2.013 20.823 1.00 20.45 105 ALA G O 1
ATOM 10496 N N . VAL G 1 121 ? 68.891 -0.566 19.376 1.00 22.49 106 VAL G N 1
ATOM 10497 C CA . VAL G 1 121 ? 67.924 -0.042 20.344 1.00 17.97 106 VAL G CA 1
ATOM 10498 C C . VAL G 1 121 ? 66.540 0.104 19.730 1.00 20.90 106 VAL G C 1
ATOM 10499 O O . VAL G 1 121 ? 66.388 0.709 18.671 1.00 16.63 106 VAL G O 1
ATOM 10503 N N . HIS G 1 122 ? 65.541 -0.461 20.398 1.00 16.11 107 HIS G N 1
ATOM 10504 C CA . HIS G 1 122 ? 64.144 -0.237 20.051 1.00 17.13 107 HIS G CA 1
ATOM 10505 C C . HIS G 1 122 ? 63.491 0.610 21.147 1.00 19.71 107 HIS G C 1
ATOM 10506 O O . HIS G 1 122 ? 63.444 0.195 22.309 1.00 18.82 107 HIS G O 1
ATOM 10513 N N . ASN G 1 123 ? 63.022 1.802 20.784 1.00 13.05 108 ASN G N 1
ATOM 10514 C CA . ASN G 1 123 ? 62.328 2.689 21.727 1.00 12.06 108 ASN G CA 1
ATOM 10515 C C . ASN G 1 123 ? 60.824 2.528 21.665 1.00 12.32 108 ASN G C 1
ATOM 10516 O O . ASN G 1 123 ? 60.267 2.264 20.621 1.00 16.18 108 ASN G O 1
ATOM 10521 N N . VAL G 1 124 ? 60.170 2.710 22.798 1.00 13.74 109 VAL G N 1
ATOM 10522 C CA . VAL G 1 124 ? 58.706 2.729 22.851 1.00 11.55 109 VAL G CA 1
ATOM 10523 C C . VAL G 1 124 ? 58.311 3.599 24.040 1.00 13.46 109 VAL G C 1
ATOM 10524 O O . VAL G 1 124 ? 59.046 3.654 25.030 1.00 13.68 109 VAL G O 1
ATOM 10528 N N . PHE G 1 125 ? 57.191 4.312 23.956 1.00 10.51 110 PHE G N 1
ATOM 10529 C CA . PHE G 1 125 ? 56.824 5.161 25.077 1.00 11.33 110 PHE G CA 1
ATOM 10530 C C . PHE G 1 125 ? 55.439 4.854 25.616 1.00 13.24 110 PHE G C 1
ATOM 10531 O O . PHE G 1 125 ? 54.635 4.159 24.973 1.00 13.57 110 PHE G O 1
ATOM 10539 N N . VAL G 1 126 ? 55.185 5.350 26.815 1.00 11.48 111 VAL G N 1
ATOM 10540 C CA . VAL G 1 126 ? 53.947 5.087 27.537 1.00 8.93 111 VAL G CA 1
ATOM 10541 C C . VAL G 1 126 ? 53.785 6.239 28.541 1.00 12.26 111 VAL G C 1
ATOM 10542 O O . VAL G 1 126 ? 54.745 6.989 28.798 1.00 13.64 111 VAL G O 1
ATOM 10546 N N . CYS G 1 127 ? 52.593 6.388 29.100 1.00 8.62 112 CYS G N 1
ATOM 10547 C CA . CYS G 1 127 ? 52.388 7.270 30.243 1.00 11.28 112 CYS G CA 1
ATOM 10548 C C . CYS G 1 127 ? 51.724 6.460 31.353 1.00 12.32 112 CYS G C 1
ATOM 10549 O O . CYS G 1 127 ? 50.498 6.325 31.374 1.00 13.69 112 CYS G O 1
ATOM 10552 N N . THR G 1 128 ? 52.520 5.903 32.259 1.00 9.94 113 THR G N 1
ATOM 10553 C CA . THR G 1 128 ? 51.958 5.006 33.268 1.00 12.17 113 THR G CA 1
ATOM 10554 C C . THR G 1 128 ? 51.004 5.759 34.184 1.00 12.39 113 THR G C 1
ATOM 10555 O O . THR G 1 128 ? 50.062 5.158 34.718 1.00 13.71 113 THR G O 1
ATOM 10559 N N . LEU G 1 129 ? 51.225 7.064 34.355 1.00 9.21 114 LEU G N 1
ATOM 10560 C CA . LEU G 1 129 ? 50.432 7.834 35.315 1.00 8.56 114 LEU G CA 1
ATOM 10561 C C . LEU G 1 129 ? 49.119 8.394 34.723 1.00 11.94 114 LEU G C 1
ATOM 10562 O O . LEU G 1 129 ? 48.215 8.773 35.467 1.00 11.19 114 LEU G O 1
ATOM 10575 N N . SER G 1 131 ? 48.079 9.637 30.398 1.00 11.83 116 SER G N 1
ATOM 10576 C CA . SER G 1 131 ? 47.804 9.482 28.966 1.00 13.94 116 SER G CA 1
ATOM 10577 C C . SER G 1 131 ? 48.687 10.349 28.075 1.00 18.19 116 SER G C 1
ATOM 10578 O O . SER G 1 131 ? 48.480 10.413 26.856 1.00 13.86 116 SER G O 1
ATOM 10589 N N . TYR G 1 133 ? 51.051 12.123 25.629 1.00 10.77 118 TYR G N 1
ATOM 10590 C CA . TYR G 1 133 ? 51.188 11.630 24.262 1.00 12.17 118 TYR G CA 1
ATOM 10591 C C . TYR G 1 133 ? 51.380 12.870 23.393 1.00 13.56 118 TYR G C 1
ATOM 10592 O O . TYR G 1 133 ? 50.810 13.912 23.704 1.00 13.06 118 TYR G O 1
ATOM 10601 N N . PRO G 1 134 ? 52.155 12.757 22.297 1.00 14.20 119 PRO G N 1
ATOM 10602 C CA . PRO G 1 134 ? 52.479 13.950 21.488 1.00 13.22 119 PRO G CA 1
ATOM 10603 C C . PRO G 1 134 ? 51.372 14.344 20.491 1.00 12.58 119 PRO G C 1
ATOM 10604 O O . PRO G 1 134 ? 51.423 13.962 19.327 1.00 15.71 119 PRO G O 1
ATOM 10608 N N . TRP G 1 135 ? 50.397 15.124 20.931 1.00 10.85 120 TRP G N 1
ATOM 10609 C CA . TRP G 1 135 ? 49.276 15.465 20.060 1.00 12.45 120 TRP G CA 1
ATOM 10610 C C . TRP G 1 135 ? 49.649 16.104 18.709 1.00 12.40 120 TRP G C 1
ATOM 10611 O O . TRP G 1 135 ? 49.070 15.763 17.689 1.00 15.63 120 TRP G O 1
ATOM 10622 N N . PRO G 1 136 ? 50.607 17.042 18.692 1.00 13.64 121 PRO G N 1
ATOM 10623 C CA . PRO G 1 136 ? 50.787 17.753 17.414 1.00 13.73 121 PRO G CA 1
ATOM 10624 C C . PRO G 1 136 ? 51.264 16.853 16.282 1.00 13.97 121 PRO G C 1
ATOM 10625 O O . PRO G 1 136 ? 50.995 17.180 15.136 1.00 13.52 121 PRO G O 1
ATOM 10629 N N . THR G 1 137 ? 51.931 15.745 16.588 1.00 11.51 122 THR G N 1
ATOM 10630 C CA . THR G 1 137 ? 52.406 14.845 15.527 1.00 10.23 122 THR G CA 1
ATOM 10631 C C . THR G 1 137 ? 51.616 13.538 15.406 1.00 17.28 122 THR G C 1
ATOM 10632 O O . THR G 1 137 ? 51.646 12.897 14.354 1.00 14.41 122 THR G O 1
ATOM 10636 N N . LEU G 1 138 ? 50.917 13.136 16.467 1.00 11.68 123 LEU G N 1
ATOM 10637 C CA . LEU G 1 138 ? 50.194 11.870 16.431 1.00 14.12 123 LEU G CA 1
ATOM 10638 C C . LEU G 1 138 ? 48.689 12.002 16.630 1.00 13.34 123 LEU G C 1
ATOM 10639 O O . LEU G 1 138 ? 47.969 11.020 16.471 1.00 14.17 123 LEU G O 1
ATOM 10644 N N . GLY G 1 139 ? 48.222 13.196 16.997 1.00 15.81 124 GLY G N 1
ATOM 10645 C CA . GLY G 1 139 ? 46.820 13.403 17.303 1.00 12.15 124 GLY G CA 1
ATOM 10646 C C . GLY G 1 139 ? 46.487 12.877 18.688 1.00 14.65 124 G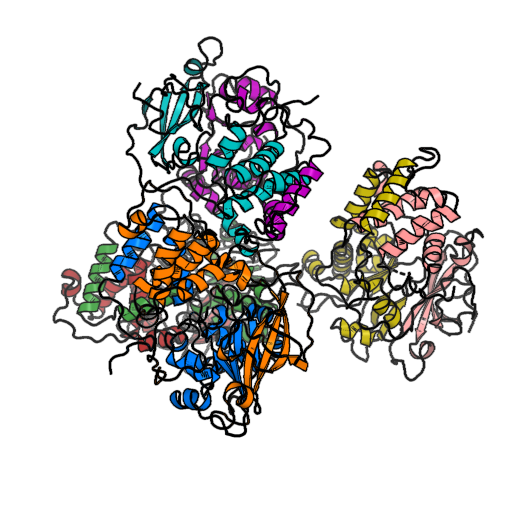LY G C 1
ATOM 10647 O O . GLY G 1 139 ? 47.371 12.553 19.474 1.00 14.98 124 GLY G O 1
ATOM 10648 N N . LEU G 1 140 ? 45.213 12.788 19.004 1.00 11.96 125 LEU G N 1
ATOM 10649 C CA . LEU G 1 140 ? 44.810 12.273 20.306 1.00 14.04 125 LEU G CA 1
ATOM 10650 C C . LEU G 1 140 ? 45.113 10.767 20.355 1.00 15.87 125 LEU G C 1
ATOM 10651 O O . LEU G 1 140 ? 45.023 10.069 19.328 1.00 13.89 125 LEU G O 1
ATOM 10656 N N . PRO G 1 141 ? 45.540 10.265 21.527 1.00 12.72 126 PRO G N 1
ATOM 10657 C CA . PRO G 1 141 ? 45.908 8.840 21.613 1.00 13.33 126 PRO G CA 1
ATOM 10658 C C . PRO G 1 141 ? 44.681 7.925 21.506 1.00 13.91 126 PRO G C 1
ATOM 10659 O O . PRO G 1 141 ? 43.584 8.300 21.900 1.00 14.27 126 PRO G O 1
ATOM 10663 N N . PRO G 1 142 ? 44.882 6.704 21.009 1.00 19.87 127 PRO G N 1
ATOM 10664 C CA . PRO G 1 142 ? 43.797 5.707 20.991 1.00 15.20 127 PRO G CA 1
ATOM 10665 C C . PRO G 1 142 ? 43.477 5.209 22.413 1.00 18.68 127 PRO G C 1
ATOM 10666 O O . PRO G 1 142 ? 44.330 5.329 23.317 1.00 13.94 127 PRO G O 1
ATOM 10670 N N . ALA G 1 143 ? 42.288 4.634 22.607 1.00 14.86 128 ALA G N 1
ATOM 10671 C CA . ALA G 1 143 ? 41.836 4.248 23.947 1.00 14.89 128 ALA G CA 1
ATOM 10672 C C . ALA G 1 143 ? 42.777 3.259 24.653 1.00 15.26 128 ALA G C 1
ATOM 10673 O O . ALA G 1 143 ? 42.928 3.310 25.881 1.00 14.67 128 ALA G O 1
ATOM 10675 N N . TRP G 1 144 ? 43.407 2.365 23.897 1.00 11.90 129 TRP G N 1
ATOM 10676 C CA . TRP G 1 144 ? 44.284 1.374 24.527 1.00 12.43 129 TRP G CA 1
ATOM 10677 C C . TRP G 1 144 ? 45.525 1.999 25.157 1.00 16.64 129 TRP G C 1
ATOM 10678 O O . TRP G 1 144 ? 46.030 1.498 26.164 1.00 12.73 129 TRP G O 1
ATOM 10689 N N . TYR G 1 145 ? 46.019 3.084 24.568 1.00 15.28 130 TYR G N 1
ATOM 10690 C CA . TYR G 1 145 ? 47.228 3.745 25.081 1.00 12.77 130 TYR G CA 1
ATOM 10691 C C . TYR G 1 145 ? 46.986 4.325 26.482 1.00 12.71 130 TYR G C 1
ATOM 10692 O O . TYR G 1 145 ? 47.870 4.290 27.338 1.00 12.86 130 TYR G O 1
ATOM 10701 N N . LYS G 1 146 ? 45.766 4.808 26.716 1.00 10.62 131 LYS G N 1
ATOM 10702 C CA . LYS G 1 146 ? 45.390 5.471 27.946 1.00 11.64 131 LYS G CA 1
ATOM 10703 C C . LYS G 1 146 ? 44.820 4.517 28.998 1.00 14.48 131 LYS G C 1
ATOM 10704 O O . LYS G 1 146 ? 44.450 4.952 30.084 1.00 16.46 131 LYS G O 1
ATOM 10710 N N . ALA G 1 147 ? 44.751 3.230 28.690 1.00 14.37 132 ALA G N 1
ATOM 10711 C CA . ALA G 1 147 ? 44.086 2.286 29.595 1.00 13.69 132 ALA G CA 1
ATOM 10712 C C . ALA G 1 147 ? 45.099 1.480 30.405 1.00 16.76 132 ALA G C 1
ATOM 10713 O O . ALA G 1 147 ? 46.261 1.356 30.011 1.00 11.81 132 ALA G O 1
ATOM 10715 N N . ALA G 1 148 ? 44.632 0.905 31.511 1.00 13.40 133 ALA G N 1
ATOM 10716 C CA . ALA G 1 148 ? 45.490 0.179 32.444 1.00 14.58 133 ALA G CA 1
ATOM 10717 C C . ALA G 1 148 ? 46.307 -1.004 31.887 1.00 11.41 133 ALA G C 1
ATOM 10718 O O . ALA G 1 148 ? 47.443 -1.212 32.312 1.00 14.52 133 ALA G O 1
ATOM 10720 N N . PRO G 1 149 ? 45.736 -1.800 30.966 1.00 12.64 134 PRO G N 1
ATOM 10721 C CA . PRO G 1 149 ? 46.543 -2.942 30.508 1.00 12.62 134 PRO G CA 1
ATOM 10722 C C . PRO G 1 149 ? 47.890 -2.500 29.903 1.00 16.19 134 PRO G C 1
ATOM 10723 O O . PRO G 1 149 ? 48.941 -2.973 30.325 1.00 15.26 134 PRO G O 1
ATOM 10727 N N . TYR G 1 150 ? 47.857 -1.589 28.938 1.00 13.54 135 TYR G N 1
ATOM 10728 C CA . TYR G 1 150 ? 49.101 -1.114 28.317 1.00 11.54 135 TYR G CA 1
ATOM 10729 C C . TYR G 1 150 ? 49.994 -0.357 29.319 1.00 13.54 135 TYR G C 1
ATOM 10730 O O . TYR G 1 150 ? 51.216 -0.539 29.351 1.00 13.61 135 TYR G O 1
ATOM 10739 N N . ARG G 1 151 ? 49.377 0.514 30.113 1.00 14.97 136 ARG G N 1
ATOM 10740 C CA . ARG G 1 151 ? 50.129 1.378 31.020 1.00 12.84 136 ARG G CA 1
ATOM 10741 C C . ARG G 1 151 ? 50.822 0.578 32.124 1.00 15.23 136 ARG G C 1
ATOM 10742 O O . ARG G 1 151 ? 51.962 0.865 32.467 1.00 15.34 136 ARG G O 1
ATOM 10750 N N . SER G 1 152 ? 50.140 -0.431 32.666 1.00 12.36 137 SER G N 1
ATOM 10751 C CA . SER G 1 152 ? 50.719 -1.209 33.756 1.00 11.51 137 SER G CA 1
ATOM 10752 C C . SER G 1 152 ? 51.852 -2.108 33.309 1.00 14.79 137 SER G C 1
ATOM 10753 O O . SER G 1 152 ? 52.860 -2.258 34.018 1.00 15.08 137 SER G O 1
ATOM 10756 N N . ARG G 1 153 ? 51.686 -2.711 32.137 1.00 12.19 138 ARG G N 1
ATOM 10757 C CA . ARG G 1 153 ? 52.561 -3.792 31.711 1.00 14.53 138 ARG G CA 1
ATOM 10758 C C . ARG G 1 153 ? 53.761 -3.344 30.881 1.00 15.35 138 ARG G C 1
ATOM 10759 O O . ARG G 1 153 ? 54.781 -4.029 30.843 1.00 14.93 138 ARG G O 1
ATOM 10767 N N . MET G 1 154 ? 53.655 -2.195 30.223 1.00 13.31 139 MET G N 1
ATOM 10768 C CA . MET G 1 154 ? 54.715 -1.798 29.297 1.00 13.98 139 MET G CA 1
ATOM 10769 C C . MET G 1 154 ? 56.054 -1.594 30.018 1.00 17.40 139 MET G C 1
ATOM 10770 O O . MET G 1 154 ? 57.107 -1.934 29.477 1.00 15.83 139 MET G O 1
ATOM 10775 N N . VAL G 1 155 ? 56.029 -1.070 31.247 1.00 12.10 140 VAL G N 1
ATOM 10776 C CA . VAL G 1 155 ? 57.283 -0.823 31.964 1.00 17.33 140 VAL G CA 1
ATOM 10777 C C . VAL G 1 155 ? 57.873 -2.105 32.581 1.00 21.47 140 VAL G C 1
ATOM 10778 O O . VAL G 1 155 ? 59.045 -2.151 32.953 1.00 19.82 140 VAL G O 1
ATOM 10782 N N . SER G 1 156 ? 57.071 -3.154 32.703 1.00 17.41 141 SER G N 1
ATOM 10783 C CA . SER G 1 156 ? 57.586 -4.357 33.370 1.00 18.59 141 SER G CA 1
ATOM 10784 C C . SER G 1 156 ? 57.815 -5.523 32.418 1.00 22.13 141 SER G C 1
ATOM 10785 O O . SER G 1 156 ? 58.762 -6.286 32.589 1.00 22.14 141 SER G O 1
ATOM 10788 N N . ASP G 1 157 ? 56.947 -5.669 31.425 1.00 16.90 142 ASP G N 1
ATOM 10789 C CA . ASP G 1 157 ? 57.113 -6.750 30.448 1.00 20.24 142 ASP G CA 1
ATOM 10790 C C . ASP G 1 157 ? 56.829 -6.274 29.024 1.00 18.56 142 ASP G C 1
ATOM 10791 O O . ASP G 1 157 ? 55.859 -6.710 28.394 1.00 18.42 142 ASP G O 1
ATOM 10796 N N . PRO G 1 158 ? 57.686 -5.368 28.509 1.00 19.40 143 PRO G N 1
ATOM 10797 C CA . PRO G 1 158 ? 57.504 -4.806 27.165 1.00 18.75 143 PRO G CA 1
ATOM 10798 C C . PRO G 1 158 ? 57.464 -5.894 26.081 1.00 20.69 143 PRO G C 1
ATOM 10799 O O . PRO G 1 158 ? 56.674 -5.824 25.134 1.00 20.51 143 PRO G O 1
ATOM 10803 N N . ARG G 1 159 ? 58.311 -6.908 26.213 1.00 21.78 144 ARG G N 1
ATOM 10804 C CA . ARG G 1 159 ? 58.312 -7.977 25.208 1.00 22.40 144 ARG G CA 1
ATOM 10805 C C . ARG G 1 159 ? 56.974 -8.711 25.167 1.00 20.47 144 ARG G C 1
ATOM 10806 O O . ARG G 1 159 ? 56.448 -9.036 24.096 1.00 24.33 144 ARG G O 1
ATOM 10814 N N . GLY G 1 160 ? 56.399 -8.950 26.335 1.00 22.18 145 GLY G N 1
ATOM 10815 C CA . GLY G 1 160 ? 55.106 -9.597 26.373 1.00 20.59 145 GLY G CA 1
ATOM 10816 C C . GLY G 1 160 ? 54.018 -8.747 25.751 1.00 23.68 145 GLY G C 1
ATOM 10817 O O . GLY G 1 160 ? 53.125 -9.248 25.052 1.00 22.16 145 GLY G O 1
ATOM 10818 N N . VAL G 1 161 ? 54.065 -7.450 26.023 1.00 17.20 146 VAL G N 1
ATOM 10819 C CA . VAL G 1 161 ? 53.075 -6.548 25.454 1.00 15.98 146 VAL G CA 1
ATOM 10820 C C . VAL G 1 161 ? 53.239 -6.451 23.941 1.00 15.66 146 VAL G C 1
ATOM 10821 O O . VAL G 1 161 ? 52.258 -6.570 23.206 1.00 20.21 146 VAL G O 1
ATOM 10825 N N . LEU G 1 162 ? 54.475 -6.249 23.481 1.00 16.13 147 LEU G N 1
ATOM 10826 C CA . LEU G 1 162 ? 54.723 -6.098 22.046 1.00 19.33 147 LEU G CA 1
ATOM 10827 C C . LEU G 1 162 ? 54.306 -7.355 21.271 1.00 23.72 147 LEU G C 1
ATOM 10828 O O . LEU G 1 162 ? 53.831 -7.285 20.135 1.00 25.56 147 LEU G O 1
ATOM 10833 N N . ALA G 1 163 ? 54.488 -8.513 21.892 1.00 23.44 148 ALA G N 1
ATOM 10834 C CA . ALA G 1 163 ? 54.056 -9.759 21.267 1.00 21.21 148 ALA G CA 1
ATOM 10835 C C . ALA G 1 163 ? 52.562 -9.755 20.991 1.00 23.82 148 ALA G C 1
ATOM 10836 O O . ALA G 1 163 ? 52.104 -10.345 20.020 1.00 25.23 148 ALA G O 1
ATOM 10838 N N . GLU G 1 164 ? 51.784 -9.075 21.826 1.00 23.53 149 GLU G N 1
ATOM 10839 C CA . GLU G 1 164 ? 50.344 -9.020 21.587 1.00 21.97 149 GLU G CA 1
ATOM 10840 C C . GLU G 1 164 ? 50.039 -8.142 20.389 1.00 25.02 149 GLU G C 1
ATOM 10841 O O . GLU G 1 164 ? 48.948 -8.201 19.828 1.00 28.49 149 GLU G O 1
ATOM 10847 N N . PHE G 1 165 ? 51.014 -7.321 20.008 1.00 19.00 150 PHE G N 1
ATOM 10848 C CA . PHE G 1 165 ? 50.880 -6.438 18.868 1.00 23.60 150 PHE G CA 1
ATOM 10849 C C . PHE G 1 165 ? 51.391 -7.138 17.595 1.00 24.40 150 PHE G C 1
ATOM 10850 O O . PHE G 1 165 ? 51.341 -6.567 16.508 1.00 27.88 150 PHE G O 1
ATOM 10858 N N . GLY G 1 166 ? 51.905 -8.358 17.738 1.00 28.65 151 GLY G N 1
ATOM 10859 C CA . GLY G 1 166 ? 52.516 -9.078 16.623 1.00 23.04 151 GLY G CA 1
ATOM 10860 C C . GLY G 1 166 ? 53.980 -8.716 16.417 1.00 27.93 151 GLY G C 1
ATOM 10861 O O . GLY G 1 166 ? 54.569 -9.026 15.388 1.00 28.48 151 GLY G O 1
ATOM 10862 N N . LEU G 1 167 ? 54.578 -8.060 17.403 1.00 23.76 152 LEU G N 1
ATOM 10863 C CA . LEU G 1 167 ? 55.952 -7.581 17.251 1.00 25.91 152 LEU G CA 1
ATOM 10864 C C . LEU G 1 167 ? 56.876 -8.337 18.192 1.00 25.54 152 LEU G C 1
ATOM 10865 O O . LEU G 1 167 ? 56.729 -8.269 19.411 1.00 27.51 152 LEU G O 1
ATOM 10870 N N . VAL G 1 168 ? 57.824 -9.060 17.619 1.00 21.53 153 VAL G N 1
ATOM 10871 C CA . VAL G 1 168 ? 58.818 -9.770 18.403 1.00 24.57 153 VAL G CA 1
ATOM 10872 C C . VAL G 1 168 ? 60.187 -9.140 18.181 1.00 29.01 153 VAL G C 1
ATOM 10873 O O . VAL G 1 168 ? 60.720 -9.146 17.075 1.00 29.19 153 VAL G O 1
ATOM 10877 N N . ILE G 1 169 ? 60.737 -8.558 19.237 1.00 25.83 154 ILE G N 1
ATOM 10878 C CA . ILE G 1 169 ? 62.040 -7.921 19.153 1.00 28.29 154 ILE G CA 1
ATOM 10879 C C . ILE G 1 169 ? 63.093 -8.990 19.388 1.00 28.53 154 ILE G C 1
ATOM 10880 O O . ILE G 1 169 ? 62.948 -9.806 20.294 1.00 30.12 154 ILE G O 1
ATOM 10885 N N . PRO G 1 170 ? 64.164 -8.983 18.586 1.00 32.47 155 PRO G N 1
ATOM 10886 C CA . PRO G 1 170 ? 65.266 -9.926 18.815 1.00 35.17 155 PRO G CA 1
ATOM 10887 C C . PRO G 1 170 ? 65.727 -9.873 20.267 1.00 36.47 155 PRO G C 1
ATOM 10888 O O . PRO G 1 170 ? 65.749 -8.792 20.874 1.00 24.79 155 PRO G O 1
ATOM 10892 N N . ALA G 1 171 ? 66.091 -11.030 20.809 1.00 25.38 156 ALA G N 1
ATOM 10893 C CA . ALA G 1 171 ? 66.506 -11.134 22.199 1.00 27.76 156 ALA G CA 1
ATOM 10894 C C . ALA G 1 171 ? 67.740 -10.288 22.522 1.00 25.73 156 ALA G C 1
ATOM 10895 O O . ALA G 1 171 ? 67.908 -9.821 23.657 1.00 30.53 156 ALA G O 1
ATOM 10897 N N . ASN G 1 172 ? 68.617 -10.096 21.541 1.00 36.60 157 ASN G N 1
ATOM 10898 C CA . ASN G 1 172 ? 69.839 -9.322 21.781 1.00 36.81 157 ASN G CA 1
ATOM 10899 C C . ASN G 1 172 ? 69.711 -7.837 21.441 1.00 40.57 157 ASN G C 1
ATOM 10900 O O . ASN G 1 172 ? 70.708 -7.098 21.467 1.00 28.80 157 ASN G O 1
ATOM 10905 N N . LYS G 1 173 ? 68.492 -7.410 21.112 1.00 27.08 158 LYS G N 1
ATOM 10906 C CA . LYS G 1 173 ? 68.225 -5.991 20.877 1.00 29.92 158 LYS G CA 1
ATOM 10907 C C . LYS G 1 173 ? 67.664 -5.341 22.149 1.00 28.47 158 LYS G C 1
ATOM 10908 O O . LYS G 1 173 ? 66.721 -5.859 22.753 1.00 21.84 158 LYS G O 1
ATOM 10914 N N . GLU G 1 174 ? 68.253 -4.221 22.571 1.00 24.05 159 GLU G N 1
ATOM 10915 C CA . GLU G 1 174 ? 67.763 -3.535 23.756 1.00 24.05 159 GLU G CA 1
ATOM 10916 C C . GLU G 1 174 ? 66.392 -2.875 23.512 1.00 21.89 159 GLU G C 1
ATOM 10917 O O . GLU G 1 174 ? 66.185 -2.210 22.501 1.00 21.28 159 GLU G O 1
ATOM 10923 N N . ILE G 1 175 ? 65.452 -3.071 24.428 1.00 20.18 160 ILE G N 1
ATOM 10924 C CA . ILE G 1 175 ? 64.215 -2.282 24.404 1.00 21.07 160 ILE G CA 1
ATOM 10925 C C . ILE G 1 175 ? 64.302 -1.179 25.448 1.00 22.54 160 ILE G C 1
ATOM 10926 O O . ILE G 1 175 ? 64.561 -1.457 26.611 1.00 21.66 160 ILE G O 1
ATOM 10931 N N . ARG G 1 176 ? 64.108 0.073 25.034 1.00 20.69 161 ARG G N 1
ATOM 10932 C CA . ARG G 1 176 ? 64.068 1.176 25.983 1.00 14.26 161 ARG G CA 1
ATOM 10933 C C . ARG G 1 176 ? 62.645 1.685 26.079 1.00 16.38 161 ARG G C 1
ATOM 10934 O O . ARG G 1 176 ? 62.102 2.208 25.095 1.00 16.33 161 ARG G O 1
ATOM 10942 N N . VAL G 1 177 ? 62.043 1.543 27.253 1.00 15.70 162 VAL G N 1
ATOM 10943 C CA . VAL G 1 177 ? 60.677 2.037 27.453 1.00 12.15 162 VAL G CA 1
ATOM 10944 C C . VAL G 1 177 ? 60.779 3.382 28.161 1.00 15.91 162 VAL G C 1
ATOM 10945 O O . VAL G 1 177 ? 61.435 3.491 29.198 1.00 15.79 162 VAL G O 1
ATOM 10949 N N . TRP G 1 178 ? 60.164 4.405 27.579 1.00 13.03 163 TRP G N 1
ATOM 10950 C CA . TRP G 1 178 ? 60.179 5.738 28.147 1.00 11.76 163 TRP G CA 1
ATOM 10951 C C . TRP G 1 178 ? 58.828 6.038 28.784 1.00 13.59 163 TRP G C 1
ATOM 10952 O O . TRP G 1 178 ? 57.798 6.060 28.101 1.00 14.66 163 TRP G O 1
ATOM 10963 N N . ASP G 1 179 ? 58.828 6.265 30.092 1.00 13.12 164 ASP G N 1
ATOM 10964 C CA . ASP G 1 179 ? 57.613 6.652 30.807 1.00 13.07 164 ASP G CA 1
ATOM 10965 C C . ASP G 1 179 ? 57.515 8.174 30.782 1.00 14.89 164 ASP G C 1
ATOM 10966 O O . ASP G 1 179 ? 58.439 8.880 31.234 1.00 14.97 164 ASP G O 1
ATOM 10971 N N . THR G 1 180 ? 56.411 8.674 30.233 1.00 13.88 165 THR G N 1
ATOM 10972 C CA . THR G 1 180 ? 56.225 10.112 30.012 1.00 13.11 165 THR G CA 1
ATOM 10973 C C . THR G 1 180 ? 55.692 10.774 31.286 1.00 15.09 165 THR G C 1
ATOM 10974 O O . THR G 1 180 ? 54.534 11.130 31.364 1.00 15.40 165 THR G O 1
ATOM 10978 N N . THR G 1 181 ? 56.552 10.930 32.284 1.00 13.49 166 THR G N 1
ATOM 10979 C CA . THR G 1 181 ? 56.120 11.359 33.605 1.00 10.32 166 THR G CA 1
ATOM 10980 C C . THR G 1 181 ? 56.180 12.865 33.813 1.00 14.23 166 THR G C 1
ATOM 10981 O O . THR G 1 181 ? 55.658 13.393 34.810 1.00 13.27 166 THR G O 1
ATOM 10985 N N . ALA G 1 182 ? 56.824 13.553 32.873 1.00 12.69 167 ALA G N 1
ATOM 10986 C CA . ALA G 1 182 ? 57.011 14.989 32.974 1.00 13.99 167 ALA G CA 1
ATOM 10987 C C . ALA G 1 182 ? 56.401 15.698 31.762 1.00 20.35 167 ALA G C 1
ATOM 10988 O O . ALA G 1 182 ? 55.469 15.176 31.131 1.00 17.24 167 ALA G O 1
ATOM 10990 N N . GLU G 1 183 ? 56.889 16.894 31.439 1.00 15.66 168 GLU G N 1
ATOM 10991 C CA . GLU G 1 183 ? 56.235 17.628 30.365 1.00 17.45 168 GLU G CA 1
ATOM 10992 C C . GLU G 1 183 ? 57.063 17.558 29.063 1.00 16.93 168 GLU G C 1
ATOM 10993 O O . GLU G 1 183 ? 56.813 18.293 28.128 1.00 22.88 168 GLU G O 1
ATOM 10999 N N . LEU G 1 184 ? 58.026 16.641 29.006 1.00 13.01 169 LEU G N 1
ATOM 11000 C CA . LEU G 1 184 ? 58.612 16.259 27.732 1.00 14.23 169 LEU G CA 1
ATOM 11001 C C . LEU G 1 184 ? 57.644 15.300 27.042 1.00 18.72 169 LEU G C 1
ATOM 11002 O O . LEU G 1 184 ? 57.010 14.468 27.707 1.00 11.92 169 LEU G O 1
ATOM 11007 N N . ARG G 1 185 ? 57.527 15.410 25.723 1.00 14.24 170 ARG G N 1
ATOM 11008 C CA . ARG G 1 185 ? 56.711 14.462 24.954 1.00 13.53 170 ARG G CA 1
ATOM 11009 C C . ARG G 1 185 ? 57.566 13.720 23.939 1.00 15.38 170 ARG G C 1
ATOM 11010 O O . ARG G 1 185 ? 58.392 14.322 23.258 1.00 18.02 170 ARG G O 1
ATOM 11018 N N . TYR G 1 186 ? 57.354 12.417 23.823 1.00 12.16 171 TYR G N 1
ATOM 11019 C CA . TYR G 1 186 ? 58.217 11.574 23.005 1.00 13.81 171 TYR G CA 1
ATOM 11020 C C . TYR G 1 186 ? 57.530 11.132 21.715 1.00 14.30 171 TYR G C 1
ATOM 11021 O O . TYR G 1 186 ? 56.316 10.964 21.664 1.00 16.34 171 TYR G O 1
ATOM 11030 N N . MET G 1 187 ? 58.319 10.965 20.664 1.00 14.73 172 MET G N 1
ATOM 11031 C CA . MET G 1 187 ? 57.850 10.257 19.488 1.00 13.36 172 MET G CA 1
ATOM 11032 C C . MET G 1 187 ? 59.016 9.445 18.940 1.00 15.43 172 MET G C 1
ATOM 11033 O O . MET G 1 187 ? 60.165 9.900 18.955 1.00 13.50 172 MET G O 1
ATOM 11038 N N . VAL G 1 188 ? 58.710 8.243 18.464 1.00 12.73 173 VAL G N 1
ATOM 11039 C CA . VAL G 1 188 ? 59.741 7.342 17.967 1.00 13.16 173 VAL G CA 1
ATOM 11040 C C . VAL G 1 188 ? 59.990 7.615 16.503 1.00 12.52 173 VAL G C 1
ATOM 11041 O O . VAL G 1 188 ? 59.040 7.793 15.741 1.00 16.62 173 VAL G O 1
ATOM 11045 N N . LEU G 1 189 ? 61.264 7.716 16.132 1.00 12.25 174 LEU G N 1
ATOM 11046 C CA . LEU G 1 189 ? 61.674 7.743 14.730 1.00 15.20 174 LEU G CA 1
ATOM 11047 C C . LEU G 1 189 ? 62.048 6.310 14.373 1.00 12.19 174 LEU G C 1
ATOM 11048 O O . LEU G 1 189 ? 63.124 5.835 14.756 1.00 16.14 174 LEU G O 1
ATOM 11053 N N . PRO G 1 190 ? 61.148 5.602 13.675 1.00 15.88 175 PRO G N 1
ATOM 11054 C CA . PRO G 1 190 ? 61.364 4.170 13.415 1.00 14.66 175 PRO G CA 1
ATOM 11055 C C . PRO G 1 190 ? 62.435 3.986 12.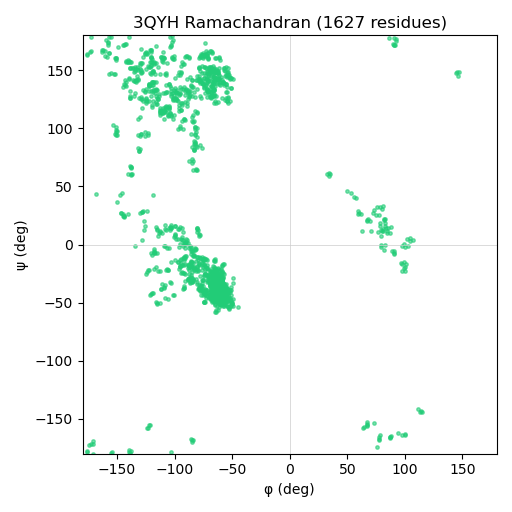353 1.00 21.30 175 PRO G C 1
ATOM 11056 O O . PRO G 1 190 ? 62.758 4.938 11.644 1.00 15.43 175 PRO G O 1
ATOM 11060 N N . GLU G 1 191 ? 62.992 2.786 12.241 1.00 17.29 176 GLU G N 1
ATOM 11061 C CA . GLU G 1 191 ? 63.975 2.528 11.205 1.00 19.62 176 GLU G CA 1
ATOM 11062 C C . GLU G 1 191 ? 63.324 2.401 9.832 1.00 17.84 176 GLU G C 1
ATOM 11063 O O . GLU G 1 191 ? 62.221 1.868 9.694 1.00 20.02 176 GLU G O 1
ATOM 11069 N N . ARG G 1 192 ? 64.017 2.896 8.816 1.00 20.94 177 ARG G N 1
ATOM 11070 C CA . ARG G 1 192 ? 63.541 2.806 7.432 1.00 20.93 177 ARG G CA 1
ATOM 11071 C C . ARG G 1 192 ? 63.574 1.357 6.957 1.00 20.39 177 ARG G C 1
ATOM 11072 O O . ARG G 1 192 ? 64.595 0.695 7.105 1.00 19.15 177 ARG G O 1
ATOM 11080 N N . PRO G 1 193 ? 62.457 0.858 6.405 1.00 18.11 178 PRO G N 1
ATOM 11081 C CA . PRO G 1 193 ? 62.417 -0.538 5.942 1.00 25.12 178 PRO G CA 1
ATOM 11082 C C . PRO G 1 193 ? 63.419 -0.807 4.813 1.00 28.32 178 PRO G C 1
ATOM 11083 O O . PRO G 1 193 ? 63.714 0.065 3.993 1.00 27.69 178 PRO G O 1
ATOM 11087 N N . ALA G 1 194 ? 63.950 -2.017 4.772 1.00 28.84 179 ALA G N 1
ATOM 11088 C CA . ALA G 1 194 ? 64.833 -2.406 3.679 1.00 29.37 179 ALA G CA 1
ATOM 11089 C C . ALA G 1 194 ? 64.043 -2.441 2.376 1.00 28.22 179 ALA G C 1
ATOM 11090 O O . ALA G 1 194 ? 62.831 -2.672 2.383 1.00 27.35 179 ALA G O 1
ATOM 11092 N N . GLY G 1 195 ? 64.739 -2.207 1.267 1.00 32.71 180 GLY G N 1
ATOM 11093 C CA . GLY G 1 195 ? 64.135 -2.288 -0.054 1.00 38.46 180 GLY G CA 1
ATOM 11094 C C . GLY G 1 195 ? 63.254 -1.105 -0.426 1.00 38.49 180 GLY G C 1
ATOM 11095 O O . GLY G 1 195 ? 62.269 -1.271 -1.151 1.00 38.75 180 GLY G O 1
ATOM 11096 N N . THR G 1 196 ? 63.605 0.083 0.075 1.00 32.00 181 THR G N 1
ATOM 11097 C CA . THR G 1 196 ? 62.853 1.304 -0.218 1.00 31.94 181 THR G CA 1
ATOM 11098 C C . THR G 1 196 ? 63.790 2.367 -0.777 1.00 31.86 181 THR G C 1
ATOM 11099 O O . THR G 1 196 ? 63.460 3.555 -0.803 1.00 33.01 181 THR G O 1
ATOM 11103 N N . GLU G 1 197 ? 64.975 1.946 -1.200 1.00 35.62 182 GLU G N 1
ATOM 11104 C CA . GLU G 1 197 ? 66.019 2.872 -1.640 1.00 40.94 182 GLU G CA 1
ATOM 11105 C C . GLU G 1 197 ? 65.518 3.916 -2.647 1.00 46.55 182 GLU G C 1
ATOM 11106 O O . GLU G 1 197 ? 65.993 5.052 -2.661 1.00 56.61 182 GLU G O 1
ATOM 11108 N N . ALA G 1 198 ? 64.559 3.521 -3.478 1.00 37.03 183 ALA G N 1
ATOM 11109 C CA . ALA G 1 198 ? 64.019 4.389 -4.512 1.00 54.22 183 ALA G CA 1
ATOM 11110 C C . ALA G 1 198 ? 62.527 4.640 -4.300 1.00 55.93 183 ALA G C 1
ATOM 11111 O O . ALA G 1 198 ? 61.733 4.593 -5.242 1.00 60.44 183 ALA G O 1
ATOM 11113 N N . TYR G 1 199 ? 62.150 4.875 -3.049 1.00 41.78 184 TYR G N 1
ATOM 11114 C CA . TYR G 1 199 ? 60.820 5.358 -2.718 1.00 35.83 184 TYR G CA 1
ATOM 11115 C C . TYR G 1 199 ? 60.944 6.859 -2.599 1.00 24.38 184 TYR G C 1
ATOM 11116 O O . TYR G 1 199 ? 61.986 7.359 -2.182 1.00 35.59 184 TYR G O 1
ATOM 11125 N N . SER G 1 200 ? 59.899 7.586 -2.983 1.00 31.29 185 SER G N 1
ATOM 11126 C CA . SER G 1 200 ? 59.894 9.032 -2.781 1.00 30.20 185 SER G CA 1
ATOM 11127 C C . SER G 1 200 ? 59.592 9.290 -1.311 1.00 24.24 185 SER G C 1
ATOM 11128 O O . SER G 1 200 ? 59.120 8.402 -0.616 1.00 22.46 185 SER G O 1
ATOM 11131 N N . GLU G 1 201 ? 59.862 10.505 -0.843 1.00 28.24 186 GLU G N 1
ATOM 11132 C CA . GLU G 1 201 ? 59.577 10.879 0.532 1.00 23.47 186 GLU G CA 1
ATOM 11133 C C . GLU G 1 201 ? 58.115 10.594 0.849 1.00 22.91 186 GLU G C 1
ATOM 11134 O O . GLU G 1 201 ? 57.780 10.055 1.901 1.00 25.69 186 GLU G O 1
ATOM 11140 N N . GLU G 1 202 ? 57.242 10.950 -0.084 1.00 22.24 187 GLU G N 1
ATOM 11141 C CA . GLU G 1 202 ? 55.812 10.733 0.076 1.00 23.61 187 GLU G CA 1
ATOM 11142 C C . GLU G 1 202 ? 55.460 9.246 0.181 1.00 29.29 187 GLU G C 1
ATOM 11143 O O . GLU G 1 202 ? 54.614 8.872 0.987 1.00 21.14 187 GLU G O 1
ATOM 11149 N N . GLN G 1 203 ? 56.112 8.407 -0.630 1.00 23.07 188 GLN G N 1
ATOM 11150 C CA . GLN G 1 203 ? 55.888 6.960 -0.582 1.00 30.42 188 GLN G CA 1
ATOM 11151 C C . GLN G 1 203 ? 56.411 6.381 0.735 1.00 22.21 188 GLN G C 1
ATOM 11152 O O . GLN G 1 203 ? 55.839 5.442 1.286 1.00 23.75 188 GLN G O 1
ATOM 11158 N N . LEU G 1 204 ? 57.508 6.944 1.229 1.00 20.51 189 LEU G N 1
ATOM 11159 C CA . LEU G 1 204 ? 58.064 6.501 2.498 1.00 21.28 189 LEU G CA 1
ATOM 11160 C C . LEU G 1 204 ? 57.097 6.802 3.629 1.00 21.57 189 LEU G C 1
ATOM 11161 O O . LEU G 1 204 ? 56.884 5.972 4.502 1.00 20.39 189 LEU G O 1
ATOM 11166 N N . ALA G 1 205 ? 56.495 7.985 3.597 1.00 18.89 190 ALA G N 1
ATOM 11167 C CA . ALA G 1 205 ? 55.520 8.356 4.627 1.00 22.08 190 ALA G CA 1
ATOM 11168 C C . ALA G 1 205 ? 54.359 7.372 4.735 1.00 24.58 190 ALA G C 1
ATOM 11169 O O . ALA G 1 205 ? 53.837 7.142 5.829 1.00 22.36 190 ALA G O 1
ATOM 11171 N N . GLU G 1 206 ? 53.936 6.807 3.604 1.00 23.09 191 GLU G N 1
ATOM 11172 C CA . GLU G 1 206 ? 52.799 5.877 3.606 1.00 22.62 191 GLU G CA 1
ATOM 11173 C C . GLU G 1 206 ? 53.130 4.607 4.397 1.00 23.09 191 GLU G C 1
ATOM 11174 O O . GLU G 1 206 ? 52.231 3.906 4.846 1.00 26.59 191 GLU G O 1
ATOM 11180 N N . LEU G 1 207 ? 54.415 4.310 4.550 1.00 18.87 192 LEU G N 1
ATOM 11181 C CA . LEU G 1 207 ? 54.829 3.125 5.304 1.00 20.98 192 LEU G CA 1
ATOM 11182 C C . LEU G 1 207 ? 54.811 3.348 6.816 1.00 24.42 192 LEU G C 1
ATOM 11183 O O . LEU G 1 207 ? 54.824 2.388 7.590 1.00 21.82 192 LEU G O 1
ATOM 11188 N N . VAL G 1 208 ? 54.833 4.613 7.231 1.00 21.56 193 VAL G N 1
ATOM 11189 C CA . VAL G 1 208 ? 55.020 4.941 8.636 1.00 21.02 193 VAL G CA 1
ATOM 11190 C C . VAL G 1 208 ? 53.680 4.890 9.344 1.00 21.18 193 VAL G C 1
ATOM 11191 O O . VAL G 1 208 ? 52.835 5.729 9.111 1.00 20.61 193 VAL G O 1
ATOM 11195 N N . THR G 1 209 ? 53.483 3.895 10.200 1.00 20.33 194 THR G N 1
ATOM 11196 C CA . THR G 1 209 ? 52.209 3.739 10.897 1.00 19.05 194 THR G CA 1
ATOM 11197 C C . THR G 1 209 ? 52.245 4.473 12.224 1.00 18.19 194 THR G C 1
ATOM 11198 O O . THR G 1 209 ? 53.326 4.745 12.760 1.00 18.47 194 THR G O 1
ATOM 11202 N N . ARG G 1 210 ? 51.075 4.744 12.785 1.00 16.16 195 ARG G N 1
ATOM 11203 C CA . ARG G 1 210 ? 51.022 5.283 14.129 1.00 16.19 195 ARG G CA 1
ATOM 11204 C C . ARG G 1 210 ? 51.803 4.401 15.100 1.00 17.78 195 ARG G C 1
ATOM 11205 O O . ARG G 1 210 ? 52.581 4.913 15.900 1.00 17.46 195 ARG G O 1
ATOM 11213 N N . ASP G 1 211 ? 51.602 3.082 15.031 1.00 16.94 196 ASP G N 1
ATOM 11214 C CA . ASP G 1 211 ? 52.274 2.182 15.979 1.00 18.30 196 ASP G CA 1
ATOM 11215 C C . ASP G 1 211 ? 53.787 2.268 15.856 1.00 15.03 196 ASP G C 1
ATOM 11216 O O . ASP G 1 211 ? 54.504 2.147 16.850 1.00 17.42 196 ASP G O 1
ATOM 11221 N N . SER G 1 212 ? 54.283 2.471 14.635 1.00 16.18 197 SER G N 1
ATOM 11222 C CA . SER G 1 212 ? 55.723 2.582 14.433 1.00 16.86 197 SER G CA 1
ATOM 11223 C C . SER G 1 212 ? 56.296 3.823 15.110 1.00 17.58 197 SER G C 1
ATOM 11224 O O . SER G 1 212 ? 57.482 3.849 15.445 1.00 12.11 197 SER G O 1
ATOM 11227 N N . MET G 1 213 ? 55.452 4.832 15.335 1.00 15.49 198 MET G N 1
ATOM 11228 C CA . MET G 1 213 ? 55.912 6.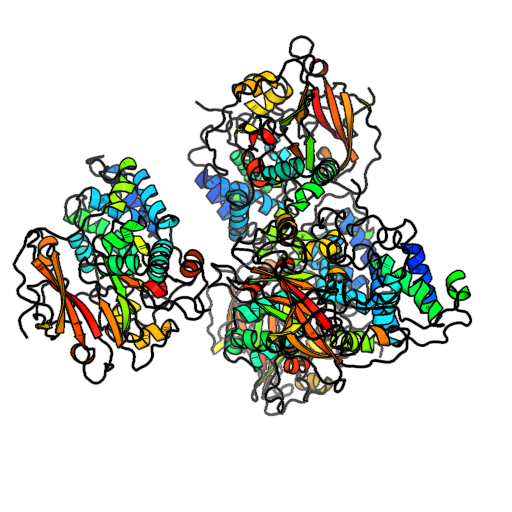068 15.973 1.00 12.62 198 MET G CA 1
ATOM 11229 C C . MET G 1 213 ? 55.675 6.078 17.496 1.00 16.31 198 MET G C 1
ATOM 11230 O O . MET G 1 213 ? 56.211 6.938 18.210 1.00 16.98 198 MET G O 1
ATOM 11235 N N . ILE G 1 214 ? 54.861 5.142 17.984 1.00 15.09 199 ILE G N 1
ATOM 11236 C CA . ILE G 1 214 ? 54.741 4.913 19.427 1.00 11.80 199 ILE G CA 1
ATOM 11237 C C . ILE G 1 214 ? 55.806 3.895 19.885 1.00 16.35 199 ILE G C 1
ATOM 11238 O O . ILE G 1 214 ? 56.300 3.929 21.024 1.00 14.30 199 ILE G O 1
ATOM 11243 N N . GLY G 1 215 ? 56.162 2.995 18.973 1.00 15.08 200 GLY G N 1
ATOM 11244 C CA . GLY G 1 215 ? 57.128 1.946 19.250 1.00 16.94 200 GLY G CA 1
ATOM 11245 C C . GLY G 1 215 ? 56.454 0.591 19.439 1.00 17.45 200 GLY G C 1
ATOM 11246 O O . GLY G 1 215 ? 57.124 -0.403 19.769 1.00 17.96 200 GLY G O 1
ATOM 11247 N N . THR G 1 216 ? 55.134 0.547 19.260 1.00 18.42 201 THR G N 1
ATOM 11248 C CA . THR G 1 216 ? 54.385 -0.712 19.399 1.00 13.72 201 THR G CA 1
ATOM 11249 C C . THR G 1 216 ? 54.271 -1.504 18.089 1.00 21.39 201 THR G C 1
ATOM 11250 O O . THR G 1 216 ? 53.632 -2.565 18.046 1.00 21.49 201 THR G O 1
ATOM 11254 N N . GLY G 1 217 ? 54.891 -0.990 17.030 1.00 18.47 202 GLY G N 1
ATOM 11255 C CA . GLY G 1 217 ? 54.890 -1.645 15.736 1.00 17.36 202 GLY G CA 1
ATOM 11256 C C . GLY G 1 217 ? 56.105 -1.203 14.933 1.00 22.30 202 GLY G C 1
ATOM 11257 O O . GLY G 1 217 ? 56.927 -0.396 15.395 1.00 20.23 202 GLY G O 1
ATOM 11258 N N . LEU G 1 218 ? 56.234 -1.752 13.734 1.00 20.14 203 LEU G N 1
ATOM 11259 C CA . LEU G 1 218 ? 57.271 -1.339 12.799 1.00 22.54 203 LEU G CA 1
ATOM 11260 C C . LEU G 1 218 ? 56.608 -0.771 11.555 1.00 18.16 203 LEU G C 1
ATOM 11261 O O . LEU G 1 218 ? 55.461 -1.115 11.257 1.00 19.97 203 LEU G O 1
ATOM 11266 N N . PRO G 1 219 ? 57.318 0.104 10.824 1.00 16.47 204 PRO G N 1
ATOM 11267 C CA . PRO G 1 219 ? 56.770 0.575 9.553 1.00 20.46 204 PRO G CA 1
ATOM 11268 C C . PRO G 1 219 ? 56.394 -0.604 8.646 1.00 23.03 204 PRO G C 1
ATOM 11269 O O . PRO G 1 219 ? 56.973 -1.683 8.761 1.00 20.91 204 PRO G O 1
ATOM 11273 N N . THR G 1 220 ? 55.410 -0.396 7.778 1.00 25.70 205 THR G N 1
ATOM 11274 C CA . THR G 1 220 ? 55.040 -1.397 6.781 1.00 25.27 205 THR G CA 1
ATOM 11275 C C . THR G 1 220 ? 56.287 -1.791 6.000 1.00 28.79 205 THR G C 1
ATOM 11276 O O . THR G 1 220 ? 57.022 -0.917 5.520 1.00 26.93 205 THR G O 1
ATOM 11280 N N . GLN G 1 221 ? 56.564 -3.098 5.935 1.00 22.32 206 GLN G N 1
ATOM 11281 C CA . GLN G 1 221 ? 57.782 -3.620 5.299 1.00 21.92 206 GLN G CA 1
ATOM 11282 C C . GLN G 1 221 ? 57.556 -4.167 3.880 1.00 37.15 206 GLN G C 1
ATOM 11283 O O . GLN G 1 221 ? 56.919 -5.214 3.704 1.00 36.01 206 GLN G O 1
ATOM 11289 N N . PRO G 1 222 ? 58.096 -3.486 2.857 1.00 35.87 207 PRO G N 1
ATOM 11290 C CA . PRO G 1 222 ? 57.875 -3.996 1.497 1.00 37.20 207 PRO G CA 1
ATOM 11291 C C . PRO G 1 222 ? 58.660 -5.288 1.248 1.00 36.84 207 PRO G C 1
ATOM 11292 O O . PRO G 1 222 ? 58.148 -6.157 0.531 1.00 44.64 207 PRO G O 1
ATOM 11296 N N . MET H 2 1 ? 50.526 10.837 45.292 1.00 19.15 1 MET H N 1
ATOM 11297 C CA . MET H 2 1 ? 49.391 10.088 45.835 1.00 18.48 1 MET H CA 1
ATOM 11298 C C . MET H 2 1 ? 49.485 8.643 45.365 1.00 17.31 1 MET H C 1
ATOM 11299 O O . MET H 2 1 ? 49.559 8.390 44.160 1.00 16.68 1 MET H O 1
ATOM 11304 N N . ASN H 2 2 ? 49.511 7.702 46.309 1.00 17.40 2 ASN H N 1
ATOM 11305 C CA . ASN H 2 2 ? 49.635 6.282 45.963 1.00 17.15 2 ASN H CA 1
ATOM 11306 C C . ASN H 2 2 ? 48.286 5.698 45.541 1.00 17.85 2 ASN H C 1
ATOM 11307 O O . ASN H 2 2 ? 47.750 4.789 46.179 1.00 13.50 2 ASN H O 1
ATOM 11312 N N . GLY H 2 3 ? 47.747 6.206 44.446 1.00 14.29 3 GLY H N 1
ATOM 11313 C CA . GLY H 2 3 ? 46.416 5.803 44.041 1.00 14.85 3 GLY H CA 1
ATOM 11314 C C . GLY H 2 3 ? 46.424 4.819 42.898 1.00 14.87 3 GLY H C 1
ATOM 11315 O O . GLY H 2 3 ? 47.473 4.439 42.400 1.00 13.19 3 GLY H O 1
ATOM 11316 N N . ILE H 2 4 ? 45.219 4.443 42.460 1.00 15.46 4 ILE H N 1
ATOM 11317 C CA . ILE H 2 4 ? 45.047 3.480 41.396 1.00 9.90 4 ILE H CA 1
ATOM 11318 C C . ILE H 2 4 ? 45.610 3.956 40.034 1.00 14.38 4 ILE H C 1
ATOM 11319 O O . ILE H 2 4 ? 45.903 3.142 39.161 1.00 13.34 4 ILE H O 1
ATOM 11324 N N . HIS H 2 5 ? 45.772 5.270 39.852 1.00 12.64 5 HIS H N 1
ATOM 11325 C CA . HIS H 2 5 ? 46.304 5.801 38.585 1.00 14.35 5 HIS H CA 1
ATOM 11326 C C . HIS H 2 5 ? 47.775 5.453 38.393 1.00 14.94 5 HIS H C 1
ATOM 11327 O O . HIS H 2 5 ? 48.268 5.481 37.284 1.00 13.40 5 HIS H O 1
ATOM 11334 N N . ASP H 2 6 ? 48.488 5.172 39.478 1.00 12.17 6 ASP H N 1
ATOM 11335 C CA . ASP H 2 6 ? 49.911 4.853 39.395 1.00 10.87 6 ASP H CA 1
ATOM 11336 C C . ASP H 2 6 ? 50.042 3.365 39.034 1.00 16.30 6 ASP H C 1
ATOM 11337 O O . ASP H 2 6 ? 50.215 2.515 39.904 1.00 14.78 6 ASP H O 1
ATOM 11342 N N . THR H 2 7 ? 49.934 3.054 37.747 1.00 13.89 7 THR H N 1
ATOM 11343 C CA . THR H 2 7 ? 49.717 1.673 37.304 1.00 14.83 7 THR H CA 1
ATOM 11344 C C . THR H 2 7 ? 50.983 0.847 37.097 1.00 17.21 7 THR H C 1
ATOM 11345 O O . THR H 2 7 ? 50.898 -0.369 36.994 1.00 17.50 7 THR H O 1
ATOM 11349 N N . GLY H 2 8 ? 52.138 1.498 36.985 1.00 11.16 8 GLY H N 1
ATOM 11350 C CA . GLY H 2 8 ? 53.318 0.809 36.495 1.00 12.08 8 GLY H CA 1
ATOM 11351 C C . GLY H 2 8 ? 53.692 -0.397 37.346 1.00 16.04 8 GLY H C 1
ATOM 11352 O O . GLY H 2 8 ? 53.850 -0.283 38.563 1.00 17.81 8 GLY H O 1
ATOM 11353 N N . GLY H 2 9 ? 53.822 -1.558 36.716 1.00 13.52 9 GLY H N 1
ATOM 11354 C CA . GLY H 2 9 ? 54.186 -2.758 37.454 1.00 13.96 9 GLY H CA 1
ATOM 11355 C C . GLY H 2 9 ? 53.010 -3.575 37.995 1.00 21.04 9 GLY H C 1
ATOM 11356 O O . GLY H 2 9 ? 53.206 -4.685 38.498 1.00 15.86 9 GLY H O 1
ATOM 11357 N N . ALA H 2 10 ? 51.794 -3.048 37.894 1.00 13.31 10 ALA H N 1
ATOM 11358 C CA . ALA H 2 10 ? 50.618 -3.791 38.369 1.00 15.99 10 ALA H CA 1
ATOM 11359 C C . ALA H 2 10 ? 50.320 -5.018 37.515 1.00 17.18 10 ALA H C 1
ATOM 11360 O O . ALA H 2 10 ? 50.601 -5.033 36.320 1.00 17.12 10 ALA H O 1
ATOM 11362 N N . HIS H 2 11 ? 49.750 -6.053 38.143 1.00 16.91 11 HIS H N 1
ATOM 11363 C CA . HIS H 2 11 ? 49.289 -7.249 37.442 1.00 16.43 11 HIS H CA 1
ATOM 11364 C C . HIS H 2 11 ? 47.780 -7.293 37.444 1.00 16.03 11 HIS H C 1
ATOM 11365 O O . HIS H 2 11 ? 47.147 -6.640 38.270 1.00 18.26 11 HIS H O 1
ATOM 11372 N N . GLY H 2 12 ? 47.204 -8.069 36.531 1.00 18.35 12 GLY H N 1
ATOM 11373 C CA . GLY H 2 12 ? 45.788 -8.388 36.604 1.00 16.66 12 GLY H CA 1
ATOM 11374 C C . GLY H 2 12 ? 44.903 -7.555 35.697 1.00 21.81 12 GLY H C 1
ATOM 11375 O O . GLY H 2 12 ? 43.692 -7.729 35.710 1.00 15.31 12 GLY H O 1
ATOM 11376 N N . TYR H 2 13 ? 45.496 -6.637 34.933 1.00 19.47 13 TYR H N 1
ATOM 11377 C CA . TYR H 2 13 ? 44.720 -5.803 34.020 1.00 15.98 13 TYR H CA 1
ATOM 11378 C C . TYR H 2 13 ? 44.493 -6.456 32.660 1.00 16.64 13 TYR H C 1
ATOM 11379 O O . TYR H 2 13 ? 43.668 -5.994 31.893 1.00 18.03 13 TYR H O 1
ATOM 11388 N N . GLY H 2 14 ? 45.250 -7.504 32.349 1.00 17.23 14 GLY H N 1
ATOM 11389 C CA . GLY H 2 14 ? 44.950 -8.335 31.199 1.00 20.49 14 GLY H CA 1
ATOM 11390 C C . GLY H 2 14 ? 45.544 -7.902 29.874 1.00 21.11 14 GLY H C 1
ATOM 11391 O O . GLY H 2 14 ? 46.451 -7.081 29.827 1.00 19.00 14 GLY H O 1
ATOM 11392 N N . PRO H 2 15 ? 45.026 -8.463 28.775 1.00 22.01 15 PRO H N 1
ATOM 11393 C CA . PRO H 2 15 ? 45.580 -8.223 27.438 1.00 19.75 15 PRO H CA 1
ATOM 11394 C C . PRO H 2 15 ? 45.359 -6.790 26.983 1.00 16.64 15 PRO H C 1
ATOM 11395 O O . PRO H 2 15 ? 44.390 -6.140 27.390 1.00 17.55 15 PRO H O 1
ATOM 11399 N N . VAL H 2 16 ? 46.252 -6.289 26.137 1.00 18.70 16 VAL H N 1
ATOM 11400 C CA . VAL H 2 16 ? 46.028 -4.978 25.538 1.00 15.69 16 VAL H CA 1
ATOM 11401 C C . VAL H 2 16 ? 45.104 -5.110 24.324 1.00 17.14 16 VAL H C 1
ATOM 11402 O O . VAL H 2 16 ? 45.550 -5.289 23.190 1.00 21.92 16 VAL H O 1
ATOM 11406 N N . TYR H 2 17 ? 43.811 -5.019 24.563 1.00 18.99 17 TYR H N 1
ATOM 11407 C CA . TYR H 2 17 ? 42.846 -5.053 23.471 1.00 20.58 17 TYR H CA 1
ATOM 11408 C C . TYR H 2 17 ? 42.867 -3.732 22.698 1.00 22.85 17 TYR H C 1
ATOM 11409 O O . TYR H 2 17 ? 42.926 -2.652 23.293 1.00 21.74 17 TYR H O 1
ATOM 11418 N N . ARG H 2 18 ? 42.840 -3.840 21.370 1.00 27.18 18 ARG H N 1
ATOM 11419 C CA . ARG H 2 18 ? 42.821 -2.696 20.467 1.00 25.87 18 ARG H CA 1
ATOM 11420 C C . ARG H 2 18 ? 41.741 -2.904 19.420 1.00 32.14 18 ARG H C 1
ATOM 11421 O O . ARG H 2 18 ? 41.500 -4.029 18.992 1.00 33.87 18 ARG H O 1
ATOM 11429 N N . GLU H 2 19 ? 41.082 -1.831 19.004 1.00 36.14 19 GLU H N 1
ATOM 11430 C CA . GLU H 2 19 ? 40.141 -1.950 17.900 1.00 33.28 19 GLU H CA 1
ATOM 11431 C C . GLU H 2 19 ? 40.729 -1.485 16.583 1.00 37.73 19 GLU H C 1
ATOM 11432 O O . GLU H 2 19 ? 41.516 -0.539 16.529 1.00 44.06 19 GLU H O 1
ATOM 11438 N N . PRO H 2 20 ? 40.363 -2.170 15.505 1.00 46.31 20 PRO H N 1
ATOM 11439 C CA . PRO H 2 20 ? 40.844 -1.732 14.195 1.00 53.46 20 PRO H CA 1
ATOM 11440 C C . PRO H 2 20 ? 40.045 -0.497 13.779 1.00 34.47 20 PRO H C 1
ATOM 11441 O O . PRO H 2 20 ? 38.867 -0.386 14.140 1.00 34.57 20 PRO H O 1
ATOM 11445 N N . ASN H 2 21 ? 40.668 0.415 13.048 1.00 36.93 21 ASN H N 1
ATOM 11446 C CA . ASN H 2 21 ? 39.942 1.571 12.546 1.00 43.48 21 ASN H CA 1
ATOM 11447 C C . ASN H 2 21 ? 39.216 2.307 13.681 1.00 41.98 21 ASN H C 1
ATOM 11448 O O . ASN H 2 21 ? 38.042 2.678 13.554 1.00 33.61 21 ASN H O 1
ATOM 11450 N N . GLU H 2 22 ? 39.915 2.503 14.800 1.00 28.89 22 GLU H N 1
ATOM 11451 C CA . GLU H 2 22 ? 39.352 3.262 15.903 1.00 24.57 22 GLU H CA 1
ATOM 11452 C C . GLU H 2 22 ? 39.236 4.719 15.462 1.00 17.85 22 GLU H C 1
ATOM 11453 O O . GLU H 2 22 ? 40.200 5.304 14.986 1.00 23.48 22 GLU H O 1
ATOM 11459 N N . PRO H 2 23 ? 38.053 5.310 15.614 1.00 22.85 23 PRO H N 1
ATOM 11460 C CA . PRO H 2 23 ? 37.915 6.738 15.298 1.00 25.50 23 PRO H CA 1
ATOM 11461 C C . PRO H 2 23 ? 38.465 7.614 16.431 1.00 24.98 23 PRO H C 1
ATOM 11462 O O . PRO H 2 23 ? 38.585 7.148 17.577 1.00 21.57 23 PRO H O 1
ATOM 11466 N N . VAL H 2 24 ? 38.762 8.870 16.131 1.00 21.07 24 VAL H N 1
ATOM 11467 C CA . VAL H 2 24 ? 39.279 9.777 17.153 1.00 19.17 24 VAL H CA 1
ATOM 11468 C C . VAL H 2 24 ? 38.262 9.874 18.286 1.00 21.15 24 VAL H C 1
ATOM 11469 O O . VAL H 2 24 ? 38.600 9.762 19.460 1.00 23.48 24 VAL H O 1
ATOM 11473 N N . PHE H 2 25 ? 36.997 10.068 17.929 1.00 16.16 25 PHE H N 1
ATOM 11474 C CA . PHE H 2 25 ? 35.938 10.139 18.918 1.00 16.70 25 PHE H CA 1
ATOM 11475 C C . PHE H 2 25 ? 34.911 9.047 18.673 1.00 27.89 25 PHE H C 1
ATOM 11476 O O . PHE H 2 25 ? 34.251 9.019 17.626 1.00 22.17 25 PHE H O 1
ATOM 11484 N N . ARG H 2 26 ? 34.757 8.165 19.657 1.00 24.13 26 ARG H N 1
ATOM 11485 C CA . ARG H 2 26 ? 33.903 7.002 19.482 1.00 26.59 26 ARG H CA 1
ATOM 11486 C C . ARG H 2 26 ? 32.449 7.316 19.796 1.00 30.58 26 ARG H C 1
ATOM 11487 O O . ARG H 2 26 ? 31.557 6.581 19.383 1.00 35.84 26 ARG H O 1
ATOM 11489 N N . TYR H 2 27 ? 32.203 8.413 20.508 1.00 22.54 27 TYR H N 1
ATOM 11490 C CA . TYR H 2 27 ? 30.839 8.869 20.775 1.00 21.54 27 TYR H CA 1
ATOM 11491 C C . TYR H 2 27 ? 30.756 10.390 20.640 1.00 29.05 27 TYR H C 1
ATOM 11492 O O . TYR H 2 27 ? 31.734 11.106 20.873 1.00 26.46 27 TYR H O 1
ATOM 11501 N N . ASP H 2 28 ? 29.589 10.904 20.275 1.00 23.65 28 ASP H N 1
ATOM 11502 C CA . ASP H 2 28 ? 29.444 12.349 20.156 1.00 20.97 28 ASP H CA 1
ATOM 11503 C C . ASP H 2 28 ? 29.680 13.119 21.467 1.00 25.52 28 ASP H C 1
ATOM 11504 O O . ASP H 2 28 ? 30.214 14.215 21.452 1.00 17.63 28 ASP H O 1
ATOM 11509 N N . TRP H 2 29 ? 29.272 12.563 22.604 1.00 20.32 29 TRP H N 1
ATOM 11510 C CA . TRP H 2 29 ? 29.474 13.264 23.867 1.00 16.42 29 TRP H CA 1
ATOM 11511 C C . TRP H 2 29 ? 30.965 13.486 24.184 1.00 16.48 29 TRP H C 1
ATOM 11512 O O . TRP H 2 29 ? 31.316 14.420 24.922 1.00 14.99 29 TRP H O 1
ATOM 11523 N N . GLU H 2 30 ? 31.829 12.636 23.635 1.00 15.06 30 GLU H N 1
ATOM 11524 C CA . GLU H 2 30 ? 33.278 12.732 23.852 1.00 13.66 30 GLU H CA 1
ATOM 11525 C C . GLU H 2 30 ? 33.847 13.989 23.212 1.00 17.73 30 GLU H C 1
ATOM 11526 O O . GLU H 2 30 ? 34.795 14.572 23.725 1.00 15.41 30 GLU H O 1
ATOM 11532 N N . LYS H 2 31 ? 33.270 14.404 22.088 1.00 16.77 31 LYS H N 1
ATOM 11533 C CA . LYS H 2 31 ? 33.716 15.613 21.408 1.00 13.92 31 LYS H CA 1
ATOM 11534 C C . LYS H 2 31 ? 33.489 16.816 22.309 1.00 13.37 31 LYS H C 1
ATOM 11535 O O . LYS H 2 31 ? 34.339 17.690 22.431 1.00 18.26 31 LYS H O 1
ATOM 11541 N N . THR H 2 32 ? 32.326 16.868 22.939 1.00 16.95 32 THR H N 1
ATOM 11542 C CA . THR H 2 32 ? 32.024 17.943 23.868 1.00 15.39 32 THR H CA 1
ATOM 11543 C C . THR H 2 32 ? 33.014 17.964 25.045 1.00 18.60 32 THR H C 1
ATOM 11544 O O . THR H 2 32 ? 33.596 19.000 25.367 1.00 15.76 32 THR H O 1
ATOM 11548 N N . VAL H 2 33 ? 33.193 16.821 25.688 1.00 18.31 33 VAL H N 1
ATOM 11549 C CA . VAL H 2 33 ? 34.077 16.734 26.841 1.00 14.42 33 VAL H CA 1
ATOM 11550 C C . VAL H 2 33 ? 35.494 17.112 26.473 1.00 13.12 33 VAL H C 1
ATOM 11551 O O . VAL H 2 33 ? 36.139 17.904 27.170 1.00 14.38 33 VAL H O 1
ATOM 11555 N N . MET H 2 34 ? 35.996 16.534 25.385 1.00 10.46 34 MET H N 1
ATOM 11556 C CA . MET H 2 34 ? 37.361 16.829 24.966 1.00 10.98 34 MET H CA 1
ATOM 11557 C C . MET H 2 34 ? 37.552 18.327 24.749 1.00 15.36 34 MET H C 1
ATOM 11558 O O . MET H 2 34 ? 38.536 18.916 25.208 1.00 13.30 34 MET H O 1
ATOM 11563 N N . SER H 2 35 ? 36.605 18.954 24.046 1.00 12.66 35 SER H N 1
ATOM 11564 C CA . SER H 2 35 ? 36.797 20.354 23.648 1.00 17.29 35 SER H CA 1
ATOM 11565 C C . SER H 2 35 ? 36.673 21.311 24.840 1.00 17.30 35 SER H C 1
ATOM 11566 O O . SER H 2 35 ? 37.217 22.426 24.815 1.00 14.40 35 SER H O 1
ATOM 11569 N N . LEU H 2 36 ? 36.023 20.854 25.902 1.00 13.86 36 LEU H N 1
ATOM 11570 C CA . LEU H 2 36 ? 35.908 21.671 27.112 1.00 18.90 36 LEU H CA 1
ATOM 11571 C C . LEU H 2 36 ? 37.256 21.937 27.781 1.00 18.45 36 LEU H C 1
ATOM 11572 O O . LEU H 2 36 ? 37.435 22.971 28.413 1.00 18.57 36 LEU H O 1
ATOM 11577 N N . LEU H 2 37 ? 38.204 21.018 27.646 1.00 14.51 37 LEU H N 1
ATOM 11578 C CA . LEU H 2 37 ? 39.438 21.160 28.405 1.00 11.77 37 LEU H CA 1
ATOM 11579 C C . LEU H 2 37 ? 40.246 22.408 27.989 1.00 13.30 37 LEU H C 1
ATOM 11580 O O . LEU H 2 37 ? 40.589 23.234 28.842 1.00 13.43 37 LEU H O 1
ATOM 11585 N N . PRO H 2 38 ? 40.523 22.574 26.684 1.00 13.78 38 PRO H N 1
ATOM 11586 C CA . PRO H 2 38 ? 41.247 23.784 26.260 1.00 19.27 38 PRO H CA 1
ATOM 11587 C C . PRO H 2 38 ? 40.455 25.053 26.557 1.00 17.01 38 PRO H C 1
ATOM 11588 O O . PRO H 2 38 ? 41.047 26.099 26.810 1.00 19.79 38 PRO H O 1
ATOM 11592 N N . ALA H 2 39 ? 39.131 24.965 26.510 1.00 17.98 39 ALA H N 1
ATOM 11593 C CA . ALA H 2 39 ? 38.308 26.137 26.792 1.00 17.80 39 ALA H CA 1
ATOM 11594 C C . ALA H 2 39 ? 38.442 26.586 28.253 1.00 18.69 39 ALA H C 1
ATOM 11595 O O . ALA H 2 39 ? 38.594 27.780 28.527 1.00 16.80 39 ALA H O 1
ATOM 11597 N N . LEU H 2 40 ? 38.400 25.626 29.182 1.00 15.12 40 LEU H N 1
ATOM 11598 C CA . LEU H 2 40 ? 38.501 25.931 30.602 1.00 15.78 40 LEU H CA 1
ATOM 11599 C C . LEU H 2 40 ? 39.929 26.309 30.999 1.00 13.90 40 LEU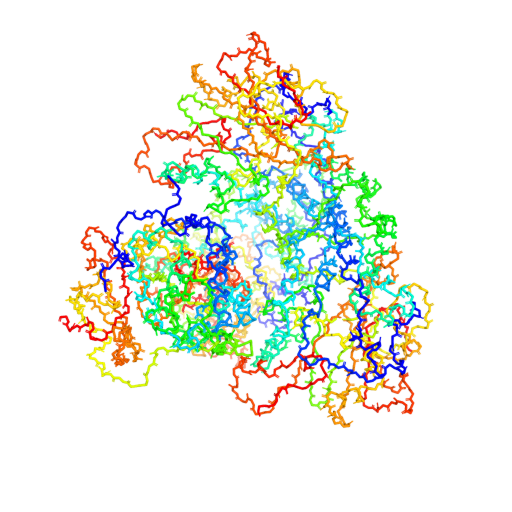 H C 1
ATOM 11600 O O . LEU H 2 40 ? 40.126 27.212 31.815 1.00 15.99 40 LEU H O 1
ATOM 11605 N N . LEU H 2 41 ? 40.928 25.639 30.425 1.00 14.22 41 LEU H N 1
ATOM 11606 C CA . LEU H 2 41 ? 42.311 26.007 30.704 1.00 14.81 41 LEU H CA 1
ATOM 11607 C C . LEU H 2 41 ? 42.539 27.440 30.214 1.00 18.55 41 LEU H C 1
ATOM 11608 O O . LEU H 2 41 ? 43.201 28.240 30.881 1.00 19.04 41 LEU H O 1
ATOM 11613 N N . ALA H 2 42 ? 41.974 27.779 29.052 1.00 15.20 42 ALA H N 1
ATOM 11614 C CA . ALA H 2 42 ? 42.207 29.117 28.496 1.00 18.31 42 ALA H CA 1
ATOM 11615 C C . ALA H 2 42 ? 41.664 30.212 29.414 1.00 16.78 42 ALA H C 1
ATOM 11616 O O . ALA H 2 42 ? 42.258 31.289 29.499 1.00 18.61 42 ALA H O 1
ATOM 11618 N N . ASN H 2 43 ? 40.548 29.925 30.095 1.00 16.76 43 ASN H N 1
ATOM 11619 C CA . ASN H 2 43 ? 39.972 30.832 31.103 1.00 17.93 43 ASN H CA 1
ATOM 11620 C C . ASN H 2 43 ? 40.903 31.010 32.309 1.00 19.27 43 ASN H C 1
ATOM 11621 O O . ASN H 2 43 ? 40.792 31.988 33.050 1.00 18.78 43 ASN H O 1
ATOM 11626 N N . GLY H 2 44 ? 41.778 30.031 32.541 1.00 15.95 44 GLY H N 1
ATOM 11627 C CA . GLY H 2 44 ? 42.544 29.975 33.776 1.00 18.72 44 GLY H CA 1
ATOM 11628 C C . GLY H 2 44 ? 41.733 29.448 34.959 1.00 21.38 44 GLY H C 1
ATOM 11629 O O . GLY H 2 44 ? 42.034 29.765 36.113 1.00 20.89 44 GLY H O 1
ATOM 11630 N N . ASN H 2 45 ? 40.703 28.652 34.688 1.00 15.89 45 ASN H N 1
ATOM 11631 C CA . ASN H 2 45 ? 39.871 28.111 35.763 1.00 14.89 45 ASN H CA 1
ATOM 11632 C C . ASN H 2 45 ? 40.635 27.111 36.640 1.00 19.96 45 ASN H C 1
ATOM 11633 O O . ASN H 2 45 ? 40.303 26.909 37.810 1.00 18.63 45 ASN H O 1
ATOM 11638 N N . PHE H 2 46 ? 41.639 26.467 36.053 1.00 15.53 46 PHE H N 1
ATOM 11639 C CA . PHE H 2 46 ? 42.539 25.605 36.804 1.00 17.07 46 PHE H CA 1
ATOM 11640 C C . PHE H 2 46 ? 43.767 25.388 35.941 1.00 18.63 46 PHE H C 1
ATOM 11641 O O . PHE H 2 46 ? 43.759 25.725 34.760 1.00 16.70 46 PHE H O 1
ATOM 11649 N N . ASN H 2 47 ? 44.828 24.844 36.520 1.00 14.79 47 ASN H N 1
ATOM 11650 C CA . ASN H 2 47 ? 45.978 24.492 35.717 1.00 19.59 47 ASN H CA 1
ATOM 11651 C C . ASN H 2 47 ? 46.028 22.971 35.489 1.00 17.59 47 ASN H C 1
ATOM 11652 O O . ASN H 2 47 ? 45.247 22.199 36.071 1.00 14.60 47 ASN H O 1
ATOM 11657 N N . LEU H 2 48 ? 46.914 22.548 34.609 1.00 14.97 48 LEU H N 1
ATOM 11658 C CA . LEU H 2 48 ? 46.946 21.161 34.195 1.00 17.77 48 LEU H CA 1
ATOM 11659 C C . LEU H 2 48 ? 47.345 20.220 35.352 1.00 15.49 48 LEU H C 1
ATOM 11660 O O . LEU H 2 48 ? 46.893 19.087 35.413 1.00 16.90 48 LEU H O 1
ATOM 11665 N N . ASP H 2 49 ? 48.201 20.688 36.256 1.00 14.90 49 ASP H N 1
ATOM 11666 C CA . ASP H 2 49 ? 48.611 19.861 37.390 1.00 13.53 49 ASP H CA 1
ATOM 11667 C C . ASP H 2 49 ? 47.411 19.599 38.296 1.00 14.26 49 ASP H C 1
ATOM 11668 O O . ASP H 2 49 ? 47.215 18.489 38.784 1.00 14.18 49 ASP H O 1
ATOM 11673 N N . GLU H 2 50 ? 46.597 20.621 38.502 1.00 11.59 50 GLU H N 1
ATOM 11674 C CA . GLU H 2 50 ? 45.380 20.471 39.288 1.00 13.83 50 GLU H CA 1
ATOM 11675 C C . GLU H 2 50 ? 44.435 19.517 38.578 1.00 15.53 50 GLU H C 1
ATOM 11676 O O . GLU H 2 50 ? 43.739 18.702 39.193 1.00 15.41 50 GLU H O 1
ATOM 11682 N N . PHE H 2 51 ? 44.402 19.635 37.261 1.00 11.97 51 PHE H N 1
ATOM 11683 C CA . PHE H 2 51 ? 43.558 18.771 36.458 1.00 15.91 51 PHE H CA 1
ATOM 11684 C C . PHE H 2 51 ? 43.943 17.303 36.651 1.00 13.08 51 PHE H C 1
ATOM 11685 O O . PHE H 2 51 ? 43.093 16.458 36.913 1.00 13.08 51 PHE H O 1
ATOM 11693 N N . ARG H 2 52 ? 45.233 17.008 36.553 1.00 13.66 52 ARG H N 1
ATOM 11694 C CA . ARG H 2 52 ? 45.683 15.635 36.730 1.00 13.26 52 ARG H CA 1
ATOM 11695 C C . ARG H 2 52 ? 45.349 15.086 38.119 1.00 14.71 52 ARG H C 1
ATOM 11696 O O . ARG H 2 52 ? 44.945 13.938 38.253 1.00 13.30 52 ARG H O 1
ATOM 11704 N N . HIS H 2 53 ? 45.555 15.900 39.145 1.00 13.85 53 HIS H N 1
ATOM 11705 C CA . HIS H 2 53 ? 45.380 15.450 40.519 1.00 12.79 53 HIS H CA 1
ATOM 11706 C C . HIS H 2 53 ? 43.905 15.289 40.866 1.00 19.26 53 HIS H C 1
ATOM 11707 O O . HIS H 2 53 ? 43.544 14.516 41.753 1.00 17.40 53 HIS H O 1
ATOM 11714 N N . SER H 2 54 ? 43.046 16.027 40.169 1.00 15.06 54 SER H N 1
ATOM 11715 C CA . SER H 2 54 ? 41.614 15.845 40.341 1.00 12.98 54 SER H CA 1
ATOM 11716 C C . SER H 2 54 ? 41.204 14.439 39.881 1.00 15.00 54 SER H C 1
ATOM 11717 O O . SER H 2 54 ? 40.430 13.760 40.551 1.00 15.55 54 SER H O 1
ATOM 11720 N N . ILE H 2 55 ? 41.721 14.006 38.733 1.00 14.29 55 ILE H N 1
ATOM 11721 C CA . ILE H 2 55 ? 41.489 12.635 38.257 1.00 14.18 55 ILE H CA 1
ATOM 11722 C C . ILE H 2 55 ? 42.067 11.614 39.242 1.00 17.52 55 ILE H C 1
ATOM 11723 O O . ILE H 2 55 ? 41.431 10.592 39.552 1.00 14.43 55 ILE H O 1
ATOM 11728 N N . GLU H 2 56 ? 43.262 11.898 39.761 1.00 13.07 56 GLU H N 1
ATOM 11729 C CA . GLU H 2 56 ? 43.892 10.994 40.741 1.00 15.24 56 GLU H CA 1
ATOM 11730 C C . GLU H 2 56 ? 43.047 10.762 41.997 1.00 19.05 56 GLU H C 1
ATOM 11731 O O . GLU H 2 56 ? 43.125 9.692 42.633 1.00 14.65 56 GLU H O 1
ATOM 11737 N N . ARG H 2 57 ? 42.226 11.757 42.335 1.00 15.95 57 ARG H N 1
ATOM 11738 C CA . ARG H 2 57 ? 41.426 11.722 43.560 1.00 17.01 57 ARG H CA 1
ATOM 11739 C C . ARG H 2 57 ? 40.017 11.142 43.357 1.00 23.09 57 ARG H C 1
ATOM 11740 O O . ARG H 2 57 ? 39.204 11.109 44.282 1.00 22.19 57 ARG H O 1
ATOM 11748 N N . MET H 2 58 ? 39.709 10.672 42.161 1.00 17.85 58 MET H N 1
ATOM 11749 C CA . MET H 2 58 ? 38.390 10.072 42.010 1.00 25.65 58 MET H CA 1
ATOM 11750 C C . MET H 2 58 ? 38.340 8.668 42.635 1.00 24.31 58 MET H C 1
ATOM 11751 O O . MET H 2 58 ? 39.382 8.087 42.953 1.00 23.65 58 MET H O 1
ATOM 11756 N N . GLY H 2 59 ? 37.146 8.145 42.873 1.00 24.29 59 GLY H N 1
ATOM 11757 C CA . GLY H 2 59 ? 37.036 6.841 43.517 1.00 19.91 59 GLY H CA 1
ATOM 11758 C C . GLY H 2 59 ? 37.714 5.787 42.664 1.00 18.76 59 GLY H C 1
ATOM 11759 O O . GLY H 2 59 ? 37.554 5.782 41.439 1.00 19.74 59 GLY H O 1
ATOM 11760 N N . PRO H 2 60 ? 38.481 4.881 43.294 1.00 20.94 60 PRO H N 1
ATOM 11761 C CA . PRO H 2 60 ? 39.270 3.921 42.507 1.00 15.99 60 PRO H CA 1
ATOM 11762 C C . PRO H 2 60 ? 38.390 3.114 41.565 1.00 17.42 60 PRO H C 1
ATOM 11763 O O . PRO H 2 60 ? 38.783 2.912 40.428 1.00 14.40 60 PRO H O 1
ATOM 11767 N N . ALA H 2 61 ? 37.232 2.634 42.025 1.00 16.34 61 ALA H N 1
ATOM 11768 C CA . ALA H 2 61 ? 36.390 1.847 41.128 1.00 21.02 61 ALA H CA 1
ATOM 11769 C C . ALA H 2 61 ? 35.882 2.717 39.977 1.00 18.54 61 ALA H C 1
ATOM 11770 O O . ALA H 2 61 ? 35.808 2.266 38.835 1.00 19.71 61 ALA H O 1
ATOM 11772 N N A HIS H 2 62 ? 35.529 3.958 40.299 0.50 18.10 62 HIS H N 1
ATOM 11773 N N B HIS H 2 62 ? 35.545 3.967 40.281 0.50 18.10 62 HIS H N 1
ATOM 11774 C CA A HIS H 2 62 ? 35.092 4.918 39.295 0.50 20.22 62 HIS H CA 1
ATOM 11775 C CA B HIS H 2 62 ? 35.085 4.910 39.264 0.50 20.22 62 HIS H CA 1
ATOM 11776 C C A HIS H 2 62 ? 36.182 5.070 38.225 0.50 19.00 62 HIS H C 1
ATOM 11777 C C B HIS H 2 62 ? 36.179 5.129 38.213 0.50 19.01 62 HIS H C 1
ATOM 11778 O O A HIS H 2 62 ? 35.908 5.004 37.026 0.50 17.86 62 HIS H O 1
ATOM 11779 O O B HIS H 2 62 ? 35.903 5.163 37.014 0.50 17.94 62 HIS H O 1
ATOM 11792 N N . TYR H 2 63 ? 37.421 5.256 38.671 1.00 15.01 63 TYR H N 1
ATOM 11793 C CA . TYR H 2 63 ? 38.558 5.447 37.764 1.00 15.37 63 TYR H CA 1
ATOM 11794 C C . TYR H 2 63 ? 38.706 4.241 36.845 1.00 18.75 63 TYR H C 1
ATOM 11795 O O . TYR H 2 63 ? 38.917 4.388 35.648 1.00 16.69 63 TYR H O 1
ATOM 11804 N N . LEU H 2 64 ? 38.592 3.039 37.406 1.00 16.28 64 LEU H N 1
ATOM 11805 C CA . LEU H 2 64 ? 38.699 1.832 36.597 1.00 16.92 64 LEU H CA 1
ATOM 11806 C C . LEU H 2 64 ? 37.537 1.672 35.611 1.00 17.46 64 LEU H C 1
ATOM 11807 O O . LEU H 2 64 ? 37.753 1.420 34.428 1.00 20.60 64 LEU H O 1
ATOM 11812 N N . GLU H 2 65 ? 36.308 1.826 36.087 1.00 17.23 65 GLU H N 1
ATOM 11813 C CA . GLU H 2 65 ? 35.143 1.566 35.231 1.00 19.02 65 GLU H CA 1
ATOM 11814 C C . GLU H 2 65 ? 34.964 2.634 34.159 1.00 20.71 65 GLU H C 1
ATOM 11815 O O . GLU H 2 65 ? 34.451 2.348 33.062 1.00 16.05 65 GLU H O 1
ATOM 11821 N N . GLY H 2 66 ? 35.371 3.858 34.468 1.00 17.02 66 GLY H N 1
ATOM 11822 C CA . GLY H 2 66 ? 35.088 4.967 33.579 1.00 17.26 66 GLY H CA 1
ATOM 11823 C C . GLY H 2 66 ? 35.870 4.859 32.280 1.00 18.71 66 GLY H C 1
ATOM 11824 O O . GLY H 2 66 ? 37.038 4.517 32.279 1.00 16.54 66 GLY H O 1
ATOM 11825 N N . THR H 2 67 ? 35.230 5.127 31.151 1.00 15.24 67 THR H N 1
ATOM 11826 C CA . THR H 2 67 ? 36.011 5.309 29.929 1.00 13.75 67 THR H CA 1
ATOM 11827 C C . THR H 2 67 ? 36.809 6.628 30.056 1.00 15.53 67 THR H C 1
ATOM 11828 O O . THR H 2 67 ? 36.559 7.427 30.948 1.00 15.18 67 THR H O 1
ATOM 11832 N N . TYR H 2 68 ? 37.780 6.836 29.176 1.00 14.44 68 TYR H N 1
ATOM 11833 C CA . TYR H 2 68 ? 38.701 7.965 29.327 1.00 15.71 68 TYR H CA 1
ATOM 11834 C C . TYR H 2 68 ? 38.035 9.321 29.536 1.00 13.16 68 TYR H C 1
ATOM 11835 O O . TYR H 2 68 ? 38.328 10.018 30.514 1.00 16.73 68 TYR H O 1
ATOM 11844 N N . TYR H 2 69 ? 37.119 9.697 28.649 1.00 11.15 69 TYR H N 1
ATOM 11845 C CA . TYR H 2 69 ? 36.529 11.032 28.780 1.00 12.90 69 TYR H CA 1
ATOM 11846 C C . TYR H 2 69 ? 35.566 11.171 29.955 1.00 14.73 69 TYR H C 1
ATOM 11847 O O . TYR H 2 69 ? 35.210 12.282 30.328 1.00 13.50 69 TYR H O 1
ATOM 11856 N N . GLU H 2 70 ? 35.150 10.056 30.555 1.00 14.85 70 GLU H N 1
ATOM 11857 C CA . GLU H 2 70 ? 34.405 10.158 31.815 1.00 15.18 70 GLU H CA 1
ATOM 11858 C C . GLU H 2 70 ? 35.307 10.697 32.922 1.00 16.08 70 GLU H C 1
ATOM 11859 O O . GLU H 2 70 ? 34.837 11.355 33.856 1.00 16.99 70 GLU H O 1
ATOM 11865 N N . LEU H 2 71 ? 36.608 10.418 32.831 1.00 14.83 71 LEU H N 1
ATOM 11866 C CA . LEU H 2 71 ? 37.532 10.964 33.831 1.00 18.71 71 LEU H CA 1
ATOM 11867 C C . LEU H 2 71 ? 37.578 12.484 33.731 1.00 15.94 71 LEU H C 1
ATOM 11868 O O . LEU H 2 71 ? 37.575 13.188 34.742 1.00 20.36 71 LEU H O 1
ATOM 11873 N N . TRP H 2 72 ? 37.664 12.989 32.507 1.00 17.89 72 TRP H N 1
ATOM 11874 C CA . TRP H 2 72 ? 37.650 14.439 32.291 1.00 12.82 72 TRP H CA 1
ATOM 11875 C C . TRP H 2 72 ? 36.322 15.045 32.773 1.00 16.44 72 TRP H C 1
ATOM 11876 O O . TRP H 2 72 ? 36.308 16.093 33.440 1.00 18.91 72 TRP H O 1
ATOM 11887 N N . LEU H 2 73 ? 35.207 14.387 32.444 1.00 18.50 73 LEU H N 1
ATOM 11888 C CA . LEU H 2 73 ? 33.897 14.906 32.861 1.00 18.00 73 LEU H CA 1
ATOM 11889 C C . LEU H 2 73 ? 33.852 15.057 34.378 1.00 18.70 73 LEU H C 1
ATOM 11890 O O . LEU H 2 73 ? 33.329 16.044 34.915 1.00 18.54 73 LEU H O 1
ATOM 11895 N N . HIS H 2 74 ? 34.416 14.073 35.070 1.00 18.44 74 HIS H N 1
ATOM 11896 C CA . HIS H 2 74 ? 34.521 14.130 36.515 1.00 18.77 74 HIS H CA 1
ATOM 11897 C C . HIS H 2 74 ? 35.279 15.369 36.979 1.00 17.34 74 HIS H C 1
ATOM 11898 O O . HIS H 2 74 ? 34.845 16.051 37.903 1.00 20.57 74 HIS H O 1
ATOM 11905 N N . VAL H 2 75 ? 36.424 15.652 36.360 1.00 14.21 75 VAL H N 1
ATOM 11906 C CA . VAL H 2 75 ? 37.191 16.820 36.776 1.00 15.29 75 VAL H CA 1
ATOM 11907 C C . VAL H 2 75 ? 36.338 18.070 36.622 1.00 18.54 75 VAL H C 1
ATOM 11908 O O . VAL H 2 75 ? 36.297 18.916 37.514 1.00 16.92 75 VAL H O 1
ATOM 11912 N N . PHE H 2 76 ? 35.635 18.186 35.493 1.00 16.65 76 PHE H N 1
ATOM 11913 C CA . PHE H 2 76 ? 34.890 19.425 35.242 1.00 15.32 76 PHE H CA 1
ATOM 11914 C C . PHE H 2 76 ? 33.794 19.609 36.293 1.00 19.03 76 PHE H C 1
ATOM 11915 O O . PHE H 2 76 ? 33.557 20.715 36.782 1.00 20.60 76 PHE H O 1
ATOM 11923 N N . GLU H 2 77 ? 33.138 18.511 36.661 1.00 17.96 77 GLU H N 1
ATOM 11924 C CA . GLU H 2 77 ? 32.032 18.582 37.607 1.00 18.42 77 GLU H CA 1
ATOM 11925 C C . GLU H 2 77 ? 32.470 18.773 39.052 1.00 22.83 77 GLU H C 1
ATOM 11926 O O . GLU H 2 77 ? 31.661 19.149 39.890 1.00 26.39 77 GLU H O 1
ATOM 11932 N N . ASN H 2 78 ? 33.741 18.499 39.346 1.00 17.87 78 ASN H N 1
ATOM 11933 C CA . ASN H 2 78 ? 34.231 18.554 40.725 1.00 17.37 78 ASN H CA 1
ATOM 11934 C C . ASN H 2 78 ? 35.295 19.602 40.991 1.00 18.59 78 ASN H C 1
ATOM 11935 O O . ASN H 2 78 ? 35.200 20.366 41.955 1.00 19.48 78 ASN H O 1
ATOM 11940 N N . LEU H 2 79 ? 36.322 19.632 40.156 1.00 14.35 79 LEU H N 1
ATOM 11941 C CA . LEU H 2 79 ? 37.364 20.644 40.316 1.00 14.84 79 LEU H CA 1
ATOM 11942 C C . LEU H 2 79 ? 36.799 22.074 40.150 1.00 20.23 79 LEU H C 1
ATOM 11943 O O . LEU H 2 79 ? 37.225 22.998 40.844 1.00 19.45 79 LEU H O 1
ATOM 11948 N N . LEU H 2 80 ? 35.831 22.263 39.251 1.00 20.08 80 LEU H N 1
ATOM 11949 C CA . LEU H 2 80 ? 35.276 23.605 39.068 1.00 18.19 80 LEU H CA 1
ATOM 11950 C C . LEU H 2 80 ? 34.549 24.037 40.333 1.00 19.23 80 LEU H C 1
ATOM 11951 O O . LEU H 2 80 ? 34.510 25.212 40.657 1.00 21.51 80 LEU H O 1
ATOM 11956 N N . VAL H 2 81 ? 33.988 23.079 41.054 1.00 21.01 81 VAL H N 1
ATOM 11957 C CA . VAL H 2 81 ? 33.341 23.391 42.318 1.00 19.70 81 VAL H CA 1
ATOM 11958 C C . VAL H 2 81 ? 34.378 23.692 43.397 1.00 22.54 81 VAL H C 1
ATOM 11959 O O . VAL H 2 81 ? 34.233 24.635 44.160 1.00 21.11 81 VAL H O 1
ATOM 11963 N N . GLU H 2 82 ? 35.442 22.898 43.440 1.00 24.02 82 GLU H N 1
ATOM 11964 C CA . GLU H 2 82 ? 36.524 23.122 44.394 1.00 21.01 82 GLU H CA 1
ATOM 11965 C C . GLU H 2 82 ? 37.168 24.481 44.190 1.00 21.85 82 GLU H C 1
ATOM 11966 O O . GLU H 2 82 ? 37.555 25.129 45.153 1.00 27.60 82 GLU H O 1
ATOM 11972 N N . LYS H 2 83 ? 37.278 24.920 42.939 1.00 22.64 83 LYS H N 1
ATOM 11973 C CA . LYS H 2 83 ? 37.924 26.198 42.647 1.00 22.72 83 LYS H CA 1
ATOM 11974 C C . LYS H 2 83 ? 36.971 27.380 42.830 1.00 25.97 83 LYS H C 1
ATOM 11975 O O . LYS H 2 83 ? 37.378 28.525 42.672 1.00 27.61 83 LYS H O 1
ATOM 11981 N N . GLY H 2 84 ? 35.706 27.108 43.137 1.00 22.97 84 GLY H N 1
ATOM 11982 C CA . GLY H 2 84 ? 34.739 28.185 43.308 1.00 26.32 84 GLY H CA 1
ATOM 11983 C C . GLY H 2 84 ? 34.176 28.768 42.023 1.00 28.96 84 GLY H C 1
ATOM 11984 O O . GLY H 2 84 ? 33.529 29.807 42.034 1.00 27.27 84 GLY H O 1
ATOM 11985 N N . VAL H 2 85 ? 34.422 28.097 40.905 1.00 24.31 85 VAL H N 1
ATOM 11986 C CA . VAL H 2 85 ? 33.932 28.575 39.618 1.00 28.27 85 VAL H CA 1
ATOM 11987 C C . VAL H 2 85 ? 32.451 28.203 39.452 1.00 26.67 85 VAL H C 1
ATOM 11988 O O . VAL H 2 85 ? 31.672 28.973 38.909 1.00 26.06 85 VAL H O 1
ATOM 11992 N N . LEU H 2 86 ? 32.081 27.008 39.925 1.00 24.19 86 LEU H N 1
ATOM 11993 C CA . LEU H 2 86 ? 30.685 26.563 39.996 1.00 23.10 86 LEU H CA 1
ATOM 11994 C C . LEU H 2 86 ? 30.344 26.165 41.426 1.00 33.14 86 LEU H C 1
ATOM 11995 O O . LEU H 2 86 ? 31.238 25.953 42.242 1.00 28.17 86 LEU H O 1
ATOM 12000 N N . THR H 2 87 ? 29.055 26.036 41.727 1.00 29.42 87 THR H N 1
ATOM 12001 C CA . THR H 2 87 ? 28.641 25.466 42.999 1.00 31.67 87 THR H CA 1
ATOM 12002 C C . THR H 2 87 ? 28.101 24.076 42.732 1.00 28.28 87 THR H C 1
ATOM 12003 O O . THR H 2 87 ? 27.630 23.788 41.628 1.00 29.71 87 THR H O 1
ATOM 12007 N N . ALA H 2 88 ? 28.125 23.226 43.755 1.00 28.08 88 ALA H N 1
ATOM 12008 C CA . ALA H 2 88 ? 27.609 21.871 43.625 1.00 34.27 88 ALA H CA 1
ATOM 12009 C C . ALA H 2 88 ? 26.171 21.843 43.097 1.00 33.78 88 ALA H C 1
ATOM 12010 O O . ALA H 2 88 ? 25.827 21.021 42.236 1.00 31.77 88 ALA H O 1
ATOM 12012 N N . THR H 2 89 ? 25.336 22.749 43.595 1.00 35.16 89 THR H N 1
ATOM 12013 C CA . THR H 2 89 ? 23.941 22.812 43.164 1.00 26.66 89 THR H CA 1
ATOM 12014 C C . THR H 2 89 ? 23.832 23.052 41.671 1.00 27.57 89 THR H C 1
ATOM 12015 O O . THR H 2 89 ? 23.062 22.375 40.984 1.00 36.87 89 THR H O 1
ATOM 12019 N N . GLU H 2 90 ? 24.602 24.020 41.177 1.00 30.14 90 GLU H N 1
ATOM 12020 C CA . GLU H 2 90 ? 24.650 24.342 39.747 1.00 29.08 90 GLU H CA 1
ATOM 12021 C C . GLU H 2 90 ? 24.971 23.104 38.924 1.00 30.56 90 GLU H C 1
ATOM 12022 O O . GLU H 2 90 ? 24.306 22.814 37.925 1.00 27.01 90 GLU H O 1
ATOM 12028 N N . VAL H 2 91 ? 25.987 22.365 39.360 1.00 27.23 91 VAL H N 1
ATOM 12029 C CA . VAL H 2 91 ? 26.412 21.161 38.665 1.00 30.17 91 VAL H CA 1
ATOM 12030 C C . VAL H 2 91 ? 25.312 20.110 38.700 1.00 33.54 91 VAL H C 1
ATOM 12031 O O . VAL H 2 91 ? 24.973 19.508 37.678 1.00 34.09 91 VAL H O 1
ATOM 12035 N N . ALA H 2 92 ? 24.745 19.900 39.879 1.00 32.35 92 ALA H N 1
ATOM 12036 C CA . ALA H 2 92 ? 23.643 18.955 40.030 1.00 36.44 92 ALA H CA 1
ATOM 12037 C C . ALA H 2 92 ? 22.417 19.317 39.179 1.00 32.81 92 ALA H C 1
ATOM 12038 O O . ALA H 2 92 ? 21.843 18.448 38.546 1.00 31.58 92 ALA H O 1
ATOM 12040 N N . THR H 2 93 ? 22.041 20.595 39.132 1.00 39.97 93 THR H N 1
ATOM 12041 C CA . THR H 2 93 ? 20.813 21.001 38.428 1.00 38.01 93 THR H CA 1
ATOM 12042 C C . THR H 2 93 ? 21.029 21.391 36.962 1.00 39.19 93 THR H C 1
ATOM 12043 O O . THR H 2 93 ? 20.072 21.553 36.199 1.00 35.35 93 THR H O 1
ATOM 12047 N N . GLY H 2 94 ? 22.283 21.555 36.565 1.00 34.67 94 GLY H N 1
ATOM 12048 C CA . GLY H 2 94 ? 22.579 21.969 35.204 1.00 23.76 94 GLY H CA 1
ATOM 12049 C C . GLY H 2 94 ? 22.183 23.419 34.955 1.00 29.71 94 GLY H C 1
ATOM 12050 O O . GLY H 2 94 ? 22.185 23.879 33.815 1.00 26.84 94 GLY H O 1
ATOM 12051 N N . LYS H 2 95 ? 21.872 24.147 36.025 1.00 23.89 95 LYS H N 1
ATOM 12052 C CA . LYS H 2 95 ? 21.296 25.482 35.887 1.00 37.70 95 LYS H CA 1
ATOM 12053 C C . LYS H 2 95 ? 22.156 26.554 36.542 1.00 30.02 95 LYS H C 1
ATOM 12054 O O . LYS H 2 95 ? 22.524 26.416 37.702 1.00 34.41 95 LYS H O 1
ATOM 12060 N N . ALA H 2 96 ? 22.484 27.617 35.802 1.00 32.89 96 ALA H N 1
ATOM 12061 C CA . ALA H 2 96 ? 23.249 28.733 36.363 1.00 33.49 96 ALA H CA 1
ATOM 12062 C C . ALA H 2 96 ? 22.526 29.363 37.557 1.00 39.43 96 ALA H C 1
ATOM 12063 O O . ALA H 2 96 ? 21.300 29.490 37.558 1.00 42.64 96 ALA H O 1
ATOM 12065 N N . ALA H 2 97 ? 23.289 29.755 38.571 1.00 29.73 97 ALA H N 1
ATOM 12066 C CA . ALA H 2 97 ? 22.713 30.328 39.781 1.00 34.84 97 ALA H CA 1
ATOM 12067 C C . ALA H 2 97 ? 22.249 31.773 39.611 1.00 38.89 97 ALA H C 1
ATOM 12068 O O . ALA H 2 97 ? 21.278 32.198 40.237 1.00 42.78 97 ALA H O 1
ATOM 12070 N N . SER H 2 98 ? 22.954 32.531 38.780 1.00 33.24 98 SER H N 1
ATOM 12071 C CA . SER H 2 98 ? 22.752 33.972 38.723 1.00 35.09 98 SER H CA 1
ATOM 12072 C C . SER H 2 98 ? 23.048 34.507 37.335 1.00 30.75 98 SER H C 1
ATOM 12073 O O . SER H 2 98 ? 23.581 35.614 37.178 1.00 35.46 98 SER H O 1
ATOM 12076 N N . GLY H 2 99 ? 22.701 33.715 36.325 1.00 27.20 99 GLY H N 1
ATOM 12077 C CA . GLY H 2 99 ? 22.911 34.117 34.948 1.00 25.03 99 GLY H CA 1
ATOM 12078 C C . GLY H 2 99 ? 24.374 34.058 34.561 1.00 28.78 99 GLY H C 1
ATOM 12079 O O . GLY H 2 99 ? 25.159 33.287 35.125 1.00 32.88 99 GLY H O 1
ATOM 12080 N N . LYS H 2 100 ? 24.735 34.884 33.593 1.00 19.79 100 LYS H N 1
ATOM 12081 C CA . LYS H 2 100 ? 26.067 34.893 33.023 1.00 26.65 100 LYS H CA 1
ATOM 12082 C C . LYS H 2 100 ? 27.013 35.669 33.923 1.00 33.26 100 LYS H C 1
ATOM 12083 O O . LYS H 2 100 ? 26.684 36.750 34.397 1.00 31.49 100 LYS H O 1
ATOM 12089 N N . THR H 2 101 ? 28.186 35.107 34.180 1.00 28.65 101 THR H N 1
ATOM 12090 C CA . THR H 2 101 ? 29.110 35.729 35.115 1.00 21.90 101 THR H CA 1
ATOM 12091 C C . THR H 2 101 ? 30.530 35.758 34.573 1.00 29.65 101 THR H C 1
ATOM 12092 O O . THR H 2 101 ? 31.429 36.280 35.219 1.00 33.80 101 THR H O 1
ATOM 12096 N N . ALA H 2 102 ? 30.732 35.210 33.382 1.00 24.86 102 ALA H N 1
ATOM 12097 C CA . ALA H 2 102 ? 32.032 35.307 32.742 1.00 27.50 102 ALA H CA 1
ATOM 12098 C C . ALA H 2 102 ? 31.900 35.565 31.243 1.00 24.26 102 ALA H C 1
ATOM 12099 O O . ALA H 2 102 ? 30.794 35.657 30.711 1.00 23.25 102 ALA H O 1
ATOM 12101 N N . THR H 2 103 ? 33.048 35.700 30.590 1.00 23.79 103 THR H N 1
ATOM 12102 C CA . THR H 2 103 ? 33.172 35.775 29.139 1.00 25.57 103 THR H CA 1
ATOM 12103 C C . THR H 2 103 ? 34.192 34.718 28.746 1.00 18.80 103 THR H C 1
ATOM 12104 O O . THR H 2 103 ? 35.261 34.632 29.367 1.00 20.89 103 THR H O 1
ATOM 12108 N N . PRO H 2 104 ? 33.886 33.911 27.718 1.00 21.25 104 PRO H N 1
ATOM 12109 C CA . PRO H 2 104 ? 34.826 32.841 27.358 1.00 20.35 104 PRO H CA 1
ATOM 12110 C C . PRO H 2 104 ? 36.109 33.421 26.852 1.00 23.50 104 PRO H C 1
ATOM 12111 O O . PRO H 2 104 ? 36.067 34.320 26.006 1.00 18.84 104 PRO H O 1
ATOM 12115 N N . VAL H 2 105 ? 37.238 32.917 27.339 1.00 18.72 105 VAL H N 1
ATOM 12116 C CA . VAL H 2 105 ? 38.507 33.362 26.815 1.00 17.27 105 VAL H CA 1
ATOM 12117 C C . VAL H 2 105 ? 38.756 32.699 25.457 1.00 23.49 105 VAL H C 1
ATOM 12118 O O . VAL H 2 105 ? 39.239 33.350 24.539 1.00 19.26 105 VAL H O 1
ATOM 12122 N N . LEU H 2 106 ? 38.397 31.415 25.318 1.00 17.30 106 LEU H N 1
ATOM 12123 C CA . LEU H 2 106 ? 38.661 30.706 24.074 1.00 16.85 106 LEU H CA 1
ATOM 12124 C C . LEU H 2 106 ? 37.578 31.023 23.045 1.00 20.34 106 LEU H C 1
ATOM 12125 O O . LEU H 2 106 ? 36.455 30.481 23.094 1.00 18.42 106 LEU H O 1
ATOM 12130 N N . THR H 2 107 ? 37.902 31.936 22.138 1.00 19.65 107 THR H N 1
ATOM 12131 C CA . THR H 2 107 ? 36.965 32.372 21.106 1.00 18.26 107 THR H CA 1
ATOM 12132 C C . THR H 2 107 ? 37.450 31.869 19.746 1.00 17.09 107 THR H C 1
ATOM 12133 O O . THR H 2 107 ? 38.633 31.572 19.558 1.00 19.59 107 THR H O 1
ATOM 12137 N N . PRO H 2 108 ? 36.541 31.802 18.775 1.00 17.72 108 PRO H N 1
ATOM 12138 C CA . PRO H 2 108 ? 36.903 31.264 17.461 1.00 19.85 108 PRO H CA 1
ATOM 12139 C C . PRO H 2 108 ? 38.145 31.910 16.841 1.00 22.13 108 PRO H C 1
ATOM 12140 O O . PRO H 2 108 ? 38.943 31.197 16.242 1.00 25.05 108 PRO H O 1
ATOM 12144 N N . ALA H 2 109 ? 38.311 33.225 16.983 1.00 20.66 109 ALA H N 1
ATOM 12145 C CA . ALA H 2 109 ? 39.470 33.915 16.410 1.00 21.17 109 ALA H CA 1
ATOM 12146 C C . ALA H 2 109 ? 40.825 33.436 16.946 1.00 27.40 109 ALA H C 1
ATOM 12147 O O . ALA H 2 109 ? 41.848 33.566 16.265 1.00 23.36 109 ALA H O 1
ATOM 12149 N N . ILE H 2 110 ? 40.864 32.916 18.170 1.00 18.70 110 ILE H N 1
ATOM 12150 C CA . ILE H 2 110 ? 42.155 32.527 18.715 1.00 21.86 110 ILE H CA 1
ATOM 12151 C C . ILE H 2 110 ? 42.408 31.017 18.832 1.00 20.44 110 ILE H C 1
ATOM 12152 O O . ILE H 2 110 ? 43.485 30.619 19.275 1.00 20.06 110 ILE H O 1
ATOM 12157 N N . VAL H 2 111 ? 41.430 30.193 18.455 1.00 17.07 111 VAL H N 1
ATOM 12158 C CA . VAL H 2 111 ? 41.577 28.741 18.578 1.00 16.51 111 VAL H CA 1
ATOM 12159 C C . VAL H 2 111 ? 42.858 28.252 17.888 1.00 20.94 111 VAL H C 1
ATOM 12160 O O . VAL H 2 111 ? 43.681 27.581 18.502 1.00 18.13 111 VAL H O 1
ATOM 12164 N N . ASP H 2 112 ? 43.049 28.602 16.623 1.00 17.61 112 ASP H N 1
ATOM 12165 C CA . ASP H 2 112 ? 44.185 28.038 15.895 1.00 19.47 112 ASP H CA 1
ATOM 12166 C C . ASP H 2 112 ? 45.532 28.461 16.495 1.00 21.54 112 ASP H C 1
ATOM 12167 O O . ASP H 2 112 ? 46.452 27.640 16.645 1.00 19.78 112 ASP H O 1
ATOM 12172 N N . GLY H 2 113 ? 45.651 29.740 16.845 1.00 20.31 113 GLY H N 1
ATOM 12173 C CA . GLY H 2 113 ? 46.895 30.253 17.397 1.00 18.28 113 GLY H CA 1
ATOM 12174 C C . GLY H 2 113 ? 47.162 29.670 18.782 1.00 20.08 113 GLY H C 1
ATOM 12175 O O . GLY H 2 113 ? 48.277 29.362 19.142 1.00 21.51 113 GLY H O 1
ATOM 12176 N N . LEU H 2 114 ? 46.120 29.519 19.582 1.00 17.77 114 LEU H N 1
ATOM 12177 C CA . LEU H 2 114 ? 46.288 28.927 20.902 1.00 18.75 114 LEU H CA 1
ATOM 12178 C C . LEU H 2 114 ? 46.680 27.444 20.855 1.00 16.19 114 LEU H C 1
ATOM 12179 O O . LEU H 2 114 ? 47.587 27.010 21.561 1.00 17.05 114 LEU H O 1
ATOM 12184 N N . LEU H 2 115 ? 46.004 26.667 20.015 1.00 14.33 115 LEU H N 1
ATOM 12185 C CA . LEU H 2 115 ? 46.351 25.244 19.854 1.00 16.57 115 LEU H CA 1
ATOM 12186 C C . LEU H 2 115 ? 47.726 25.024 19.216 1.00 19.52 115 LEU H C 1
ATOM 12187 O O . LEU H 2 115 ? 48.413 24.070 19.550 1.00 15.69 115 LEU H O 1
ATOM 12192 N N . SER H 2 116 ? 48.115 25.903 18.293 1.00 16.16 116 SER H N 1
ATOM 12193 C CA . SER H 2 116 ? 49.417 25.798 17.626 1.00 13.99 116 SER H CA 1
ATOM 12194 C C . SER H 2 116 ? 50.548 26.240 18.527 1.00 16.70 116 SER H C 1
ATOM 12195 O O . SER H 2 116 ? 51.713 25.983 18.232 1.00 13.68 116 SER H O 1
ATOM 12198 N N . THR H 2 117 ? 50.214 26.914 19.620 1.00 17.15 117 THR H N 1
ATOM 12199 C CA . THR H 2 117 ? 51.262 27.466 20.491 1.00 21.14 117 THR H CA 1
ATOM 12200 C C . THR H 2 117 ? 51.365 26.702 21.818 1.00 17.25 117 THR H C 1
ATOM 12201 O O . THR H 2 117 ? 52.444 26.353 22.276 1.00 16.87 117 THR H O 1
ATOM 12205 N N . GLY H 2 118 ? 50.231 26.440 22.439 1.00 17.04 118 GLY H N 1
ATOM 12206 C CA . GLY H 2 118 ? 50.233 25.690 23.684 1.00 15.63 118 GLY H CA 1
ATOM 12207 C C . GLY H 2 118 ? 50.897 26.484 24.791 1.00 24.66 118 GLY H C 1
ATOM 12208 O O . GLY H 2 118 ? 50.969 27.710 24.738 1.00 18.24 118 GLY H O 1
ATOM 12209 N N . ALA H 2 119 ? 51.394 25.785 25.800 1.00 16.62 119 ALA H N 1
ATOM 12210 C CA . ALA H 2 119 ? 51.990 26.453 26.945 1.00 20.01 119 ALA H CA 1
ATOM 12211 C C . ALA H 2 119 ? 53.056 25.560 27.530 1.00 18.08 119 ALA H C 1
ATOM 12212 O O . ALA H 2 119 ? 52.739 24.601 28.230 1.00 19.88 119 ALA H O 1
ATOM 12214 N N . SER H 2 120 ? 54.311 25.848 27.229 1.00 15.74 120 SER H N 1
ATOM 12215 C CA . SER H 2 120 ? 55.417 25.044 27.735 1.00 19.02 120 SER H CA 1
ATOM 12216 C C . SER H 2 120 ? 55.548 25.172 29.247 1.00 22.12 120 SER H C 1
ATOM 12217 O O . SER H 2 120 ? 55.352 26.251 29.807 1.00 17.68 120 SER H O 1
ATOM 12220 N N . ALA H 2 121 ? 55.914 24.076 29.903 1.00 15.30 121 ALA H N 1
ATOM 12221 C CA . ALA H 2 121 ? 56.244 24.120 31.326 1.00 18.68 121 ALA H CA 1
ATOM 12222 C C . ALA H 2 121 ? 57.708 24.484 31.576 1.00 16.56 121 ALA H C 1
ATOM 12223 O O . ALA H 2 121 ? 58.135 24.578 32.732 1.00 17.64 121 ALA H O 1
ATOM 12225 N N . ALA H 2 122 ? 58.481 24.677 30.516 1.00 14.29 122 ALA H N 1
ATOM 12226 C CA . ALA H 2 122 ? 59.869 25.109 30.669 1.00 17.26 122 ALA H CA 1
ATOM 12227 C C . ALA H 2 122 ? 59.932 26.518 31.268 1.00 18.49 122 ALA H C 1
ATOM 12228 O O . ALA H 2 122 ? 59.093 27.360 30.964 1.00 17.06 122 ALA H O 1
ATOM 12230 N N . ARG H 2 123 ? 60.921 26.758 32.120 1.00 13.96 123 ARG H N 1
ATOM 12231 C CA . ARG H 2 123 ? 61.123 28.078 32.707 1.00 23.49 123 ARG H CA 1
ATOM 12232 C C . ARG H 2 123 ? 62.575 28.507 32.611 1.00 26.97 123 ARG H C 1
ATOM 12233 O O . ARG H 2 123 ? 63.482 27.670 32.632 1.00 25.80 123 ARG H O 1
ATOM 12241 N N . GLU H 2 124 ? 62.789 29.815 32.522 1.00 29.24 124 GLU H N 1
ATOM 12242 C CA . GLU H 2 124 ? 64.113 30.377 32.294 1.00 33.40 124 GLU H CA 1
ATOM 12243 C C . GLU H 2 124 ? 65.047 30.109 33.464 1.00 31.75 124 GLU H C 1
ATOM 12244 O O . GLU H 2 124 ? 66.177 29.673 33.279 1.00 37.86 124 GLU H O 1
ATOM 12250 N N . GLU H 2 125 ? 64.576 30.363 34.677 1.00 29.96 125 GLU H N 1
ATOM 12251 C CA . GLU H 2 125 ? 65.437 30.178 35.839 1.00 36.32 125 GLU H CA 1
ATOM 12252 C C . GLU H 2 125 ? 64.797 29.323 36.933 1.00 31.28 125 GLU H C 1
ATOM 12253 O O . GLU H 2 125 ? 63.575 29.295 37.099 1.00 24.14 125 GLU H O 1
ATOM 12259 N N . GLY H 2 126 ? 65.638 28.615 37.671 1.00 21.94 126 GLY H N 1
ATOM 12260 C CA . GLY H 2 126 ? 65.163 27.734 38.726 1.00 26.26 126 GLY H CA 1
ATOM 12261 C C . GLY H 2 126 ? 66.355 27.177 39.475 1.00 28.44 126 GLY H C 1
ATOM 12262 O O . GLY H 2 126 ? 67.483 27.615 39.232 1.00 27.40 126 GLY H O 1
ATOM 12263 N N . ALA H 2 127 ? 66.113 26.222 40.375 1.00 21.67 127 ALA H N 1
ATOM 12264 C CA . ALA H 2 127 ? 67.183 25.640 41.168 1.00 24.44 127 ALA H CA 1
ATOM 12265 C C . ALA H 2 127 ? 68.261 25.081 40.271 1.00 26.89 127 ALA H C 1
ATOM 12266 O O . ALA H 2 127 ? 67.978 24.555 39.197 1.00 22.68 127 ALA H O 1
ATOM 12268 N N . ARG H 2 128 ? 69.507 25.184 40.723 1.00 21.76 128 ARG H N 1
ATOM 12269 C CA . ARG H 2 128 ? 70.624 24.709 39.920 1.00 24.55 128 ARG H CA 1
ATOM 12270 C C . ARG H 2 128 ? 70.608 23.185 39.810 1.00 18.38 128 ARG H C 1
ATOM 12271 O O . ARG H 2 128 ? 70.149 22.494 40.719 1.00 18.84 128 ARG H O 1
ATOM 12279 N N . ALA H 2 129 ? 71.112 22.658 38.700 1.00 15.68 129 ALA H N 1
ATOM 12280 C CA . ALA H 2 129 ? 71.183 21.210 38.518 1.00 19.69 129 ALA H CA 1
ATOM 12281 C C . ALA H 2 129 ? 72.211 20.628 39.470 1.00 27.50 129 ALA H C 1
ATOM 12282 O O . ALA H 2 129 ? 73.347 21.081 39.500 1.00 26.03 129 ALA H O 1
ATOM 12284 N N . ARG H 2 130 ? 71.815 19.634 40.255 1.00 23.29 130 ARG H N 1
ATOM 12285 C CA . ARG H 2 130 ? 72.765 18.932 41.114 1.00 22.03 130 ARG H CA 1
ATOM 12286 C C . ARG H 2 130 ? 73.442 17.774 40.378 1.00 22.42 130 ARG H C 1
ATOM 12287 O O . ARG H 2 130 ? 74.494 17.307 40.789 1.00 22.50 130 ARG H O 1
ATOM 12295 N N . PHE H 2 131 ? 72.843 17.306 39.286 1.00 19.75 131 PHE H N 1
ATOM 12296 C CA . PHE H 2 131 ? 73.331 16.090 38.634 1.00 19.91 131 PHE H CA 1
ATOM 12297 C C . PHE H 2 131 ? 73.755 16.324 37.190 1.00 21.82 131 PHE H C 1
ATOM 12298 O O . PHE H 2 131 ? 73.287 17.253 36.533 1.00 21.88 131 PHE H O 1
ATOM 12306 N N . ALA H 2 132 ? 74.665 15.488 36.713 1.00 26.25 132 ALA H N 1
ATOM 12307 C CA . ALA H 2 132 ? 75.158 15.569 35.345 1.00 24.56 132 ALA H CA 1
ATOM 12308 C C . ALA H 2 132 ? 74.865 14.252 34.674 1.00 20.23 132 ALA H C 1
ATOM 12309 O O . ALA H 2 132 ? 74.732 13.242 35.343 1.00 18.10 132 ALA H O 1
ATOM 12311 N N . VAL H 2 133 ? 74.781 14.229 33.352 1.00 18.41 133 VAL H N 1
ATOM 12312 C CA . VAL H 2 133 ? 74.538 12.941 32.732 1.00 19.74 133 VAL H CA 1
ATOM 12313 C C . VAL H 2 133 ? 75.696 11.995 33.020 1.00 24.89 133 VAL H C 1
ATOM 12314 O O . VAL H 2 133 ? 76.865 12.393 33.068 1.00 22.52 133 VAL H O 1
ATOM 12318 N N . GLY H 2 134 ? 75.350 10.747 33.301 1.00 21.17 134 GLY H N 1
ATOM 12319 C CA . GLY H 2 134 ? 76.314 9.776 33.760 1.00 22.13 134 GLY H CA 1
ATOM 12320 C C . GLY H 2 134 ? 76.281 9.559 35.265 1.00 22.68 134 GLY H C 1
ATOM 12321 O O . GLY H 2 134 ? 76.757 8.532 35.729 1.00 22.24 134 GLY H O 1
ATOM 12322 N N . ASP H 2 135 ? 75.720 10.499 36.029 1.00 18.50 135 ASP H N 1
ATOM 12323 C CA . ASP H 2 135 ? 75.655 10.334 37.479 1.00 19.21 135 ASP H CA 1
ATOM 12324 C C . ASP H 2 135 ? 74.698 9.207 37.841 1.00 23.30 135 ASP H C 1
ATOM 12325 O O . ASP H 2 135 ? 73.642 9.063 37.223 1.00 20.62 135 ASP H O 1
ATOM 12330 N N . LYS H 2 136 ? 75.068 8.417 38.840 1.00 20.40 136 LYS H N 1
ATOM 12331 C CA . LYS H 2 136 ? 74.150 7.431 39.409 1.00 21.93 136 LYS H CA 1
ATOM 12332 C C . LYS H 2 136 ? 73.323 8.119 40.478 1.00 20.43 136 LYS H C 1
ATOM 12333 O O . LYS H 2 136 ? 73.853 8.829 41.329 1.00 21.55 136 LYS H O 1
ATOM 12339 N N . VAL H 2 137 ? 72.016 7.925 40.430 1.00 19.36 137 VAL H N 1
ATOM 12340 C CA . VAL H 2 137 ? 71.137 8.574 41.388 1.00 17.70 137 VAL H CA 1
ATOM 12341 C C . VAL H 2 137 ? 70.158 7.565 41.955 1.00 17.43 137 VAL H C 1
ATOM 12342 O O . VAL H 2 137 ? 69.853 6.562 41.318 1.00 21.29 137 VAL H O 1
ATOM 12346 N N A ARG H 2 138 ? 69.675 7.822 43.162 0.50 18.54 138 ARG H N 1
ATOM 12347 N N B ARG H 2 138 ? 69.665 7.852 43.155 0.50 18.54 138 ARG H N 1
ATOM 12348 C CA A ARG H 2 138 ? 68.606 7.009 43.722 0.50 19.05 138 ARG H CA 1
ATOM 12349 C CA B ARG H 2 138 ? 68.624 7.054 43.793 0.50 19.06 138 ARG H CA 1
ATOM 12350 C C A ARG H 2 138 ? 67.364 7.884 43.894 0.50 15.22 138 ARG H C 1
ATOM 12351 C C B ARG H 2 138 ? 67.355 7.904 43.905 0.50 15.04 138 ARG H C 1
ATOM 12352 O O A ARG H 2 138 ? 67.459 9.023 44.335 0.50 16.67 138 ARG H O 1
ATOM 12353 O O B ARG H 2 138 ? 67.421 9.055 44.321 0.50 16.73 138 ARG H O 1
ATOM 12368 N N . VAL H 2 139 ? 66.206 7.349 43.524 1.00 13.23 139 VAL H N 1
ATOM 12369 C CA . VAL H 2 139 ? 64.943 8.053 43.714 1.00 12.22 139 VAL H CA 1
ATOM 12370 C C . VAL H 2 139 ? 64.565 8.005 45.186 1.00 13.76 139 VAL H C 1
ATOM 12371 O O . VAL H 2 139 ? 64.546 6.928 45.783 1.00 16.26 139 VAL H O 1
ATOM 12375 N N . LEU H 2 140 ? 64.251 9.157 45.773 1.00 15.61 140 LEU H N 1
ATOM 12376 C CA . LEU H 2 140 ? 63.876 9.215 47.182 1.00 16.27 140 LEU H CA 1
ATOM 12377 C C . LEU H 2 140 ? 62.584 8.450 47.463 1.00 18.97 140 LEU H C 1
ATOM 12378 O O . LEU H 2 140 ? 61.656 8.452 46.654 1.00 14.30 140 LEU H O 1
ATOM 12383 N N . ASN H 2 141 ? 62.533 7.786 48.611 1.00 17.76 141 ASN H N 1
ATOM 12384 C CA . ASN H 2 141 ? 61.307 7.121 49.025 1.00 19.61 141 ASN H CA 1
ATOM 12385 C C . ASN H 2 141 ? 60.417 8.179 49.666 1.00 19.10 141 ASN H C 1
ATOM 12386 O O . ASN H 2 141 ? 60.577 8.503 50.839 1.00 26.21 141 ASN H O 1
ATOM 12391 N N . LYS H 2 142 ? 59.522 8.766 48.876 1.00 16.14 142 LYS H N 1
ATOM 12392 C CA . LYS H 2 142 ? 58.573 9.745 49.385 1.00 14.83 142 LYS H CA 1
ATOM 12393 C C . LYS H 2 142 ? 57.194 9.155 49.133 1.00 19.36 142 LYS H C 1
ATOM 12394 O O . LYS H 2 142 ? 57.006 8.445 48.152 1.00 21.49 142 LYS H O 1
ATOM 12400 N N . ASN H 2 143 ? 56.228 9.465 49.990 1.00 13.52 143 ASN H N 1
ATOM 12401 C CA . ASN H 2 143 ? 54.861 8.960 49.785 1.00 14.60 143 ASN H CA 1
ATOM 12402 C C . ASN H 2 143 ? 53.822 10.038 50.075 1.00 17.24 143 ASN H C 1
ATOM 12403 O O . ASN H 2 143 ? 52.983 9.884 50.936 1.00 17.39 143 ASN H O 1
ATOM 12408 N N . PRO H 2 144 ? 53.885 11.148 49.326 1.00 18.48 144 PRO H N 1
ATOM 12409 C CA . PRO H 2 144 ? 52.984 12.277 49.578 1.00 14.20 144 PRO H CA 1
ATOM 12410 C C . PRO H 2 144 ? 51.535 11.878 49.310 1.00 17.57 144 PRO H C 1
ATOM 12411 O O . PRO H 2 144 ? 51.279 11.072 48.412 1.00 12.12 144 PRO H O 1
ATOM 12415 N N . VAL H 2 145 ? 50.596 12.457 50.048 1.00 15.82 145 VAL H N 1
ATOM 12416 C CA . VAL H 2 145 ? 49.181 12.217 49.753 1.00 19.62 145 VAL H CA 1
ATOM 12417 C C . VAL H 2 145 ? 48.735 13.093 48.585 1.00 17.76 145 VAL H C 1
ATOM 12418 O O . VAL H 2 145 ? 47.764 12.793 47.896 1.00 16.31 145 VAL H O 1
ATOM 12422 N N . GLY H 2 146 ? 49.466 14.178 48.360 1.00 16.40 146 GLY H N 1
ATOM 12423 C CA . GLY H 2 146 ? 49.188 15.060 47.245 1.00 17.55 146 GLY H CA 1
ATOM 12424 C C . GLY H 2 146 ? 49.806 14.628 45.921 1.00 19.41 146 GLY H C 1
ATOM 12425 O O . GLY H 2 146 ? 50.303 13.500 45.762 1.00 18.38 146 GLY H O 1
ATOM 12426 N N . HIS H 2 147 ? 49.773 15.538 44.956 1.00 15.17 147 HIS H N 1
ATOM 12427 C CA . HIS H 2 147 ? 50.193 15.243 43.595 1.00 13.46 147 HIS H CA 1
ATOM 12428 C C . HIS H 2 147 ? 51.716 15.081 43.485 1.00 12.11 147 HIS H C 1
ATOM 12429 O O . HIS H 2 147 ? 52.454 15.903 43.988 1.00 13.37 147 HIS H O 1
ATOM 12436 N N . THR H 2 148 ? 52.169 14.030 42.800 1.00 11.16 148 THR H N 1
ATOM 12437 C CA . THR H 2 148 ? 53.599 13.859 42.521 1.00 11.97 148 THR H CA 1
ATOM 12438 C C . THR H 2 148 ? 53.782 13.084 41.232 1.00 12.93 148 THR H C 1
ATOM 12439 O O . THR H 2 148 ? 52.877 12.381 40.807 1.00 14.34 148 THR H O 1
ATOM 12443 N N . ARG H 2 149 ? 54.951 13.207 40.603 1.00 14.57 149 ARG H N 1
ATOM 12444 C CA . ARG H 2 149 ? 55.223 12.518 39.331 1.00 14.64 149 ARG H CA 1
ATOM 12445 C C . ARG H 2 149 ? 56.302 11.414 39.416 1.00 17.04 149 ARG H C 1
ATOM 12446 O O . ARG H 2 149 ? 56.772 10.905 38.385 1.00 18.29 149 ARG H O 1
ATOM 12454 N N . MET H 2 150 ? 56.700 11.039 40.627 1.00 14.15 150 MET H N 1
ATOM 12455 C CA . MET H 2 150 ? 57.600 9.895 40.792 1.00 15.78 150 MET H CA 1
ATOM 12456 C C . MET H 2 150 ? 56.786 8.629 40.973 1.00 12.69 150 MET H C 1
ATOM 12457 O O . MET H 2 150 ? 56.188 8.411 42.031 1.00 14.08 150 MET H O 1
ATOM 12462 N N . PRO H 2 151 ? 56.767 7.770 39.943 1.00 12.65 151 PRO H N 1
ATOM 12463 C CA . PRO H 2 151 ? 55.915 6.585 40.067 1.00 13.17 151 PRO H CA 1
ATOM 12464 C C . PRO H 2 151 ? 56.392 5.699 41.210 1.00 16.25 151 PRO H C 1
ATOM 12465 O O . PRO H 2 151 ? 57.600 5.639 41.511 1.00 12.54 151 PRO H O 1
ATOM 12469 N N . ARG H 2 152 ? 55.453 5.014 41.845 1.00 12.91 152 ARG H N 1
ATOM 12470 C CA . ARG H 2 152 ? 55.767 4.149 42.971 1.00 15.20 152 ARG H CA 1
ATOM 12471 C C . ARG H 2 152 ? 56.841 3.138 42.608 1.00 13.89 152 ARG H C 1
ATOM 12472 O O . ARG H 2 152 ? 57.716 2.835 43.421 1.00 14.12 152 ARG H O 1
ATOM 12480 N N . TYR H 2 153 ? 56.777 2.622 41.382 1.00 13.41 153 TYR H N 1
ATOM 12481 C CA . TYR H 2 153 ? 57.708 1.588 40.956 1.00 12.68 153 TYR H CA 1
ATOM 12482 C C . TYR H 2 153 ? 59.170 2.045 40.896 1.00 16.32 153 TYR H C 1
ATOM 12483 O O . TYR H 2 153 ? 60.060 1.204 40.768 1.00 15.87 153 TYR H O 1
ATOM 12492 N N . THR H 2 154 ? 59.418 3.359 40.985 1.00 15.83 154 THR H N 1
ATOM 12493 C CA . THR H 2 154 ? 60.789 3.885 40.890 1.00 12.29 154 THR H CA 1
ATOM 12494 C C . THR H 2 154 ? 61.387 4.203 42.258 1.00 14.19 154 THR H C 1
ATOM 12495 O O . THR H 2 154 ? 62.594 4.419 42.381 1.00 16.44 154 THR H O 1
ATOM 12499 N N . ARG H 2 155 ? 60.559 4.238 43.289 1.00 12.58 155 ARG H N 1
ATOM 12500 C CA . ARG H 2 155 ? 61.006 4.788 44.559 1.00 13.78 155 ARG H CA 1
ATOM 12501 C C . ARG H 2 155 ? 62.041 3.872 45.222 1.00 15.89 155 ARG H C 1
ATOM 12502 O O . ARG H 2 155 ? 61.863 2.663 45.284 1.00 15.32 155 ARG H O 1
ATOM 12510 N N . GLY H 2 156 ? 63.143 4.455 45.673 1.00 15.07 156 GLY H N 1
ATOM 12511 C CA . GLY H 2 156 ? 64.208 3.691 46.296 1.00 16.67 156 GLY H CA 1
ATOM 12512 C C . GLY H 2 156 ? 65.144 3.035 45.294 1.00 20.51 156 GLY H C 1
ATOM 12513 O O . GLY H 2 156 ? 66.139 2.419 45.675 1.00 20.80 156 GLY H O 1
ATOM 12514 N N . LYS H 2 157 ? 64.839 3.154 44.007 1.00 15.34 157 LYS H N 1
ATOM 12515 C CA . LYS H 2 157 ? 65.626 2.465 42.992 1.00 13.57 157 LYS H CA 1
ATOM 12516 C C . LYS H 2 157 ? 66.766 3.358 42.462 1.00 16.87 157 LYS H C 1
ATOM 12517 O O . LYS H 2 157 ? 66.685 4.587 42.502 1.00 18.44 157 LYS H O 1
ATOM 12523 N N . VAL H 2 158 ? 67.807 2.723 41.946 1.00 14.89 158 VAL H N 1
ATOM 12524 C CA . VAL H 2 158 ? 68.990 3.432 41.478 1.00 17.13 158 VAL H CA 1
ATOM 12525 C C . VAL H 2 158 ? 69.038 3.416 39.967 1.00 13.91 158 VAL H C 1
ATOM 12526 O O . VAL H 2 158 ? 68.913 2.362 39.359 1.00 16.78 158 VAL H O 1
ATOM 12530 N N . GLY H 2 159 ? 69.258 4.586 39.364 1.00 15.15 159 GLY H N 1
ATOM 12531 C CA . GLY H 2 159 ? 69.379 4.672 37.924 1.00 15.87 159 GLY H CA 1
ATOM 12532 C C . GLY H 2 159 ? 70.512 5.602 37.506 1.00 20.08 159 GLY H C 1
ATOM 12533 O O . GLY H 2 159 ? 71.222 6.142 38.357 1.00 17.89 159 GLY H O 1
ATOM 12534 N N . THR H 2 160 ? 70.670 5.779 36.195 1.00 17.41 160 THR H N 1
ATOM 12535 C CA . THR H 2 160 ? 71.678 6.676 35.620 1.00 16.66 160 THR H CA 1
ATOM 12536 C C . THR H 2 160 ? 71.031 7.873 34.910 1.00 17.31 160 THR H C 1
ATOM 12537 O O . THR H 2 160 ? 70.142 7.711 34.061 1.00 15.35 160 THR H O 1
ATOM 12541 N N . VAL H 2 161 ? 71.469 9.079 35.264 1.00 18.13 161 VAL H N 1
ATOM 12542 C CA . VAL H 2 161 ? 71.015 10.272 34.553 1.00 17.95 161 VAL H CA 1
ATOM 12543 C C . VAL H 2 161 ? 71.509 10.173 33.114 1.00 18.60 161 VAL H C 1
ATOM 12544 O O . VAL H 2 161 ? 72.715 10.050 32.874 1.00 20.06 161 VAL H O 1
ATOM 12548 N N . VAL H 2 162 ? 70.588 10.209 32.151 1.00 13.60 162 VAL H N 1
ATOM 12549 C CA . VAL H 2 162 ? 70.980 10.132 30.756 1.00 14.67 162 VAL H CA 1
ATOM 12550 C C . VAL H 2 162 ? 70.689 11.414 29.971 1.00 22.62 162 VAL H C 1
ATOM 12551 O O . VAL H 2 162 ? 71.309 11.639 28.938 1.00 21.50 162 VAL H O 1
ATOM 12555 N N . ILE H 2 163 ? 69.748 12.237 30.442 1.00 17.26 163 ILE H N 1
ATOM 12556 C CA . ILE H 2 163 ? 69.494 13.533 29.838 1.00 16.82 163 ILE H CA 1
ATOM 12557 C C . ILE H 2 163 ? 69.163 14.557 30.925 1.00 21.41 163 ILE H C 1
ATOM 12558 O O . ILE H 2 163 ? 68.428 14.251 31.856 1.00 14.82 163 ILE H O 1
ATOM 12563 N N . ASP H 2 164 ? 69.720 15.763 30.813 1.00 18.54 164 ASP H N 1
ATOM 12564 C CA . ASP H 2 164 ? 69.250 16.911 31.600 1.00 15.12 164 ASP H CA 1
ATOM 12565 C C . ASP H 2 164 ? 68.435 17.782 30.652 1.00 19.72 164 ASP H C 1
ATOM 12566 O O . ASP H 2 164 ? 68.985 18.338 29.697 1.00 19.00 164 ASP H O 1
ATOM 12571 N N . HIS H 2 165 ? 67.129 17.872 30.891 1.00 16.16 165 HIS H N 1
ATOM 12572 C CA . HIS H 2 165 ? 66.230 18.601 29.985 1.00 20.10 165 HIS H CA 1
ATOM 12573 C C . HIS H 2 165 ? 66.157 20.088 30.271 1.00 17.10 165 HIS H C 1
ATOM 12574 O O . HIS H 2 165 ? 65.558 20.825 29.506 1.00 17.63 165 HIS H O 1
ATOM 12581 N N . GLY H 2 166 ? 66.758 20.528 31.368 1.00 16.17 166 GLY H N 1
ATOM 12582 C CA . GLY H 2 166 ? 66.669 21.927 31.742 1.00 13.72 166 GLY H CA 1
ATOM 12583 C C . GLY H 2 166 ? 65.578 22.155 32.779 1.00 18.63 166 GLY H C 1
ATOM 12584 O O . GLY H 2 166 ? 65.077 21.208 33.401 1.00 16.92 166 GLY H O 1
ATOM 12585 N N . VAL H 2 167 ? 65.190 23.412 32.950 1.00 15.95 167 VAL H N 1
ATOM 12586 C CA . VAL H 2 167 ? 64.344 23.817 34.068 1.00 15.28 167 VAL H CA 1
ATOM 12587 C C . VAL H 2 167 ? 62.873 23.786 33.713 1.00 18.10 167 VAL H C 1
ATOM 12588 O O . VAL H 2 167 ? 62.475 24.287 32.659 1.00 14.96 167 VAL H O 1
ATOM 12592 N N . PHE H 2 168 ? 62.075 23.198 34.608 1.00 14.64 168 PHE H N 1
ATOM 12593 C CA . PHE H 2 168 ? 60.629 23.093 34.436 1.00 15.84 168 PHE H CA 1
ATOM 12594 C C . PHE H 2 168 ? 59.880 23.377 35.736 1.00 14.12 168 PHE H C 1
ATOM 12595 O O . PHE H 2 168 ? 60.415 23.219 36.833 1.00 13.67 168 PHE H O 1
ATOM 12603 N N . VAL H 2 169 ? 58.626 23.773 35.596 1.00 14.21 169 VAL H N 1
ATOM 12604 C CA . VAL H 2 169 ? 57.710 23.873 36.720 1.00 13.32 169 VAL H CA 1
ATOM 12605 C C . VAL H 2 169 ? 57.686 22.555 37.505 1.00 14.16 169 VAL H C 1
ATOM 12606 O O . VAL H 2 169 ? 57.812 21.474 36.926 1.00 12.48 169 VAL H O 1
ATOM 12610 N N . THR H 2 170 ? 57.526 22.650 38.820 1.00 15.59 170 THR H N 1
ATOM 12611 C CA . THR H 2 170 ? 57.353 21.473 39.673 1.00 16.93 170 THR H CA 1
ATOM 12612 C C . THR H 2 170 ? 55.866 21.196 39.943 1.00 15.23 170 THR H C 1
ATOM 12613 O O . THR H 2 170 ? 55.182 21.987 40.590 1.00 13.94 170 THR H O 1
ATOM 12617 N N . PRO H 2 171 ? 55.365 20.054 39.453 1.00 15.29 171 PRO H N 1
ATOM 12618 C CA . PRO H 2 171 ? 53.937 19.745 39.571 1.00 13.00 171 PRO H CA 1
ATOM 12619 C C . PRO H 2 171 ? 53.519 19.578 41.027 1.00 14.20 171 PRO H C 1
ATOM 12620 O O . PRO H 2 171 ? 52.397 19.938 41.353 1.00 13.53 171 PRO H O 1
ATOM 12624 N N . ASP H 2 172 ? 54.403 19.062 41.879 1.00 14.96 172 ASP H N 1
ATOM 12625 C CA . ASP H 2 172 ? 54.056 18.806 43.289 1.00 16.27 172 ASP H CA 1
ATOM 12626 C C . ASP H 2 172 ? 53.604 20.075 43.993 1.00 18.10 172 ASP H C 1
ATOM 12627 O O . ASP H 2 172 ? 52.709 20.047 44.843 1.00 18.91 172 ASP H O 1
ATOM 12632 N N . THR H 2 173 ? 54.209 21.198 43.632 1.00 16.44 173 THR H N 1
ATOM 12633 C CA . THR H 2 173 ? 53.807 22.470 44.235 1.00 16.46 173 THR H CA 1
ATOM 12634 C C . THR H 2 173 ? 52.720 23.169 43.408 1.00 16.08 173 THR H C 1
ATOM 12635 O O . THR H 2 173 ? 51.804 23.771 43.957 1.00 18.91 173 THR H O 1
ATOM 12639 N N . ALA H 2 174 ? 52.817 23.073 42.088 1.00 16.15 174 ALA H N 1
ATOM 12640 C CA . ALA H 2 174 ? 51.899 23.791 41.217 1.00 16.84 174 ALA H CA 1
ATOM 12641 C C . ALA H 2 174 ? 50.473 23.269 41.313 1.00 13.79 174 ALA H C 1
ATOM 12642 O O . ALA H 2 174 ? 49.525 24.002 41.045 1.00 17.31 174 ALA H O 1
ATOM 12644 N N . ALA H 2 175 ? 50.317 22.006 41.697 1.00 14.48 175 ALA H N 1
ATOM 12645 C CA . ALA H 2 175 ? 48.992 21.412 41.854 1.00 14.17 175 ALA H CA 1
ATOM 12646 C C . ALA H 2 175 ? 48.315 21.839 43.166 1.00 19.21 175 ALA H C 1
ATOM 12647 O O . ALA H 2 175 ? 47.116 21.606 43.367 1.00 18.78 175 ALA H O 1
ATOM 12649 N N . HIS H 2 176 ? 49.077 22.455 44.061 1.00 15.58 176 HIS H N 1
ATOM 12650 C CA . HIS H 2 176 ? 48.573 22.712 45.413 1.00 18.24 176 HIS H CA 1
ATOM 12651 C C . HIS H 2 176 ? 48.730 24.173 45.865 1.00 23.69 176 HIS H C 1
ATOM 12652 O O . HIS H 2 176 ? 48.862 24.454 47.053 1.00 19.73 176 HIS H O 1
ATOM 12659 N N . GLY H 2 177 ? 48.726 25.095 44.911 1.00 19.78 177 GLY H N 1
ATOM 12660 C CA . GLY H 2 177 ? 48.828 26.509 45.212 1.00 20.57 177 GLY H CA 1
ATOM 12661 C C . GLY H 2 177 ? 50.085 26.922 45.955 1.00 23.02 177 GLY H C 1
ATOM 12662 O O . GLY H 2 177 ? 50.079 27.894 46.697 1.00 24.18 177 GLY H O 1
ATOM 12663 N N . LYS H 2 178 ? 51.180 26.194 45.759 1.00 21.53 178 LYS H N 1
ATOM 12664 C CA . LYS H 2 178 ? 52.436 26.533 46.422 1.00 20.05 178 LYS H CA 1
ATOM 12665 C C . LYS H 2 178 ? 53.476 27.120 45.478 1.00 22.22 178 LYS H C 1
ATOM 12666 O O . LYS H 2 178 ? 54.641 27.224 45.837 1.00 23.85 178 LYS H O 1
ATOM 12672 N N . GLY H 2 179 ? 53.064 27.494 44.274 1.00 21.72 179 GLY H N 1
ATOM 12673 C CA . GLY H 2 179 ? 53.993 28.081 43.327 1.00 20.58 179 GLY H CA 1
ATOM 12674 C C . GLY H 2 179 ? 54.662 27.061 42.429 1.00 20.56 179 GLY H C 1
ATOM 12675 O O . GLY H 2 179 ? 54.451 25.863 42.573 1.00 21.01 179 GLY H O 1
ATOM 12676 N N . GLU H 2 180 ? 55.491 27.547 41.511 1.00 18.86 180 GLU H N 1
ATOM 12677 C CA . GLU H 2 180 ? 56.083 26.706 40.472 1.00 19.24 180 GLU H CA 1
ATOM 12678 C C . GLU H 2 180 ? 57.397 26.034 40.882 1.00 21.20 180 GLU H C 1
ATOM 12679 O O . GLU H 2 180 ? 57.774 25.013 40.318 1.00 15.62 180 GLU H O 1
ATOM 12685 N N . HIS H 2 181 ? 58.113 26.628 41.836 1.00 19.10 181 HIS H N 1
ATOM 12686 C CA . HIS H 2 181 ? 59.419 26.105 42.261 1.00 20.89 181 HIS H CA 1
ATOM 12687 C C . HIS H 2 181 ? 60.230 25.414 41.156 1.00 21.56 181 HIS H C 1
ATOM 12688 O O . HIS H 2 181 ? 60.562 24.227 41.255 1.00 18.33 181 HIS H O 1
ATOM 12695 N N . PRO H 2 182 ? 60.569 26.158 40.105 1.00 17.65 182 PRO H N 1
ATOM 12696 C CA . PRO H 2 182 ? 61.174 25.529 38.929 1.00 15.90 182 PRO H CA 1
ATOM 12697 C C . PRO H 2 182 ? 62.505 24.876 39.256 1.00 18.91 182 PRO H C 1
ATOM 12698 O O . PRO H 2 182 ? 63.301 25.393 40.064 1.00 15.19 182 PRO H O 1
ATOM 12702 N N . GLN H 2 183 ? 62.756 23.734 38.627 1.00 14.72 183 GLN H N 1
ATOM 12703 C CA . GLN H 2 183 ? 63.994 23.023 38.868 1.00 13.77 183 GLN H CA 1
ATOM 12704 C C . GLN H 2 183 ? 64.238 22.124 37.664 1.00 16.31 183 GLN H C 1
ATOM 12705 O O . GLN H 2 183 ? 63.370 22.011 36.786 1.00 12.18 183 GLN H O 1
ATOM 12711 N N . HIS H 2 184 ? 65.404 21.487 37.622 1.00 13.13 184 HIS H N 1
ATOM 12712 C CA . HIS H 2 184 ? 65.754 20.620 36.508 1.00 13.83 184 HIS H CA 1
ATOM 12713 C C . HIS H 2 184 ? 64.965 19.322 36.512 1.00 16.86 184 HIS H C 1
ATOM 12714 O O . HIS H 2 184 ? 64.599 18.806 37.563 1.00 13.83 184 HIS H O 1
ATOM 12721 N N . VAL H 2 185 ? 64.728 18.815 35.310 1.00 15.36 185 VAL H N 1
ATOM 12722 C CA . VAL H 2 185 ? 64.114 17.526 35.091 1.00 13.31 185 VAL H CA 1
ATOM 12723 C C . VAL H 2 185 ? 65.107 16.700 34.296 1.00 16.23 185 VAL H C 1
ATOM 12724 O O . VAL H 2 185 ? 65.682 17.176 33.318 1.00 16.99 185 VAL H O 1
ATOM 12728 N N . TYR H 2 186 ? 65.332 15.469 34.731 1.00 12.69 186 TYR H N 1
ATOM 12729 C CA . TYR H 2 186 ? 66.260 14.576 34.056 1.00 12.58 186 TYR H CA 1
ATOM 12730 C C . TYR H 2 186 ? 65.533 13.335 33.557 1.00 16.31 186 TYR H C 1
ATOM 12731 O O . TYR H 2 186 ? 64.567 12.898 34.174 1.00 15.15 186 TYR H O 1
ATOM 12740 N N . THR H 2 187 ? 66.002 12.752 32.455 1.00 13.05 187 THR H N 1
ATOM 12741 C CA . THR H 2 187 ? 65.603 11.377 32.141 1.00 15.23 187 THR H CA 1
ATOM 12742 C C . THR H 2 187 ? 66.598 10.482 32.848 1.00 18.32 187 THR H C 1
ATOM 12743 O O . THR H 2 187 ? 67.829 10.672 32.727 1.00 13.71 187 THR H O 1
ATOM 12747 N N . VAL H 2 188 ? 66.070 9.547 33.633 1.00 16.42 188 VAL H N 1
ATOM 12748 C CA . VAL H 2 188 ? 66.891 8.608 34.383 1.00 14.07 188 VAL H CA 1
ATOM 12749 C C . VAL H 2 188 ? 66.640 7.193 33.870 1.00 15.85 188 VAL H C 1
ATOM 12750 O O . VAL H 2 188 ? 65.488 6.781 33.691 1.00 15.40 188 VAL H O 1
ATOM 12754 N N . SER H 2 189 ? 67.711 6.447 33.632 1.00 13.59 189 SER H N 1
ATOM 12755 C CA . SER H 2 189 ? 67.589 5.127 33.038 1.00 12.79 189 SER H CA 1
ATOM 12756 C C . SER H 2 189 ? 67.765 4.067 34.118 1.00 17.09 189 SER H C 1
ATOM 12757 O O . SER H 2 189 ? 68.743 4.100 34.865 1.00 16.25 189 SER H O 1
ATOM 12760 N N . PHE H 2 190 ? 66.804 3.147 34.204 1.00 12.98 190 PHE H N 1
ATOM 12761 C CA . PHE H 2 190 ? 66.871 2.045 35.165 1.00 17.55 190 PHE H CA 1
ATOM 12762 C C . PHE H 2 190 ? 66.953 0.717 34.422 1.00 15.15 190 PHE H C 1
ATOM 12763 O O . PHE H 2 190 ? 66.262 0.530 33.422 1.00 17.87 190 PHE H O 1
ATOM 12771 N N . THR H 2 191 ? 67.768 -0.215 34.907 1.00 14.95 191 THR H N 1
ATOM 12772 C CA . THR H 2 191 ? 67.758 -1.546 34.315 1.00 15.49 191 THR H CA 1
ATOM 12773 C C . THR H 2 191 ? 66.503 -2.290 34.746 1.00 15.09 191 THR H C 1
ATOM 12774 O O . THR H 2 191 ? 65.951 -2.046 35.826 1.00 15.58 191 THR H O 1
ATOM 12778 N N . SER H 2 192 ? 66.077 -3.219 33.907 1.00 15.94 192 SER H N 1
ATOM 12779 C CA . SER H 2 192 ? 64.926 -4.051 34.193 1.00 17.11 192 SER H CA 1
ATOM 12780 C C . SER H 2 192 ? 65.140 -4.823 35.507 1.00 23.06 192 SER H C 1
ATOM 12781 O O . SER H 2 192 ? 64.218 -4.973 36.307 1.00 16.97 192 SER H O 1
ATOM 12784 N N . VAL H 2 193 ? 66.358 -5.320 35.732 1.00 19.77 193 VAL H N 1
ATOM 12785 C CA . VAL H 2 193 ? 66.652 -6.054 36.964 1.00 20.18 193 VAL H CA 1
ATOM 12786 C C . VAL H 2 193 ? 66.508 -5.161 38.198 1.00 19.11 193 VAL H C 1
ATOM 12787 O O . VAL H 2 193 ? 65.970 -5.594 39.218 1.00 20.35 193 VAL H O 1
ATOM 12791 N N . GLU H 2 194 ? 66.995 -3.922 38.112 1.00 18.76 194 GLU H N 1
ATOM 12792 C CA . GLU H 2 194 ? 66.852 -2.984 39.225 1.00 14.24 194 GLU H CA 1
ATOM 12793 C C . GLU H 2 194 ? 65.389 -2.750 39.579 1.00 18.26 194 GLU H C 1
ATOM 12794 O O . GLU H 2 194 ? 65.024 -2.719 40.749 1.00 15.80 194 GLU H O 1
ATOM 12800 N N . LEU H 2 195 ? 64.538 -2.575 38.580 1.00 14.42 195 LEU H N 1
ATOM 12801 C CA . LEU H 2 195 ? 63.138 -2.296 38.882 1.00 14.47 195 LEU H CA 1
ATOM 12802 C C . LEU H 2 195 ? 62.373 -3.523 39.360 1.00 18.83 195 LEU H C 1
ATOM 12803 O O . LEU H 2 195 ? 61.582 -3.432 40.304 1.00 16.38 195 LEU H O 1
ATOM 12808 N N . TRP H 2 196 ? 62.601 -4.670 38.719 1.00 13.42 196 TRP H N 1
ATOM 12809 C CA . TRP H 2 196 ? 61.680 -5.795 38.880 1.00 14.68 196 TRP H CA 1
ATOM 12810 C C . TRP H 2 196 ? 62.296 -7.048 39.499 1.00 20.42 196 TRP H C 1
ATOM 12811 O O . TRP H 2 196 ? 61.577 -7.995 39.789 1.00 18.67 196 TRP H O 1
ATOM 12822 N N . GLY H 2 197 ? 63.614 -7.049 39.702 1.00 14.58 197 GLY H N 1
ATOM 12823 C CA . GLY H 2 197 ? 64.294 -8.184 40.315 1.00 20.25 197 GLY H CA 1
ATOM 12824 C C . GLY H 2 197 ? 64.799 -9.202 39.304 1.00 22.89 197 GLY H C 1
ATOM 12825 O O . GLY H 2 197 ? 64.483 -9.111 38.122 1.00 21.35 197 GLY H O 1
ATOM 12826 N N . GLN H 2 198 ? 65.582 -10.172 39.768 1.00 30.74 198 GLN H N 1
ATOM 12827 C CA . GLN H 2 198 ? 66.239 -11.139 38.884 1.00 39.09 198 GLN H CA 1
ATOM 12828 C C . GLN H 2 198 ? 65.271 -11.935 38.005 1.00 41.89 198 GLN H C 1
ATOM 12829 O O . GLN H 2 198 ? 65.502 -12.128 36.804 1.00 47.76 198 GLN H O 1
ATOM 12835 N N . ASP H 2 199 ? 64.186 -12.403 38.605 1.00 35.09 199 ASP H N 1
ATOM 12836 C CA . ASP H 2 199 ? 63.270 -13.293 37.905 1.00 36.57 199 ASP H CA 1
ATOM 12837 C C . ASP H 2 199 ? 62.408 -12.578 36.868 1.00 47.30 199 ASP H C 1
ATOM 12838 O O . ASP H 2 199 ? 62.303 -13.024 35.720 1.00 54.22 199 ASP H O 1
ATOM 12843 N N . ALA H 2 200 ? 61.791 -11.474 37.276 1.00 43.85 200 ALA H N 1
ATOM 12844 C CA . ALA H 2 200 ? 60.795 -10.803 36.442 1.00 48.58 200 ALA H CA 1
ATOM 12845 C C . ALA H 2 200 ? 61.403 -9.909 35.360 1.00 46.13 200 ALA H C 1
ATOM 12846 O O . ALA H 2 200 ? 60.700 -9.095 34.760 1.00 56.97 200 ALA H O 1
ATOM 12848 N N . SER H 2 201 ? 62.695 -10.063 35.103 1.00 41.85 201 SER H N 1
ATOM 12849 C CA . SER H 2 201 ? 63.385 -9.142 34.209 1.00 48.82 201 SER H CA 1
ATOM 12850 C C . SER H 2 201 ? 64.030 -9.809 32.990 1.00 61.81 201 SER H C 1
ATOM 12851 O O . SER H 2 201 ? 64.154 -11.035 32.929 1.00 58.53 201 SER H O 1
ATOM 12854 N N . SER H 2 202 ? 64.427 -8.972 32.030 1.00 62.78 202 SER H N 1
ATOM 12855 C CA . SER H 2 202 ? 65.219 -9.372 30.871 1.00 51.24 202 SER H CA 1
ATOM 12856 C C . SER H 2 202 ? 66.501 -8.545 30.860 1.00 46.74 202 SER H C 1
ATOM 12857 O O . SER H 2 202 ? 66.463 -7.343 31.097 1.00 47.62 202 SER H O 1
ATOM 12860 N N . PRO H 2 203 ? 67.643 -9.185 30.574 1.00 59.00 203 PRO H N 1
ATOM 12861 C CA . PRO H 2 203 ? 68.971 -8.566 30.726 1.00 62.19 203 PRO H CA 1
ATOM 12862 C C . PRO H 2 203 ? 69.175 -7.290 29.900 1.00 54.92 203 PRO H C 1
ATOM 12863 O O . PRO H 2 203 ? 69.943 -6.412 30.298 1.00 50.17 203 PRO H O 1
ATOM 12867 N N . LYS H 2 204 ? 68.505 -7.203 28.757 1.00 43.97 204 LYS H N 1
ATOM 12868 C CA . LYS H 2 204 ? 68.767 -6.129 27.811 1.00 47.66 204 LYS H CA 1
ATOM 12869 C C . LYS H 2 204 ? 67.961 -4.869 28.105 1.00 45.39 204 LYS H C 1
ATOM 12870 O O . LYS H 2 204 ? 68.438 -3.757 27.894 1.00 46.41 204 LYS H O 1
ATOM 12876 N N . ASP H 2 205 ? 66.756 -5.053 28.623 1.00 31.63 205 ASP H N 1
ATOM 12877 C CA . ASP H 2 205 ? 65.762 -3.983 28.674 1.00 24.80 205 ASP H CA 1
ATOM 12878 C C . ASP H 2 205 ? 65.950 -2.925 29.747 1.00 19.49 205 ASP H C 1
ATOM 12879 O O . ASP H 2 205 ? 66.373 -3.215 30.866 1.00 18.34 205 ASP H O 1
ATOM 12884 N N . THR H 2 206 ? 65.670 -1.678 29.372 1.00 18.65 206 THR H N 1
ATOM 12885 C CA . THR H 2 206 ? 65.791 -0.556 30.292 1.00 16.45 206 THR H CA 1
ATOM 12886 C C . THR H 2 206 ? 64.511 0.283 30.283 1.00 13.98 206 THR H C 1
ATOM 12887 O O . THR H 2 206 ? 63.748 0.266 29.315 1.00 13.79 206 THR H O 1
ATOM 12891 N N . ILE H 2 207 ? 64.293 1.007 31.374 1.00 12.27 207 ILE H N 1
ATOM 12892 C CA . ILE H 2 207 ? 63.110 1.854 31.532 1.00 12.87 207 ILE H CA 1
ATOM 12893 C C . ILE H 2 207 ? 63.601 3.254 31.849 1.00 18.95 207 ILE H C 1
ATOM 12894 O O . ILE H 2 207 ? 64.399 3.446 32.770 1.00 18.40 207 ILE H O 1
ATOM 12899 N N . ARG H 2 208 ? 63.162 4.226 31.068 1.00 11.28 208 ARG H N 1
ATOM 12900 C CA . ARG H 2 208 ? 63.573 5.599 31.308 1.00 13.38 208 ARG H CA 1
ATOM 12901 C C . ARG H 2 208 ? 62.379 6.357 31.880 1.00 15.18 208 ARG H C 1
ATOM 12902 O O . ARG H 2 208 ? 61.224 6.176 31.456 1.00 16.04 208 ARG H O 1
ATOM 12910 N N . VAL H 2 209 ? 62.653 7.160 32.887 1.00 12.54 209 VAL H N 1
ATOM 12911 C CA . VAL H 2 209 ? 61.617 7.914 33.569 1.00 9.77 209 VAL H CA 1
ATOM 12912 C C . VAL H 2 209 ? 62.078 9.359 33.764 1.00 17.43 209 VAL H C 1
ATOM 12913 O O . VAL H 2 209 ? 63.262 9.607 34.040 1.00 12.15 209 VAL H O 1
ATOM 12917 N N . ASP H 2 210 ? 61.163 10.315 33.592 1.00 11.75 210 ASP H N 1
ATOM 12918 C CA . ASP H 2 210 ? 61.514 11.717 33.761 1.00 14.88 210 ASP H CA 1
ATOM 12919 C C . ASP H 2 210 ? 61.222 12.195 35.185 1.00 16.59 210 ASP H C 1
ATOM 12920 O O . ASP H 2 210 ? 60.078 12.128 35.656 1.00 13.54 210 ASP H O 1
ATOM 12925 N N . LEU H 2 211 ? 62.275 12.645 35.867 1.00 12.79 211 LEU H N 1
ATOM 12926 C CA . LEU H 2 211 ? 62.210 12.900 37.299 1.00 13.72 211 LEU H CA 1
ATOM 12927 C C . LEU H 2 211 ? 62.826 14.254 37.636 1.00 14.55 211 LEU H C 1
ATOM 12928 O O . LEU H 2 211 ? 63.857 14.639 37.070 1.00 15.55 211 LEU H O 1
ATOM 12933 N N . TRP H 2 212 ? 62.207 14.949 38.578 1.00 12.16 212 TRP H N 1
ATOM 12934 C CA . TRP H 2 212 ? 62.649 16.265 38.985 1.00 13.13 212 TRP H CA 1
ATOM 12935 C C . TRP H 2 212 ? 63.852 16.159 39.920 1.00 17.08 212 TRP H C 1
ATOM 12936 O O . TRP H 2 212 ? 64.045 15.165 40.607 1.00 13.57 212 TRP H O 1
ATOM 12947 N N . ASP H 2 213 ? 64.669 17.199 39.920 1.00 15.39 213 ASP H N 1
ATOM 12948 C CA . ASP H 2 213 ? 65.924 17.203 40.668 1.00 14.18 213 ASP H CA 1
ATOM 12949 C C . ASP H 2 213 ? 65.745 16.794 42.137 1.00 16.22 213 ASP H C 1
ATOM 12950 O O . ASP H 2 213 ? 66.454 15.906 42.638 1.00 17.63 213 ASP H O 1
ATOM 12955 N N . ASP H 2 214 ? 64.800 17.412 42.842 1.00 13.47 214 ASP H N 1
ATOM 12956 C CA . ASP H 2 214 ? 64.660 17.067 44.257 1.00 17.06 214 ASP H CA 1
ATOM 12957 C C . ASP H 2 214 ? 63.903 15.755 44.537 1.00 18.19 214 ASP H C 1
ATOM 12958 O O . ASP H 2 214 ? 63.644 15.423 45.697 1.00 16.59 214 ASP H O 1
ATOM 12963 N N . TYR H 2 215 ? 63.596 14.993 43.482 1.00 14.71 215 TYR H N 1
ATOM 12964 C CA . TYR H 2 215 ? 63.103 13.616 43.650 1.00 16.20 215 TYR H CA 1
ATOM 12965 C C . TYR H 2 215 ? 64.286 12.673 43.910 1.00 18.74 215 TYR H C 1
ATOM 12966 O O . TYR H 2 215 ? 64.096 11.489 44.244 1.00 18.88 215 TYR H O 1
ATOM 12975 N N . LEU H 2 216 ? 65.500 13.182 43.712 1.00 14.95 216 LEU H N 1
ATOM 12976 C CA . LEU H 2 216 ? 66.688 12.348 43.628 1.00 17.22 216 LEU H CA 1
ATOM 12977 C C . LEU H 2 216 ? 67.751 12.685 44.687 1.00 20.36 216 LEU H C 1
ATOM 12978 O O . LEU H 2 216 ? 67.750 13.781 45.260 1.00 18.20 216 LEU H O 1
ATOM 12983 N N . GLU H 2 217 ? 68.654 11.727 44.917 1.00 17.14 217 GLU H N 1
ATOM 12984 C CA . GLU H 2 217 ? 69.860 11.930 45.713 1.00 17.71 217 GLU H CA 1
ATOM 12985 C C . GLU H 2 217 ? 70.969 11.145 45.039 1.00 20.37 217 GLU H C 1
ATOM 12986 O O . GLU H 2 217 ? 70.695 10.194 44.302 1.00 20.16 217 GLU H O 1
ATOM 12992 N N . PRO H 2 218 ? 72.232 11.531 45.289 1.00 19.83 218 PRO H N 1
ATOM 12993 C CA . PRO H 2 218 ? 73.360 10.785 44.731 1.00 19.01 218 PRO H CA 1
ATOM 12994 C C . PRO H 2 218 ? 73.288 9.339 45.187 1.00 20.62 218 PRO H C 1
ATOM 12995 O O . PRO H 2 218 ? 72.956 9.087 46.345 1.00 26.08 218 PRO H O 1
ATOM 12999 N N . ALA H 2 219 ? 73.591 8.400 44.300 1.00 21.54 219 ALA H N 1
ATOM 13000 C CA . ALA H 2 219 ? 73.481 6.988 44.661 1.00 27.56 219 ALA H CA 1
ATOM 13001 C C . ALA H 2 219 ? 74.573 6.578 45.654 1.00 43.94 219 ALA H C 1
ATOM 13002 O O . ALA H 2 219 ? 75.671 7.138 45.626 1.00 38.63 219 ALA H O 1
#

Sequence (1670 aa):
HDHHHDGYQAPPEDIALRVKALESLLIEKGLVDPAAMDLVVQTYEHKVGPRNGAKVVAKAWVDPAYKARLLADGTAGIAELGFSGVQGEDMVILENTPAVHNVFVCTLSYPWPTLGLPPAWYKAAPYRSRMVSDPRGVLAEFGLVIPANKEIRVWDTTAELRYMVLPERPAGTEAYSEEQLAELVTRDSMIGTGLPTQPMNGIHDTGGAHGYGPVYREPNEPVFRYDWEKTVMSLLPALLANGNFNLDEFRHSIERMGPAHHYLEGTYYELWLHVFENLLVEKGVLTATEVATGKAASGKTATPVLTPAIVDGLLSTGASAAREEGARARFAVGDKVRRVLNKNPVGHTRMPRYTRGKVGTVVIDHGVFVTPDTAAHGKGEHPQHVYTVSFTSVELWGQDASSPKDTIRVDLWDDYLEPAHDHHHDGYQAPPEDIALRVKALESLLIEKGLVDPAAMDLVVQTYEHKVGPRNGAKVVAKAWVDPAYKARLLADGTAGIAELGFSGVQGEDMVILENTPAVHNVFVCTLSYPWPTLGLPPAWYKAAPYRSRMVSDPRGVLAEFGLVIPANKEIRVWDTTAELRYMVLPERPAGTEAYSEEQLAELVTRDSMIGTGLPTQPMNGIHDTGGAHGYGPVYREPNEPVFRYDWEKTVMSLLPALLANGNFNLDEFRHSIERMGPAHHYLEGTYYELWLHVFENLLVEKGVLTATEVATGKAASGKTATPVLTPAIVDGLLSTGASAAREEGARARFAVGDKVRRVLNKNPVGHTRMPRYTRGKVGTVVIDHGVFVTPDTAAHGKGEHPQHVYTVSFTSVVELWGQDASSPKDTIRVDLWDDYLEPADHHHDGYQAPPEDIALRVKALESLLIEKGLVDPAAMDLVVQTYEHKVGPRNGAKVVAKAWVDPAYKARLLADGTAGIAELGFSGVQGEDMVILENTPAVHNVFVCTLSYPWPTLGLPPAWYKAAPYRSRMVSDPRGVLAEFGLVIPANKEIRVWDTTAELRYMVLPERPAGTEAYSEEQLAELVTRDSMIGTGLPTQPMNGIHDTGGAHGYGPVYREPNEPVFRYDWEKTVMSLLPALLANGNFNLDEFRHSIERMGPAHHYLEGTYYELWLHVFENLLVEKGVLTATEVATGKAASGKTATPVLTPAIVDGLLSTGASAAREEGARARFAVGDKVRRVLNKNPVGHTRMPRYTRGKVGTVVIDHGVFVTPDTAAHGKGEHPQHVYTVSFTSVELWGQDASSPKDTIRVDLWDDYLEPADHHHDGYQAPPEDIALRVKALESLLIEKGLVDPAAMDLVVQTYEHKVGPRNGAKVVAKAWVDPAYKARLLADGTAGIAELGFSGVQGEDMVILENTPAVHNVFVCTLSYPWPTLGLPPAWYKAAPYRSRMVSDPRGVLAEFGLVIPANKEIRVWDTTAELRYMVLPERPAGTEAYSEEQLAELVTRDSMIGTGLPTQPMNGIHDTGGAHGYGPVYREPNEPVFRYDWEKTVMSLLPALLANGNFNLDEFRHSIERMGPAHHYLEGTYYELWLHVFENLLVEKGVLTATEVATGKAASGKTATPVLTPAIVDGLLSTGASAAREEGARARFAVGDKVRRVLNKNPVGHTRMPRYTRGKVGTVVIDHGVFVTPDTAAHGKGEHPQHVYTVSFTSVELWGQDASSPKDTIRVDLWDDYLEPA

CATH classification: 3.90.330.10

Secondary structure (DSSP, 8-state):
---SSSS-SPPPTTHHHHHHHHHHHHHHHTS--HHHHHHHHHIIIIISSHHHHHHHHHHHHH-HHHHHHHHH-HHHHHHTTT---TT-SSEEEEE--SSEEEEEE------HHHH-SPPGGGGSHHHHHHHTT-HHHHHHHTT----TTSEEEEEE--SS-EEEEEPPPPSS-TT--HHHHHTT--HHHHHTSS-PPP-/---TT--TT----------TT--S-SSHHHHHHHHHHHHHHHHTSS-HHHHHHHHHTS-HHHHHHS-HHHHHHHHHHHHHHHTTSS-HHHHHHT--SSS-----SS-GGGHHHHHHH----B-S--SPP---TT-EEEE-----SS---S-GGGTT-EEEEEEEEEEE--HHHHTTTS----EEEEEEEEEHHHHHTTTT--TT-EEEEEEEGGGEEE-/---SSSS-SPPPTTHHHHHHHHHHHHHHTTS--HHHHHHHHHIIIIISSHHHHHHHHHHHHH-HHHHHHHHH-HHHHHHTTT---TT-SSEEEEE-BTTEEEEEE------HHHH-SPPGGGGSHHHHHHHTT-HHHHHHHTT----TTSEEEEEE--SS-EEEEEPPPPSS-TT--HHHHHTT--HHHHHTSS-PPP-/---TT--TT----------TT--S-SSHHHHHHHHHHHHHHHHTSS-HHHHHHHHHTS-HHHHHHS-HHHHHHHHHHHHHHHTTSS-HHHHHH-S-SSS--S--SS-GGGHHHHHHH----B-S--SPP---TT-EEEE-----SS---S-GGGTT-EEEEEEEEEEE--HHHHTTTS----EEEEEEEEEHHHHHTTTT--TT-EEEEEEEGGGEEE-/--SSSS-SPPPTTHHHHHHHHHHHHHHTTS--HHHHHHHHHIIIII-SHHHHHHHHHHHHH-HHHHHHHHH-HHHHHHTTT---TT-TTEEEEE--SSEEEEEE------HHHH-SPPGGGGSHHHHHHHTT-HHHHHHHTT----TTSEEEEEE--SS-EEEEEPPPPSS-SS--HHHHHTT--HHHHHTSS-----/---TT--TT----------TT--S-SSHHHHHHHHHHHHHHHHTSS-HHHHHHHHHTS-HHHHHHS-HHHHHHHHHHHHHHHTTSS-HHHHHHT--SSS-----S--HHHHHHHHHH----B-S--SPP---TT-EEEE-----SS---S-GGGTT-EEEEEEEEEEE--HHHHTTTS----EEEEEEEEEHHHHHTTTT--SS-EEEEEEEGGGEEE-/--SSSS-SPPPTTHHHHHHHHHHHHHHTTS--HHHHHHHHHIIIII-SHHHHHHHHHHHHH-HHHHHHHHH-HHHHHHTTT---TT-SSEEEEE-BTTEEEEEE------HHHH-SPPTTTTSHHHHHHHTT-HHHHHHHTT----TTSEEEEEE--SS-EEEEEPPPPSS-TT--HHHHHHH--HHHHHTSS-----/--STT--TT----------TT--S-SSHHHHHHHHHHHHHHHHTSS-HHHHHHHHHTS-HHHHHHS-HHHHHHHHHHHHHHHTTSS-HHHHHHT--SSS-----S--GGGHHHHHHH----B-S--SPP---TT-EEEE-----SS---S-GGGTT-EEEEEEEEEEE--HHHHTTTS----EEEEEEEEEHHHHHTTTT--SS-EEEEEEEGGGEEE-

=== Feature glossary ===
A reading guide for the features in this record.

Start from the sequence.

  · This is the polypeptide sequence — one letter per residue, N-terminus first. Length ranges from a few dozen residues for small domains to over a thousand for large multi-domain proteins.

Fold it, and you get atomic coordinates and the backbone conformation that goes with them.

  · Structure coordinates are given as an mmCIF _atom_site loop: one row per atom with element, residue name, chain id, sequence number, and x/y/z position in Å. Only the four main-chain atoms per residue are included here; side chains are omitted to keep the record compact.

  · Backbone dihedral angles. Every residue except chain termini has a φ (preceding-C → N → Cα → C) and a ψ (N → Cα → C → next-N). They are reported in degrees following the IUPAC sign convention. Secondary structure is essentially a statement about which (φ, ψ) basin each residue occupies.

  · The SS8 string is DSSP's per-residue secondary-structure call. α-helix (H) means an i→i+4 H-bond ladder; β-strand (E) means the residue participates in a β-sheet; 3₁₀ (G) and π (I) are tighter and wider helices; T/S are turns/bends; '-' is loop.

  · SS3 is a coarse helix/strand/coil call (letters a/b/c) made by the P-SEA algorithm from inter-Cα distances and dihedrals. It is less detailed than DSSP but needs only Cα positions.

Summarize the fold with a handful of shape descriptors and a per-residue structural alphabet.

  · Radius of gyration (Rg) is the root-mean-square distance of Cα atoms from their centroid — a single number for overall size and compactness. A globular domain of N residues has Rg ≈ 2.2·N^0.38 Å; an extended or disordered chain has a much larger Rg. The Cα contact count is the number of residue pairs whose Cα atoms are within 8 Å and are more than four positions apart in sequence — a standard proxy for tertiary packing density. The bounding box is the smallest axis-aligned box enclosing all Cα atoms.

  · The Foldseek 3Di string encodes local tertiary geometry as a 20-letter alphabet — one character per residue — derived from the relative positions of nearby Cα atoms. Unlike the amino-acid sequence, 3Di is a direct function of the 3D structure, so two proteins with the same fold have similar 3Di strings even at low sequence identity.

  · Solvent-accessible surface area (SASA) is the area in Å² traced out by the centre of a 1.4 Å probe sphere (a water molecule) rolled over the protein's van der Waals surface (Shrake–Rupley / Lee–Richards construction). Buried residues have near-zero SASA; fully exposed residues can exceed 200 Å². The total SASA scales roughly with the number of surface residues.

Ask how reliable the model is.

  · pLDDT (predicted Local Distance Difference Test) is AlphaFold's per-residue confidence score, ranging from 0 to 100. Values above 90 indicate high confidence (typically well-packed cores); 70–90 is confident; 50–70 low confidence; below 50 usually means the region is disordered or the prediction is unreliable there. AlphaFold stores pLDDT in the mmCIF B-factor column.

  · B-factor (Debye–Waller factor) reflects atomic displacement in the crystal lattice. It is an experimental observable (units Å²), not a prediction; low values mean the atom is pinned down, high values mean it moves or is heterogeneous across the crystal.

  · Predicted Aligned Error (PAE) is an AlphaFold confidence matrix: entry (i, j) is the expected error in the position of residue j, in ångströms, when the prediction is superimposed on the true structure at residue i. Low PAE within a block of residues means that block is internally rigid and well-predicted; high PAE between two blocks means their relative placement is uncertain even if each block individually is confident.

Place it in context: what it resembles, what it is annotated as, and how it looks.

  · Nearest PDB neighbors are the top structural matches found by Foldseek when searching this structure against the entire Protein Data Bank. Each hit reports a TM-score (0 to 1; >0.5 almost always implies the same fold) and an E-value. These are *structural* homologs — they may share no detectable sequence similarity.

  · Functional annotations link the protein to curated databases. InterPro entries identify conserved domains and families by matching the sequence against member-database signatures (Pfam, PROSITE, CDD, …). Gene Ontology (GO) terms describe molecular function, biological process, and cellular component in a controlled vocabulary. CATH places the structure in a hierarchical fold classification (Class/Architecture/Topology/Homologous-superfamily). The organism is the source species.

  · Three diagnostic plots accompany the record. The Cα contact map visualizes the tertiary structure as a 2D adjacency matrix (8 Å cutoff, sequence-local contacts suppressed). The Ramachandran plot shows the distribution of backbone (φ, ψ) torsions, with points in the α and β basins reflecting secondary structure content. The PAE plot shows AlphaFold's inter-residue confidence as a color matrix.

  · Six rendered views show the 3D structure from the faces of a cube — i.e. along ±x, ±y, ±z. Rendering representation is drawn randomly per protein from cartoon (secondary-structure ribbons), sticks (backbone bonds), or molecular surface; coloring is either N→C rainbow (blue at the N-terminus through red at the C-terminus) or one color per chain.